Protein 8EJ0 (pdb70)

Structure (mmCIF, N/CA/C/O backbone):
data_8EJ0
#
_entry.id   8EJ0
#
_cell.length_a   69.908
_cell.length_b   178.071
_cell.length_c   92.858
_cell.angle_alpha   90.000
_cell.angle_beta   101.720
_cell.angle_gamma   90.000
#
_symmetry.space_group_name_H-M   'P 1 21 1'
#
loop_
_entity.id
_entity.type
_entity.pdbx_description
1 polymer 'Dihydroxyacid dehydratase'
2 non-polymer 'FE2/S2 (INORGANIC) CLUSTER'
3 non-polymer 'MAGNESIUM ION'
4 non-polymer 'BICARBONATE ION'
5 non-polymer 'CARBON DIOXIDE'
6 water water
#
loop_
_atom_site.group_PDB
_atom_site.id
_atom_site.type_symbol
_atom_site.label_atom_id
_atom_site.label_alt_id
_atom_site.label_comp_id
_atom_site.label_asym_id
_atom_site.label_entity_id
_atom_site.label_seq_id
_atom_site.pdbx_PDB_ins_code
_atom_site.Cartn_x
_atom_site.Cartn_y
_atom_site.Cartn_z
_atom_site.occupancy
_atom_site.B_iso_or_equiv
_atom_site.auth_seq_id
_atom_site.auth_comp_id
_atom_site.auth_asym_id
_atom_site.auth_atom_id
_atom_site.pdbx_PDB_model_num
ATOM 1 N N . VAL A 1 8 ? -30.979 -31.218 33.143 1.00 62.99 8 VAL A N 1
ATOM 2 C CA . VAL A 1 8 ? -30.584 -31.016 31.755 1.00 65.25 8 VAL A CA 1
ATOM 3 C C . VAL A 1 8 ? -29.313 -30.180 31.683 1.00 62.70 8 VAL A C 1
ATOM 4 O O . VAL A 1 8 ? -29.254 -29.072 32.219 1.00 57.74 8 VAL A O 1
ATOM 8 N N . ARG A 1 9 ? -28.293 -30.715 31.020 1.00 59.33 9 ARG A N 1
ATOM 9 C CA . ARG A 1 9 ? -27.013 -30.036 30.879 1.00 59.93 9 ARG A CA 1
ATOM 10 C C . ARG A 1 9 ? -26.614 -30.020 29.409 1.00 54.31 9 ARG A C 1
ATOM 11 O O . ARG A 1 9 ? -27.311 -30.567 28.547 1.00 54.26 9 ARG A O 1
ATOM 19 N N . ARG A 1 10 ? -25.468 -29.397 29.123 1.00 52.47 10 ARG A N 1
ATOM 20 C CA . ARG A 1 10 ? -25.111 -29.135 27.730 1.00 53.83 10 ARG A CA 1
ATOM 21 C C . ARG A 1 10 ? -24.663 -30.387 26.985 1.00 48.31 10 ARG A C 1
ATOM 22 O O . ARG A 1 10 ? -24.759 -30.426 25.757 1.00 48.63 10 ARG A O 1
ATOM 30 N N . SER A 1 11 ? -24.157 -31.408 27.675 1.00 47.49 11 SER A N 1
ATOM 31 C CA . SER A 1 11 ? -23.697 -32.594 26.952 1.00 49.55 11 SER A CA 1
ATOM 32 C C . SER A 1 11 ? -24.848 -33.301 26.255 1.00 48.45 11 SER A C 1
ATOM 33 O O . SER A 1 11 ? -24.671 -33.933 25.202 1.00 47.75 11 SER A O 1
ATOM 36 N N . GLN A 1 12 ? -26.026 -33.257 26.870 1.00 50.00 12 GLN A N 1
ATOM 37 C CA . GLN A 1 12 ? -27.186 -33.904 26.289 1.00 49.15 12 GLN A CA 1
ATOM 38 C C . GLN A 1 12 ? -27.584 -33.242 24.984 1.00 51.30 12 GLN A C 1
ATOM 39 O O . GLN A 1 12 ? -28.342 -33.835 24.211 1.00 53.45 12 GLN A O 1
ATOM 45 N N . ALA A 1 13 ? -27.067 -32.040 24.705 1.00 47.31 13 ALA A N 1
ATOM 46 C CA . ALA A 1 13 ? -27.271 -31.432 23.396 1.00 45.43 13 ALA A CA 1
ATOM 47 C C . ALA A 1 13 ? -26.428 -32.101 22.316 1.00 50.33 13 ALA A C 1
ATOM 48 O O . ALA A 1 13 ? -26.717 -31.936 21.126 1.00 49.92 13 ALA A O 1
ATOM 50 N N . TRP A 1 14 ? -25.389 -32.840 22.710 1.00 51.27 14 TRP A N 1
ATOM 51 C CA . TRP A 1 14 ? -24.659 -33.739 21.822 1.00 49.16 14 TRP A CA 1
ATOM 52 C C . TRP A 1 14 ? -25.171 -35.170 21.942 1.00 51.32 14 TRP A C 1
ATOM 53 O O . TRP A 1 14 ? -25.667 -35.750 20.973 1.00 50.52 14 TRP A O 1
ATOM 64 N N . PHE A 1 15 ? -25.059 -35.745 23.138 1.00 48.90 15 PHE A N 1
ATOM 65 C CA . PHE A 1 15 ? -25.196 -37.177 23.361 1.00 50.37 15 PHE A CA 1
ATOM 66 C C . PHE A 1 15 ? -26.622 -37.618 23.670 1.00 52.99 15 PHE A C 1
ATOM 67 O O . PHE A 1 15 ? -26.835 -38.798 23.964 1.00 47.08 15 PHE A O 1
ATOM 75 N N . GLY A 1 16 ? -27.598 -36.715 23.611 1.00 54.56 16 GLY A N 1
ATOM 76 C CA . GLY A 1 16 ? -28.969 -37.084 23.894 1.00 49.12 16 GLY A CA 1
ATOM 77 C C . GLY A 1 16 ? -29.890 -36.873 22.711 1.00 53.61 16 GLY A C 1
ATOM 78 O O . GLY A 1 16 ? -31.107 -37.051 22.823 1.00 57.98 16 GLY A O 1
ATOM 79 N N . ARG A 1 17 ? -29.318 -36.502 21.571 1.00 52.75 17 ARG A N 1
ATOM 80 C CA . ARG A 1 17 ? -30.106 -36.185 20.388 1.00 53.85 17 ARG A CA 1
ATOM 81 C C . ARG A 1 17 ? -30.634 -37.453 19.729 1.00 57.76 17 ARG A C 1
ATOM 82 O O . ARG A 1 17 ? -29.907 -38.438 19.572 1.00 58.13 17 ARG A O 1
ATOM 90 N N . LEU A 1 18 ? -31.904 -37.415 19.333 1.00 64.13 18 LEU A N 1
ATOM 91 C CA . LEU A 1 18 ? -32.558 -38.573 18.736 1.00 67.82 18 LEU A CA 1
ATOM 92 C C . LEU A 1 18 ? -32.831 -38.354 17.253 1.00 67.00 18 LEU A C 1
ATOM 93 O O . LEU A 1 18 ? -33.940 -38.615 16.776 1.00 73.51 18 LEU A O 1
ATOM 98 N N . ASP A 1 19 ? -31.832 -37.878 16.520 1.00 61.23 19 ASP A N 1
ATOM 99 C CA . ASP A 1 19 ? -31.969 -37.637 15.088 1.00 62.43 19 ASP A CA 1
ATOM 100 C C . ASP A 1 19 ? -30.632 -37.968 14.433 1.00 64.00 19 ASP A C 1
ATOM 101 O O . ASP A 1 19 ? -29.810 -38.705 14.987 1.00 64.48 19 ASP A O 1
ATOM 106 N N . ARG A 1 20 ? -30.407 -37.426 13.233 1.00 65.42 20 ARG A N 1
ATOM 107 C CA . ARG A 1 20 ? -29.166 -37.706 12.514 1.00 58.13 20 ARG A CA 1
ATOM 108 C C . ARG A 1 20 ? -27.952 -37.205 13.284 1.00 60.03 20 ARG A C 1
ATOM 109 O O . ARG A 1 20 ? -26.901 -37.855 13.293 1.00 60.06 20 ARG A O 1
ATOM 117 N N . ASP A 1 21 ? -28.078 -36.049 13.940 1.00 59.64 21 ASP A N 1
ATOM 118 C CA . ASP A 1 21 ? -26.944 -35.486 14.665 1.00 59.31 21 ASP A CA 1
ATOM 119 C C . ASP A 1 21 ? -26.559 -36.341 15.866 1.00 57.41 21 ASP A C 1
ATOM 120 O O . ASP A 1 21 ? -25.371 -36.443 16.193 1.00 56.52 21 ASP A O 1
ATOM 125 N N . GLY A 1 22 ? -27.538 -36.959 16.531 1.00 57.91 22 GLY A N 1
ATOM 126 C CA . GLY A 1 22 ? -27.216 -37.860 17.626 1.00 55.23 22 GLY A CA 1
ATOM 127 C C . GLY A 1 22 ? -26.376 -39.040 17.178 1.00 56.91 22 GLY A C 1
ATOM 128 O O . GLY A 1 22 ? -25.518 -39.524 17.921 1.00 54.78 22 GLY A O 1
ATOM 129 N N . PHE A 1 23 ? -26.614 -39.520 15.955 1.00 57.80 23 PHE A N 1
ATOM 130 C CA . PHE A 1 23 ? -25.759 -40.552 15.380 1.00 54.40 23 PHE A CA 1
ATOM 131 C C . PHE A 1 23 ? -24.327 -40.050 15.242 1.00 53.81 23 PHE A C 1
ATOM 132 O O . PHE A 1 23 ? -23.374 -40.745 15.609 1.00 54.24 23 PHE A O 1
ATOM 140 N N . ILE A 1 24 ? -24.162 -38.833 14.721 1.00 57.35 24 ILE A N 1
ATOM 141 C CA . ILE A 1 24 ? -22.827 -38.283 14.497 1.00 56.09 24 ILE A CA 1
ATOM 142 C C . ILE A 1 24 ? -22.090 -38.105 15.818 1.00 55.09 24 ILE A C 1
ATOM 143 O O . ILE A 1 24 ? -20.906 -38.445 15.937 1.00 57.02 24 ILE A O 1
ATOM 148 N N . TYR A 1 25 ? -22.778 -37.580 16.832 1.00 53.17 25 TYR A N 1
ATOM 149 C CA . TYR A 1 25 ? -22.121 -37.233 18.086 1.00 54.13 25 TYR A CA 1
ATOM 150 C C . TYR A 1 25 ? -21.739 -38.455 18.913 1.00 53.01 25 TYR A C 1
ATOM 151 O O . TYR A 1 25 ? -20.854 -38.353 19.768 1.00 51.71 25 TYR A O 1
ATOM 160 N N . ARG A 1 26 ? -22.368 -39.605 18.676 1.00 51.50 26 ARG A N 1
ATOM 161 C CA . ARG A 1 26 ? -22.121 -40.807 19.466 1.00 51.33 26 ARG A CA 1
ATOM 162 C C . ARG A 1 26 ? -21.341 -41.883 18.729 1.00 48.86 26 ARG A C 1
ATOM 163 O O . ARG A 1 26 ? -20.479 -42.527 19.333 1.00 45.64 26 ARG A O 1
ATOM 171 N N . SER A 1 27 ? -21.622 -42.099 17.440 1.00 49.29 27 SER A N 1
ATOM 172 C CA . SER A 1 27 ? -21.045 -43.236 16.726 1.00 50.46 27 SER A CA 1
ATOM 173 C C . SER A 1 27 ? -19.523 -43.173 16.709 1.00 50.89 27 SER A C 1
ATOM 174 O O . SER A 1 27 ? -18.846 -44.169 16.990 1.00 49.97 27 SER A O 1
ATOM 177 N N . TRP A 1 28 ? -18.965 -42.008 16.372 1.00 49.54 28 TRP A N 1
ATOM 178 C CA . TRP A 1 28 ? -17.513 -41.874 16.327 1.00 46.71 28 TRP A CA 1
ATOM 179 C C . TRP A 1 28 ? -16.894 -42.068 17.706 1.00 47.51 28 TRP A C 1
ATOM 180 O O . TRP A 1 28 ? -15.804 -42.640 17.828 1.00 48.99 28 TRP A O 1
ATOM 191 N N . MET A 1 29 ? -17.576 -41.608 18.758 1.00 47.76 29 MET A N 1
ATOM 192 C CA . MET A 1 29 ? -17.062 -41.800 20.110 1.00 49.11 29 MET A CA 1
ATOM 193 C C . MET A 1 29 ? -17.014 -43.274 20.492 1.00 48.86 29 MET A C 1
ATOM 194 O O . MET A 1 29 ? -16.156 -43.683 21.282 1.00 47.89 29 MET A O 1
ATOM 199 N N . LYS A 1 30 ? -17.920 -44.084 19.942 1.00 45.50 30 LYS A N 1
ATOM 200 C CA . LYS A 1 30 ? -17.961 -45.513 20.231 1.00 47.95 30 LYS A CA 1
ATOM 201 C C . LYS A 1 30 ? -16.860 -46.301 19.531 1.00 47.55 30 LYS A C 1
ATOM 202 O O . LYS A 1 30 ? -16.832 -47.529 19.669 1.00 49.57 30 LYS A O 1
ATOM 208 N N . ASN A 1 31 ? -15.958 -45.642 18.798 1.00 47.88 31 ASN A N 1
ATOM 209 C CA . ASN A 1 31 ? -15.008 -46.366 17.961 1.00 46.39 31 ASN A CA 1
ATOM 210 C C . ASN A 1 31 ? -13.951 -47.111 18.765 1.00 47.38 31 ASN A C 1
ATOM 211 O O . ASN A 1 31 ? -13.288 -47.997 18.216 1.00 47.33 31 ASN A O 1
ATOM 216 N N . ARG A 1 32 ? -13.770 -46.777 20.044 1.00 45.47 32 ARG A N 1
ATOM 217 C CA . ARG A 1 32 ? -12.778 -47.439 20.882 1.00 44.28 32 ARG A CA 1
ATOM 218 C C . ARG A 1 32 ? -13.415 -48.258 22.000 1.00 47.39 32 ARG A C 1
ATOM 219 O O . ARG A 1 32 ? -12.731 -48.634 22.957 1.00 48.05 32 ARG A O 1
ATOM 227 N N . GLY A 1 33 ? -14.710 -48.546 21.896 1.00 44.79 33 GLY A N 1
ATOM 228 C CA . GLY A 1 33 ? -15.378 -49.367 22.884 1.00 43.80 33 GLY A CA 1
ATOM 229 C C . GLY A 1 33 ? -15.816 -48.605 24.117 1.00 47.21 33 GLY A C 1
ATOM 230 O O . GLY A 1 33 ? -15.352 -48.884 25.227 1.00 45.57 33 GLY A O 1
ATOM 231 N N . ILE A 1 34 ? -16.704 -47.638 23.934 1.00 47.31 34 ILE A N 1
ATOM 232 C CA . ILE A 1 34 ? -17.315 -46.890 25.027 1.00 47.19 34 ILE A CA 1
ATOM 233 C C . ILE A 1 34 ? -18.763 -47.350 25.147 1.00 42.81 34 ILE A C 1
ATOM 234 O O . ILE A 1 34 ? -19.533 -47.201 24.188 1.00 46.70 34 ILE A O 1
ATOM 239 N N . PRO A 1 35 ? -19.174 -47.917 26.283 1.00 43.97 35 PRO A N 1
ATOM 240 C CA . PRO A 1 35 ? -20.546 -48.427 26.395 1.00 45.23 35 PRO A CA 1
ATOM 241 C C . PRO A 1 35 ? -21.572 -47.321 26.205 1.00 49.39 35 PRO A C 1
ATOM 242 O O . PRO A 1 35 ? -21.322 -46.150 26.501 1.00 49.76 35 PRO A O 1
ATOM 246 N N . HIS A 1 36 ? -22.743 -47.713 25.694 1.00 49.05 36 HIS A N 1
ATOM 247 C CA . HIS A 1 36 ? -23.753 -46.734 25.307 1.00 47.72 36 HIS A CA 1
ATOM 248 C C . HIS A 1 36 ? -24.248 -45.925 26.498 1.00 44.85 36 HIS A C 1
ATOM 249 O O . HIS A 1 36 ? -24.580 -44.743 26.352 1.00 47.37 36 HIS A O 1
ATOM 256 N N . ASP A 1 37 ? -24.298 -46.536 27.682 1.00 48.58 37 ASP A N 1
ATOM 257 C CA . ASP A 1 37 ? -24.820 -45.848 28.856 1.00 48.41 37 ASP A CA 1
ATOM 258 C C . ASP A 1 37 ? -23.952 -44.677 29.296 1.00 48.04 37 ASP A C 1
ATOM 259 O O . ASP A 1 37 ? -24.371 -43.920 30.174 1.00 49.70 37 ASP A O 1
ATOM 264 N N . GLN A 1 38 ? -22.761 -44.503 28.719 1.00 48.29 38 GLN A N 1
ATOM 265 C CA . GLN A 1 38 ? -21.957 -43.334 29.050 1.00 48.57 38 GLN A CA 1
ATOM 266 C C . GLN A 1 38 ? -22.527 -42.057 28.446 1.00 44.54 38 GLN A C 1
ATOM 267 O O . GLN A 1 38 ? -22.187 -40.962 28.907 1.00 43.16 38 GLN A O 1
ATOM 273 N N . PHE A 1 39 ? -23.389 -42.172 27.436 1.00 45.22 39 PHE A N 1
ATOM 274 C CA . PHE A 1 39 ? -24.039 -41.029 26.810 1.00 46.16 39 PHE A CA 1
ATOM 275 C C . PHE A 1 39 ? -25.439 -40.779 27.365 1.00 47.10 39 PHE A C 1
ATOM 276 O O . PHE A 1 39 ? -26.223 -40.052 26.745 1.00 42.63 39 PHE A O 1
ATOM 284 N N . ASP A 1 40 ? -25.768 -41.361 28.519 1.00 47.54 40 ASP A N 1
ATOM 285 C CA . ASP A 1 40 ? -27.127 -41.330 29.050 1.00 48.19 40 ASP A CA 1
ATOM 286 C C . ASP A 1 40 ? -27.466 -40.037 29.781 1.00 49.30 40 ASP A C 1
ATOM 287 O O . ASP A 1 40 ? -28.500 -39.984 30.456 1.00 50.30 40 ASP A O 1
ATOM 292 N N . GLY A 1 41 ? -26.635 -39.004 29.677 1.00 49.42 41 GLY A N 1
ATOM 293 C CA . GLY A 1 41 ? -26.843 -37.784 30.422 1.00 45.60 41 GLY A CA 1
ATOM 294 C C . GLY A 1 41 ? -26.036 -37.674 31.695 1.00 45.94 41 GLY A C 1
ATOM 295 O O . GLY A 1 41 ? -26.101 -36.631 32.359 1.00 42.76 41 GLY A O 1
ATOM 296 N N . ARG A 1 42 ? -25.289 -38.715 32.064 1.00 48.84 42 ARG A N 1
ATOM 297 C CA . ARG A 1 42 ? -24.384 -38.617 33.196 1.00 46.26 42 ARG A CA 1
ATOM 298 C C . ARG A 1 42 ? -23.360 -37.512 32.931 1.00 44.52 42 ARG A C 1
ATOM 299 O O . ARG A 1 42 ? -23.070 -37.192 31.774 1.00 41.61 42 ARG A O 1
ATOM 307 N N . PRO A 1 43 ? -22.818 -36.896 33.979 1.00 42.40 43 PRO A N 1
ATOM 308 C CA . PRO A 1 43 ? -21.914 -35.756 33.774 1.00 42.18 43 PRO A CA 1
ATOM 309 C C . PRO A 1 43 ? -20.694 -36.136 32.948 1.00 41.20 43 PRO A C 1
ATOM 310 O O . PRO A 1 43 ? -19.966 -37.078 33.273 1.00 40.91 43 PRO A O 1
ATOM 314 N N . VAL A 1 44 ? -20.485 -35.398 31.861 1.00 39.46 44 VAL A N 1
ATOM 315 C CA . VAL A 1 44 ? -19.318 -35.572 31.006 1.00 39.82 44 VAL A CA 1
ATOM 316 C C . VAL A 1 44 ? -18.234 -34.619 31.490 1.00 40.17 44 VAL A C 1
ATOM 317 O O . VAL A 1 44 ? -18.407 -33.396 31.452 1.00 40.29 44 VAL A O 1
ATOM 321 N N . ILE A 1 45 ? -17.117 -35.178 31.944 1.00 35.88 45 ILE A N 1
ATOM 322 C CA . ILE A 1 45 ? -16.066 -34.421 32.614 1.00 37.47 45 ILE A CA 1
ATOM 323 C C . ILE A 1 45 ? -14.898 -34.257 31.652 1.00 37.85 45 ILE A C 1
ATOM 324 O O . ILE A 1 45 ? -14.336 -35.247 31.168 1.00 39.35 45 ILE A O 1
ATOM 329 N N . GLY A 1 46 ? -14.529 -33.005 31.382 1.00 37.45 46 GLY A N 1
ATOM 330 C CA . GLY A 1 46 ? -13.382 -32.713 30.544 1.00 33.76 46 GLY A CA 1
ATOM 331 C C . GLY A 1 46 ? -12.144 -32.492 31.388 1.00 35.76 46 GLY A C 1
ATOM 332 O O . GLY A 1 46 ? -12.141 -31.659 32.298 1.00 36.94 46 GLY A O 1
ATOM 333 N N . ILE A 1 47 ? -11.093 -33.245 31.084 1.00 35.45 47 ILE A N 1
ATOM 334 C CA . ILE A 1 47 ? -9.831 -33.183 31.813 1.00 37.90 47 ILE A CA 1
ATOM 335 C C . ILE A 1 47 ? -8.824 -32.465 30.925 1.00 33.30 47 ILE A C 1
ATOM 336 O O . ILE A 1 47 ? -8.325 -33.036 29.948 1.00 37.82 47 ILE A O 1
ATOM 341 N N . CYS A 1 48 ? -8.526 -31.212 31.256 1.00 31.67 48 CYS A N 1
ATOM 342 C CA . CYS A 1 48 ? -7.592 -30.407 30.471 1.00 35.55 48 CYS A CA 1
ATOM 343 C C . CYS A 1 48 ? -6.174 -30.821 30.839 1.00 34.09 48 CYS A C 1
ATOM 344 O O . CYS A 1 48 ? -5.634 -30.397 31.864 1.00 32.12 48 CYS A O 1
ATOM 347 N N . ASN A 1 49 ? -5.564 -31.649 29.997 1.00 31.56 49 ASN A N 1
ATOM 348 C CA . ASN A 1 49 ? -4.251 -32.220 30.265 1.00 36.21 49 ASN A CA 1
ATOM 349 C C . ASN A 1 49 ? -3.188 -31.361 29.591 1.00 37.28 49 ASN A C 1
ATOM 350 O O . ASN A 1 49 ? -3.109 -31.311 28.359 1.00 39.60 49 ASN A O 1
ATOM 355 N N . THR A 1 50 ? -2.368 -30.692 30.400 1.00 34.20 50 THR A N 1
ATOM 356 C CA . THR A 1 50 ? -1.225 -29.942 29.903 1.00 39.19 50 THR A CA 1
ATOM 357 C C . THR A 1 50 ? 0.055 -30.766 29.896 1.00 38.64 50 THR A C 1
ATOM 358 O O . THR A 1 50 ? 1.149 -30.191 29.966 1.00 37.46 50 THR A O 1
ATOM 362 N N . PHE A 1 51 ? -0.055 -32.093 29.828 1.00 39.25 51 PHE A N 1
ATOM 363 C CA . PHE A 1 51 ? 1.135 -32.931 29.770 1.00 38.31 51 PHE A CA 1
ATOM 364 C C . PHE A 1 51 ? 1.982 -32.565 28.562 1.00 38.06 51 PHE A C 1
ATOM 365 O O . PHE A 1 51 ? 1.465 -32.332 27.466 1.00 37.13 51 PHE A O 1
ATOM 373 N N . SER A 1 52 ? 3.294 -32.530 28.767 1.00 37.25 52 SER A N 1
ATOM 374 C CA . SER A 1 52 ? 4.226 -32.251 27.688 1.00 35.78 52 SER A CA 1
ATOM 375 C C . SER A 1 52 ? 5.613 -32.695 28.118 1.00 39.88 52 SER A C 1
ATOM 376 O O . SER A 1 52 ? 5.987 -32.535 29.282 1.00 37.94 52 SER A O 1
ATOM 379 N N . GLU A 1 53 ? 6.362 -33.261 27.176 1.00 36.36 53 GLU A N 1
ATOM 380 C CA . GLU A 1 53 ? 7.771 -33.522 27.416 1.00 37.66 53 GLU A CA 1
ATOM 381 C C . GLU A 1 53 ? 8.629 -32.285 27.190 1.00 40.69 53 GLU A C 1
ATOM 382 O O . GLU A 1 53 ? 9.811 -32.293 27.551 1.00 43.86 53 GLU A O 1
ATOM 388 N N . LEU A 1 54 ? 8.060 -31.230 26.610 1.00 37.01 54 LEU A N 1
ATOM 389 C CA . LEU A 1 54 ? 8.671 -29.909 26.590 1.00 41.58 54 LEU A CA 1
ATOM 390 C C . LEU A 1 54 ? 8.264 -29.066 27.791 1.00 44.91 54 LEU A C 1
ATOM 391 O O . LEU A 1 54 ? 8.704 -27.919 27.908 1.00 45.09 54 LEU A O 1
ATOM 396 N N . THR A 1 55 ? 7.421 -29.607 28.674 1.00 42.12 55 THR A N 1
ATOM 397 C CA . THR A 1 55 ? 7.042 -28.974 29.935 1.00 40.41 55 THR A CA 1
ATOM 398 C C . THR A 1 55 ? 7.420 -29.953 31.041 1.00 38.17 55 THR A C 1
ATOM 399 O O . THR A 1 55 ? 6.560 -30.673 31.571 1.00 37.33 55 THR A O 1
ATOM 403 N N . PRO A 1 56 ? 8.702 -30.010 31.412 1.00 40.83 56 PRO A N 1
ATOM 404 C CA . PRO A 1 56 ? 9.160 -31.069 32.328 1.00 43.75 56 PRO A CA 1
ATOM 405 C C . PRO A 1 56 ? 8.499 -31.036 33.694 1.00 42.16 56 PRO A C 1
ATOM 406 O O . PRO A 1 56 ? 8.512 -32.055 34.394 1.00 41.37 56 PRO A O 1
ATOM 410 N N . CYS A 1 57 ? 7.923 -29.905 34.100 1.00 40.82 57 CYS A N 1
ATOM 411 C CA . CYS A 1 57 ? 7.212 -29.845 35.369 1.00 42.56 57 CYS A CA 1
ATOM 412 C C . CYS A 1 57 ? 5.825 -30.464 35.289 1.00 41.33 57 CYS A C 1
ATOM 413 O O . CYS A 1 57 ? 5.230 -30.761 36.331 1.00 37.93 57 CYS A O 1
ATOM 416 N N . ASN A 1 58 ? 5.301 -30.662 34.081 1.00 38.25 58 ASN A N 1
ATOM 417 C CA . ASN A 1 58 ? 4.022 -31.325 33.869 1.00 37.85 58 ASN A CA 1
ATOM 418 C C . ASN A 1 58 ? 4.180 -32.680 33.190 1.00 39.32 58 ASN A C 1
ATOM 419 O O . ASN A 1 58 ? 3.185 -33.254 32.737 1.00 39.36 58 ASN A O 1
ATOM 424 N N . SER A 1 59 ? 5.405 -33.206 33.110 1.00 36.88 59 SER A N 1
ATOM 425 C CA . SER A 1 59 ? 5.655 -34.436 32.368 1.00 40.29 59 SER A CA 1
ATOM 426 C C . SER A 1 59 ? 5.062 -35.669 33.035 1.00 39.01 59 SER A C 1
ATOM 427 O O . SER A 1 59 ? 5.026 -36.731 32.405 1.00 37.39 59 SER A O 1
ATOM 430 N N . HIS A 1 60 ? 4.604 -35.562 34.281 1.00 39.98 60 HIS A N 1
ATOM 431 C CA . HIS A 1 60 ? 3.948 -36.661 34.975 1.00 37.50 60 HIS A CA 1
ATOM 432 C C . HIS A 1 60 ? 2.427 -36.560 34.918 1.00 42.10 60 HIS A C 1
ATOM 433 O O . HIS A 1 60 ? 1.740 -37.195 35.725 1.00 41.09 60 HIS A O 1
ATOM 440 N N . PHE A 1 61 ? 1.885 -35.793 33.966 1.00 39.11 61 PHE A N 1
ATOM 441 C CA . PHE A 1 61 ? 0.459 -35.483 33.978 1.00 41.21 61 PHE A CA 1
ATOM 442 C C . PHE A 1 61 ? -0.413 -36.561 33.348 1.00 43.25 61 PHE A C 1
ATOM 443 O O . PHE A 1 61 ? -1.635 -36.515 33.532 1.00 42.68 61 PHE A O 1
ATOM 451 N N . ARG A 1 62 ? 0.158 -37.522 32.615 1.00 41.70 62 ARG A N 1
ATOM 452 C CA . ARG A 1 62 ? -0.630 -38.696 32.243 1.00 39.54 62 ARG A CA 1
ATOM 453 C C . ARG A 1 62 ? -1.047 -39.470 33.482 1.00 40.55 62 ARG A C 1
ATOM 454 O O . ARG A 1 62 ? -2.197 -39.910 33.594 1.00 41.94 62 ARG A O 1
ATOM 462 N N . THR A 1 63 ? -0.117 -39.645 34.425 1.00 42.80 63 THR A N 1
ATOM 463 C CA . THR A 1 63 ? -0.430 -40.336 35.670 1.00 42.18 63 THR A CA 1
ATOM 464 C C . THR A 1 63 ? -1.486 -39.582 36.466 1.00 42.82 63 THR A C 1
ATOM 465 O O . THR A 1 63 ? -2.404 -40.191 37.026 1.00 43.81 63 THR A O 1
ATOM 469 N N . LEU A 1 64 ? -1.371 -38.253 36.526 1.00 41.02 64 LEU A N 1
ATOM 470 C CA . LEU A 1 64 ? -2.395 -37.456 37.194 1.00 38.24 64 LEU A CA 1
ATOM 471 C C . LEU A 1 64 ? -3.725 -37.514 36.456 1.00 38.91 64 LEU A C 1
ATOM 472 O O . LEU A 1 64 ? -4.786 -37.481 37.091 1.00 40.27 64 LEU A O 1
ATOM 477 N N . ALA A 1 65 ? -3.693 -37.609 35.123 1.00 38.79 65 ALA A N 1
ATOM 478 C CA . ALA A 1 65 ? -4.931 -37.604 34.349 1.00 40.30 65 ALA A CA 1
ATOM 479 C C . ALA A 1 65 ? -5.726 -38.886 34.558 1.00 40.46 65 ALA A C 1
ATOM 480 O O . ALA A 1 65 ? -6.949 -38.840 34.737 1.00 40.97 65 ALA A O 1
ATOM 482 N N . GLU A 1 66 ? -5.055 -40.042 34.525 1.00 40.90 66 GLU A N 1
ATOM 483 C CA . GLU A 1 66 ? -5.767 -41.297 34.747 1.00 41.77 66 GLU A CA 1
ATOM 484 C C . GLU A 1 66 ? -6.254 -41.420 36.184 1.00 37.86 66 GLU A C 1
ATOM 485 O O . GLU A 1 66 ? -7.285 -42.054 36.434 1.00 37.09 66 GLU A O 1
ATOM 491 N N . GLN A 1 67 ? -5.539 -40.818 37.138 1.00 38.64 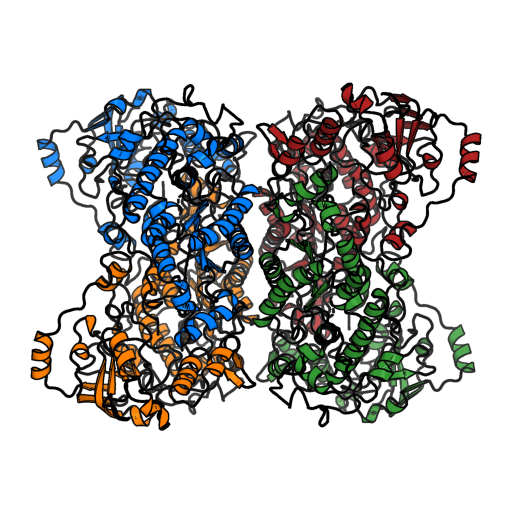67 GLN A N 1
ATOM 492 C CA . GLN A 1 67 ? -6.027 -40.799 38.513 1.00 39.43 67 GLN A CA 1
ATOM 493 C C . GLN A 1 67 ? -7.303 -39.976 38.628 1.00 39.30 67 GLN A C 1
ATOM 494 O O . GLN A 1 67 ? -8.216 -40.333 39.381 1.00 39.26 67 GLN A O 1
ATOM 500 N N . VAL A 1 68 ? -7.386 -38.873 37.882 1.00 38.87 68 VAL A N 1
ATOM 501 C CA . VAL A 1 68 ? -8.629 -38.109 37.828 1.00 39.64 68 VAL A CA 1
ATOM 502 C C . VAL A 1 68 ? -9.733 -38.944 37.195 1.00 37.18 68 VAL A C 1
ATOM 503 O O . VAL A 1 68 ? -10.891 -38.904 37.632 1.00 35.96 68 VAL A O 1
ATOM 507 N N . LYS A 1 69 ? -9.393 -39.721 36.161 1.00 36.98 69 LYS A N 1
ATOM 508 C CA . LYS A 1 69 ? -10.396 -40.547 35.490 1.00 36.41 69 LYS A CA 1
ATOM 509 C C . LYS A 1 69 ? -10.980 -41.589 36.435 1.00 36.96 69 LYS A C 1
ATOM 510 O O . LYS A 1 69 ? -12.176 -41.894 36.368 1.00 36.12 69 LYS A O 1
ATOM 516 N N . ILE A 1 70 ? -10.511 -41.953 37.170 1.00 37.41 70 ILE A N 1
ATOM 517 C CA . ILE A 1 70 ? -10.929 -42.962 38.140 1.00 37.26 70 ILE A CA 1
ATOM 518 C C . ILE A 1 70 ? -11.921 -42.364 39.131 1.00 40.14 70 ILE A C 1
ATOM 519 O O . ILE A 1 70 ? -12.951 -42.970 39.449 1.00 35.64 70 ILE A O 1
ATOM 524 N N . GLY A 1 71 ? -11.469 -41.346 39.665 1.00 36.17 71 GLY A N 1
ATOM 525 C CA . GLY A 1 71 ? -12.449 -40.707 40.529 1.00 36.85 71 GLY A CA 1
ATOM 526 C C . GLY A 1 71 ? -13.747 -40.397 39.809 1.00 35.87 71 GLY A C 1
ATOM 527 O O . GLY A 1 71 ? -14.831 -40.500 40.389 1.00 35.76 71 GLY A O 1
ATOM 528 N N . VAL A 1 72 ? -13.655 -40.019 38.533 1.00 35.40 72 VAL A N 1
ATOM 529 C CA . VAL A 1 72 ? -14.854 -39.750 37.748 1.00 35.52 72 VAL A CA 1
ATOM 530 C C . VAL A 1 72 ? -15.612 -41.044 37.477 1.00 34.98 72 VAL A C 1
ATOM 531 O O . VAL A 1 72 ? -16.841 -41.100 37.602 1.00 36.16 72 VAL A O 1
ATOM 535 N N . TRP A 1 73 ? -14.889 -42.104 37.101 1.00 36.62 73 TRP A N 1
ATOM 536 C CA . TRP A 1 73 ? -15.525 -43.401 36.886 1.00 38.09 73 TRP A CA 1
ATOM 537 C C . TRP A 1 73 ? -16.163 -43.923 38.167 1.00 37.63 73 TRP A C 1
ATOM 538 O O . TRP A 1 73 ? -17.263 -44.487 38.136 1.00 40.29 73 TRP A O 1
ATOM 549 N N . GLU A 1 74 ? -15.480 -43.748 39.303 1.00 37.73 74 GLU A N 1
ATOM 550 C CA . GLU A 1 74 ? -16.017 -44.196 40.586 1.00 36.59 74 GLU A CA 1
ATOM 551 C C . GLU A 1 74 ? -17.397 -43.612 40.852 1.00 38.82 74 GLU A C 1
ATOM 552 O O . GLU A 1 74 ? -18.290 -44.306 41.351 1.00 44.57 74 GLU A O 1
ATOM 558 N N . SER A 1 75 ? -17.591 -42.335 40.526 1.00 34.80 75 SER A N 1
ATOM 559 C CA . SER A 1 75 ? -18.802 -41.614 40.886 1.00 41.71 75 SER A CA 1
ATOM 560 C C . SER A 1 75 ? -19.764 -41.448 39.713 1.00 40.86 75 SER A C 1
ATOM 561 O O . SER A 1 75 ? -20.590 -40.529 39.722 1.00 39.70 75 SER A O 1
ATOM 564 N N . GLY A 1 76 ? -19.671 -42.312 38.706 1.00 34.36 76 GLY A N 1
ATOM 565 C CA . GLY A 1 76 ? -20.670 -42.343 37.655 1.00 35.56 76 GLY A CA 1
ATOM 566 C C . GLY A 1 76 ? -20.567 -41.254 36.613 1.00 41.98 76 GLY A C 1
ATOM 567 O O . GLY A 1 76 ? -21.579 -40.903 35.996 1.00 43.47 76 GLY A O 1
ATOM 568 N N . GLY A 1 77 ? -19.373 -40.709 36.389 1.00 41.79 77 GLY A N 1
ATOM 569 C CA . GLY A 1 77 ? -19.174 -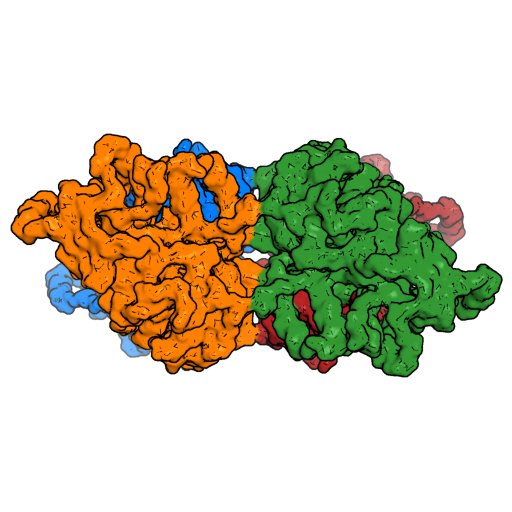39.687 35.386 1.00 38.27 77 GLY A CA 1
ATOM 570 C C . GLY A 1 77 ? -18.540 -40.233 34.112 1.00 38.51 77 GLY A C 1
ATOM 571 O O . GLY A 1 77 ? -18.071 -41.366 34.050 1.00 43.46 77 GLY A O 1
ATOM 572 N N . PHE A 1 78 ? -18.536 -39.386 33.084 1.00 38.42 78 PHE A N 1
ATOM 573 C CA . PHE A 1 78 ? -17.959 -39.711 31.783 1.00 37.26 78 PHE A CA 1
ATOM 574 C C . PHE A 1 78 ? -16.701 -38.876 31.581 1.00 39.98 78 PHE A C 1
ATOM 575 O O . PHE A 1 78 ? -16.789 -37.715 31.150 1.00 39.86 78 PHE A O 1
ATOM 583 N N . PRO A 1 79 ? -15.513 -39.408 31.870 1.00 40.79 79 PRO A N 1
ATOM 584 C CA . PRO A 1 79 ? -14.286 -38.615 31.730 1.00 40.19 79 PRO A CA 1
ATOM 585 C C . PRO A 1 79 ? -13.724 -38.638 30.318 1.00 39.34 79 PRO A C 1
ATOM 586 O O . PRO A 1 79 ? -13.645 -39.678 29.661 1.00 40.31 79 PRO A O 1
ATOM 590 N N . LEU A 1 80 ? -13.323 -37.457 29.848 1.00 42.51 80 LEU A N 1
ATOM 591 C CA . LEU A 1 80 ? -12.721 -37.293 28.527 1.00 42.39 80 LEU A CA 1
ATOM 592 C C . LEU A 1 80 ? -11.633 -36.236 28.639 1.00 38.29 80 LEU A C 1
ATOM 593 O O . LEU A 1 80 ? -11.934 -35.060 28.866 1.00 35.31 80 LEU A O 1
ATOM 598 N N . GLU A 1 81 ? -10.376 -36.642 28.485 1.00 39.07 81 GLU A N 1
ATOM 599 C CA . GLU A 1 81 ? -9.272 -35.697 28.549 1.00 39.09 81 GLU A CA 1
ATOM 600 C C . GLU A 1 81 ? -8.997 -35.108 27.171 1.00 39.17 81 GLU A C 1
ATOM 601 O O . GLU A 1 81 ? -9.244 -35.741 26.140 1.00 40.91 81 GLU A O 1
ATOM 607 N N . PHE A 1 82 ? -8.488 -33.880 27.165 1.00 32.10 82 PHE A N 1
ATOM 608 C CA . PHE A 1 82 ? -8.186 -33.163 25.937 1.00 35.19 82 PHE A CA 1
ATOM 609 C C . PHE A 1 82 ? -6.929 -32.331 26.135 1.00 31.78 82 PHE A C 1
ATOM 610 O O . PHE A 1 82 ? -6.631 -31.906 27.258 1.00 35.16 82 PHE A O 1
ATOM 618 N N . PRO A 1 83 ? -6.172 -32.089 25.068 1.00 31.58 83 PRO A N 1
ATOM 619 C CA . PRO A 1 83 ? -4.931 -31.321 25.206 1.00 36.34 83 PRO A CA 1
ATOM 620 C C . PRO A 1 83 ? -5.094 -29.854 24.849 1.00 36.69 83 PRO A C 1
ATOM 621 O O . PRO A 1 83 ? -6.012 -29.474 24.115 1.00 35.65 83 PRO A O 1
ATOM 625 N N . VAL A 1 84 ? -4.200 -29.021 25.375 1.00 37.59 84 VAL A N 1
ATOM 626 C CA . VAL A 1 84 ? -4.036 -27.641 24.959 1.00 33.65 84 VAL A CA 1
ATOM 627 C C . VAL A 1 84 ? -2.546 -27.391 24.753 1.00 40.07 84 VAL A C 1
ATOM 628 O O . VAL A 1 84 ? -1.725 -28.297 24.884 1.00 38.73 84 VAL A O 1
ATOM 632 N N . MET A 1 85 ? -2.201 -26.152 24.423 1.00 42.58 85 MET A N 1
ATOM 633 C CA . MET A 1 85 ? -0.796 -25.781 24.354 1.00 35.17 85 MET A CA 1
ATOM 634 C C . MET A 1 85 ? -0.211 -25.742 25.760 1.00 34.08 85 MET A C 1
ATOM 635 O O . MET A 1 85 ? -0.754 -25.081 26.650 1.00 36.10 85 MET A O 1
ATOM 640 N N . SER A 1 86 ? 0.883 -26.466 25.964 1.00 31.70 86 SER A N 1
ATOM 641 C CA . SER A 1 86 ? 1.576 -26.476 27.242 1.00 31.90 86 SER A CA 1
ATOM 642 C C . SER A 1 86 ? 2.693 -25.439 27.229 1.00 35.71 86 SER A C 1
ATOM 643 O O . SER A 1 86 ? 3.235 -25.094 26.177 1.00 37.50 86 SER A O 1
ATOM 646 N N . LEU A 1 87 ? 3.027 -24.935 28.415 1.00 37.66 87 LEU A N 1
ATOM 647 C CA . LEU A 1 87 ? 3.941 -23.803 28.555 1.00 38.34 87 LEU A CA 1
ATOM 648 C C . LEU A 1 87 ? 5.028 -24.156 29.565 1.00 41.71 87 LEU A C 1
ATOM 649 O O . LEU A 1 87 ? 4.814 -24.048 30.776 1.00 43.52 87 LEU A O 1
ATOM 654 N N . GLY A 1 88 ? 6.191 -24.570 29.068 1.00 45.35 88 GLY A N 1
ATOM 655 C CA . GLY A 1 88 ? 7.338 -24.792 29.924 1.00 43.48 88 GLY A CA 1
ATOM 656 C C . GLY A 1 88 ? 8.173 -23.537 30.073 1.00 44.41 88 GLY A C 1
ATOM 657 O O . GLY A 1 88 ? 8.621 -22.969 29.073 1.00 45.20 88 GLY A O 1
ATOM 658 N N . GLU A 1 89 ? 8.375 -23.092 31.317 1.00 40.44 89 GLU A N 1
ATOM 659 C CA . GLU A 1 89 ? 9.138 -21.874 31.580 1.00 41.53 89 GLU A CA 1
ATOM 660 C C . GLU A 1 89 ? 10.503 -21.913 30.909 1.00 44.36 89 GLU A C 1
ATOM 661 O O . GLU A 1 89 ? 10.832 -21.061 30.076 1.00 45.95 89 GLU A O 1
ATOM 667 N N . THR A 1 90 ? 11.315 -22.903 31.276 1.00 40.54 90 THR A N 1
ATOM 668 C CA . THR A 1 90 ? 12.699 -22.951 30.828 1.00 42.68 90 THR A CA 1
ATOM 669 C C . THR A 1 90 ? 12.826 -23.192 29.330 1.00 45.65 90 THR A C 1
ATOM 670 O O . THR A 1 90 ? 13.884 -22.912 28.761 1.00 49.41 90 THR A O 1
ATOM 674 N N . MET A 1 91 ? 11.779 -23.687 28.674 1.00 41.16 91 MET A N 1
ATOM 675 C CA . MET A 1 91 ? 11.863 -24.054 27.265 1.00 40.46 91 MET A CA 1
ATOM 676 C C . MET A 1 91 ? 11.356 -22.960 26.334 1.00 41.25 91 MET A C 1
ATOM 677 O O . MET A 1 91 ? 12.031 -22.614 25.360 1.00 40.68 91 MET A O 1
ATOM 682 N N . LEU A 1 92 ? 10.179 -22.407 26.612 1.00 40.35 92 LEU A N 1
ATOM 683 C CA . LEU A 1 92 ? 9.560 -21.456 25.698 1.00 44.24 92 LEU A CA 1
ATOM 684 C C . LEU A 1 92 ? 10.292 -20.120 25.732 1.00 43.87 92 LEU A C 1
ATOM 685 O O . LEU A 1 92 ? 10.446 -19.509 26.795 1.00 43.27 92 LEU A O 1
ATOM 690 N N . ARG A 1 93 ? 10.740 -19.670 24.562 1.00 41.26 93 ARG A N 1
ATOM 691 C CA . ARG A 1 93 ? 11.402 -18.394 24.365 1.00 45.89 93 ARG A CA 1
ATOM 692 C C . ARG A 1 93 ? 10.675 -17.594 23.288 1.00 44.99 93 ARG A C 1
ATOM 693 O O . ARG A 1 93 ? 10.085 -18.181 22.376 1.00 40.68 93 ARG A O 1
ATOM 701 N N . PRO A 1 94 ? 10.693 -16.249 23.357 1.00 44.43 94 PRO A N 1
ATOM 702 C CA . PRO A 1 94 ? 11.393 -15.340 24.277 1.00 46.62 94 PRO A CA 1
ATOM 703 C C . PRO A 1 94 ? 10.990 -15.479 25.742 1.00 46.35 94 PRO A C 1
ATOM 704 O O . PRO A 1 94 ? 11.795 -15.157 26.610 1.00 47.61 94 PRO A O 1
ATOM 708 N N . THR A 1 95 ? 9.768 -15.935 26.001 1.00 45.01 95 THR A N 1
ATOM 709 C CA . THR A 1 95 ? 9.285 -16.185 27.353 1.00 44.15 95 THR A CA 1
ATOM 710 C C . THR A 1 95 ? 7.925 -16.861 27.254 1.00 39.98 95 THR A C 1
ATOM 711 O O . THR A 1 95 ? 7.198 -16.674 26.275 1.00 39.84 95 THR A O 1
ATOM 715 N N . ALA A 1 96 ? 7.591 -17.649 28.276 1.00 41.53 96 ALA A N 1
ATOM 716 C CA . ALA A 1 96 ? 6.331 -18.384 28.255 1.00 42.59 96 ALA A CA 1
ATOM 717 C C . ALA A 1 96 ? 5.126 -17.469 28.418 1.00 41.33 96 ALA A C 1
ATOM 718 O O . ALA A 1 96 ? 4.019 -17.842 28.015 1.00 42.70 96 ALA A O 1
ATOM 720 N N . MET A 1 97 ? 5.315 -16.279 28.998 1.00 40.56 97 MET A N 1
ATOM 721 C CA . MET A 1 97 ? 4.213 -15.328 29.107 1.00 37.75 97 MET A CA 1
ATOM 722 C C . MET A 1 97 ? 3.715 -14.890 27.735 1.00 37.34 97 MET A C 1
ATOM 723 O O . MET A 1 97 ? 2.545 -14.522 27.588 1.00 37.41 97 MET A O 1
ATOM 728 N N . LEU A 1 98 ? 4.580 -14.940 26.718 1.00 37.52 98 LEU A N 1
ATOM 729 C CA . LEU A 1 98 ? 4.170 -14.585 25.364 1.00 39.55 98 LEU A CA 1
ATOM 730 C C . LEU A 1 98 ? 3.044 -15.474 24.848 1.00 37.50 98 LEU A C 1
ATOM 731 O O . LEU A 1 98 ? 2.297 -15.056 23.956 1.00 37.49 98 LEU A O 1
ATOM 736 N N . PHE A 1 99 ? 2.893 -16.678 25.398 1.00 35.43 99 PHE A N 1
ATOM 737 C CA . PHE A 1 99 ? 1.904 -17.634 24.917 1.00 36.65 99 PHE A CA 1
ATOM 738 C C . PHE A 1 99 ? 0.892 -18.021 25.988 1.00 38.76 99 PHE A C 1
ATOM 739 O O . PHE A 1 99 ? 0.112 -18.958 25.779 1.00 39.07 99 PHE A O 1
ATOM 747 N N . ARG A 1 100 ? 0.884 -17.325 27.127 1.00 38.95 100 ARG A N 1
ATOM 748 C CA . ARG A 1 100 ? -0.124 -17.589 28.148 1.00 38.09 100 ARG A CA 1
ATOM 749 C C . ARG A 1 100 ? -1.524 -17.288 27.626 1.00 37.20 100 ARG A C 1
ATOM 750 O O . ARG A 1 100 ? -2.472 -18.032 27.902 1.00 38.41 100 ARG A O 1
ATOM 758 N N . ASN A 1 101 ? -1.670 -16.203 26.861 1.00 38.18 101 ASN A N 1
ATOM 759 C CA . ASN A 1 101 ? -2.978 -15.848 26.321 1.00 35.43 101 ASN A CA 1
ATOM 760 C C . ASN A 1 101 ? -3.381 -16.759 25.169 1.00 35.93 101 ASN A C 1
ATOM 761 O O . ASN A 1 101 ? -4.578 -16.957 24.930 1.00 37.35 101 ASN A O 1
ATOM 766 N N . LEU A 1 102 ? -2.409 -17.316 24.443 1.00 38.84 102 LEU A N 1
ATOM 767 C CA . LEU A 1 102 ? -2.734 -18.214 23.340 1.00 36.47 102 LEU A CA 1
ATOM 768 C C . LEU A 1 102 ? -3.341 -19.512 23.853 1.00 39.06 102 LEU A C 1
ATOM 769 O O . LEU A 1 102 ? -4.399 -19.945 23.380 1.00 38.78 102 LEU A O 1
ATOM 774 N N . ALA A 1 103 ? -2.686 -20.148 24.827 1.00 38.84 103 ALA A N 1
ATOM 775 C CA . ALA A 1 103 ? -3.222 -21.384 25.383 1.00 36.77 103 ALA A CA 1
ATOM 776 C C . ALA A 1 103 ? -4.521 -21.140 26.142 1.00 39.70 103 ALA A C 1
ATOM 777 O O . ALA A 1 103 ? -5.337 -22.058 26.278 1.00 39.94 103 ALA A O 1
ATOM 779 N N . SER A 1 104 ? -4.735 -19.916 26.637 1.00 35.46 104 SER A N 1
ATOM 780 C CA . SER A 1 104 ? -6.013 -19.595 27.265 1.00 36.63 104 SER A CA 1
ATOM 781 C C . SER A 1 104 ? -7.155 -19.677 26.262 1.00 36.58 104 SER A C 1
ATOM 782 O O . SER A 1 104 ? -8.274 -20.055 26.626 1.00 39.07 104 SER A O 1
ATOM 785 N N . MET A 1 105 ? -6.895 -19.324 25.001 1.00 34.25 105 MET A N 1
ATOM 786 C CA . MET A 1 105 ? -7.904 -19.509 23.965 1.00 34.56 105 MET A CA 1
ATOM 787 C C . MET A 1 105 ? -8.125 -20.987 23.671 1.00 40.38 105 MET A C 1
ATOM 788 O O . MET A 1 105 ? -9.260 -21.410 23.419 1.00 42.03 105 MET A O 1
ATOM 793 N N . ASP A 1 106 ? -7.054 -21.786 23.692 1.00 37.39 106 ASP A N 1
ATOM 794 C CA . ASP A 1 106 ? -7.202 -23.231 23.547 1.00 40.85 106 ASP A CA 1
ATOM 795 C C . ASP A 1 106 ? -8.137 -23.787 24.611 1.00 41.08 106 ASP A C 1
ATOM 796 O O . ASP A 1 106 ? -9.054 -24.560 24.310 1.00 38.78 106 ASP A O 1
ATOM 801 N N . VAL A 1 107 ? -7.920 -23.393 25.867 1.00 39.27 107 VAL A N 1
ATOM 802 C CA . VAL A 1 107 ? -8.754 -23.873 26.965 1.00 35.66 107 VAL A CA 1
ATOM 803 C C . VAL A 1 107 ? -10.203 -23.452 26.754 1.00 40.86 107 VAL A C 1
ATOM 804 O O . VAL A 1 107 ? -11.121 -24.280 26.795 1.00 41.67 107 VAL A O 1
ATOM 808 N N . GLU A 1 108 ? -10.424 -22.157 26.516 1.00 38.96 108 GLU A N 1
ATOM 809 C CA . GLU A 1 108 ? -11.783 -21.632 26.413 1.00 40.35 108 GLU A CA 1
ATOM 810 C C . GLU A 1 108 ? -12.556 -22.308 25.287 1.00 39.00 108 GLU A C 1
ATOM 811 O O . GLU A 1 108 ? -13.690 -22.762 25.482 1.00 38.85 108 GLU A O 1
ATOM 817 N N . GLU A 1 109 ? -11.956 -22.390 24.098 1.00 38.97 109 GLU A N 1
ATOM 818 C CA . GLU A 1 109 ? -12.673 -22.937 22.952 1.00 38.28 109 GLU A CA 1
ATOM 819 C C . GLU A 1 109 ? -12.837 -24.448 23.050 1.00 38.31 109 GLU A C 1
ATOM 820 O O . GLU A 1 109 ? -13.833 -24.991 22.559 1.00 39.00 109 GLU A O 1
ATOM 826 N N . SER A 1 110 ? -11.881 -25.145 23.673 1.00 42.64 110 SER A N 1
ATOM 827 C CA . SER A 1 110 ? -12.035 -26.585 23.860 1.00 38.94 110 SER A CA 1
ATOM 828 C C . SER A 1 110 ? -13.154 -26.904 24.840 1.00 36.93 110 SER A C 1
ATOM 829 O O . SER A 1 110 ? -13.818 -27.937 24.706 1.00 36.38 110 SER A O 1
ATOM 832 N N . ILE A 1 111 ? -13.380 -26.034 25.825 1.00 37.45 111 ILE A N 1
ATOM 833 C CA . ILE A 1 111 ? -14.432 -26.275 26.810 1.00 40.11 111 ILE A CA 1
ATOM 834 C C . ILE A 1 111 ? -15.804 -25.990 26.213 1.00 37.92 111 ILE A C 1
ATOM 835 O O . ILE A 1 111 ? -16.725 -26.807 26.322 1.00 37.48 111 ILE A O 1
ATOM 840 N N . ARG A 1 112 ? -15.963 -24.831 25.568 1.00 38.97 112 ARG A N 1
ATOM 841 C CA . ARG A 1 112 ? -17.265 -24.475 25.010 1.00 36.26 112 ARG A CA 1
ATOM 842 C C . ARG A 1 112 ? -17.610 -25.315 23.787 1.00 32.24 112 ARG A C 1
ATOM 843 O O . ARG A 1 112 ? -18.779 -25.663 23.585 1.00 35.16 112 ARG A O 1
ATOM 851 N N . GLY A 1 113 ? -16.612 -25.654 22.965 1.00 33.21 113 GLY A N 1
ATOM 852 C CA . GLY A 1 113 ? -16.870 -26.371 21.729 1.00 34.09 113 GLY A CA 1
ATOM 853 C C . GLY A 1 113 ? -17.175 -27.844 21.886 1.00 37.81 113 GLY A C 1
ATOM 854 O O . GLY A 1 113 ? -17.722 -28.448 20.957 1.00 39.66 113 GLY A O 1
ATOM 855 N N . ASN A 1 114 ? -16.842 -28.436 23.027 1.00 31.62 114 ASN A N 1
ATOM 856 C CA . ASN A 1 114 ? -17.034 -29.857 23.270 1.00 38.81 114 ASN A CA 1
ATOM 857 C C . ASN A 1 114 ? -18.158 -30.101 24.274 1.00 42.91 114 ASN A C 1
ATOM 858 O O . ASN A 1 114 ? -18.511 -29.210 25.056 1.00 39.05 114 ASN A O 1
ATOM 863 N N . PRO A 1 115 ? -18.756 -31.309 24.274 1.00 42.36 115 PRO A N 1
ATOM 864 C CA . PRO A 1 115 ? -19.904 -31.591 25.173 1.00 41.12 115 PRO A CA 1
ATOM 865 C C . PRO A 1 115 ? -19.486 -31.805 26.621 1.00 40.39 115 PRO A C 1
ATOM 866 O O . PRO A 1 115 ? -19.599 -32.896 27.182 1.00 44.46 115 PRO A O 1
ATOM 870 N N . LEU A 1 116 ? -19.011 -30.744 27.257 1.00 39.50 116 LEU A N 1
ATOM 871 C CA . LEU A 1 116 ? -18.491 -30.826 28.614 1.00 39.27 116 LEU A CA 1
ATOM 872 C C . LEU A 1 116 ? -19.500 -30.270 29.611 1.00 40.35 116 LEU A C 1
ATOM 873 O O . LEU A 1 116 ? -20.073 -29.199 29.398 1.00 44.06 116 LEU A O 1
ATOM 878 N N . ASP A 1 117 ? -19.719 -31.009 30.697 1.00 40.35 117 ASP A N 1
ATOM 879 C CA . ASP A 1 117 ? -20.468 -30.501 31.838 1.00 40.39 117 ASP A CA 1
ATOM 880 C C . ASP A 1 117 ? -19.584 -29.836 32.875 1.00 40.00 117 ASP A C 1
ATOM 881 O O . ASP A 1 117 ? -19.919 -28.760 33.377 1.00 45.42 117 ASP A O 1
ATOM 886 N N . GLY A 1 118 ? -18.484 -30.491 33.231 1.00 38.47 118 GLY A N 1
ATOM 887 C CA . GLY A 1 118 ? -17.531 -29.928 34.159 1.00 39.83 118 GLY A CA 1
ATOM 888 C C . GLY A 1 118 ? -16.131 -30.058 33.599 1.00 40.37 118 GLY A C 1
ATOM 889 O O . GLY A 1 118 ? -15.890 -30.786 32.634 1.00 40.71 118 GLY A O 1
ATOM 890 N N . VAL A 1 119 ? -15.208 -29.327 34.217 1.00 36.40 119 VAL A N 1
ATOM 891 C CA . VAL A 1 119 ? -13.822 -29.281 33.775 1.00 35.61 119 VAL A CA 1
ATOM 892 C C . VAL A 1 119 ? -12.913 -29.592 34.955 1.00 36.52 119 VAL A C 1
ATOM 893 O O . VAL A 1 119 ? -13.167 -29.155 36.083 1.00 37.50 119 VAL A O 1
ATOM 897 N N . VAL A 1 120 ? -11.856 -30.354 34.691 1.00 38.07 120 VAL A N 1
ATOM 898 C CA . VAL A 1 120 ? -10.754 -30.541 35.627 1.00 36.49 120 VAL A CA 1
ATOM 899 C C . VAL A 1 120 ? -9.501 -29.977 34.974 1.00 34.46 120 VAL A C 1
ATOM 900 O O . VAL A 1 120 ? -9.154 -30.360 33.851 1.00 36.90 120 VAL A O 1
ATOM 904 N N . LEU A 1 121 ? -8.832 -29.062 35.668 1.00 34.22 121 LEU A N 1
ATOM 905 C CA . LEU A 1 121 ? -7.659 -28.382 35.136 1.00 37.68 121 LEU A CA 1
ATOM 906 C C . LEU A 1 121 ? -6.401 -29.009 35.726 1.00 38.04 121 LEU A C 1
ATOM 907 O O . LEU A 1 121 ? -6.217 -29.011 36.948 1.00 37.13 121 LEU A O 1
ATOM 912 N N . LEU A 1 122 ? -5.545 -29.544 34.859 1.00 35.80 122 LEU A N 1
ATOM 913 C CA . LEU A 1 122 ? -4.251 -30.087 35.261 1.00 36.58 122 LEU A CA 1
ATOM 914 C C . LEU A 1 122 ? -3.213 -28.991 35.056 1.00 39.29 122 LEU A C 1
ATOM 915 O O . LEU A 1 122 ? -2.812 -28.702 33.926 1.00 41.83 122 LEU A O 1
ATOM 920 N N . MET A 1 123 ? -2.783 -28.378 36.155 1.00 42.42 123 MET A N 1
ATOM 921 C CA . MET A 1 123 ? -1.889 -27.233 36.124 1.00 41.73 123 MET A CA 1
ATOM 922 C C . MET A 1 123 ? -0.631 -27.531 36.927 1.00 39.25 123 MET A C 1
ATOM 923 O O . MET A 1 123 ? -0.658 -28.301 37.892 1.00 38.79 123 MET A O 1
ATOM 928 N N . GLY A 1 124 ? 0.474 -26.915 36.519 1.00 36.58 124 GLY A N 1
ATOM 929 C CA . GLY A 1 124 ? 1.735 -27.113 37.205 1.00 39.60 124 GLY A CA 1
ATOM 930 C C . GLY A 1 124 ? 2.770 -26.053 36.896 1.00 43.23 124 GLY A C 1
ATOM 931 O O . GLY A 1 124 ? 3.032 -25.170 37.718 1.00 46.35 124 GLY A O 1
ATOM 932 N N . CYS A 1 125 ? 3.364 -26.133 35.708 1.00 41.20 125 CYS A N 1
ATOM 933 C CA . CYS A 1 125 ? 4.429 -25.214 35.328 1.00 41.65 125 CYS A CA 1
ATOM 934 C C . CYS A 1 125 ? 3.894 -23.794 35.200 1.00 46.53 125 CYS A C 1
ATOM 935 O O . CYS A 1 125 ? 3.050 -23.519 34.342 1.00 44.03 125 CYS A O 1
ATOM 938 N N . ASP A 1 126 ? 4.396 -22.907 36.064 1.00 43.27 126 ASP A N 1
ATOM 939 C CA . ASP A 1 126 ? 4.065 -21.473 36.117 1.00 46.23 126 ASP A CA 1
ATOM 940 C C . ASP A 1 126 ? 2.839 -21.021 35.333 1.00 43.88 126 ASP A C 1
ATOM 941 O O . ASP A 1 126 ? 1.742 -20.928 35.877 1.00 43.98 126 ASP A O 1
ATOM 958 N N . THR A 1 128 ? 1.029 -22.368 33.099 1.00 40.46 128 THR A N 1
ATOM 959 C CA . THR A 1 128 ? -0.044 -23.310 32.800 1.00 41.57 128 THR A CA 1
ATOM 960 C C . THR A 1 128 ? -1.190 -23.175 33.801 1.00 39.91 128 THR A C 1
ATOM 961 O O . THR A 1 128 ? -2.324 -23.558 33.510 1.00 40.47 128 THR A O 1
ATOM 965 N N . THR A 1 129 ? -0.892 -22.623 34.989 1.00 39.54 129 THR A N 1
ATOM 966 C CA . THR A 1 129 ? -1.958 -22.393 35.966 1.00 40.53 129 THR A CA 1
ATOM 967 C C . THR A 1 129 ? -2.861 -21.238 35.551 1.00 37.68 129 THR A C 1
ATOM 968 O O . THR A 1 129 ? -4.079 -21.449 35.413 1.00 39.23 129 THR A O 1
ATOM 972 N N . PRO A 1 130 ? -2.361 -20.014 35.327 1.00 39.44 130 PRO A N 1
ATOM 973 C CA . PRO A 1 130 ? -3.277 -18.955 34.879 1.00 39.50 130 PRO A CA 1
ATOM 974 C C . PRO A 1 130 ? -3.846 -19.214 33.498 1.00 38.98 130 PRO A C 1
ATOM 975 O O . PRO A 1 130 ? -4.975 -18.795 33.218 1.00 38.44 130 PRO A O 1
ATOM 979 N N . SER A 1 131 ? -3.102 -19.908 32.634 1.00 39.82 131 SER A N 1
ATOM 980 C CA . SER A 1 131 ? -3.589 -20.186 31.285 1.00 40.79 131 SER A CA 1
ATOM 981 C C . SER A 1 131 ? -4.899 -20.960 31.316 1.00 41.07 131 SER A C 1
ATOM 982 O O . SER A 1 131 ? -5.829 -20.649 30.562 1.00 38.37 131 SER A O 1
ATOM 985 N N . LEU A 1 132 ? -4.998 -21.962 32.189 1.00 38.24 132 LEU A N 1
ATOM 986 C CA . LEU A 1 132 ? -6.211 -22.770 32.255 1.00 37.58 132 LEU A CA 1
ATOM 987 C C . LEU A 1 132 ? -7.302 -22.078 33.061 1.00 37.16 132 LEU A C 1
ATOM 988 O O . LEU A 1 132 ? -8.486 -22.184 32.722 1.00 36.69 132 LEU A O 1
ATOM 993 N N . MET A 1 133 ? -6.925 -21.370 34.129 1.00 35.76 133 MET A N 1
ATOM 994 C CA . MET A 1 133 ? -7.913 -20.646 34.924 1.00 37.54 133 MET A CA 1
ATOM 995 C C . MET A 1 133 ? -8.578 -19.545 34.107 1.00 37.70 133 MET A C 1
ATOM 996 O O . MET A 1 133 ? -9.786 -19.310 34.235 1.00 36.22 133 MET A O 1
ATOM 1001 N N . MET A 1 134 ? -7.807 -18.860 33.259 1.00 38.37 134 MET A N 1
ATOM 1002 C CA . MET A 1 134 ? -8.378 -17.813 32.418 1.00 38.32 134 MET A CA 1
ATOM 1003 C C . MET A 1 134 ? -9.376 -18.391 31.423 1.00 37.80 134 MET A C 1
ATOM 1004 O O . MET A 1 134 ? -10.499 -17.891 31.289 1.00 41.83 134 MET A O 1
ATOM 1009 N N . GLY A 1 135 ? -8.982 -19.451 30.714 1.00 36.43 135 GLY A N 1
ATOM 1010 C CA . GLY A 1 135 ? -9.882 -20.053 29.743 1.00 32.93 135 GLY A CA 1
ATOM 1011 C C . GLY A 1 135 ? -11.106 -20.679 30.384 1.00 36.45 135 GLY A C 1
ATOM 1012 O O . GLY A 1 135 ? -12.207 -20.616 29.831 1.00 37.73 135 GLY A O 1
ATOM 1013 N N . ALA A 1 136 ? -10.934 -21.289 31.559 1.00 34.40 136 ALA A N 1
ATOM 1014 C CA . ALA A 1 136 ? -12.067 -21.905 32.240 1.00 38.00 136 ALA A CA 1
ATOM 1015 C C . ALA A 1 136 ? -13.032 -20.854 32.773 1.00 38.61 136 ALA A C 1
ATOM 1016 O O . ALA A 1 136 ? -14.254 -21.025 32.686 1.00 38.60 136 ALA A O 1
ATOM 1018 N N . ALA A 1 137 ? -12.504 -19.759 33.329 1.00 40.82 137 ALA A N 1
ATOM 1019 C CA . ALA A 1 137 ? -13.368 -18.711 33.860 1.00 40.28 137 ALA A CA 1
ATOM 1020 C C . ALA A 1 137 ? -14.214 -18.071 32.769 1.00 39.32 137 ALA A C 1
ATOM 1021 O O . ALA A 1 137 ? -15.343 -17.641 33.032 1.00 39.79 137 ALA A O 1
ATOM 1023 N N . SER A 1 138 ? -13.694 -18.004 31.541 1.00 37.49 138 SER A N 1
ATOM 1024 C CA . SER A 1 138 ? -14.451 -17.433 30.434 1.00 39.48 138 SER A CA 1
ATOM 1025 C C . SER A 1 138 ? -15.619 -18.309 30.000 1.00 40.88 138 SER A C 1
ATOM 1026 O O . SER A 1 138 ? -16.463 -17.845 29.226 1.00 43.44 138 SER A O 1
ATOM 1029 N N . CYS A 1 139 ? -15.689 -19.552 30.469 1.00 36.54 139 CYS A N 1
ATOM 1030 C CA . CYS A 1 139 ? -16.829 -20.428 30.225 1.00 38.90 139 CYS A CA 1
ATOM 1031 C C . CYS A 1 139 ? -17.726 -20.588 31.440 1.00 40.41 139 CYS A C 1
ATOM 1032 O O . CYS A 1 139 ? -18.947 -20.671 31.293 1.00 40.75 139 CYS A O 1
ATOM 1035 N N . ASP A 1 140 ? -17.136 -20.637 32.636 1.00 39.92 140 ASP A N 1
ATOM 1036 C CA . ASP A 1 140 ? -17.873 -20.684 33.901 1.00 42.01 140 ASP A CA 1
ATOM 1037 C C . ASP A 1 140 ? -18.718 -21.952 34.024 1.00 42.56 140 ASP A C 1
ATOM 1038 O O . ASP A 1 140 ? -19.872 -21.913 34.456 1.00 43.72 140 ASP A O 1
ATOM 1043 N N . LEU A 1 141 ? -18.146 -23.083 33.635 1.00 39.50 141 LEU A N 1
ATOM 1044 C CA . LEU A 1 141 ? -18.718 -24.368 33.991 1.00 40.17 141 LEU A CA 1
ATOM 1045 C C . LEU A 1 141 ? -18.212 -24.781 35.368 1.00 36.41 141 LEU A C 1
ATOM 1046 O O . LEU A 1 141 ? -17.245 -24.208 35.878 1.00 38.60 141 LEU A O 1
ATOM 1051 N N . PRO A 1 142 ? -18.868 -25.755 36.015 1.00 41.79 142 PRO A N 1
ATOM 1052 C CA . PRO A 1 142 ? -18.298 -26.312 37.249 1.00 38.04 142 PRO A CA 1
ATOM 1053 C C . PRO A 1 142 ? -16.880 -26.807 37.017 1.00 39.32 142 PRO A C 1
ATOM 1054 O O . PRO A 1 142 ? -16.659 -27.720 36.217 1.00 37.09 142 PRO A O 1
ATOM 1058 N N . THR A 1 143 ? -15.910 -26.197 37.693 1.00 39.75 143 THR A N 1
ATOM 1059 C CA . THR A 1 143 ? -14.502 -26.456 37.435 1.00 35.32 143 THR A CA 1
ATOM 1060 C C . THR A 1 143 ? -13.766 -26.674 38.748 1.00 36.58 143 THR A C 1
ATOM 1061 O O . THR A 1 143 ? -14.079 -26.042 39.761 1.00 37.12 143 THR A O 1
ATOM 1065 N N . ILE A 1 144 ? -12.794 -27.583 38.726 1.00 36.42 144 ILE A N 1
ATOM 1066 C CA . ILE A 1 144 ? -11.924 -27.837 39.864 1.00 36.58 144 ILE A CA 1
ATOM 1067 C C . ILE A 1 144 ? -10.486 -27.859 39.367 1.00 36.03 144 ILE A C 1
ATOM 1068 O O . ILE A 1 144 ? -10.205 -28.272 38.239 1.00 40.95 144 ILE A O 1
ATOM 1073 N N . GLY A 1 145 ? -9.575 -27.387 40.211 1.00 35.40 145 GLY A N 1
ATOM 1074 C CA . GLY A 1 145 ? -8.162 -27.315 39.874 1.00 36.18 145 GLY A CA 1
ATOM 1075 C C . GLY A 1 145 ? -7.370 -28.402 40.579 1.00 38.72 145 GLY A C 1
ATOM 1076 O O . GLY A 1 145 ? -7.592 -28.683 41.757 1.00 42.62 145 GLY A O 1
ATOM 1077 N N . VAL A 1 146 ? -6.452 -29.017 39.838 1.00 38.48 146 VAL A N 1
ATOM 1078 C CA . VAL A 1 146 ? -5.544 -30.025 40.370 1.00 38.00 146 VAL A CA 1
ATOM 1079 C C . VAL A 1 146 ? -4.128 -29.614 40.000 1.00 41.05 146 VAL A C 1
ATOM 1080 O O . VAL A 1 146 ? -3.780 -29.581 38.813 1.00 42.34 146 VAL A O 1
ATOM 1084 N N . SER A 1 147 ? -3.318 -29.297 41.004 1.00 39.68 147 SER A N 1
ATOM 1085 C CA . SER A 1 147 ? -1.936 -28.905 40.775 1.00 37.69 147 SER A CA 1
ATOM 1086 C C . SER A 1 147 ? -1.041 -30.133 40.673 1.00 37.03 147 SER A C 1
ATOM 1087 O O . SER A 1 147 ? -1.320 -31.183 41.259 1.00 37.42 147 SER A O 1
ATOM 1090 N N . GLY A 1 148 ? 0.049 -29.987 39.916 1.00 38.76 148 GLY A N 1
ATOM 1091 C CA . GLY A 1 148 ? 0.962 -31.098 39.719 1.00 36.11 148 GLY A CA 1
ATOM 1092 C C . GLY A 1 148 ? 1.823 -31.414 40.922 1.00 38.70 148 GLY A C 1
ATOM 1093 O O . GLY A 1 148 ? 2.211 -32.571 41.119 1.00 38.65 148 GLY A O 1
ATOM 1094 N N . GLY A 1 149 ? 2.138 -30.412 41.739 1.00 32.06 149 GLY A N 1
ATOM 1095 C CA . GLY A 1 149 ? 2.985 -30.609 42.892 1.00 33.39 149 GLY A CA 1
ATOM 1096 C C . GLY A 1 149 ? 4.424 -30.225 42.617 1.00 33.92 149 GLY A C 1
ATOM 1097 O O . GLY A 1 149 ? 4.894 -30.265 41.475 1.00 34.76 149 GLY A O 1
ATOM 1098 N N . PRO A 1 150 ? 5.150 -29.834 43.660 1.00 36.17 150 PRO A N 1
ATOM 1099 C CA . PRO A 1 150 ? 6.548 -29.440 43.481 1.00 39.99 150 PRO A CA 1
ATOM 1100 C C . PRO A 1 150 ? 7.486 -30.638 43.442 1.00 42.69 150 PRO A C 1
ATOM 1101 O O . PRO A 1 150 ? 7.162 -31.741 43.886 1.00 42.61 150 PRO A O 1
ATOM 1105 N N . MET A 1 151 ? 8.672 -30.393 42.894 1.00 41.43 151 MET A N 1
ATOM 1106 C CA . MET A 1 151 ? 9.732 -31.386 42.923 1.00 41.40 151 MET A CA 1
ATOM 1107 C C . MET A 1 151 ? 10.254 -31.561 44.345 1.00 47.71 151 MET A C 1
ATOM 1108 O O . MET A 1 151 ? 10.023 -30.732 45.229 1.00 51.26 151 MET A O 1
ATOM 1113 N N . LEU A 1 152 ? 10.968 -32.660 44.560 1.00 50.23 152 LEU A N 1
ATOM 1114 C CA . LEU A 1 152 ? 11.643 -32.870 45.829 1.00 51.65 152 LEU A CA 1
ATOM 1115 C C . LEU A 1 152 ? 12.841 -31.936 45.940 1.00 53.04 152 LEU A C 1
ATOM 1116 O O . LEU A 1 152 ? 13.388 -31.458 44.940 1.00 55.08 152 LEU A O 1
ATOM 1121 N N . SER A 1 153 ? 13.238 -31.667 47.183 1.00 51.31 153 SER A N 1
ATOM 1122 C CA . SER A 1 153 ? 14.382 -30.799 47.433 1.00 53.70 153 SER A CA 1
ATOM 1123 C C . SER A 1 153 ? 15.633 -31.395 46.805 1.00 58.55 153 SER A C 1
ATOM 1124 O O . SER A 1 153 ? 15.919 -32.585 46.973 1.00 56.46 153 SER A O 1
ATOM 1127 N N . GLY A 1 154 ? 16.362 -30.568 46.061 1.00 59.97 154 GLY A N 1
ATOM 1128 C CA . GLY A 1 154 ? 17.559 -31.044 45.400 1.00 60.23 154 GLY A CA 1
ATOM 1129 C C . GLY A 1 154 ? 18.670 -31.299 46.405 1.00 59.23 154 GLY A C 1
ATOM 1130 O O . GLY A 1 154 ? 18.867 -30.537 47.356 1.00 58.27 154 GLY A O 1
ATOM 1131 N N . LYS A 1 155 ? 19.401 -32.390 46.191 1.00 57.35 155 LYS A N 1
ATOM 1132 C CA A LYS A 1 155 ? 20.488 -32.788 47.076 0.64 56.39 155 LYS A CA 1
ATOM 1133 C CA B LYS A 1 155 ? 20.483 -32.805 47.073 0.36 56.54 155 LYS A CA 1
ATOM 1134 C C . LYS A 1 155 ? 21.792 -32.734 46.296 1.00 58.98 155 LYS A C 1
ATOM 1135 O O . LYS A 1 155 ? 21.943 -33.407 45.269 1.00 58.12 155 LYS A O 1
ATOM 1146 N N . PHE A 1 156 ? 22.738 -31.938 46.788 1.00 59.16 156 PHE A N 1
ATOM 1147 C CA . PHE A 1 156 ? 24.000 -31.719 46.081 1.00 60.46 156 PHE A CA 1
ATOM 1148 C C . PHE A 1 156 ? 25.112 -31.561 47.110 1.00 61.54 156 PHE A C 1
ATOM 1149 O O . PHE A 1 156 ? 25.134 -30.571 47.850 1.00 63.33 156 PHE A O 1
ATOM 1157 N N . ARG A 1 157 ? 26.025 -32.534 47.149 1.00 60.32 157 ARG A N 1
ATOM 1158 C CA . ARG A 1 157 ? 27.210 -32.494 48.011 1.00 60.42 157 ARG A CA 1
ATOM 1159 C C . ARG A 1 157 ? 26.831 -32.425 49.491 1.00 58.73 157 ARG A C 1
ATOM 1160 O O . ARG A 1 157 ? 27.462 -31.718 50.279 1.00 55.73 157 ARG A O 1
ATOM 1168 N N . GLY A 1 158 ? 25.796 -33.169 49.876 1.00 57.41 158 GLY A N 1
ATOM 1169 C CA . GLY A 1 158 ? 25.341 -33.167 51.250 1.00 55.70 158 GLY A CA 1
ATOM 1170 C C . GLY A 1 158 ? 24.569 -31.938 51.668 1.00 61.20 158 GLY A C 1
ATOM 1171 O O . GLY A 1 158 ? 24.352 -31.737 52.869 1.00 59.66 158 GLY A O 1
ATOM 1172 N N . ARG A 1 159 ? 24.134 -31.116 50.715 1.00 59.16 159 ARG A N 1
ATOM 1173 C CA . ARG A 1 159 ? 23.438 -29.867 50.990 1.00 61.62 159 ARG A CA 1
ATOM 1174 C C . ARG A 1 159 ? 22.307 -29.688 49.986 1.00 61.37 159 ARG A C 1
ATOM 1175 O O . ARG A 1 159 ? 22.360 -30.209 48.870 1.00 60.79 159 ARG A O 1
ATOM 1183 N N . GLU A 1 160 ? 21.278 -28.952 50.397 1.00 61.81 160 GLU A N 1
ATOM 1184 C CA . GLU A 1 160 ? 20.095 -28.772 49.570 1.00 58.87 160 GLU A CA 1
ATOM 1185 C C . GLU A 1 160 ? 20.267 -27.609 48.602 1.00 59.58 160 GLU A C 1
ATOM 1186 O O . GLU A 1 160 ? 20.954 -26.622 48.886 1.00 59.02 160 GLU A O 1
ATOM 1192 N N . LEU A 1 161 ? 19.634 -27.741 47.442 1.00 58.02 161 LEU A N 1
ATOM 1193 C CA . LEU A 1 161 ? 19.536 -26.686 46.445 1.00 56.62 161 LEU A CA 1
ATOM 1194 C C . LEU A 1 161 ? 18.073 -26.309 46.267 1.00 57.89 161 LEU A C 1
ATOM 1195 O O . LEU A 1 161 ? 17.171 -27.063 46.647 1.00 55.51 161 LEU A O 1
ATOM 1200 N N . GLY A 1 162 ? 17.855 -25.134 45.692 1.00 57.08 162 GLY A N 1
ATOM 1201 C CA . GLY A 1 162 ? 16.509 -24.625 45.482 1.00 52.58 162 GLY A CA 1
ATOM 1202 C C . GLY A 1 162 ? 16.287 -24.213 44.042 1.00 51.97 162 GLY A C 1
ATOM 1203 O O . GLY A 1 162 ? 17.169 -23.637 43.408 1.00 53.28 162 GLY A O 1
ATOM 1204 N N . SER A 1 163 ? 15.095 -24.535 43.528 1.00 47.84 163 SER A N 1
ATOM 1205 C CA . SER A 1 163 ? 14.768 -24.230 42.140 1.00 48.85 163 SER A CA 1
ATOM 1206 C C . SER A 1 163 ? 14.812 -22.728 41.882 1.00 55.13 163 SER A C 1
ATOM 1207 O O . SER A 1 163 ? 14.152 -21.946 42.573 1.00 50.63 163 SER A O 1
ATOM 1210 N N . GLY A 1 164 ? 15.589 -22.326 40.880 1.00 54.83 164 GLY A N 1
ATOM 1211 C CA . GLY A 1 164 ? 15.646 -20.935 40.484 1.00 51.30 164 GLY A CA 1
ATOM 1212 C C . GLY A 1 164 ? 16.434 -20.046 41.425 1.00 50.04 164 GLY A C 1
ATOM 1213 O O . GLY A 1 164 ? 17.382 -19.381 41.000 1.00 54.84 164 GLY A O 1
ATOM 1214 N N . THR A 1 165 ? 16.049 -20.026 42.706 1.00 50.31 165 THR A N 1
ATOM 1215 C CA . THR A 1 165 ? 16.712 -19.158 43.676 1.00 50.81 165 THR A CA 1
ATOM 1216 C C . THR A 1 165 ? 18.209 -19.435 43.733 1.00 54.57 165 THR A C 1
ATOM 1217 O O . THR A 1 165 ? 19.027 -18.508 43.704 1.00 52.97 165 THR A O 1
ATOM 1221 N N . ASP A 1 166 ? 18.587 -20.710 43.810 1.00 54.44 166 ASP A N 1
ATOM 1222 C CA . ASP A 1 166 ? 19.997 -21.069 43.801 1.00 56.16 166 ASP A CA 1
ATOM 1223 C C . ASP A 1 166 ? 20.626 -20.960 42.419 1.00 57.58 166 ASP A C 1
ATOM 1224 O O . ASP A 1 166 ? 21.856 -21.012 42.314 1.00 57.20 166 ASP A O 1
ATOM 1229 N N . VAL A 1 167 ? 19.825 -20.808 41.363 1.00 54.27 167 VAL A N 1
ATOM 1230 C CA . VAL A 1 167 ? 20.392 -20.540 40.045 1.00 54.66 167 VAL A CA 1
ATOM 1231 C C . VAL A 1 167 ? 20.893 -19.103 39.972 1.00 59.48 167 VAL A C 1
ATOM 1232 O O . VAL A 1 167 ? 21.999 -18.839 39.487 1.00 59.47 167 VAL A O 1
ATOM 1236 N N . TRP A 1 168 ? 20.088 -18.153 40.458 1.00 58.36 168 TRP A N 1
ATOM 1237 C CA . TRP A 1 168 ? 20.545 -16.769 40.518 1.00 56.10 168 TRP A CA 1
ATOM 1238 C C . TRP A 1 168 ? 21.707 -16.621 41.492 1.00 58.91 168 TRP A C 1
ATOM 1239 O O . TRP A 1 168 ? 22.649 -15.862 41.237 1.00 62.96 168 TRP A O 1
ATOM 1250 N N . LYS A 1 169 ? 21.659 -17.343 42.613 1.00 59.65 169 LYS A N 1
ATOM 1251 C CA . LYS A 1 169 ? 22.702 -17.215 43.626 1.00 62.24 169 LYS A CA 1
ATOM 1252 C C . LYS A 1 169 ? 24.020 -17.804 43.139 1.00 64.38 169 LYS A C 1
ATOM 1253 O O . LYS A 1 169 ? 25.070 -17.157 43.226 1.00 64.49 169 LYS A O 1
ATOM 1259 N N . MET A 1 170 ? 23.986 -19.035 42.623 1.00 63.18 170 MET A N 1
ATOM 1260 C CA . MET A 1 170 ? 25.214 -19.666 42.150 1.00 63.31 170 MET A CA 1
ATOM 1261 C C . MET A 1 170 ? 25.782 -18.956 40.927 1.00 64.82 170 MET A C 1
ATOM 1262 O O . MET A 1 170 ? 27.005 -18.918 40.750 1.00 63.64 170 MET A O 1
ATOM 1267 N N . SER A 1 171 ? 24.922 -18.388 40.079 1.00 62.80 171 SER A N 1
ATOM 1268 C CA . SER A 1 171 ? 25.411 -17.669 38.906 1.00 62.23 171 SER A CA 1
ATOM 1269 C C . SER A 1 171 ? 26.147 -16.399 39.311 1.00 63.81 171 SER A C 1
ATOM 1270 O O . SER A 1 171 ? 27.231 -16.105 38.792 1.00 63.52 171 SER A O 1
ATOM 1273 N N . GLU A 1 172 ? 25.574 -15.631 40.242 1.00 62.79 172 GLU A N 1
ATOM 1274 C CA . GLU A 1 172 ? 26.237 -14.417 40.709 1.00 65.85 172 GLU A CA 1
ATOM 1275 C C . GLU A 1 172 ? 27.541 -14.733 41.428 1.00 64.99 172 GLU A C 1
ATOM 1276 O O . GLU A 1 172 ? 28.451 -13.896 41.459 1.00 63.66 172 GLU A O 1
ATOM 1282 N N . GLU A 1 173 ? 27.655 -15.930 42.008 1.00 64.20 173 GLU A N 1
ATOM 1283 C CA . GLU A 1 173 ? 28.897 -16.322 42.663 1.00 65.52 173 GLU A CA 1
ATOM 1284 C C . GLU A 1 173 ? 29.966 -16.734 41.659 1.00 65.51 173 GLU A C 1
ATOM 1285 O O . GLU A 1 173 ? 31.160 -16.563 41.928 1.00 64.16 173 GLU A O 1
ATOM 1291 N N . VAL A 1 174 ? 29.565 -17.278 40.508 1.00 66.99 174 VAL A N 1
ATOM 1292 C CA . VAL A 1 174 ? 30.524 -17.513 39.433 1.00 64.61 174 VAL A CA 1
ATOM 1293 C C . VAL A 1 174 ? 30.981 -16.190 38.837 1.00 65.63 174 VAL A C 1
ATOM 1294 O O . VAL A 1 174 ? 32.165 -16.002 38.534 1.00 68.35 174 VAL A O 1
ATOM 1298 N N . ARG A 1 175 ? 30.049 -15.247 38.668 1.00 67.58 175 ARG A N 1
ATOM 1299 C CA . ARG A 1 175 ? 30.399 -13.938 38.127 1.00 67.40 175 ARG A CA 1
ATOM 1300 C C . ARG A 1 175 ? 31.280 -13.147 39.085 1.00 69.71 175 ARG A C 1
ATOM 1301 O O . ARG A 1 175 ? 32.041 -12.276 38.650 1.00 65.26 175 ARG A O 1
ATOM 1309 N N . ALA A 1 176 ? 31.193 -13.431 40.382 1.00 69.13 176 ALA A N 1
ATOM 1310 C CA . ALA A 1 176 ? 32.001 -12.758 41.388 1.00 68.49 176 ALA A CA 1
ATOM 1311 C C . ALA A 1 176 ? 33.330 -13.457 41.642 1.00 69.02 176 ALA A C 1
ATOM 1312 O O . ALA A 1 176 ? 34.053 -13.068 42.565 1.00 68.84 176 ALA A O 1
ATOM 1314 N N . GLY A 1 177 ? 33.665 -14.473 40.851 1.00 67.73 177 GLY A N 1
ATOM 1315 C CA . GLY A 1 177 ? 34.888 -15.224 41.080 1.00 70.73 177 GLY A CA 1
ATOM 1316 C C . GLY A 1 177 ? 34.917 -15.949 42.405 1.00 69.20 177 GLY A C 1
ATOM 1317 O O . GLY A 1 177 ? 35.998 -16.178 42.958 1.00 67.01 177 GLY A O 1
ATOM 1318 N N . GLN A 1 178 ? 33.751 -16.315 42.933 1.00 69.20 178 GLN A N 1
ATOM 1319 C CA . GLN A 1 178 ? 33.635 -16.977 44.227 1.00 71.20 178 GLN A CA 1
ATOM 1320 C C . GLN A 1 178 ? 33.371 -18.470 44.110 1.00 70.83 178 GLN A C 1
ATOM 1321 O O . GLN A 1 178 ? 33.945 -19.254 44.871 1.00 70.95 178 GLN A O 1
ATOM 1327 N N . MET A 1 179 ? 32.513 -18.882 43.181 1.00 71.93 179 MET A N 1
ATOM 1328 C CA . MET A 1 179 ? 32.254 -20.291 42.921 1.00 66.87 179 MET A CA 1
ATOM 1329 C C . MET A 1 179 ? 32.760 -20.645 41.531 1.00 68.36 179 MET A C 1
ATOM 1330 O O . MET A 1 179 ? 32.554 -19.890 40.573 1.00 66.50 179 MET A O 1
ATOM 1335 N N . SER A 1 180 ? 33.427 -21.791 41.429 1.00 71.03 180 SER A N 1
ATOM 1336 C CA . SER A 1 180 ? 33.988 -22.222 40.158 1.00 72.29 180 SER A CA 1
ATOM 1337 C C . SER A 1 180 ? 32.884 -22.478 39.139 1.00 72.49 180 SER A C 1
ATOM 1338 O O . SER A 1 180 ? 31.750 -22.819 39.487 1.00 74.15 180 SER A O 1
ATOM 1341 N N . GLN A 1 181 ? 33.225 -22.295 37.861 1.00 69.93 181 GLN A N 1
ATOM 1342 C CA . GLN A 1 181 ? 32.303 -22.675 36.798 1.00 71.49 181 GLN A CA 1
ATOM 1343 C C . GLN A 1 181 ? 32.074 -24.181 36.787 1.00 73.51 181 GLN A C 1
ATOM 1344 O O . GLN A 1 181 ? 31.001 -24.647 36.386 1.00 70.46 181 GLN A O 1
ATOM 1350 N N . GLU A 1 182 ? 33.066 -24.950 37.239 1.00 77.12 182 GLU A N 1
ATOM 1351 C CA . GLU A 1 182 ? 32.930 -26.399 37.333 1.00 72.96 182 GLU A CA 1
ATOM 1352 C C . GLU A 1 182 ? 31.765 -26.788 38.237 1.00 73.67 182 GLU A C 1
ATOM 1353 O O . GLU A 1 182 ? 30.871 -27.543 37.836 1.00 71.43 182 GLU A O 1
ATOM 1359 N N . GLU A 1 183 ? 31.759 -26.271 39.469 1.00 72.54 183 GLU A N 1
ATOM 1360 C CA . GLU A 1 183 ? 30.719 -26.633 40.427 1.00 74.12 183 GLU A CA 1
ATOM 1361 C C . GLU A 1 183 ? 29.338 -26.192 39.959 1.00 72.34 183 GLU A C 1
ATOM 1362 O O . GLU A 1 183 ? 28.331 -26.812 40.322 1.00 68.37 183 GLU A O 1
ATOM 1368 N N . PHE A 1 184 ? 29.269 -25.140 39.143 1.00 70.64 184 PHE A N 1
ATOM 1369 C CA . PHE A 1 184 ? 27.977 -24.602 38.729 1.00 69.96 184 PHE A CA 1
ATOM 1370 C C . PHE A 1 184 ? 27.210 -25.597 37.864 1.00 68.36 184 PHE A C 1
ATOM 1371 O O . PHE A 1 184 ? 26.027 -25.861 38.108 1.00 69.56 184 PHE A O 1
ATOM 1379 N N . PHE A 1 185 ? 27.867 -26.164 36.850 1.00 66.58 185 PHE A N 1
ATOM 1380 C CA . PHE A 1 185 ? 27.180 -27.052 35.920 1.00 66.73 185 PHE A CA 1
ATOM 1381 C C . PHE A 1 185 ? 27.086 -28.485 36.423 1.00 68.81 185 PHE A C 1
ATOM 1382 O O . PHE A 1 185 ? 26.249 -29.246 35.923 1.00 71.08 185 PHE A O 1
ATOM 1390 N N . GLU A 1 186 ? 27.908 -28.872 37.401 1.00 69.02 186 GLU A N 1
ATOM 1391 C CA . GLU A 1 186 ? 27.788 -30.206 37.975 1.00 66.61 186 GLU A CA 1
ATOM 1392 C C . GLU A 1 186 ? 26.562 -30.346 38.870 1.00 68.97 186 GLU A C 1
ATOM 1393 O O . GLU A 1 186 ? 26.153 -31.476 39.164 1.00 70.51 186 GLU A O 1
ATOM 1399 N N . ALA A 1 187 ? 25.961 -29.233 39.291 1.00 62.95 187 ALA A N 1
ATOM 1400 C CA . ALA A 1 187 ? 24.794 -29.253 40.160 1.00 63.43 187 ALA A CA 1
ATOM 1401 C C . ALA A 1 187 ? 23.471 -29.166 39.406 1.00 63.79 187 ALA A C 1
ATOM 1402 O O . ALA A 1 187 ? 22.418 -29.092 40.050 1.00 62.69 187 ALA A O 1
ATOM 1404 N N . GLU A 1 188 ? 23.486 -29.178 38.068 1.00 63.23 188 GLU A N 1
ATOM 1405 C CA . GLU A 1 188 ? 22.237 -29.037 37.324 1.00 62.62 188 GLU A CA 1
ATOM 1406 C C . GLU A 1 188 ? 21.453 -30.338 37.243 1.00 64.72 188 GLU A C 1
ATOM 1407 O O . GLU A 1 188 ? 20.234 -30.300 37.046 1.00 63.07 188 GLU A O 1
ATOM 1413 N N . SER A 1 189 ? 22.120 -31.479 37.403 1.00 65.25 189 SER A N 1
ATOM 1414 C CA . SER A 1 189 ? 21.437 -32.756 37.520 1.00 62.37 189 SER A CA 1
ATOM 1415 C C . SER A 1 189 ? 21.113 -33.114 38.961 1.00 64.03 189 SER A C 1
ATOM 1416 O O . SER A 1 189 ? 20.356 -34.065 39.190 1.00 60.73 189 SER A O 1
ATOM 1419 N N . CYS A 1 190 ? 21.652 -32.373 39.930 1.00 62.49 190 CYS A N 1
ATOM 1420 C CA . CYS A 1 190 ? 21.375 -32.611 41.341 1.00 63.16 190 CYS A CA 1
ATOM 1421 C C . CYS A 1 190 ? 20.362 -31.640 41.926 1.00 61.50 190 CYS A C 1
ATOM 1422 O O . CYS A 1 190 ? 19.888 -31.865 43.044 1.00 61.43 190 CYS A O 1
ATOM 1425 N N . MET A 1 191 ? 20.016 -30.574 41.203 1.00 62.09 191 MET A N 1
ATOM 1426 C CA . MET A 1 191 ? 19.008 -29.642 41.695 1.00 58.88 191 MET A CA 1
ATOM 1427 C C . MET A 1 191 ? 17.599 -30.164 41.455 1.00 58.25 191 MET A C 1
ATOM 1428 O O . MET A 1 191 ? 16.714 -29.986 42.300 1.00 59.51 191 MET A O 1
ATOM 1433 N N . HIS A 1 192 ? 17.373 -30.815 40.316 1.00 60.61 192 HIS A N 1
ATOM 1434 C CA . HIS A 1 192 ? 16.050 -31.300 39.932 1.00 59.56 192 HIS A CA 1
ATOM 1435 C C . HIS A 1 192 ? 16.109 -32.813 39.768 1.00 56.32 192 HIS A C 1
ATOM 1436 O O . HIS A 1 192 ? 16.687 -33.322 38.800 1.00 59.84 192 HIS A O 1
ATOM 1443 N N . ARG A 1 193 ? 15.490 -33.521 40.708 1.00 54.81 193 ARG A N 1
ATOM 1444 C CA . ARG A 1 193 ? 15.687 -34.948 40.885 1.00 53.81 193 ARG A CA 1
ATOM 1445 C C . ARG A 1 193 ? 14.405 -35.762 40.785 1.00 52.18 193 ARG A C 1
ATOM 1446 O O . ARG A 1 193 ? 14.463 -36.992 40.907 1.00 48.40 193 ARG A O 1
ATOM 1454 N N . SER A 1 194 ? 13.253 -35.127 40.583 1.00 52.28 194 SER A N 1
ATOM 1455 C CA . SER A 1 194 ? 11.994 -35.854 40.510 1.00 52.08 194 SER A CA 1
ATOM 1456 C C . SER A 1 194 ? 11.007 -35.065 39.664 1.00 45.68 194 SER A C 1
ATOM 1457 O O . SER A 1 194 ? 11.282 -33.944 39.232 1.00 47.08 194 SER A O 1
ATOM 1460 N N . HIS A 1 195 ? 9.848 -35.675 39.425 1.00 45.87 195 HIS A N 1
ATOM 1461 C CA . HIS A 1 195 ? 8.764 -34.975 38.749 1.00 45.38 195 HIS A CA 1
ATOM 1462 C C . HIS A 1 195 ? 8.249 -33.835 39.620 1.00 44.08 195 HIS A C 1
ATOM 1463 O O . HIS A 1 195 ? 8.347 -33.867 40.849 1.00 40.65 195 HIS A O 1
ATOM 1470 N N . GLY A 1 196 ? 7.697 -32.816 38.969 1.00 42.88 196 GLY A N 1
ATOM 1471 C CA . GLY A 1 196 ? 7.067 -31.706 39.652 1.00 40.98 196 GLY A CA 1
ATOM 1472 C C . GLY A 1 196 ? 7.587 -30.374 39.165 1.00 43.10 196 GLY A C 1
ATOM 1473 O O . GLY A 1 196 ? 8.439 -30.286 38.283 1.00 43.79 196 GLY A O 1
ATOM 1474 N N . HIS A 1 197 ? 7.053 -29.314 39.767 1.00 44.89 197 HIS A N 1
ATOM 1475 C CA . HIS A 1 197 ? 7.459 -27.956 39.449 1.00 43.65 197 HIS A CA 1
ATOM 1476 C C . HIS A 1 197 ? 8.476 -27.461 40.477 1.00 43.78 197 HIS A C 1
ATOM 1477 O O . HIS A 1 197 ? 8.892 -28.191 41.380 1.00 39.91 197 HIS A O 1
ATOM 1484 N N . CYS A 1 198 ? 8.880 -26.200 40.322 1.00 40.57 198 CYS A N 1
ATOM 1485 C CA . CYS A 1 198 ? 9.922 -25.611 41.156 1.00 39.91 198 CYS A CA 1
ATOM 1486 C C . CYS A 1 198 ? 9.611 -25.771 42.639 1.00 42.33 198 CYS A C 1
ATOM 1487 O O . CYS A 1 198 ? 8.505 -25.461 43.091 1.00 43.34 198 CYS A O 1
ATOM 1490 N N . MET A 1 199 ? 10.596 -26.260 43.396 1.00 45.54 199 MET A N 1
ATOM 1491 C CA . MET A 1 199 ? 10.396 -26.568 44.806 1.00 47.98 199 MET A CA 1
ATOM 1492 C C . MET A 1 199 ? 10.753 -25.409 45.730 1.00 46.63 199 MET A C 1
ATOM 1493 O O . MET A 1 199 ? 10.869 -25.615 46.943 1.00 45.95 199 MET A O 1
ATOM 1498 N N . THR A 1 200 ? 10.929 -24.205 45.193 1.00 44.85 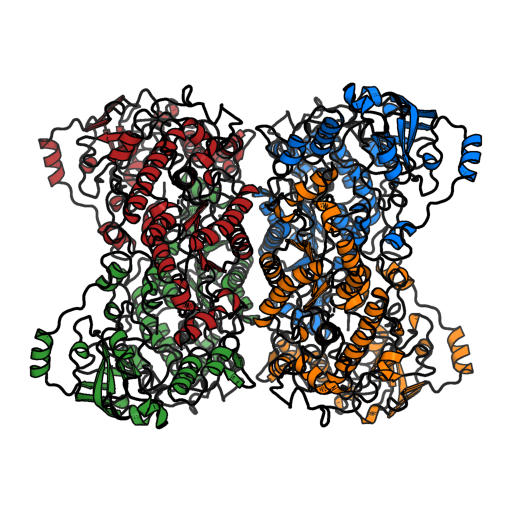200 THR A N 1
ATOM 1499 C CA . THR A 1 200 ? 10.929 -22.995 45.999 1.00 46.25 200 THR A CA 1
ATOM 1500 C C . THR A 1 200 ? 9.554 -22.342 45.900 1.00 48.39 200 THR A C 1
ATOM 1501 O O . THR A 1 200 ? 8.644 -22.853 45.243 1.00 45.43 200 THR A O 1
ATOM 1505 N N . MET A 1 201 ? 9.397 -21.194 46.562 1.00 47.82 201 MET A N 1
ATOM 1506 C CA . MET A 1 201 ? 8.154 -20.430 46.471 1.00 46.82 201 MET A CA 1
ATOM 1507 C C . MET A 1 201 ? 8.183 -19.536 45.227 1.00 46.24 201 MET A C 1
ATOM 1508 O O . MET A 1 201 ? 8.042 -18.314 45.281 1.00 44.74 201 MET A O 1
ATOM 1513 N N . GLY A 1 202 ? 8.392 -20.183 44.084 1.00 43.54 202 GLY A N 1
ATOM 1514 C CA . GLY A 1 202 ? 8.306 -19.522 42.800 1.00 43.21 202 GLY A CA 1
ATOM 1515 C C . GLY A 1 202 ? 6.861 -19.344 42.385 1.00 43.18 202 GLY A C 1
ATOM 1516 O O . GLY A 1 202 ? 5.935 -19.450 43.193 1.00 44.13 202 GLY A O 1
ATOM 1517 N N . THR A 1 203 ? 6.666 -19.079 41.093 1.00 41.44 203 THR A N 1
ATOM 1518 C CA . THR A 1 203 ? 5.315 -18.840 40.598 1.00 44.89 203 THR A CA 1
ATOM 1519 C C . THR A 1 203 ? 4.455 -20.095 40.691 1.00 41.65 203 THR A C 1
ATOM 1520 O O . THR A 1 203 ? 3.289 -20.023 41.095 1.00 42.64 203 THR A O 1
ATOM 1524 N N . ALA A 1 204 ? 5.013 -21.254 40.331 1.00 45.13 204 ALA A N 1
ATOM 1525 C CA . ALA A 1 204 ? 4.235 -22.491 40.347 1.00 41.14 204 ALA A CA 1
ATOM 1526 C C . ALA A 1 204 ? 3.731 -22.810 41.749 1.00 39.83 204 ALA A C 1
ATOM 1527 O O . ALA A 1 204 ? 2.542 -23.087 41.944 1.00 43.40 204 ALA A O 1
ATOM 1529 N N . SER A 1 205 ? 4.628 -22.786 42.737 1.00 39.15 205 SER A N 1
ATOM 1530 C CA . SER A 1 205 ? 4.204 -22.984 44.119 1.00 39.49 205 SER A CA 1
ATOM 1531 C C . SER A 1 205 ? 3.225 -21.902 44.549 1.00 39.93 205 SER A C 1
ATOM 1532 O O . SER A 1 205 ? 2.235 -22.183 45.236 1.00 37.40 205 SER A O 1
ATOM 1535 N N . THR A 1 206 ? 3.482 -20.655 44.148 1.00 38.71 206 THR A N 1
ATOM 1536 C CA . THR A 1 206 ? 2.576 -19.564 44.486 1.00 37.97 206 THR A CA 1
ATOM 1537 C C . THR A 1 206 ? 1.216 -19.755 43.827 1.00 40.45 206 THR A C 1
ATOM 1538 O O . THR A 1 206 ? 0.175 -19.641 44.483 1.00 43.23 206 THR A O 1
ATOM 1542 N N . MET A 1 207 ? 1.205 -20.054 42.524 1.00 38.48 207 MET A N 1
ATOM 1543 C CA . MET A 1 207 ? -0.063 -20.193 41.813 1.00 37.51 207 MET A CA 1
ATOM 1544 C C . MET A 1 207 ? -0.850 -21.400 42.305 1.00 39.38 207 MET A C 1
ATOM 1545 O O . MET A 1 207 ? -2.084 -21.352 42.379 1.00 40.21 207 MET A O 1
ATOM 1550 N N . ALA A 1 208 ? -0.160 -22.494 42.638 1.00 39.51 208 ALA A N 1
ATOM 1551 C CA . ALA A 1 208 ? -0.847 -23.635 43.233 1.00 40.69 208 ALA A CA 1
ATOM 1552 C C . ALA A 1 208 ? -1.444 -23.273 44.586 1.00 40.06 208 ALA A C 1
ATOM 1553 O O . ALA A 1 208 ? -2.513 -23.777 44.948 1.00 43.70 208 ALA A O 1
ATOM 1555 N N . SER A 1 209 ? -0.774 -22.398 45.340 1.00 36.25 209 SER A N 1
ATOM 1556 C CA . SER A 1 209 ? -1.348 -21.906 46.586 1.00 37.47 209 SER A CA 1
ATOM 1557 C C . SER A 1 209 ? -2.515 -20.963 46.329 1.00 39.97 209 SER A C 1
ATOM 1558 O O . SER A 1 209 ? -3.471 -20.934 47.113 1.00 39.42 209 SER A O 1
ATOM 1561 N N . MET A 1 210 ? -2.458 -20.189 45.243 1.00 39.40 210 MET A N 1
ATOM 1562 C CA . MET A 1 210 ? -3.572 -19.307 44.908 1.00 37.07 210 MET A CA 1
ATOM 1563 C C . MET A 1 210 ? -4.821 -20.109 44.571 1.00 41.15 210 MET A C 1
ATOM 1564 O O . MET A 1 210 ? -5.926 -19.754 44.995 1.00 42.66 210 MET A O 1
ATOM 1569 N N . VAL A 1 211 ? -4.664 -21.193 43.807 1.00 35.96 211 VAL A N 1
ATOM 1570 C CA . VAL A 1 211 ? -5.805 -22.040 43.466 1.00 39.20 211 VAL A CA 1
ATOM 1571 C C . VAL A 1 211 ? -6.465 -22.579 44.729 1.00 43.51 211 VAL A C 1
ATOM 1572 O O . VAL A 1 211 ? -7.698 -22.624 44.834 1.00 42.27 211 VAL A O 1
ATOM 1576 N N . GLU A 1 212 ? -5.659 -22.988 45.711 1.00 43.08 212 GLU A N 1
ATOM 1577 C CA . GLU A 1 212 ? -6.223 -23.446 46.975 1.00 42.22 212 GLU A CA 1
ATOM 1578 C C . GLU A 1 212 ? -6.799 -22.284 47.775 1.00 42.36 212 GLU A C 1
ATOM 1579 O O . GLU A 1 212 ? -7.828 -22.432 48.444 1.00 41.64 212 GLU A O 1
ATOM 1585 N N . ALA A 1 213 ? -6.155 -21.115 47.709 1.00 43.08 213 ALA A N 1
ATOM 1586 C CA . ALA A 1 213 ? -6.663 -19.951 48.428 1.00 40.35 213 ALA A CA 1
ATOM 1587 C C . ALA A 1 213 ? -7.947 -19.427 47.801 1.00 42.87 213 ALA A C 1
ATOM 1588 O O . ALA A 1 213 ? -8.884 -19.052 48.515 1.00 46.07 213 ALA A O 1
ATOM 1590 N N . LEU A 1 214 ? -8.007 -19.385 46.467 1.00 42.41 214 LEU A N 1
ATOM 1591 C CA . LEU A 1 214 ? -9.230 -18.975 45.788 1.00 41.00 214 LEU A CA 1
ATOM 1592 C C . LEU A 1 214 ? -10.381 -19.935 46.051 1.00 41.29 214 LEU A C 1
ATOM 1593 O O . LEU A 1 214 ? -11.539 -19.582 45.803 1.00 43.27 214 LEU A O 1
ATOM 1598 N N . GLY A 1 215 ? -10.090 -21.133 46.550 1.00 42.39 215 GLY A N 1
ATOM 1599 C CA . GLY A 1 215 ? -11.101 -22.144 46.760 1.00 43.14 215 GLY A CA 1
ATOM 1600 C C . GLY A 1 215 ? -11.381 -23.023 45.564 1.00 42.78 215 GLY A C 1
ATOM 1601 O O . GLY A 1 215 ? -12.365 -23.772 45.586 1.00 45.87 215 GLY A O 1
ATOM 1602 N N . MET A 1 216 ? -10.548 -22.963 44.527 1.00 40.10 216 MET A N 1
ATOM 1603 C CA . MET A 1 216 ? -10.764 -23.700 43.290 1.00 40.28 216 MET A CA 1
ATOM 1604 C C . MET A 1 216 ? -10.166 -25.100 43.319 1.00 42.10 216 MET A C 1
ATOM 1605 O O . MET A 1 216 ? -10.125 -25.763 42.277 1.00 44.18 216 MET A O 1
ATOM 1610 N N . SER A 1 217 ? -9.704 -25.563 44.477 1.00 39.84 217 SER A N 1
ATOM 1611 C CA . SER A 1 217 ? -9.149 -26.899 44.610 1.00 39.66 217 SER A CA 1
ATOM 1612 C C . SER A 1 217 ? -9.570 -27.479 45.951 1.00 40.53 217 SER A C 1
ATOM 1613 O O . SER A 1 217 ? -10.146 -26.794 46.801 1.00 44.90 217 SER A O 1
ATOM 1616 N N . LEU A 1 218 ? -9.283 -28.760 46.131 1.00 37.11 218 LEU A N 1
ATOM 1617 C CA . LEU A 1 218 ? -9.478 -29.403 47.414 1.00 37.34 218 LEU A CA 1
ATOM 1618 C C . LEU A 1 218 ? -8.377 -28.974 48.376 1.00 40.21 218 LEU A C 1
ATOM 1619 O O . LEU A 1 218 ? -7.286 -28.587 47.954 1.00 44.44 218 LEU A O 1
ATOM 1624 N N . PRO A 1 219 ? -8.644 -29.012 49.682 1.00 41.24 219 PRO A N 1
ATOM 1625 C CA . PRO A 1 219 ? -7.613 -28.615 50.651 1.00 42.34 219 PRO A CA 1
ATOM 1626 C C . PRO A 1 219 ? -6.375 -29.496 50.547 1.00 43.06 219 PRO A C 1
ATOM 1627 O O . PRO A 1 219 ? -6.467 -30.718 50.406 1.00 40.57 219 PRO A O 1
ATOM 1631 N N . GLY A 1 220 ? -5.208 -28.856 50.607 1.00 41.37 220 GLY A N 1
ATOM 1632 C CA . GLY A 1 220 ? -3.941 -29.543 50.495 1.00 39.19 220 GLY A CA 1
ATOM 1633 C C . GLY A 1 220 ? -3.364 -29.611 49.097 1.00 41.80 220 GLY A C 1
ATOM 1634 O O . GLY A 1 220 ? -2.280 -30.179 48.921 1.00 39.65 220 GLY A O 1
ATOM 1635 N N . ASN A 1 221 ? -4.039 -29.031 48.102 1.00 41.83 221 ASN A N 1
ATOM 1636 C CA . ASN A 1 221 ? -3.621 -29.193 46.712 1.00 40.33 221 ASN A CA 1
ATOM 1637 C C . ASN A 1 221 ? -2.275 -28.534 46.431 1.00 41.18 221 ASN A C 1
ATOM 1638 O O . ASN A 1 221 ? -1.548 -28.969 45.529 1.00 41.18 221 ASN A O 1
ATOM 1643 N N . ALA A 1 222 ? -1.917 -27.504 47.196 1.00 43.79 222 ALA A N 1
ATOM 1644 C CA . ALA A 1 222 ? -0.766 -26.680 46.841 1.00 45.34 222 ALA A CA 1
ATOM 1645 C C . ALA A 1 222 ? 0.563 -27.378 47.114 1.00 42.20 222 ALA A C 1
ATOM 1646 O O . ALA A 1 222 ? 1.419 -27.457 46.228 1.00 43.11 222 ALA A O 1
ATOM 1648 N N . ALA A 1 223 ? 0.748 -27.905 48.324 1.00 41.98 223 ALA A N 1
ATOM 1649 C CA . ALA A 1 223 ? 2.085 -28.254 48.792 1.00 40.08 223 ALA A CA 1
ATOM 1650 C C . ALA A 1 223 ? 2.511 -29.681 48.473 1.00 43.69 223 ALA A C 1
ATOM 1651 O O . ALA A 1 223 ? 3.718 -29.946 48.419 1.00 41.75 223 ALA A O 1
ATOM 1653 N N . ILE A 1 224 ? 1.568 -30.601 48.277 1.00 42.30 224 ILE A N 1
ATOM 1654 C CA . ILE A 1 224 ? 1.874 -32.023 48.098 1.00 41.74 224 ILE A CA 1
ATOM 1655 C C . ILE A 1 224 ? 2.915 -32.209 47.001 1.00 42.93 224 ILE A C 1
ATOM 1656 O O . ILE A 1 224 ? 2.648 -31.876 45.837 1.00 44.04 224 ILE A O 1
ATOM 1661 N N . PRO A 1 225 ? 4.103 -32.729 47.317 1.00 41.72 225 PRO A N 1
ATOM 1662 C CA . PRO A 1 225 ? 5.100 -32.972 46.268 1.00 41.59 225 PRO A CA 1
ATOM 1663 C C . PRO A 1 225 ? 4.568 -33.932 45.216 1.00 38.64 225 PRO A C 1
ATOM 1664 O O . PRO A 1 225 ? 3.775 -34.831 45.507 1.00 38.94 225 PRO A O 1
ATOM 1668 N N . ALA A 1 226 ? 5.016 -33.721 43.975 1.00 38.35 226 ALA A N 1
ATOM 1669 C CA . ALA A 1 226 ? 4.425 -34.414 42.834 1.00 40.92 226 ALA A CA 1
ATOM 1670 C C . ALA A 1 226 ? 4.544 -35.927 42.947 1.00 37.74 226 ALA A C 1
ATOM 1671 O O . ALA A 1 226 ? 3.676 -36.654 42.453 1.00 36.08 226 ALA A O 1
ATOM 1673 N N . VAL A 1 227 ? 5.609 -36.423 43.585 1.00 36.81 227 VAL A N 1
ATOM 1674 C CA . VAL A 1 227 ? 5.826 -37.861 43.694 1.00 37.26 227 VAL A CA 1
ATOM 1675 C C . VAL A 1 227 ? 5.259 -38.447 44.978 1.00 38.55 227 VAL A C 1
ATOM 1676 O O . VAL A 1 227 ? 5.423 -39.650 45.223 1.00 41.85 227 VAL A O 1
ATOM 1680 N N . ASP A 1 228 ? 4.598 -37.642 45.805 1.00 41.84 228 ASP A N 1
ATOM 1681 C CA . ASP A 1 228 ? 3.996 -38.148 47.030 1.00 40.00 228 ASP A CA 1
ATOM 1682 C C . ASP A 1 228 ? 2.638 -38.761 46.721 1.00 39.76 228 ASP A C 1
ATOM 1683 O O . ASP A 1 228 ? 1.864 -38.217 45.928 1.00 39.82 228 ASP A O 1
ATOM 1688 N N . ALA A 1 229 ? 2.354 -39.904 47.357 1.00 46.03 229 ALA A N 1
ATOM 1689 C CA . ALA A 1 229 ? 1.134 -40.650 47.056 1.00 43.12 229 ALA A CA 1
ATOM 1690 C C . ALA A 1 229 ? -0.118 -39.810 47.268 1.00 44.23 229 ALA A C 1
ATOM 1691 O O . ALA A 1 229 ? -1.135 -40.034 46.600 1.00 40.75 229 ALA A O 1
ATOM 1693 N N . ARG A 1 230 ? -0.065 -38.835 48.178 1.00 43.19 230 ARG A N 1
ATOM 1694 C CA . ARG A 1 230 ? -1.212 -37.963 48.405 1.00 41.64 230 ARG A CA 1
ATOM 1695 C C . ARG A 1 230 ? -1.524 -37.089 47.195 1.00 39.63 230 ARG A C 1
ATOM 1696 O O . ARG A 1 230 ? -2.623 -36.529 47.122 1.00 40.43 230 ARG A O 1
ATOM 1704 N N . ARG A 1 231 ? -0.592 -36.966 46.247 1.00 39.27 231 ARG A N 1
ATOM 1705 C CA . ARG A 1 231 ? -0.854 -36.181 45.043 1.00 41.55 231 ARG A CA 1
ATOM 1706 C C . ARG A 1 231 ? -1.828 -36.901 44.119 1.00 39.79 231 ARG A C 1
ATOM 1707 O O . ARG A 1 231 ? -2.773 -36.295 43.602 1.00 41.13 231 ARG A O 1
ATOM 1715 N N . ASN A 1 232 ? -1.607 -38.199 43.890 1.00 41.84 232 ASN A N 1
ATOM 1716 C CA . ASN A 1 232 ? -2.571 -38.983 43.123 1.00 41.07 232 ASN A CA 1
ATOM 1717 C C . ASN A 1 232 ? -3.908 -39.062 43.845 1.00 42.36 232 ASN A C 1
ATOM 1718 O O . ASN A 1 232 ? -4.969 -39.065 43.209 1.00 39.74 232 ASN A O 1
ATOM 1723 N N . LEU A 1 233 ? -3.874 -39.127 45.177 1.00 40.96 233 LEU A N 1
ATOM 1724 C CA . LEU A 1 233 ? -5.105 -39.234 45.951 1.00 39.75 233 LEU A CA 1
ATOM 1725 C C . LEU A 1 233 ? -5.969 -37.992 45.780 1.00 41.28 233 LEU A C 1
ATOM 1726 O O . LEU A 1 233 ? -7.187 -38.091 45.588 1.00 40.86 233 LEU A O 1
ATOM 1731 N N . LEU A 1 234 ? -5.353 -36.809 45.843 1.00 45.63 234 LEU A N 1
ATOM 1732 C CA . LEU A 1 234 ? -6.106 -35.575 45.651 1.00 41.28 234 LEU A CA 1
ATOM 1733 C C . LEU A 1 234 ? -6.653 -35.480 44.234 1.00 39.13 234 LEU A C 1
ATOM 1734 O O . LEU A 1 234 ? -7.803 -35.071 44.029 1.00 38.75 234 LEU A O 1
ATOM 1739 N N . ALA A 1 235 ? -5.841 -35.846 43.239 1.00 34.93 235 ALA A N 1
ATOM 1740 C CA . ALA A 1 235 ? -6.313 -35.834 41.858 1.00 35.79 235 ALA A CA 1
ATOM 1741 C C . ALA A 1 235 ? -7.490 -36.783 41.675 1.00 40.09 235 ALA A C 1
ATOM 1742 O O . ALA A 1 235 ? -8.428 -36.486 40.925 1.00 38.58 235 ALA A O 1
ATOM 1744 N N . ARG A 1 236 ? -7.459 -37.927 42.360 1.00 35.53 236 ARG A N 1
ATOM 1745 C CA . ARG A 1 236 ? -8.573 -38.866 42.320 1.00 35.72 236 ARG A CA 1
ATOM 1746 C C . ARG A 1 236 ? -9.761 -38.360 43.128 1.00 38.76 236 ARG A C 1
ATOM 1747 O O . ARG A 1 236 ? -10.912 -38.498 42.696 1.00 36.46 236 ARG A O 1
ATOM 1755 N N . ALA A 1 237 ? -9.504 -37.773 44.301 1.00 38.07 237 ALA A N 1
ATOM 1756 C CA . ALA A 1 237 ? -10.581 -37.158 45.069 1.00 36.91 237 ALA A CA 1
ATOM 1757 C C . ALA A 1 237 ? -11.223 -36.011 44.302 1.00 39.30 237 ALA A C 1
ATOM 1758 O O . ALA A 1 237 ? -12.429 -35.776 44.430 1.00 40.39 237 ALA A O 1
ATOM 1760 N N . SER A 1 238 ? -10.437 -35.295 43.497 1.00 38.92 238 SER A N 1
ATOM 1761 C CA . SER A 1 238 ? -11.001 -34.241 42.663 1.00 38.52 238 SER A CA 1
ATOM 1762 C C . SER A 1 238 ? -11.852 -34.817 41.542 1.00 37.01 238 SER A C 1
ATOM 1763 O O . SER A 1 238 ? -12.824 -34.184 41.117 1.00 36.39 238 SER A O 1
ATOM 1766 N N . GLY A 1 239 ? -11.502 -36.006 41.047 1.00 38.39 239 GLY A N 1
ATOM 1767 C CA . GLY A 1 239 ? -12.341 -36.657 40.054 1.00 34.38 239 GLY A CA 1
ATOM 1768 C C . GLY A 1 239 ? -13.687 -37.069 40.618 1.00 36.75 239 GLY A C 1
ATOM 1769 O O . GLY A 1 239 ? -14.703 -37.026 39.920 1.00 34.76 239 GLY A O 1
ATOM 1770 N N . ARG A 1 240 ? -13.713 -37.474 41.891 1.00 39.65 240 ARG A N 1
ATOM 1771 C CA . ARG A 1 240 ? -14.980 -37.774 42.549 1.00 39.54 240 ARG A CA 1
ATOM 1772 C C . ARG A 1 240 ? -15.788 -36.508 42.796 1.00 38.46 240 ARG A C 1
ATOM 1773 O O . ARG A 1 240 ? -17.022 -36.529 42.737 1.00 41.68 240 ARG A O 1
ATOM 1781 N N . ARG A 1 241 ? -15.110 -35.398 43.089 1.00 40.73 241 ARG A N 1
ATOM 1782 C CA . ARG A 1 241 ? -15.811 -34.187 43.500 1.00 38.26 241 ARG A CA 1
ATOM 1783 C C . ARG A 1 241 ? -16.444 -33.462 42.317 1.00 38.91 241 ARG A C 1
ATOM 1784 O O . ARG A 1 241 ? -17.556 -32.937 42.437 1.00 40.09 241 ARG A O 1
ATOM 1792 N N . ILE A 1 242 ? -15.765 -33.439 41.169 1.00 38.21 242 ILE A N 1
ATOM 1793 C CA . ILE A 1 242 ? -16.221 -32.613 40.051 1.00 39.18 242 ILE A CA 1
ATOM 1794 C C . ILE A 1 242 ? -17.579 -33.085 39.543 1.00 40.69 242 ILE A C 1
ATOM 1795 O O . ILE A 1 242 ? -18.421 -32.272 39.141 1.00 41.53 242 ILE A O 1
ATOM 1800 N N . VAL A 1 243 ? -17.821 -34.397 39.561 1.00 40.11 243 VAL A N 1
ATOM 1801 C CA . VAL A 1 243 ? -19.105 -34.906 39.087 1.00 43.94 243 VAL A CA 1
ATOM 1802 C C . VAL A 1 243 ? -20.227 -34.497 40.035 1.00 44.13 243 VAL A C 1
ATOM 1803 O O . VAL A 1 243 ? -21.356 -34.237 39.599 1.00 42.73 243 VAL A O 1
ATOM 1807 N N . GLN A 1 244 ? -19.944 -34.420 41.337 1.00 41.69 244 GLN A N 1
ATOM 1808 C CA . GLN A 1 244 ? -20.938 -33.900 42.268 1.00 39.95 244 GLN A CA 1
ATOM 1809 C C . GLN A 1 244 ? -21.124 -32.398 42.094 1.00 41.91 244 GLN A C 1
ATOM 1810 O O . GLN A 1 244 ? -22.237 -31.888 42.270 1.00 41.50 244 GLN A O 1
ATOM 1816 N N . MET A 1 245 ? -20.053 -31.680 41.746 1.00 44.07 245 MET A N 1
ATOM 1817 C CA . MET A 1 245 ? -20.171 -30.252 41.474 1.00 41.51 245 MET A CA 1
ATOM 1818 C C . MET A 1 245 ? -21.020 -29.986 40.238 1.00 42.52 245 MET A C 1
ATOM 1819 O O . MET A 1 245 ? -21.723 -28.971 40.175 1.00 43.16 245 MET A O 1
ATOM 1824 N N . VAL A 1 246 ? -20.960 -30.876 39.245 1.00 41.21 246 VAL A N 1
ATOM 1825 C CA . VAL A 1 246 ? -21.834 -30.751 38.082 1.00 40.92 246 VAL A CA 1
ATOM 1826 C C . VAL A 1 246 ? -23.288 -30.932 38.495 1.00 45.67 246 VAL A C 1
ATOM 1827 O O . VAL A 1 246 ? -24.174 -30.191 38.050 1.00 46.13 246 VAL A O 1
ATOM 1831 N N . LYS A 1 247 ? -23.555 -31.917 39.356 1.00 44.72 247 LYS A N 1
ATOM 1832 C CA . LYS A 1 247 ? -24.916 -32.136 39.833 1.00 46.35 247 LYS A CA 1
ATOM 1833 C C . LYS A 1 247 ? -25.424 -30.953 40.646 1.00 45.19 247 LYS A C 1
ATOM 1834 O O . LYS A 1 247 ? -26.624 -30.658 40.626 1.00 44.66 247 LYS A O 1
ATOM 1840 N N . ASP A 1 248 ? -24.535 -30.267 41.363 1.00 45.65 248 ASP A N 1
ATOM 1841 C CA . ASP A 1 248 ? -24.915 -29.115 42.169 1.00 40.27 248 ASP A CA 1
ATOM 1842 C C . ASP A 1 248 ? -24.775 -27.794 41.426 1.00 43.07 248 ASP A C 1
ATOM 1843 O O . ASP A 1 248 ? -25.143 -26.752 41.981 1.00 46.18 248 ASP A O 1
ATOM 1848 N N . ASP A 1 249 ? -24.251 -27.814 40.198 1.00 46.44 249 ASP A N 1
ATOM 1849 C CA . ASP A 1 249 ? -24.096 -26.612 39.376 1.00 44.12 249 ASP A CA 1
ATOM 1850 C C . ASP A 1 249 ? -23.210 -25.576 40.067 1.00 45.36 249 ASP A C 1
ATOM 1851 O O . ASP A 1 249 ? -23.518 -24.382 40.089 1.00 49.57 249 ASP A O 1
ATOM 1856 N N . LEU A 1 250 ? -22.093 -26.037 40.633 1.00 39.85 250 LEU A N 1
ATOM 1857 C CA . LEU A 1 250 ? -21.176 -25.169 41.372 1.00 39.25 250 LEU A CA 1
ATOM 1858 C C . LEU A 1 250 ? -20.138 -24.615 40.399 1.00 36.69 250 LEU A C 1
ATOM 1859 O O . LEU A 1 250 ? -19.009 -25.100 40.287 1.00 39.41 250 LEU A O 1
ATOM 1864 N N . VAL A 1 251 ? -20.541 -23.567 39.682 1.00 39.75 251 VAL A N 1
ATOM 1865 C CA . VAL A 1 251 ? -19.695 -22.956 38.665 1.00 39.82 251 VAL A CA 1
ATOM 1866 C C . VAL A 1 251 ? -18.647 -22.068 39.323 1.00 41.62 251 VAL A C 1
ATOM 1867 O O . VAL A 1 251 ? -18.732 -21.759 40.517 1.00 40.75 251 VAL A O 1
ATOM 1871 N N . MET A 1 252 ? -17.655 -21.644 38.536 1.00 40.91 252 MET A N 1
ATOM 1872 C CA . MET A 1 252 ? -16.568 -20.826 39.069 1.00 40.15 252 MET A CA 1
ATOM 1873 C C . MET A 1 252 ? -17.067 -19.480 39.579 1.00 42.70 252 MET A C 1
ATOM 1874 O O . MET A 1 252 ? -16.434 -18.882 40.458 1.00 42.96 252 MET A O 1
ATOM 1879 N N . SER A 1 253 ? -18.183 -18.982 39.036 1.00 40.55 253 SER A N 1
ATOM 1880 C CA . SER A 1 253 ? -18.733 -17.711 39.499 1.00 39.88 253 SER A CA 1
ATOM 1881 C C . SER A 1 253 ? -19.022 -17.744 40.994 1.00 43.27 253 SER A C 1
ATOM 1882 O O . SER A 1 253 ? -18.750 -16.771 41.708 1.00 45.32 253 SER A O 1
ATOM 1885 N N . LYS A 1 254 ? -19.566 -18.857 41.486 1.00 39.69 254 LYS A N 1
ATOM 1886 C CA . LYS A 1 254 ? -19.867 -18.994 42.905 1.00 39.81 254 LYS A CA 1
ATOM 1887 C C . LYS A 1 254 ? -18.621 -19.186 43.757 1.00 39.34 254 LYS A C 1
ATOM 1888 O O . LYS A 1 254 ? -18.717 -19.115 44.987 1.00 44.97 254 LYS A O 1
ATOM 1894 N N . ILE A 1 255 ? -17.463 -19.424 43.143 1.00 42.22 255 ILE A N 1
ATOM 1895 C CA . ILE A 1 255 ? -16.221 -19.622 43.882 1.00 40.54 255 ILE A CA 1
ATOM 1896 C C . ILE A 1 255 ? -15.370 -18.364 43.789 1.00 40.44 255 ILE A C 1
ATOM 1897 O O . ILE A 1 255 ? -14.997 -17.775 44.810 1.00 43.00 255 ILE A O 1
ATOM 1902 N N . LEU A 1 256 ? -15.062 -17.940 42.562 1.00 42.61 256 LEU A N 1
ATOM 1903 C CA . LEU A 1 256 ? -14.185 -16.793 42.328 1.00 43.71 256 LEU A CA 1
ATOM 1904 C C . LEU A 1 256 ? -14.933 -15.475 42.549 1.00 43.03 256 LEU A C 1
ATOM 1905 O O . LEU A 1 256 ? -15.118 -14.665 41.643 1.00 40.56 256 LEU A O 1
ATOM 1910 N N . THR A 1 257 ? -15.367 -15.275 43.791 1.00 46.00 257 THR A N 1
ATOM 1911 C CA . THR A 1 257 ? -15.959 -14.012 44.197 1.00 45.63 257 THR A CA 1
ATOM 1912 C C . THR A 1 257 ? -14.850 -13.046 44.606 1.00 45.82 257 THR A C 1
ATOM 1913 O O . THR A 1 257 ? -13.662 -13.380 44.585 1.00 47.39 257 THR A O 1
ATOM 1917 N N . ARG A 1 258 ? -15.237 -11.827 44.986 1.00 44.99 258 ARG A N 1
ATOM 1918 C CA . ARG A 1 258 ? -14.237 -10.857 45.422 1.00 47.67 258 ARG A CA 1
ATOM 1919 C C . ARG A 1 258 ? -13.561 -11.306 46.712 1.00 46.51 258 ARG A C 1
ATOM 1920 O O . ARG A 1 258 ? -12.345 -11.142 46.868 1.00 47.74 258 ARG A O 1
ATOM 1928 N N . GLN A 1 259 ? -14.328 -11.886 47.640 1.00 45.70 259 GLN A N 1
ATOM 1929 C CA . GLN A 1 259 ? -13.740 -12.404 48.873 1.00 49.31 259 GLN A CA 1
ATOM 1930 C C . GLN A 1 259 ? -12.646 -13.423 48.580 1.00 49.93 259 GLN A C 1
ATOM 1931 O O . GLN A 1 259 ? -11.631 -13.475 49.285 1.00 49.22 259 GLN A O 1
ATOM 1937 N N . ALA A 1 260 ? -12.836 -14.242 47.544 1.00 45.53 260 ALA A N 1
ATOM 1938 C CA . ALA A 1 260 ? -11.847 -15.261 47.207 1.00 45.29 260 ALA A CA 1
ATOM 1939 C C . ALA A 1 260 ? -10.536 -14.630 46.754 1.00 45.23 260 ALA A C 1
ATOM 1940 O O . ALA A 1 260 ? -9.454 -15.038 47.193 1.00 42.05 260 ALA A O 1
ATOM 1942 N N . PHE A 1 261 ? -10.612 -13.628 45.873 1.00 45.30 261 PHE A N 1
ATOM 1943 C CA . PHE A 1 261 ? -9.397 -12.967 45.405 1.00 44.07 261 PHE A CA 1
ATOM 1944 C C . PHE A 1 261 ? -8.682 -12.253 46.544 1.00 45.31 261 PHE A C 1
ATOM 1945 O O . PHE A 1 261 ? -7.447 -12.228 46.592 1.00 48.07 261 PHE A O 1
ATOM 1953 N N . GLU A 1 262 ? -9.441 -11.668 47.473 1.00 44.52 262 GLU A N 1
ATOM 1954 C CA . GLU A 1 262 ? -8.825 -11.038 48.635 1.00 50.93 262 GLU A CA 1
ATOM 1955 C C . GLU A 1 262 ? -8.143 -12.072 49.522 1.00 49.41 262 GLU A C 1
ATOM 1956 O O . GLU A 1 262 ? -7.053 -11.822 50.051 1.00 52.37 262 GLU A O 1
ATOM 1962 N N . ASN A 1 263 ? -8.770 -13.238 49.698 1.00 46.14 263 ASN A N 1
ATOM 1963 C CA . ASN A 1 263 ? -8.137 -14.309 50.460 1.00 48.62 263 ASN A CA 1
ATOM 1964 C C . ASN A 1 263 ? -6.838 -14.757 49.804 1.00 47.00 263 ASN A C 1
ATOM 1965 O O . ASN A 1 263 ? -5.849 -15.033 50.494 1.00 47.50 263 ASN A O 1
ATOM 1970 N N . ALA A 1 264 ? -6.819 -14.831 48.471 1.00 43.88 264 ALA A N 1
ATOM 1971 C CA . ALA A 1 264 ? -5.604 -15.226 47.767 1.00 45.27 264 ALA A CA 1
ATOM 1972 C C . ALA A 1 264 ? -4.501 -14.195 47.960 1.00 44.49 264 ALA A C 1
ATOM 1973 O O . ALA A 1 264 ? -3.345 -14.547 48.227 1.00 42.01 264 ALA A O 1
ATOM 1975 N N . ILE A 1 265 ? -4.842 -12.911 47.821 1.00 49.08 265 ILE A N 1
ATOM 1976 C CA . ILE A 1 265 ? -3.870 -11.844 48.052 1.00 43.77 265 ILE A CA 1
ATOM 1977 C C . ILE A 1 265 ? -3.297 -11.941 49.459 1.00 42.82 265 ILE A C 1
ATOM 1978 O O . ILE A 1 265 ? -2.096 -11.734 49.675 1.00 41.42 265 ILE A O 1
ATOM 1983 N N . ARG A 1 266 ? -4.141 -12.281 50.434 1.00 46.44 266 ARG A N 1
ATOM 1984 C CA . ARG A 1 266 ? -3.696 -12.311 51.823 1.00 48.25 266 ARG A CA 1
ATOM 1985 C C . ARG A 1 266 ? -2.715 -13.452 52.073 1.00 47.74 266 ARG A C 1
ATOM 1986 O O . ARG A 1 266 ? -1.665 -13.253 52.697 1.00 47.19 266 ARG A O 1
ATOM 1994 N N . VAL A 1 267 ? -3.031 -14.659 51.595 1.00 46.65 267 VAL A N 1
ATOM 1995 C CA . VAL A 1 267 ? -2.112 -15.772 51.815 1.00 47.27 267 VAL A CA 1
ATOM 1996 C C . VAL A 1 267 ? -0.871 -15.627 50.943 1.00 42.61 267 VAL A C 1
ATOM 1997 O O . VAL A 1 267 ? 0.192 -16.164 51.276 1.00 41.89 267 VAL A O 1
ATOM 2001 N N . ASN A 1 268 ? -0.976 -14.907 49.822 1.00 44.24 268 ASN A N 1
ATOM 2002 C CA . ASN A 1 268 ? 0.197 -14.678 48.984 1.00 43.97 268 ASN A CA 1
ATOM 2003 C C . ASN A 1 268 ? 1.276 -13.920 49.742 1.00 44.01 268 ASN A C 1
ATOM 2004 O O . ASN A 1 268 ? 2.470 -14.155 49.525 1.00 46.43 268 ASN A O 1
ATOM 2009 N N . ALA A 1 269 ? 0.877 -13.012 50.633 1.00 42.15 269 ALA A N 1
ATOM 2010 C CA . ALA A 1 269 ? 1.848 -12.342 51.489 1.00 41.46 269 ALA A CA 1
ATOM 2011 C C . ALA A 1 269 ? 2.362 -13.280 52.573 1.00 43.61 269 ALA A C 1
ATOM 2012 O O . ALA A 1 269 ? 3.549 -13.251 52.916 1.00 45.25 269 ALA A O 1
ATOM 2014 N N . ALA A 1 270 ? 1.483 -14.127 53.115 1.00 43.14 270 ALA A N 1
ATOM 2015 C CA . ALA A 1 270 ? 1.879 -15.017 54.201 1.00 44.49 270 ALA A CA 1
ATOM 2016 C C . ALA A 1 270 ? 2.845 -16.097 53.731 1.00 46.19 270 ALA A C 1
ATOM 2017 O O . ALA A 1 270 ? 3.686 -16.555 54.515 1.00 45.06 270 ALA A O 1
ATOM 2019 N N . ILE A 1 271 ? 2.746 -16.518 52.465 1.00 42.17 271 ILE A N 1
ATOM 2020 C CA . ILE A 1 271 ? 3.620 -17.563 51.945 1.00 42.87 271 ILE A CA 1
ATOM 2021 C C . ILE A 1 271 ? 4.860 -17.006 51.264 1.00 45.20 271 ILE A C 1
ATOM 2022 O O . ILE A 1 271 ? 5.689 -17.787 50.777 1.00 40.76 271 ILE A O 1
ATOM 2027 N N . GLY A 1 272 ? 5.021 -15.688 51.221 1.00 43.77 272 GLY A N 1
ATOM 2028 C CA . GLY A 1 272 ? 6.101 -15.101 50.447 1.00 38.35 272 GLY A CA 1
ATOM 2029 C C . GLY A 1 272 ? 5.926 -15.325 48.961 1.00 37.60 272 GLY A C 1
ATOM 2030 O O . GLY A 1 272 ? 6.894 -15.667 48.270 1.00 38.17 272 GLY A O 1
ATOM 2031 N N . GLY A 1 273 ? 4.712 -15.133 48.454 1.00 41.52 273 GLY A N 1
ATOM 2032 C CA . GLY A 1 273 ? 4.384 -15.516 47.097 1.00 42.87 273 GLY A CA 1
ATOM 2033 C C . GLY A 1 273 ? 5.100 -14.694 46.042 1.00 43.72 273 GLY A C 1
ATOM 2034 O O . GLY A 1 273 ? 5.710 -13.655 46.300 1.00 47.52 273 GLY A O 1
ATOM 2035 N N . SER A 1 274 ? 5.003 -15.188 44.811 1.00 42.19 274 SER A N 1
ATOM 2036 C CA . SER A 1 274 ? 5.676 -14.587 43.671 1.00 41.09 274 SER A CA 1
ATOM 2037 C C . SER A 1 274 ? 4.973 -13.313 43.222 1.00 47.41 274 SER A C 1
ATOM 2038 O O . SER A 1 274 ? 3.764 -13.143 43.406 1.00 50.08 274 SER A O 1
ATOM 2041 N N . THR A 1 275 ? 5.752 -12.412 42.616 1.00 43.98 275 THR A N 1
ATOM 2042 C CA . THR A 1 275 ? 5.180 -11.188 42.067 1.00 45.35 275 THR A CA 1
ATOM 2043 C C . THR A 1 275 ? 4.317 -11.472 40.845 1.00 45.85 275 THR A C 1
ATOM 2044 O O . THR A 1 275 ? 3.418 -10.683 40.527 1.00 45.58 275 THR A O 1
ATOM 2048 N N . ASN A 1 276 ? 4.573 -12.582 40.149 1.00 46.17 276 ASN A N 1
ATOM 2049 C CA . ASN A 1 276 ? 3.787 -12.913 38.965 1.00 44.39 276 ASN A CA 1
ATOM 2050 C C . ASN A 1 276 ? 2.334 -13.203 39.314 1.00 41.81 276 ASN A C 1
ATOM 2051 O O . ASN A 1 276 ? 1.453 -13.042 38.462 1.00 40.05 276 ASN A O 1
ATOM 2056 N N . ALA A 1 277 ? 2.064 -13.625 40.552 1.00 41.95 277 ALA A N 1
ATOM 2057 C CA . ALA A 1 277 ? 0.685 -13.846 40.976 1.00 41.88 277 ALA A CA 1
ATOM 2058 C C . ALA A 1 277 ? -0.141 -12.574 40.865 1.00 42.63 277 ALA A C 1
ATOM 2059 O O . ALA A 1 277 ? -1.354 -12.638 40.633 1.00 43.87 277 ALA A O 1
ATOM 2061 N N . VAL A 1 278 ? 0.497 -11.413 41.030 1.00 41.35 278 VAL A N 1
ATOM 2062 C CA . VAL A 1 278 ? -0.209 -10.142 40.886 1.00 41.04 278 VAL A CA 1
ATOM 2063 C C . VAL A 1 278 ? -0.799 -10.020 39.487 1.00 37.82 278 VAL A C 1
ATOM 2064 O O . VAL A 1 278 ? -1.978 -9.690 39.317 1.00 42.10 278 VAL A O 1
ATOM 2068 N N . ILE A 1 279 ? 0.012 -10.295 38.464 1.00 35.95 279 ILE A N 1
ATOM 2069 C CA . ILE A 1 279 ? -0.457 -10.166 37.088 1.00 37.18 279 ILE A CA 1
ATOM 2070 C C . ILE A 1 279 ? -1.506 -11.226 36.772 1.00 42.00 279 ILE A C 1
ATOM 2071 O O . ILE A 1 279 ? -2.511 -10.943 36.108 1.00 39.41 279 ILE A O 1
ATOM 2076 N N . HIS A 1 280 ? -1.300 -12.455 37.251 1.00 38.60 280 HIS A N 1
ATOM 2077 C CA . HIS A 1 280 ? -2.167 -13.557 36.843 1.00 38.23 280 HIS A CA 1
ATOM 2078 C C . HIS A 1 280 ? -3.540 -13.469 37.498 1.00 38.52 280 HIS A C 1
ATOM 2079 O O . HIS A 1 280 ? -4.558 -13.739 36.851 1.00 38.03 280 HIS A O 1
ATOM 2086 N N . LEU A 1 281 ? -3.596 -13.094 38.779 1.00 39.08 281 LEU A N 1
ATOM 2087 C CA . LEU A 1 281 ? -4.892 -12.978 39.439 1.00 41.76 281 LEU A CA 1
ATOM 2088 C C . LEU A 1 281 ? -5.690 -11.795 38.905 1.00 41.32 281 LEU A C 1
ATOM 2089 O O . LEU A 1 281 ? -6.926 -11.825 38.929 1.00 41.48 281 LEU A O 1
ATOM 2094 N N . LEU A 1 282 ? -5.011 -10.751 38.425 1.00 38.59 282 LEU A N 1
ATOM 2095 C CA . LEU A 1 282 ? -5.714 -9.679 37.730 1.00 39.64 282 LEU A CA 1
ATOM 2096 C C . LEU A 1 282 ? -6.299 -10.176 36.414 1.00 41.05 282 LEU A C 1
ATOM 2097 O O . LEU A 1 282 ? -7.422 -9.809 36.047 1.00 41.68 282 LEU A O 1
ATOM 2102 N N . ALA A 1 283 ? -5.552 -11.015 35.692 1.00 39.30 283 ALA A N 1
ATOM 2103 C CA . ALA A 1 283 ? -6.059 -11.570 34.442 1.00 39.81 283 ALA A CA 1
ATOM 2104 C C . ALA A 1 283 ? -7.218 -12.527 34.693 1.00 41.70 283 ALA A C 1
ATOM 2105 O O . ALA A 1 283 ? -8.210 -12.515 33.954 1.00 44.78 283 ALA A O 1
ATOM 2107 N N . ILE A 1 284 ? -7.113 -13.360 35.730 1.00 38.04 284 ILE A N 1
ATOM 2108 C CA . ILE A 1 284 ? -8.192 -14.291 36.051 1.00 39.86 284 ILE A CA 1
ATOM 2109 C C . ILE A 1 284 ? -9.445 -13.527 36.463 1.00 40.78 284 ILE A C 1
ATOM 2110 O O . ILE A 1 284 ? -10.558 -13.840 36.024 1.00 37.97 284 ILE A O 1
ATOM 2115 N N . ALA A 1 285 ? -9.279 -12.510 37.313 1.00 41.07 285 ALA A N 1
ATOM 2116 C CA . ALA A 1 285 ? -10.415 -11.678 37.699 1.00 40.12 285 ALA A CA 1
ATOM 2117 C C . ALA A 1 285 ? -11.008 -10.965 36.489 1.00 36.06 285 ALA A C 1
ATOM 2118 O O . ALA A 1 285 ? -12.230 -10.800 36.393 1.00 38.61 285 ALA A O 1
ATOM 2120 N N . GLY A 1 286 ? -10.159 -10.546 35.550 1.00 37.14 286 GLY A N 1
ATOM 2121 C CA . GLY A 1 286 ? -10.623 -9.926 34.324 1.00 36.87 286 GLY A CA 1
ATOM 2122 C C . GLY A 1 286 ? -11.422 -10.840 33.417 1.00 41.80 286 GLY A C 1
ATOM 2123 O O . GLY A 1 286 ? -12.000 -10.356 32.438 1.00 42.84 286 GLY A O 1
ATOM 2124 N N . ARG A 1 287 ? -11.465 -12.138 33.715 1.00 39.33 287 ARG A N 1
ATOM 2125 C CA . ARG A 1 287 ? -12.262 -13.099 32.964 1.00 39.29 287 ARG A CA 1
ATOM 2126 C C . ARG A 1 287 ? -13.557 -13.461 33.679 1.00 39.97 287 ARG A C 1
ATOM 2127 O O . ARG A 1 287 ? -14.626 -13.458 33.065 1.00 42.18 287 ARG A O 1
ATOM 2135 N N . ILE A 1 288 ? -13.481 -13.771 34.976 1.00 36.50 288 ILE A N 1
ATOM 2136 C CA . ILE A 1 288 ? -14.669 -14.173 35.718 1.00 39.31 288 ILE A CA 1
ATOM 2137 C C . ILE A 1 288 ? -15.588 -12.990 36.002 1.00 42.95 288 ILE A C 1
ATOM 2138 O O . ILE A 1 288 ? -16.783 -13.187 36.252 1.00 39.53 288 ILE A O 1
ATOM 2143 N N . GLY A 1 289 ? -15.072 -11.768 35.965 1.00 44.00 289 GLY A N 1
ATOM 2144 C CA . GLY A 1 289 ? -15.881 -10.587 36.157 1.00 44.02 289 GLY A CA 1
ATOM 2145 C C . GLY A 1 289 ? -15.846 -9.974 37.539 1.00 46.08 289 GLY A C 1
ATOM 2146 O O . GLY A 1 289 ? -16.868 -9.438 37.983 1.00 48.95 289 GLY A O 1
ATOM 2147 N N . VAL A 1 290 ? -14.714 -10.034 38.234 1.00 43.63 290 VAL A N 1
ATOM 2148 C CA . VAL A 1 290 ? -14.553 -9.428 39.550 1.00 46.41 290 VAL A CA 1
ATOM 2149 C C . VAL A 1 290 ? -13.633 -8.224 39.413 1.00 50.84 290 VAL A C 1
ATOM 2150 O O . VAL A 1 290 ? -12.558 -8.322 38.807 1.00 50.57 290 VAL A O 1
ATOM 2154 N N . ASP A 1 291 ? -14.053 -7.091 39.971 1.00 54.71 291 ASP A N 1
ATOM 2155 C CA . ASP A 1 291 ? -13.231 -5.886 39.952 1.00 54.41 291 ASP A CA 1
ATOM 2156 C C . ASP A 1 291 ? -12.056 -6.062 40.904 1.00 59.19 291 ASP A C 1
ATOM 2157 O O . ASP A 1 291 ? -12.232 -6.085 42.126 1.00 63.65 291 ASP A O 1
ATOM 2162 N N . LEU A 1 292 ? -10.855 -6.195 40.344 1.00 53.33 292 LEU A N 1
ATOM 2163 C CA . LEU A 1 292 ? -9.631 -6.293 41.125 1.00 48.71 292 LEU A CA 1
ATOM 2164 C C . LEU A 1 292 ? -8.579 -5.411 40.474 1.00 48.91 292 LEU A C 1
ATOM 2165 O O . LEU A 1 292 ? -8.384 -5.472 39.256 1.00 46.42 292 LEU A O 1
ATOM 2170 N N . THR A 1 293 ? -7.911 -4.592 41.279 1.00 44.81 293 THR A N 1
ATOM 2171 C CA . THR A 1 293 ? -6.931 -3.635 40.790 1.00 45.91 293 THR A CA 1
ATOM 2172 C C . THR A 1 293 ? -5.592 -3.859 41.482 1.00 43.18 293 THR A C 1
ATOM 2173 O O . THR A 1 293 ? -5.473 -4.653 42.419 1.00 42.65 293 THR A O 1
ATOM 2177 N N . LEU A 1 294 ? -4.573 -3.142 40.998 1.00 40.48 294 LEU A N 1
ATOM 2178 C CA . LEU A 1 294 ? -3.294 -3.117 41.699 1.00 40.20 294 LEU A CA 1
ATOM 2179 C C . LEU A 1 294 ? -3.453 -2.551 43.103 1.00 45.89 294 LEU A C 1
ATOM 2180 O O . LEU A 1 294 ? -2.818 -3.029 44.050 1.00 44.44 294 LEU A O 1
ATOM 2185 N N . ALA A 1 295 ? -4.301 -1.528 43.254 1.00 43.62 295 ALA A N 1
ATOM 2186 C CA . ALA A 1 295 ? -4.520 -0.926 44.564 1.00 43.87 295 ALA A CA 1
ATOM 2187 C C . ALA A 1 295 ? -5.112 -1.921 45.550 1.00 44.65 295 ALA A C 1
ATOM 2188 O O . ALA A 1 295 ? -4.889 -1.802 46.761 1.00 44.44 295 ALA A O 1
ATOM 2190 N N . ASP A 1 296 ? -5.871 -2.904 45.057 1.00 45.79 296 ASP A N 1
ATOM 2191 C CA . ASP A 1 296 ? -6.371 -3.956 45.934 1.00 43.78 296 ASP A CA 1
ATOM 2192 C C . ASP A 1 296 ? -5.227 -4.779 46.509 1.00 42.35 296 ASP A C 1
ATOM 2193 O O . ASP A 1 296 ? -5.250 -5.149 47.689 1.00 45.85 296 ASP A O 1
ATOM 2198 N N . TRP A 1 297 ? -4.214 -5.075 45.690 1.00 44.95 297 TRP A N 1
ATOM 2199 C CA . TRP A 1 297 ? -3.058 -5.821 46.177 1.00 47.02 297 TRP A CA 1
ATOM 2200 C C . TRP A 1 297 ? -2.314 -5.045 47.256 1.00 47.43 297 TRP A C 1
ATOM 2201 O O . TRP A 1 297 ? -1.838 -5.630 48.236 1.00 50.39 297 TRP A O 1
ATOM 2212 N N . ASP A 1 298 ? -2.208 -3.725 47.096 1.00 46.15 298 ASP A N 1
ATOM 2213 C CA . ASP A 1 298 ? -1.473 -2.916 48.061 1.00 47.81 298 ASP A CA 1
ATOM 2214 C C . ASP A 1 298 ? -2.207 -2.844 49.395 1.00 48.25 298 ASP A C 1
ATOM 2215 O O . ASP A 1 298 ? -1.606 -3.037 50.458 1.00 52.51 298 ASP A O 1
ATOM 2220 N N . ALA A 1 299 ? -3.514 -2.571 49.358 1.00 45.92 299 ALA A N 1
ATOM 2221 C CA . ALA A 1 299 ? -4.262 -2.353 50.594 1.00 48.63 299 ALA A CA 1
ATOM 2222 C C . ALA A 1 299 ? -4.462 -3.649 51.368 1.00 50.09 299 ALA A C 1
ATOM 2223 O O . ALA A 1 299 ? -4.413 -3.655 52.603 1.00 52.27 299 ALA A O 1
ATOM 2225 N N . LEU A 1 300 ? -4.685 -4.757 50.665 1.00 48.38 300 LEU A N 1
ATOM 2226 C CA . LEU A 1 300 ? -4.990 -6.027 51.308 1.00 49.02 300 LEU A CA 1
ATOM 2227 C C . LEU A 1 300 ? -3.756 -6.843 51.665 1.00 51.23 300 LEU A C 1
ATOM 2228 O O . LEU A 1 300 ? -3.878 -7.815 52.419 1.00 49.82 300 LEU A O 1
ATOM 2233 N N . GLY A 1 301 ? -2.579 -6.477 51.164 1.00 52.69 301 GLY A N 1
ATOM 2234 C CA . GLY A 1 301 ? -1.445 -7.374 51.260 1.00 55.06 301 GLY A CA 1
ATOM 2235 C C . GLY A 1 301 ? -0.291 -6.970 52.156 1.00 57.87 301 GLY A C 1
ATOM 2236 O O . GLY A 1 301 ? 0.156 -7.774 52.979 1.00 59.26 301 GLY A O 1
ATOM 2237 N N . HIS A 1 302 ? 0.201 -5.736 52.017 1.00 56.28 302 HIS A N 1
ATOM 2238 C CA . HIS A 1 302 ? 1.528 -5.416 52.537 1.00 58.69 302 HIS A CA 1
ATOM 2239 C C . HIS A 1 302 ? 1.581 -5.456 54.060 1.00 60.64 302 HIS A C 1
ATOM 2240 O O . HIS A 1 302 ? 2.557 -5.956 54.632 1.00 61.23 302 HIS A O 1
ATOM 2247 N N . LYS A 1 303 ? 0.559 -4.923 54.735 1.00 58.48 303 LYS A N 1
ATOM 2248 C CA . LYS A 1 303 ? 0.566 -4.914 56.195 1.00 58.15 303 LYS A CA 1
ATOM 2249 C C . LYS A 1 303 ? 0.679 -6.316 56.779 1.00 54.22 303 LYS A C 1
ATOM 2250 O O . LYS A 1 303 ? 1.127 -6.468 57.921 1.00 49.55 303 LYS A O 1
ATOM 2252 N N . LEU A 1 304 ? 0.295 -7.337 56.019 1.00 49.39 304 LEU A N 1
ATOM 2253 C CA . LEU A 1 304 ? 0.392 -8.703 56.492 1.00 54.00 304 LEU A CA 1
ATOM 2254 C C . LEU A 1 304 ? 1.851 -9.157 56.527 1.00 52.52 304 LEU A C 1
ATOM 2255 O O . LEU A 1 304 ? 2.669 -8.717 55.713 1.00 52.78 304 LEU A O 1
ATOM 2260 N N . PRO A 1 305 ? 2.201 -10.030 57.461 1.00 48.56 305 PRO A N 1
ATOM 2261 C CA . PRO A 1 305 ? 3.572 -10.531 57.552 1.00 50.92 305 PRO A CA 1
ATOM 2262 C C . PRO A 1 305 ? 3.778 -11.772 56.689 1.00 52.47 305 PRO A C 1
ATOM 2263 O O . PRO A 1 305 ? 2.832 -12.396 56.205 1.00 48.75 305 PRO A O 1
ATOM 2267 N N . CYS A 1 306 ? 5.050 -12.115 56.499 1.00 50.78 306 CYS A N 1
ATOM 2268 C CA . CYS A 1 306 ? 5.422 -13.379 55.876 1.00 48.75 306 CYS A CA 1
ATOM 2269 C C . CYS A 1 306 ? 5.534 -14.444 56.956 1.00 52.01 306 CYS A C 1
ATOM 2270 O O . CYS A 1 306 ? 6.168 -14.221 57.992 1.00 53.47 306 CYS A O 1
ATOM 2273 N N . LEU A 1 307 ? 4.918 -15.597 56.713 1.00 51.87 307 LEU A N 1
ATOM 2274 C CA . LEU A 1 307 ? 4.894 -16.676 57.687 1.00 51.16 307 LEU A CA 1
ATOM 2275 C C . LEU A 1 307 ? 5.651 -17.916 57.239 1.00 51.47 307 LEU A C 1
ATOM 2276 O O . LEU A 1 307 ? 5.804 -18.846 58.038 1.00 54.18 307 LEU A O 1
ATOM 2281 N N . VAL A 1 308 ? 6.131 -17.957 56.000 1.00 50.85 308 VAL A N 1
ATOM 2282 C CA . VAL A 1 308 ? 6.720 -19.160 55.423 1.00 50.98 308 VAL A CA 1
ATOM 2283 C C . VAL A 1 308 ? 8.192 -18.875 55.155 1.00 48.63 308 VAL A C 1
ATOM 2284 O O . VAL A 1 308 ? 8.540 -18.165 54.203 1.00 45.99 308 VAL A O 1
ATOM 2288 N N . ASP A 1 309 ? 9.060 -19.441 55.993 1.00 48.13 309 ASP A N 1
ATOM 2289 C CA . ASP A 1 309 ? 10.506 -19.321 55.858 1.00 49.90 309 ASP A CA 1
ATOM 2290 C C . ASP A 1 309 ? 11.001 -20.152 54.679 1.00 54.57 309 ASP A C 1
ATOM 2291 O O . ASP A 1 309 ? 11.757 -21.111 54.862 1.00 54.39 309 ASP A O 1
ATOM 2296 N N . LEU A 1 310 ? 10.580 -19.795 53.467 1.00 54.54 310 LEU A N 1
ATOM 2297 C CA . LEU A 1 310 ? 10.943 -20.522 52.259 1.00 50.75 310 LEU A CA 1
ATOM 2298 C C . LEU A 1 310 ? 11.691 -19.607 51.300 1.00 53.52 310 LEU A C 1
ATOM 2299 O O . LEU A 1 310 ? 11.493 -18.388 51.295 1.00 54.16 310 LEU A O 1
ATOM 2304 N N . GLN A 1 311 ? 12.554 -20.210 50.485 1.00 50.98 311 GLN A N 1
ATOM 2305 C CA . GLN A 1 311 ? 13.263 -19.456 49.465 1.00 51.34 311 GLN A CA 1
ATOM 2306 C C . GLN A 1 311 ? 12.267 -18.904 48.445 1.00 51.49 311 GLN A C 1
ATOM 2307 O O . GLN A 1 311 ? 11.257 -19.548 48.144 1.00 50.22 311 GLN A O 1
ATOM 2313 N N . PRO A 1 312 ? 12.528 -17.711 47.884 1.00 52.66 312 PRO A N 1
ATOM 2314 C CA . PRO A 1 312 ? 13.732 -16.895 48.070 1.00 53.82 312 PRO A CA 1
ATOM 2315 C C . PRO A 1 312 ? 13.650 -15.915 49.237 1.00 54.19 312 PRO A C 1
ATOM 2316 O O . PRO A 1 312 ? 14.617 -15.197 49.493 1.00 57.71 312 PRO A O 1
ATOM 2320 N N . SER A 1 313 ? 12.509 -15.877 49.928 1.00 56.59 313 SER A N 1
ATOM 2321 C CA . SER A 1 313 ? 12.395 -15.029 51.109 1.00 55.42 313 SER A CA 1
ATOM 2322 C C . SER A 1 313 ? 13.103 -15.652 52.305 1.00 55.06 313 SER A C 1
ATOM 2323 O O . SER A 1 313 ? 13.687 -14.937 53.128 1.00 54.94 313 SER A O 1
ATOM 2326 N N . GLY A 1 314 ? 13.066 -16.977 52.411 1.00 55.62 314 GLY A N 1
ATOM 2327 C CA . GLY A 1 314 ? 13.714 -17.670 53.506 1.00 53.79 314 GLY A CA 1
ATOM 2328 C C . GLY A 1 314 ? 14.744 -18.684 53.054 1.00 52.21 314 GLY A C 1
ATOM 2329 O O . GLY A 1 314 ? 15.443 -18.465 52.060 1.00 49.97 314 GLY A O 1
ATOM 2330 N N . THR A 1 315 ? 14.847 -19.804 53.774 1.00 53.49 315 THR A N 1
ATOM 2331 C CA . THR A 1 315 ? 15.872 -20.801 53.501 1.00 57.31 315 THR A CA 1
ATOM 2332 C C . THR A 1 315 ? 15.337 -22.195 53.203 1.00 55.21 315 THR A C 1
ATOM 2333 O O . THR A 1 315 ? 16.064 -22.993 52.603 1.00 51.91 315 THR A O 1
ATOM 2337 N N . HIS A 1 316 ? 14.107 -22.517 53.601 1.00 55.13 316 HIS A N 1
ATOM 2338 C CA . HIS A 1 316 ? 13.579 -23.861 53.427 1.00 52.47 316 HIS A CA 1
ATOM 2339 C C . HIS A 1 316 ? 12.936 -24.012 52.047 1.00 52.08 316 HIS A C 1
ATOM 2340 O O . HIS A 1 316 ? 12.969 -23.106 51.212 1.00 53.53 316 HIS A O 1
ATOM 2347 N N . LEU A 1 317 ? 12.344 -25.181 51.805 1.00 53.76 317 LEU A N 1
ATOM 2348 C CA . LEU A 1 317 ? 11.836 -25.548 50.491 1.00 49.81 317 LEU A CA 1
ATOM 2349 C C . LEU A 1 317 ? 10.430 -26.126 50.615 1.00 45.91 317 LEU A C 1
ATOM 2350 O O . LEU A 1 317 ? 9.899 -26.306 51.714 1.00 47.49 317 LEU A O 1
ATOM 2355 N N . MET A 1 318 ? 9.831 -26.422 49.456 1.00 42.30 318 MET A N 1
ATOM 2356 C CA . MET A 1 318 ? 8.435 -26.853 49.418 1.00 44.89 318 MET A CA 1
ATOM 2357 C C . MET A 1 318 ? 8.219 -28.168 50.155 1.00 44.30 318 MET A C 1
ATOM 2358 O O . MET A 1 318 ? 7.135 -28.397 50.704 1.00 45.25 318 MET A O 1
ATOM 2363 N N . GLU A 1 319 ? 9.223 -29.047 50.167 1.00 44.24 319 GLU A N 1
ATOM 2364 C CA . GLU A 1 319 ? 9.105 -30.287 50.927 1.00 47.09 319 GLU A CA 1
ATOM 2365 C C . GLU A 1 319 ? 8.873 -29.997 52.403 1.00 44.95 319 GLU A C 1
ATOM 2366 O O . GLU A 1 319 ? 7.954 -30.546 53.021 1.00 41.89 319 GLU A O 1
ATOM 2372 N N . ASP A 1 320 ? 9.696 -29.118 52.983 1.00 46.03 320 ASP A N 1
ATOM 2373 C CA . ASP A 1 320 ? 9.505 -28.724 54.374 1.00 46.48 320 ASP A CA 1
ATOM 2374 C C . ASP A 1 320 ? 8.167 -28.024 54.578 1.00 46.95 320 ASP A C 1
ATOM 2375 O O . ASP A 1 320 ? 7.552 -28.158 55.642 1.00 44.83 320 ASP A O 1
ATOM 2380 N N . PHE A 1 321 ? 7.702 -27.280 53.571 1.00 43.55 321 PHE A N 1
ATOM 2381 C CA . PHE A 1 321 ? 6.433 -26.572 53.698 1.00 42.09 321 PHE A CA 1
ATOM 2382 C C . PHE A 1 321 ? 5.257 -27.538 53.730 1.00 45.86 321 PHE A C 1
ATOM 2383 O O . PHE A 1 321 ? 4.277 -27.307 54.450 1.00 44.13 321 PHE A O 1
ATOM 2391 N N . TYR A 1 322 ? 5.330 -28.626 52.961 1.00 46.20 322 TYR A N 1
ATOM 2392 C CA . TYR A 1 322 ? 4.247 -29.605 52.976 1.00 45.92 322 TYR A CA 1
ATOM 2393 C C . TYR A 1 322 ? 4.216 -30.375 54.289 1.00 44.35 322 TYR A C 1
ATOM 2394 O O . TYR A 1 322 ? 3.143 -30.580 54.868 1.00 43.52 322 TYR A O 1
ATOM 2403 N N . TYR A 1 323 ? 5.381 -30.810 54.773 1.00 44.53 323 TYR A N 1
ATOM 2404 C CA . TYR A 1 323 ? 5.433 -31.561 56.021 1.00 43.78 323 TYR A CA 1
ATOM 2405 C C . TYR A 1 323 ? 5.071 -30.701 57.224 1.00 52.44 323 TYR A C 1
ATOM 2406 O O . TYR A 1 323 ? 4.702 -31.245 58.270 1.00 54.40 323 TYR A O 1
ATOM 2415 N N . ALA A 1 324 ? 5.169 -29.375 57.101 1.00 47.84 324 ALA A N 1
ATOM 2416 C CA . ALA A 1 324 ? 4.827 -28.484 58.200 1.00 46.27 324 ALA A CA 1
ATOM 2417 C C . ALA A 1 324 ? 3.334 -28.197 58.285 1.00 49.55 324 ALA A C 1
ATOM 2418 O O . ALA A 1 324 ? 2.865 -27.740 59.333 1.00 49.15 324 ALA A O 1
ATOM 2420 N N . GLY A 1 325 ? 2.583 -28.449 57.217 1.00 45.43 325 GLY A N 1
ATOM 2421 C CA . GLY A 1 325 ? 1.153 -28.214 57.233 1.00 47.19 325 GLY A CA 1
ATOM 2422 C C . GLY A 1 325 ? 0.613 -27.672 55.926 1.00 44.38 325 GLY A C 1
ATOM 2423 O O . GLY A 1 325 ? -0.592 -27.745 55.667 1.00 45.94 325 GLY A O 1
ATOM 2424 N N . GLY A 1 326 ? 1.497 -27.125 55.095 1.00 41.12 326 GLY A N 1
ATOM 2425 C CA . GLY A 1 326 ? 1.077 -26.603 53.813 1.00 42.93 326 GLY A CA 1
ATOM 2426 C C . GLY A 1 326 ? 0.216 -25.353 53.938 1.00 47.02 326 GLY A C 1
ATOM 2427 O O . GLY A 1 326 ? 0.199 -24.660 54.959 1.00 44.78 326 GLY A O 1
ATOM 2428 N N . VAL A 1 327 ? -0.511 -25.074 52.851 1.00 45.39 327 VAL A N 1
ATOM 2429 C CA . VAL A 1 327 ? -1.386 -23.898 52.826 1.00 44.30 327 VAL A CA 1
ATOM 2430 C C . VAL A 1 327 ? -2.459 -23.947 53.905 1.00 46.82 327 VAL A C 1
ATOM 2431 O O . VAL A 1 327 ? -2.697 -22.915 54.551 1.00 48.80 327 VAL A O 1
ATOM 2435 N N . PRO A 1 328 ? -3.152 -25.072 54.156 1.00 48.98 328 PRO A N 1
ATOM 2436 C CA . PRO A 1 328 ? -4.173 -25.062 55.221 1.00 48.91 328 PRO A CA 1
ATOM 2437 C C . PRO A 1 328 ? -3.654 -24.604 56.575 1.00 49.27 328 PRO A C 1
ATOM 2438 O O . PRO A 1 328 ? -4.375 -23.908 57.301 1.00 52.98 328 PRO A O 1
ATOM 2442 N N . ALA A 1 329 ? -2.422 -24.970 56.935 1.00 47.96 329 ALA A N 1
ATOM 2443 C CA . ALA A 1 329 ? -1.855 -24.494 58.193 1.00 49.86 329 ALA A CA 1
ATOM 2444 C C . ALA A 1 329 ? -1.593 -22.994 58.159 1.00 52.07 329 ALA A C 1
ATOM 2445 O O . ALA A 1 329 ? -1.735 -22.317 59.184 1.00 54.12 329 ALA A O 1
ATOM 2447 N N . VAL A 1 330 ? -1.211 -22.459 56.998 1.00 46.95 330 VAL A N 1
ATOM 2448 C CA . VAL A 1 330 ? -0.978 -21.024 56.879 1.00 49.13 330 VAL A CA 1
ATOM 2449 C C . VAL A 1 330 ? -2.290 -20.259 56.997 1.00 53.15 330 VAL A C 1
ATOM 2450 O O . VAL A 1 330 ? -2.358 -19.211 57.649 1.00 51.44 330 VAL A O 1
ATOM 2454 N N . ILE A 1 331 ? -3.351 -20.776 56.375 1.00 51.90 331 ILE A N 1
ATOM 2455 C CA . ILE A 1 331 ? -4.638 -20.089 56.394 1.00 50.54 331 ILE A CA 1
ATOM 2456 C C . ILE A 1 331 ? -5.197 -20.028 57.809 1.00 51.89 331 ILE A C 1
ATOM 2457 O O . ILE A 1 331 ? -5.725 -18.993 58.237 1.00 53.36 331 ILE A O 1
ATOM 2462 N N . ARG A 1 332 ? -5.092 -21.130 58.558 1.00 53.96 332 ARG A N 1
ATOM 2463 C CA . ARG A 1 332 ? -5.530 -21.129 59.950 1.00 53.64 332 ARG A CA 1
ATOM 2464 C C . ARG A 1 332 ? -4.856 -20.021 60.745 1.00 57.55 332 ARG A C 1
ATOM 2465 O O . ARG A 1 332 ? -5.460 -19.457 61.666 1.00 62.59 332 ARG A O 1
ATOM 2473 N N . GLU A 1 333 ? -3.614 -19.683 60.395 1.00 52.48 333 GLU A N 1
ATOM 2474 C CA . GLU A 1 333 ? -2.924 -18.587 61.058 1.00 55.55 333 GLU A CA 1
ATOM 2475 C C . GLU A 1 333 ? -3.477 -17.225 60.652 1.00 56.87 333 GLU A C 1
ATOM 2476 O O . GLU A 1 333 ? -3.201 -16.231 61.332 1.00 57.48 333 GLU A O 1
ATOM 2482 N N . LEU A 1 334 ? -4.246 -17.157 59.565 1.00 55.94 334 LEU A N 1
ATOM 2483 C CA . LEU A 1 334 ? -4.839 -15.913 59.092 1.00 54.56 334 LEU A CA 1
ATOM 2484 C C . LEU A 1 334 ? -6.330 -15.825 59.402 1.00 56.02 334 LEU A C 1
ATOM 2485 O O . LEU A 1 334 ? -7.057 -15.104 58.709 1.00 54.97 334 LEU A O 1
ATOM 2490 N N . GLY A 1 335 ? -6.796 -16.537 60.429 1.00 56.26 335 GLY A N 1
ATOM 2491 C CA . GLY A 1 335 ? -8.219 -16.598 60.719 1.00 57.36 335 GLY A CA 1
ATOM 2492 C C . GLY A 1 335 ? -8.847 -15.267 61.073 1.00 61.16 335 GLY A C 1
ATOM 2493 O O . GLY A 1 335 ? -10.064 -15.110 60.932 1.00 62.12 335 GLY A O 1
ATOM 2494 N N . ASP A 1 336 ? -8.050 -14.303 61.529 1.00 58.68 336 ASP A N 1
ATOM 2495 C CA . ASP A 1 336 ? -8.576 -13.005 61.924 1.00 59.10 336 ASP A CA 1
ATOM 2496 C C . ASP A 1 336 ? -8.627 -12.002 60.778 1.00 57.91 336 ASP A C 1
ATOM 2497 O O . ASP A 1 336 ? -9.178 -10.911 60.959 1.00 60.57 336 ASP A O 1
ATOM 2502 N N . VAL A 1 337 ? -8.079 -12.337 59.612 1.00 56.34 337 VAL A N 1
ATOM 2503 C CA . VAL A 1 337 ? -8.035 -11.413 58.485 1.00 52.92 337 VAL A CA 1
ATOM 2504 C C . VAL A 1 337 ? -8.718 -11.953 57.239 1.00 53.14 337 VAL A C 1
ATOM 2505 O O . VAL A 1 337 ? -8.994 -11.168 56.318 1.00 54.97 337 VAL A O 1
ATOM 2509 N N . ILE A 1 338 ? -9.005 -13.249 57.166 1.00 52.25 338 ILE A N 1
ATOM 2510 C CA . ILE A 1 338 ? -9.572 -13.838 55.962 1.00 53.53 338 ILE A CA 1
ATOM 2511 C C . ILE A 1 338 ? -11.092 -13.758 56.015 1.00 53.36 338 ILE A C 1
ATOM 2512 O O . ILE A 1 338 ? -11.699 -13.573 57.073 1.00 51.38 338 ILE A O 1
ATOM 2517 N N . ALA A 1 339 ? -11.712 -13.902 54.846 1.00 50.08 339 ALA A N 1
ATOM 2518 C CA . ALA A 1 339 ? -13.158 -14.077 54.746 1.00 45.98 339 ALA A CA 1
ATOM 2519 C C . ALA A 1 339 ? -13.453 -15.551 54.985 1.00 51.70 339 ALA A C 1
ATOM 2520 O O . ALA A 1 339 ? -13.357 -16.374 54.070 1.00 53.53 339 ALA A O 1
ATOM 2522 N N . ARG A 1 340 ? -13.807 -15.889 56.227 1.00 50.38 340 ARG A N 1
ATOM 2523 C CA . ARG A 1 340 ? -13.929 -17.291 56.617 1.00 49.99 340 ARG A CA 1
ATOM 2524 C C . ARG A 1 340 ? -15.012 -18.017 55.831 1.00 48.71 340 ARG A C 1
ATOM 2525 O O . ARG A 1 340 ? -14.872 -19.211 55.543 1.00 52.65 340 ARG A O 1
ATOM 2533 N N . ASP A 1 341 ? -16.088 -17.324 55.473 1.00 44.94 341 ASP A N 1
ATOM 2534 C CA . ASP A 1 341 ? -17.246 -17.956 54.852 1.00 47.78 341 ASP A CA 1
ATOM 2535 C C . ASP A 1 341 ? -17.110 -18.125 53.342 1.00 46.56 341 ASP A C 1
ATOM 2536 O O . ASP A 1 341 ? -18.103 -18.452 52.684 1.00 47.87 341 ASP A O 1
ATOM 2541 N N . ALA A 1 342 ? -15.920 -17.919 52.781 1.00 45.63 342 ALA A N 1
ATOM 2542 C CA . ALA A 1 342 ? -15.734 -18.063 51.343 1.00 45.68 342 ALA A CA 1
ATOM 2543 C C . ALA A 1 342 ? -15.908 -19.519 50.925 1.00 48.74 342 ALA A C 1
ATOM 2544 O O . ALA A 1 342 ? -15.269 -20.418 51.482 1.00 47.78 342 ALA A O 1
ATOM 2546 N N . LEU A 1 343 ? -16.769 -19.749 49.937 1.00 47.04 343 LEU A N 1
ATOM 2547 C CA . LEU A 1 343 ? -17.080 -21.101 49.492 1.00 46.19 343 LEU A CA 1
ATOM 2548 C C . LEU A 1 343 ? -15.958 -21.661 48.625 1.00 48.45 343 LEU A C 1
ATOM 2549 O O . LEU A 1 343 ? -15.363 -20.945 47.814 1.00 51.18 343 LEU A O 1
ATOM 2554 N N . THR A 1 344 ? -15.672 -22.946 48.802 1.00 48.11 344 THR A N 1
ATOM 2555 C CA . THR A 1 344 ? -14.678 -23.660 48.014 1.00 47.79 344 THR A CA 1
ATOM 2556 C C . THR A 1 344 ? -15.349 -24.801 47.255 1.00 45.69 344 THR A C 1
ATOM 2557 O O . THR A 1 344 ? -16.513 -25.134 47.490 1.00 46.99 344 THR A O 1
ATOM 2561 N N . VAL A 1 345 ? -14.591 -25.409 46.339 1.00 44.62 345 VAL A N 1
ATOM 2562 C CA . VAL A 1 345 ? -15.174 -26.388 45.424 1.00 46.96 345 VAL A CA 1
ATOM 2563 C C . VAL A 1 345 ? -15.638 -27.641 46.159 1.00 43.07 345 VAL A C 1
ATOM 2564 O O . VAL A 1 345 ? -16.540 -28.343 45.685 1.00 40.61 345 VAL A O 1
ATOM 2568 N N . ASN A 1 346 ? -15.047 -27.949 47.316 1.00 42.01 346 ASN A N 1
ATOM 2569 C CA . ASN A 1 346 ? -15.428 -29.165 48.027 1.00 39.94 346 ASN A CA 1
ATOM 2570 C C . ASN A 1 346 ? -16.780 -29.048 48.717 1.00 45.84 346 ASN A C 1
ATOM 2571 O O . ASN A 1 346 ? -17.260 -30.044 49.267 1.00 46.81 346 ASN A O 1
ATOM 2576 N N . GLY A 1 347 ? -17.404 -27.871 48.698 1.00 48.98 347 GLY A N 1
ATOM 2577 C CA . GLY A 1 347 ? -18.682 -27.653 49.337 1.00 48.82 347 GLY A CA 1
ATOM 2578 C C . GLY A 1 347 ? -18.602 -26.991 50.696 1.00 49.11 347 GLY A C 1
ATOM 2579 O O . GLY A 1 347 ? -19.619 -26.488 51.185 1.00 47.15 347 GLY A O 1
ATOM 2580 N N . GLN A 1 348 ? -17.428 -26.985 51.318 1.00 48.25 348 GLN A N 1
ATOM 2581 C CA . GLN A 1 348 ? -17.224 -26.348 52.609 1.00 49.06 348 GLN A CA 1
ATOM 2582 C C . GLN A 1 348 ? -16.542 -24.998 52.426 1.00 48.91 348 GLN A C 1
ATOM 2583 O O . GLN A 1 348 ? -15.926 -24.720 51.394 1.00 47.88 348 GLN A O 1
ATOM 2589 N N . THR A 1 349 ? -16.661 -24.155 53.448 1.00 49.34 349 THR A N 1
ATOM 2590 C CA . THR A 1 349 ? -16.034 -22.847 53.388 1.00 52.78 349 THR A CA 1
ATOM 2591 C C . THR A 1 349 ? -14.515 -22.982 53.473 1.00 51.17 349 THR A C 1
ATOM 2592 O O . THR A 1 349 ? -13.968 -24.031 53.828 1.00 49.50 349 THR A O 1
ATOM 2596 N N . LEU A 1 350 ? -13.831 -21.889 53.129 1.00 50.36 350 LEU A N 1
ATOM 2597 C CA . LEU A 1 350 ? -12.374 -21.867 53.193 1.00 47.47 350 LEU A CA 1
ATOM 2598 C C . LEU A 1 350 ? -11.885 -22.102 54.617 1.00 50.68 350 LEU A C 1
ATOM 2599 O O . LEU A 1 350 ? -10.879 -22.789 54.832 1.00 52.31 350 LEU A O 1
ATOM 2604 N N . TRP A 1 351 ? -12.596 -21.554 55.605 1.00 52.75 351 TRP A N 1
ATOM 2605 C CA . TRP A 1 351 ? -12.188 -21.702 56.997 1.00 54.41 351 TRP A CA 1
ATOM 2606 C C . TRP A 1 351 ? -12.576 -23.059 57.572 1.00 53.92 351 TRP A C 1
ATOM 2607 O O . TRP A 1 351 ? -11.917 -23.542 58.499 1.00 56.15 351 TRP A O 1
ATOM 2618 N N . ASP A 1 352 ? -13.634 -23.684 57.048 1.00 52.62 352 ASP A N 1
ATOM 2619 C CA . ASP A 1 352 ? -13.986 -25.026 57.502 1.00 55.05 352 ASP A CA 1
ATOM 2620 C C . ASP A 1 352 ? -12.911 -26.036 57.124 1.00 55.99 352 ASP A C 1
ATOM 2621 O O . ASP A 1 352 ? -12.644 -26.980 57.876 1.00 60.54 352 ASP A O 1
ATOM 2626 N N . ASN A 1 353 ? -12.279 -25.852 55.963 1.00 54.14 353 ASN A N 1
ATOM 2627 C CA . ASN A 1 353 ? -11.230 -26.762 55.521 1.00 50.45 353 ASN A CA 1
ATOM 2628 C C . ASN A 1 353 ? -9.914 -26.555 56.258 1.00 53.20 353 ASN A C 1
ATOM 2629 O O . ASN A 1 353 ? -9.033 -27.417 56.162 1.00 56.37 353 ASN A O 1
ATOM 2634 N N . CYS A 1 354 ? -9.755 -25.449 56.988 1.00 54.93 354 CYS A N 1
ATOM 2635 C CA . CYS A 1 354 ? -8.475 -25.113 57.595 1.00 54.20 354 CYS A CA 1
ATOM 2636 C C . CYS A 1 354 ? -8.530 -24.842 59.093 1.00 53.83 354 CYS A C 1
ATOM 2637 O O . CYS A 1 354 ? -7.467 -24.658 59.696 1.00 51.05 354 CYS A O 1
ATOM 2640 N N . LYS A 1 355 ? -9.715 -24.815 59.711 1.00 58.44 355 LYS A N 1
ATOM 2641 C CA . LYS A 1 355 ? -9.812 -24.420 61.114 1.00 55.33 355 LYS A CA 1
ATOM 2642 C C . LYS A 1 355 ? -8.999 -25.333 62.024 1.00 55.23 355 LYS A C 1
ATOM 2643 O O . LYS A 1 355 ? -8.481 -24.882 63.051 1.00 59.53 355 LYS A O 1
ATOM 2649 N N . ASP A 1 356 ? -8.866 -26.611 61.663 1.00 57.39 356 ASP A N 1
ATOM 2650 C CA . ASP A 1 356 ? -8.150 -27.584 62.479 1.00 58.82 356 ASP A CA 1
ATOM 2651 C C . ASP A 1 356 ? -6.906 -28.114 61.777 1.00 54.53 356 ASP A C 1
ATOM 2652 O O . ASP A 1 356 ? -6.408 -29.188 62.132 1.00 59.42 356 ASP A O 1
ATOM 2657 N N . ALA A 1 357 ? -6.401 -27.390 60.786 1.00 54.99 357 ALA A N 1
ATOM 2658 C CA . ALA A 1 357 ? -5.192 -27.794 60.086 1.00 55.85 357 ALA A CA 1
ATOM 2659 C C . ALA A 1 357 ? -4.015 -27.799 61.052 1.00 54.24 357 ALA A C 1
ATOM 2660 O O . ALA A 1 357 ? -3.724 -26.762 61.667 1.00 52.27 357 ALA A O 1
ATOM 2662 N N . PRO A 1 358 ? -3.323 -28.920 61.222 1.00 53.74 358 PRO A N 1
ATOM 2663 C CA . PRO A 1 358 ? -2.224 -28.973 62.190 1.00 52.25 358 PRO A CA 1
ATOM 2664 C C . PRO A 1 358 ? -0.996 -28.237 61.679 1.00 54.29 358 PRO A C 1
ATOM 2665 O O . PRO A 1 358 ? -0.867 -27.904 60.499 1.00 53.07 358 PRO A O 1
ATOM 2669 N N . ASN A 1 359 ? -0.077 -27.981 62.608 1.00 56.27 359 ASN A N 1
ATOM 2670 C CA . ASN A 1 359 ? 1.193 -27.327 62.312 1.00 52.97 359 ASN A CA 1
ATOM 2671 C C . ASN A 1 359 ? 2.297 -28.163 62.945 1.00 55.22 359 ASN A C 1
ATOM 2672 O O . ASN A 1 359 ? 2.477 -28.135 64.167 1.00 57.64 359 ASN A O 1
ATOM 2677 N N . TRP A 1 360 ? 3.030 -28.906 62.118 1.00 54.87 360 TRP A N 1
ATOM 2678 C CA . TRP A 1 360 ? 4.038 -29.833 62.615 1.00 59.56 360 TRP A CA 1
ATOM 2679 C C . TRP A 1 360 ? 5.437 -29.234 62.669 1.00 54.81 360 TRP A C 1
ATOM 2680 O O . TRP A 1 360 ? 6.353 -29.893 63.173 1.00 57.47 360 TRP A O 1
ATOM 2691 N N . ASN A 1 361 ? 5.631 -28.015 62.169 1.00 51.91 361 ASN A N 1
ATOM 2692 C CA . ASN A 1 361 ? 6.952 -27.393 62.180 1.00 54.32 361 ASN A CA 1
ATOM 2693 C C . ASN A 1 361 ? 6.768 -25.883 62.180 1.00 55.53 361 ASN A C 1
ATOM 2694 O O . ASN A 1 361 ? 6.375 -25.303 61.163 1.00 54.24 361 ASN A O 1
ATOM 2699 N N . ARG A 1 362 ? 7.050 -25.250 63.322 1.00 58.15 362 ARG A N 1
ATOM 2700 C CA . ARG A 1 362 ? 6.907 -23.803 63.438 1.00 59.49 362 ARG A CA 1
ATOM 2701 C C . ARG A 1 362 ? 8.028 -23.052 62.733 1.00 57.44 362 ARG A C 1
ATOM 2702 O O . ARG A 1 362 ? 7.812 -21.932 62.256 1.00 58.92 362 ARG A O 1
ATOM 2710 N N . GLU A 1 363 ? 9.221 -23.645 62.653 1.00 57.51 363 GLU A N 1
ATOM 2711 C CA . GLU A 1 363 ? 10.352 -22.986 62.012 1.00 56.85 363 GLU A CA 1
ATOM 2712 C C . GLU A 1 363 ? 10.163 -22.815 60.511 1.00 56.87 363 GLU A C 1
ATOM 2713 O O . GLU A 1 363 ? 10.981 -22.141 59.875 1.00 59.46 363 GLU A O 1
ATOM 2719 N N . VAL A 1 364 ? 9.115 -23.400 59.935 1.00 57.87 364 VAL A N 1
ATOM 2720 C CA . VAL A 1 364 ? 8.769 -23.196 58.538 1.00 58.42 364 VAL A CA 1
ATOM 2721 C C . VAL A 1 364 ? 7.492 -22.378 58.392 1.00 54.94 364 VAL A C 1
ATOM 2722 O O . VAL A 1 364 ? 7.419 -21.484 57.547 1.00 53.45 364 VAL A O 1
ATOM 2726 N N . ILE A 1 365 ? 6.481 -22.662 59.208 1.00 52.50 365 ILE A N 1
ATOM 2727 C CA . ILE A 1 365 ? 5.223 -21.923 59.209 1.00 55.90 365 ILE A CA 1
ATOM 2728 C C . ILE A 1 365 ? 5.119 -21.229 60.560 1.00 57.08 365 ILE A C 1
ATOM 2729 O O . ILE A 1 365 ? 4.741 -21.848 61.562 1.00 54.36 365 ILE A O 1
ATOM 2734 N N . HIS A 1 366 ? 5.455 -19.943 60.595 1.00 51.59 366 HIS A N 1
ATOM 2735 C CA . HIS A 1 366 ? 5.428 -19.185 61.836 1.00 53.21 366 HIS A CA 1
ATOM 2736 C C . HIS A 1 366 ? 3.994 -18.870 62.253 1.00 55.42 366 HIS A C 1
ATOM 2737 O O . HIS A 1 366 ? 3.065 -18.865 61.441 1.00 55.13 366 HIS A O 1
ATOM 2744 N N . ALA A 1 367 ? 3.824 -18.606 63.546 1.00 57.86 367 ALA A N 1
ATOM 2745 C CA . ALA A 1 367 ? 2.560 -18.080 64.030 1.00 59.58 367 ALA A CA 1
ATOM 2746 C C . ALA A 1 367 ? 2.412 -16.620 63.609 1.00 58.70 367 ALA A C 1
ATOM 2747 O O . ALA A 1 367 ? 3.387 -15.941 63.275 1.00 55.66 367 ALA A O 1
ATOM 2749 N N . PHE A 1 368 ? 1.167 -16.139 63.623 1.00 61.06 368 PHE A N 1
ATOM 2750 C CA . PHE A 1 368 ? 0.897 -14.786 63.144 1.00 61.47 368 PHE A CA 1
ATOM 2751 C C . PHE A 1 368 ? 1.585 -13.745 64.020 1.00 59.53 368 PHE A C 1
ATOM 2752 O O . PHE A 1 368 ? 2.234 -12.822 63.514 1.00 56.80 368 PHE A O 1
ATOM 2760 N N . ASN A 1 369 ? 1.456 -13.881 65.341 1.00 62.50 369 ASN A N 1
ATOM 2761 C CA . ASN A 1 369 ? 2.045 -12.916 66.261 1.00 60.63 369 ASN A CA 1
ATOM 2762 C C . ASN A 1 369 ? 3.558 -13.049 66.369 1.00 63.17 369 ASN A C 1
ATOM 2763 O O . ASN A 1 369 ? 4.206 -12.136 66.891 1.00 69.40 369 ASN A O 1
ATOM 2768 N N . GLU A 1 370 ? 4.132 -14.154 65.896 1.00 62.24 370 GLU A N 1
ATOM 2769 C CA . GLU A 1 370 ? 5.582 -14.348 65.868 1.00 60.97 370 GLU A CA 1
ATOM 2770 C C . GLU A 1 370 ? 6.014 -14.688 64.446 1.00 57.84 370 GLU A C 1
ATOM 2771 O O . GLU A 1 370 ? 6.552 -15.768 64.185 1.00 61.17 370 GLU A O 1
ATOM 2777 N N . PRO A 1 371 ? 5.801 -13.774 63.493 1.00 58.32 371 PRO A N 1
ATOM 2778 C CA . PRO A 1 371 ? 5.964 -14.138 62.078 1.00 55.75 371 PRO A CA 1
ATOM 2779 C C . PRO A 1 371 ? 7.415 -14.293 61.655 1.00 57.92 371 PRO A C 1
ATOM 2780 O O . PRO A 1 371 ? 8.336 -14.054 62.443 1.00 60.94 371 PRO A O 1
ATOM 2784 N N . PHE A 1 372 ? 7.622 -14.699 60.402 1.00 56.69 372 PHE A N 1
ATOM 2785 C CA . PHE A 1 372 ? 8.969 -14.835 59.858 1.00 53.81 372 PHE A CA 1
ATOM 2786 C C . PHE A 1 372 ? 9.528 -13.485 59.426 1.00 54.42 372 PHE A C 1
ATOM 2787 O O . PHE A 1 372 ? 10.670 -13.146 59.752 1.00 52.41 372 PHE A O 1
ATOM 2795 N N . LYS A 1 373 ? 8.738 -12.707 58.690 1.00 54.69 373 LYS A N 1
ATOM 2796 C CA . LYS A 1 373 ? 9.104 -11.345 58.326 1.00 51.10 373 LYS A CA 1
ATOM 2797 C C . LYS A 1 373 ? 7.886 -10.445 58.468 1.00 53.55 373 LYS A C 1
ATOM 2798 O O . LYS A 1 373 ? 6.762 -10.860 58.178 1.00 53.40 373 LYS A O 1
ATOM 2804 N N . THR A 1 374 ? 8.121 -9.217 58.917 1.00 54.72 374 THR A N 1
ATOM 2805 C CA . THR A 1 374 ? 7.058 -8.250 59.163 1.00 50.50 374 THR A CA 1
ATOM 2806 C C . THR A 1 374 ? 6.835 -7.385 57.928 1.00 51.42 374 THR A C 1
ATOM 2807 O O . THR A 1 374 ? 7.782 -7.063 57.202 1.00 57.06 374 THR A O 1
ATOM 2811 N N . GLU A 1 375 ? 5.568 -7.037 57.683 1.00 53.78 375 GLU A N 1
ATOM 2812 C CA . GLU A 1 375 ? 5.192 -6.124 56.600 1.00 56.55 375 GLU A CA 1
ATOM 2813 C C . GLU A 1 375 ? 5.711 -6.616 55.252 1.00 56.08 375 GLU A C 1
ATOM 2814 O O . GLU A 1 375 ? 6.245 -5.845 54.453 1.00 57.30 375 GLU A O 1
ATOM 2820 N N . ALA A 1 376 ? 5.557 -7.910 54.992 1.00 52.56 376 ALA A N 1
ATOM 2821 C CA . ALA A 1 376 ? 6.238 -8.555 53.877 1.00 51.49 376 ALA A CA 1
ATOM 2822 C C . ALA A 1 376 ? 5.361 -8.732 52.642 1.00 50.44 376 ALA A C 1
ATOM 2823 O O . ALA A 1 376 ? 5.776 -9.412 51.700 1.00 48.21 376 ALA A O 1
ATOM 2825 N N . GLY A 1 377 ? 4.166 -8.145 52.621 1.00 51.73 377 GLY A N 1
ATOM 2826 C CA . GLY A 1 377 ? 3.337 -8.222 51.439 1.00 48.44 377 GLY A CA 1
ATOM 2827 C C . GLY A 1 377 ? 3.890 -7.398 50.292 1.00 51.99 377 GLY A C 1
ATOM 2828 O O . GLY A 1 377 ? 4.677 -6.468 50.474 1.00 52.70 377 GLY A O 1
ATOM 2829 N N . ILE A 1 378 ? 3.471 -7.766 49.079 1.00 52.64 378 ILE A N 1
ATOM 2830 C CA . ILE A 1 378 ? 3.895 -7.039 47.890 1.00 50.66 378 ILE A CA 1
ATOM 2831 C C . ILE A 1 378 ? 3.346 -5.620 47.941 1.00 52.01 378 ILE A C 1
ATOM 2832 O O . ILE A 1 378 ? 2.167 -5.398 48.248 1.00 54.98 378 ILE A O 1
ATOM 2837 N N . ALA A 1 379 ? 4.206 -4.650 47.649 1.00 51.70 379 ALA A N 1
ATOM 2838 C CA . ALA A 1 379 ? 3.855 -3.239 47.696 1.00 50.47 379 ALA A CA 1
ATOM 2839 C C . ALA A 1 379 ? 3.729 -2.681 46.285 1.00 47.54 379 ALA A C 1
ATOM 2840 O O . ALA A 1 379 ? 4.543 -2.990 45.410 1.00 48.78 379 ALA A O 1
ATOM 2842 N N . VAL A 1 380 ? 2.706 -1.858 46.074 1.00 48.55 380 VAL A N 1
ATOM 2843 C CA . VAL A 1 380 ? 2.474 -1.190 44.799 1.00 48.26 380 VAL A CA 1
ATOM 2844 C C . VAL A 1 380 ? 2.984 0.240 44.907 1.00 45.84 380 VAL A C 1
ATOM 2845 O O . VAL A 1 380 ? 2.482 1.029 45.716 1.00 45.28 380 VAL A O 1
ATOM 2849 N N . LEU A 1 381 ? 3.967 0.580 44.081 1.00 43.50 381 LEU A N 1
ATOM 2850 C CA . LEU A 1 381 ? 4.571 1.905 44.095 1.00 44.89 381 LEU A CA 1
ATOM 2851 C C . LEU A 1 381 ? 3.884 2.814 43.085 1.00 46.03 381 LEU A C 1
ATOM 2852 O O . LEU A 1 381 ? 3.686 2.432 41.926 1.00 47.45 381 LEU A O 1
ATOM 2857 N N . ARG A 1 382 ? 3.528 4.014 43.526 1.00 44.82 382 ARG A N 1
ATOM 2858 C CA . ARG A 1 382 ? 2.993 5.056 42.665 1.00 43.42 382 ARG A CA 1
ATOM 2859 C C . ARG A 1 382 ? 4.041 6.146 42.479 1.00 43.32 382 ARG A C 1
ATOM 2860 O O . ARG A 1 382 ? 4.973 6.287 43.276 1.00 43.82 382 ARG A O 1
ATOM 2868 N N . GLY A 1 383 ? 3.876 6.918 41.419 1.00 42.09 383 GLY A N 1
ATOM 2869 C CA . GLY A 1 383 ? 4.791 8.006 41.142 1.00 40.34 383 GLY A CA 1
ATOM 2870 C C . GLY A 1 383 ? 4.780 8.361 39.678 1.00 45.43 383 GLY A C 1
ATOM 2871 O O . GLY A 1 383 ? 4.127 7.717 38.855 1.00 46.32 383 GLY A O 1
ATOM 2872 N N . ASN A 1 384 ? 5.534 9.417 39.361 1.00 43.90 384 ASN A N 1
ATOM 2873 C CA . ASN A 1 384 ? 5.612 9.887 37.984 1.00 42.15 384 ASN A CA 1
ATOM 2874 C C . ASN A 1 384 ? 6.304 8.875 37.080 1.00 40.67 384 ASN A C 1
ATOM 2875 O O . ASN A 1 384 ? 6.048 8.853 35.872 1.00 42.21 384 ASN A O 1
ATOM 2880 N N . LEU A 1 385 ? 7.177 8.035 37.638 1.00 41.85 385 LEU A N 1
ATOM 2881 C CA . LEU A 1 385 ? 7.884 7.039 36.844 1.00 44.38 385 LEU A CA 1
ATOM 2882 C C . LEU A 1 385 ? 7.006 5.849 36.477 1.00 45.30 385 LEU A C 1
ATOM 2883 O O . LEU A 1 385 ? 7.290 5.166 35.487 1.00 41.18 385 LEU A O 1
ATOM 2888 N N . CYS A 1 386 ? 5.946 5.592 37.241 1.00 44.32 386 CYS A N 1
ATOM 2889 C CA . CYS A 1 386 ? 5.009 4.503 36.958 1.00 46.36 386 CYS A CA 1
ATOM 2890 C C . CYS A 1 386 ? 3.594 5.004 37.204 1.00 46.44 386 CYS A C 1
ATOM 2891 O O . CYS A 1 386 ? 2.974 4.697 38.231 1.00 43.99 386 CYS A O 1
ATOM 2894 N N . PRO A 1 387 ? 3.044 5.786 36.271 1.00 46.28 387 PRO A N 1
ATOM 2895 C CA . PRO A 1 387 ? 1.703 6.354 36.494 1.00 47.93 387 PRO A CA 1
ATOM 2896 C C . PRO A 1 387 ? 0.616 5.308 36.662 1.00 47.24 387 PRO A C 1
ATOM 2897 O O . PRO A 1 387 ? -0.357 5.553 37.387 1.00 45.86 387 PRO A O 1
ATOM 2901 N N . ASP A 1 388 ? 0.749 4.145 36.026 1.00 46.33 388 ASP A N 1
ATOM 2902 C CA . ASP A 1 388 ? -0.220 3.069 36.171 1.00 44.52 388 ASP A CA 1
ATOM 2903 C C . ASP A 1 388 ? 0.227 1.998 37.156 1.00 42.90 388 ASP A C 1
ATOM 2904 O O . ASP A 1 388 ? -0.472 0.993 37.317 1.00 45.03 388 ASP A O 1
ATOM 2909 N N . GLY A 1 389 ? 1.367 2.184 37.816 1.00 43.26 389 GLY A N 1
ATOM 2910 C CA . GLY A 1 389 ? 1.747 1.299 38.901 1.00 40.35 389 GLY A CA 1
ATOM 2911 C C . GLY A 1 389 ? 3.021 0.503 38.702 1.00 40.68 389 GLY A C 1
ATOM 2912 O O . GLY A 1 389 ? 3.497 0.326 37.576 1.00 38.62 389 GLY A O 1
ATOM 2913 N N . ALA A 1 390 ? 3.579 0.024 39.811 1.00 40.45 390 ALA A N 1
ATOM 2914 C CA . ALA A 1 390 ? 4.724 -0.876 39.811 1.00 42.37 390 ALA A CA 1
ATOM 2915 C C . ALA A 1 390 ? 4.703 -1.639 41.126 1.00 42.51 390 ALA A C 1
ATOM 2916 O O . ALA A 1 390 ? 4.119 -1.183 42.112 1.00 42.38 390 ALA A O 1
ATOM 2918 N N . VAL A 1 391 ? 5.340 -2.808 41.135 1.00 43.34 391 VAL A N 1
ATOM 2919 C CA . VAL A 1 391 ? 5.303 -3.677 42.302 1.00 45.78 391 VAL A CA 1
ATOM 2920 C C . VAL A 1 391 ? 6.724 -3.975 42.761 1.00 43.92 391 VAL A C 1
ATOM 2921 O O . VAL A 1 391 ? 7.698 -3.819 42.019 1.00 41.49 391 VAL A O 1
ATOM 2925 N N . ILE A 1 392 ? 6.828 -4.412 44.016 1.00 43.57 392 ILE A N 1
ATOM 2926 C CA . ILE A 1 392 ? 8.092 -4.836 44.604 1.00 47.41 392 ILE A CA 1
ATOM 2927 C C . ILE A 1 392 ? 7.781 -5.892 45.654 1.00 49.64 392 ILE A C 1
ATOM 2928 O O . ILE A 1 392 ? 6.720 -5.872 46.285 1.00 48.76 392 ILE A O 1
ATOM 2933 N N . LYS A 1 393 ? 8.705 -6.837 45.822 1.00 48.20 393 LYS A N 1
ATOM 2934 C CA . LYS A 1 393 ? 8.532 -7.929 46.770 1.00 50.75 393 LYS A CA 1
ATOM 2935 C C . LYS A 1 393 ? 9.501 -7.762 47.934 1.00 53.49 393 LYS A C 1
ATOM 2936 O O . LYS A 1 393 ? 10.597 -8.338 47.917 1.00 56.36 393 LYS A O 1
ATOM 2942 N N . PRO A 1 394 ? 9.139 -6.987 48.963 1.00 50.96 394 PRO A N 1
ATOM 2943 C CA . PRO A 1 394 ? 10.078 -6.746 50.070 1.00 52.69 394 PRO A CA 1
ATOM 2944 C C . PRO A 1 394 ? 10.340 -7.968 50.933 1.00 54.38 394 PRO A C 1
ATOM 2945 O O . PRO A 1 394 ? 11.236 -7.914 51.786 1.00 55.00 394 PRO A O 1
ATOM 2949 N N . SER A 1 395 ? 9.593 -9.059 50.749 1.00 54.12 395 SER A N 1
ATOM 2950 C CA . SER A 1 395 ? 9.861 -10.274 51.509 1.00 53.90 395 SER A CA 1
ATOM 2951 C C . SER A 1 395 ? 11.208 -10.884 51.148 1.00 54.66 395 SER A C 1
ATOM 2952 O O . SER A 1 395 ? 11.787 -11.610 51.964 1.00 52.68 395 SER A O 1
ATOM 2955 N N . ALA A 1 396 ? 11.717 -10.606 49.947 1.00 52.57 396 ALA A N 1
ATOM 2956 C CA . ALA A 1 396 ? 13.012 -11.109 49.510 1.00 51.99 396 ALA A CA 1
ATOM 2957 C C . ALA A 1 396 ? 14.005 -9.990 49.222 1.00 54.95 396 ALA A C 1
ATOM 2958 O O . ALA A 1 396 ? 15.065 -10.251 48.640 1.00 49.96 396 ALA A O 1
ATOM 2960 N N . ALA A 1 397 ? 13.698 -8.758 49.616 1.00 54.66 397 ALA A N 1
ATOM 2961 C CA . ALA A 1 397 ? 14.538 -7.606 49.325 1.00 54.64 397 ALA A CA 1
ATOM 2962 C C . ALA A 1 397 ? 15.412 -7.254 50.526 1.00 53.52 397 ALA A C 1
ATOM 2963 O O . ALA A 1 397 ? 15.270 -7.806 51.618 1.00 54.94 397 ALA A O 1
ATOM 2965 N N . THR A 1 398 ? 16.327 -6.316 50.306 1.00 55.91 398 THR A N 1
ATOM 2966 C CA . THR A 1 398 ? 17.183 -5.833 51.383 1.00 56.84 398 THR A CA 1
ATOM 2967 C C . THR A 1 398 ? 16.466 -4.728 52.150 1.00 60.11 398 THR A C 1
ATOM 2968 O O . THR A 1 398 ? 15.999 -3.764 51.536 1.00 63.39 398 THR A O 1
ATOM 2972 N N . PRO A 1 399 ? 16.344 -4.836 53.478 1.00 59.06 399 PRO A N 1
ATOM 2973 C CA . PRO A 1 399 ? 15.659 -3.771 54.231 1.00 61.47 399 PRO A CA 1
ATOM 2974 C C . PRO A 1 399 ? 16.324 -2.412 54.098 1.00 62.41 399 PRO A C 1
ATOM 2975 O O . PRO A 1 399 ? 15.628 -1.391 54.036 1.00 61.63 399 PRO A O 1
ATOM 2979 N N . ALA A 1 400 ? 17.658 -2.371 54.042 1.00 59.54 400 ALA A N 1
ATOM 2980 C CA . ALA A 1 400 ? 18.366 -1.098 53.963 1.00 56.15 400 ALA A CA 1
ATOM 2981 C C . ALA A 1 400 ? 18.129 -0.368 52.645 1.00 60.35 400 ALA A C 1
ATOM 2982 O O . ALA A 1 400 ? 18.362 0.843 52.574 1.00 61.83 400 ALA A O 1
ATOM 2984 N N . LEU A 1 401 ? 17.667 -1.068 51.607 1.00 58.54 401 LEU A N 1
ATOM 2985 C CA . LEU A 1 401 ? 17.495 -0.474 50.288 1.00 58.60 401 LEU A CA 1
ATOM 2986 C C . LEU A 1 401 ? 16.055 -0.101 49.964 1.00 59.54 401 LEU A C 1
ATOM 2987 O O . LEU A 1 401 ? 15.821 0.540 48.933 1.00 60.06 401 LEU A O 1
ATOM 2992 N N . LEU A 1 402 ? 15.089 -0.476 50.808 1.00 59.77 402 LEU A N 1
ATOM 2993 C CA . LEU A 1 402 ? 13.695 -0.127 50.549 1.00 56.97 402 LEU A CA 1
ATOM 2994 C C . LEU A 1 402 ? 13.472 1.380 50.504 1.00 53.58 402 LEU A C 1
ATOM 2995 O O . LEU A 1 402 ? 12.443 1.827 49.987 1.00 55.09 402 LEU A O 1
ATOM 3000 N N . LYS A 1 403 ? 14.409 2.168 51.026 1.00 50.53 403 LYS A N 1
ATOM 3001 C CA . LYS A 1 403 ? 14.353 3.627 50.975 1.00 51.17 403 LYS A CA 1
ATOM 3002 C C . LYS A 1 403 ? 15.696 4.092 50.421 1.00 53.10 403 LYS A C 1
ATOM 3003 O O . LYS A 1 403 ? 16.685 4.160 51.156 1.00 54.25 403 LYS A O 1
ATOM 3009 N N . HIS A 1 404 ? 15.736 4.404 49.126 1.00 51.94 404 HIS A N 1
ATOM 3010 C CA . HIS A 1 404 ? 17.008 4.635 48.455 1.00 50.99 404 HIS A CA 1
ATOM 3011 C C . HIS A 1 404 ? 16.856 5.678 47.358 1.00 51.26 404 HIS A C 1
ATOM 3012 O O . HIS A 1 404 ? 15.874 5.673 46.609 1.00 49.70 404 HIS A O 1
ATOM 3019 N N . LYS A 1 405 ? 17.841 6.567 47.278 1.00 52.09 405 LYS A N 1
ATOM 3020 C CA . LYS A 1 405 ? 17.977 7.538 46.202 1.00 49.39 405 LYS A CA 1
ATOM 3021 C C . LYS A 1 405 ? 19.315 7.298 45.516 1.00 51.22 405 LYS A C 1
ATOM 3022 O O . LYS A 1 405 ? 20.317 7.024 46.185 1.00 53.13 405 LYS A O 1
ATOM 3028 N N . GLY A 1 406 ? 19.340 7.377 44.189 1.00 50.88 406 GLY A N 1
ATOM 3029 C CA . GLY A 1 406 ? 20.561 7.021 43.488 1.00 49.39 406 GLY A CA 1
ATOM 3030 C C . GLY A 1 406 ? 20.590 7.506 42.057 1.00 47.91 406 GLY A C 1
ATOM 3031 O O . GLY A 1 406 ? 19.561 7.858 41.469 1.00 50.65 406 GLY A O 1
ATOM 3032 N N . ARG A 1 407 ? 21.802 7.508 41.505 1.00 47.17 407 ARG A N 1
ATOM 3033 C CA . ARG A 1 407 ? 22.036 7.862 40.111 1.00 46.44 407 ARG A CA 1
ATOM 3034 C C . ARG A 1 407 ? 21.660 6.697 39.202 1.00 48.36 407 ARG A C 1
ATOM 3035 O O . ARG A 1 407 ? 21.845 5.529 39.556 1.00 48.40 407 ARG A O 1
ATOM 3043 N N . ALA A 1 408 ? 21.128 7.021 38.026 1.00 46.96 408 ALA A N 1
ATOM 3044 C CA . ALA A 1 408 ? 20.561 6.020 37.129 1.00 46.86 408 ALA A CA 1
ATOM 3045 C C . ALA A 1 408 ? 21.596 5.538 36.122 1.00 51.60 408 ALA A C 1
ATOM 3046 O O . ALA A 1 408 ? 22.208 6.345 35.416 1.00 50.74 408 ALA A O 1
ATOM 3048 N N . VAL A 1 409 ? 21.789 4.224 36.068 1.00 54.07 409 VAL A N 1
ATOM 3049 C CA . VAL A 1 409 ? 22.538 3.564 35.006 1.00 53.59 409 VAL A CA 1
ATOM 3050 C C . VAL A 1 409 ? 21.514 2.894 34.100 1.00 50.13 409 VAL A C 1
ATOM 3051 O O . VAL A 1 409 ? 20.895 1.894 34.479 1.00 51.52 409 VAL A O 1
ATOM 3055 N N . VAL A 1 410 ? 21.331 3.443 32.904 1.00 52.34 410 VAL A N 1
ATOM 3056 C CA . VAL A 1 410 ? 20.214 3.094 32.033 1.00 52.19 410 VAL A CA 1
ATOM 3057 C C . VAL A 1 410 ? 20.659 2.073 30.996 1.00 50.98 410 VAL A C 1
ATOM 3058 O O . VAL A 1 410 ? 21.733 2.202 30.394 1.00 53.36 410 VAL A O 1
ATOM 3062 N N . PHE A 1 411 ? 19.825 1.055 30.786 1.00 49.74 411 PHE A N 1
ATOM 3063 C CA . PHE A 1 411 ? 20.001 0.076 29.719 1.00 51.36 411 PHE A CA 1
ATOM 3064 C C . PHE A 1 411 ? 18.779 0.141 28.815 1.00 48.41 411 PHE A C 1
ATOM 3065 O O . PHE A 1 411 ? 17.647 -0.020 29.286 1.00 46.65 411 PHE A O 1
ATOM 3073 N N . GLU A 1 412 ? 19.005 0.382 27.521 1.00 48.26 412 GLU A N 1
ATOM 3074 C CA . GLU A 1 412 ? 17.887 0.592 26.607 1.00 48.69 412 GLU A CA 1
ATOM 3075 C C . GLU A 1 412 ? 17.130 -0.699 26.320 1.00 48.31 412 GLU A C 1
ATOM 3076 O O . GLU A 1 412 ? 15.937 -0.654 26.000 1.00 46.59 412 GLU A O 1
ATOM 3082 N N . ASN A 1 413 ? 17.793 -1.847 26.422 1.00 51.99 413 ASN A N 1
ATOM 3083 C CA . ASN A 1 413 ? 17.141 -3.134 26.222 1.00 50.46 413 ASN A CA 1
ATOM 3084 C C . ASN A 1 413 ? 17.978 -4.212 26.900 1.00 51.60 413 ASN A C 1
ATOM 3085 O O . ASN A 1 413 ? 18.998 -3.930 27.532 1.00 55.70 413 ASN A O 1
ATOM 3090 N N . SER A 1 414 ? 17.529 -5.462 26.761 1.00 53.24 414 SER A N 1
ATOM 3091 C CA . SER A 1 414 ? 18.219 -6.574 27.408 1.00 55.93 414 SER A CA 1
ATOM 3092 C C . SER A 1 414 ? 19.583 -6.828 26.778 1.00 54.35 414 SER A C 1
ATOM 3093 O O . SER A 1 414 ? 20.564 -7.073 27.491 1.00 52.33 414 SER A O 1
ATOM 3096 N N . GLU A 1 415 ? 19.666 -6.781 25.446 1.00 53.70 415 GLU A N 1
ATOM 3097 C CA . GLU A 1 415 ? 20.952 -6.954 24.777 1.00 55.13 415 GLU A CA 1
ATOM 3098 C C . GLU A 1 415 ? 21.941 -5.886 25.223 1.00 57.45 415 GLU A C 1
ATOM 3099 O O . GLU A 1 415 ? 23.101 -6.183 25.529 1.00 59.82 415 GLU A O 1
ATOM 3105 N N . HIS A 1 416 ? 21.490 -4.630 25.272 1.00 58.90 416 HIS A N 1
ATOM 3106 C CA . HIS A 1 416 ? 22.353 -3.542 25.715 1.00 59.50 416 HIS A CA 1
ATOM 3107 C C . HIS A 1 416 ? 22.764 -3.710 27.172 1.00 59.28 416 HIS A C 1
ATOM 3108 O O . HIS A 1 416 ? 23.828 -3.228 27.575 1.00 59.86 416 HIS A O 1
ATOM 3115 N N . MET A 1 417 ? 21.941 -4.391 27.973 1.00 59.03 417 MET A N 1
ATOM 3116 C CA . MET A 1 417 ? 22.299 -4.623 29.368 1.00 60.49 417 MET A CA 1
ATOM 3117 C C . MET A 1 417 ? 23.453 -5.611 29.479 1.00 61.08 417 MET A C 1
ATOM 3118 O O . MET A 1 417 ? 24.458 -5.334 30.142 1.00 63.80 417 MET A O 1
ATOM 3123 N N . HIS A 1 418 ? 23.328 -6.772 28.827 1.00 61.43 418 HIS A N 1
ATOM 3124 C CA . HIS A 1 418 ? 24.388 -7.775 28.879 1.00 63.67 418 HIS A CA 1
ATOM 3125 C C . HIS A 1 418 ? 25.704 -7.234 28.335 1.00 64.57 418 HIS A C 1
ATOM 3126 O O . HIS A 1 418 ? 26.778 -7.688 28.744 1.00 67.25 418 HIS A O 1
ATOM 3133 N N . GLU A 1 419 ? 25.642 -6.264 27.421 1.00 62.85 419 GLU A N 1
ATOM 3134 C CA . GLU A 1 419 ? 26.862 -5.690 26.863 1.00 63.53 419 GLU A CA 1
ATOM 3135 C C . GLU A 1 419 ? 27.555 -4.778 27.870 1.00 63.55 419 GLU A C 1
ATOM 3136 O O . GLU A 1 419 ? 28.764 -4.897 28.099 1.00 66.53 419 GLU A O 1
ATOM 3142 N N . ARG A 1 420 ? 26.804 -3.865 28.488 1.00 62.07 420 ARG A N 1
ATOM 3143 C CA . ARG A 1 420 ? 27.394 -2.862 29.365 1.00 61.41 420 ARG A CA 1
ATOM 3144 C C . ARG A 1 420 ? 27.519 -3.309 30.815 1.00 63.08 420 ARG A C 1
ATOM 3145 O O . ARG A 1 420 ? 28.321 -2.726 31.554 1.00 64.70 420 ARG A O 1
ATOM 3153 N N . MET A 1 421 ? 26.754 -4.317 31.245 1.00 61.93 421 MET A N 1
ATOM 3154 C CA . MET A 1 421 ? 26.763 -4.693 32.657 1.00 63.01 421 MET A CA 1
ATOM 3155 C C . MET A 1 421 ? 28.134 -5.194 33.094 1.00 64.51 421 MET A C 1
ATOM 3156 O O . MET A 1 421 ? 28.626 -4.820 34.165 1.00 67.18 421 MET A O 1
ATOM 3161 N N . ASP A 1 422 ? 28.765 -6.039 32.283 1.00 62.98 422 ASP A N 1
ATOM 3162 C CA . ASP A 1 422 ? 30.080 -6.575 32.605 1.00 67.13 422 ASP A CA 1
ATOM 3163 C C . ASP A 1 422 ? 31.215 -5.746 32.016 1.00 68.20 422 ASP A C 1
ATOM 3164 O O . ASP A 1 422 ? 32.376 -6.162 32.093 1.00 66.82 422 ASP A O 1
ATOM 3169 N N . ASP A 1 423 ? 30.908 -4.590 31.432 1.00 68.35 423 ASP A N 1
ATOM 3170 C CA . ASP A 1 423 ? 31.942 -3.668 30.979 1.00 65.71 423 ASP A CA 1
ATOM 3171 C C . ASP A 1 423 ? 32.603 -3.020 32.191 1.00 66.42 423 ASP A C 1
ATOM 3172 O O . ASP A 1 423 ? 31.927 -2.395 33.016 1.00 65.20 423 ASP A O 1
ATOM 3177 N N . GLU A 1 424 ? 33.925 -3.170 32.300 1.00 69.12 424 GLU A N 1
ATOM 3178 C CA . GLU A 1 424 ? 34.642 -2.607 33.440 1.00 67.54 424 GLU A CA 1
ATOM 3179 C C . GLU A 1 424 ? 34.620 -1.083 33.429 1.00 64.49 424 GLU A C 1
ATOM 3180 O O . GLU A 1 424 ? 34.702 -0.458 34.493 1.00 64.56 424 GLU A O 1
ATOM 3186 N N . ASN A 1 425 ? 34.503 -0.469 32.251 1.00 64.40 425 ASN A N 1
ATOM 3187 C CA . ASN A 1 425 ? 34.459 0.986 32.150 1.00 60.13 425 ASN A CA 1
ATOM 3188 C C . ASN A 1 425 ? 33.129 1.577 32.600 1.00 59.23 425 ASN A C 1
ATOM 3189 O O . ASN A 1 425 ? 32.970 2.801 32.536 1.00 59.91 425 ASN A O 1
ATOM 3194 N N . LEU A 1 426 ? 32.183 0.756 33.049 1.00 60.32 426 LEU A N 1
ATOM 3195 C CA . LEU A 1 426 ? 30.864 1.252 33.421 1.00 56.87 426 LEU A CA 1
ATOM 3196 C C . LEU A 1 426 ? 30.948 2.076 34.700 1.00 57.93 426 LEU A C 1
ATOM 3197 O O . LEU A 1 426 ? 31.406 1.586 35.737 1.00 56.56 426 LEU A O 1
ATOM 3202 N N . ASP A 1 427 ? 30.504 3.330 34.618 1.00 54.41 427 ASP A N 1
ATOM 3203 C CA . ASP A 1 427 ? 30.457 4.229 35.765 1.00 55.35 427 ASP A CA 1
ATOM 3204 C C . ASP A 1 427 ? 29.298 3.847 36.679 1.00 59.10 427 ASP A C 1
ATOM 3205 O O . ASP A 1 427 ? 28.167 4.299 36.468 1.00 58.66 427 ASP A O 1
ATOM 3210 N N . VAL A 1 428 ? 29.560 3.024 37.691 1.00 55.76 428 VAL A N 1
ATOM 3211 C CA . VAL A 1 428 ? 28.500 2.556 38.575 1.00 53.58 428 VAL A CA 1
ATOM 3212 C C . VAL A 1 428 ? 29.117 2.114 39.899 1.00 55.19 428 VAL A C 1
ATOM 3213 O O . VAL A 1 428 ? 30.163 1.464 39.932 1.00 60.99 428 VAL A O 1
ATOM 3217 N N . ASP A 1 429 ? 28.459 2.489 40.991 1.00 55.44 429 ASP A N 1
ATOM 3218 C CA . ASP A 1 429 ? 28.739 1.969 42.321 1.00 59.46 429 ASP A CA 1
ATOM 3219 C C . ASP A 1 429 ? 27.484 1.275 42.841 1.00 59.99 429 ASP A C 1
ATOM 3220 O O . ASP A 1 429 ? 26.459 1.216 42.161 1.00 57.80 429 ASP A O 1
ATOM 3225 N N . GLU A 1 430 ? 27.566 0.753 44.067 1.00 63.36 430 GLU A N 1
ATOM 3226 C CA . GLU A 1 430 ? 26.457 -0.015 44.619 1.00 63.51 430 GLU A CA 1
ATOM 3227 C C . GLU A 1 430 ? 25.275 0.852 45.031 1.00 61.87 430 GLU A C 1
ATOM 3228 O O . GLU A 1 430 ? 24.241 0.305 45.430 1.00 57.94 430 GLU A O 1
ATOM 3234 N N . ASN A 1 431 ? 25.395 2.175 44.946 1.00 61.58 431 ASN A N 1
ATOM 3235 C CA . ASN A 1 431 ? 24.313 3.081 45.303 1.00 55.53 431 ASN A CA 1
ATOM 3236 C C . ASN A 1 431 ? 23.585 3.637 44.086 1.00 54.76 431 ASN A C 1
ATOM 3237 O O . ASN A 1 431 ? 22.703 4.488 44.239 1.00 55.59 431 ASN A O 1
ATOM 3242 N N . CYS A 1 432 ? 23.931 3.178 42.887 1.00 56.13 432 CYS A N 1
ATOM 3243 C CA . CYS A 1 432 ? 23.225 3.597 41.688 1.00 50.16 432 CYS A CA 1
ATOM 3244 C C . CYS A 1 432 ? 21.934 2.796 41.523 1.00 54.78 432 CYS A C 1
ATOM 3245 O O . CYS A 1 432 ? 21.722 1.762 42.161 1.00 51.91 432 CYS A O 1
ATOM 3248 N N . VAL A 1 433 ? 21.063 3.291 40.648 1.00 50.79 433 VAL A N 1
ATOM 3249 C CA . VAL A 1 433 ? 19.786 2.651 40.351 1.00 46.11 433 VAL A CA 1
ATOM 3250 C C . VAL A 1 433 ? 19.846 2.116 38.928 1.00 46.67 433 VAL A C 1
ATOM 3251 O O . VAL A 1 433 ? 19.975 2.889 37.970 1.00 48.02 433 VAL A O 1
ATOM 3255 N N . LEU A 1 434 ? 19.752 0.796 38.789 1.00 48.17 434 LEU A N 1
ATOM 3256 C CA . LEU A 1 434 ? 19.816 0.160 37.480 1.00 47.19 434 LEU A CA 1
ATOM 3257 C C . LEU A 1 434 ? 18.444 0.192 36.817 1.00 47.63 434 LEU A C 1
ATOM 3258 O O . LEU A 1 434 ? 17.445 -0.220 37.414 1.00 48.20 434 LEU A O 1
ATOM 3263 N N . VAL A 1 435 ? 18.399 0.684 35.580 1.00 45.31 435 VAL A N 1
ATOM 3264 C CA . VAL A 1 435 ? 17.154 0.877 34.847 1.00 45.78 435 VAL A CA 1
ATOM 3265 C C . VAL A 1 435 ? 17.219 0.078 33.553 1.00 46.43 435 VAL A C 1
ATOM 3266 O O . VAL A 1 435 ? 18.160 0.235 32.766 1.00 44.45 435 VAL A O 1
ATOM 3270 N N . LEU A 1 436 ? 16.214 -0.768 33.332 1.00 45.33 436 LEU A N 1
ATOM 3271 C CA . LEU A 1 436 ? 16.111 -1.598 32.140 1.00 41.72 436 LEU A CA 1
ATOM 3272 C C . LEU A 1 436 ? 14.829 -1.251 31.397 1.00 41.48 436 LEU A C 1
ATOM 3273 O O . LEU A 1 436 ? 13.742 -1.278 31.983 1.00 43.90 436 LEU A O 1
ATOM 3278 N N . LYS A 1 437 ? 14.957 -0.934 30.112 1.00 41.32 437 LYS A N 1
ATOM 3279 C CA . LYS A 1 437 ? 13.842 -0.491 29.291 1.00 41.14 437 LYS A CA 1
ATOM 3280 C C . LYS A 1 437 ? 13.438 -1.563 28.286 1.00 41.88 437 LYS A C 1
ATOM 3281 O O . LYS A 1 437 ? 14.219 -2.452 27.937 1.00 40.45 437 LYS A O 1
ATOM 3287 N N . ASN A 1 438 ? 12.190 -1.452 27.824 1.00 43.24 438 ASN A N 1
ATOM 3288 C CA . ASN A 1 438 ? 11.690 -2.198 26.667 1.00 44.12 438 ASN A CA 1
ATOM 3289 C C . ASN A 1 438 ? 11.705 -3.706 26.904 1.00 43.10 438 ASN A C 1
ATOM 3290 O O . ASN A 1 438 ? 12.105 -4.486 26.036 1.00 47.75 438 ASN A O 1
ATOM 3295 N N . CYS A 1 439 ? 11.253 -4.128 28.086 1.00 43.06 439 CYS A N 1
ATOM 3296 C CA . CYS A 1 439 ? 11.122 -5.547 28.391 1.00 44.04 439 CYS A CA 1
ATOM 3297 C C . CYS A 1 439 ? 9.730 -5.886 28.912 1.00 43.87 439 CYS A C 1
ATOM 3298 O O . CYS A 1 439 ? 9.562 -6.893 29.609 1.00 40.06 439 CYS A O 1
ATOM 3301 N N . GLY A 1 440 ? 8.732 -5.066 28.594 1.00 45.33 440 GLY A N 1
ATOM 3302 C CA . GLY A 1 440 ? 7.371 -5.334 28.988 1.00 46.42 440 GLY A CA 1
ATOM 3303 C C . GLY A 1 440 ? 6.646 -6.172 27.955 1.00 45.19 440 GLY A C 1
ATOM 3304 O O . GLY A 1 440 ? 7.265 -6.810 27.097 1.00 44.11 440 GLY A O 1
ATOM 3305 N N . PRO A 1 441 ? 5.311 -6.185 28.021 1.00 41.82 441 PRO A N 1
ATOM 3306 C CA . PRO A 1 441 ? 4.534 -7.004 27.073 1.00 42.13 441 PRO A CA 1
ATOM 3307 C C . PRO A 1 441 ? 4.812 -6.697 25.608 1.00 43.18 441 PRO A C 1
ATOM 3308 O O . PRO A 1 441 ? 4.932 -7.625 24.799 1.00 45.54 441 PRO A O 1
ATOM 3312 N N . ARG A 1 442 ? 4.921 -5.418 25.242 1.00 43.45 442 ARG A N 1
ATOM 3313 C CA . ARG A 1 442 ? 5.182 -5.063 23.849 1.00 40.42 442 ARG A CA 1
ATOM 3314 C C . ARG A 1 442 ? 6.671 -5.118 23.514 1.00 42.37 442 ARG A C 1
ATOM 3315 O O . ARG A 1 442 ? 7.047 -5.545 22.413 1.00 42.73 442 ARG A O 1
ATOM 3323 N N . GLY A 1 443 ? 7.527 -4.692 24.450 1.00 41.83 443 GLY A N 1
ATOM 3324 C CA . GLY A 1 443 ? 8.925 -4.449 24.119 1.00 44.82 443 GLY A CA 1
ATOM 3325 C C . GLY A 1 443 ? 9.735 -5.706 23.856 1.00 43.37 443 GLY A C 1
ATOM 3326 O O . GLY A 1 443 ? 10.486 -5.772 22.877 1.00 47.72 443 GLY A O 1
ATOM 3327 N N . TYR A 1 444 ? 9.597 -6.716 24.720 1.00 45.57 444 TYR A N 1
ATOM 3328 C CA . TYR A 1 444 ? 10.498 -7.867 24.649 1.00 48.19 444 TYR A CA 1
ATOM 3329 C C . TYR A 1 444 ? 10.324 -8.676 23.367 1.00 50.16 444 TYR A C 1
ATOM 3330 O O . TYR A 1 444 ? 11.334 -8.939 22.692 1.00 52.68 444 TYR A O 1
ATOM 3339 N N . PRO A 1 445 ? 9.111 -9.105 22.965 1.00 47.43 445 PRO A N 1
ATOM 3340 C CA . PRO A 1 445 ? 7.785 -8.999 23.590 1.00 43.68 445 PRO A CA 1
ATOM 3341 C C . PRO A 1 445 ? 7.466 -10.191 24.491 1.00 45.49 445 PRO A C 1
ATOM 3342 O O . PRO A 1 445 ? 8.153 -11.213 24.430 1.00 45.50 445 PRO A O 1
ATOM 3346 N N . GLY A 1 446 ? 6.433 -10.056 25.320 1.00 46.88 446 GLY A N 1
ATOM 3347 C CA . GLY A 1 446 ? 6.029 -11.105 26.236 1.00 41.10 446 GLY A CA 1
ATOM 3348 C C . GLY A 1 446 ? 6.390 -10.855 27.683 1.00 44.54 446 GLY A C 1
ATOM 3349 O O . GLY A 1 446 ? 6.047 -11.681 28.535 1.00 42.33 446 GLY A O 1
ATOM 3350 N N . MET A 1 447 ? 7.069 -9.745 27.987 1.00 44.81 447 MET A N 1
ATOM 3351 C CA . MET A 1 447 ? 7.427 -9.358 29.349 1.00 45.35 447 MET A CA 1
ATOM 3352 C C . MET A 1 447 ? 8.173 -10.486 30.046 1.00 42.76 447 MET A C 1
ATOM 3353 O O . MET A 1 447 ? 7.610 -11.208 30.880 1.00 42.26 447 MET A O 1
ATOM 3358 N N . ALA A 1 448 ? 9.444 -10.641 29.697 1.00 42.45 448 ALA A N 1
ATOM 3359 C CA . ALA A 1 448 ? 10.244 -11.731 30.215 1.00 45.55 448 ALA A CA 1
ATOM 3360 C C . ALA A 1 448 ? 10.695 -11.439 31.642 1.00 44.00 448 ALA A C 1
ATOM 3361 O O . ALA A 1 448 ? 10.565 -10.325 32.156 1.00 45.72 448 ALA A O 1
ATOM 3363 N N . GLU A 1 449 ? 11.227 -12.477 32.285 1.00 48.22 449 GLU A N 1
ATOM 3364 C CA . GLU A 1 449 ? 11.692 -12.393 33.668 1.00 49.77 449 GLU A CA 1
ATOM 3365 C C . GLU A 1 449 ? 13.145 -11.917 33.681 1.00 48.44 449 GLU A C 1
ATOM 3366 O O . GLU A 1 449 ? 14.085 -12.670 33.938 1.00 46.96 449 GLU A O 1
ATOM 3372 N N . ALA A 1 450 ? 13.313 -10.629 33.382 1.00 48.83 450 ALA A N 1
ATOM 3373 C CA . ALA A 1 450 ? 14.629 -10.007 33.341 1.00 48.64 450 ALA A CA 1
ATOM 3374 C C . ALA A 1 450 ? 14.830 -8.940 34.406 1.00 45.20 450 ALA A C 1
ATOM 3375 O O . ALA A 1 450 ? 15.869 -8.274 34.399 1.00 46.06 450 ALA A O 1
ATOM 3377 N N . GLY A 1 451 ? 13.872 -8.755 35.315 1.00 49.00 451 GLY A N 1
ATOM 3378 C CA . GLY A 1 451 ? 13.984 -7.681 36.287 1.00 46.80 451 GLY A CA 1
ATOM 3379 C C . GLY A 1 451 ? 15.137 -7.873 37.254 1.00 48.06 451 GLY A C 1
ATOM 3380 O O . GLY A 1 451 ? 15.775 -6.904 37.673 1.00 52.12 451 GLY A O 1
ATOM 3381 N N . ASN A 1 452 ? 15.417 -9.123 37.625 1.00 52.15 452 ASN A N 1
ATOM 3382 C CA . ASN A 1 452 ? 16.505 -9.433 38.555 1.00 51.80 452 ASN A CA 1
ATOM 3383 C C . ASN A 1 452 ? 17.835 -9.418 37.798 1.00 50.96 452 ASN A C 1
ATOM 3384 O O . ASN A 1 452 ? 18.483 -10.441 37.570 1.00 53.69 452 ASN A O 1
ATOM 3389 N N . MET A 1 453 ? 18.236 -8.214 37.404 1.00 54.92 453 MET A N 1
ATOM 3390 C CA . MET A 1 453 ? 19.433 -8.060 36.592 1.00 56.88 453 MET A CA 1
ATOM 3391 C C . MET A 1 453 ? 20.660 -8.516 37.377 1.00 56.59 453 MET A C 1
ATOM 3392 O O . MET A 1 453 ? 20.799 -8.184 38.561 1.00 57.85 453 MET A O 1
ATOM 3397 N N . PRO A 1 454 ? 21.556 -9.286 36.762 1.00 60.77 454 PRO A N 1
ATOM 3398 C CA . PRO A 1 454 ? 22.846 -9.565 37.402 1.00 62.59 454 PRO A CA 1
ATOM 3399 C C . PRO A 1 454 ? 23.634 -8.279 37.611 1.00 58.61 454 PRO A C 1
ATOM 3400 O O . PRO A 1 454 ? 23.688 -7.413 36.736 1.00 58.01 454 PRO A O 1
ATOM 3404 N N . LEU A 1 455 ? 24.232 -8.161 38.791 1.00 60.96 455 LEU A N 1
ATOM 3405 C CA . LEU A 1 455 ? 24.943 -6.954 39.171 1.00 58.23 455 LEU A CA 1
ATOM 3406 C C . LEU A 1 455 ? 26.261 -6.839 38.408 1.00 60.98 455 LEU A C 1
ATOM 3407 O O . LEU A 1 455 ? 26.784 -7.832 37.896 1.00 61.87 455 LEU A O 1
ATOM 3412 N N . PRO A 1 456 ? 26.808 -5.629 38.303 1.00 60.65 456 PRO A N 1
ATOM 3413 C CA . PRO A 1 456 ? 28.125 -5.459 37.679 1.00 61.90 456 PRO A CA 1
ATOM 3414 C C . PRO A 1 456 ? 29.179 -6.267 38.413 1.00 65.31 456 PRO A C 1
ATOM 3415 O O . PRO A 1 456 ? 29.192 -6.304 39.653 1.00 64.69 456 PRO A O 1
ATOM 3419 N N . PRO A 1 457 ? 30.075 -6.935 37.681 1.00 65.54 457 PRO A N 1
ATOM 3420 C CA . PRO A 1 457 ? 31.071 -7.793 38.347 1.00 65.32 457 PRO A CA 1
ATOM 3421 C C . PRO A 1 457 ? 31.966 -7.043 39.318 1.00 66.29 457 PRO A C 1
ATOM 3422 O O . PRO A 1 457 ? 32.357 -7.611 40.347 1.00 68.13 457 PRO A O 1
ATOM 3426 N N . LYS A 1 458 ? 32.301 -5.784 39.025 1.00 63.38 458 LYS A N 1
ATOM 3427 C CA . LYS A 1 458 ? 33.121 -5.001 39.944 1.00 64.30 458 LYS A CA 1
ATOM 3428 C C . LYS A 1 458 ? 32.449 -4.844 41.302 1.00 65.35 458 LYS A C 1
ATOM 3429 O O . LYS A 1 458 ? 33.133 -4.728 42.325 1.00 65.42 458 LYS A O 1
ATOM 3435 N N . ILE A 1 459 ? 31.119 -4.852 41.330 1.00 66.73 459 ILE A N 1
ATOM 3436 C CA . ILE A 1 459 ? 30.383 -4.735 42.583 1.00 65.70 459 ILE A CA 1
ATOM 3437 C C . ILE A 1 459 ? 30.208 -6.088 43.271 1.00 65.98 459 ILE A C 1
ATOM 3438 O O . ILE A 1 459 ? 30.223 -6.161 44.504 1.00 65.69 459 ILE A O 1
ATOM 3443 N N . LEU A 1 460 ? 30.063 -7.168 42.499 1.00 67.35 460 LEU A N 1
ATOM 3444 C CA . LEU A 1 460 ? 29.940 -8.493 43.100 1.00 67.24 460 LEU A CA 1
ATOM 3445 C C . LEU A 1 460 ? 31.208 -8.896 43.844 1.00 67.97 460 LEU A C 1
ATOM 3446 O O . LEU A 1 460 ? 31.135 -9.632 44.834 1.00 65.08 460 LEU A O 1
ATOM 3451 N N . ARG A 1 461 ? 32.374 -8.434 43.382 1.00 69.54 461 ARG A N 1
ATOM 3452 C CA . ARG A 1 461 ? 33.622 -8.735 44.075 1.00 68.57 461 ARG A CA 1
ATOM 3453 C C . ARG A 1 461 ? 33.701 -8.065 45.441 1.00 70.68 461 ARG A C 1
ATOM 3454 O O . ARG A 1 461 ? 34.430 -8.548 46.313 1.00 74.33 461 ARG A O 1
ATOM 3462 N N . LYS A 1 462 ? 32.975 -6.964 45.644 1.00 64.67 462 LYS A N 1
ATOM 3463 C CA . LYS A 1 462 ? 32.942 -6.292 46.935 1.00 63.04 462 LYS A CA 1
ATOM 3464 C C . LYS A 1 462 ? 32.079 -7.016 47.959 1.00 64.15 462 LYS A C 1
ATOM 3465 O O . LYS A 1 462 ? 32.044 -6.596 49.121 1.00 60.58 462 LYS A O 1
ATOM 3471 N N . GLY A 1 463 ? 31.388 -8.084 47.565 1.00 66.16 463 GLY A N 1
ATOM 3472 C CA . GLY A 1 463 ? 30.465 -8.770 48.442 1.00 64.04 463 GLY A CA 1
ATOM 3473 C C . GLY A 1 463 ? 29.045 -8.251 48.397 1.00 66.53 463 GLY A C 1
ATOM 3474 O O . GLY A 1 463 ? 28.195 -8.757 49.140 1.00 62.48 463 GLY A O 1
ATOM 3475 N N . ILE A 1 464 ? 28.763 -7.263 47.555 1.00 69.35 464 ILE A N 1
ATOM 3476 C CA . ILE A 1 464 ? 27.429 -6.688 47.436 1.00 64.90 464 ILE A CA 1
ATOM 3477 C C . ILE A 1 464 ? 26.631 -7.525 46.445 1.00 65.08 464 ILE A C 1
ATOM 3478 O O . ILE A 1 464 ? 27.031 -7.680 45.286 1.00 65.73 464 ILE A O 1
ATOM 3483 N N . THR A 1 465 ? 25.500 -8.063 46.898 1.00 63.68 465 THR A N 1
ATOM 3484 C CA . THR A 1 465 ? 24.680 -8.948 46.084 1.00 62.50 465 THR A CA 1
ATOM 3485 C C . THR A 1 465 ? 23.329 -8.352 45.715 1.00 59.69 465 THR A C 1
ATOM 3486 O O . THR A 1 465 ? 22.523 -9.038 45.079 1.00 63.23 465 THR A O 1
ATOM 3490 N N . ASP A 1 466 ? 23.055 -7.103 46.085 1.00 60.13 466 ASP A N 1
ATOM 3491 C CA . ASP A 1 466 ? 21.752 -6.517 45.801 1.00 59.63 466 ASP A CA 1
ATOM 3492 C C . ASP A 1 466 ? 21.879 -5.018 45.578 1.00 57.84 466 ASP A C 1
ATOM 3493 O O . ASP A 1 466 ? 22.546 -4.323 46.350 1.00 58.07 466 ASP A O 1
ATOM 3498 N N . MET A 1 467 ? 21.238 -4.535 44.515 1.00 57.06 467 MET A N 1
ATOM 3499 C CA . MET A 1 467 ? 21.130 -3.114 44.221 1.00 54.96 467 MET A CA 1
ATOM 3500 C C . MET A 1 467 ? 19.698 -2.812 43.808 1.00 54.03 467 MET A C 1
ATOM 3501 O O . MET A 1 467 ? 18.942 -3.707 43.419 1.00 54.44 467 MET A O 1
ATOM 3506 N N . VAL A 1 468 ? 19.329 -1.532 43.893 1.00 49.96 468 VAL A N 1
ATOM 3507 C CA . VAL A 1 468 ? 18.027 -1.113 43.393 1.00 49.57 468 VAL A CA 1
ATOM 3508 C C . VAL A 1 468 ? 17.986 -1.307 41.884 1.00 49.82 468 VAL A C 1
ATOM 3509 O O . VAL A 1 468 ? 18.936 -0.969 41.166 1.00 49.35 468 VAL A O 1
ATOM 3513 N N . ARG A 1 469 ? 16.883 -1.870 41.396 1.00 50.32 469 ARG A N 1
ATOM 3514 C CA . ARG A 1 469 ? 16.738 -2.186 39.982 1.00 49.44 469 ARG A CA 1
ATOM 3515 C C . ARG A 1 469 ? 15.326 -1.848 39.532 1.00 47.39 469 ARG A C 1
ATOM 3516 O O . ARG A 1 469 ? 14.351 -2.314 40.130 1.00 47.09 469 ARG A O 1
ATOM 3524 N N . VAL A 1 470 ? 15.224 -1.038 38.481 1.00 48.05 470 VAL A N 1
ATOM 3525 C CA . VAL A 1 470 ? 13.950 -0.605 37.922 1.00 46.12 470 VAL A CA 1
ATOM 3526 C C . VAL A 1 470 ? 13.824 -1.171 36.516 1.00 43.25 470 VAL A C 1
ATOM 3527 O O . VAL A 1 470 ? 14.777 -1.122 35.731 1.00 46.11 470 VAL A O 1
ATOM 3531 N N . SER A 1 471 ? 12.647 -1.707 36.199 1.00 41.68 471 SER A N 1
ATOM 3532 C CA . SER A 1 471 ? 12.408 -2.273 34.880 1.00 44.91 471 SER A CA 1
ATOM 3533 C C . SER A 1 471 ? 10.912 -2.434 34.659 1.00 43.81 471 SER A C 1
ATOM 3534 O O . SER A 1 471 ? 10.140 -2.550 35.614 1.00 43.00 471 SER A O 1
ATOM 3537 N N . ASP A 1 472 ? 10.517 -2.435 33.389 1.00 42.18 472 ASP A N 1
ATOM 3538 C CA . ASP A 1 472 ? 9.160 -2.777 32.992 1.00 44.20 472 ASP A CA 1
ATOM 3539 C C . ASP A 1 472 ? 8.986 -4.273 32.754 1.00 42.96 472 ASP A C 1
ATOM 3540 O O . ASP A 1 472 ? 7.987 -4.684 32.156 1.00 41.64 472 ASP A O 1
ATOM 3545 N N . ALA A 1 473 ? 9.934 -5.086 33.207 1.00 41.01 473 ALA A N 1
ATOM 3546 C CA . ALA A 1 473 ? 9.919 -6.524 32.998 1.00 47.64 473 ALA A CA 1
ATOM 3547 C C . ALA A 1 473 ? 9.393 -7.242 34.235 1.00 44.60 473 ALA A C 1
ATOM 3548 O O . ALA A 1 473 ? 9.270 -6.669 35.319 1.00 45.35 473 ALA A O 1
ATOM 3550 N N . ARG A 1 474 ? 9.074 -8.519 34.051 1.00 45.67 474 ARG A N 1
ATOM 3551 C CA . ARG A 1 474 ? 8.695 -9.379 35.161 1.00 46.12 474 ARG A CA 1
ATOM 3552 C C . ARG A 1 474 ? 9.949 -9.931 35.829 1.00 47.79 474 ARG A C 1
ATOM 3553 O O . ARG A 1 474 ? 11.081 -9.556 35.513 1.00 48.11 474 ARG A O 1
ATOM 3561 N N . MET A 1 475 ? 9.744 -10.851 36.766 1.00 52.65 475 MET A N 1
ATOM 3562 C CA . MET A 1 475 ? 10.830 -11.502 37.476 1.00 50.51 475 MET A CA 1
ATOM 3563 C C . MET A 1 475 ? 10.371 -12.892 37.885 1.00 50.63 475 MET A C 1
ATOM 3564 O O . MET A 1 475 ? 9.200 -13.090 38.222 1.00 48.08 475 MET A O 1
ATOM 3569 N N . SER A 1 476 ? 11.288 -13.854 37.823 1.00 54.30 476 SER A N 1
ATOM 3570 C CA . SER A 1 476 ? 10.988 -15.195 38.303 1.00 49.31 476 SER A CA 1
ATOM 3571 C C . SER A 1 476 ? 10.566 -15.153 39.766 1.00 51.94 476 SER A C 1
ATOM 3572 O O . SER A 1 476 ? 11.163 -14.446 40.583 1.00 52.64 476 SER A O 1
ATOM 3575 N N . GLY A 1 477 ? 9.528 -15.922 40.097 1.00 49.51 477 GLY A N 1
ATOM 3576 C CA . GLY A 1 477 ? 9.088 -16.011 41.479 1.00 45.62 477 GLY A CA 1
ATOM 3577 C C . GLY A 1 477 ? 10.147 -16.541 42.421 1.00 47.16 477 GLY A C 1
ATOM 3578 O O . GLY A 1 477 ? 10.025 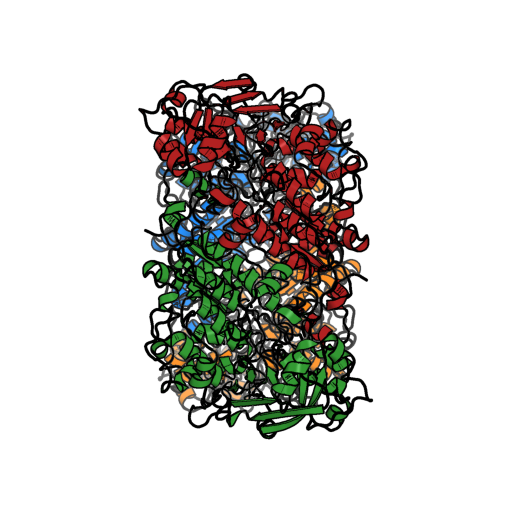-16.374 43.640 1.00 46.28 477 GLY A O 1
ATOM 3579 N N . THR A 1 478 ? 11.184 -17.173 41.883 1.00 51.58 478 THR A N 1
ATOM 3580 C CA . THR A 1 478 ? 12.298 -17.684 42.664 1.00 51.10 478 THR A CA 1
ATOM 3581 C C . THR A 1 478 ? 13.387 -16.645 42.892 1.00 52.61 478 THR A C 1
ATOM 3582 O O . THR A 1 478 ? 14.363 -16.935 43.589 1.00 53.84 478 THR A O 1
ATOM 3586 N N . ALA A 1 479 ? 13.246 -15.449 42.328 1.00 51.05 479 ALA A N 1
ATOM 3587 C CA . ALA A 1 479 ? 14.281 -14.434 42.422 1.00 51.14 479 ALA A CA 1
ATOM 3588 C C . ALA A 1 479 ? 14.057 -13.536 43.637 1.00 52.95 479 ALA A C 1
ATOM 3589 O O . ALA A 1 479 ? 13.043 -13.618 44.332 1.00 51.91 479 ALA A O 1
ATOM 3591 N N . TYR A 1 480 ? 15.023 -12.653 43.875 1.00 54.16 480 TYR A N 1
ATOM 3592 C CA . TYR A 1 480 ? 15.101 -11.899 45.119 1.00 51.02 480 TYR A CA 1
ATOM 3593 C C . TYR A 1 480 ? 15.733 -10.542 44.826 1.00 48.51 480 TYR A C 1
ATOM 3594 O O . TYR A 1 480 ? 15.966 -10.183 43.668 1.00 51.03 480 TYR A O 1
ATOM 3603 N N . GLY A 1 481 ? 16.020 -9.790 45.886 1.00 53.80 481 GLY A N 1
ATOM 3604 C CA . GLY A 1 481 ? 16.625 -8.482 45.762 1.00 54.40 481 GLY A CA 1
ATOM 3605 C C . GLY A 1 481 ? 15.601 -7.360 45.741 1.00 53.28 481 GLY A C 1
ATOM 3606 O O . GLY A 1 481 ? 14.398 -7.562 45.564 1.00 53.09 481 GLY A O 1
ATOM 3607 N N . THR A 1 482 ? 16.106 -6.142 45.932 1.00 52.90 482 THR A N 1
ATOM 3608 C CA . THR A 1 482 ? 15.271 -4.941 45.930 1.00 53.62 482 THR A CA 1
ATOM 3609 C C . THR A 1 482 ? 15.070 -4.506 44.485 1.00 51.31 482 THR A C 1
ATOM 3610 O O . THR A 1 482 ? 15.847 -3.729 43.928 1.00 48.93 482 THR A O 1
ATOM 3614 N N . VAL A 1 483 ? 14.013 -5.024 43.863 1.00 45.37 483 VAL A N 1
ATOM 3615 C CA . VAL A 1 483 ? 13.748 -4.805 42.447 1.00 46.97 483 VAL A CA 1
ATOM 3616 C C . VAL A 1 483 ? 12.294 -4.387 42.285 1.00 48.38 483 VAL A C 1
ATOM 3617 O O . VAL A 1 483 ? 11.387 -5.118 42.699 1.00 48.41 483 VAL A O 1
ATOM 3621 N N . VAL A 1 484 ? 12.071 -3.225 41.677 1.00 46.56 484 VAL A N 1
ATOM 3622 C CA . VAL A 1 484 ? 10.723 -2.790 41.336 1.00 49.50 484 VAL A CA 1
ATOM 3623 C C . VAL A 1 484 ? 10.395 -3.322 39.949 1.00 46.69 484 VAL A C 1
ATOM 3624 O O . VAL A 1 484 ? 11.243 -3.325 39.048 1.00 44.09 484 VAL A O 1
ATOM 3628 N N . LEU A 1 485 ? 9.172 -3.823 39.784 1.00 44.16 485 LEU A N 1
ATOM 3629 C CA . LEU A 1 485 ? 8.797 -4.583 38.604 1.00 42.27 485 LEU A CA 1
ATOM 3630 C C . LEU A 1 485 ? 7.478 -4.071 38.047 1.00 45.37 485 LEU A C 1
ATOM 3631 O O . LEU A 1 485 ? 6.778 -3.267 38.671 1.00 45.16 485 LEU A O 1
ATOM 3636 N N . HIS A 1 486 ? 7.152 -4.558 36.848 1.00 43.04 486 HIS A N 1
ATOM 3637 C CA . HIS A 1 486 ? 5.865 -4.307 36.200 1.00 45.93 486 HIS A CA 1
ATOM 3638 C C . HIS A 1 486 ? 5.597 -2.817 36.023 1.00 44.36 486 HIS A C 1
ATOM 3639 O O . HIS A 1 486 ? 4.449 -2.372 36.106 1.00 42.46 486 HIS A O 1
ATOM 3646 N N . VAL A 1 487 ? 6.654 -2.037 35.786 1.00 45.29 487 VAL A N 1
ATOM 3647 C CA . VAL A 1 487 ? 6.496 -0.596 35.609 1.00 43.31 487 VAL A CA 1
ATOM 3648 C C . VAL A 1 487 ? 5.587 -0.340 34.416 1.00 45.00 487 VAL A C 1
ATOM 3649 O O . VAL A 1 487 ? 5.924 -0.679 33.274 1.00 45.15 487 VAL A O 1
ATOM 3653 N N . ALA A 1 488 ? 4.422 0.252 34.678 1.00 44.82 488 ALA A N 1
ATOM 3654 C CA . ALA A 1 488 ? 3.413 0.478 33.666 1.00 47.59 488 ALA A CA 1
ATOM 3655 C C . ALA A 1 488 ? 3.063 1.959 33.570 1.00 43.19 488 ALA A C 1
ATOM 3656 O O . ALA A 1 488 ? 2.967 2.639 34.597 1.00 42.71 488 ALA A O 1
ATOM 3658 N N . PRO A 1 489 ? 2.872 2.494 32.351 1.00 44.44 489 PRO A N 1
ATOM 3659 C CA . PRO A 1 489 ? 3.033 1.785 31.077 1.00 44.48 489 PRO A CA 1
ATOM 3660 C C . PRO A 1 489 ? 4.494 1.500 30.745 1.00 47.05 489 PRO A C 1
ATOM 3661 O O . PRO A 1 489 ? 5.373 2.272 31.129 1.00 43.49 489 PRO A O 1
ATOM 3665 N N . GLU A 1 490 ? 4.739 0.395 30.044 1.00 47.51 490 GLU A N 1
ATOM 3666 C CA . GLU A 1 490 ? 6.095 0.015 29.689 1.00 42.86 490 GLU A CA 1
ATOM 3667 C C . GLU A 1 490 ? 6.732 1.066 28.785 1.00 47.33 490 GLU A C 1
ATOM 3668 O O . GLU A 1 490 ? 6.058 1.921 28.202 1.00 48.92 490 GLU A O 1
ATOM 3674 N N . ALA A 1 491 ? 8.060 0.991 28.676 1.00 44.27 491 ALA A N 1
ATOM 3675 C CA . ALA A 1 491 ? 8.795 1.948 27.855 1.00 44.34 491 ALA A CA 1
ATOM 3676 C C . ALA A 1 491 ? 8.362 1.875 26.397 1.00 48.36 491 ALA A C 1
ATOM 3677 O O . ALA A 1 491 ? 8.234 2.907 25.727 1.00 49.61 491 ALA A O 1
ATOM 3679 N N . ALA A 1 492 ? 8.119 0.663 25.890 1.00 44.99 492 ALA A N 1
ATOM 3680 C CA . ALA A 1 492 ? 7.739 0.497 24.492 1.00 43.67 492 ALA A CA 1
ATOM 3681 C C . ALA A 1 492 ? 6.387 1.124 24.177 1.00 43.87 492 ALA A C 1
ATOM 3682 O O . ALA A 1 492 ? 6.098 1.384 23.005 1.00 45.76 492 ALA A O 1
ATOM 3684 N N . ALA A 1 493 ? 5.557 1.371 25.189 1.00 41.17 493 ALA A N 1
ATOM 3685 C CA . ALA A 1 493 ? 4.249 1.982 25.000 1.00 44.10 493 ALA A CA 1
ATOM 3686 C C . ALA A 1 493 ? 4.255 3.481 25.273 1.00 49.82 493 ALA A C 1
ATOM 3687 O O . ALA A 1 493 ? 3.187 4.100 25.299 1.00 48.32 493 ALA A O 1
ATOM 3689 N N . GLY A 1 494 ? 5.428 4.076 25.479 1.00 44.99 494 GLY A N 1
ATOM 3690 C CA . GLY A 1 494 ? 5.528 5.498 25.723 1.00 49.62 494 GLY A CA 1
ATOM 3691 C C . GLY A 1 494 ? 5.551 5.906 27.178 1.00 45.75 494 GLY A C 1
ATOM 3692 O O . GLY A 1 494 ? 5.562 7.111 27.462 1.00 43.52 494 GLY A O 1
ATOM 3693 N N . GLY A 1 495 ? 5.554 4.951 28.105 1.00 41.15 495 GLY A N 1
ATOM 3694 C CA . GLY A 1 495 ? 5.629 5.257 29.513 1.00 38.20 495 GLY A CA 1
ATOM 3695 C C . GLY A 1 495 ? 6.876 6.051 29.845 1.00 44.00 495 GLY A C 1
ATOM 3696 O O . GLY A 1 495 ? 7.904 5.943 29.169 1.00 44.64 495 GLY A O 1
ATOM 3697 N N . PRO A 1 496 ? 6.807 6.871 30.898 1.00 45.86 496 PRO A N 1
ATOM 3698 C CA . PRO A 1 496 ? 7.956 7.723 31.249 1.00 43.99 496 PRO A CA 1
ATOM 3699 C C . PRO A 1 496 ? 9.231 6.952 31.553 1.00 44.27 496 PRO A C 1
ATOM 3700 O O . PRO A 1 496 ? 10.300 7.573 31.623 1.00 45.66 496 PRO A O 1
ATOM 3704 N N . LEU A 1 497 ? 9.156 5.631 31.739 1.00 44.72 497 LEU A N 1
ATOM 3705 C CA . LEU A 1 497 ? 10.371 4.838 31.896 1.00 43.12 497 LEU A CA 1
ATOM 3706 C C . LEU A 1 497 ? 11.258 4.929 30.661 1.00 42.28 497 LEU A C 1
ATOM 3707 O O . LEU A 1 497 ? 12.487 4.863 30.774 1.00 45.66 497 LEU A O 1
ATOM 3712 N N . ALA A 1 498 ? 10.657 5.096 29.480 1.00 40.08 498 ALA A N 1
ATOM 3713 C CA . ALA A 1 498 ? 11.426 5.199 28.246 1.00 42.81 498 ALA A CA 1
ATOM 3714 C C . ALA A 1 498 ? 12.291 6.451 28.194 1.00 45.35 498 ALA A C 1
ATOM 3715 O O . ALA A 1 498 ? 13.216 6.515 27.378 1.00 43.90 498 ALA A O 1
ATOM 3717 N N . LEU A 1 499 ? 12.016 7.441 29.041 1.00 46.39 499 LEU A N 1
ATOM 3718 C CA . LEU A 1 499 ? 12.700 8.725 28.988 1.00 48.93 499 LEU A CA 1
ATOM 3719 C C . LEU A 1 499 ? 13.797 8.865 30.036 1.00 50.09 499 LEU A C 1
ATOM 3720 O O . LEU A 1 499 ? 14.416 9.929 30.123 1.00 50.68 499 LEU A O 1
ATOM 3725 N N . VAL A 1 500 ? 14.053 7.824 30.831 1.00 47.76 500 VAL A N 1
ATOM 3726 C CA . VAL A 1 500 ? 15.101 7.896 31.840 1.00 49.22 500 VAL A CA 1
ATOM 3727 C C . VAL A 1 500 ? 16.466 7.876 31.163 1.00 47.75 500 VAL A C 1
ATOM 3728 O O . VAL A 1 500 ? 16.703 7.108 30.219 1.00 48.07 500 VAL A O 1
ATOM 3732 N N . GLN A 1 501 ? 17.370 8.728 31.639 1.00 49.81 501 GLN A N 1
ATOM 3733 C CA . GLN A 1 501 ? 18.712 8.833 31.090 1.00 50.87 501 GLN A CA 1
ATOM 3734 C C . GLN A 1 501 ? 19.735 8.689 32.209 1.00 50.16 501 GLN A C 1
ATOM 3735 O O . GLN A 1 501 ? 19.412 8.813 33.395 1.00 48.87 501 GLN A O 1
ATOM 3741 N N . ASP A 1 502 ? 20.980 8.421 31.816 1.00 48.23 502 ASP A N 1
ATOM 3742 C CA . ASP A 1 502 ? 22.055 8.269 32.785 1.00 49.15 502 ASP A CA 1
ATOM 3743 C C . ASP A 1 502 ? 22.278 9.574 33.536 1.00 50.31 502 ASP A C 1
ATOM 3744 O O . ASP A 1 502 ? 22.322 10.652 32.936 1.00 47.48 502 ASP A O 1
ATOM 3749 N N . GLY A 1 503 ? 22.416 9.475 34.856 1.00 49.81 503 GLY A N 1
ATOM 3750 C CA . GLY A 1 503 ? 22.592 10.625 35.710 1.00 46.30 503 GLY A CA 1
ATOM 3751 C C . GLY A 1 503 ? 21.342 11.050 36.453 1.00 47.93 503 GLY A C 1
ATOM 3752 O O . GLY A 1 503 ? 21.454 11.674 37.513 1.00 52.56 503 GLY A O 1
ATOM 3753 N N . ASP A 1 504 ? 20.161 10.722 35.934 1.00 47.40 504 ASP A N 1
ATOM 3754 C CA . ASP A 1 504 ? 18.921 11.105 36.597 1.00 45.70 504 ASP A CA 1
ATOM 3755 C C . ASP A 1 504 ? 18.821 10.457 37.971 1.00 46.26 504 ASP A C 1
ATOM 3756 O O . ASP A 1 504 ? 19.189 9.295 38.159 1.00 48.90 504 ASP A O 1
ATOM 3761 N N . ILE A 1 505 ? 18.318 11.218 38.934 1.00 51.22 505 ILE A N 1
ATOM 3762 C CA . ILE A 1 505 ? 18.139 10.736 40.298 1.00 49.03 505 ILE A CA 1
ATOM 3763 C C . ILE A 1 505 ? 16.782 10.056 40.395 1.00 48.79 505 ILE A C 1
ATOM 3764 O O . ILE A 1 505 ? 15.753 10.648 40.051 1.00 46.11 505 ILE A O 1
ATOM 3769 N N . ILE A 1 506 ? 16.777 8.807 40.854 1.00 53.05 506 ILE A N 1
ATOM 3770 C CA . ILE A 1 506 ? 15.557 8.026 41.023 1.00 46.30 506 ILE A CA 1
ATOM 3771 C C . ILE A 1 506 ? 15.374 7.743 42.506 1.00 49.47 506 ILE A C 1
ATOM 3772 O O . ILE A 1 506 ? 16.309 7.294 43.181 1.00 48.87 506 ILE A O 1
ATOM 3777 N N . GLU A 1 507 ? 14.174 8.013 43.012 1.00 49.72 507 GLU A N 1
ATOM 3778 C CA . GLU A 1 507 ? 13.864 7.890 44.430 1.00 49.52 507 GLU A CA 1
ATOM 3779 C C . GLU A 1 507 ? 12.931 6.708 44.652 1.00 52.33 507 GLU A C 1
ATOM 3780 O O . GLU A 1 507 ? 11.906 6.585 43.974 1.00 50.53 507 GLU A O 1
ATOM 3786 N N . LEU A 1 508 ? 13.291 5.847 45.598 1.00 53.04 508 LEU A N 1
ATOM 3787 C CA . LEU A 1 508 ? 12.486 4.694 45.972 1.00 46.94 508 LEU A CA 1
ATOM 3788 C C . LEU A 1 508 ? 12.202 4.755 47.465 1.00 49.48 508 LEU A C 1
ATOM 3789 O O . LEU A 1 508 ? 13.130 4.875 48.271 1.00 50.04 508 LEU A O 1
ATOM 3794 N N . ASP A 1 509 ? 10.921 4.678 47.828 1.00 50.26 509 ASP A N 1
ATOM 3795 C CA . ASP A 1 509 ? 10.485 4.725 49.226 1.00 48.40 509 ASP A CA 1
ATOM 3796 C C . ASP A 1 509 ? 9.315 3.752 49.356 1.00 49.23 509 ASP A C 1
ATOM 3797 O O . ASP A 1 509 ? 8.150 4.140 49.229 1.00 48.87 509 ASP A O 1
ATOM 3802 N N . VAL A 1 510 ? 9.638 2.482 49.608 1.00 48.31 510 VAL A N 1
ATOM 3803 C CA . VAL A 1 510 ? 8.621 1.432 49.610 1.00 47.78 510 VAL A CA 1
ATOM 3804 C C . VAL A 1 510 ? 7.573 1.696 50.684 1.00 51.03 510 VAL A C 1
ATOM 3805 O O . VAL A 1 510 ? 6.374 1.483 50.466 1.00 50.76 510 VAL A O 1
ATOM 3809 N N . ALA A 1 511 ? 8.004 2.159 51.860 1.00 51.42 511 ALA A N 1
ATOM 3810 C CA . ALA A 1 511 ? 7.055 2.445 52.932 1.00 52.15 511 ALA A CA 1
ATOM 3811 C C . ALA A 1 511 ? 6.086 3.551 52.531 1.00 50.47 511 ALA A C 1
ATOM 3812 O O . ALA A 1 511 ? 4.894 3.490 52.854 1.00 48.39 511 ALA A O 1
ATOM 3814 N N . ALA A 1 512 ? 6.577 4.564 51.821 1.00 52.18 512 ALA A N 1
ATOM 3815 C CA . ALA A 1 512 ? 5.750 5.675 51.370 1.00 51.02 512 ALA A CA 1
ATOM 3816 C C . ALA A 1 512 ? 5.103 5.427 50.013 1.00 52.35 512 ALA A C 1
ATOM 3817 O O . ALA A 1 512 ? 4.416 6.318 49.503 1.00 48.56 512 ALA A O 1
ATOM 3819 N N . ARG A 1 513 ? 5.313 4.248 49.420 1.00 46.47 513 ARG A N 1
ATOM 3820 C CA . ARG A 1 513 ? 4.702 3.879 48.139 1.00 43.72 513 ARG A CA 1
ATOM 3821 C C . ARG A 1 513 ? 5.115 4.829 47.019 1.00 46.60 513 ARG A C 1
ATOM 3822 O O . ARG A 1 513 ? 4.311 5.176 46.152 1.00 50.97 513 ARG A O 1
ATOM 3830 N N . LYS A 1 514 ? 6.377 5.247 47.023 1.00 46.42 514 LYS A N 1
ATOM 3831 C CA . LYS A 1 514 ? 6.861 6.242 46.077 1.00 47.00 514 LYS A CA 1
ATOM 3832 C C . LYS A 1 514 ? 7.933 5.648 45.174 1.00 46.58 514 LYS A C 1
ATOM 3833 O O . LYS A 1 514 ? 8.842 4.957 45.646 1.00 44.77 514 LYS A O 1
ATOM 3839 N N . LEU A 1 515 ? 7.810 5.916 43.876 1.00 42.94 515 LEU A N 1
ATOM 3840 C CA . LEU A 1 515 ? 8.869 5.702 42.895 1.00 44.46 515 LEU A CA 1
ATOM 3841 C C . LEU A 1 515 ? 8.894 6.964 42.040 1.00 48.35 515 LEU A C 1
ATOM 3842 O O . LEU A 1 515 ? 8.023 7.156 41.187 1.00 46.60 515 LEU A O 1
ATOM 3847 N N . HIS A 1 516 ? 9.884 7.826 42.268 1.00 48.21 516 HIS A N 1
ATOM 3848 C CA . HIS A 1 516 ? 9.904 9.162 41.687 1.00 48.37 516 HIS A CA 1
ATOM 3849 C C . HIS A 1 516 ? 11.133 9.337 40.808 1.00 47.58 516 HIS A C 1
ATOM 3850 O O . HIS A 1 516 ? 12.249 8.995 41.215 1.00 46.25 516 HIS A O 1
ATOM 3857 N N . LEU A 1 517 ? 10.919 9.870 39.609 1.00 45.71 517 LEU A N 1
ATOM 3858 C CA . LEU A 1 517 ? 11.994 10.251 38.704 1.00 46.67 517 LEU A CA 1
ATOM 3859 C C . LEU A 1 517 ? 12.217 11.753 38.833 1.00 46.78 517 LEU A C 1
ATOM 3860 O O . LEU A 1 517 ? 11.318 12.545 38.530 1.00 46.59 517 LEU A O 1
ATOM 3865 N N . HIS A 1 518 ? 13.411 12.144 39.282 1.00 47.61 518 HIS A N 1
ATOM 3866 C CA . HIS A 1 518 ? 13.717 13.550 39.547 1.00 48.61 518 HIS A CA 1
ATOM 3867 C C . HIS A 1 518 ? 14.046 14.286 38.246 1.00 46.19 518 HIS A C 1
ATOM 3868 O O . HIS A 1 518 ? 15.151 14.786 38.025 1.00 47.25 518 HIS A O 1
ATOM 3875 N N . VAL A 1 519 ? 13.047 14.335 37.367 1.00 46.02 519 VAL A N 1
ATOM 3876 C CA . VAL A 1 519 ? 13.101 15.118 36.136 1.00 43.26 519 VAL A CA 1
ATOM 3877 C C . VAL A 1 519 ? 11.774 15.850 36.003 1.00 49.22 519 VAL A C 1
ATOM 3878 O O . VAL A 1 519 ? 10.708 15.240 36.146 1.00 55.25 519 VAL A O 1
ATOM 3882 N N . SER A 1 520 ? 11.836 17.152 35.735 1.00 51.95 520 SER A N 1
ATOM 3883 C CA . SER A 1 520 ? 10.635 17.974 35.679 1.00 51.81 520 SER A CA 1
ATOM 3884 C C . SER A 1 520 ? 9.720 17.525 34.542 1.00 54.76 520 SER A C 1
ATOM 3885 O O . SER A 1 520 ? 10.137 16.843 33.602 1.00 53.83 520 SER A O 1
ATOM 3888 N N . ASP A 1 521 ? 8.447 17.921 34.639 1.00 52.29 521 ASP A N 1
ATOM 3889 C CA . ASP A 1 521 ? 7.501 17.613 33.571 1.00 51.27 521 ASP A CA 1
ATOM 3890 C C . ASP A 1 521 ? 7.881 18.322 32.278 1.00 52.06 521 ASP A C 1
ATOM 3891 O O . ASP A 1 521 ? 7.785 17.738 31.192 1.00 53.84 521 ASP A O 1
ATOM 3896 N N . GLU A 1 522 ? 8.315 19.581 32.374 1.00 55.28 522 GLU A N 1
ATOM 3897 C CA . GLU A 1 522 ? 8.689 20.326 31.177 1.00 58.53 522 GLU A CA 1
ATOM 3898 C C . GLU A 1 522 ? 9.884 19.695 30.477 1.00 54.04 522 GLU A C 1
ATOM 3899 O O . GLU A 1 522 ? 9.976 19.739 29.245 1.00 55.27 522 GLU A O 1
ATOM 3905 N N . GLU A 1 523 ? 10.805 19.099 31.239 1.00 50.11 523 GLU A N 1
ATOM 3906 C CA . GLU A 1 523 ? 11.929 18.407 30.619 1.00 54.09 523 GLU A CA 1
ATOM 3907 C C . GLU A 1 523 ? 11.509 17.050 30.066 1.00 53.14 523 GLU A C 1
ATOM 3908 O O . GLU A 1 523 ? 11.966 16.650 28.990 1.00 51.70 523 GLU A O 1
ATOM 3914 N N . LEU A 1 524 ? 10.641 16.332 30.785 1.00 50.44 524 LEU A N 1
ATOM 3915 C CA . LEU A 1 524 ? 10.120 15.070 30.268 1.00 53.77 524 LEU A CA 1
ATOM 3916 C C . LEU A 1 524 ? 9.362 15.283 28.965 1.00 53.51 524 LEU A C 1
ATOM 3917 O O . LEU A 1 524 ? 9.419 14.442 28.060 1.00 52.98 524 LEU A O 1
ATOM 3922 N N . ALA A 1 525 ? 8.646 16.405 28.852 1.00 52.49 525 ALA A N 1
ATOM 3923 C CA . ALA A 1 525 ? 7.939 16.711 27.614 1.00 51.00 525 ALA A CA 1
ATOM 3924 C C . ALA A 1 525 ? 8.910 16.871 26.452 1.00 52.75 525 ALA A C 1
ATOM 3925 O O . ALA A 1 525 ? 8.598 16.499 25.315 1.00 53.15 525 ALA A O 1
ATOM 3927 N N . ARG A 1 526 ? 10.097 17.424 26.717 1.00 52.11 526 ARG A N 1
ATOM 3928 C CA . ARG A 1 526 ? 11.108 17.525 25.671 1.00 53.58 526 ARG A CA 1
ATOM 3929 C C . ARG A 1 526 ? 11.712 16.162 25.354 1.00 53.23 526 ARG A C 1
ATOM 3930 O O . ARG A 1 526 ? 12.000 15.862 24.189 1.00 56.94 526 ARG A O 1
ATOM 3938 N N . ARG A 1 527 ? 11.911 15.325 26.375 1.00 53.99 527 ARG A N 1
ATOM 3939 C CA . ARG A 1 527 ? 12.373 13.964 26.128 1.00 51.23 527 ARG A CA 1
ATOM 3940 C C . ARG A 1 527 ? 11.322 13.160 25.373 1.00 48.65 527 ARG A C 1
ATOM 3941 O O . ARG A 1 527 ? 11.654 12.342 24.508 1.00 51.37 527 ARG A O 1
ATOM 3949 N N . ARG A 1 528 ? 10.044 13.391 25.684 1.00 51.35 528 ARG A N 1
ATOM 3950 C CA . ARG A 1 528 ? 8.966 12.631 25.064 1.00 52.42 528 ARG A CA 1
ATOM 3951 C C . ARG A 1 528 ? 8.870 12.902 23.567 1.00 54.35 528 ARG A C 1
ATOM 3952 O O . ARG A 1 528 ? 8.418 12.037 22.809 1.00 55.29 528 ARG A O 1
ATOM 3960 N N . GLU A 1 529 ? 9.295 14.088 23.124 1.00 57.05 529 GLU A N 1
ATOM 3961 C CA . GLU A 1 529 ? 9.217 14.419 21.705 1.00 59.78 529 GLU A CA 1
ATOM 3962 C C . GLU A 1 529 ? 10.176 13.580 20.870 1.00 60.02 529 GLU A C 1
ATOM 3963 O O . GLU A 1 529 ? 9.880 13.277 19.708 1.00 65.56 529 GLU A O 1
ATOM 3969 N N . ALA A 1 530 ? 11.320 13.197 21.434 1.00 56.50 530 ALA A N 1
ATOM 3970 C CA . ALA A 1 530 ? 12.305 12.408 20.709 1.00 55.73 530 ALA A CA 1
ATOM 3971 C C . ALA A 1 530 ? 12.040 10.910 20.775 1.00 59.85 530 ALA A C 1
ATOM 3972 O O . ALA A 1 530 ? 12.749 10.143 20.113 1.00 58.04 530 ALA A O 1
ATOM 3974 N N . TRP A 1 531 ? 11.045 10.476 21.545 1.00 59.42 531 TRP A N 1
ATOM 3975 C CA . TRP A 1 531 ? 10.770 9.054 21.694 1.00 62.19 531 TRP A CA 1
ATOM 3976 C C . TRP A 1 531 ? 9.900 8.553 20.549 1.00 63.13 531 TRP A C 1
ATOM 3977 O O . TRP A 1 531 ? 8.860 9.142 20.240 1.00 65.23 531 TRP A O 1
ATOM 3988 N N . GLN A 1 532 ? 10.329 7.459 19.928 1.00 66.01 532 GLN A N 1
ATOM 3989 C CA . GLN A 1 532 ? 9.556 6.769 18.909 1.00 65.45 532 GLN A CA 1
ATOM 3990 C C . GLN A 1 532 ? 9.241 5.362 19.397 1.00 63.67 532 GLN A C 1
ATOM 3991 O O . GLN A 1 532 ? 10.031 4.749 20.123 1.00 60.41 532 GLN A O 1
ATOM 3997 N N . ALA A 1 533 ? 8.076 4.858 19.006 1.00 67.90 533 ALA A N 1
ATOM 3998 C CA . ALA A 1 533 ? 7.718 3.493 19.354 1.00 62.85 533 ALA A CA 1
ATOM 3999 C C . ALA A 1 533 ? 8.658 2.518 18.651 1.00 63.22 533 ALA A C 1
ATOM 4000 O O . ALA A 1 533 ? 9.021 2.733 17.490 1.00 65.28 533 ALA A O 1
ATOM 4002 N N . PRO A 1 534 ? 9.083 1.448 19.327 1.00 64.52 534 PRO A N 1
ATOM 4003 C CA . PRO A 1 534 ? 9.993 0.502 18.690 1.00 65.53 534 PRO A CA 1
ATOM 4004 C C . PRO A 1 534 ? 9.310 -0.204 17.531 1.00 60.72 534 PRO A C 1
ATOM 4005 O O . PRO A 1 534 ? 8.076 -0.349 17.517 1.00 63.39 534 PRO A O 1
ATOM 4009 N N . PRO A 1 535 ? 10.071 -0.651 16.535 1.00 62.87 535 PRO A N 1
ATOM 4010 C CA . PRO A 1 535 ? 9.454 -1.314 15.381 1.00 64.36 535 PRO A CA 1
ATOM 4011 C C . PRO A 1 535 ? 8.769 -2.612 15.781 1.00 61.75 535 PRO A C 1
ATOM 4012 O O . PRO A 1 535 ? 9.037 -3.193 16.836 1.00 61.90 535 PRO A O 1
ATOM 4016 N N . ALA A 1 536 ? 7.866 -3.059 14.917 1.00 63.19 536 ALA A N 1
ATOM 4017 C CA . ALA A 1 536 ? 7.084 -4.251 15.203 1.00 65.11 536 ALA A CA 1
ATOM 4018 C C . ALA A 1 536 ? 8.001 -5.465 15.318 1.00 61.52 536 ALA A C 1
ATOM 4019 O O . ALA A 1 536 ? 8.832 -5.695 14.427 1.00 59.04 536 ALA A O 1
ATOM 4021 N N . PRO A 1 537 ? 7.901 -6.248 16.397 1.00 60.84 537 PRO A N 1
ATOM 4022 C CA . PRO A 1 537 ? 8.716 -7.472 16.483 1.00 58.69 537 PRO A CA 1
ATOM 4023 C C . PRO A 1 537 ? 8.477 -8.423 15.324 1.00 57.95 537 PRO A C 1
ATOM 4024 O O . PRO A 1 537 ? 9.431 -9.013 14.802 1.00 62.59 537 PRO A O 1
ATOM 4028 N N . MET A 1 538 ? 7.224 -8.579 14.903 1.00 59.52 538 MET A N 1
ATOM 4029 C CA . MET A 1 538 ? 6.881 -9.394 13.748 1.00 54.98 538 MET A CA 1
ATOM 4030 C C . MET A 1 538 ? 5.695 -8.758 13.039 1.00 55.06 538 MET A C 1
ATOM 4031 O O . MET A 1 538 ? 4.812 -8.176 13.674 1.00 50.54 538 MET A O 1
ATOM 4036 N N . ALA A 1 539 ? 5.690 -8.863 11.710 1.00 50.94 539 ALA A N 1
ATOM 4037 C CA . ALA A 1 539 ? 4.610 -8.344 10.883 1.00 46.94 539 ALA A CA 1
ATOM 4038 C C . ALA A 1 539 ? 3.580 -9.413 10.544 1.00 48.12 539 ALA A C 1
ATOM 4039 O O . ALA A 1 539 ? 2.830 -9.261 9.573 1.00 49.46 539 ALA A O 1
ATOM 4041 N N . ARG A 1 540 ? 3.519 -10.479 11.337 1.00 47.85 540 ARG A N 1
ATOM 4042 C CA . ARG A 1 540 ? 2.735 -11.658 11.000 1.00 42.93 540 ARG A CA 1
ATOM 4043 C C . ARG A 1 540 ? 2.728 -12.588 12.204 1.00 44.94 540 ARG A C 1
ATOM 4044 O O . ARG A 1 540 ? 3.628 -12.542 13.048 1.00 46.15 540 ARG A O 1
ATOM 4052 N N . GLY A 1 541 ? 1.697 -13.424 12.279 1.00 42.48 541 GLY A N 1
ATOM 4053 C CA . GLY A 1 541 ? 1.662 -14.480 13.266 1.00 39.95 541 GLY A CA 1
ATOM 4054 C C . GLY A 1 541 ? 1.122 -14.042 14.614 1.00 40.68 541 GLY A C 1
ATOM 4055 O O . GLY A 1 541 ? 0.591 -12.942 14.798 1.00 43.88 541 GLY A O 1
ATOM 4056 N N . TRP A 1 542 ? 1.277 -14.949 15.582 1.00 37.60 542 TRP A N 1
ATOM 4057 C CA . TRP A 1 542 ? 0.751 -14.716 16.923 1.00 38.01 542 TRP A CA 1
ATOM 4058 C C . TRP A 1 542 ? 1.404 -13.504 17.579 1.00 42.50 542 TRP A C 1
ATOM 4059 O O . TRP A 1 542 ? 0.736 -12.736 18.282 1.00 39.28 542 TRP A O 1
ATOM 4070 N N . VAL A 1 543 ? 2.708 -13.316 17.359 1.00 44.03 543 VAL A N 1
ATOM 4071 C CA . VAL A 1 543 ? 3.425 -12.226 18.017 1.00 44.78 543 VAL A CA 1
ATOM 4072 C C . VAL A 1 543 ? 2.893 -10.874 17.556 1.00 40.74 543 VAL A C 1
ATOM 4073 O O . VAL A 1 543 ? 2.776 -9.935 18.352 1.00 41.96 543 VAL A O 1
ATOM 4077 N N . LYS A 1 544 ? 2.552 -10.754 16.271 1.00 40.33 544 LYS A N 1
ATOM 4078 C CA . LYS A 1 544 ? 1.960 -9.511 15.784 1.00 43.40 544 LYS A CA 1
ATOM 4079 C C . LYS A 1 544 ? 0.618 -9.251 16.457 1.00 43.40 544 LYS A C 1
ATOM 4080 O O . LYS A 1 544 ? 0.329 -8.126 16.881 1.00 42.55 544 LYS A O 1
ATOM 4086 N N . LEU A 1 545 ? -0.219 -10.286 16.558 1.00 44.91 545 LEU A N 1
ATOM 4087 C CA . LEU A 1 545 ? -1.495 -10.147 17.251 1.00 41.60 545 LEU A CA 1
ATOM 4088 C C . LEU A 1 545 ? -1.291 -9.783 18.715 1.00 42.74 545 LEU A C 1
ATOM 4089 O O . LEU A 1 545 ? -2.013 -8.940 19.262 1.00 46.34 545 LEU A O 1
ATOM 4094 N N . TYR A 1 546 ? -0.310 -10.411 19.366 1.00 41.61 546 TYR A N 1
ATOM 4095 C CA . TYR A 1 546 ? -0.051 -10.140 20.776 1.00 41.67 546 TYR A CA 1
ATOM 4096 C C . TYR A 1 546 ? 0.364 -8.690 20.991 1.00 42.99 546 TYR A C 1
ATOM 4097 O O . TYR A 1 546 ? -0.210 -7.986 21.829 1.00 42.80 546 TYR A O 1
ATOM 4106 N N . VAL A 1 547 ? 1.362 -8.226 20.233 1.00 42.91 547 VAL A N 1
ATOM 4107 C CA . VAL A 1 547 ? 1.892 -6.877 20.424 1.00 44.29 547 VAL A CA 1
ATOM 4108 C C . VAL A 1 547 ? 0.804 -5.831 20.208 1.00 43.08 547 VAL A C 1
ATOM 4109 O O . VAL A 1 547 ? 0.738 -4.825 20.925 1.00 41.34 547 VAL A O 1
ATOM 4113 N N . GLU A 1 548 ? -0.074 -6.057 19.234 1.00 43.20 548 GLU A N 1
ATOM 4114 C CA . GLU A 1 548 ? -1.096 -5.078 18.884 1.00 45.06 548 GLU A CA 1
ATOM 4115 C C . GLU A 1 548 ? -2.333 -5.145 19.772 1.00 45.53 548 GLU A C 1
ATOM 4116 O O . GLU A 1 548 ? -3.222 -4.301 19.620 1.00 46.17 548 GLU A O 1
ATOM 4122 N N . HIS A 1 549 ? -2.419 -6.108 20.690 1.00 45.11 549 HIS A N 1
ATOM 4123 C CA . HIS A 1 549 ? -3.621 -6.282 21.500 1.00 42.84 549 HIS A CA 1
ATOM 4124 C C . HIS A 1 549 ? -3.371 -6.490 22.987 1.00 41.52 549 HIS A C 1
ATOM 4125 O O . HIS A 1 549 ? -4.325 -6.363 23.765 1.00 41.87 549 HIS A O 1
ATOM 4132 N N . VAL A 1 550 ? -2.148 -6.806 23.414 1.00 39.50 550 VAL A N 1
ATOM 4133 C CA . VAL A 1 550 ? -1.910 -7.097 24.822 1.00 42.65 550 VAL A CA 1
ATOM 4134 C C . VAL A 1 550 ? -2.057 -5.824 25.644 1.00 40.05 550 VAL A C 1
ATOM 4135 O O . VAL A 1 550 ? -1.686 -4.726 25.205 1.00 40.32 550 VAL A O 1
ATOM 4139 N N . GLN A 1 551 ? -2.626 -5.963 26.836 1.00 41.48 551 GLN A N 1
ATOM 4140 C CA . GLN A 1 551 ? -2.764 -4.850 27.760 1.00 40.35 551 GLN A CA 1
ATOM 4141 C C . GLN A 1 551 ? -1.542 -4.772 28.672 1.00 40.31 551 GLN A C 1
ATOM 4142 O O . GLN A 1 551 ? -0.694 -5.666 28.701 1.00 41.70 551 GLN A O 1
ATOM 4148 N N . GLN A 1 552 ? -1.460 -3.682 29.426 1.00 36.88 552 GLN A N 1
ATOM 4149 C CA . GLN A 1 552 ? -0.321 -3.468 30.303 1.00 41.48 552 GLN A CA 1
ATOM 4150 C C . GLN A 1 552 ? -0.413 -4.359 31.538 1.00 40.22 552 GLN A C 1
ATOM 4151 O O . GLN A 1 552 ? -1.477 -4.876 31.890 1.00 39.07 552 GLN A O 1
ATOM 4157 N N . ALA A 1 553 ? 0.734 -4.528 32.203 1.00 40.01 553 ALA A N 1
ATOM 4158 C CA . ALA A 1 553 ? 0.835 -5.462 33.321 1.00 38.49 553 ALA A CA 1
ATOM 4159 C C . ALA A 1 553 ? -0.062 -5.085 34.491 1.00 37.62 553 ALA A C 1
ATOM 4160 O O . ALA A 1 553 ? -0.387 -5.952 35.310 1.00 44.27 553 ALA A O 1
ATOM 4162 N N . ASN A 1 554 ? -0.470 -3.818 34.596 1.00 35.28 554 ASN A N 1
ATOM 4163 C CA . ASN A 1 554 ? -1.342 -3.407 35.689 1.00 39.82 554 ASN A CA 1
ATOM 4164 C C . ASN A 1 554 ? -2.770 -3.910 35.527 1.00 38.44 554 ASN A C 1
ATOM 4165 O O . ASN A 1 554 ? -3.550 -3.823 36.481 1.00 37.34 554 ASN A O 1
ATOM 4170 N N . LEU A 1 555 ? -3.131 -4.430 34.353 1.00 33.92 555 LEU A N 1
ATOM 4171 C CA . LEU A 1 555 ? -4.453 -4.994 34.126 1.00 37.91 555 LEU A CA 1
ATOM 4172 C C . LEU A 1 555 ? -4.453 -6.512 34.029 1.00 43.11 555 LEU A C 1
ATOM 4173 O O . LEU A 1 555 ? -5.533 -7.113 34.009 1.00 42.32 555 LEU A O 1
ATOM 4178 N N . GLY A 1 556 ? -3.284 -7.144 33.967 1.00 39.18 556 GLY A N 1
ATOM 4179 C CA . GLY A 1 556 ? -3.184 -8.590 33.854 1.00 41.74 556 GLY A CA 1
ATOM 4180 C C . GLY A 1 556 ? -2.453 -9.084 32.622 1.00 41.99 556 GLY A C 1
ATOM 4181 O O . GLY A 1 556 ? -2.323 -10.305 32.456 1.00 40.45 556 GLY A O 1
ATOM 4182 N N . ALA A 1 557 ? -1.970 -8.193 31.751 1.00 41.27 557 ALA A N 1
ATOM 4183 C CA . ALA A 1 557 ? -1.259 -8.574 30.527 1.00 44.00 557 ALA A CA 1
ATOM 4184 C C . ALA A 1 557 ? -2.098 -9.511 29.662 1.00 43.33 557 ALA A C 1
ATOM 4185 O O . ALA A 1 557 ? -1.585 -10.442 29.037 1.00 39.74 557 ALA A O 1
ATOM 4187 N N . ASP A 1 558 ? -3.401 -9.261 29.626 1.00 39.71 558 ASP A N 1
ATOM 4188 C CA . ASP A 1 558 ? -4.322 -10.036 28.812 1.00 38.73 558 ASP A CA 1
ATOM 4189 C C . ASP A 1 558 ? -4.500 -9.368 27.449 1.00 39.47 558 ASP A C 1
ATOM 4190 O O . ASP A 1 558 ? -4.092 -8.225 27.229 1.00 40.67 558 ASP A O 1
ATOM 4195 N N . LEU A 1 559 ? -5.100 -10.103 26.517 1.00 39.58 559 LEU A N 1
ATOM 4196 C CA . LEU A 1 559 ? -5.511 -9.513 25.253 1.00 40.58 559 LEU A CA 1
ATOM 4197 C C . LEU A 1 559 ? -6.851 -8.813 25.438 1.00 43.91 559 LEU A C 1
ATOM 4198 O O . LEU A 1 559 ? -7.733 -9.312 26.143 1.00 41.83 559 LEU A O 1
ATOM 4203 N N . ASP A 1 560 ? -6.996 -7.643 24.808 1.00 39.84 560 ASP A N 1
ATOM 4204 C CA . ASP A 1 560 ? -8.176 -6.814 25.047 1.00 38.88 560 ASP A CA 1
ATOM 4205 C C . ASP A 1 560 ? -9.462 -7.530 24.644 1.00 40.26 560 ASP A C 1
ATOM 4206 O O . ASP A 1 560 ? -10.453 -7.498 25.384 1.00 40.01 560 ASP A O 1
ATOM 4211 N N . PHE A 1 561 ? -9.466 -8.191 23.485 1.00 38.84 561 PHE A N 1
ATOM 4212 C CA . PHE A 1 561 ? -10.666 -8.868 23.010 1.00 37.55 561 PHE A CA 1
ATOM 4213 C C . PHE A 1 561 ? -10.918 -10.200 23.708 1.00 39.54 561 PHE A C 1
ATOM 4214 O O . PHE A 1 561 ? -11.976 -10.801 23.486 1.00 44.86 561 PHE A O 1
ATOM 4222 N N . LEU A 1 562 ? -9.980 -10.680 24.527 1.00 39.00 562 LEU A N 1
ATOM 4223 C CA . LEU A 1 562 ? -10.227 -11.842 25.371 1.00 42.79 562 LEU A CA 1
ATOM 4224 C C . LEU A 1 562 ? -10.773 -11.472 26.743 1.00 42.30 562 LEU A C 1
ATOM 4225 O O . LEU A 1 562 ? -11.276 -12.351 27.451 1.00 45.12 562 LEU A O 1
ATOM 4230 N N . ARG A 1 563 ? -10.685 -10.200 27.126 1.00 42.99 563 ARG A N 1
ATOM 4231 C CA . ARG A 1 563 ? -11.161 -9.756 28.430 1.00 42.24 563 ARG A CA 1
ATOM 4232 C C . ARG A 1 563 ? -12.655 -10.020 28.581 1.00 41.82 563 ARG A C 1
ATOM 4233 O O . ARG A 1 563 ? -13.456 -9.603 27.744 1.00 46.63 563 ARG A O 1
ATOM 4241 N N . GLY A 1 564 ? -13.029 -10.704 29.658 1.00 38.99 564 GLY A N 1
ATOM 4242 C CA . GLY A 1 564 ? -14.430 -10.975 29.932 1.00 40.52 564 GLY A CA 1
ATOM 4243 C C . GLY A 1 564 ? -14.767 -12.451 29.912 1.00 43.83 564 GLY A C 1
ATOM 4244 O O . GLY A 1 564 ? -13.883 -13.295 30.059 1.00 42.22 564 GLY A O 1
ATOM 4245 N N . LYS A 1 565 ? -16.050 -12.764 29.719 1.00 41.68 565 LYS A N 1
ATOM 4246 C CA . LYS A 1 565 ? -16.520 -14.141 29.690 1.00 42.28 565 LYS A CA 1
ATOM 4247 C C . LYS A 1 565 ? -17.724 -14.235 28.765 1.00 43.85 565 LYS A C 1
ATOM 4248 O O . LYS A 1 565 ? -18.452 -13.255 28.569 1.00 41.54 565 LYS A O 1
ATOM 4254 N N . SER A 1 566 ? -17.940 -15.429 28.208 1.00 41.41 566 SER A N 1
ATOM 4255 C CA . SER A 1 566 ? -19.060 -15.650 27.298 1.00 38.62 566 SER A CA 1
ATOM 4256 C C . SER A 1 566 ? -19.923 -16.838 27.706 1.00 39.48 566 SER A C 1
ATOM 4257 O O . SER A 1 566 ? -20.804 -17.242 26.939 1.00 42.70 566 SER A O 1
ATOM 4260 N N . GLY A 1 567 ? -19.696 -17.403 28.887 1.00 39.24 567 GLY A N 1
ATOM 4261 C CA . GLY A 1 567 ? -20.456 -18.543 29.346 1.00 37.55 567 GLY A CA 1
ATOM 4262 C C . GLY A 1 567 ? -20.141 -19.811 28.575 1.00 44.42 567 GLY A C 1
ATOM 4263 O O . GLY A 1 567 ? -19.128 -19.931 27.877 1.00 43.48 567 GLY A O 1
ATOM 4264 N N . ALA A 1 568 ? -21.047 -20.780 28.707 1.00 45.17 568 ALA A N 1
ATOM 4265 C CA . ALA A 1 568 ? -20.897 -22.081 28.065 1.00 44.37 568 ALA A CA 1
ATOM 4266 C C . ALA A 1 568 ? -22.236 -22.516 27.465 1.00 48.51 568 ALA A C 1
ATOM 4267 O O . ALA A 1 568 ? -22.822 -23.531 27.830 1.00 48.94 568 ALA A O 1
ATOM 4269 N N . GLY A 1 569 ? -22.728 -21.730 26.513 1.00 45.91 569 GLY A N 1
ATOM 4270 C CA . GLY A 1 569 ? -23.959 -22.052 25.830 1.00 48.47 569 GLY A CA 1
ATOM 4271 C C . GLY A 1 569 ? -23.805 -23.253 24.914 1.00 49.18 569 GLY A C 1
ATOM 4272 O O . GLY A 1 569 ? -22.750 -23.880 24.807 1.00 53.50 569 GLY A O 1
ATOM 4273 N N . ILE A 1 570 ? -24.902 -23.574 24.236 1.00 47.96 570 ILE A N 1
ATOM 4274 C CA . ILE A 1 570 ? -24.955 -24.690 23.296 1.00 52.25 570 ILE A CA 1
ATOM 4275 C C . ILE A 1 570 ? -24.813 -24.117 21.889 1.00 48.99 570 ILE A C 1
ATOM 4276 O O . ILE A 1 570 ? -25.768 -23.505 21.383 1.00 54.07 570 ILE A O 1
ATOM 4281 N N . PRO A 1 571 ? -23.671 -24.281 21.231 1.00 48.75 571 PRO A N 1
ATOM 4282 C CA . PRO A 1 571 ? -23.521 -23.769 19.864 1.00 46.11 571 PRO A CA 1
ATOM 4283 C C . PRO A 1 571 ? -24.304 -24.615 18.869 1.00 46.93 571 PRO A C 1
ATOM 4284 O O . PRO A 1 571 ? -24.815 -25.692 19.181 1.00 51.76 571 PRO A O 1
ATOM 4288 N N . LYS A 1 572 ? -24.393 -24.096 17.647 1.00 46.65 572 LYS A N 1
ATOM 4289 C CA . LYS A 1 572 ? -25.155 -24.744 16.592 1.00 48.07 572 LYS A CA 1
ATOM 4290 C C . LYS A 1 572 ? -24.537 -26.089 16.218 1.00 54.69 572 LYS A C 1
ATOM 4291 O O . LYS A 1 572 ? -23.364 -26.363 16.483 1.00 49.79 572 LYS A O 1
ATOM 4297 N N . ASP A 1 573 ? -25.352 -26.934 15.587 1.00 54.20 573 ASP A N 1
ATOM 4298 C CA . ASP A 1 573 ? -24.861 -28.203 15.069 1.00 50.96 573 ASP A CA 1
ATOM 4299 C C . ASP A 1 573 ? -23.782 -27.963 14.016 1.00 55.01 573 ASP A C 1
ATOM 4300 O O . ASP A 1 573 ? -23.683 -26.887 13.419 1.00 54.65 573 ASP A O 1
ATOM 4305 N N . ASN A 1 574 ? -22.963 -28.987 13.790 1.00 52.73 574 ASN A N 1
ATOM 4306 C CA . ASN A 1 574 ? -21.821 -28.880 12.894 1.00 52.24 574 ASN A CA 1
ATOM 4307 C C . ASN A 1 574 ? -22.074 -29.497 11.524 1.00 56.63 574 ASN A C 1
ATOM 4308 O O . ASN A 1 574 ? -21.142 -29.590 10.720 1.00 57.59 574 ASN A O 1
ATOM 4313 N N . HIS A 1 575 ? -23.303 -29.914 11.240 1.00 54.81 575 HIS A N 1
ATOM 4314 C CA . HIS A 1 575 ? -23.629 -30.488 9.938 1.00 52.93 575 HIS A CA 1
ATOM 4315 C C . HIS A 1 575 ? -25.043 -30.113 9.506 1.00 46.45 575 HIS A C 1
ATOM 4316 O O . HIS A 1 575 ? -25.835 -29.615 10.305 1.00 47.19 575 HIS A O 1
ATOM 4323 N N . VAL B 1 8 ? 26.014 -26.446 13.347 1.00 68.11 8 VAL C N 1
ATOM 4324 C CA . VAL B 1 8 ? 25.164 -26.185 14.500 1.00 67.76 8 VAL C CA 1
ATOM 4325 C C . VAL B 1 8 ? 23.719 -26.002 14.044 1.00 63.77 8 VAL C C 1
ATOM 4326 O O . VAL B 1 8 ? 23.462 -25.638 12.896 1.00 67.19 8 VAL C O 1
ATOM 4330 N N . ARG B 1 9 ? 22.777 -26.277 14.945 1.00 61.63 9 ARG C N 1
ATOM 4331 C CA . ARG B 1 9 ? 21.358 -26.086 14.684 1.00 59.13 9 ARG C CA 1
ATOM 4332 C C . ARG B 1 9 ? 20.736 -25.408 15.899 1.00 54.60 9 ARG C C 1
ATOM 4333 O O . ARG B 1 9 ? 21.403 -25.171 16.911 1.00 56.27 9 ARG C O 1
ATOM 4341 N N . ARG B 1 10 ? 19.437 -25.106 15.804 1.00 49.72 10 ARG C N 1
ATOM 4342 C CA . ARG B 1 10 ? 18.830 -24.170 16.747 1.00 50.57 10 ARG C CA 1
ATOM 4343 C C . ARG B 1 10 ? 18.697 -24.748 18.152 1.00 50.17 10 ARG C C 1
ATOM 4344 O O . ARG B 1 10 ? 18.750 -23.993 19.129 1.00 49.40 10 ARG C O 1
ATOM 4352 N N . SER B 1 11 ? 18.528 -26.067 18.287 1.00 49.46 11 SER C N 1
ATOM 4353 C CA . SER B 1 11 ? 18.374 -26.643 19.621 1.00 45.50 11 SER C CA 1
ATOM 4354 C C . SER B 1 11 ? 19.631 -26.457 20.461 1.00 48.69 11 SER C C 1
ATOM 4355 O O . SER B 1 11 ? 19.551 -26.407 21.694 1.00 48.29 11 SER C O 1
ATOM 4358 N N . GLN B 1 12 ? 20.797 -26.352 19.817 1.00 50.06 12 GLN C N 1
ATOM 4359 C CA . GLN B 1 12 ? 22.031 -26.090 20.549 1.00 52.07 12 GLN C CA 1
ATOM 4360 C C . GLN B 1 12 ? 22.068 -24.687 21.140 1.00 55.07 12 GLN C C 1
ATOM 4361 O O . GLN B 1 12 ? 22.838 -24.444 22.076 1.00 55.30 12 GLN C O 1
ATOM 4367 N N . ALA B 1 13 ? 21.262 -23.760 20.617 1.00 47.81 13 ALA C N 1
ATOM 4368 C CA . ALA B 1 13 ? 21.134 -22.452 21.246 1.00 50.63 13 ALA C CA 1
ATOM 4369 C C . ALA B 1 13 ? 20.390 -22.516 22.569 1.00 51.52 13 ALA C C 1
ATOM 4370 O O . ALA B 1 13 ? 20.392 -21.529 23.313 1.00 50.61 13 ALA C O 1
ATOM 4372 N N . TRP B 1 14 ? 19.743 -23.642 22.870 1.00 52.20 14 TRP C N 1
ATOM 4373 C CA . TRP B 1 14 ? 19.197 -23.914 24.198 1.00 51.00 14 TRP C CA 1
ATOM 4374 C C . TRP B 1 14 ? 20.172 -24.779 24.988 1.00 51.51 14 TRP C C 1
ATOM 4375 O O . TRP B 1 14 ? 20.777 -24.329 25.964 1.00 50.45 14 TRP C O 1
ATOM 4386 N N . PHE B 1 15 ? 20.334 -26.028 24.545 1.00 52.00 15 PHE C N 1
ATOM 4387 C CA . PHE B 1 15 ? 21.018 -27.041 25.342 1.00 53.77 15 PHE C CA 1
ATOM 4388 C C . PHE B 1 15 ? 22.534 -26.888 25.323 1.00 55.30 15 PHE C C 1
ATOM 4389 O O . PHE B 1 15 ? 23.193 -27.221 26.313 1.00 55.98 15 PHE C O 1
ATOM 4397 N N . GLY B 1 16 ? 23.105 -26.400 24.225 1.00 55.22 16 GLY C N 1
ATOM 4398 C CA . GLY B 1 16 ? 24.545 -26.272 24.138 1.00 54.14 16 GLY C CA 1
ATOM 4399 C C . GLY B 1 16 ? 25.142 -25.075 24.842 1.00 57.34 16 GLY C C 1
ATOM 4400 O O . GLY B 1 16 ? 26.356 -24.864 24.768 1.00 58.91 16 GLY C O 1
ATOM 4401 N N . ARG B 1 17 ? 24.324 -24.287 25.534 1.00 55.93 17 ARG C N 1
ATOM 4402 C CA . ARG B 1 17 ? 24.790 -23.065 26.170 1.00 57.34 17 ARG C CA 1
ATOM 4403 C C . ARG B 1 17 ? 25.596 -23.367 27.426 1.00 60.78 17 ARG C C 1
ATOM 4404 O O . ARG B 1 17 ? 25.220 -24.221 28.235 1.00 58.41 17 ARG C O 1
ATOM 4412 N N . LEU B 1 18 ? 26.708 -22.651 27.585 1.00 63.82 18 LEU C N 1
ATOM 4413 C CA . LEU B 1 18 ? 27.516 -22.694 28.796 1.00 67.33 18 LEU C CA 1
ATOM 4414 C C . LEU B 1 18 ? 27.293 -21.468 29.673 1.00 67.24 18 LEU C C 1
ATOM 4415 O O . LEU B 1 18 ? 28.166 -21.116 30.474 1.00 71.71 18 LEU C O 1
ATOM 4420 N N . ASP B 1 19 ? 26.151 -20.805 29.527 1.00 62.57 19 ASP C N 1
ATOM 4421 C CA . ASP B 1 19 ? 25.829 -19.628 30.314 1.00 69.13 19 ASP C CA 1
ATOM 4422 C C . ASP B 1 19 ? 25.035 -20.029 31.554 1.00 67.84 19 ASP C C 1
ATOM 4423 O O . ASP B 1 19 ? 24.820 -21.209 31.837 1.00 61.42 19 ASP C O 1
ATOM 4428 N N . ARG B 1 20 ? 24.599 -19.019 32.311 1.00 69.00 20 ARG C N 1
ATOM 4429 C CA . ARG B 1 20 ? 23.560 -19.242 33.309 1.00 59.76 20 ARG C CA 1
ATOM 4430 C C . ARG B 1 20 ? 22.308 -19.826 32.670 1.00 58.61 20 ARG C C 1
ATOM 4431 O O . ARG B 1 20 ? 21.618 -20.647 33.285 1.00 53.49 20 ARG C O 1
ATOM 4439 N N . ASP B 1 21 ? 22.017 -19.432 31.429 1.00 57.74 21 ASP C N 1
ATOM 4440 C CA . ASP B 1 21 ? 20.849 -19.948 30.727 1.00 55.80 21 ASP C CA 1
ATOM 4441 C C . ASP B 1 21 ? 21.011 -21.418 30.364 1.00 57.72 21 ASP C C 1
ATOM 4442 O O . ASP B 1 21 ? 20.017 -22.149 30.299 1.00 57.22 21 ASP C O 1
ATOM 4447 N N . GLY B 1 22 ? 22.245 -21.867 30.116 1.00 59.59 22 GLY C N 1
ATOM 4448 C CA . GLY B 1 22 ? 22.466 -23.279 29.840 1.00 53.36 22 GLY C CA 1
ATOM 4449 C C . GLY B 1 22 ? 22.052 -24.166 30.998 1.00 54.90 22 GLY C C 1
ATOM 4450 O O . GLY B 1 22 ? 21.488 -25.246 30.797 1.00 53.49 22 GLY C O 1
ATOM 4451 N N . PHE B 1 23 ? 22.334 -23.726 32.226 1.00 54.57 23 PHE C N 1
ATOM 4452 C CA . PHE B 1 23 ? 21.798 -24.395 33.407 1.00 53.75 23 PHE C CA 1
ATOM 4453 C C . PHE B 1 23 ? 20.276 -24.434 33.355 1.00 54.63 23 PHE C C 1
ATOM 4454 O O . PHE B 1 23 ? 19.656 -25.469 33.626 1.00 56.77 23 PHE C O 1
ATOM 4462 N N . ILE B 1 24 ? 19.657 -23.308 32.995 1.00 54.20 24 ILE C N 1
ATOM 4463 C CA . ILE B 1 24 ? 18.202 -23.212 33.005 1.00 56.04 24 ILE C CA 1
ATOM 4464 C C . ILE B 1 24 ? 17.592 -24.117 31.942 1.00 51.44 24 ILE C C 1
ATOM 4465 O O . ILE B 1 24 ? 16.564 -24.765 32.174 1.00 49.36 24 ILE C O 1
ATOM 4470 N N . TYR B 1 25 ? 18.217 -24.189 30.768 1.00 49.92 25 TYR C N 1
ATOM 4471 C CA . TYR B 1 25 ? 17.671 -24.946 29.649 1.00 51.25 25 TYR C CA 1
ATOM 4472 C C . TYR B 1 25 ? 17.820 -26.455 29.806 1.00 51.98 25 TYR C C 1
ATOM 4473 O O . TYR B 1 25 ? 17.152 -27.199 29.080 1.00 52.48 25 TYR C O 1
ATOM 4482 N N . ARG B 1 26 ? 18.659 -26.929 30.725 1.00 52.77 26 ARG C N 1
ATOM 4483 C CA . ARG B 1 26 ? 18.903 -28.360 30.871 1.00 53.17 26 ARG C CA 1
ATOM 4484 C C . ARG B 1 26 ? 18.484 -28.923 32.219 1.00 51.85 26 ARG C C 1
ATOM 4485 O O . ARG B 1 26 ? 17.992 -30.052 32.277 1.00 50.14 26 ARG C O 1
ATOM 4493 N N . SER B 1 27 ? 18.671 -28.171 33.308 1.00 51.97 27 SER C N 1
ATOM 4494 C CA . SER B 1 27 ? 18.442 -28.721 34.642 1.00 52.14 27 SER C CA 1
ATOM 4495 C C . SER B 1 27 ? 16.993 -29.151 34.834 1.00 52.40 27 SER C C 1
ATOM 4496 O O . SER B 1 27 ? 16.725 -30.218 35.398 1.00 55.20 27 SER C O 1
ATOM 4499 N N . TRP B 1 28 ? 16.043 -28.333 34.376 1.00 51.87 28 TRP C N 1
ATOM 4500 C CA . TRP B 1 28 ? 14.636 -28.695 34.513 1.00 48.80 28 TRP C CA 1
ATOM 4501 C C . TRP B 1 28 ? 14.270 -29.886 33.635 1.00 51.24 28 TRP C C 1
ATOM 4502 O O . TRP B 1 28 ? 13.438 -30.710 34.031 1.00 50.97 28 TRP C O 1
ATOM 4513 N N . MET B 1 29 ? 14.878 -29.997 32.451 1.00 50.14 29 MET C N 1
ATOM 4514 C CA . MET B 1 29 ? 14.603 -31.136 31.580 1.00 51.33 29 MET C CA 1
ATOM 4515 C C . MET B 1 29 ? 15.084 -32.446 32.190 1.00 52.97 29 MET C C 1
ATOM 4516 O O . MET B 1 29 ? 14.521 -33.508 31.900 1.00 51.14 29 MET C O 1
ATOM 4521 N N . LYS B 1 30 ? 16.114 -32.394 33.031 1.00 51.15 30 LYS C N 1
ATOM 4522 C CA . LYS B 1 30 ? 16.691 -33.586 33.637 1.00 52.94 30 LYS C CA 1
ATOM 4523 C C . LYS B 1 30 ? 15.942 -34.051 34.879 1.00 55.51 30 LYS C C 1
ATOM 4524 O O . LYS B 1 30 ? 16.437 -34.937 35.582 1.00 60.16 30 LYS C O 1
ATOM 4530 N N . ASN B 1 31 ? 14.767 -33.485 35.166 1.00 51.85 31 ASN C N 1
ATOM 4531 C CA . ASN B 1 31 ? 14.069 -33.823 36.401 1.00 54.53 31 ASN C CA 1
ATOM 4532 C C . ASN B 1 31 ? 13.428 -35.204 36.353 1.00 47.64 31 ASN C C 1
ATOM 4533 O O . ASN B 1 31 ? 13.112 -35.760 37.410 1.00 47.66 31 ASN C O 1
ATOM 4538 N N . ARG B 1 32 ? 13.228 -35.770 35.163 1.00 49.91 32 ARG C N 1
ATOM 4539 C CA . ARG B 1 32 ? 12.605 -37.079 35.019 1.00 47.26 32 ARG C CA 1
ATOM 4540 C C . ARG B 1 32 ? 13.584 -38.148 34.545 1.00 51.88 32 ARG C C 1
ATOM 4541 O O . ARG B 1 32 ? 13.155 -39.240 34.158 1.00 51.48 32 ARG C O 1
ATOM 4549 N N . GLY B 1 33 ? 14.882 -37.862 34.566 1.00 52.47 33 GLY C N 1
ATOM 4550 C CA . GLY B 1 33 ? 15.870 -38.843 34.167 1.00 55.17 33 GLY C CA 1
ATOM 4551 C C . GLY B 1 33 ? 16.168 -38.852 32.681 1.00 53.86 33 GLY C C 1
ATOM 4552 O O . GLY B 1 33 ? 15.829 -39.807 31.977 1.00 50.45 33 GLY C O 1
ATOM 4553 N N . ILE B 1 34 ? 16.801 -37.792 32.198 1.00 55.39 34 ILE C N 1
ATOM 4554 C CA . ILE B 1 34 ? 17.260 -37.680 30.817 1.00 52.76 34 ILE C CA 1
ATOM 4555 C C . ILE B 1 34 ? 18.784 -37.641 30.845 1.00 56.68 34 ILE C C 1
ATOM 4556 O O . ILE B 1 34 ? 19.358 -36.743 31.476 1.00 56.75 34 ILE C O 1
ATOM 4561 N N . PRO B 1 35 ? 19.476 -38.579 30.200 1.00 55.45 35 PRO C N 1
ATOM 4562 C CA . PRO B 1 35 ? 20.944 -38.556 30.230 1.00 54.03 35 PRO C CA 1
ATOM 4563 C C . PRO B 1 35 ? 21.485 -37.313 29.542 1.00 53.89 35 PRO C C 1
ATOM 4564 O O . PRO B 1 35 ? 20.934 -36.839 28.546 1.00 52.68 35 PRO C O 1
ATOM 4568 N N . HIS B 1 36 ? 22.589 -36.790 30.086 1.00 53.59 36 HIS C N 1
ATOM 4569 C CA . HIS B 1 36 ? 23.123 -35.510 29.624 1.00 51.43 36 HIS C CA 1
ATOM 4570 C C . HIS B 1 36 ? 23.506 -35.546 28.151 1.00 54.12 36 HIS C C 1
ATOM 4571 O O . HIS B 1 36 ? 23.432 -34.518 27.468 1.00 56.15 36 HIS C O 1
ATOM 4578 N N . ASP B 1 37 ? 23.915 -36.710 27.639 1.00 58.50 37 ASP C N 1
ATOM 4579 C CA . ASP B 1 37 ? 24.319 -36.791 26.240 1.00 54.27 37 ASP C CA 1
ATOM 4580 C C . ASP B 1 37 ? 23.160 -36.576 25.276 1.00 53.98 37 ASP C C 1
ATOM 4581 O O . ASP B 1 37 ? 23.398 -36.446 24.073 1.00 52.95 37 ASP C O 1
ATOM 4586 N N . GLN B 1 38 ? 21.918 -36.545 25.766 1.00 53.74 38 GLN C N 1
ATOM 4587 C CA . GLN B 1 38 ? 20.800 -36.166 24.911 1.00 53.13 38 GLN C CA 1
ATOM 4588 C C . GLN B 1 38 ? 20.825 -34.682 24.572 1.00 49.47 38 GLN C C 1
ATOM 4589 O O . GLN B 1 38 ? 20.177 -34.267 23.604 1.00 47.36 38 GLN C O 1
ATOM 4595 N N . PHE B 1 39 ? 21.557 -33.880 25.343 1.00 49.33 39 PHE C N 1
ATOM 4596 C CA . PHE B 1 39 ? 21.722 -32.459 25.081 1.00 53.48 39 PHE C CA 1
ATOM 4597 C C . PHE B 1 39 ? 23.011 -32.154 24.328 1.00 54.58 39 PHE C C 1
ATOM 4598 O O . PHE B 1 39 ? 23.371 -30.981 24.183 1.00 57.18 39 PHE C O 1
ATOM 4606 N N . ASP B 1 40 ? 23.712 -33.183 23.842 1.00 51.68 40 ASP C N 1
ATOM 4607 C CA . ASP B 1 40 ? 25.028 -32.999 23.240 1.00 50.13 40 ASP C CA 1
ATOM 4608 C C . ASP B 1 40 ? 24.977 -32.363 21.858 1.00 50.93 40 ASP C C 1
ATOM 4609 O O . ASP B 1 40 ? 26.037 -32.076 21.292 1.00 54.81 40 ASP C O 1
ATOM 4614 N N . GLY B 1 41 ? 23.790 -32.144 21.300 1.00 50.49 41 GLY C N 1
ATOM 4615 C CA . GLY B 1 41 ? 23.658 -31.598 19.965 1.00 51.81 41 GLY C CA 1
ATOM 4616 C C . GLY B 1 41 ? 23.039 -32.543 18.958 1.00 53.05 41 GLY C C 1
ATOM 4617 O O . GLY B 1 41 ? 22.886 -32.158 17.794 1.00 47.39 41 GLY C O 1
ATOM 4618 N N . ARG B 1 42 ? 22.690 -33.763 19.361 1.00 51.19 42 ARG C N 1
ATOM 4619 C CA . ARG B 1 42 ? 21.982 -34.660 18.469 1.00 45.93 42 ARG C CA 1
ATOM 4620 C C . ARG B 1 42 ? 20.609 -34.071 18.143 1.00 44.36 42 ARG C C 1
ATOM 4621 O O . ARG B 1 42 ? 20.079 -33.255 18.906 1.00 46.02 42 ARG C O 1
ATOM 4629 N N . PRO B 1 43 ? 20.018 -34.446 17.010 1.00 42.47 43 PRO C N 1
ATOM 4630 C CA . PRO B 1 43 ? 18.742 -33.836 16.602 1.00 45.18 43 PRO C CA 1
ATOM 4631 C C . PRO B 1 43 ? 17.663 -34.024 17.659 1.00 41.42 43 PRO C C 1
ATOM 4632 O O . PRO B 1 43 ? 17.338 -35.144 18.056 1.00 41.09 43 PRO C O 1
ATOM 4636 N N . VAL B 1 44 ? 17.119 -32.905 18.122 1.00 40.82 44 VAL C N 1
ATOM 4637 C CA . VAL B 1 44 ? 15.953 -32.902 18.998 1.00 39.52 44 VAL C CA 1
ATOM 4638 C C . VAL B 1 44 ? 14.715 -32.914 18.113 1.00 38.56 44 VAL C C 1
ATOM 4639 O O . VAL B 1 44 ? 14.554 -32.048 17.246 1.00 37.86 44 VAL C O 1
ATOM 4643 N N . ILE B 1 45 ? 13.847 -33.896 18.324 1.00 36.19 45 ILE C N 1
ATOM 4644 C CA . ILE B 1 45 ? 12.683 -34.112 17.475 1.00 35.00 45 ILE C CA 1
ATOM 4645 C C . ILE B 1 45 ? 11.441 -33.802 18.295 1.00 35.85 45 ILE C C 1
ATOM 4646 O O . ILE B 1 45 ? 11.123 -34.517 19.253 1.00 40.41 45 ILE C O 1
ATOM 4651 N N . GLY B 1 46 ? 10.737 -32.734 17.922 1.00 32.13 46 GLY C N 1
ATOM 4652 C CA . GLY B 1 46 ? 9.455 -32.434 18.537 1.00 32.78 46 GLY C CA 1
ATOM 4653 C C . GLY B 1 46 ? 8.355 -33.236 17.871 1.00 35.60 46 GLY C C 1
ATOM 4654 O O . GLY B 1 46 ? 8.243 -33.260 16.641 1.00 38.11 46 GLY C O 1
ATOM 4655 N N . ILE B 1 47 ? 7.542 -33.901 18.683 1.00 34.82 47 ILE C N 1
ATOM 4656 C CA . ILE B 1 47 ? 6.480 -34.773 18.197 1.00 35.03 47 ILE C CA 1
ATOM 4657 C C . ILE B 1 47 ? 5.156 -34.113 18.557 1.00 33.48 47 ILE C C 1
ATOM 4658 O O . ILE B 1 47 ? 4.690 -34.206 19.698 1.00 37.71 47 ILE C O 1
ATOM 4663 N N . CYS B 1 48 ? 4.547 -33.437 17.586 1.00 35.09 48 CYS C N 1
ATOM 4664 C CA . CYS B 1 48 ? 3.260 -32.784 17.805 1.00 34.91 48 CYS C CA 1
ATOM 4665 C C . CYS B 1 48 ? 2.176 -33.847 17.920 1.00 34.22 48 CYS C C 1
ATOM 4666 O O . CYS B 1 48 ? 1.794 -34.466 16.923 1.00 36.31 48 CYS C O 1
ATOM 4669 N N . ASN B 1 49 ? 1.676 -34.058 19.135 1.00 32.96 49 ASN C N 1
ATOM 4670 C CA . ASN B 1 49 ? 0.716 -35.118 19.425 1.00 36.70 49 ASN C CA 1
ATOM 4671 C C . ASN B 1 49 ? -0.671 -34.503 19.577 1.00 37.45 49 ASN C C 1
ATOM 4672 O O . ASN B 1 49 ? -0.923 -33.743 20.518 1.00 39.19 49 ASN C O 1
ATOM 4677 N N . THR B 1 50 ? -1.570 -34.837 18.649 1.00 37.20 50 THR C N 1
ATOM 4678 C CA . THR B 1 50 ? -2.958 -34.391 18.704 1.00 38.56 50 THR C CA 1
ATOM 4679 C C . THR B 1 50 ? -3.875 -35.415 19.358 1.00 39.83 50 THR C C 1
ATOM 4680 O O . THR B 1 50 ? -5.076 -35.443 19.055 1.00 41.93 50 THR C O 1
ATOM 4684 N N . PHE B 1 51 ? -3.343 -36.264 20.235 1.00 37.14 51 PHE C N 1
ATOM 4685 C CA . PHE B 1 51 ? -4.179 -37.228 20.935 1.00 37.82 51 PHE C CA 1
ATOM 4686 C C . PHE B 1 51 ? -5.237 -36.511 21.763 1.00 38.28 51 PHE C C 1
ATOM 4687 O O . PHE B 1 51 ? -4.967 -35.484 22.391 1.00 39.39 51 PHE C O 1
ATOM 4695 N N . SER B 1 52 ? -6.447 -37.065 21.763 1.00 34.60 52 SER C N 1
ATOM 4696 C CA . SER B 1 52 ? -7.533 -36.523 22.563 1.00 39.57 52 SER C CA 1
ATOM 4697 C C . SER B 1 52 ? -8.657 -37.543 22.621 1.00 37.50 52 SER C C 1
ATOM 4698 O O . SER B 1 52 ? -8.991 -38.161 21.608 1.00 34.23 52 SER C O 1
ATOM 4701 N N . GLU B 1 53 ? -9.232 -37.713 23.810 1.00 35.07 53 GLU C N 1
ATOM 4702 C CA . GLU B 1 53 ? -10.447 -38.502 23.942 1.00 38.69 53 GLU C CA 1
ATOM 4703 C C . GLU B 1 53 ? -11.683 -37.735 23.492 1.00 39.53 53 GLU C C 1
ATOM 4704 O O . GLU B 1 53 ? -12.765 -38.325 23.409 1.00 41.25 53 GLU C O 1
ATOM 4710 N N . LEU B 1 54 ? -11.544 -36.440 23.209 1.00 41.72 54 LEU C N 1
ATOM 4711 C CA . LEU B 1 54 ? -12.557 -35.679 22.492 1.00 43.77 54 LEU C CA 1
ATOM 4712 C C . LEU B 1 54 ? -12.348 -35.716 20.985 1.00 40.87 54 LEU C C 1
ATOM 4713 O O . LEU B 1 54 ? -13.232 -35.283 20.239 1.00 44.58 54 LEU C O 1
ATOM 4718 N N . THR B 1 55 ? -11.199 -36.206 20.527 1.00 38.56 55 THR C N 1
ATOM 4719 C CA . THR B 1 55 ? -10.954 -36.475 19.117 1.00 42.52 55 THR C CA 1
ATOM 4720 C C . THR B 1 55 ? -10.883 -37.987 18.942 1.00 40.64 55 THR C C 1
ATOM 4721 O O . THR B 1 55 ? -9.784 -38.555 18.886 1.00 39.37 55 THR C O 1
ATOM 4725 N N . PRO B 1 56 ? -12.029 -38.670 18.861 1.00 44.38 56 PRO C N 1
ATOM 4726 C CA . PRO B 1 56 ? -12.013 -40.143 18.878 1.00 43.14 56 PRO C CA 1
ATOM 4727 C C . PRO B 1 56 ? -11.239 -40.763 17.730 1.00 40.92 56 PRO C C 1
ATOM 4728 O O . PRO B 1 56 ? -10.863 -41.939 17.819 1.00 42.40 56 PRO C O 1
ATOM 4732 N N . CYS B 1 57 ? -10.981 -40.013 16.662 1.00 43.21 57 CYS C N 1
ATOM 4733 C CA . CYS B 1 57 ? -10.213 -40.530 15.540 1.00 44.46 57 CYS C CA 1
ATOM 4734 C C . CYS B 1 57 ? -8.710 -40.422 15.751 1.00 43.22 57 CYS C C 1
ATOM 4735 O O . CYS B 1 57 ? -7.950 -41.066 15.019 1.00 38.64 57 CYS C O 1
ATOM 4738 N N . ASN B 1 58 ? -8.268 -39.631 16.729 1.00 40.45 58 ASN C N 1
ATOM 4739 C CA . ASN B 1 58 ? -6.868 -39.571 17.128 1.00 37.39 58 ASN C CA 1
ATOM 4740 C C . ASN B 1 58 ? -6.655 -40.125 18.533 1.00 38.25 58 ASN C C 1
ATOM 4741 O O . ASN B 1 58 ? -5.615 -39.868 19.146 1.00 36.62 58 ASN C O 1
ATOM 4746 N N . SER B 1 59 ? -7.622 -40.885 19.053 1.00 37.86 59 SER C N 1
ATOM 4747 C CA . SER B 1 59 ? -7.548 -41.400 20.415 1.00 38.88 59 SER C CA 1
ATOM 4748 C C . SER B 1 59 ? -6.498 -42.490 20.584 1.00 38.80 59 SER C C 1
ATOM 4749 O O . SER B 1 59 ? -6.236 -42.899 21.720 1.00 41.14 59 SER C O 1
ATOM 4752 N N . HIS B 1 60 ? -5.900 -42.971 19.495 1.00 34.57 60 HIS C N 1
ATOM 4753 C CA . HIS B 1 60 ? -4.827 -43.953 19.552 1.00 36.72 60 HIS C CA 1
ATOM 4754 C C . HIS B 1 60 ? -3.455 -43.326 19.333 1.00 38.61 60 HIS C C 1
ATOM 4755 O O . HIS B 1 60 ? -2.487 -44.050 19.068 1.00 36.26 60 HIS C O 1
ATOM 4762 N N . PHE B 1 61 ? -3.350 -42.000 19.440 1.00 39.26 61 PHE C N 1
ATOM 4763 C CA . PHE B 1 61 ? -2.110 -41.319 19.087 1.00 37.05 61 PHE C CA 1
ATOM 4764 C C . PHE B 1 61 ? -1.050 -41.400 20.172 1.00 37.61 61 PHE C C 1
ATOM 4765 O O . PHE B 1 61 ? 0.118 -41.109 19.889 1.00 39.96 61 PHE C O 1
ATOM 4773 N N A ARG B 1 62 ? -1.416 -41.788 21.395 0.62 37.00 62 ARG C N 1
ATOM 4774 N N B ARG B 1 62 ? -1.410 -41.792 21.394 0.38 36.34 62 ARG C N 1
ATOM 4775 C CA A ARG B 1 62 ? -0.396 -42.069 22.401 0.62 37.22 62 ARG C CA 1
ATOM 4776 C CA B ARG B 1 62 ? -0.377 -42.064 22.390 0.38 37.19 62 ARG C CA 1
ATOM 4777 C C A ARG B 1 62 ? 0.428 -43.291 22.015 0.62 38.15 62 ARG C C 1
ATOM 4778 C C B ARG B 1 62 ? 0.436 -43.295 22.012 0.38 38.15 62 ARG C C 1
ATOM 4779 O O A ARG B 1 62 ? 1.652 -43.295 22.176 0.62 38.52 62 ARG C O 1
ATOM 4780 O O B ARG B 1 62 ? 1.657 -43.313 22.190 0.38 38.68 62 ARG C O 1
ATOM 4795 N N . THR B 1 63 ? -0.231 -44.332 21.496 1.00 38.89 63 THR C N 1
ATOM 4796 C CA . THR B 1 63 ? 0.475 -45.496 20.970 1.00 37.73 63 THR C CA 1
ATOM 4797 C C . THR B 1 63 ? 1.276 -45.138 19.722 1.00 39.14 63 THR C C 1
ATOM 4798 O O . THR B 1 63 ? 2.386 -45.646 19.519 1.00 39.71 63 THR C O 1
ATOM 4802 N N . LEU B 1 64 ? 0.734 -44.253 18.881 1.00 39.25 64 LEU C N 1
ATOM 4803 C CA . LEU B 1 64 ? 1.490 -43.777 17.728 1.00 38.70 64 LEU C CA 1
ATOM 4804 C C . LEU B 1 64 ? 2.696 -42.941 18.149 1.00 38.69 64 LEU C C 1
ATOM 4805 O O . LEU B 1 64 ? 3.722 -42.958 17.464 1.00 36.73 64 LEU C O 1
ATOM 4810 N N . ALA B 1 65 ? 2.588 -42.210 19.260 1.00 38.97 65 ALA C N 1
ATOM 4811 C CA . ALA B 1 65 ? 3.671 -41.336 19.682 1.00 37.37 65 ALA C CA 1
ATOM 4812 C C . ALA B 1 65 ? 4.875 -42.132 20.171 1.00 37.04 65 ALA C C 1
ATOM 4813 O O . ALA B 1 65 ? 6.019 -41.838 19.801 1.00 36.79 65 ALA C O 1
ATOM 4815 N N A GLU B 1 66 ? 4.636 -43.135 21.011 0.60 38.60 66 GLU C N 1
ATOM 4816 N N B GLU B 1 66 ? 4.644 -43.143 21.009 0.40 38.59 66 GLU C N 1
ATOM 4817 C CA A GLU B 1 66 ? 5.717 -44.000 21.468 0.60 38.76 66 GLU C CA 1
ATOM 4818 C CA B GLU B 1 66 ? 5.758 -43.969 21.458 0.40 38.76 66 GLU C CA 1
ATOM 4819 C C A GLU B 1 66 ? 6.385 -44.729 20.310 0.60 37.74 66 GLU C C 1
ATOM 4820 C C B GLU B 1 66 ? 6.366 -44.789 20.328 0.40 38.02 66 GLU C C 1
ATOM 4821 O O A GLU B 1 66 ? 7.555 -45.119 20.408 0.60 38.52 66 GLU C O 1
ATOM 4822 O O B GLU B 1 66 ? 7.485 -45.292 20.471 0.40 38.51 66 GLU C O 1
ATOM 4833 N N . GLN B 1 67 ? 5.651 -44.944 19.218 1.00 36.06 67 GLN C N 1
ATOM 4834 C CA . GLN B 1 67 ? 6.231 -45.599 18.059 1.00 36.37 67 GLN C CA 1
ATOM 4835 C C . GLN B 1 67 ? 7.203 -44.674 17.333 1.00 38.56 67 GLN C C 1
ATOM 4836 O O . GLN B 1 67 ? 8.269 -45.116 16.889 1.00 39.12 67 GLN C O 1
ATOM 4842 N N . VAL B 1 68 ? 6.852 -43.391 17.201 1.00 37.65 68 VAL C N 1
ATOM 4843 C CA . VAL B 1 68 ? 7.773 -42.420 16.611 1.00 36.47 68 VAL C CA 1
ATOM 4844 C C . VAL B 1 68 ? 9.014 -42.267 17.482 1.00 39.41 68 VAL C C 1
ATOM 4845 O O . VAL B 1 68 ? 10.138 -42.155 16.977 1.00 41.18 68 VAL C O 1
ATOM 4849 N N . LYS B 1 69 ? 8.828 -42.271 18.806 1.00 38.12 69 LYS C N 1
ATOM 4850 C CA . LYS B 1 69 ? 9.951 -42.080 19.720 1.00 36.93 69 LYS C CA 1
ATOM 4851 C C . LYS B 1 69 ? 10.976 -43.198 19.585 1.00 40.07 69 LYS C C 1
ATOM 4852 O O . LYS B 1 69 ? 12.185 -42.951 19.662 1.00 37.42 69 LYS C O 1
ATOM 4858 N N . ILE B 1 70 ? 10.643 -44.204 19.331 1.00 38.43 70 ILE C N 1
ATOM 4859 C CA . ILE B 1 70 ? 11.518 -45.352 19.098 1.00 36.07 70 ILE C CA 1
ATOM 4860 C C . ILE B 1 70 ? 12.364 -45.132 17.852 1.00 36.67 70 ILE C C 1
ATOM 4861 O O . ILE B 1 70 ? 13.585 -45.327 17.864 1.00 32.84 70 ILE C O 1
ATOM 4866 N N . GLY B 1 71 ? 11.774 -44.921 16.899 1.00 38.12 71 GLY C N 1
ATOM 4867 C CA . GLY B 1 71 ? 12.586 -44.672 15.720 1.00 36.77 71 GLY C CA 1
ATOM 4868 C C . GLY B 1 71 ? 13.609 -43.573 15.935 1.00 39.96 71 GLY C C 1
ATOM 4869 O O . GLY B 1 71 ? 14.741 -43.663 15.454 1.00 40.47 71 GLY C O 1
ATOM 4870 N N . VAL B 1 72 ? 13.225 -42.523 16.663 1.00 37.72 72 VAL C N 1
ATOM 4871 C CA . VAL B 1 72 ? 14.161 -41.441 16.963 1.00 35.91 72 VAL C CA 1
ATOM 4872 C C . VAL B 1 72 ? 15.290 -41.951 17.852 1.00 37.87 72 VAL C C 1
ATOM 4873 O O . VAL B 1 72 ? 16.471 -41.671 17.611 1.00 40.25 72 VAL C O 1
ATOM 4877 N N . TRP B 1 73 ? 14.941 -42.713 18.894 1.00 35.18 73 TRP C N 1
ATOM 4878 C CA . TRP B 1 73 ? 15.959 -43.306 19.759 1.00 34.88 73 TRP C CA 1
ATOM 4879 C C . TRP B 1 73 ? 16.885 -44.236 18.984 1.00 40.81 73 TRP C C 1
ATOM 4880 O O . TRP B 1 73 ? 18.079 -44.321 19.294 1.00 42.81 73 TRP C O 1
ATOM 4891 N N . GLU B 1 74 ? 16.357 -44.937 17.979 1.00 37.40 74 GLU C N 1
ATOM 4892 C CA . GLU B 1 74 ? 17.192 -45.823 17.173 1.00 39.28 74 GLU C CA 1
ATOM 4893 C C . GLU B 1 74 ? 18.247 -45.038 16.404 1.00 41.52 74 GLU C C 1
ATOM 4894 O O . GLU B 1 74 ? 19.421 -45.424 16.370 1.00 42.85 74 GLU C O 1
ATOM 4900 N N . SER B 1 75 ? 17.845 -43.933 15.777 1.00 41.05 75 SER C N 1
ATOM 4901 C CA . SER B 1 75 ? 18.733 -43.148 14.932 1.00 39.68 75 SER C CA 1
ATOM 4902 C C . SER B 1 75 ? 19.553 -42.128 15.715 1.00 36.21 75 SER C C 1
ATOM 4903 O O . SER B 1 75 ? 20.122 -41.214 15.109 1.00 45.92 75 SER C O 1
ATOM 4906 N N . GLY B 1 76 ? 19.624 -42.259 17.034 1.00 36.58 76 GLY C N 1
ATOM 4907 C CA . GLY B 1 76 ? 20.435 -41.359 17.829 1.00 37.78 76 GLY C CA 1
ATOM 4908 C C . GLY B 1 76 ? 19.866 -39.969 18.009 1.00 40.55 76 GLY C C 1
ATOM 4909 O O . GLY B 1 76 ? 20.624 -38.992 18.043 1.00 45.49 76 GLY C O 1
ATOM 4910 N N . GLY B 1 77 ? 18.545 -39.849 18.133 1.00 41.04 77 GLY C N 1
ATOM 4911 C CA . GLY B 1 77 ? 17.893 -38.576 18.327 1.00 40.72 77 GLY C CA 1
ATOM 4912 C C . GLY B 1 77 ? 17.343 -38.405 19.735 1.00 39.80 77 GLY C C 1
ATOM 4913 O O . GLY B 1 77 ? 17.413 -39.290 20.585 1.00 38.97 77 GLY C O 1
ATOM 4914 N N . PHE B 1 78 ? 16.778 -37.218 19.961 1.00 38.43 78 PHE C N 1
ATOM 4915 C CA . PHE B 1 78 ? 16.208 -36.819 21.247 1.00 37.26 78 PHE C CA 1
ATOM 4916 C C . PHE B 1 78 ? 14.730 -36.514 21.030 1.00 37.49 78 PHE C C 1
ATOM 4917 O O . PHE B 1 78 ? 14.366 -35.386 20.658 1.00 42.16 78 PHE C O 1
ATOM 4925 N N . PRO B 1 79 ? 13.842 -37.484 21.246 1.00 38.86 79 PRO C N 1
ATOM 4926 C CA . PRO B 1 79 ? 12.411 -37.254 21.011 1.00 36.04 79 PRO C CA 1
ATOM 4927 C C . PRO B 1 79 ? 11.720 -36.614 22.204 1.00 35.82 79 PRO C C 1
ATOM 4928 O O . PRO B 1 79 ? 11.970 -36.953 23.362 1.00 36.37 79 PRO C O 1
ATOM 4932 N N . LEU B 1 80 ? 10.826 -35.675 21.897 1.00 35.63 80 LEU C N 1
ATOM 4933 C CA . LEU B 1 80 ? 10.037 -34.977 22.908 1.00 37.96 80 LEU C CA 1
ATOM 4934 C C . LEU B 1 80 ? 8.682 -34.654 22.302 1.00 35.81 80 LEU C C 1
ATOM 4935 O O . LEU B 1 80 ? 8.613 -33.936 21.301 1.00 36.14 80 LEU C O 1
ATOM 4940 N N . GLU B 1 81 ? 7.613 -35.178 22.894 1.00 36.14 81 GLU C N 1
ATOM 4941 C CA . GLU B 1 81 ? 6.274 -34.894 22.400 1.00 35.02 81 GLU C CA 1
ATOM 4942 C C . GLU B 1 81 ? 5.676 -33.705 23.143 1.00 34.05 81 GLU C C 1
ATOM 4943 O O . GLU B 1 81 ? 5.972 -33.464 24.317 1.00 34.21 81 GLU C O 1
ATOM 4949 N N . PHE B 1 82 ? 4.840 -32.954 22.435 1.00 35.21 82 PHE C N 1
ATOM 4950 C CA . PHE B 1 82 ? 4.163 -31.790 22.982 1.00 35.13 82 PHE C CA 1
ATOM 4951 C C . PHE B 1 82 ? 2.738 -31.758 22.453 1.00 34.65 82 PHE C C 1
ATOM 4952 O O . PHE B 1 82 ? 2.468 -32.261 21.356 1.00 33.97 82 PHE C O 1
ATOM 4960 N N . PRO B 1 83 ? 1.805 -31.189 23.214 1.00 33.36 83 PRO C N 1
ATOM 4961 C CA . PRO B 1 83 ? 0.411 -31.156 22.762 1.00 35.29 83 PRO C CA 1
ATOM 4962 C C . PRO B 1 83 ? 0.025 -29.838 22.115 1.00 37.90 83 PRO C C 1
ATOM 4963 O O . PRO B 1 83 ? 0.651 -28.803 22.353 1.00 37.00 83 PRO C O 1
ATOM 4967 N N . VAL B 1 84 ? -1.012 -29.879 21.283 1.00 37.85 84 VAL C N 1
ATOM 4968 C CA . VAL B 1 84 ? -1.687 -28.700 20.772 1.00 36.66 84 VAL C CA 1
ATOM 4969 C C . VAL B 1 84 ? -3.186 -28.922 20.930 1.00 40.49 84 VAL C C 1
ATOM 4970 O O . VAL B 1 84 ? -3.627 -29.985 21.363 1.00 41.25 84 VAL C O 1
ATOM 4974 N N . MET B 1 85 ? -3.967 -27.906 20.583 1.00 39.26 85 MET C N 1
ATOM 4975 C CA . MET B 1 85 ? -5.413 -28.070 20.580 1.00 39.79 85 MET C CA 1
ATOM 4976 C C . MET B 1 85 ? -5.808 -29.100 19.531 1.00 38.39 85 MET C C 1
ATOM 4977 O O . MET B 1 85 ? -5.450 -28.976 18.357 1.00 39.74 85 MET C O 1
ATOM 4982 N N . SER B 1 86 ? -6.533 -30.129 19.960 1.00 40.95 86 SER C N 1
ATOM 4983 C CA . SER B 1 86 ? -6.989 -31.166 19.049 1.00 38.59 86 SER C CA 1
ATOM 4984 C C . SER B 1 86 ? -8.383 -30.825 18.541 1.00 40.57 86 SER C C 1
ATOM 4985 O O . SER B 1 86 ? -9.158 -30.135 19.208 1.00 43.87 86 SER C O 1
ATOM 4988 N N . LEU B 1 87 ? -8.695 -31.309 17.339 1.00 38.52 87 LEU C N 1
ATOM 4989 C CA . LEU B 1 87 ? -9.915 -30.928 16.630 1.00 39.07 87 LEU C CA 1
ATOM 4990 C C . LEU B 1 87 ? -10.698 -32.183 16.247 1.00 42.84 87 LEU C C 1
ATOM 4991 O O . LEU B 1 87 ? -10.511 -32.738 15.161 1.00 37.89 87 LEU C O 1
ATOM 4996 N N . GLY B 1 88 ? -11.573 -32.628 17.147 1.00 45.13 88 GLY C N 1
ATOM 4997 C CA . GLY B 1 88 ? -12.514 -33.682 16.826 1.00 40.72 88 GLY C CA 1
ATOM 4998 C C . GLY B 1 88 ? -13.685 -33.128 16.043 1.00 39.86 88 GLY C C 1
ATOM 4999 O O . GLY B 1 88 ? -14.434 -32.287 16.550 1.00 46.81 88 GLY C O 1
ATOM 5000 N N . GLU B 1 89 ? -13.853 -33.589 14.802 1.00 39.46 89 GLU C N 1
ATOM 5001 C CA . GLU B 1 89 ? -14.834 -32.976 13.912 1.00 43.98 89 GLU C CA 1
ATOM 5002 C C . GLU B 1 89 ? -16.261 -33.220 14.389 1.00 45.02 89 GLU C C 1
ATOM 5003 O O . GLU B 1 89 ? -17.098 -32.311 14.345 1.00 47.17 89 GLU C O 1
ATOM 5009 N N . THR B 1 90 ? -16.562 -34.437 14.843 1.00 42.10 90 THR C N 1
ATOM 5010 C CA . THR B 1 90 ? -17.918 -34.742 15.283 1.00 44.78 90 THR C CA 1
ATOM 5011 C C . THR B 1 90 ? -18.279 -34.044 16.587 1.00 43.76 90 THR C C 1
ATOM 5012 O O . THR B 1 90 ? -19.466 -33.931 16.905 1.00 50.20 90 THR C O 1
ATOM 5016 N N . MET B 1 91 ? -17.292 -33.565 17.341 1.00 40.14 91 MET C N 1
ATOM 5017 C CA . MET B 1 91 ? -17.529 -32.994 18.660 1.00 42.14 91 MET C CA 1
ATOM 5018 C C . MET B 1 91 ? -17.554 -31.472 18.664 1.00 45.97 91 MET C C 1
ATOM 5019 O O . MET B 1 91 ? -18.343 -30.874 19.403 1.00 45.11 91 MET C O 1
ATOM 5024 N N . LEU B 1 92 ? -16.716 -30.830 17.857 1.00 43.48 92 LEU C N 1
ATOM 5025 C CA . LEU B 1 92 ? -16.562 -29.382 17.919 1.00 45.07 92 LEU C CA 1
ATOM 5026 C C . LEU B 1 92 ? -17.721 -28.691 17.210 1.00 45.41 92 LEU C C 1
ATOM 5027 O O . LEU B 1 92 ? -17.918 -28.870 16.003 1.00 46.62 92 LEU C O 1
ATOM 5032 N N . ARG B 1 93 ? -18.480 -27.900 17.965 1.00 42.39 93 ARG C N 1
ATOM 5033 C CA . ARG B 1 93 ? -19.539 -27.058 17.448 1.00 45.36 93 ARG C CA 1
ATOM 5034 C C . ARG B 1 93 ? -19.240 -25.597 17.767 1.00 44.48 93 ARG C C 1
ATOM 5035 O O . ARG B 1 93 ? -18.665 -25.308 18.821 1.00 44.51 93 ARG C O 1
ATOM 5043 N N . PRO B 1 94 ? -19.605 -24.647 16.885 1.00 43.74 94 PRO C N 1
ATOM 5044 C CA . PRO B 1 94 ? -20.383 -24.722 15.640 1.00 46.05 94 PRO C CA 1
ATOM 5045 C C . PRO B 1 94 ? -19.776 -25.620 14.564 1.00 47.03 94 PRO C C 1
ATOM 5046 O O . PRO B 1 94 ? -20.533 -26.212 13.798 1.00 46.29 94 PRO C O 1
ATOM 5050 N N . THR B 1 95 ? -18.448 -25.713 14.511 1.00 45.79 95 THR C N 1
ATOM 5051 C CA . THR B 1 95 ? -17.754 -26.551 13.539 1.00 42.48 95 THR C CA 1
ATOM 5052 C C . THR B 1 95 ? -16.271 -26.585 13.882 1.00 41.72 95 THR C C 1
ATOM 5053 O O . THR B 1 95 ? -15.735 -25.630 14.447 1.00 40.28 95 THR C O 1
ATOM 5057 N N . ALA B 1 96 ? -15.610 -27.694 13.533 1.00 41.99 96 ALA C N 1
ATOM 5058 C CA . ALA B 1 96 ? -14.181 -27.810 13.811 1.00 43.50 96 ALA C CA 1
ATOM 5059 C C . ALA B 1 96 ? -13.359 -26.830 12.981 1.00 42.77 96 ALA C C 1
ATOM 5060 O O . ALA B 1 96 ? -12.276 -26.413 13.408 1.00 40.30 96 ALA C O 1
ATOM 5062 N N . MET B 1 97 ? -13.854 -26.456 11.798 1.00 42.43 97 MET C N 1
ATOM 5063 C CA . MET B 1 97 ? -13.141 -25.494 10.962 1.00 43.53 97 MET C CA 1
ATOM 5064 C C . MET B 1 97 ? -12.979 -24.151 11.663 1.00 40.60 97 MET C C 1
ATOM 5065 O O . MET B 1 97 ? -11.996 -23.441 11.423 1.00 39.82 97 MET C O 1
ATOM 5070 N N . LEU B 1 98 ? -13.920 -23.794 12.543 1.00 41.68 98 LEU C N 1
ATOM 5071 C CA . LEU B 1 98 ? -13.829 -22.529 13.267 1.00 40.03 98 LEU C CA 1
ATOM 5072 C C . LEU B 1 98 ? -12.544 -22.431 14.081 1.00 40.28 98 LEU C C 1
ATOM 5073 O O . LEU B 1 98 ? -12.048 -21.325 14.329 1.00 41.30 98 LEU C O 1
ATOM 5078 N N . PHE B 1 99 ? -11.982 -23.567 14.491 1.00 38.99 99 PHE C N 1
ATOM 5079 C CA . PHE B 1 99 ? -10.818 -23.588 15.364 1.00 38.39 99 PHE C CA 1
ATOM 5080 C C . PHE B 1 99 ? -9.566 -24.116 14.672 1.00 38.45 99 PHE C C 1
ATOM 5081 O O . PHE B 1 99 ? -8.543 -24.316 15.337 1.00 38.52 99 PHE C O 1
ATOM 5089 N N . ARG B 1 100 ? -9.618 -24.348 13.356 1.00 41.70 100 ARG C N 1
ATOM 5090 C CA . ARG B 1 100 ? -8.441 -24.838 12.642 1.00 39.88 100 ARG C CA 1
ATOM 5091 C C . ARG B 1 100 ? -7.298 -23.832 12.710 1.00 39.80 100 ARG C C 1
ATOM 5092 O O . ARG B 1 100 ? -6.139 -24.210 12.915 1.00 40.46 100 ARG C O 1
ATOM 5100 N N . ASN B 1 101 ? -7.607 -22.544 12.541 1.00 39.84 101 ASN C N 1
ATOM 5101 C CA . ASN B 1 101 ? -6.563 -21.525 12.575 1.00 36.53 101 ASN C CA 1
ATOM 5102 C C . ASN B 1 101 ? -6.026 -21.311 13.984 1.00 38.28 101 ASN C C 1
ATOM 5103 O O . ASN B 1 101 ? -4.846 -20.983 14.150 1.00 38.69 101 ASN C O 1
ATOM 5108 N N . LEU B 1 102 ? -6.869 -21.486 15.005 1.00 37.87 102 LEU C N 1
ATOM 5109 C CA . LEU B 1 102 ? -6.390 -21.378 16.380 1.00 37.11 102 LEU C CA 1
ATOM 5110 C C . LEU B 1 102 ? -5.396 -22.486 16.701 1.00 38.27 102 LEU C C 1
ATOM 5111 O O . LEU B 1 102 ? -4.397 -22.256 17.394 1.00 37.36 102 LEU C O 1
ATOM 5116 N N . ALA B 1 103 ? -5.650 -23.698 16.201 1.00 36.89 103 ALA C N 1
ATOM 5117 C CA . ALA B 1 103 ? -4.722 -24.799 16.429 1.00 40.14 103 ALA C CA 1
ATOM 5118 C C . ALA B 1 103 ? -3.415 -24.597 15.675 1.00 39.20 103 ALA C C 1
ATOM 5119 O O . ALA B 1 103 ? -2.360 -25.049 16.137 1.00 40.21 103 ALA C O 1
ATOM 5121 N N . SER B 1 104 ? -3.460 -23.923 14.522 1.00 36.24 104 SER C N 1
ATOM 5122 C CA . SER B 1 104 ? -2.235 -23.658 13.776 1.00 37.78 104 SER C CA 1
ATOM 5123 C C . SER B 1 104 ? -1.286 -22.762 14.561 1.00 36.90 104 SER C C 1
ATOM 5124 O O . SER B 1 104 ? -0.063 -22.921 14.465 1.00 39.76 104 SER C O 1
ATOM 5127 N N . MET B 1 105 ? -1.824 -21.823 15.343 1.00 35.70 105 MET C N 1
ATOM 5128 C CA . MET B 1 105 ? -0.969 -20.982 16.174 1.00 35.62 105 MET C CA 1
ATOM 5129 C C . MET B 1 105 ? -0.369 -21.764 17.333 1.00 37.63 105 MET C C 1
ATOM 5130 O O . MET B 1 105 ? 0.760 -21.479 17.750 1.00 42.69 105 MET C O 1
ATOM 5135 N N . ASP B 1 106 ? -1.102 -22.743 17.869 1.00 38.92 106 ASP C N 1
ATOM 5136 C CA . ASP B 1 106 ? -0.508 -23.660 18.836 1.00 38.54 106 ASP C CA 1
ATOM 5137 C C . ASP B 1 106 ? 0.717 -24.338 18.243 1.00 39.17 106 ASP C C 1
ATOM 5138 O O . ASP B 1 106 ? 1.778 -24.399 18.872 1.00 40.22 106 ASP C O 1
ATOM 5143 N N . VAL B 1 107 ? 0.583 -24.845 17.017 1.00 37.00 107 VAL C N 1
ATOM 5144 C CA . VAL B 1 107 ? 1.664 -25.599 16.391 1.00 35.42 107 VAL C CA 1
ATOM 5145 C C . VAL B 1 107 ? 2.850 -24.691 16.090 1.00 38.65 107 VAL C C 1
ATOM 5146 O O . VAL B 1 107 ? 3.992 -24.997 16.454 1.00 40.37 107 VAL C O 1
ATOM 5150 N N . GLU B 1 108 ? 2.599 -23.562 15.422 1.00 40.06 108 GLU C N 1
ATOM 5151 C CA . GLU B 1 108 ? 3.692 -22.689 15.003 1.00 39.96 108 GLU C CA 1
ATOM 5152 C C . GLU B 1 108 ? 4.488 -22.182 16.200 1.00 40.08 108 GLU C C 1
ATOM 5153 O O . GLU B 1 108 ? 5.723 -22.234 16.206 1.00 38.02 108 GLU C O 1
ATOM 5159 N N . GLU B 1 109 ? 3.793 -21.692 17.229 1.00 39.67 109 GLU C N 1
ATOM 5160 C CA . GLU B 1 109 ? 4.488 -21.110 18.372 1.00 38.50 109 GLU C CA 1
ATOM 5161 C C . GLU B 1 109 ? 5.185 -22.178 19.207 1.00 36.90 109 GLU C C 1
ATOM 5162 O O . GLU B 1 109 ? 6.287 -21.947 19.719 1.00 40.37 109 GLU C O 1
ATOM 5168 N N . SER B 1 110 ? 4.565 -23.352 19.360 1.00 36.61 110 SER C N 1
ATOM 5169 C CA . SER B 1 110 ? 5.213 -24.426 20.108 1.00 38.56 110 SER C CA 1
ATOM 5170 C C . SER B 1 110 ? 6.466 -24.923 19.401 1.00 33.88 110 SER C C 1
ATOM 5171 O O . SER B 1 110 ? 7.388 -25.425 20.053 1.00 34.99 110 SER C O 1
ATOM 5174 N N . ILE B 1 111 ? 6.523 -24.791 18.077 1.00 35.98 111 ILE C N 1
ATOM 5175 C CA . ILE B 1 111 ? 7.698 -25.236 17.336 1.00 37.89 111 ILE C CA 1
ATOM 5176 C C . ILE B 1 111 ? 8.809 -24.195 17.409 1.00 36.99 111 ILE C C 1
ATOM 5177 O O . ILE B 1 111 ? 9.971 -24.525 17.674 1.00 36.89 111 ILE C O 1
ATOM 5182 N N . ARG B 1 112 ? 8.470 -22.923 17.184 1.00 36.52 112 ARG C N 1
ATOM 5183 C CA . ARG B 1 112 ? 9.490 -21.879 17.194 1.00 34.95 112 ARG C CA 1
ATOM 5184 C C . ARG B 1 112 ? 9.995 -21.602 18.604 1.00 34.67 112 ARG C C 1
ATOM 5185 O O . ARG B 1 112 ? 11.188 -21.341 18.802 1.00 35.60 112 ARG C O 1
ATOM 5193 N N . GLY B 1 113 ? 9.106 -21.649 19.594 1.00 33.59 113 GLY C N 1
ATOM 5194 C CA . GLY B 1 113 ? 9.473 -21.317 20.956 1.00 36.41 113 GLY C CA 1
ATOM 5195 C C . GLY B 1 113 ? 10.256 -22.374 21.703 1.00 39.27 113 GLY C C 1
ATOM 5196 O O . GLY B 1 113 ? 10.801 -22.075 22.770 1.00 40.81 113 GLY C O 1
ATOM 5197 N N . ASN B 1 114 ? 10.335 -23.592 21.176 1.00 32.13 114 ASN C N 1
ATOM 5198 C CA . ASN B 1 114 ? 11.008 -24.699 21.841 1.00 36.95 114 ASN C CA 1
ATOM 5199 C C . ASN B 1 114 ? 12.258 -25.124 21.075 1.00 39.86 114 ASN C C 1
ATOM 5200 O O . ASN B 1 114 ? 12.374 -24.880 19.868 1.00 37.93 114 ASN C O 1
ATOM 5205 N N . PRO B 1 115 ? 13.229 -25.760 21.755 1.00 38.59 115 PRO C N 1
ATOM 5206 C CA . PRO B 1 115 ? 14.482 -26.189 21.087 1.00 41.35 115 PRO C CA 1
ATOM 5207 C C . PRO B 1 115 ? 14.304 -27.426 20.216 1.00 40.36 115 PRO C C 1
ATOM 5208 O O . PRO B 1 115 ? 14.816 -28.513 20.494 1.00 39.90 115 PRO C O 1
ATOM 5212 N N . LEU B 1 116 ? 13.578 -27.264 19.117 1.00 38.60 116 LEU C N 1
ATOM 5213 C CA . LEU B 1 116 ? 13.301 -28.355 18.196 1.00 40.43 116 LEU C CA 1
ATOM 5214 C C . LEU B 1 116 ? 14.103 -28.170 16.917 1.00 41.02 116 LEU C C 1
ATOM 5215 O O . LEU B 1 116 ? 14.110 -27.081 16.333 1.00 41.58 116 LEU C O 1
ATOM 5220 N N . ASP B 1 117 ? 14.775 -29.235 16.487 1.00 39.53 117 ASP C N 1
ATOM 5221 C CA . ASP B 1 117 ? 15.475 -29.260 15.206 1.00 38.45 117 ASP C CA 1
ATOM 5222 C C . ASP B 1 117 ? 14.626 -29.857 14.095 1.00 41.54 117 ASP C C 1
ATOM 5223 O O . ASP B 1 117 ? 14.693 -29.394 12.954 1.00 40.75 117 ASP C O 1
ATOM 5228 N N . GLY B 1 118 ? 13.825 -30.881 14.411 1.00 42.08 118 GLY C N 1
ATOM 5229 C CA . GLY B 1 118 ? 12.877 -31.428 13.470 1.00 39.97 118 GLY C CA 1
ATOM 5230 C C . GLY B 1 118 ? 11.514 -31.577 14.124 1.00 38.46 118 GLY C C 1
ATOM 5231 O O . GLY B 1 118 ? 11.372 -31.442 15.342 1.00 40.38 118 GLY C O 1
ATOM 5232 N N . VAL B 1 119 ? 10.510 -31.851 13.294 1.00 41.49 119 VAL C N 1
ATOM 5233 C CA . VAL B 1 119 ? 9.127 -31.957 13.746 1.00 38.14 119 VAL C CA 1
ATOM 5234 C C . VAL B 1 119 ? 8.504 -33.213 13.154 1.00 36.12 119 VAL C C 1
ATOM 5235 O O . VAL B 1 119 ? 8.720 -33.532 11.980 1.00 37.01 119 VAL C O 1
ATOM 5239 N N . VAL B 1 120 ? 7.738 -33.929 13.974 1.00 39.48 120 VAL C N 1
ATOM 5240 C CA . VAL B 1 120 ? 6.899 -35.036 13.527 1.00 35.03 120 VAL C CA 1
ATOM 5241 C C . VAL B 1 120 ? 5.454 -34.654 13.815 1.00 36.55 120 VAL C C 1
ATOM 5242 O O . VAL B 1 120 ? 5.103 -34.358 14.965 1.00 36.57 120 VAL C O 1
ATOM 5246 N N . LEU B 1 121 ? 4.621 -34.655 12.778 1.00 37.68 121 LEU C N 1
ATOM 5247 C CA . LEU B 1 121 ? 3.225 -34.251 12.889 1.00 35.82 121 LEU C CA 1
ATOM 5248 C C . LEU B 1 121 ? 2.342 -35.491 12.957 1.00 37.93 121 LEU C C 1
ATOM 5249 O O . LEU B 1 121 ? 2.362 -36.323 12.043 1.00 38.92 121 LEU C O 1
ATOM 5254 N N . LEU B 1 122 ? 1.568 -35.609 14.034 1.00 35.72 122 LEU C N 1
ATOM 5255 C CA . LEU B 1 122 ? 0.614 -36.702 14.208 1.00 38.51 122 LEU C CA 1
ATOM 5256 C C . LEU B 1 122 ? -0.761 -36.181 13.805 1.00 37.25 122 LEU C C 1
ATOM 5257 O O . LEU B 1 122 ? -1.409 -35.454 14.562 1.00 35.54 122 LEU C O 1
ATOM 5262 N N . MET B 1 123 ? -1.205 -36.556 12.610 1.00 37.68 123 MET C N 1
ATOM 5263 C CA . MET B 1 123 ? -2.429 -36.034 12.023 1.00 40.19 123 MET C CA 1
ATOM 5264 C C . MET B 1 123 ? -3.411 -37.168 11.768 1.00 39.91 123 MET C C 1
ATOM 5265 O O . MET B 1 123 ? -3.018 -38.259 11.350 1.00 37.92 123 MET C O 1
ATOM 5270 N N . GLY B 1 124 ? -4.689 -36.904 12.023 1.00 43.64 124 GLY C N 1
ATOM 5271 C CA . GLY B 1 124 ? -5.717 -37.901 11.804 1.00 37.77 124 GLY C CA 1
ATOM 5272 C C . GLY B 1 124 ? -7.043 -37.297 11.396 1.00 40.03 124 GLY C C 1
ATOM 5273 O O . GLY B 1 124 ? -7.321 -37.144 10.202 1.00 44.47 124 GLY C O 1
ATOM 5274 N N . CYS B 1 125 ? -7.879 -36.749 12.690 1.00 44.32 125 CYS C N 1
ATOM 5275 C CA . CYS B 1 125 ? -9.144 -36.305 12.122 1.00 43.70 125 CYS C CA 1
ATOM 5276 C C . CYS B 1 125 ? -8.929 -35.058 11.275 1.00 44.69 125 CYS C C 1
ATOM 5277 O O . CYS B 1 125 ? -7.935 -34.345 11.441 1.00 43.05 125 CYS C O 1
ATOM 5280 N N . ASP B 1 126 ? -9.873 -34.808 10.366 1.00 45.33 126 ASP C N 1
ATOM 5281 C CA . ASP B 1 126 ? -9.751 -33.808 9.298 1.00 46.20 126 ASP C CA 1
ATOM 5282 C C . ASP B 1 126 ? -8.938 -32.576 9.663 1.00 41.15 126 ASP C C 1
ATOM 5283 O O . ASP B 1 126 ? -7.804 -32.425 9.221 1.00 44.43 126 ASP C O 1
ATOM 5300 N N . THR B 1 128 ? -7.208 -31.603 12.033 1.00 39.10 128 THR C N 1
ATOM 5301 C CA . THR B 1 128 ? -5.905 -31.726 12.679 1.00 38.98 128 THR C CA 1
ATOM 5302 C C . THR B 1 128 ? -4.772 -31.797 11.656 1.00 42.31 128 THR C C 1
ATOM 5303 O O . THR B 1 128 ? -3.624 -31.487 11.975 1.00 42.69 128 THR C O 1
ATOM 5307 N N . THR B 1 129 ? -5.095 -32.207 10.420 1.00 40.68 129 THR C N 1
ATOM 5308 C CA . THR B 1 129 ? -4.063 -32.254 9.383 1.00 42.33 129 THR C CA 1
ATOM 5309 C C . THR B 1 129 ? -3.687 -30.858 8.897 1.00 40.49 129 THR C C 1
ATOM 5310 O O . THR B 1 129 ? -2.498 -30.501 8.965 1.00 41.45 129 THR C O 1
ATOM 5314 N N . PRO B 1 130 ? -4.617 -30.018 8.414 1.00 36.01 130 PRO C N 1
ATOM 5315 C CA . PRO B 1 130 ? -4.189 -28.683 7.965 1.00 38.68 130 PRO C CA 1
ATOM 5316 C C . PRO B 1 130 ? -3.630 -27.825 9.085 1.00 39.35 130 PRO C C 1
ATOM 5317 O O . PRO B 1 130 ? -2.638 -27.119 8.874 1.00 39.79 130 PRO C O 1
ATOM 5321 N N . SER B 1 131 ? -4.229 -27.878 10.279 1.00 38.04 131 SER C N 1
ATOM 5322 C CA . SER B 1 131 ? -3.753 -27.052 11.385 1.00 36.66 131 SER C CA 1
ATOM 5323 C C . SER B 1 131 ? -2.288 -27.332 11.698 1.00 39.34 131 SER C C 1
ATOM 5324 O O . SER B 1 131 ? -1.503 -26.401 11.914 1.00 40.80 131 SER C O 1
ATOM 5327 N N . LEU B 1 132 ? -1.897 -28.608 11.721 1.00 37.60 132 LEU C N 1
ATOM 5328 C CA . LEU B 1 132 ? -0.497 -28.942 11.963 1.00 37.37 132 LEU C CA 1
ATOM 5329 C C . LEU B 1 132 ? 0.368 -28.596 10.759 1.00 40.43 132 LEU C C 1
ATOM 5330 O O . LEU B 1 132 ? 1.475 -28.065 10.914 1.00 38.84 132 LEU C O 1
ATOM 5335 N N . MET B 1 133 ? -0.119 -28.890 9.550 1.00 38.91 133 MET C N 1
ATOM 5336 C CA . MET B 1 133 ? 0.634 -28.550 8.348 1.00 39.64 133 MET C CA 1
ATOM 5337 C C . MET B 1 133 ? 0.801 -27.040 8.208 1.00 41.78 133 MET C C 1
ATOM 5338 O O . MET B 1 133 ? 1.873 -26.562 7.821 1.00 41.29 133 MET C O 1
ATOM 5343 N N . MET B 1 134 ? -0.248 -26.274 8.523 1.00 40.33 134 MET C N 1
ATOM 5344 C CA . MET B 1 134 ? -0.157 -24.819 8.436 1.00 37.29 134 MET C CA 1
ATOM 5345 C C . MET B 1 134 ? 0.840 -24.268 9.448 1.00 41.90 134 MET C C 1
ATOM 5346 O O . MET B 1 134 ? 1.678 -23.423 9.111 1.00 41.39 134 MET C O 1
ATOM 5351 N N . GLY B 1 135 ? 0.762 -24.734 10.696 1.00 38.95 135 GLY C N 1
ATOM 5352 C CA . GLY B 1 135 ? 1.648 -24.210 11.725 1.00 38.73 135 GLY C CA 1
ATOM 5353 C C . GLY B 1 135 ? 3.104 -24.539 11.462 1.00 42.81 135 GLY C C 1
ATOM 5354 O O . GLY B 1 135 ? 3.984 -23.684 11.602 1.00 44.24 135 GLY C O 1
ATOM 5355 N N . ALA B 1 136 ? 3.380 -25.787 11.077 1.00 39.72 136 ALA C N 1
ATOM 5356 C CA . ALA B 1 136 ? 4.755 -26.193 10.807 1.00 40.29 136 ALA C CA 1
ATOM 5357 C C . ALA B 1 136 ? 5.318 -25.472 9.587 1.00 41.22 136 ALA C C 1
ATOM 5358 O O . ALA B 1 136 ? 6.502 -25.113 9.566 1.00 41.63 136 ALA C O 1
ATOM 5360 N N . ALA B 1 137 ? 4.486 -25.246 8.566 1.00 39.28 137 ALA C N 1
ATOM 5361 C CA . ALA B 1 137 ? 4.952 -24.552 7.368 1.00 41.07 137 ALA C CA 1
ATOM 5362 C C . ALA B 1 137 ? 5.441 -23.146 7.686 1.00 43.93 137 ALA C C 1
ATOM 5363 O O . ALA B 1 137 ? 6.382 -22.659 7.049 1.00 42.96 137 ALA C O 1
ATOM 5365 N N . SER B 1 138 ? 4.831 -22.484 8.671 1.00 42.20 138 SER C N 1
ATOM 5366 C CA . SER B 1 138 ? 5.263 -21.151 9.070 1.00 43.51 138 SER C CA 1
ATOM 5367 C C . SER B 1 138 ? 6.593 -21.155 9.811 1.00 43.14 138 SER C C 1
ATOM 5368 O O . SER B 1 138 ? 7.105 -20.077 10.129 1.00 44.02 138 SER C O 1
ATOM 5371 N N . CYS B 1 139 ? 7.157 -22.327 10.094 1.00 39.72 139 CYS C N 1
ATOM 5372 C CA . CYS B 1 139 ? 8.477 -22.442 10.698 1.00 37.93 139 CYS C CA 1
ATOM 5373 C C . CYS B 1 139 ? 9.521 -23.013 9.752 1.00 41.76 139 CYS C C 1
ATOM 5374 O O . CYS B 1 139 ? 10.693 -22.643 9.848 1.00 40.42 139 CYS C O 1
ATOM 5377 N N . ASP B 1 140 ? 9.116 -23.911 8.852 1.00 41.12 140 ASP C N 1
ATOM 5378 C CA . ASP B 1 140 ? 9.981 -24.460 7.807 1.00 38.66 140 ASP C CA 1
ATOM 5379 C C . ASP B 1 140 ? 11.159 -25.242 8.384 1.00 38.66 140 ASP C C 1
ATOM 5380 O O . ASP B 1 140 ? 12.262 -25.222 7.832 1.00 41.65 140 ASP C O 1
ATOM 5385 N N . LEU B 1 141 ? 10.945 -25.931 9.496 1.00 38.28 141 LEU C N 1
ATOM 5386 C CA . LEU B 1 141 ? 11.924 -26.887 9.979 1.00 41.64 141 LEU C CA 1
ATOM 5387 C C . LEU B 1 141 ? 11.755 -28.211 9.242 1.00 39.53 141 LEU C C 1
ATOM 5388 O O . LEU B 1 141 ? 10.716 -28.456 8.622 1.00 38.86 141 LEU C O 1
ATOM 5393 N N . PRO B 1 142 ? 12.777 -29.079 9.266 1.00 39.87 142 PRO C N 1
ATOM 5394 C CA . PRO B 1 142 ? 12.595 -30.431 8.719 1.00 38.23 142 PRO C CA 1
ATOM 5395 C C . PRO B 1 142 ? 11.420 -31.135 9.376 1.00 41.82 142 PRO C C 1
ATOM 5396 O O . PRO B 1 142 ? 11.453 -31.428 10.575 1.00 42.11 142 PRO C O 1
ATOM 5400 N N . THR B 1 143 ? 10.370 -31.397 8.602 1.00 42.55 143 THR C N 1
ATOM 5401 C CA . THR B 1 143 ? 9.112 -31.897 9.136 1.00 39.93 143 THR C CA 1
ATOM 5402 C C . THR B 1 143 ? 8.656 -33.115 8.347 1.00 41.75 143 THR C C 1
ATOM 5403 O O . THR B 1 143 ? 8.781 -33.156 7.119 1.00 43.87 143 THR C O 1
ATOM 5407 N N . ILE B 1 144 ? 8.133 -34.107 9.063 1.00 38.40 144 ILE C N 1
ATOM 5408 C CA . ILE B 1 144 ? 7.544 -35.296 8.464 1.00 37.95 144 ILE C CA 1
ATOM 5409 C C . ILE B 1 144 ? 6.167 -35.506 9.080 1.00 36.64 144 ILE C C 1
ATOM 5410 O O . ILE B 1 144 ? 5.966 -35.258 10.274 1.00 35.06 144 ILE C O 1
ATOM 5415 N N . GLY B 1 145 ? 5.214 -35.939 8.260 1.00 35.76 145 GLY C N 1
ATOM 5416 C CA . GLY B 1 145 ? 3.843 -36.146 8.693 1.00 34.06 145 GLY C CA 1
ATOM 5417 C C . GLY B 1 145 ? 3.530 -37.629 8.814 1.00 36.28 145 GLY C C 1
ATOM 5418 O O . GLY B 1 145 ? 3.855 -38.417 7.925 1.00 37.15 145 GLY C O 1
ATOM 5419 N N . VAL B 1 146 ? 2.900 -37.990 9.929 1.00 38.52 146 VAL C N 1
ATOM 5420 C CA . VAL B 1 146 ? 2.434 -39.348 10.176 1.00 37.56 146 VAL C CA 1
ATOM 5421 C C . VAL B 1 146 ? 0.923 -39.293 10.343 1.00 35.81 146 VAL C C 1
ATOM 5422 O O . VAL B 1 146 ? 0.417 -38.602 11.237 1.00 35.67 146 VAL C O 1
ATOM 5426 N N . SER B 1 147 ? 0.207 -40.012 9.486 1.00 37.23 147 SER C N 1
ATOM 5427 C CA . SER B 1 147 ? -1.244 -40.049 9.553 1.00 35.17 147 SER C CA 1
ATOM 5428 C C . SER B 1 147 ? -1.704 -41.159 10.490 1.00 39.93 147 SER C C 1
ATOM 5429 O O . SER B 1 147 ? -1.015 -42.163 10.682 1.00 40.31 147 SER C O 1
ATOM 5432 N N . GLY B 1 148 ? -2.883 -40.957 11.085 1.00 37.56 148 GLY C N 1
ATOM 5433 C CA . GLY B 1 148 ? -3.395 -41.913 12.049 1.00 36.69 148 GLY C CA 1
ATOM 5434 C C . GLY B 1 148 ? -3.942 -43.180 11.437 1.00 43.07 148 GLY C C 1
ATOM 5435 O O . GLY B 1 148 ? -3.931 -44.233 12.082 1.00 39.74 148 GLY C O 1
ATOM 5436 N N . GLY B 1 149 ? -4.423 -43.106 10.198 1.00 44.19 149 GLY C N 1
ATOM 5437 C CA . GLY B 1 149 ? -4.969 -44.255 9.520 1.00 39.66 149 GLY C CA 1
ATOM 5438 C C . GLY B 1 149 ? -6.481 -44.301 9.599 1.00 40.18 149 GLY C C 1
ATOM 5439 O O . GLY B 1 149 ? -7.090 -43.808 10.551 1.00 38.33 149 GLY C O 1
ATOM 5440 N N . PRO B 1 150 ? -7.116 -44.884 8.589 1.00 41.72 150 PRO C N 1
ATOM 5441 C CA . PRO B 1 150 ? -8.573 -45.025 8.611 1.00 42.41 150 PRO C CA 1
ATOM 5442 C C . PRO B 1 150 ? -9.018 -46.177 9.500 1.00 43.08 150 PRO C C 1
ATOM 5443 O O . PRO B 1 150 ? -8.264 -47.103 9.805 1.00 41.04 150 PRO C O 1
ATOM 5447 N N . MET B 1 151 ? -10.279 -46.102 9.910 1.00 42.49 151 MET C N 1
ATOM 5448 C CA . MET B 1 151 ? -10.880 -47.153 10.710 1.00 43.69 151 MET C CA 1
ATOM 5449 C C . MET B 1 151 ? -11.198 -48.368 9.848 1.00 46.92 151 MET C C 1
ATOM 5450 O O . MET B 1 151 ? -11.238 -48.300 8.617 1.00 46.74 151 MET C O 1
ATOM 5455 N N . LEU B 1 152 ? -11.426 -49.495 10.516 1.00 48.15 152 LEU C N 1
ATOM 5456 C CA . LEU B 1 152 ? -11.902 -50.674 9.816 1.00 45.76 152 LEU C CA 1
ATOM 5457 C C . LEU B 1 152 ? -13.298 -50.418 9.263 1.00 48.22 152 LEU C C 1
ATOM 5458 O O . LEU B 1 152 ? -14.045 -49.567 9.756 1.00 45.00 152 LEU C O 1
ATOM 5463 N N . SER B 1 153 ? -13.642 -51.163 8.215 1.00 50.40 153 SER C N 1
ATOM 5464 C CA . SER B 1 153 ? -14.966 -51.042 7.621 1.00 48.18 153 SER C CA 1
ATOM 5465 C C . SER B 1 153 ? -16.035 -51.448 8.628 1.00 50.18 153 SER C C 1
ATOM 5466 O O . SER B 1 153 ? -15.901 -52.455 9.329 1.00 50.57 153 SER C O 1
ATOM 5469 N N . GLY B 1 154 ? -17.092 -50.645 8.712 1.00 49.99 154 GLY C N 1
ATOM 5470 C CA . GLY B 1 154 ? -18.197 -50.981 9.592 1.00 53.36 154 GLY C CA 1
ATOM 5471 C C . GLY B 1 154 ? -18.894 -52.249 9.129 1.00 53.04 154 GLY C C 1
ATOM 5472 O O . GLY B 1 154 ? -19.079 -52.482 7.935 1.00 55.65 154 GLY C O 1
ATOM 5473 N N . LYS B 1 155 ? -19.273 -53.083 10.094 1.00 56.66 155 LYS C N 1
ATOM 5474 C CA . LYS B 1 155 ? -19.916 -54.366 9.828 1.00 56.69 155 LYS C CA 1
ATOM 5475 C C . LYS B 1 155 ? -21.282 -54.360 10.500 1.00 53.15 155 LYS C C 1
ATOM 5476 O O . LYS B 1 155 ? -21.372 -54.365 11.733 1.00 55.01 155 LYS C O 1
ATOM 5482 N N . PHE B 1 156 ? -22.341 -54.359 9.693 1.00 53.84 156 PHE C N 1
ATOM 5483 C CA . PHE B 1 156 ? -23.702 -54.207 10.198 1.00 58.64 156 PHE C CA 1
ATOM 5484 C C . PHE B 1 156 ? -24.624 -55.146 9.436 1.00 58.48 156 PHE C C 1
ATOM 5485 O O . PHE B 1 156 ? -24.813 -54.982 8.227 1.00 55.77 156 PHE C O 1
ATOM 5493 N N . ARG B 1 157 ? -25.183 -56.129 10.144 1.00 59.03 157 ARG C N 1
ATOM 5494 C CA . ARG B 1 157 ? -26.210 -57.022 9.601 1.00 58.51 157 ARG C CA 1
ATOM 5495 C C . ARG B 1 157 ? -25.728 -57.751 8.347 1.00 59.12 157 ARG C C 1
ATOM 5496 O O . ARG B 1 157 ? -26.493 -57.979 7.407 1.00 59.30 157 ARG C O 1
ATOM 5504 N N . GLY B 1 158 ? -24.449 -58.120 8.328 1.00 60.45 158 GLY C N 1
ATOM 5505 C CA . GLY B 1 158 ? -23.889 -58.856 7.217 1.00 59.36 158 GLY C CA 1
ATOM 5506 C C . GLY B 1 158 ? -23.444 -58.019 6.038 1.00 62.95 158 GLY C C 1
ATOM 5507 O O . GLY B 1 158 ? -22.954 -58.584 5.051 1.00 66.16 158 GLY C O 1
ATOM 5508 N N . ARG B 1 159 ? -23.602 -56.702 6.095 1.00 64.52 159 ARG C N 1
ATOM 5509 C CA . ARG B 1 159 ? -23.124 -55.806 5.049 1.00 64.25 159 ARG C CA 1
ATOM 5510 C C . ARG B 1 159 ? -22.108 -54.836 5.652 1.00 64.79 159 ARG C C 1
ATOM 5511 O O . ARG B 1 159 ? -21.644 -55.015 6.782 1.00 62.88 159 ARG C O 1
ATOM 5519 N N . GLU B 1 160 ? -21.757 -53.804 4.892 1.00 63.46 160 GLU C N 1
ATOM 5520 C CA . GLU B 1 160 ? -20.744 -52.850 5.317 1.00 61.38 160 GLU C CA 1
ATOM 5521 C C . GLU B 1 160 ? -21.329 -51.446 5.401 1.00 58.93 160 GLU C C 1
ATOM 5522 O O . GLU B 1 160 ? -22.244 -51.088 4.652 1.00 58.16 160 GLU C O 1
ATOM 5528 N N . LEU B 1 161 ? -20.782 -50.656 6.322 1.00 53.16 161 LEU C N 1
ATOM 5529 C CA . LEU B 1 161 ? -21.169 -49.269 6.510 1.00 56.15 161 LEU C CA 1
ATOM 5530 C C . LEU B 1 161 ? -19.982 -48.361 6.221 1.00 54.88 161 LEU C C 1
ATOM 5531 O O . LEU B 1 161 ? -18.827 -48.723 6.468 1.00 51.45 161 LEU C O 1
ATOM 5536 N N . GLY B 1 162 ? -20.283 -47.182 5.691 1.00 53.08 162 GLY C N 1
ATOM 5537 C CA . GLY B 1 162 ? -19.278 -46.193 5.328 1.00 50.37 162 GLY C CA 1
ATOM 5538 C C . GLY B 1 162 ? -19.358 -44.989 6.249 1.00 51.41 162 GLY C C 1
ATOM 5539 O O . GLY B 1 162 ? -20.450 -44.512 6.564 1.00 51.40 162 GLY C O 1
ATOM 5540 N N . SER B 1 163 ? -18.192 -44.521 6.680 1.00 53.99 163 SER C N 1
ATOM 5541 C CA . SER B 1 163 ? -18.130 -43.364 7.565 1.00 51.45 163 SER C CA 1
ATOM 5542 C C . SER B 1 163 ? -18.705 -42.133 6.880 1.00 53.77 163 SER C C 1
ATOM 5543 O O . SER B 1 163 ? -18.198 -41.692 5.844 1.00 50.76 163 SER C O 1
ATOM 5546 N N . GLY B 1 164 ? -19.759 -41.581 7.466 1.00 54.83 164 GLY C N 1
ATOM 5547 C CA . GLY B 1 164 ? -20.341 -40.361 6.969 1.00 52.49 164 GLY C CA 1
ATOM 5548 C C . GLY B 1 164 ? -21.259 -40.578 5.791 1.00 52.21 164 GLY C C 1
ATOM 5549 O O . GLY B 1 164 ? -22.421 -40.156 5.815 1.00 52.82 164 GLY C O 1
ATOM 5550 N N . THR B 1 165 ? -20.749 -41.244 4.750 1.00 51.65 165 THR C N 1
ATOM 5551 C CA . THR B 1 165 ? -21.546 -41.479 3.545 1.00 54.69 165 THR C CA 1
ATOM 5552 C C . THR B 1 165 ? -22.844 -42.205 3.871 1.00 56.30 165 THR C C 1
ATOM 5553 O O . THR B 1 165 ? -23.898 -41.885 3.311 1.00 56.56 165 THR C O 1
ATOM 5557 N N . ASP B 1 166 ? -22.794 -43.171 4.787 1.00 56.96 166 ASP C N 1
ATOM 5558 C CA . ASP B 1 166 ? -23.999 -43.880 5.193 1.00 57.58 166 ASP C CA 1
ATOM 5559 C C . ASP B 1 166 ? -24.784 -43.151 6.275 1.00 57.33 166 ASP C C 1
ATOM 5560 O O . ASP B 1 166 ? -25.928 -43.533 6.545 1.00 51.87 166 ASP C O 1
ATOM 5565 N N . VAL B 1 167 ? -24.210 -42.120 6.900 1.00 56.05 167 VAL C N 1
ATOM 5566 C CA . VAL B 1 167 ? -25.000 -41.276 7.790 1.00 56.89 167 VAL C CA 1
ATOM 5567 C C . VAL B 1 167 ? -26.004 -40.464 6.983 1.00 57.62 167 VAL C C 1
ATOM 5568 O O . VAL B 1 167 ? -27.193 -40.411 7.315 1.00 58.04 167 VAL C O 1
ATOM 5572 N N . TRP B 1 168 ? -25.542 -39.824 5.905 1.00 59.36 168 TRP C N 1
ATOM 5573 C CA . TRP B 1 168 ? -26.459 -39.085 5.043 1.00 59.59 168 TRP C CA 1
ATOM 5574 C C . TRP B 1 168 ? -27.441 -40.023 4.354 1.00 62.46 168 TRP C C 1
ATOM 5575 O O . TRP B 1 168 ? -28.626 -39.698 4.216 1.00 63.21 168 TRP C O 1
ATOM 5586 N N . LYS B 1 169 ? -26.969 -41.193 3.920 1.00 59.77 169 LYS C N 1
ATOM 5587 C CA . LYS B 1 169 ? -27.818 -42.098 3.150 1.00 61.18 169 LYS C CA 1
ATOM 5588 C C . LYS B 1 169 ? -28.914 -42.702 4.018 1.00 65.91 169 LYS C C 1
ATOM 5589 O O . LYS B 1 169 ? -30.092 -42.691 3.643 1.00 67.62 169 LYS C O 1
ATOM 5595 N N . MET B 1 170 ? -28.546 -43.240 5.184 1.00 65.60 170 MET C N 1
ATOM 5596 C CA . MET B 1 170 ? -29.547 -43.847 6.054 1.00 65.98 170 MET C CA 1
ATOM 5597 C C . MET B 1 170 ? -30.471 -42.801 6.667 1.00 64.57 170 MET C C 1
ATOM 5598 O O . MET B 1 170 ? -31.647 -43.091 6.914 1.00 63.53 170 MET C O 1
ATOM 5603 N N . SER B 1 171 ? -29.967 -41.590 6.917 1.00 63.83 171 SER C N 1
ATOM 5604 C CA . SER B 1 171 ? -30.822 -40.532 7.450 1.00 65.90 171 SER C CA 1
ATOM 5605 C C . SER B 1 171 ? -31.919 -40.166 6.459 1.00 68.13 171 SER C C 1
ATOM 5606 O O . SER B 1 171 ? -33.100 -40.105 6.818 1.00 69.62 171 SER C O 1
ATOM 5609 N N . GLU B 1 172 ? -31.544 -39.925 5.199 1.00 66.55 172 GLU C N 1
ATOM 5610 C CA . GLU B 1 172 ? -32.532 -39.576 4.183 1.00 66.56 172 GLU C CA 1
ATOM 5611 C C . GLU B 1 172 ? -33.555 -40.685 3.986 1.00 69.90 172 GLU C C 1
ATOM 5612 O O . GLU B 1 172 ? -34.713 -40.408 3.653 1.00 70.35 172 GLU C O 1
ATOM 5618 N N . GLU B 1 173 ? -33.156 -41.942 4.189 1.00 70.69 173 GLU C N 1
ATOM 5619 C CA . GLU B 1 173 ? -34.100 -43.045 4.044 1.00 73.33 173 GLU C CA 1
ATOM 5620 C C . GLU B 1 173 ? -35.078 -43.106 5.210 1.00 71.62 173 GLU C C 1
ATOM 5621 O O . GLU B 1 173 ? -36.219 -43.551 5.035 1.00 71.70 173 GLU C O 1
ATOM 5627 N N . VAL B 1 174 ? -34.658 -42.671 6.400 1.00 72.10 174 VAL C N 1
ATOM 5628 C CA . VAL B 1 174 ? -35.582 -42.603 7.528 1.00 72.05 174 VAL C CA 1
ATOM 5629 C C . VAL B 1 174 ? -36.641 -41.537 7.281 1.00 72.45 174 VAL C C 1
ATOM 5630 O O . VAL B 1 174 ? -37.830 -41.749 7.546 1.00 78.16 174 VAL C O 1
ATOM 5634 N N . ARG B 1 175 ? -36.230 -40.379 6.760 1.00 71.57 175 ARG C N 1
ATOM 5635 C CA . ARG B 1 175 ? -37.172 -39.305 6.474 1.00 74.65 175 ARG C CA 1
ATOM 5636 C C . ARG B 1 175 ? -38.036 -39.605 5.256 1.00 75.57 175 ARG C C 1
ATOM 5637 O O . ARG B 1 175 ? -39.129 -39.040 5.134 1.00 76.48 175 ARG C O 1
ATOM 5645 N N . ALA B 1 176 ? -37.577 -40.476 4.360 1.00 73.19 176 ALA C N 1
ATOM 5646 C CA . ALA B 1 176 ? -38.374 -40.916 3.222 1.00 73.18 176 ALA C CA 1
ATOM 5647 C C . ALA B 1 176 ? -39.300 -42.076 3.563 1.00 76.69 176 ALA C C 1
ATOM 5648 O O . ALA B 1 176 ? -40.058 -42.520 2.693 1.00 76.90 176 ALA C O 1
ATOM 5650 N N . GLY B 1 177 ? -39.255 -42.577 4.796 1.00 77.75 177 GLY C N 1
ATOM 5651 C CA . GLY B 1 177 ? -40.047 -43.725 5.182 1.00 75.34 177 GLY C CA 1
ATOM 5652 C C . GLY B 1 177 ? -39.531 -45.053 4.682 1.00 77.46 177 GLY C C 1
ATOM 5653 O O . GLY B 1 177 ? -40.237 -46.061 4.807 1.00 82.60 177 GLY C O 1
ATOM 5654 N N . GLN B 1 178 ? -38.321 -45.091 4.125 1.00 75.49 178 GLN C N 1
ATOM 5655 C CA . GLN B 1 178 ? -37.757 -46.304 3.550 1.00 74.29 178 GLN C CA 1
ATOM 5656 C C . GLN B 1 178 ? -36.866 -47.073 4.518 1.00 76.17 178 GLN C C 1
ATOM 5657 O O . GLN B 1 178 ? -36.496 -48.213 4.218 1.00 74.88 178 GLN C O 1
ATOM 5663 N N . MET B 1 179 ? -36.513 -46.486 5.659 1.00 74.76 179 MET C N 1
ATOM 5664 C CA . MET B 1 179 ? -35.754 -47.177 6.690 1.00 72.80 179 MET C CA 1
ATOM 5665 C C . MET B 1 179 ? -36.329 -46.826 8.053 1.00 72.37 179 MET C C 1
ATOM 5666 O O . MET B 1 179 ? -36.705 -45.677 8.298 1.00 72.27 179 MET C O 1
ATOM 5671 N N . SER B 1 180 ? -36.400 -47.824 8.932 1.00 78.47 180 SER C N 1
ATOM 5672 C CA . SER B 1 180 ? -36.867 -47.594 10.291 1.00 77.53 180 SER C CA 1
ATOM 5673 C C . SER B 1 180 ? -35.921 -46.656 11.032 1.00 73.98 180 SER C C 1
ATOM 5674 O O . SER B 1 180 ? -34.717 -46.609 10.765 1.00 69.49 180 SER C O 1
ATOM 5677 N N . GLN B 1 181 ? -36.484 -45.894 11.972 1.00 71.66 181 GLN C N 1
ATOM 5678 C CA . GLN B 1 181 ? -35.666 -45.024 12.807 1.00 74.24 181 GLN C CA 1
ATOM 5679 C C . GLN B 1 181 ? -34.928 -45.812 13.882 1.00 74.84 181 GLN C C 1
ATOM 5680 O O . GLN B 1 181 ? -33.868 -45.379 14.348 1.00 74.70 181 GLN C O 1
ATOM 5686 N N . GLU B 1 182 ? -35.468 -46.968 14.277 1.00 77.23 182 GLU C N 1
ATOM 5687 C CA . GLU B 1 182 ? -34.783 -47.826 15.238 1.00 78.67 182 GLU C CA 1
ATOM 5688 C C . GLU B 1 182 ? -33.536 -48.454 14.628 1.00 74.71 182 GLU C C 1
ATOM 5689 O O . GLU B 1 182 ? -32.479 -48.499 15.268 1.00 76.37 182 GLU C O 1
ATOM 5695 N N . GLU B 1 183 ? -33.643 -48.944 13.391 1.00 72.51 183 GLU C N 1
ATOM 5696 C CA . GLU B 1 183 ? -32.498 -49.558 12.725 1.00 72.12 183 GLU C CA 1
ATOM 5697 C C . GLU B 1 183 ? -31.367 -48.556 12.529 1.00 71.73 183 GLU C C 1
ATOM 5698 O O . GLU B 1 183 ? -30.188 -48.907 12.656 1.00 68.67 183 GLU C O 1
ATOM 5704 N N . PHE B 1 184 ? -31.710 -47.303 12.217 1.00 73.56 184 PHE C N 1
ATOM 5705 C CA . PHE B 1 184 ? -30.689 -46.287 11.981 1.00 66.02 184 PHE C CA 1
ATOM 5706 C C . PHE B 1 184 ? -29.820 -46.072 13.214 1.00 67.76 184 PHE C C 1
ATOM 5707 O O . PHE B 1 184 ? -28.611 -45.841 13.097 1.00 69.20 184 PHE C O 1
ATOM 5715 N N . PHE B 1 185 ? -30.413 -46.152 14.404 1.00 67.65 185 PHE C N 1
ATOM 5716 C CA . PHE B 1 185 ? -29.678 -45.907 15.636 1.00 67.64 185 PHE C CA 1
ATOM 5717 C C . PHE B 1 185 ? -28.964 -47.141 16.170 1.00 68.14 185 PHE C C 1
ATOM 5718 O O . PHE B 1 185 ? -28.047 -47.002 16.987 1.00 68.05 185 PHE C O 1
ATOM 5726 N N . GLU B 1 186 ? -29.356 -48.338 15.732 1.00 69.42 186 GLU C N 1
ATOM 5727 C CA . GLU B 1 186 ? -28.618 -49.541 16.095 1.00 71.34 186 GLU C CA 1
ATOM 5728 C C . GLU B 1 186 ? -27.310 -49.677 15.329 1.00 66.91 186 GLU C C 1
ATOM 5729 O O . GLU B 1 186 ? -26.476 -50.508 15.703 1.00 68.03 186 GLU C O 1
ATOM 5735 N N . ALA B 1 187 ? -27.110 -48.882 14.282 1.00 65.16 187 ALA C N 1
ATOM 5736 C CA . ALA B 1 187 ? -25.952 -49.007 13.408 1.00 64.24 187 ALA C CA 1
ATOM 5737 C C . ALA B 1 187 ? -24.753 -48.189 13.868 1.00 61.93 187 ALA C C 1
ATOM 5738 O O . ALA B 1 187 ? -23.695 -48.265 13.236 1.00 57.84 187 ALA C O 1
ATOM 5740 N N . GLU B 1 188 ? -24.880 -47.416 14.949 1.00 62.39 188 GLU C N 1
ATOM 5741 C CA . GLU B 1 188 ? -23.785 -46.536 15.344 1.00 62.21 188 GLU C CA 1
ATOM 5742 C C . GLU B 1 188 ? -22.704 -47.270 16.129 1.00 62.13 188 GLU C C 1
ATOM 5743 O O . GLU B 1 188 ? -21.535 -46.866 16.085 1.00 58.35 188 GLU C O 1
ATOM 5749 N N . SER B 1 189 ? -23.058 -48.340 16.844 1.00 64.53 189 SER C N 1
ATOM 5750 C CA . SER B 1 189 ? -22.042 -49.187 17.457 1.00 57.84 189 SER C CA 1
ATOM 5751 C C . SER B 1 189 ? -21.359 -50.096 16.446 1.00 58.49 189 SER C C 1
ATOM 5752 O O . SER B 1 189 ? -20.276 -50.617 16.733 1.00 57.12 189 SER C O 1
ATOM 5755 N N . CYS B 1 190 ? -21.961 -50.288 15.274 1.00 59.01 190 CYS C N 1
ATOM 5756 C CA . CYS B 1 190 ? -21.429 -51.188 14.259 1.00 60.40 190 CYS C CA 1
ATOM 5757 C C . CYS B 1 190 ? -20.692 -50.470 13.140 1.00 56.45 190 CYS C C 1
ATOM 5758 O O . CYS B 1 190 ? -19.765 -51.045 12.559 1.00 55.44 190 CYS C O 1
ATOM 5761 N N . MET B 1 191 ? -21.077 -49.233 12.817 1.00 56.34 191 MET C N 1
ATOM 5762 C CA . MET B 1 191 ? -20.347 -48.492 11.794 1.00 55.24 191 MET C CA 1
ATOM 5763 C C . MET B 1 191 ? -18.935 -48.157 12.251 1.00 53.15 191 MET C C 1
ATOM 5764 O O . MET B 1 191 ? -18.028 -48.028 11.420 1.00 48.44 191 MET C O 1
ATOM 5769 N N . HIS B 1 192 ? -18.724 -48.027 13.559 1.00 53.66 192 HIS C N 1
ATOM 5770 C CA . HIS B 1 192 ? -17.445 -47.591 14.104 1.00 50.06 192 HIS C CA 1
ATOM 5771 C C . HIS B 1 192 ? -17.000 -48.575 15.176 1.00 51.06 192 HIS C C 1
ATOM 5772 O O . HIS B 1 192 ? -17.545 -48.589 16.284 1.00 53.78 192 HIS C O 1
ATOM 5779 N N . ARG B 1 193 ? -15.994 -49.384 14.840 1.00 48.58 193 ARG C N 1
ATOM 5780 C CA . ARG B 1 193 ? -15.574 -50.511 15.660 1.00 51.92 193 ARG C CA 1
ATOM 5781 C C . ARG B 1 193 ? -14.060 -50.564 15.821 1.00 45.70 193 ARG C C 1
ATOM 5782 O O . ARG B 1 193 ? -13.526 -51.589 16.257 1.00 38.62 193 ARG C O 1
ATOM 5790 N N . SER B 1 194 ? -13.354 -49.490 15.476 1.00 46.55 194 SER C N 1
ATOM 5791 C CA . SER B 1 194 ? -11.898 -49.530 15.438 1.00 46.49 194 SER C CA 1
ATOM 5792 C C . SER B 1 194 ? -11.344 -48.124 15.609 1.00 46.19 194 SER C C 1
ATOM 5793 O O . SER B 1 194 ? -12.060 -47.131 15.463 1.00 50.48 194 SER C O 1
ATOM 5796 N N . HIS B 1 195 ? -10.055 -48.057 15.932 1.00 45.27 195 HIS C N 1
ATOM 5797 C CA . HIS B 1 195 ? -9.358 -46.783 15.963 1.00 41.93 195 HIS C CA 1
ATOM 5798 C C . HIS B 1 195 ? -9.145 -46.271 14.540 1.00 44.90 195 HIS C C 1
ATOM 5799 O O . HIS B 1 195 ? -9.175 -47.030 13.567 1.00 44.84 195 HIS C O 1
ATOM 5806 N N . GLY B 1 196 ? -8.931 -44.968 14.427 1.00 42.00 196 GLY C N 1
ATOM 5807 C CA . GLY B 1 196 ? -8.688 -44.326 13.151 1.00 41.58 196 GLY C CA 1
ATOM 5808 C C . GLY B 1 196 ? -9.713 -43.251 12.855 1.00 42.02 196 GLY C C 1
ATOM 5809 O O . GLY B 1 196 ? -10.608 -42.969 13.649 1.00 45.92 196 GLY C O 1
ATOM 5810 N N . HIS B 1 197 ? -9.578 -42.674 11.662 1.00 42.97 197 HIS C N 1
ATOM 5811 C CA . HIS B 1 197 ? -10.430 -41.590 11.203 1.00 47.44 197 HIS C CA 1
ATOM 5812 C C . HIS B 1 197 ? -11.536 -42.123 10.290 1.00 45.48 197 HIS C C 1
ATOM 5813 O O . HIS B 1 197 ? -11.679 -43.330 10.072 1.00 42.64 197 HIS C O 1
ATOM 5820 N N . CYS B 1 198 ? -12.363 -41.208 9.794 1.00 45.99 198 CYS C N 1
ATOM 5821 C CA . CYS B 1 198 ? -13.441 -41.597 8.895 1.00 49.57 198 CYS C CA 1
ATOM 5822 C C . CYS B 1 198 ? -12.920 -42.409 7.725 1.00 44.54 198 CYS C C 1
ATOM 5823 O O . CYS B 1 198 ? -12.096 -41.938 6.932 1.00 48.38 198 CYS C O 1
ATOM 5826 N N . MET B 1 199 ? -13.481 -43.594 7.570 1.00 45.42 199 MET C N 1
ATOM 5827 C CA . MET B 1 199 ? -12.931 -44.577 6.663 1.00 48.02 199 MET C CA 1
ATOM 5828 C C . MET B 1 199 ? -13.600 -44.575 5.297 1.00 48.73 199 MET C C 1
ATOM 5829 O O . MET B 1 199 ? -13.523 -45.584 4.592 1.00 45.24 199 MET C O 1
ATOM 5834 N N . THR B 1 200 ? -14.250 -43.480 4.910 1.00 49.17 200 THR C N 1
ATOM 5835 C CA . THR B 1 200 ? -14.582 -43.238 3.514 1.00 50.16 200 THR C CA 1
ATOM 5836 C C . THR B 1 200 ? -13.517 -42.322 2.915 1.00 50.52 200 THR C C 1
ATOM 5837 O O . THR B 1 200 ? -12.528 -41.983 3.565 1.00 51.66 200 THR C O 1
ATOM 5841 N N . MET B 1 201 ? -13.714 -41.917 1.659 1.00 49.17 201 MET C N 1
ATOM 5842 C CA . MET B 1 201 ? -12.828 -40.928 1.044 1.00 47.80 201 MET C CA 1
ATOM 5843 C C . MET B 1 201 ? -13.268 -39.520 1.458 1.00 45.47 201 MET C C 1
ATOM 5844 O O . MET B 1 201 ? -13.565 -38.646 0.642 1.00 46.31 201 MET C O 1
ATOM 5849 N N . GLY B 1 202 ? -13.328 -39.327 2.774 1.00 45.25 202 GLY C N 1
ATOM 5850 C CA . GLY B 1 202 ? -13.649 -38.044 3.358 1.00 43.96 202 GLY C CA 1
ATOM 5851 C C . GLY B 1 202 ? -12.420 -37.169 3.496 1.00 42.90 202 GLY C C 1
ATOM 5852 O O . GLY B 1 202 ? -11.353 -37.448 2.946 1.00 45.38 202 GLY C O 1
ATOM 5853 N N . THR B 1 203 ? -12.578 -36.089 4.265 1.00 44.56 203 THR C N 1
ATOM 5854 C CA . THR B 1 203 ? -11.497 -35.116 4.393 1.00 45.20 203 THR C CA 1
ATOM 5855 C C . THR B 1 203 ? -10.236 -35.753 4.969 1.00 42.15 203 THR C C 1
ATOM 5856 O O . THR B 1 203 ? -9.132 -35.520 4.465 1.00 41.56 203 THR C O 1
ATOM 5860 N N . ALA B 1 204 ? -10.381 -36.571 6.014 1.00 41.67 204 ALA C N 1
ATOM 5861 C CA . ALA B 1 204 ? -9.209 -37.167 6.651 1.00 43.65 204 ALA C CA 1
ATOM 5862 C C . ALA B 1 204 ? -8.472 -38.105 5.702 1.00 44.37 204 ALA C C 1
ATOM 5863 O O . ALA B 1 204 ? -7.236 -38.118 5.668 1.00 43.62 204 ALA C O 1
ATOM 5865 N N . SER B 1 205 ? -9.212 -38.900 4.925 1.00 40.40 205 SER C N 1
ATOM 5866 C CA . SER B 1 205 ? -8.567 -39.819 3.991 1.00 41.90 205 SER C CA 1
ATOM 5867 C C . SER B 1 205 ? -7.862 -39.066 2.870 1.00 41.78 205 SER C C 1
ATOM 5868 O O . SER B 1 205 ? -6.756 -39.440 2.464 1.00 40.56 205 SER C O 1
ATOM 5871 N N . THR B 1 206 ? -8.485 -38.003 2.358 1.00 40.46 206 THR C N 1
ATOM 5872 C CA . THR B 1 206 ? -7.867 -37.239 1.278 1.00 45.70 206 THR C CA 1
ATOM 5873 C C . THR B 1 206 ? -6.686 -36.426 1.788 1.00 42.80 206 THR C C 1
ATOM 5874 O O . THR B 1 206 ? -5.623 -36.401 1.158 1.00 44.15 206 THR C O 1
ATOM 5878 N N . MET B 1 207 ? -6.854 -35.749 2.928 1.00 39.77 207 MET C N 1
ATOM 5879 C CA . MET B 1 207 ? -5.743 -34.995 3.501 1.00 41.15 207 MET C CA 1
ATOM 5880 C C . MET B 1 207 ? -4.564 -35.908 3.807 1.00 45.79 207 MET C C 1
ATOM 5881 O O . MET B 1 207 ? -3.407 -35.533 3.587 1.00 45.45 207 MET C O 1
ATOM 5886 N N . ALA B 1 208 ? -4.836 -37.117 4.305 1.00 43.63 208 ALA C N 1
ATOM 5887 C CA . ALA B 1 208 ? -3.771 -38.103 4.454 1.00 38.85 208 ALA C CA 1
ATOM 5888 C C . ALA B 1 208 ? -3.175 -38.466 3.100 1.00 40.16 208 ALA C C 1
ATOM 5889 O O . ALA B 1 208 ? -1.958 -38.649 2.977 1.00 42.48 208 ALA C O 1
ATOM 5891 N N . SER B 1 209 ? -4.018 -38.572 2.070 1.00 38.97 209 SER C N 1
ATOM 5892 C CA . SER B 1 209 ? -3.506 -38.777 0.720 1.00 41.30 209 SER C CA 1
ATOM 5893 C C . SER B 1 209 ? -2.768 -37.542 0.223 1.00 44.23 209 SER C C 1
ATOM 5894 O O . SER B 1 209 ? -1.747 -37.657 -0.466 1.00 43.44 209 SER C O 1
ATOM 5897 N N . MET B 1 210 ? -3.269 -36.350 0.562 1.00 42.84 210 MET C N 1
ATOM 5898 C CA . MET B 1 210 ? -2.577 -35.124 0.177 1.00 44.60 210 MET C CA 1
ATOM 5899 C C . MET B 1 210 ? -1.201 -35.047 0.822 1.00 45.22 210 MET C C 1
ATOM 5900 O O . MET B 1 210 ? -0.221 -34.682 0.164 1.00 47.14 210 MET C O 1
ATOM 5905 N N . VAL B 1 211 ? -1.107 -35.393 2.109 1.00 41.62 211 VAL C N 1
ATOM 5906 C CA . VAL B 1 211 ? 0.187 -35.408 2.787 1.00 41.64 211 VAL C CA 1
ATOM 5907 C C . VAL B 1 211 ? 1.165 -36.312 2.048 1.00 45.90 211 VAL C C 1
ATOM 5908 O O . VAL B 1 211 ? 2.335 -35.959 1.848 1.00 45.83 211 VAL C O 1
ATOM 5912 N N . GLU B 1 212 ? 0.699 -37.483 1.610 1.00 40.35 212 GLU C N 1
ATOM 5913 C CA . GLU B 1 212 ? 1.573 -38.408 0.897 1.00 43.95 212 GLU C CA 1
ATOM 5914 C C . GLU B 1 212 ? 1.902 -37.892 -0.499 1.00 40.89 212 GLU C C 1
ATOM 5915 O O . GLU B 1 212 ? 3.064 -37.916 -0.922 1.00 42.20 212 GLU C O 1
ATOM 5921 N N . ALA B 1 213 ? 0.889 -37.420 -1.232 1.00 43.45 213 ALA C N 1
ATOM 5922 C CA . ALA B 1 213 ? 1.121 -36.937 -2.591 1.00 46.63 213 ALA C CA 1
ATOM 5923 C C . ALA B 1 213 ? 1.977 -35.676 -2.606 1.00 45.71 213 ALA C C 1
ATOM 5924 O O . ALA B 1 213 ? 2.701 -35.434 -3.579 1.00 44.15 213 ALA C O 1
ATOM 5926 N N . LEU B 1 214 ? 1.905 -34.861 -1.552 1.00 43.82 214 LEU C N 1
ATOM 5927 C CA . LEU B 1 214 ? 2.783 -33.704 -1.438 1.00 43.49 214 LEU C CA 1
ATOM 5928 C C . LEU B 1 214 ? 4.225 -34.092 -1.145 1.00 45.85 214 LEU C C 1
ATOM 5929 O O . LEU B 1 214 ? 5.109 -33.234 -1.235 1.00 48.17 214 LEU C O 1
ATOM 5934 N N . GLY B 1 215 ? 4.480 -35.352 -0.801 1.00 41.99 215 GLY C N 1
ATOM 5935 C CA . GLY B 1 215 ? 5.807 -35.797 -0.436 1.00 41.75 215 GLY C CA 1
ATOM 5936 C C . GLY B 1 215 ? 6.168 -35.608 1.017 1.00 41.16 215 GLY C C 1
ATOM 5937 O O . GLY B 1 215 ? 7.331 -35.820 1.381 1.00 42.08 215 GLY C O 1
ATOM 5938 N N . MET B 1 216 ? 5.212 -35.225 1.862 1.00 38.42 216 MET C N 1
ATOM 5939 C CA . MET B 1 216 ? 5.468 -34.916 3.261 1.00 40.42 216 MET C CA 1
ATOM 5940 C C . MET B 1 216 ? 5.411 -36.139 4.169 1.00 41.03 216 MET C C 1
ATOM 5941 O O . MET B 1 216 ? 5.422 -35.985 5.395 1.00 38.53 216 MET C O 1
ATOM 5946 N N . SER B 1 217 ? 5.349 -37.342 3.604 1.00 40.82 217 SER C N 1
ATOM 5947 C CA . SER B 1 217 ? 5.312 -38.554 4.406 1.00 40.19 217 SER C CA 1
ATOM 5948 C C . SER B 1 217 ? 6.007 -39.672 3.645 1.00 42.55 217 SER C C 1
ATOM 5949 O O . SER B 1 217 ? 6.294 -39.557 2.450 1.00 43.08 217 SER C O 1
ATOM 5952 N N . LEU B 1 218 ? 6.281 -40.760 4.358 1.00 39.87 218 LEU C N 1
ATOM 5953 C CA . LEU B 1 218 ? 6.792 -41.954 3.715 1.00 41.98 218 LEU C CA 1
ATOM 5954 C C . LEU B 1 218 ? 5.699 -42.579 2.847 1.00 42.73 218 LEU C C 1
ATOM 5955 O O . LEU B 1 218 ? 4.508 -42.399 3.115 1.00 43.10 218 LEU C O 1
ATOM 5960 N N . PRO B 1 219 ? 6.076 -43.301 1.792 1.00 43.18 219 PRO C N 1
ATOM 5961 C CA . PRO B 1 219 ? 5.061 -43.908 0.922 1.00 44.62 219 PRO C CA 1
ATOM 5962 C C . PRO B 1 219 ? 4.186 -44.897 1.681 1.00 44.96 219 PRO C C 1
ATOM 5963 O O . PRO B 1 219 ? 4.665 -45.673 2.511 1.00 41.71 219 PRO C O 1
ATOM 5967 N N . GLY B 1 220 ? 2.886 -44.852 1.390 1.00 43.45 220 GLY C N 1
ATOM 5968 C CA . GLY B 1 220 ? 1.911 -45.704 2.037 1.00 36.00 220 GLY C CA 1
ATOM 5969 C C . GLY B 1 220 ? 1.250 -45.116 3.265 1.00 41.48 220 GLY C C 1
ATOM 5970 O O . GLY B 1 220 ? 0.413 -45.789 3.877 1.00 44.55 220 GLY C O 1
ATOM 5971 N N . ASN B 1 221 ? 1.578 -43.875 3.629 1.00 42.82 221 ASN C N 1
ATOM 5972 C CA . ASN B 1 221 ? 1.123 -43.309 4.897 1.00 40.99 221 ASN C CA 1
ATOM 5973 C C . ASN B 1 221 ? -0.389 -43.115 4.941 1.00 44.16 221 ASN C C 1
ATOM 5974 O O . ASN B 1 221 ? -0.983 -43.139 6.026 1.00 42.98 221 ASN C O 1
ATOM 5979 N N . ALA B 1 222 ? -1.032 -42.942 3.787 1.00 40.96 222 ALA C N 1
ATOM 5980 C CA . ALA B 1 222 ? -2.424 -42.506 3.778 1.00 38.44 222 ALA C CA 1
ATOM 5981 C C . ALA B 1 222 ? -3.391 -43.636 4.117 1.00 45.97 222 ALA C C 1
ATOM 5982 O O . ALA B 1 222 ? -4.283 -43.465 4.956 1.00 45.13 222 ALA C O 1
ATOM 5984 N N . ALA B 1 223 ? -3.233 -44.800 3.482 1.00 43.33 223 ALA C N 1
ATOM 5985 C CA . ALA B 1 223 ? -4.290 -45.803 3.473 1.00 40.94 223 ALA C CA 1
ATOM 5986 C C . ALA B 1 223 ? -4.187 -46.839 4.587 1.00 44.88 223 ALA C C 1
ATOM 5987 O O . ALA B 1 223 ? -5.184 -47.518 4.862 1.00 47.46 223 ALA C O 1
ATOM 5989 N N . ILE B 1 224 ? -3.028 -46.987 5.222 1.00 43.38 224 ILE C N 1
ATOM 5990 C CA . ILE B 1 224 ? -2.828 -48.033 6.228 1.00 42.67 224 ILE C CA 1
ATOM 5991 C C . ILE B 1 224 ? -3.827 -47.859 7.366 1.00 42.23 224 ILE C C 1
ATOM 5992 O O . ILE B 1 224 ? -3.853 -46.798 8.005 1.00 45.30 224 ILE C O 1
ATOM 5997 N N . PRO B 1 225 ? -4.657 -48.863 7.655 1.00 42.01 225 PRO C N 1
ATOM 5998 C CA . PRO B 1 225 ? -5.613 -48.735 8.761 1.00 39.09 225 PRO C CA 1
ATOM 5999 C C . PRO B 1 225 ? -4.903 -48.498 10.084 1.00 39.48 225 PRO C C 1
ATOM 6000 O O . PRO B 1 225 ? -3.776 -48.949 10.301 1.00 42.87 225 PRO C O 1
ATOM 6004 N N . ALA B 1 226 ? -5.584 -47.772 10.975 1.00 37.42 226 ALA C N 1
ATOM 6005 C CA . ALA B 1 226 ? -4.981 -47.399 12.250 1.00 36.42 226 ALA C CA 1
ATOM 6006 C C . ALA B 1 226 ? -4.623 -48.623 13.081 1.00 40.21 226 ALA C C 1
ATOM 6007 O O . ALA B 1 226 ? -3.581 -48.647 13.747 1.00 43.24 226 ALA C O 1
ATOM 6009 N N . VAL B 1 227 ? -5.476 -49.653 13.061 1.00 39.60 227 VAL C N 1
ATOM 6010 C CA . VAL B 1 227 ? -5.226 -50.856 13.846 1.00 44.30 227 VAL C CA 1
ATOM 6011 C C . VAL B 1 227 ? -4.342 -51.857 13.118 1.00 40.11 227 VAL C C 1
ATOM 6012 O O . VAL B 1 227 ? -4.102 -52.953 13.641 1.00 40.59 227 VAL C O 1
ATOM 6016 N N . ASP B 1 228 ? -3.852 -51.520 11.928 1.00 40.46 228 ASP C N 1
ATOM 6017 C CA . ASP B 1 228 ? -2.945 -52.389 11.194 1.00 40.44 228 ASP C CA 1
ATOM 6018 C C . ASP B 1 228 ? -1.515 -52.149 11.662 1.00 42.20 228 ASP C C 1
ATOM 6019 O O . ASP B 1 228 ? -1.114 -51.009 11.914 1.00 43.95 228 ASP C O 1
ATOM 6024 N N . ALA B 1 229 ? -0.750 -53.238 11.775 1.00 40.97 229 ALA C N 1
ATOM 6025 C CA . ALA B 1 229 ? 0.607 -53.145 12.306 1.00 42.26 229 ALA C CA 1
ATOM 6026 C C . ALA B 1 229 ? 1.499 -52.264 11.441 1.00 40.33 229 ALA C C 1
ATOM 6027 O O . ALA B 1 229 ? 2.434 -51.638 11.955 1.00 40.59 229 ALA C O 1
ATOM 6029 N N . ARG B 1 230 ? 1.232 -52.201 10.134 1.00 41.24 230 ARG C N 1
ATOM 6030 C CA . ARG B 1 230 ? 2.027 -51.355 9.252 1.00 39.57 230 ARG C CA 1
ATOM 6031 C C . ARG B 1 230 ? 1.924 -49.881 9.625 1.00 40.30 230 ARG C C 1
ATOM 6032 O O . ARG B 1 230 ? 2.831 -49.107 9.302 1.00 39.49 230 ARG C O 1
ATOM 6040 N N . ARG B 1 231 ? 0.843 -49.479 10.300 1.00 38.39 231 ARG C N 1
ATOM 6041 C CA . ARG B 1 231 ? 0.731 -48.101 10.767 1.00 38.48 231 ARG C CA 1
ATOM 6042 C C . ARG B 1 231 ? 1.786 -47.794 11.823 1.00 39.77 231 ARG C C 1
ATOM 6043 O O . ARG B 1 231 ? 2.364 -46.700 11.831 1.00 39.17 231 ARG C O 1
ATOM 6051 N N . ASN B 1 232 ? 2.051 -48.745 12.723 1.00 38.52 232 ASN C N 1
ATOM 6052 C CA . ASN B 1 232 ? 3.129 -48.557 13.689 1.00 36.64 232 ASN C CA 1
ATOM 6053 C C . ASN B 1 232 ? 4.487 -48.523 13.002 1.00 39.53 232 ASN C C 1
ATOM 6054 O O . ASN B 1 232 ? 5.326 -47.674 13.323 1.00 38.96 232 ASN C O 1
ATOM 6059 N N . LEU B 1 233 ? 4.719 -49.431 12.053 1.00 41.94 233 LEU C N 1
ATOM 6060 C CA . LEU B 1 233 ? 5.985 -49.442 11.327 1.00 39.36 233 LEU C CA 1
ATOM 6061 C C . LEU B 1 233 ? 6.255 -48.095 10.672 1.00 39.00 233 LEU C C 1
ATOM 6062 O O . LEU B 1 233 ? 7.362 -47.552 10.768 1.00 39.53 233 LEU C O 1
ATOM 6067 N N . LEU B 1 234 ? 5.244 -47.534 10.006 1.00 37.15 234 LEU C N 1
ATOM 6068 C CA . LEU B 1 234 ? 5.433 -46.264 9.314 1.00 35.00 234 LEU C CA 1
ATOM 6069 C C . LEU B 1 234 ? 5.646 -45.123 10.301 1.00 41.65 234 LEU C C 1
ATOM 6070 O O . LEU B 1 234 ? 6.485 -44.245 10.068 1.00 40.00 234 LEU C O 1
ATOM 6075 N N . ALA B 1 235 ? 4.893 -45.114 11.404 1.00 41.77 235 ALA C N 1
ATOM 6076 C CA . ALA B 1 235 ? 5.128 -44.119 12.445 1.00 38.05 235 ALA C CA 1
ATOM 6077 C C . ALA B 1 235 ? 6.538 -44.242 13.006 1.00 37.83 235 ALA C C 1
ATOM 6078 O O . ALA B 1 235 ? 7.207 -43.233 13.260 1.00 41.26 235 ALA C O 1
ATOM 6080 N N . ARG B 1 236 ? 7.009 -45.476 13.189 1.00 38.62 236 ARG C N 1
ATOM 6081 C CA . ARG B 1 236 ? 8.357 -45.703 13.695 1.00 38.03 236 ARG C CA 1
ATOM 6082 C C . ARG B 1 236 ? 9.409 -45.382 12.640 1.00 40.33 236 ARG C C 1
ATOM 6083 O O . ARG B 1 236 ? 10.418 -44.732 12.942 1.00 38.90 236 ARG C O 1
ATOM 6091 N N . ALA B 1 237 ? 9.193 -45.827 11.399 1.00 35.59 237 ALA C N 1
ATOM 6092 C CA . ALA B 1 237 ? 10.109 -45.474 10.319 1.00 36.40 237 ALA C CA 1
ATOM 6093 C C . ALA B 1 237 ? 10.170 -43.968 10.113 1.00 41.27 237 ALA C C 1
ATOM 6094 O O . ALA B 1 237 ? 11.221 -43.433 9.741 1.00 38.78 237 ALA C O 1
ATOM 6096 N N . SER B 1 238 ? 9.061 -43.268 10.358 1.00 38.81 238 SER C N 1
ATOM 6097 C CA . SER B 1 238 ? 9.086 -41.811 10.314 1.00 38.84 238 SER C CA 1
ATOM 6098 C C . SER B 1 238 ? 9.938 -41.237 11.436 1.00 40.22 238 SER C C 1
ATOM 6099 O O . SER B 1 238 ? 10.558 -40.183 11.262 1.00 37.24 238 SER C O 1
ATOM 6102 N N . GLY B 1 239 ? 9.978 -41.908 12.589 1.00 39.30 239 GLY C N 1
ATOM 6103 C CA . GLY B 1 239 ? 10.851 -41.461 13.661 1.00 36.62 239 GLY C CA 1
ATOM 6104 C C . GLY B 1 239 ? 12.318 -41.604 13.305 1.00 38.70 239 GLY C C 1
ATOM 6105 O O . GLY B 1 239 ? 13.136 -40.745 13.647 1.00 42.57 239 GLY C O 1
ATOM 6106 N N . ARG B 1 240 ? 12.673 -42.691 12.616 1.00 40.63 240 ARG C N 1
ATOM 6107 C CA . ARG B 1 240 ? 14.042 -42.854 12.138 1.00 39.18 240 ARG C CA 1
ATOM 6108 C C . ARG B 1 240 ? 14.388 -41.793 11.101 1.00 39.08 240 ARG C C 1
ATOM 6109 O O . ARG B 1 240 ? 15.462 -41.181 11.151 1.00 41.46 240 ARG C O 1
ATOM 6117 N N . ARG B 1 241 ? 13.479 -41.563 10.150 1.00 36.60 241 ARG C N 1
ATOM 6118 C CA . ARG B 1 241 ? 13.795 -40.727 8.997 1.00 36.74 241 ARG C CA 1
ATOM 6119 C C . ARG B 1 241 ? 14.004 -39.271 9.396 1.00 39.33 241 ARG C C 1
ATOM 6120 O O . ARG B 1 241 ? 14.897 -38.602 8.862 1.00 42.05 241 ARG C O 1
ATOM 6128 N N . ILE B 1 242 ? 13.198 -38.765 10.333 1.00 39.63 242 ILE C N 1
ATOM 6129 C CA . ILE B 1 242 ? 13.264 -37.346 10.675 1.00 38.98 242 ILE C CA 1
ATOM 6130 C C . ILE B 1 242 ? 14.620 -36.986 11.269 1.00 38.30 242 ILE C C 1
ATOM 6131 O O . ILE B 1 242 ? 15.091 -35.853 11.113 1.00 41.72 242 ILE C O 1
ATOM 6136 N N . VAL B 1 243 ? 15.276 -37.935 11.942 1.00 40.17 243 VAL C N 1
ATOM 6137 C CA . VAL B 1 243 ? 16.608 -37.670 12.481 1.00 39.34 243 VAL C CA 1
ATOM 6138 C C . VAL B 1 243 ? 17.596 -37.421 11.349 1.00 43.86 243 VAL C C 1
ATOM 6139 O O . VAL B 1 243 ? 18.434 -36.513 11.424 1.00 43.24 243 VAL C O 1
ATOM 6143 N N . GLN B 1 244 ? 17.511 -38.215 10.280 1.00 41.86 244 GLN C N 1
ATOM 6144 C CA . GLN B 1 244 ? 18.374 -37.990 9.126 1.00 42.29 244 GLN C CA 1
ATOM 6145 C C . GLN B 1 244 ? 17.970 -36.735 8.364 1.00 44.21 244 GLN C C 1
ATOM 6146 O O . GLN B 1 244 ? 18.830 -36.061 7.783 1.00 47.30 244 GLN C O 1
ATOM 6152 N N . MET B 1 245 ? 16.676 -36.404 8.354 1.00 42.80 245 MET C N 1
ATOM 6153 C CA . MET B 1 245 ? 16.230 -35.179 7.698 1.00 42.47 245 MET C CA 1
ATOM 6154 C C . MET B 1 245 ? 16.822 -33.948 8.370 1.00 43.51 245 MET C C 1
ATOM 6155 O O . MET B 1 245 ? 17.141 -32.958 7.702 1.00 44.17 245 MET C O 1
ATOM 6160 N N . VAL B 1 246 ? 16.972 -33.989 9.696 1.00 44.28 246 VAL C N 1
ATOM 6161 C CA . VAL B 1 246 ? 17.587 -32.875 10.412 1.00 42.83 246 VAL C CA 1
ATOM 6162 C C . VAL B 1 246 ? 19.049 -32.732 10.008 1.00 43.69 246 VAL C C 1
ATOM 6163 O O . VAL B 1 246 ? 19.530 -31.626 9.731 1.00 47.67 246 VAL C O 1
ATOM 6167 N N . LYS B 1 247 ? 19.776 -33.851 9.967 1.00 44.63 247 LYS C N 1
ATOM 6168 C CA . LYS B 1 247 ? 21.177 -33.812 9.560 1.00 46.60 247 LYS C CA 1
ATOM 6169 C C . LYS B 1 247 ? 21.321 -33.311 8.129 1.00 45.98 247 LYS C C 1
ATOM 6170 O O . LYS B 1 247 ? 22.254 -32.562 7.816 1.00 48.77 247 LYS C O 1
ATOM 6176 N N . ASP B 1 248 ? 20.405 -33.710 7.246 1.00 43.80 248 ASP C N 1
ATOM 6177 C CA . ASP B 1 248 ? 20.413 -33.235 5.869 1.00 45.45 248 ASP C CA 1
ATOM 6178 C C . ASP B 1 248 ? 19.710 -31.895 5.700 1.00 46.52 248 ASP C C 1
ATOM 6179 O O . ASP B 1 248 ? 19.760 -31.326 4.604 1.00 43.93 248 ASP C O 1
ATOM 6184 N N . ASP B 1 249 ? 19.067 -31.386 6.751 1.00 43.89 249 ASP C N 1
ATOM 6185 C CA . ASP B 1 249 ? 18.326 -30.126 6.707 1.00 43.92 249 ASP C CA 1
ATOM 6186 C C . ASP B 1 249 ? 17.322 -30.121 5.555 1.00 43.49 249 ASP C C 1
ATOM 6187 O O . ASP B 1 249 ? 17.281 -29.208 4.727 1.00 45.24 249 ASP C O 1
ATOM 6192 N N . LEU B 1 250 ? 16.502 -31.172 5.504 1.00 39.53 250 LEU C N 1
ATOM 6193 C CA . LEU B 1 250 ? 15.464 -31.299 4.482 1.00 40.62 250 LEU C CA 1
ATOM 6194 C C . LEU B 1 250 ? 14.203 -30.611 4.999 1.00 41.98 250 LEU C C 1
ATOM 6195 O O . LEU B 1 250 ? 13.274 -31.233 5.516 1.00 42.26 250 LEU C O 1
ATOM 6200 N N . VAL B 1 251 ? 14.185 -29.287 4.853 1.00 38.87 251 VAL C N 1
ATOM 6201 C CA . VAL B 1 251 ? 13.106 -28.456 5.371 1.00 39.00 251 VAL C CA 1
ATOM 6202 C C . VAL B 1 251 ? 11.863 -28.596 4.504 1.00 38.64 251 VAL C C 1
ATOM 6203 O O . VAL B 1 251 ? 11.928 -29.123 3.386 1.00 37.65 251 VAL C O 1
ATOM 6207 N N . MET B 1 252 ? 10.723 -28.122 5.012 1.00 39.51 252 MET C N 1
ATOM 6208 C CA . MET B 1 252 ? 9.455 -28.314 4.310 1.00 39.12 252 MET C CA 1
ATOM 6209 C C . MET B 1 252 ? 9.463 -27.656 2.936 1.00 44.62 252 MET C C 1
ATOM 6210 O O . MET B 1 252 ? 8.964 -28.235 1.962 1.00 47.32 252 MET C O 1
ATOM 6215 N N . SER B 1 253 ? 10.006 -26.437 2.840 1.00 41.42 253 SER C N 1
ATOM 6216 C CA . SER B 1 253 ? 10.005 -25.711 1.575 1.00 41.81 253 SER C CA 1
ATOM 6217 C C . SER B 1 253 ? 10.737 -26.458 0.465 1.00 41.72 253 SER C C 1
ATOM 6218 O O . SER B 1 253 ? 10.431 -26.243 -0.712 1.00 45.20 253 SER C O 1
ATOM 6221 N N . LYS B 1 254 ? 11.682 -27.336 0.808 1.00 40.37 254 LYS C N 1
ATOM 6222 C CA . LYS B 1 254 ? 12.304 -28.180 -0.205 1.00 43.13 254 LYS C CA 1
ATOM 6223 C C . LYS B 1 254 ? 11.367 -29.278 -0.686 1.00 42.63 254 LYS C C 1
ATOM 6224 O O . LYS B 1 254 ? 11.594 -29.843 -1.758 1.00 41.39 254 LYS C O 1
ATOM 6230 N N . ILE B 1 255 ? 10.331 -29.593 0.084 1.00 44.19 255 ILE C N 1
ATOM 6231 C CA . ILE B 1 255 ? 9.323 -30.574 -0.303 1.00 40.75 255 ILE C CA 1
ATOM 6232 C C . ILE B 1 255 ? 8.070 -29.903 -0.842 1.00 45.25 255 ILE C C 1
ATOM 6233 O O . ILE B 1 255 ? 7.641 -30.178 -1.964 1.00 44.06 255 ILE C O 1
ATOM 6238 N N . LEU B 1 256 ? 7.465 -29.018 -0.052 1.00 44.90 256 LEU C N 1
ATOM 6239 C CA . LEU B 1 256 ? 6.272 -28.300 -0.500 1.00 46.61 256 LEU C CA 1
ATOM 6240 C C . LEU B 1 256 ? 6.631 -27.251 -1.543 1.00 44.70 256 LEU C C 1
ATOM 6241 O O . LEU B 1 256 ? 6.830 -26.076 -1.218 1.00 46.65 256 LEU C O 1
ATOM 6246 N N . THR B 1 257 ? 6.713 -27.671 -2.799 1.00 46.73 257 THR C N 1
ATOM 6247 C CA . THR B 1 257 ? 6.993 -26.793 -3.924 1.00 43.19 257 THR C CA 1
ATOM 6248 C C . THR B 1 257 ? 5.753 -26.678 -4.811 1.00 47.05 257 THR C C 1
ATOM 6249 O O . THR B 1 257 ? 4.724 -27.318 -4.572 1.00 48.19 257 THR C O 1
ATOM 6253 N N . ARG B 1 258 ? 5.861 -25.846 -5.853 1.00 49.69 258 ARG C N 1
ATOM 6254 C CA . ARG B 1 258 ? 4.756 -25.697 -6.798 1.00 49.15 258 ARG C CA 1
ATOM 6255 C C . ARG B 1 258 ? 4.390 -27.032 -7.436 1.00 48.69 258 ARG C C 1
ATOM 6256 O O . ARG B 1 258 ? 3.206 -27.348 -7.594 1.00 46.11 258 ARG C O 1
ATOM 6264 N N . GLN B 1 259 ? 5.394 -27.835 -7.797 1.00 48.72 259 GLN C N 1
ATOM 6265 C CA . GLN B 1 259 ? 5.121 -29.128 -8.417 1.00 51.22 259 GLN C CA 1
ATOM 6266 C C . GLN B 1 259 ? 4.459 -30.090 -7.438 1.00 50.79 259 GLN C C 1
ATOM 6267 O O . GLN B 1 259 ? 3.598 -30.886 -7.832 1.00 48.35 259 GLN C O 1
ATOM 6273 N N . ALA B 1 260 ? 4.850 -30.038 -6.163 1.00 49.28 260 ALA C N 1
ATOM 6274 C CA . ALA B 1 260 ? 4.247 -30.917 -5.166 1.00 48.71 260 ALA C CA 1
ATOM 6275 C C . ALA B 1 260 ? 2.754 -30.646 -5.030 1.00 50.57 260 ALA C C 1
ATOM 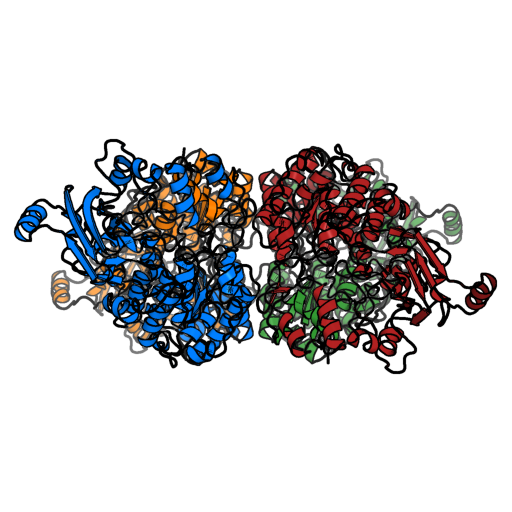6276 O O . ALA B 1 260 ? 1.941 -31.576 -5.003 1.00 49.13 260 ALA C O 1
ATOM 6278 N N . PHE B 1 261 ? 2.373 -29.367 -4.946 1.00 44.99 261 PHE C N 1
ATOM 6279 C CA . PHE B 1 261 ? 0.956 -29.023 -4.896 1.00 44.89 261 PHE C CA 1
ATOM 6280 C C . PHE B 1 261 ? 0.242 -29.406 -6.185 1.00 49.85 261 PHE C C 1
ATOM 6281 O O . PHE B 1 261 ? -0.937 -29.777 -6.153 1.00 49.64 261 PHE C O 1
ATOM 6289 N N . GLU B 1 262 ? 0.933 -29.324 -7.325 1.00 51.25 262 GLU C N 1
ATOM 6290 C CA . GLU B 1 262 ? 0.331 -29.763 -8.580 1.00 52.05 262 GLU C CA 1
ATOM 6291 C C . GLU B 1 262 ? 0.060 -31.262 -8.560 1.00 51.08 262 GLU C C 1
ATOM 6292 O O . GLU B 1 262 ? -0.979 -31.718 -9.050 1.00 52.92 262 GLU C O 1
ATOM 6298 N N . ASN B 1 263 ? 0.980 -32.044 -7.988 1.00 48.25 263 ASN C N 1
ATOM 6299 C CA . ASN B 1 263 ? 0.759 -33.482 -7.872 1.00 51.12 263 ASN C CA 1
ATOM 6300 C C . ASN B 1 263 ? -0.410 -33.789 -6.944 1.00 51.71 263 ASN C C 1
ATOM 6301 O O . ASN B 1 263 ? -1.214 -34.684 -7.227 1.00 49.34 263 ASN C O 1
ATOM 6306 N N . ALA B 1 264 ? -0.521 -33.056 -5.834 1.00 49.25 264 ALA C N 1
ATOM 6307 C CA . ALA B 1 264 ? -1.586 -33.323 -4.872 1.00 48.56 264 ALA C CA 1
ATOM 6308 C C . ALA B 1 264 ? -2.960 -33.073 -5.480 1.00 48.41 264 ALA C C 1
ATOM 6309 O O . ALA B 1 264 ? -3.906 -33.829 -5.229 1.00 47.91 264 ALA C O 1
ATOM 6311 N N . ILE B 1 265 ? -3.091 -32.015 -6.284 1.00 51.04 265 ILE C N 1
ATOM 6312 C CA . ILE B 1 265 ? -4.365 -31.737 -6.939 1.00 49.35 265 ILE C CA 1
ATOM 6313 C C . ILE B 1 265 ? -4.685 -32.817 -7.964 1.00 48.92 265 ILE C C 1
ATOM 6314 O O . ILE B 1 265 ? -5.839 -33.239 -8.103 1.00 48.59 265 ILE C O 1
ATOM 6319 N N . ARG B 1 266 ? -3.668 -33.289 -8.690 1.00 49.95 266 ARG C N 1
ATOM 6320 C CA . ARG B 1 266 ? -3.881 -34.374 -9.644 1.00 49.99 266 ARG C CA 1
ATOM 6321 C C . ARG B 1 266 ? -4.299 -35.656 -8.936 1.00 51.42 266 ARG C C 1
ATOM 6322 O O . ARG B 1 266 ? -5.189 -36.374 -9.408 1.00 53.01 266 ARG C O 1
ATOM 6330 N N . VAL B 1 267 ? -3.668 -35.959 -7.800 1.00 50.72 267 VAL C N 1
ATOM 6331 C CA . VAL B 1 267 ? -4.033 -37.152 -7.042 1.00 50.63 267 VAL C CA 1
ATOM 6332 C C . VAL B 1 267 ? -5.435 -37.010 -6.463 1.00 49.56 267 VAL C C 1
ATOM 6333 O O . VAL B 1 267 ? -6.212 -37.973 -6.439 1.00 51.85 267 VAL C O 1
ATOM 6337 N N . ASN B 1 268 ? -5.787 -35.807 -5.999 1.00 46.80 268 ASN C N 1
ATOM 6338 C CA . ASN B 1 268 ? -7.106 -35.591 -5.412 1.00 47.52 268 ASN C CA 1
ATOM 6339 C C . ASN B 1 268 ? -8.214 -35.900 -6.411 1.00 48.93 268 ASN C C 1
ATOM 6340 O O . ASN B 1 268 ? -9.264 -36.437 -6.039 1.00 51.67 268 ASN C O 1
ATOM 6345 N N . ALA B 1 269 ? -7.996 -35.573 -7.686 1.00 47.48 269 ALA C N 1
ATOM 6346 C CA . ALA B 1 269 ? -8.981 -35.907 -8.709 1.00 48.77 269 ALA C CA 1
ATOM 6347 C C . ALA B 1 269 ? -9.040 -37.411 -8.946 1.00 50.19 269 ALA C C 1
ATOM 6348 O O . ALA B 1 269 ? -10.124 -37.974 -9.138 1.00 52.37 269 ALA C O 1
ATOM 6350 N N . ALA B 1 270 ? -7.884 -38.079 -8.929 1.00 50.03 270 ALA C N 1
ATOM 6351 C CA . ALA B 1 270 ? -7.843 -39.512 -9.193 1.00 52.36 270 ALA C CA 1
ATOM 6352 C C . ALA B 1 270 ? -8.418 -40.337 -8.051 1.00 52.22 270 ALA C C 1
ATOM 6353 O O . ALA B 1 270 ? -8.850 -41.471 -8.281 1.00 48.82 270 ALA C O 1
ATOM 6355 N N . ILE B 1 271 ? -8.433 -39.801 -6.828 1.00 51.84 271 ILE C N 1
ATOM 6356 C CA . ILE B 1 271 ? -8.932 -40.532 -5.670 1.00 50.05 271 ILE C CA 1
ATOM 6357 C C . ILE B 1 271 ? -10.350 -40.136 -5.295 1.00 49.32 271 ILE C C 1
ATOM 6358 O O . ILE B 1 271 ? -10.881 -40.643 -4.296 1.00 50.99 271 ILE C O 1
ATOM 6363 N N . GLY B 1 272 ? -10.985 -39.252 -6.062 1.00 49.64 272 GLY C N 1
ATOM 6364 C CA . GLY B 1 272 ? -12.302 -38.768 -5.709 1.00 45.85 272 GLY C CA 1
ATOM 6365 C C . GLY B 1 272 ? -12.254 -37.968 -4.427 1.00 47.40 272 GLY C C 1
ATOM 6366 O O . GLY B 1 272 ? -13.082 -38.163 -3.529 1.00 47.63 272 GLY C O 1
ATOM 6367 N N . GLY B 1 273 ? -11.287 -37.062 -4.335 1.00 49.59 273 GLY C N 1
ATOM 6368 C CA . GLY B 1 273 ? -10.987 -36.389 -3.088 1.00 42.96 273 GLY C CA 1
ATOM 6369 C C . GLY B 1 273 ? -12.065 -35.420 -2.649 1.00 48.46 273 GLY C C 1
ATOM 6370 O O . GLY B 1 273 ? -12.945 -35.012 -3.408 1.00 50.35 273 GLY C O 1
ATOM 6371 N N . SER B 1 274 ? -11.971 -35.040 -1.379 1.00 48.04 274 SER C N 1
ATOM 6372 C CA . SER B 1 274 ? -12.946 -34.157 -0.757 1.00 45.47 274 SER C CA 1
ATOM 6373 C C . SER B 1 274 ? -12.775 -32.722 -1.238 1.00 50.33 274 SER C C 1
ATOM 6374 O O . SER B 1 274 ? -11.670 -32.275 -1.562 1.00 50.83 274 SER C O 1
ATOM 6377 N N . THR B 1 275 ? -13.893 -31.991 -1.271 1.00 46.48 275 THR C N 1
ATOM 6378 C CA . THR B 1 275 ? -13.851 -30.576 -1.622 1.00 46.91 275 THR C CA 1
ATOM 6379 C C . THR B 1 275 ? -13.120 -29.743 -0.580 1.00 50.02 275 THR C C 1
ATOM 6380 O O . THR B 1 275 ? -12.604 -28.671 -0.914 1.00 47.91 275 THR C O 1
ATOM 6384 N N . ASN B 1 276 ? -13.063 -30.210 0.667 1.00 48.95 276 ASN C N 1
ATOM 6385 C CA . ASN B 1 276 ? -12.390 -29.459 1.718 1.00 47.09 276 ASN C CA 1
ATOM 6386 C C . ASN B 1 276 ? -10.881 -29.413 1.527 1.00 47.37 276 ASN C C 1
ATOM 6387 O O . ASN B 1 276 ? -10.227 -28.533 2.095 1.00 48.83 276 ASN C O 1
ATOM 6392 N N . ALA B 1 277 ? -10.314 -30.343 0.756 1.00 44.36 277 ALA C N 1
ATOM 6393 C CA . ALA B 1 277 ? -8.890 -30.273 0.448 1.00 43.28 277 ALA C CA 1
ATOM 6394 C C . ALA B 1 277 ? -8.554 -29.017 -0.345 1.00 47.95 277 ALA C C 1
ATOM 6395 O O . ALA B 1 277 ? -7.416 -28.537 -0.296 1.00 45.92 277 ALA C O 1
ATOM 6397 N N . VAL B 1 278 ? -9.529 -28.473 -1.077 1.00 45.36 278 VAL C N 1
ATOM 6398 C CA . VAL B 1 278 ? -9.303 -27.239 -1.823 1.00 43.71 278 VAL C CA 1
ATOM 6399 C C . VAL B 1 278 ? -9.003 -26.091 -0.868 1.00 45.04 278 VAL C C 1
ATOM 6400 O O . VAL B 1 278 ? -8.020 -25.361 -1.035 1.00 46.97 278 VAL C O 1
ATOM 6404 N N . ILE B 1 279 ? -9.843 -25.921 0.156 1.00 43.94 279 ILE C N 1
ATOM 6405 C CA . ILE B 1 279 ? -9.633 -24.846 1.120 1.00 39.74 279 ILE C CA 1
ATOM 6406 C C . ILE B 1 279 ? -8.356 -25.079 1.918 1.00 44.69 279 ILE C C 1
ATOM 6407 O O . ILE B 1 279 ? -7.599 -24.139 2.195 1.00 46.22 279 ILE C O 1
ATOM 6412 N N . HIS B 1 280 ? -8.088 -26.333 2.288 1.00 42.84 280 HIS C N 1
ATOM 6413 C CA . HIS B 1 280 ? -6.974 -26.617 3.187 1.00 42.62 280 HIS C CA 1
ATOM 6414 C C . HIS B 1 280 ? -5.628 -26.454 2.490 1.00 42.23 280 HIS C C 1
ATOM 6415 O O . HIS B 1 280 ? -4.688 -25.900 3.073 1.00 40.76 280 HIS C O 1
ATOM 6422 N N . LEU B 1 281 ? -5.507 -26.932 1.248 1.00 43.25 281 LEU C N 1
ATOM 6423 C CA . LEU B 1 281 ? -4.229 -26.812 0.552 1.00 42.29 281 LEU C CA 1
ATOM 6424 C C . LEU B 1 281 ? -3.930 -25.369 0.167 1.00 45.73 281 LEU C C 1
ATOM 6425 O O . LEU B 1 281 ? -2.759 -24.975 0.118 1.00 43.95 281 LEU C O 1
ATOM 6430 N N . LEU B 1 282 ? -4.961 -24.570 -0.111 1.00 42.75 282 LEU C N 1
ATOM 6431 C CA . LEU B 1 282 ? -4.744 -23.141 -0.308 1.00 42.22 282 LEU C CA 1
ATOM 6432 C C . LEU B 1 282 ? -4.237 -22.489 0.972 1.00 44.62 282 LEU C C 1
ATOM 6433 O O . LEU B 1 282 ? -3.389 -21.590 0.928 1.00 46.39 282 LEU C O 1
ATOM 6438 N N . ALA B 1 283 ? -4.744 -22.935 2.124 1.00 40.40 283 ALA C N 1
ATOM 6439 C CA . ALA B 1 283 ? -4.256 -22.417 3.397 1.00 42.83 283 ALA C CA 1
ATOM 6440 C C . ALA B 1 283 ? -2.810 -22.832 3.642 1.00 44.77 283 ALA C C 1
ATOM 6441 O O . ALA B 1 283 ? -2.000 -22.027 4.117 1.00 42.87 283 ALA C O 1
ATOM 6443 N N . ILE B 1 284 ? -2.468 -24.081 3.319 1.00 42.14 284 ILE C N 1
ATOM 6444 C CA . ILE B 1 284 ? -1.104 -24.556 3.528 1.00 42.24 284 ILE C CA 1
ATOM 6445 C C . ILE B 1 284 ? -0.138 -23.842 2.591 1.00 42.65 284 ILE C C 1
ATOM 6446 O O . ILE B 1 284 ? 0.953 -23.427 3.000 1.00 44.06 284 ILE C O 1
ATOM 6451 N N . ALA B 1 285 ? -0.523 -23.685 1.321 1.00 42.60 285 ALA C N 1
ATOM 6452 C CA . ALA B 1 285 ? 0.332 -22.980 0.372 1.00 42.65 285 ALA C CA 1
ATOM 6453 C C . ALA B 1 285 ? 0.535 -21.526 0.774 1.00 44.57 285 ALA C C 1
ATOM 6454 O O . ALA B 1 285 ? 1.586 -20.943 0.484 1.00 45.92 285 ALA C O 1
ATOM 6456 N N . GLY B 1 286 ? -0.450 -20.926 1.445 1.00 44.99 286 GLY C N 1
ATOM 6457 C CA . GLY B 1 286 ? -0.308 -19.557 1.909 1.00 45.70 286 GLY C CA 1
ATOM 6458 C C . GLY B 1 286 ? 0.656 -19.390 3.065 1.00 46.39 286 GLY C C 1
ATOM 6459 O O . GLY B 1 286 ? 1.063 -18.261 3.358 1.00 46.74 286 GLY C O 1
ATOM 6460 N N . ARG B 1 287 ? 1.025 -20.485 3.730 1.00 43.18 287 ARG C N 1
ATOM 6461 C CA . ARG B 1 287 ? 1.976 -20.441 4.834 1.00 41.98 287 ARG C CA 1
ATOM 6462 C C . ARG B 1 287 ? 3.400 -20.713 4.361 1.00 46.27 287 ARG C C 1
ATOM 6463 O O . ARG B 1 287 ? 4.322 -19.959 4.689 1.00 43.44 287 ARG C O 1
ATOM 6471 N N . ILE B 1 288 ? 3.591 -21.783 3.587 1.00 42.77 288 ILE C N 1
ATOM 6472 C CA . ILE B 1 288 ? 4.925 -22.138 3.115 1.00 39.93 288 ILE C CA 1
ATOM 6473 C C . ILE B 1 288 ? 5.431 -21.194 2.031 1.00 40.96 288 ILE C C 1
ATOM 6474 O O . ILE B 1 288 ? 6.648 -21.048 1.871 1.00 41.38 288 ILE C O 1
ATOM 6479 N N . GLY B 1 289 ? 4.548 -20.537 1.289 1.00 39.17 289 GLY C N 1
ATOM 6480 C CA . GLY B 1 289 ? 4.968 -19.581 0.279 1.00 37.38 289 GLY C CA 1
ATOM 6481 C C . GLY B 1 289 ? 4.839 -20.027 -1.160 1.00 40.98 289 GLY C C 1
ATOM 6482 O O . GLY B 1 289 ? 5.445 -19.400 -2.033 1.00 47.72 289 GLY C O 1
ATOM 6483 N N . VAL B 1 290 ? 4.072 -21.073 -1.434 1.00 39.56 290 VAL C N 1
ATOM 6484 C CA . VAL B 1 290 ? 3.867 -21.555 -2.790 1.00 42.62 290 VAL C CA 1
ATOM 6485 C C . VAL B 1 290 ? 2.689 -20.809 -3.398 1.00 43.70 290 VAL C C 1
ATOM 6486 O O . VAL B 1 290 ? 1.638 -20.661 -2.762 1.00 46.39 290 VAL C O 1
ATOM 6490 N N . ASP B 1 291 ? 2.864 -20.332 -4.628 1.00 45.60 291 ASP C N 1
ATOM 6491 C CA . ASP B 1 291 ? 1.775 -19.682 -5.343 1.00 43.88 291 ASP C CA 1
ATOM 6492 C C . ASP B 1 291 ? 0.721 -20.717 -5.709 1.00 48.15 291 ASP C C 1
ATOM 6493 O O . ASP B 1 291 ? 0.999 -21.661 -6.457 1.00 51.24 291 ASP C O 1
ATOM 6498 N N . LEU B 1 292 ? -0.488 -20.544 -5.180 1.00 46.69 292 LEU C N 1
ATOM 6499 C CA . LEU B 1 292 ? -1.572 -21.488 -5.435 1.00 41.10 292 LEU C CA 1
ATOM 6500 C C . LEU B 1 292 ? -2.893 -20.760 -5.259 1.00 43.79 292 LEU C C 1
ATOM 6501 O O . LEU B 1 292 ? -3.192 -20.279 -4.161 1.00 47.85 292 LEU C O 1
ATOM 6506 N N . THR B 1 293 ? -3.676 -20.679 -6.328 1.00 46.38 293 THR C N 1
ATOM 6507 C CA . THR B 1 293 ? -4.970 -20.015 -6.324 1.00 48.69 293 THR C CA 1
ATOM 6508 C C . THR B 1 293 ? -6.080 -21.054 -6.448 1.00 48.21 293 THR C C 1
ATOM 6509 O O . THR B 1 293 ? -5.833 -22.256 -6.571 1.00 45.84 293 THR C O 1
ATOM 6513 N N . LEU B 1 294 ? -7.325 -20.573 -6.408 1.00 49.26 294 LEU C N 1
ATOM 6514 C CA . LEU B 1 294 ? -8.464 -21.454 -6.633 1.00 46.75 294 LEU C CA 1
ATOM 6515 C C . LEU B 1 294 ? -8.606 -21.822 -8.104 1.00 50.74 294 LEU C C 1
ATOM 6516 O O . LEU B 1 294 ? -9.049 -22.933 -8.421 1.00 48.17 294 LEU C O 1
ATOM 6521 N N . ALA B 1 295 ? -8.229 -20.915 -9.009 1.00 49.22 295 ALA C N 1
ATOM 6522 C CA . ALA B 1 295 ? -8.247 -21.238 -10.430 1.00 51.13 295 ALA C CA 1
ATOM 6523 C C . ALA B 1 295 ? -7.284 -22.372 -10.758 1.00 51.35 295 ALA C C 1
ATOM 6524 O O . ALA B 1 295 ? -7.485 -23.091 -11.743 1.00 51.09 295 ALA C O 1
ATOM 6526 N N . ASP B 1 296 ? -6.236 -22.547 -9.945 1.00 51.03 296 ASP C N 1
ATOM 6527 C CA . ASP B 1 296 ? -5.312 -23.660 -10.147 1.00 51.56 296 ASP C CA 1
ATOM 6528 C C . ASP B 1 296 ? -6.028 -25.000 -10.050 1.00 51.47 296 ASP C C 1
ATOM 6529 O O . ASP B 1 296 ? -5.781 -25.903 -10.858 1.00 50.67 296 ASP C O 1
ATOM 6534 N N . TRP B 1 297 ? -6.921 -25.144 -9.067 1.00 52.20 297 TRP C N 1
ATOM 6535 C CA . TRP B 1 297 ? -7.596 -26.420 -8.849 1.00 49.07 297 TRP C CA 1
ATOM 6536 C C . TRP B 1 297 ? -8.383 -26.854 -10.078 1.00 52.24 297 TRP C C 1
ATOM 6537 O O . TRP B 1 297 ? -8.446 -28.048 -10.394 1.00 54.88 297 TRP C O 1
ATOM 6548 N N . ASP B 1 298 ? -8.991 -25.900 -10.785 1.00 48.95 298 ASP C N 1
ATOM 6549 C CA . ASP B 1 298 ? -9.733 -26.242 -11.991 1.00 51.74 298 ASP C CA 1
ATOM 6550 C C . ASP B 1 298 ? -8.809 -26.525 -13.169 1.00 52.94 298 ASP C C 1
ATOM 6551 O O . ASP B 1 298 ? -9.127 -27.373 -14.011 1.00 58.54 298 ASP C O 1
ATOM 6556 N N . ALA B 1 299 ? -7.666 -25.839 -13.241 1.00 52.15 299 ALA C N 1
ATOM 6557 C CA . ALA B 1 299 ? -6.758 -26.019 -14.369 1.00 54.25 299 ALA C CA 1
ATOM 6558 C C . ALA B 1 299 ? -5.895 -27.267 -14.216 1.00 54.35 299 ALA C C 1
ATOM 6559 O O . ALA B 1 299 ? -5.594 -27.939 -15.209 1.00 56.13 299 ALA C O 1
ATOM 6561 N N . LEU B 1 300 ? -5.491 -27.595 -12.985 1.00 54.66 300 LEU C N 1
ATOM 6562 C CA . LEU B 1 300 ? -4.613 -28.741 -12.762 1.00 56.44 300 LEU C CA 1
ATOM 6563 C C . LEU B 1 300 ? -5.379 -30.061 -12.818 1.00 59.38 300 LEU C C 1
ATOM 6564 O O . LEU B 1 300 ? -4.956 -30.996 -13.506 1.00 62.61 300 LEU C O 1
ATOM 6569 N N . GLY B 1 301 ? -6.505 -30.157 -12.109 1.00 57.54 301 GLY C N 1
ATOM 6570 C CA . GLY B 1 301 ? -7.387 -31.295 -12.222 1.00 61.97 301 GLY C CA 1
ATOM 6571 C C . GLY B 1 301 ? -8.201 -31.352 -13.497 1.00 64.29 301 GLY C C 1
ATOM 6572 O O . GLY B 1 301 ? -9.084 -32.205 -13.614 1.00 65.83 301 GLY C O 1
ATOM 6573 N N . HIS B 1 302 ? -7.921 -30.475 -14.462 1.00 64.58 302 HIS C N 1
ATOM 6574 C CA . HIS B 1 302 ? -8.699 -30.414 -15.696 1.00 63.48 302 HIS C CA 1
ATOM 6575 C C . HIS B 1 302 ? -8.629 -31.733 -16.468 1.00 63.45 302 HIS C C 1
ATOM 6576 O O . HIS B 1 302 ? -7.542 -32.246 -16.749 1.00 61.38 302 HIS C O 1
ATOM 6583 N N . LYS B 1 303 ? -9.797 -32.272 -16.827 1.00 64.46 303 LYS C N 1
ATOM 6584 C CA . LYS B 1 303 ? -9.948 -33.490 -17.626 1.00 63.56 303 LYS C CA 1
ATOM 6585 C C . LYS B 1 303 ? -9.357 -34.732 -16.960 1.00 59.05 303 LYS C C 1
ATOM 6586 O O . LYS B 1 303 ? -9.280 -35.794 -17.596 1.00 61.43 303 LYS C O 1
ATOM 6592 N N . LEU B 1 304 ? -8.944 -34.639 -15.697 1.00 57.90 304 LEU C N 1
ATOM 6593 C CA . LEU B 1 304 ? -8.363 -35.807 -15.049 1.00 59.19 304 LEU C CA 1
ATOM 6594 C C . LEU B 1 304 ? -9.464 -36.748 -14.562 1.00 57.23 304 LEU C C 1
ATOM 6595 O O . LEU B 1 304 ? -10.507 -36.294 -14.085 1.00 57.44 304 LEU C O 1
ATOM 6600 N N . PRO B 1 305 ? -9.257 -38.057 -14.672 1.00 54.64 305 PRO C N 1
ATOM 6601 C CA . PRO B 1 305 ? -10.277 -39.017 -14.251 1.00 56.63 305 PRO C CA 1
ATOM 6602 C C . PRO B 1 305 ? -10.129 -39.423 -12.791 1.00 56.08 305 PRO C C 1
ATOM 6603 O O . PRO B 1 305 ? -9.077 -39.264 -12.170 1.00 51.79 305 PRO C O 1
ATOM 6607 N N . CYS B 1 306 ? -11.221 -39.959 -12.254 1.00 55.76 306 CYS C N 1
ATOM 6608 C CA . CYS B 1 306 ? -11.224 -40.565 -10.929 1.00 54.18 306 CYS C CA 1
ATOM 6609 C C . CYS B 1 306 ? -10.960 -42.058 -11.079 1.00 55.15 306 CYS C C 1
ATOM 6610 O O . CYS B 1 306 ? -11.707 -42.759 -11.770 1.00 58.27 306 CYS C O 1
ATOM 6613 N N . LEU B 1 307 ? -9.897 -42.539 -10.438 1.00 55.24 307 LEU C N 1
ATOM 6614 C CA . LEU B 1 307 ? -9.465 -43.922 -10.579 1.00 55.81 307 LEU C CA 1
ATOM 6615 C C . LEU B 1 307 ? -9.877 -44.810 -9.415 1.00 53.46 307 LEU C C 1
ATOM 6616 O O . LEU B 1 307 ? -9.727 -46.033 -9.510 1.00 56.48 307 LEU C O 1
ATOM 6621 N N . VAL B 1 308 ? -10.378 -44.238 -8.326 1.00 52.51 308 VAL C N 1
ATOM 6622 C CA . VAL B 1 308 ? -10.640 -44.981 -7.096 1.00 51.72 308 VAL C CA 1
ATOM 6623 C C . VAL B 1 308 ? -12.146 -45.123 -6.926 1.00 55.49 308 VAL C C 1
ATOM 6624 O O . VAL B 1 308 ? -12.864 -44.123 -6.791 1.00 55.21 308 VAL C O 1
ATOM 6628 N N . ASP B 1 309 ? -12.619 -46.370 -6.921 1.00 52.17 309 ASP C N 1
ATOM 6629 C CA . ASP B 1 309 ? -14.039 -46.683 -6.752 1.00 55.06 309 ASP C CA 1
ATOM 6630 C C . ASP B 1 309 ? -14.324 -46.832 -5.260 1.00 55.97 309 ASP C C 1
ATOM 6631 O O . ASP B 1 309 ? -14.488 -47.931 -4.730 1.00 54.96 309 ASP C O 1
ATOM 6636 N N . LEU B 1 310 ? -14.379 -45.693 -4.574 1.00 53.23 310 LEU C N 1
ATOM 6637 C CA . LEU B 1 310 ? -14.627 -45.658 -3.141 1.00 53.75 310 LEU C CA 1
ATOM 6638 C C . LEU B 1 310 ? -15.762 -44.693 -2.835 1.00 52.53 310 LEU C C 1
ATOM 6639 O O . LEU B 1 310 ? -16.005 -43.740 -3.579 1.00 53.30 310 LEU C O 1
ATOM 6644 N N . GLN B 1 311 ? -16.459 -44.956 -1.734 1.00 52.78 311 GLN C N 1
ATOM 6645 C CA . GLN B 1 311 ? -17.460 -44.015 -1.261 1.00 53.91 311 GLN C CA 1
ATOM 6646 C C . GLN B 1 311 ? -16.779 -42.692 -0.914 1.00 53.52 311 GLN C C 1
ATOM 6647 O O . GLN B 1 311 ? -15.649 -42.690 -0.408 1.00 53.82 311 GLN C O 1
ATOM 6653 N N . PRO B 1 312 ? -17.431 -41.547 -1.157 1.00 52.84 312 PRO C N 1
ATOM 6654 C CA . PRO B 1 312 ? -18.812 -41.355 -1.620 1.00 55.20 312 PRO C CA 1
ATOM 6655 C C . PRO B 1 312 ? -19.019 -41.535 -3.128 1.00 54.47 312 PRO C C 1
ATOM 6656 O O . PRO B 1 312 ? -20.141 -41.815 -3.554 1.00 59.30 312 PRO C O 1
ATOM 6660 N N . SER B 1 313 ? -17.958 -41.363 -3.918 1.00 52.61 313 SER C N 1
ATOM 6661 C CA . SER B 1 313 ? -18.091 -41.446 -5.368 1.00 57.23 313 SER C CA 1
ATOM 6662 C C . SER B 1 313 ? -18.357 -42.867 -5.849 1.00 55.96 313 SER C C 1
ATOM 6663 O O . SER B 1 313 ? -18.946 -43.042 -6.922 1.00 56.07 313 SER C O 1
ATOM 6666 N N . GLY B 1 314 ? -17.945 -43.874 -5.085 1.00 57.74 314 GLY C N 1
ATOM 6667 C CA . GLY B 1 314 ? -18.121 -45.267 -5.455 1.00 53.70 314 GLY C CA 1
ATOM 6668 C C . GLY B 1 314 ? -18.758 -46.055 -4.328 1.00 54.26 314 GLY C C 1
ATOM 6669 O O . GLY B 1 314 ? -19.625 -45.565 -3.604 1.00 54.39 314 GLY C O 1
ATOM 6670 N N . THR B 1 315 ? -18.310 -47.302 -4.179 1.00 54.38 315 THR C N 1
ATOM 6671 C CA . THR B 1 315 ? -18.918 -48.234 -3.237 1.00 54.76 315 THR C CA 1
ATOM 6672 C C . THR B 1 315 ? -17.949 -48.871 -2.252 1.00 53.36 315 THR C C 1
ATOM 6673 O O . THR B 1 315 ? -18.402 -49.334 -1.196 1.00 53.61 315 THR C O 1
ATOM 6677 N N . HIS B 1 316 ? -16.653 -48.905 -2.537 1.00 51.62 316 HIS C N 1
ATOM 6678 C CA . HIS B 1 316 ? -15.713 -49.554 -1.637 1.00 50.68 316 HIS C CA 1
ATOM 6679 C C . HIS B 1 316 ? -15.242 -48.583 -0.559 1.00 52.91 316 HIS C C 1
ATOM 6680 O O . HIS B 1 316 ? -15.592 -47.402 -0.548 1.00 50.74 316 HIS C O 1
ATOM 6687 N N . LEU B 1 317 ? -14.442 -49.104 0.366 1.00 53.67 317 LEU C N 1
ATOM 6688 C CA . LEU B 1 317 ? -14.031 -48.366 1.550 1.00 48.59 317 LEU C CA 1
ATOM 6689 C C . LEU B 1 317 ? -12.510 -48.348 1.653 1.00 50.61 317 LEU C C 1
ATOM 6690 O O . LEU B 1 317 ? -11.799 -49.011 0.891 1.00 45.13 317 LEU C O 1
ATOM 6695 N N . MET B 1 318 ? -12.019 -47.568 2.624 1.00 48.96 318 MET C N 1
ATOM 6696 C CA . MET B 1 318 ? -10.581 -47.363 2.780 1.00 46.41 318 MET C CA 1
ATOM 6697 C C . MET B 1 318 ? -9.842 -48.678 2.998 1.00 46.69 318 MET C C 1
ATOM 6698 O O . MET B 1 318 ? -8.720 -48.854 2.509 1.00 48.64 318 MET C O 1
ATOM 6703 N N . GLU B 1 319 ? -10.450 -49.606 3.741 1.00 48.32 319 GLU C N 1
ATOM 6704 C CA . GLU B 1 319 ? -9.831 -50.913 3.942 1.00 46.07 319 GLU C CA 1
ATOM 6705 C C . GLU B 1 319 ? -9.551 -51.590 2.607 1.00 46.83 319 GLU C C 1
ATOM 6706 O O . GLU B 1 319 ? -8.465 -52.146 2.398 1.00 46.15 319 GLU C O 1
ATOM 6712 N N . ASP B 1 320 ? -10.510 -51.533 1.680 1.00 49.01 320 ASP C N 1
ATOM 6713 C CA . ASP B 1 320 ? -10.283 -52.083 0.349 1.00 49.55 320 ASP C CA 1
ATOM 6714 C C . ASP B 1 320 ? -9.228 -51.284 -0.403 1.00 50.25 320 ASP C C 1
ATOM 6715 O O . ASP B 1 320 ? -8.385 -51.862 -1.100 1.00 50.90 320 ASP C O 1
ATOM 6720 N N . PHE B 1 321 ? -9.263 -49.955 -0.273 1.00 47.52 321 PHE C N 1
ATOM 6721 C CA . PHE B 1 321 ? -8.303 -49.110 -0.975 1.00 46.64 321 PHE C CA 1
ATOM 6722 C C . PHE B 1 321 ? -6.872 -49.405 -0.544 1.00 46.96 321 PHE C C 1
ATOM 6723 O O . PHE B 1 321 ? -5.943 -49.280 -1.350 1.00 48.79 321 PHE C O 1
ATOM 6731 N N . TYR B 1 322 ? -6.675 -49.803 0.713 1.00 44.07 322 TYR C N 1
ATOM 6732 C CA . TYR B 1 322 ? -5.333 -50.129 1.183 1.00 44.52 322 TYR C CA 1
ATOM 6733 C C . TYR B 1 322 ? -4.837 -51.436 0.575 1.00 47.92 322 TYR C C 1
ATOM 6734 O O . TYR B 1 322 ? -3.722 -51.500 0.045 1.00 47.70 322 TYR C O 1
ATOM 6743 N N . TYR B 1 323 ? -5.655 -52.491 0.639 1.00 47.38 323 TYR C N 1
ATOM 6744 C CA . TYR B 1 323 ? -5.244 -53.787 0.111 1.00 50.16 323 TYR C CA 1
ATOM 6745 C C . TYR B 1 323 ? -5.051 -53.760 -1.399 1.00 53.90 323 TYR C C 1
ATOM 6746 O O . TYR B 1 323 ? -4.372 -54.637 -1.942 1.00 51.96 323 TYR C O 1
ATOM 6755 N N . ALA B 1 324 ? -5.634 -52.776 -2.087 1.00 48.19 324 ALA C N 1
ATOM 6756 C CA . ALA B 1 324 ? -5.458 -52.659 -3.528 1.00 48.58 324 ALA C CA 1
ATOM 6757 C C . ALA B 1 324 ? -4.143 -51.994 -3.912 1.00 50.60 324 ALA C C 1
ATOM 6758 O O . ALA B 1 324 ? -3.724 -52.104 -5.069 1.00 48.60 324 ALA C O 1
ATOM 6760 N N . GLY B 1 325 ? -3.483 -51.315 -2.977 1.00 50.19 325 GLY C N 1
ATOM 6761 C CA . GLY B 1 325 ? -2.234 -50.646 -3.278 1.00 51.96 325 GLY C CA 1
ATOM 6762 C C . GLY B 1 325 ? -2.159 -49.263 -2.667 1.00 49.08 325 GLY C C 1
ATOM 6763 O O . GLY B 1 325 ? -1.068 -48.708 -2.511 1.00 49.38 325 GLY C O 1
ATOM 6764 N N . GLY B 1 326 ? -3.310 -48.698 -2.313 1.00 46.75 326 GLY C N 1
ATOM 6765 C CA . GLY B 1 326 ? -3.312 -47.397 -1.675 1.00 46.99 326 GLY C CA 1
ATOM 6766 C C . GLY B 1 326 ? -2.914 -46.279 -2.623 1.00 52.32 326 GLY C C 1
ATOM 6767 O O . GLY B 1 326 ? -3.064 -46.370 -3.855 1.00 52.46 326 GLY C O 1
ATOM 6768 N N . VAL B 1 327 ? -2.392 -45.196 -2.035 1.00 48.61 327 VAL C N 1
ATOM 6769 C CA . VAL B 1 327 ? -1.995 -44.023 -2.818 1.00 50.36 327 VAL C CA 1
ATOM 6770 C C . VAL B 1 327 ? -0.840 -44.335 -3.776 1.00 50.48 327 VAL C C 1
ATOM 6771 O O . VAL B 1 327 ? -0.876 -43.864 -4.920 1.00 50.01 327 VAL C O 1
ATOM 6775 N N . PRO B 1 328 ? 0.202 -45.079 -3.382 1.00 54.22 328 PRO C N 1
ATOM 6776 C CA . PRO B 1 328 ? 1.277 -45.365 -4.352 1.00 52.25 328 PRO C CA 1
ATOM 6777 C C . PRO B 1 328 ? 0.788 -46.035 -5.624 1.00 54.07 328 PRO C C 1
ATOM 6778 O O . PRO B 1 328 ? 1.339 -45.774 -6.700 1.00 57.04 328 PRO C O 1
ATOM 6782 N N . ALA B 1 329 ? -0.231 -46.888 -5.537 1.00 52.28 329 ALA C N 1
ATOM 6783 C CA . ALA B 1 329 ? -0.783 -47.495 -6.741 1.00 54.22 329 ALA C CA 1
ATOM 6784 C C . ALA B 1 329 ? -1.578 -46.498 -7.575 1.00 51.17 329 ALA C C 1
ATOM 6785 O O . ALA B 1 329 ? -1.733 -46.704 -8.783 1.00 52.57 329 ALA C O 1
ATOM 6787 N N . VAL B 1 330 ? -2.084 -45.428 -6.958 1.00 52.06 330 VAL C N 1
ATOM 6788 C CA . VAL B 1 330 ? -2.786 -44.390 -7.707 1.00 52.31 330 VAL C CA 1
ATOM 6789 C C . VAL B 1 330 ? -1.793 -43.467 -8.407 1.00 55.03 330 VAL C C 1
ATOM 6790 O O . VAL B 1 330 ? -2.000 -43.075 -9.562 1.00 54.99 330 VAL C O 1
ATOM 6794 N N . ILE B 1 331 ? -0.702 -43.110 -7.723 1.00 55.74 331 ILE C N 1
ATOM 6795 C CA . ILE B 1 331 ? 0.334 -42.282 -8.331 1.00 54.96 331 ILE C CA 1
ATOM 6796 C C . ILE B 1 331 ? 1.013 -43.014 -9.482 1.00 56.64 331 ILE C C 1
ATOM 6797 O O . ILE B 1 331 ? 1.466 -42.383 -10.448 1.00 61.28 331 ILE C O 1
ATOM 6802 N N . ARG B 1 332 ? 1.070 -44.348 -9.420 1.00 56.54 332 ARG C N 1
ATOM 6803 C CA . ARG B 1 332 ? 1.620 -45.123 -10.529 1.00 56.98 332 ARG C CA 1
ATOM 6804 C C . ARG B 1 332 ? 0.786 -44.971 -11.795 1.00 57.02 332 ARG C C 1
ATOM 6805 O O . ARG B 1 332 ? 1.339 -44.945 -12.901 1.00 59.12 332 ARG C O 1
ATOM 6813 N N . GLU B 1 333 ? -0.537 -44.857 -11.658 1.00 54.82 333 GLU C N 1
ATOM 6814 C CA . GLU B 1 333 ? -1.382 -44.656 -12.829 1.00 56.21 333 GLU C CA 1
ATOM 6815 C C . GLU B 1 333 ? -1.221 -43.259 -13.414 1.00 56.60 333 GLU C C 1
ATOM 6816 O O . GLU B 1 333 ? -1.462 -43.058 -14.610 1.00 56.76 333 GLU C O 1
ATOM 6822 N N . LEU B 1 334 ? -0.815 -42.288 -12.595 1.00 58.54 334 LEU C N 1
ATOM 6823 C CA . LEU B 1 334 ? -0.695 -40.893 -13.012 1.00 57.82 334 LEU C CA 1
ATOM 6824 C C . LEU B 1 334 ? 0.705 -40.549 -13.510 1.00 60.76 334 LEU C C 1
ATOM 6825 O O . LEU B 1 334 ? 1.129 -39.393 -13.410 1.00 61.35 334 LEU C O 1
ATOM 6830 N N . GLY B 1 335 ? 1.427 -41.534 -14.050 1.00 59.92 335 GLY C N 1
ATOM 6831 C CA . GLY B 1 335 ? 2.828 -41.346 -14.382 1.00 58.75 335 GLY C CA 1
ATOM 6832 C C . GLY B 1 335 ? 3.093 -40.338 -15.478 1.00 60.89 335 GLY C C 1
ATOM 6833 O O . GLY B 1 335 ? 4.196 -39.787 -15.540 1.00 64.16 335 GLY C O 1
ATOM 6834 N N . ASP B 1 336 ? 2.117 -40.086 -16.350 1.00 59.98 336 ASP C N 1
ATOM 6835 C CA . ASP B 1 336 ? 2.326 -39.158 -17.455 1.00 61.90 336 ASP C CA 1
ATOM 6836 C C . ASP B 1 336 ? 1.841 -37.744 -17.169 1.00 61.13 336 ASP C C 1
ATOM 6837 O O . ASP B 1 336 ? 2.193 -36.827 -17.916 1.00 62.55 336 ASP C O 1
ATOM 6842 N N . VAL B 1 337 ? 1.050 -37.547 -16.117 1.00 58.84 337 VAL C N 1
ATOM 6843 C CA . VAL B 1 337 ? 0.600 -36.215 -15.719 1.00 61.44 337 VAL C CA 1
ATOM 6844 C C . VAL B 1 337 ? 1.307 -35.704 -14.478 1.00 60.83 337 VAL C C 1
ATOM 6845 O O . VAL B 1 337 ? 1.203 -34.504 -14.172 1.00 58.33 337 VAL C O 1
ATOM 6849 N N . ILE B 1 338 ? 2.028 -36.562 -13.764 1.00 60.54 338 ILE C N 1
ATOM 6850 C CA . ILE B 1 338 ? 2.658 -36.174 -12.514 1.00 58.57 338 ILE C CA 1
ATOM 6851 C C . ILE B 1 338 ? 4.013 -35.532 -12.789 1.00 59.94 338 ILE C C 1
ATOM 6852 O O . ILE B 1 338 ? 4.627 -35.729 -13.841 1.00 63.10 338 ILE C O 1
ATOM 6857 N N . ALA B 1 339 ? 4.472 -34.733 -11.828 1.00 56.25 339 ALA C N 1
ATOM 6858 C CA . ALA B 1 339 ? 5.846 -34.229 -11.816 1.00 54.47 339 ALA C CA 1
ATOM 6859 C C . ALA B 1 339 ? 6.704 -35.290 -11.138 1.00 54.70 339 ALA C C 1
ATOM 6860 O O . ALA B 1 339 ? 6.766 -35.363 -9.908 1.00 55.39 339 ALA C O 1
ATOM 6862 N N . ARG B 1 340 ? 7.362 -36.121 -11.950 1.00 53.77 340 ARG C N 1
ATOM 6863 C CA . ARG B 1 340 ? 8.040 -37.304 -11.422 1.00 56.25 340 ARG C CA 1
ATOM 6864 C C . ARG B 1 340 ? 9.166 -36.931 -10.466 1.00 55.72 340 ARG C C 1
ATOM 6865 O O . ARG B 1 340 ? 9.365 -37.594 -9.442 1.00 56.26 340 ARG C O 1
ATOM 6873 N N . ASP B 1 341 ? 9.902 -35.864 -10.774 1.00 60.32 341 ASP C N 1
ATOM 6874 C CA . ASP B 1 341 ? 11.107 -35.525 -10.027 1.00 60.67 341 ASP C CA 1
ATOM 6875 C C . ASP B 1 341 ? 10.831 -34.839 -8.694 1.00 58.63 341 ASP C C 1
ATOM 6876 O O . ASP B 1 341 ? 11.791 -34.490 -7.997 1.00 58.00 341 ASP C O 1
ATOM 6881 N N . ALA B 1 342 ? 9.568 -34.639 -8.319 1.00 57.90 342 ALA C N 1
ATOM 6882 C CA . ALA B 1 342 ? 9.261 -33.968 -7.060 1.00 51.46 342 ALA C CA 1
ATOM 6883 C C . ALA B 1 342 ? 9.826 -34.751 -5.880 1.00 50.11 342 ALA C C 1
ATOM 6884 O O . ALA B 1 342 ? 9.612 -35.961 -5.762 1.00 50.94 342 ALA C O 1
ATOM 6886 N N . LEU B 1 343 ? 10.548 -34.053 -5.009 1.00 48.43 343 LEU C N 1
ATOM 6887 C CA . LEU B 1 343 ? 11.245 -34.696 -3.905 1.00 45.13 343 LEU C CA 1
ATOM 6888 C C . LEU B 1 343 ? 10.304 -34.956 -2.735 1.00 44.84 343 LEU C C 1
ATOM 6889 O O . LEU B 1 343 ? 9.443 -34.131 -2.414 1.00 46.14 343 LEU C O 1
ATOM 6894 N N . THR B 1 344 ? 10.477 -36.110 -2.096 1.00 47.39 344 THR C N 1
ATOM 6895 C CA . THR B 1 344 ? 9.722 -36.488 -0.911 1.00 45.60 344 THR C CA 1
ATOM 6896 C C . THR B 1 344 ? 10.665 -36.602 0.281 1.00 44.99 344 THR C C 1
ATOM 6897 O O . THR B 1 344 ? 11.891 -36.572 0.142 1.00 44.44 344 THR C O 1
ATOM 6901 N N . VAL B 1 345 ? 10.074 -36.748 1.470 1.00 43.78 345 VAL C N 1
ATOM 6902 C CA . VAL B 1 345 ? 10.841 -36.670 2.709 1.00 43.19 345 VAL C CA 1
ATOM 6903 C C . VAL B 1 345 ? 11.723 -37.882 2.964 1.00 43.53 345 VAL C C 1
ATOM 6904 O O . VAL B 1 345 ? 12.598 -37.818 3.834 1.00 46.93 345 VAL C O 1
ATOM 6908 N N . ASN B 1 346 ? 11.527 -38.983 2.242 1.00 41.93 346 ASN C N 1
ATOM 6909 C CA . ASN B 1 346 ? 12.359 -40.167 2.422 1.00 46.03 346 ASN C CA 1
ATOM 6910 C C . ASN B 1 346 ? 13.634 -40.122 1.587 1.00 47.29 346 ASN C C 1
ATOM 6911 O O . ASN B 1 346 ? 14.368 -41.114 1.548 1.00 47.47 346 ASN C O 1
ATOM 6916 N N . GLY B 1 347 ? 13.911 -39.000 0.923 1.00 49.95 347 GLY C N 1
ATOM 6917 C CA . GLY B 1 347 ? 15.083 -38.856 0.093 1.00 45.91 347 GLY C CA 1
ATOM 6918 C C . GLY B 1 347 ? 14.871 -39.165 -1.372 1.00 46.63 347 GLY C C 1
ATOM 6919 O O . GLY B 1 347 ? 15.650 -38.693 -2.210 1.00 47.80 347 GLY C O 1
ATOM 6920 N N . GLN B 1 348 ? 13.841 -39.933 -1.708 1.00 46.24 348 GLN C N 1
ATOM 6921 C CA . GLN B 1 348 ? 13.548 -40.294 -3.085 1.00 49.91 348 GLN C CA 1
ATOM 6922 C C . GLN B 1 348 ? 12.518 -39.342 -3.683 1.00 49.88 348 GLN C C 1
ATOM 6923 O O . GLN B 1 348 ? 11.906 -38.527 -2.991 1.00 46.29 348 GLN C O 1
ATOM 6929 N N . THR B 1 349 ? 12.331 -39.459 -4.995 1.00 51.61 349 THR C N 1
ATOM 6930 C CA . THR B 1 349 ? 11.295 -38.700 -5.673 1.00 51.92 349 THR C CA 1
ATOM 6931 C C . THR B 1 349 ? 9.941 -39.383 -5.492 1.00 50.51 349 THR C C 1
ATOM 6932 O O . THR B 1 349 ? 9.846 -40.533 -5.056 1.00 48.31 349 THR C O 1
ATOM 6936 N N . LEU B 1 350 ? 8.877 -38.649 -5.826 1.00 52.40 350 LEU C N 1
ATOM 6937 C CA . LEU B 1 350 ? 7.540 -39.230 -5.756 1.00 47.40 350 LEU C CA 1
ATOM 6938 C C . LEU B 1 350 ? 7.387 -40.384 -6.737 1.00 53.46 350 LEU C C 1
ATOM 6939 O O . LEU B 1 350 ? 6.647 -41.337 -6.466 1.00 55.50 350 LEU C O 1
ATOM 6944 N N . TRP B 1 351 ? 8.088 -40.326 -7.870 1.00 56.53 351 TRP C N 1
ATOM 6945 C CA . TRP B 1 351 ? 8.014 -41.405 -8.847 1.00 55.58 351 TRP C CA 1
ATOM 6946 C C . TRP B 1 351 ? 8.894 -42.587 -8.464 1.00 56.24 351 TRP C C 1
ATOM 6947 O O . TRP B 1 351 ? 8.521 -43.735 -8.725 1.00 58.25 351 TRP C O 1
ATOM 6958 N N . ASP B 1 352 ? 10.051 -42.335 -7.845 1.00 55.22 352 ASP C N 1
ATOM 6959 C CA . ASP B 1 352 ? 10.894 -43.437 -7.390 1.00 55.86 352 ASP C CA 1
ATOM 6960 C C . ASP B 1 352 ? 10.197 -44.271 -6.324 1.00 54.97 352 ASP C C 1
ATOM 6961 O O . ASP B 1 352 ? 10.497 -45.460 -6.174 1.00 57.35 352 ASP C O 1
ATOM 6966 N N . ASN B 1 353 ? 9.273 -43.671 -5.577 1.00 53.13 353 ASN C N 1
ATOM 6967 C CA . ASN B 1 353 ? 8.551 -44.377 -4.528 1.00 51.80 353 ASN C CA 1
ATOM 6968 C C . ASN B 1 353 ? 7.249 -45.002 -5.011 1.00 54.06 353 ASN C C 1
ATOM 6969 O O . ASN B 1 353 ? 6.601 -45.717 -4.239 1.00 56.15 353 ASN C O 1
ATOM 6974 N N . CYS B 1 354 ? 6.849 -44.756 -6.261 1.00 52.15 354 CYS C N 1
ATOM 6975 C CA . CYS B 1 354 ? 5.576 -45.248 -6.765 1.00 53.92 354 CYS C CA 1
ATOM 6976 C C . CYS B 1 354 ? 5.668 -45.923 -8.128 1.00 56.67 354 CYS C C 1
ATOM 6977 O O . CYS B 1 354 ? 4.657 -46.452 -8.603 1.00 56.72 354 CYS C O 1
ATOM 6980 N N . LYS B 1 355 ? 6.842 -45.924 -8.768 1.00 57.35 355 LYS C N 1
ATOM 6981 C CA . LYS B 1 355 ? 6.963 -46.507 -10.102 1.00 58.16 355 LYS C CA 1
ATOM 6982 C C . LYS B 1 355 ? 6.709 -48.009 -10.090 1.00 58.73 355 LYS C C 1
ATOM 6983 O O . LYS B 1 355 ? 6.223 -48.563 -11.083 1.00 56.72 355 LYS C O 1
ATOM 6989 N N . ASP B 1 356 ? 7.025 -48.683 -8.985 1.00 56.36 356 ASP C N 1
ATOM 6990 C CA . ASP B 1 356 ? 6.863 -50.126 -8.872 1.00 56.80 356 ASP C CA 1
ATOM 6991 C C . ASP B 1 356 ? 5.741 -50.509 -7.914 1.00 58.35 356 ASP C C 1
ATOM 6992 O O . ASP B 1 356 ? 5.712 -51.639 -7.418 1.00 60.97 356 ASP C O 1
ATOM 6997 N N . ALA B 1 357 ? 4.821 -49.593 -7.652 1.00 55.35 357 ALA C N 1
ATOM 6998 C CA . ALA B 1 357 ? 3.726 -49.858 -6.722 1.00 55.91 357 ALA C CA 1
ATOM 6999 C C . ALA B 1 357 ? 2.806 -50.931 -7.285 1.00 53.51 357 ALA C C 1
ATOM 7000 O O . ALA B 1 357 ? 2.305 -50.777 -8.406 1.00 51.10 357 ALA C O 1
ATOM 7002 N N . PRO B 1 358 ? 2.562 -52.020 -6.564 1.00 55.38 358 PRO C N 1
ATOM 7003 C CA . PRO B 1 358 ? 1.659 -53.054 -7.072 1.00 52.71 358 PRO C CA 1
ATOM 7004 C C . PRO B 1 358 ? 0.199 -52.670 -6.902 1.00 50.26 358 PRO C C 1
ATOM 7005 O O . PRO B 1 358 ? -0.187 -51.976 -5.959 1.00 50.80 358 PRO C O 1
ATOM 7009 N N . ASN B 1 359 ? -0.616 -53.137 -7.845 1.00 54.18 359 ASN C N 1
ATOM 7010 C CA . ASN B 1 359 ? -2.064 -52.969 -7.801 1.00 54.43 359 ASN C CA 1
ATOM 7011 C C . ASN B 1 359 ? -2.688 -54.352 -7.678 1.00 54.16 359 ASN C C 1
ATOM 7012 O O . ASN B 1 359 ? -2.559 -55.177 -8.589 1.00 55.47 359 ASN C O 1
ATOM 7017 N N . TRP B 1 360 ? -3.361 -54.603 -6.556 1.00 53.72 360 TRP C N 1
ATOM 7018 C CA . TRP B 1 360 ? -3.915 -55.917 -6.253 1.00 54.12 360 TRP C CA 1
ATOM 7019 C C . TRP B 1 360 ? -5.403 -56.035 -6.551 1.00 52.09 360 TRP C C 1
ATOM 7020 O O . TRP B 1 360 ? -5.963 -57.125 -6.402 1.00 53.65 360 TRP C O 1
ATOM 7031 N N . ASN B 1 361 ? -6.059 -54.948 -6.966 1.00 52.60 361 ASN C N 1
ATOM 7032 C CA . ASN B 1 361 ? -7.503 -54.979 -7.203 1.00 52.83 361 ASN C CA 1
ATOM 7033 C C . ASN B 1 361 ? -7.839 -53.824 -8.147 1.00 54.27 361 ASN C C 1
ATOM 7034 O O . ASN B 1 361 ? -7.918 -52.672 -7.712 1.00 59.45 361 ASN C O 1
ATOM 7039 N N . ARG B 1 362 ? -8.038 -54.146 -9.425 1.00 54.78 362 ARG C N 1
ATOM 7040 C CA . ARG B 1 362 ? -8.390 -53.136 -10.414 1.00 55.87 362 ARG C CA 1
ATOM 7041 C C . ARG B 1 362 ? -9.845 -52.694 -10.315 1.00 55.98 362 ARG C C 1
ATOM 7042 O O . ARG B 1 362 ? -10.228 -51.733 -10.989 1.00 57.21 362 ARG C O 1
ATOM 7050 N N . GLU B 1 363 ? -10.661 -53.371 -9.503 1.00 54.37 363 GLU C N 1
ATOM 7051 C CA . GLU B 1 363 ? -12.017 -52.906 -9.237 1.00 58.63 363 GLU C CA 1
ATOM 7052 C C . GLU B 1 363 ? -12.056 -51.803 -8.190 1.00 59.74 363 GLU C C 1
ATOM 7053 O O . GLU B 1 363 ? -13.100 -51.167 -8.018 1.00 59.20 363 GLU C O 1
ATOM 7059 N N . VAL B 1 364 ? -10.944 -51.568 -7.494 1.00 58.71 364 VAL C N 1
ATOM 7060 C CA . VAL B 1 364 ? -10.831 -50.489 -6.528 1.00 60.47 364 VAL C CA 1
ATOM 7061 C C . VAL B 1 364 ? -9.946 -49.365 -7.051 1.00 57.78 364 VAL C C 1
ATOM 7062 O O . VAL B 1 364 ? -10.295 -48.188 -6.932 1.00 54.16 364 VAL C O 1
ATOM 7066 N N . ILE B 1 365 ? -8.812 -49.708 -7.651 1.00 57.66 365 ILE C N 1
ATOM 7067 C CA . ILE B 1 365 ? -7.880 -48.741 -8.220 1.00 56.96 365 ILE C CA 1
ATOM 7068 C C . ILE B 1 365 ? -7.766 -49.069 -9.704 1.00 56.09 365 ILE C C 1
ATOM 7069 O O . ILE B 1 365 ? -7.091 -50.031 -10.090 1.00 53.20 365 ILE C O 1
ATOM 7074 N N . HIS B 1 366 ? -8.421 -48.268 -10.541 1.00 56.06 366 HIS C N 1
ATOM 7075 C CA . HIS B 1 366 ? -8.525 -48.548 -11.964 1.00 57.43 366 HIS C CA 1
ATOM 7076 C C . HIS B 1 366 ? -7.234 -48.185 -12.695 1.00 60.47 366 HIS C C 1
ATOM 7077 O O . HIS B 1 366 ? -6.364 -47.478 -12.178 1.00 58.60 366 HIS C O 1
ATOM 7084 N N . ALA B 1 367 ? -7.120 -48.689 -13.923 1.00 60.85 367 ALA C N 1
ATOM 7085 C CA . ALA B 1 367 ? -6.089 -48.235 -14.843 1.00 59.93 367 ALA C CA 1
ATOM 7086 C C . ALA B 1 367 ? -6.501 -46.895 -15.438 1.00 62.86 367 ALA C C 1
ATOM 7087 O O . ALA B 1 367 ? -7.689 -46.641 -15.659 1.00 63.30 367 ALA C O 1
ATOM 7089 N N . PHE B 1 368 ? -5.508 -46.040 -15.700 1.00 59.73 368 PHE C N 1
ATOM 7090 C CA . PHE B 1 368 ? -5.786 -44.661 -16.092 1.00 61.89 368 PHE C CA 1
ATOM 7091 C C . PHE B 1 368 ? -6.692 -44.594 -17.317 1.00 63.75 368 PHE C C 1
ATOM 7092 O O . PHE B 1 368 ? -7.659 -43.825 -17.346 1.00 60.01 368 PHE C O 1
ATOM 7100 N N . ASN B 1 369 ? -6.397 -45.395 -18.338 1.00 65.17 369 ASN C N 1
ATOM 7101 C CA . ASN B 1 369 ? -7.104 -45.324 -19.609 1.00 66.92 369 ASN C CA 1
ATOM 7102 C C . ASN B 1 369 ? -8.381 -46.159 -19.636 1.00 68.82 369 ASN C C 1
ATOM 7103 O O . ASN B 1 369 ? -8.951 -46.360 -20.712 1.00 71.67 369 ASN C O 1
ATOM 7108 N N . GLU B 1 370 ? -8.831 -46.656 -18.483 1.00 66.63 370 GLU C N 1
ATOM 7109 C CA . GLU B 1 370 ? -10.176 -47.218 -18.340 1.00 69.30 370 GLU C CA 1
ATOM 7110 C C . GLU B 1 370 ? -10.622 -46.999 -16.901 1.00 68.02 370 GLU C C 1
ATOM 7111 O O . GLU B 1 370 ? -10.786 -47.949 -16.128 1.00 66.48 370 GLU C O 1
ATOM 7117 N N . PRO B 1 371 ? -10.835 -45.746 -16.508 1.00 64.76 371 PRO C N 1
ATOM 7118 C CA . PRO B 1 371 ? -10.950 -45.412 -15.086 1.00 61.32 371 PRO C CA 1
ATOM 7119 C C . PRO B 1 371 ? -12.347 -45.672 -14.534 1.00 60.69 371 PRO C C 1
ATOM 7120 O O . PRO B 1 371 ? -13.238 -46.174 -15.216 1.00 62.40 371 PRO C O 1
ATOM 7124 N N . PHE B 1 372 ? -12.518 -45.311 -13.260 1.00 57.35 372 PHE C N 1
ATOM 7125 C CA . PHE B 1 372 ? -13.825 -45.407 -12.619 1.00 57.42 372 PHE C CA 1
ATOM 7126 C C . PHE B 1 372 ? -14.783 -44.368 -13.186 1.00 58.15 372 PHE C C 1
ATOM 7127 O O . PHE B 1 372 ? -15.854 -44.706 -13.704 1.00 54.25 372 PHE C O 1
ATOM 7135 N N . LYS B 1 373 ? -14.405 -43.093 -13.109 1.00 58.31 373 LYS C N 1
ATOM 7136 C CA . LYS B 1 373 ? -15.179 -42.006 -13.691 1.00 57.22 373 LYS C CA 1
ATOM 7137 C C . LYS B 1 373 ? -14.237 -41.052 -14.412 1.00 58.34 373 LYS C C 1
ATOM 7138 O O . LYS B 1 373 ? -13.130 -40.783 -13.936 1.00 61.15 373 LYS C O 1
ATOM 7144 N N . THR B 1 374 ? -14.683 -40.545 -15.558 1.00 58.90 374 THR C N 1
ATOM 7145 C CA . THR B 1 374 ? -13.880 -39.669 -16.399 1.00 58.11 374 THR C CA 1
ATOM 7146 C C . THR B 1 374 ? -14.182 -38.205 -16.103 1.00 58.88 374 THR C C 1
ATOM 7147 O O . THR B 1 374 ? -15.322 -37.835 -15.808 1.00 56.19 374 THR C O 1
ATOM 7151 N N . GLU B 1 375 ? -13.140 -37.375 -16.197 1.00 62.40 375 GLU C N 1
ATOM 7152 C CA . GLU B 1 375 ? -13.250 -35.930 -15.986 1.00 61.39 375 GLU C CA 1
ATOM 7153 C C . GLU B 1 375 ? -13.969 -35.615 -14.677 1.00 60.54 375 GLU C C 1
ATOM 7154 O O . GLU B 1 375 ? -14.791 -34.699 -14.594 1.00 56.54 375 GLU C O 1
ATOM 7160 N N . ALA B 1 376 ? -13.651 -36.390 -13.640 1.00 58.27 376 ALA C N 1
ATOM 7161 C CA . ALA B 1 376 ? -14.335 -36.314 -12.357 1.00 57.86 376 ALA C CA 1
ATOM 7162 C C . ALA B 1 376 ? -13.553 -35.518 -11.319 1.00 56.17 376 ALA C C 1
ATOM 7163 O O . ALA B 1 376 ? -13.764 -35.706 -10.116 1.00 56.23 376 ALA C O 1
ATOM 7165 N N . GLY B 1 377 ? -12.654 -34.640 -11.754 1.00 54.50 377 GLY C N 1
ATOM 7166 C CA . GLY B 1 377 ? -11.974 -33.771 -10.820 1.00 46.29 377 GLY C CA 1
ATOM 7167 C C . GLY B 1 377 ? -12.872 -32.654 -10.328 1.00 53.19 377 GLY C C 1
ATOM 7168 O O . GLY B 1 377 ? -13.881 -32.306 -10.942 1.00 55.39 377 GLY C O 1
ATOM 7169 N N . ILE B 1 378 ? -12.494 -32.089 -9.178 1.00 52.79 378 ILE C N 1
ATOM 7170 C CA . ILE B 1 378 ? -13.234 -30.958 -8.630 1.00 52.02 378 ILE C CA 1
ATOM 7171 C C . ILE B 1 378 ? -13.211 -29.813 -9.630 1.00 54.47 378 ILE C C 1
ATOM 7172 O O . ILE B 1 378 ? -12.155 -29.455 -10.168 1.00 58.60 378 ILE C O 1
ATOM 7177 N N . ALA B 1 379 ? -14.383 -29.243 -9.895 1.00 54.62 379 ALA C N 1
ATOM 7178 C CA . ALA B 1 379 ? -14.536 -28.168 -10.865 1.00 51.80 379 ALA C CA 1
ATOM 7179 C C . ALA B 1 379 ? -14.861 -26.863 -10.153 1.00 55.11 379 ALA C C 1
ATOM 7180 O O . ALA B 1 379 ? -15.640 -26.845 -9.193 1.00 57.36 379 ALA C O 1
ATOM 7182 N N . VAL B 1 380 ? -14.262 -25.776 -10.630 1.00 50.53 380 VAL C N 1
ATOM 7183 C CA . VAL B 1 380 ? -14.507 -24.438 -10.103 1.00 50.59 380 VAL C CA 1
ATOM 7184 C C . VAL B 1 380 ? -15.418 -23.699 -11.071 1.00 56.54 380 VAL C C 1
ATOM 7185 O O . VAL B 1 380 ? -15.170 -23.688 -12.284 1.00 57.20 380 VAL C O 1
ATOM 7189 N N . LEU B 1 381 ? -16.466 -23.078 -10.540 1.00 56.87 381 LEU C N 1
ATOM 7190 C CA . LEU B 1 381 ? -17.457 -22.382 -11.344 1.00 54.05 381 LEU C CA 1
ATOM 7191 C C . LEU B 1 381 ? -17.261 -20.876 -11.230 1.00 57.29 381 LEU C C 1
ATOM 7192 O O . LEU B 1 381 ? -16.834 -20.359 -10.196 1.00 57.74 381 LEU C O 1
ATOM 7197 N N . ARG B 1 382 ? -17.563 -20.178 -12.319 1.00 61.52 382 ARG C N 1
ATOM 7198 C CA A ARG B 1 382 ? -17.508 -18.726 -12.357 0.48 57.04 382 ARG C CA 1
ATOM 7199 C CA B ARG B 1 382 ? -17.502 -18.725 -12.385 0.52 57.05 382 ARG C CA 1
ATOM 7200 C C . ARG B 1 382 ? -18.854 -18.167 -12.806 1.00 59.74 382 ARG C C 1
ATOM 7201 O O . ARG B 1 382 ? -19.558 -18.771 -13.621 1.00 61.03 382 ARG C O 1
ATOM 7216 N N . GLY B 1 383 ? -19.206 -17.008 -12.262 1.00 55.68 383 GLY C N 1
ATOM 7217 C CA . GLY B 1 383 ? -20.466 -16.388 -12.619 1.00 54.38 383 GLY C CA 1
ATOM 7218 C C . GLY B 1 383 ? -20.761 -15.208 -11.721 1.00 58.38 383 GLY C C 1
ATOM 7219 O O . GLY B 1 383 ? -20.006 -14.893 -10.796 1.00 58.05 383 GLY C O 1
ATOM 7220 N N . ASN B 1 384 ? -21.886 -14.553 -12.015 1.00 59.75 384 ASN C N 1
ATOM 7221 C CA . ASN B 1 384 ? -22.312 -13.418 -11.205 1.00 59.36 384 ASN C CA 1
ATOM 7222 C C . ASN B 1 384 ? -22.737 -13.838 -9.804 1.00 61.05 384 ASN C C 1
ATOM 7223 O O . ASN B 1 384 ? -22.741 -13.005 -8.893 1.00 58.87 384 ASN C O 1
ATOM 7228 N N . LEU B 1 385 ? -23.093 -15.111 -9.615 1.00 60.21 385 LEU C N 1
ATOM 7229 C CA . LEU B 1 385 ? -23.501 -15.599 -8.304 1.00 58.09 385 LEU C CA 1
ATOM 7230 C C . LEU B 1 385 ? -22.304 -15.873 -7.402 1.00 57.29 385 LEU C C 1
ATOM 7231 O O . LEU B 1 385 ? -22.398 -15.691 -6.182 1.00 59.21 385 LEU C O 1
ATOM 7236 N N . CYS B 1 386 ? -21.180 -16.304 -7.977 1.00 56.45 386 CYS C N 1
ATOM 7237 C CA . CYS B 1 386 ? -19.946 -16.561 -7.236 1.00 59.19 386 CYS C CA 1
ATOM 7238 C C . CYS B 1 386 ? -18.807 -15.814 -7.920 1.00 59.13 386 CYS C C 1
ATOM 7239 O O . CYS B 1 386 ? -18.092 -16.376 -8.763 1.00 60.74 386 CYS C O 1
ATOM 7242 N N . PRO B 1 387 ? -18.613 -14.535 -7.587 1.00 59.73 387 PRO C N 1
ATOM 7243 C CA . PRO B 1 387 ? -17.514 -13.778 -8.220 1.00 59.99 387 PRO C CA 1
ATOM 7244 C C . PRO B 1 387 ? -16.146 -14.382 -7.955 1.00 61.24 387 PRO C C 1
ATOM 7245 O O . PRO B 1 387 ? -15.383 -14.630 -8.899 1.00 62.03 387 PRO C O 1
ATOM 7249 N N . ASP B 1 388 ? -15.817 -14.641 -6.690 1.00 61.89 388 ASP C N 1
ATOM 7250 C CA . ASP B 1 388 ? -14.519 -15.204 -6.345 1.00 60.51 388 ASP C CA 1
ATOM 7251 C C . ASP B 1 388 ? -14.441 -16.709 -6.565 1.00 61.01 388 ASP C C 1
ATOM 7252 O O . ASP B 1 388 ? -13.358 -17.284 -6.405 1.00 65.21 388 ASP C O 1
ATOM 7257 N N . GLY B 1 389 ? -15.541 -17.358 -6.918 1.00 61.68 389 GLY C N 1
ATOM 7258 C CA . GLY B 1 389 ? -15.524 -18.752 -7.311 1.00 56.48 389 GLY C CA 1
ATOM 7259 C C . GLY B 1 389 ? -16.433 -19.613 -6.450 1.00 53.90 389 GLY C C 1
ATOM 7260 O O . GLY B 1 389 ? -16.963 -19.192 -5.423 1.00 53.93 389 GLY C O 1
ATOM 7261 N N . ALA B 1 390 ? -16.600 -20.849 -6.914 1.00 52.46 390 ALA C N 1
ATOM 7262 C CA . ALA B 1 390 ? -17.362 -21.873 -6.214 1.00 51.53 390 ALA C CA 1
ATOM 7263 C C . ALA B 1 390 ? -16.900 -23.226 -6.730 1.00 52.51 390 ALA C C 1
ATOM 7264 O O . ALA B 1 390 ? -16.351 -23.331 -7.828 1.00 53.25 390 ALA C O 1
ATOM 7266 N N . VAL B 1 391 ? -17.125 -24.265 -5.926 1.00 48.93 391 VAL C N 1
ATOM 7267 C CA . VAL B 1 391 ? -16.639 -25.598 -6.254 1.00 52.05 391 VAL C CA 1
ATOM 7268 C C . VAL B 1 391 ? -17.801 -26.580 -6.294 1.00 54.33 391 VAL C C 1
ATOM 7269 O O . VAL B 1 391 ? -18.861 -26.364 -5.698 1.00 55.37 391 VAL C O 1
ATOM 7273 N N . ILE B 1 392 ? -17.580 -27.680 -7.016 1.00 53.05 392 ILE C N 1
ATOM 7274 C CA . ILE B 1 392 ? -18.529 -28.783 -7.084 1.00 52.72 392 ILE C CA 1
ATOM 7275 C C . ILE B 1 392 ? -17.729 -30.055 -7.339 1.00 57.15 392 ILE C C 1
ATOM 7276 O O . ILE B 1 392 ? -16.696 -30.037 -8.016 1.00 58.50 392 ILE C O 1
ATOM 7281 N N . LYS B 1 393 ? -18.198 -31.166 -6.766 1.00 58.02 393 LYS C N 1
ATOM 7282 C CA . LYS B 1 393 ? -17.516 -32.455 -6.851 1.00 56.11 393 LYS C CA 1
ATOM 7283 C C . LYS B 1 393 ? -18.314 -33.385 -7.756 1.00 57.80 393 LYS C C 1
ATOM 7284 O O . LYS B 1 393 ? -19.216 -34.093 -7.286 1.00 61.27 393 LYS C O 1
ATOM 7290 N N . PRO B 1 394 ? -18.024 -33.423 -9.061 1.00 60.94 394 PRO C N 1
ATOM 7291 C CA . PRO B 1 394 ? -18.845 -34.232 -9.976 1.00 61.48 394 PRO C CA 1
ATOM 7292 C C . PRO B 1 394 ? -18.643 -35.736 -9.845 1.00 60.00 394 PRO C C 1
ATOM 7293 O O . PRO B 1 394 ? -19.450 -36.492 -10.404 1.00 57.98 394 PRO C O 1
ATOM 7297 N N . SER B 1 395 ? -17.608 -36.198 -9.138 1.00 58.87 395 SER C N 1
ATOM 7298 C CA . SER B 1 395 ? -17.405 -37.638 -9.003 1.00 58.92 395 SER C CA 1
ATOM 7299 C C . SER B 1 395 ? -18.504 -38.278 -8.165 1.00 58.55 395 SER C C 1
ATOM 7300 O O . SER B 1 395 ? -18.911 -39.415 -8.430 1.00 58.13 395 SER C O 1
ATOM 7303 N N . ALA B 1 396 ? -18.997 -37.566 -7.150 1.00 57.10 396 ALA C N 1
ATOM 7304 C CA . ALA B 1 396 ? -20.106 -38.029 -6.328 1.00 57.91 396 ALA C CA 1
ATOM 7305 C C . ALA B 1 396 ? -21.427 -37.373 -6.717 1.00 59.69 396 ALA C C 1
ATOM 7306 O O . ALA B 1 396 ? -22.375 -37.384 -5.925 1.00 58.54 396 ALA C O 1
ATOM 7308 N N . ALA B 1 397 ? -21.504 -36.803 -7.917 1.00 62.12 397 ALA C N 1
ATOM 7309 C CA . ALA B 1 397 ? -22.697 -36.133 -8.402 1.00 59.67 397 ALA C CA 1
ATOM 7310 C C . ALA B 1 397 ? -23.483 -37.054 -9.333 1.00 64.98 397 ALA C C 1
ATOM 7311 O O . ALA B 1 397 ? -23.057 -38.163 -9.664 1.00 61.89 397 ALA C O 1
ATOM 7313 N N . THR B 1 398 ? -24.653 -36.581 -9.757 1.00 65.93 398 THR C N 1
ATOM 7314 C CA . THR B 1 398 ? -25.451 -37.294 -10.748 1.00 67.81 398 THR C CA 1
ATOM 7315 C C . THR B 1 398 ? -25.324 -36.605 -12.097 1.00 65.23 398 THR C C 1
ATOM 7316 O O . THR B 1 398 ? -25.410 -35.367 -12.162 1.00 64.38 398 THR C O 1
ATOM 7320 N N . PRO B 1 399 ? -25.124 -37.361 -13.180 1.00 67.19 399 PRO C N 1
ATOM 7321 C CA . PRO B 1 399 ? -24.767 -36.721 -14.462 1.00 64.55 399 PRO C CA 1
ATOM 7322 C C . PRO B 1 399 ? -25.791 -35.721 -14.977 1.00 65.16 399 PRO C C 1
ATOM 7323 O O . PRO B 1 399 ? -25.422 -34.595 -15.338 1.00 67.94 399 PRO C O 1
ATOM 7327 N N . ALA B 1 400 ? -27.071 -36.094 -15.018 1.00 66.83 400 ALA C N 1
ATOM 7328 C CA . ALA B 1 400 ? -28.084 -35.258 -15.654 1.00 64.42 400 ALA C CA 1
ATOM 7329 C C . ALA B 1 400 ? -28.313 -33.931 -14.939 1.00 62.24 400 ALA C C 1
ATOM 7330 O O . ALA B 1 400 ? -29.038 -33.084 -15.472 1.00 65.18 400 ALA C O 1
ATOM 7332 N N . LEU B 1 401 ? -27.723 -33.724 -13.761 1.00 60.98 401 LEU C N 1
ATOM 7333 C CA . LEU B 1 401 ? -27.885 -32.471 -13.037 1.00 65.70 401 LEU C CA 1
ATOM 7334 C C . LEU B 1 401 ? -26.701 -31.525 -13.184 1.00 71.09 401 LEU C C 1
ATOM 7335 O O . LEU B 1 401 ? -26.840 -30.335 -12.877 1.00 67.25 401 LEU C O 1
ATOM 7340 N N . LEU B 1 402 ? -25.546 -32.020 -13.642 1.00 71.25 402 LEU C N 1
ATOM 7341 C CA . LEU B 1 402 ? -24.396 -31.153 -13.878 1.00 66.75 402 LEU C CA 1
ATOM 7342 C C . LEU B 1 402 ? -24.701 -30.061 -14.895 1.00 69.21 402 LEU C C 1
ATOM 7343 O O . LEU B 1 402 ? -24.002 -29.042 -14.927 1.00 68.40 402 LEU C O 1
ATOM 7348 N N . LYS B 1 403 ? -25.719 -30.257 -15.728 1.00 71.19 403 LYS C N 1
ATOM 7349 C CA . LYS B 1 403 ? -26.237 -29.236 -16.635 1.00 72.45 403 LYS C CA 1
ATOM 7350 C C . LYS B 1 403 ? -27.723 -29.098 -16.322 1.00 70.55 403 LYS C C 1
ATOM 7351 O O . LYS B 1 403 ? -28.535 -29.921 -16.759 1.00 68.05 403 LYS C O 1
ATOM 7357 N N . HIS B 1 404 ? -28.080 -28.069 -15.557 1.00 67.18 404 HIS C N 1
ATOM 7358 C CA . HIS B 1 404 ? -29.443 -27.944 -15.060 1.00 67.61 404 HIS C CA 1
ATOM 7359 C C . HIS B 1 404 ? -29.751 -26.484 -14.763 1.00 64.21 404 HIS C C 1
ATOM 7360 O O . HIS B 1 404 ? -28.860 -25.702 -14.421 1.00 64.58 404 HIS C O 1
ATOM 7367 N N . LYS B 1 405 ? -31.027 -26.132 -14.904 1.00 64.01 405 LYS C N 1
ATOM 7368 C CA . LYS B 1 405 ? -31.532 -24.809 -14.571 1.00 70.09 405 LYS C CA 1
ATOM 7369 C C . LYS B 1 405 ? -32.937 -24.953 -14.006 1.00 72.14 405 LYS C C 1
ATOM 7370 O O . LYS B 1 405 ? -33.754 -25.704 -14.547 1.00 72.60 405 LYS C O 1
ATOM 7376 N N . GLY B 1 406 ? -33.212 -24.243 -12.915 1.00 69.91 406 GLY C N 1
ATOM 7377 C CA . GLY B 1 406 ? -34.505 -24.376 -12.275 1.00 70.25 406 GLY C CA 1
ATOM 7378 C C . GLY B 1 406 ? -34.806 -23.230 -11.331 1.00 71.65 406 GLY C C 1
ATOM 7379 O O . GLY B 1 406 ? -34.023 -22.291 -11.179 1.00 70.68 406 GLY C O 1
ATOM 7380 N N . ARG B 1 407 ? -35.972 -23.332 -10.695 1.00 72.10 407 ARG C N 1
ATOM 7381 C CA . ARG B 1 407 ? -36.441 -22.333 -9.744 1.00 71.18 407 ARG C CA 1
ATOM 7382 C C . ARG B 1 407 ? -35.678 -22.431 -8.429 1.00 68.57 407 ARG C C 1
ATOM 7383 O O . ARG B 1 407 ? -35.342 -23.524 -7.968 1.00 65.81 407 ARG C O 1
ATOM 7391 N N . ALA B 1 408 ? -35.408 -21.277 -7.821 1.00 67.03 408 ALA C N 1
ATOM 7392 C CA . ALA B 1 408 ? -34.637 -21.215 -6.583 1.00 66.94 408 ALA C CA 1
ATOM 7393 C C . ALA B 1 408 ? -35.557 -21.203 -5.369 1.00 66.52 408 ALA C C 1
ATOM 7394 O O . ALA B 1 408 ? -36.450 -20.357 -5.264 1.00 66.46 408 ALA C O 1
ATOM 7396 N N . VAL B 1 409 ? -35.331 -22.147 -4.461 1.00 64.67 409 VAL C N 1
ATOM 7397 C CA . VAL B 1 409 ? -35.924 -22.129 -3.130 1.00 68.77 409 VAL C CA 1
ATOM 7398 C C . VAL B 1 409 ? -34.835 -21.696 -2.158 1.00 68.06 409 VAL C C 1
ATOM 7399 O O . VAL B 1 409 ? -33.768 -22.320 -2.091 1.00 64.83 409 VAL C O 1
ATOM 7403 N N . VAL B 1 410 ? -35.096 -20.631 -1.407 1.00 65.95 410 VAL C N 1
ATOM 7404 C CA . VAL B 1 410 ? -34.061 -19.907 -0.679 1.00 64.29 410 VAL C CA 1
ATOM 7405 C C . VAL B 1 410 ? -34.254 -20.091 0.820 1.00 64.74 410 VAL C C 1
ATOM 7406 O O . VAL B 1 410 ? -35.376 -20.001 1.331 1.00 66.46 410 VAL C O 1
ATOM 7410 N N . PHE B 1 411 ? -33.150 -20.347 1.520 1.00 63.60 411 PHE C N 1
ATOM 7411 C CA . PHE B 1 411 ? -33.115 -20.410 2.975 1.00 61.95 411 PHE C CA 1
ATOM 7412 C C . PHE B 1 411 ? -32.093 -19.401 3.479 1.00 57.01 411 PHE C C 1
ATOM 7413 O O . PHE B 1 411 ? -30.954 -19.376 3.001 1.00 57.03 411 PHE C O 1
ATOM 7421 N N . GLU B 1 412 ? -32.497 -18.573 4.446 1.00 60.39 412 GLU C N 1
ATOM 7422 C CA . GLU B 1 412 ? -31.614 -17.510 4.918 1.00 60.41 412 GLU C CA 1
ATOM 7423 C C . GLU B 1 412 ? -30.474 -18.048 5.774 1.00 61.97 412 GLU C C 1
ATOM 7424 O O . GLU B 1 412 ? -29.401 -17.435 5.826 1.00 61.17 412 GLU C O 1
ATOM 7430 N N . ASN B 1 413 ? -30.679 -19.170 6.448 1.00 64.47 413 ASN C N 1
ATOM 7431 C CA . ASN B 1 413 ? -29.669 -19.764 7.324 1.00 63.18 413 ASN C CA 1
ATOM 7432 C C . ASN B 1 413 ? -30.080 -21.207 7.602 1.00 64.42 413 ASN C C 1
ATOM 7433 O O . ASN B 1 413 ? -31.012 -21.733 6.981 1.00 66.87 413 ASN C O 1
ATOM 7438 N N . SER B 1 414 ? -29.381 -21.850 8.540 1.00 61.98 414 SER C N 1
ATOM 7439 C CA . SER B 1 414 ? -29.661 -23.247 8.858 1.00 69.17 414 SER C CA 1
ATOM 7440 C C . SER B 1 414 ? -30.950 -23.404 9.658 1.00 69.20 414 SER C C 1
ATOM 7441 O O . SER B 1 414 ? -31.708 -24.353 9.432 1.00 66.51 414 SER C O 1
ATOM 7444 N N . GLU B 1 415 ? -31.214 -22.490 10.595 1.00 69.26 415 GLU C N 1
ATOM 7445 C CA . GLU B 1 415 ? -32.469 -22.550 11.339 1.00 70.18 415 GLU C CA 1
ATOM 7446 C C . GLU B 1 415 ? -33.658 -22.286 10.426 1.00 70.71 415 GLU C C 1
ATOM 7447 O O . GLU B 1 415 ? -34.715 -22.910 10.576 1.00 75.70 415 GLU C O 1
ATOM 7453 N N . HIS B 1 416 ? -33.503 -21.364 9.472 1.00 66.55 416 HIS C N 1
ATOM 7454 C CA . HIS B 1 416 ? -34.561 -21.119 8.500 1.00 67.26 416 HIS C CA 1
ATOM 7455 C C . HIS B 1 416 ? -34.744 -22.305 7.563 1.00 68.46 416 HIS C C 1
ATOM 7456 O O . HIS B 1 416 ? -35.839 -22.510 7.028 1.00 69.98 416 HIS C O 1
ATOM 7463 N N . MET B 1 417 ? -33.693 -23.102 7.364 1.00 64.79 417 MET C N 1
ATOM 7464 C CA . MET B 1 417 ? -33.758 -24.208 6.414 1.00 66.34 417 MET C CA 1
ATOM 7465 C C . MET B 1 417 ? -34.409 -25.441 7.030 1.00 69.71 417 MET C C 1
ATOM 7466 O O . MET B 1 417 ? -35.350 -26.003 6.457 1.00 70.70 417 MET C O 1
ATOM 7471 N N . HIS B 1 418 ? -33.914 -25.881 8.192 1.00 71.42 418 HIS C N 1
ATOM 7472 C CA . HIS B 1 418 ? -34.483 -27.053 8.853 1.00 71.89 418 HIS C CA 1
ATOM 7473 C C . HIS B 1 418 ? -35.969 -26.874 9.130 1.00 71.29 418 HIS C C 1
ATOM 7474 O O . HIS B 1 418 ? -36.709 -27.860 9.214 1.00 72.00 418 HIS C O 1
ATOM 7481 N N . GLU B 1 419 ? -36.420 -25.627 9.273 1.00 72.03 419 GLU C N 1
ATOM 7482 C CA . GLU B 1 419 ? -37.840 -25.363 9.472 1.00 71.66 419 GLU C CA 1
ATOM 7483 C C . GLU B 1 419 ? -38.631 -25.604 8.191 1.00 73.03 419 GLU C C 1
ATOM 7484 O O . GLU B 1 419 ? -39.682 -26.255 8.211 1.00 77.73 419 GLU C O 1
ATOM 7490 N N . ARG B 1 420 ? -38.136 -25.095 7.062 1.00 71.02 420 ARG C N 1
ATOM 7491 C CA . ARG B 1 420 ? -38.912 -25.088 5.827 1.00 72.09 420 ARG C CA 1
ATOM 7492 C C . ARG B 1 420 ? -38.739 -26.350 4.994 1.00 73.71 420 ARG C C 1
ATOM 7493 O O . ARG B 1 420 ? -39.637 -26.690 4.213 1.00 75.56 420 ARG C O 1
ATOM 7501 N N . MET B 1 421 ? -37.611 -27.050 5.132 1.00 73.21 421 MET C N 1
ATOM 7502 C CA . MET B 1 421 ? -37.383 -28.239 4.318 1.00 72.59 421 MET C CA 1
ATOM 7503 C C . MET B 1 421 ? -38.427 -29.313 4.605 1.00 74.15 421 MET C C 1
ATOM 7504 O O . MET B 1 421 ? -38.882 -30.006 3.689 1.00 76.21 421 MET C O 1
ATOM 7509 N N . ASP B 1 422 ? -38.829 -29.453 5.867 1.00 74.04 422 ASP C N 1
ATOM 7510 C CA . ASP B 1 422 ? -39.823 -30.439 6.268 1.00 74.29 422 ASP C CA 1
ATOM 7511 C C . ASP B 1 422 ? -41.255 -29.929 6.145 1.00 73.54 422 ASP C C 1
ATOM 7512 O O . ASP B 1 422 ? -42.175 -30.584 6.646 1.00 69.97 422 ASP C O 1
ATOM 7517 N N . ASP B 1 423 ? -41.466 -28.787 5.498 1.00 78.61 423 ASP C N 1
ATOM 7518 C CA . ASP B 1 423 ? -42.800 -28.218 5.346 1.00 75.77 423 ASP C CA 1
ATOM 7519 C C . ASP B 1 423 ? -43.467 -28.822 4.115 1.00 78.03 423 ASP C C 1
ATOM 7520 O O . ASP B 1 423 ? -42.911 -28.769 3.012 1.00 79.33 423 ASP C O 1
ATOM 7525 N N . GLU B 1 424 ? -44.657 -29.397 4.307 1.00 78.57 424 GLU C N 1
ATOM 7526 C CA . GLU B 1 424 ? -45.416 -29.918 3.176 1.00 73.55 424 GLU C CA 1
ATOM 7527 C C . GLU B 1 424 ? -45.969 -28.794 2.309 1.00 74.02 424 GLU C C 1
ATOM 7528 O O . GLU B 1 424 ? -46.156 -28.979 1.101 1.00 72.86 424 GLU C O 1
ATOM 7534 N N . ASN B 1 425 ? -46.234 -27.630 2.902 1.00 68.86 425 ASN C N 1
ATOM 7535 C CA . ASN B 1 425 ? -46.707 -26.467 2.162 1.00 73.07 425 ASN C CA 1
ATOM 7536 C C . ASN B 1 425 ? -45.605 -25.791 1.356 1.00 77.62 425 ASN C C 1
ATOM 7537 O O . ASN B 1 425 ? -45.887 -24.822 0.643 1.00 75.28 425 ASN C O 1
ATOM 7542 N N . LEU B 1 426 ? -44.367 -26.271 1.456 1.00 77.81 426 LEU C N 1
ATOM 7543 C CA . LEU B 1 426 ? -43.261 -25.689 0.707 1.00 75.04 426 LEU C CA 1
ATOM 7544 C C . LEU B 1 426 ? -43.460 -25.928 -0.783 1.00 74.86 426 LEU C C 1
ATOM 7545 O O . LEU B 1 426 ? -43.622 -27.073 -1.221 1.00 72.38 426 LEU C O 1
ATOM 7550 N N . ASP B 1 427 ? -43.455 -24.849 -1.562 1.00 72.67 427 ASP C N 1
ATOM 7551 C CA . ASP B 1 427 ? -43.560 -24.943 -3.017 1.00 73.70 427 ASP C CA 1
ATOM 7552 C C . ASP B 1 427 ? -42.185 -25.322 -3.551 1.00 75.46 427 ASP C C 1
ATOM 7553 O O . ASP B 1 427 ? -41.352 -24.469 -3.858 1.00 74.59 427 ASP C O 1
ATOM 7558 N N . VAL B 1 428 ? -41.944 -26.627 -3.655 1.00 71.20 428 VAL C N 1
ATOM 7559 C CA . VAL B 1 428 ? -40.670 -27.151 -4.128 1.00 71.73 428 VAL C CA 1
ATOM 7560 C C . VAL B 1 428 ? -40.944 -28.315 -5.069 1.00 73.12 428 VAL C C 1
ATOM 7561 O O . VAL B 1 428 ? -41.943 -29.029 -4.937 1.00 71.83 428 VAL C O 1
ATOM 7565 N N . ASP B 1 429 ? -40.050 -28.492 -6.040 1.00 76.57 429 ASP C N 1
ATOM 7566 C CA . ASP B 1 429 ? -40.172 -29.560 -7.023 1.00 72.72 429 ASP C CA 1
ATOM 7567 C C . ASP B 1 429 ? -38.915 -30.421 -6.981 1.00 73.26 429 ASP C C 1
ATOM 7568 O O . ASP B 1 429 ? -38.163 -30.372 -6.002 1.00 73.53 429 ASP C O 1
ATOM 7573 N N . GLU B 1 430 ? -38.685 -31.224 -8.019 1.00 74.51 430 GLU C N 1
ATOM 7574 C CA . GLU B 1 430 ? -37.422 -31.936 -8.169 1.00 72.87 430 GLU C CA 1
ATOM 7575 C C . GLU B 1 430 ? -36.416 -31.182 -9.024 1.00 72.60 430 GLU C C 1
ATOM 7576 O O . GLU B 1 430 ? -35.212 -31.434 -8.906 1.00 69.86 430 GLU C O 1
ATOM 7582 N N . ASN B 1 431 ? -36.881 -30.267 -9.875 1.00 69.62 431 ASN C N 1
ATOM 7583 C CA . ASN B 1 431 ? -36.017 -29.436 -10.700 1.00 66.29 431 ASN C CA 1
ATOM 7584 C C . ASN B 1 431 ? -35.808 -28.050 -10.101 1.00 71.17 431 ASN C C 1
ATOM 7585 O O . ASN B 1 431 ? -35.488 -27.107 -10.832 1.00 74.62 431 ASN C O 1
ATOM 7590 N N . CYS B 1 432 ? -35.990 -27.908 -8.793 1.00 70.33 432 CYS C N 1
ATOM 7591 C CA . CYS B 1 432 ? -35.786 -26.638 -8.115 1.00 65.47 432 CYS C CA 1
ATOM 7592 C C . CYS B 1 432 ? -34.373 -26.554 -7.548 1.00 63.96 432 CYS C C 1
ATOM 7593 O O . CYS B 1 432 ? -33.711 -27.566 -7.304 1.00 62.26 432 CYS C O 1
ATOM 7596 N N . VAL B 1 433 ? -33.919 -25.323 -7.337 1.00 64.64 433 VAL C N 1
ATOM 7597 C CA . VAL B 1 433 ? -32.578 -25.048 -6.835 1.00 63.19 433 VAL C CA 1
ATOM 7598 C C . VAL B 1 433 ? -32.701 -24.629 -5.376 1.00 63.28 433 VAL C C 1
ATOM 7599 O O . VAL B 1 433 ? -33.278 -23.582 -5.065 1.00 63.32 433 VAL C O 1
ATOM 7603 N N . LEU B 1 434 ? -32.157 -25.441 -4.474 1.00 61.12 434 LEU C N 1
ATOM 7604 C CA . LEU B 1 434 ? -32.145 -25.098 -3.059 1.00 62.80 434 LEU C CA 1
ATOM 7605 C C . LEU B 1 434 ? -30.937 -24.220 -2.758 1.00 61.35 434 LEU C C 1
ATOM 7606 O O . LEU B 1 434 ? -29.801 -24.583 -3.077 1.00 59.66 434 LEU C O 1
ATOM 7611 N N . VAL B 1 435 ? -31.183 -23.062 -2.149 1.00 60.01 435 VAL C N 1
ATOM 7612 C CA . VAL B 1 435 ? -30.146 -22.074 -1.876 1.00 58.44 435 VAL C CA 1
ATOM 7613 C C . VAL B 1 435 ? -30.058 -21.864 -0.371 1.00 57.91 435 VAL C C 1
ATOM 7614 O O . VAL B 1 435 ? -31.081 -21.665 0.294 1.00 61.18 435 VAL C O 1
ATOM 7618 N N . LEU B 1 436 ? -28.836 -21.900 0.158 1.00 53.84 436 LEU C N 1
ATOM 7619 C CA . LEU B 1 436 ? -28.574 -21.714 1.580 1.00 56.15 436 LEU C CA 1
ATOM 7620 C C . LEU B 1 436 ? -27.552 -20.600 1.749 1.00 56.14 436 LEU C C 1
ATOM 7621 O O . LEU B 1 436 ? -26.527 -20.588 1.060 1.00 57.40 436 LEU C O 1
ATOM 7626 N N . LYS B 1 437 ? -27.826 -19.672 2.661 1.00 53.28 437 LYS C N 1
ATOM 7627 C CA . LYS B 1 437 ? -26.980 -18.505 2.859 1.00 54.61 437 LYS C CA 1
ATOM 7628 C C . LYS B 1 437 ? -26.453 -18.452 4.288 1.00 55.22 437 LYS C C 1
ATOM 7629 O O . LYS B 1 437 ? -26.898 -19.188 5.173 1.00 56.42 437 LYS C O 1
ATOM 7635 N N . ASN B 1 438 ? -25.488 -17.552 4.491 1.00 51.63 438 ASN C N 1
ATOM 7636 C CA . ASN B 1 438 ? -25.000 -17.182 5.821 1.00 52.47 438 ASN C CA 1
ATOM 7637 C C . ASN B 1 438 ? -24.447 -18.385 6.582 1.00 50.88 438 ASN C C 1
ATOM 7638 O O . ASN B 1 438 ? -24.652 -18.527 7.790 1.00 50.50 438 ASN C O 1
ATOM 7643 N N . CYS B 1 439 ? -23.730 -19.254 5.871 1.00 49.49 439 CYS C N 1
ATOM 7644 C CA . CYS B 1 439 ? -23.071 -20.403 6.480 1.00 49.93 439 CYS C CA 1
ATOM 7645 C C . CYS B 1 439 ? -21.595 -20.449 6.104 1.00 52.95 439 CYS C C 1
ATOM 7646 O O . CYS B 1 439 ? -20.982 -21.520 6.098 1.00 51.18 439 CYS C O 1
ATOM 7649 N N . GLY B 1 440 ? -21.012 -19.295 5.788 1.00 48.33 440 GLY C N 1
ATOM 7650 C CA . GLY B 1 440 ? -19.616 -19.215 5.435 1.00 49.37 440 GLY C CA 1
ATOM 7651 C C . GLY B 1 440 ? -18.740 -18.928 6.637 1.00 47.78 440 GLY C C 1
ATOM 7652 O O . GLY B 1 440 ? -19.161 -19.080 7.788 1.00 45.99 440 GLY C O 1
ATOM 7653 N N . PRO B 1 441 ? -17.495 -18.506 6.388 1.00 45.44 441 PRO C N 1
ATOM 7654 C CA . PRO B 1 441 ? -16.572 -18.236 7.508 1.00 45.53 441 PRO C CA 1
ATOM 7655 C C . PRO B 1 441 ? -17.117 -17.265 8.545 1.00 45.71 441 PRO C C 1
ATOM 7656 O O . PRO B 1 441 ? -17.040 -17.543 9.749 1.00 42.71 441 PRO C O 1
ATOM 7660 N N . ARG B 1 442 ? -17.664 -16.128 8.114 1.00 44.08 442 ARG C N 1
ATOM 7661 C CA . ARG B 1 442 ? -18.274 -15.195 9.057 1.00 48.46 442 ARG C CA 1
ATOM 7662 C C . ARG B 1 442 ? -19.708 -15.574 9.397 1.00 44.72 442 ARG C C 1
ATOM 7663 O O . ARG B 1 442 ? -20.154 -15.337 10.524 1.00 44.60 442 ARG C O 1
ATOM 7671 N N . GLY B 1 443 ? -20.438 -16.147 8.445 1.00 43.32 443 GLY C N 1
ATOM 7672 C CA . GLY B 1 443 ? -21.856 -16.387 8.609 1.00 45.92 443 GLY C CA 1
ATOM 7673 C C . GLY B 1 443 ? -22.234 -17.356 9.712 1.00 49.39 443 GLY C C 1
ATOM 7674 O O . GLY B 1 443 ? -23.048 -17.022 10.575 1.00 51.83 443 GLY C O 1
ATOM 7675 N N . TYR B 1 444 ? -21.648 -18.561 9.695 1.00 48.71 444 TYR C N 1
ATOM 7676 C CA . TYR B 1 444 ? -22.109 -19.605 10.610 1.00 51.32 444 TYR C CA 1
ATOM 7677 C C . TYR B 1 444 ? -21.827 -19.269 12.071 1.00 49.97 444 TYR C C 1
ATOM 7678 O O . TYR B 1 444 ? -22.753 -19.369 12.892 1.00 50.96 444 TYR C O 1
ATOM 7687 N N . PRO B 1 445 ? -20.603 -18.880 12.478 1.00 43.22 445 PRO C N 1
ATOM 7688 C CA . PRO B 1 445 ? -19.335 -18.727 11.758 1.00 43.45 445 PRO C CA 1
ATOM 7689 C C . PRO B 1 445 ? -18.510 -20.011 11.748 1.00 45.21 445 PRO C C 1
ATOM 7690 O O . PRO B 1 445 ? -18.806 -20.938 12.506 1.00 47.36 445 PRO C O 1
ATOM 7694 N N . GLY B 1 446 ? -17.488 -20.057 10.903 1.00 46.06 446 GLY C N 1
ATOM 7695 C CA . GLY B 1 446 ? -16.631 -21.214 10.790 1.00 42.75 446 GLY C CA 1
ATOM 7696 C C . GLY B 1 446 ? -16.884 -22.085 9.579 1.00 45.46 446 GLY C C 1
ATOM 7697 O O . GLY B 1 446 ? -16.249 -23.138 9.459 1.00 47.05 446 GLY C O 1
ATOM 7698 N N . MET B 1 447 ? -17.791 -21.686 8.687 1.00 45.59 447 MET C N 1
ATOM 7699 C CA . MET B 1 447 ? -18.094 -22.408 7.451 1.00 45.49 447 MET C CA 1
ATOM 7700 C C . MET B 1 447 ? -18.334 -23.895 7.724 1.00 46.58 447 MET C C 1
ATOM 7701 O O . MET B 1 447 ? -17.512 -24.762 7.422 1.00 46.76 447 MET C O 1
ATOM 7706 N N . ALA B 1 448 ? -19.495 -24.162 8.311 1.00 48.15 448 ALA C N 1
ATOM 7707 C CA . ALA B 1 448 ? -19.840 -25.519 8.700 1.00 50.34 448 ALA C CA 1
ATOM 7708 C C . ALA B 1 448 ? -20.142 -26.379 7.477 1.00 49.15 448 ALA C C 1
ATOM 7709 O O . ALA B 1 448 ? -20.407 -25.883 6.377 1.00 47.13 448 ALA C O 1
ATOM 7711 N N . GLU B 1 449 ? -20.098 -27.695 7.687 1.00 49.72 449 GLU C N 1
ATOM 7712 C CA . GLU B 1 449 ? -20.374 -28.670 6.631 1.00 52.21 449 GLU C CA 1
ATOM 7713 C C . GLU B 1 449 ? -21.883 -28.892 6.528 1.00 53.04 449 GLU C C 1
ATOM 7714 O O . GLU B 1 449 ? -22.432 -29.925 6.919 1.00 49.14 449 GLU C O 1
ATOM 7720 N N . ALA B 1 450 ? -22.561 -27.878 5.990 1.00 50.50 450 ALA C N 1
ATOM 7721 C CA . ALA B 1 450 ? -24.007 -27.924 5.794 1.00 48.90 450 ALA C CA 1
ATOM 7722 C C . ALA B 1 450 ? -24.400 -27.829 4.325 1.00 50.25 450 ALA C C 1
ATOM 7723 O O . ALA B 1 450 ? -25.577 -27.601 4.025 1.00 53.25 450 ALA C O 1
ATOM 7725 N N . GLY B 1 451 ? -23.449 -27.999 3.404 1.00 53.98 451 GLY C N 1
ATOM 7726 C CA . GLY B 1 451 ? -23.769 -27.867 1.992 1.00 53.68 451 GLY C CA 1
ATOM 7727 C C . GLY B 1 451 ? -24.665 -28.979 1.479 1.00 55.51 451 GLY C C 1
ATOM 7728 O O . GLY B 1 451 ? -25.573 -28.736 0.679 1.00 58.50 451 GLY C O 1
ATOM 7729 N N . ASN B 1 452 ? -24.427 -30.212 1.930 1.00 55.28 452 ASN C N 1
ATOM 7730 C CA . ASN B 1 452 ? -25.226 -31.363 1.509 1.00 59.99 452 ASN C CA 1
ATOM 7731 C C . ASN B 1 452 ? -26.540 -31.418 2.295 1.00 58.91 452 ASN C C 1
ATOM 7732 O O . ASN B 1 452 ? -26.850 -32.380 2.997 1.00 57.27 452 ASN C O 1
ATOM 7737 N N . MET B 1 453 ? -27.324 -30.354 2.152 1.00 57.90 453 MET C N 1
ATOM 7738 C CA . MET B 1 453 ? -28.554 -30.231 2.918 1.00 63.68 453 MET C CA 1
ATOM 7739 C C . MET B 1 453 ? -29.552 -31.312 2.506 1.00 64.14 453 MET C C 1
ATOM 7740 O O . MET B 1 453 ? -29.611 -31.694 1.334 1.00 64.37 453 MET C O 1
ATOM 7745 N N . PRO B 1 454 ? -30.340 -31.829 3.447 1.00 65.08 454 PRO C N 1
ATOM 7746 C CA . PRO B 1 454 ? -31.318 -32.866 3.104 1.00 64.76 454 PRO C CA 1
ATOM 7747 C C . PRO B 1 454 ? -32.411 -32.335 2.192 1.00 63.48 454 PRO C C 1
ATOM 7748 O O . PRO B 1 454 ? -32.711 -31.140 2.167 1.00 59.24 454 PRO C O 1
ATOM 7752 N N . LEU B 1 455 ? -33.008 -33.248 1.433 1.00 62.28 455 LEU C N 1
ATOM 7753 C CA . LEU B 1 455 ? -34.050 -32.905 0.479 1.00 65.33 455 LEU C CA 1
ATOM 7754 C C . LEU B 1 455 ? -35.408 -32.850 1.163 1.00 67.11 455 LEU C C 1
ATOM 7755 O O . LEU B 1 455 ? -35.599 -33.427 2.237 1.00 67.17 455 LEU C O 1
ATOM 7760 N N . PRO B 1 456 ? -36.372 -32.144 0.575 1.00 67.93 456 PRO C N 1
ATOM 7761 C CA . PRO B 1 456 ? -37.733 -32.139 1.126 1.00 71.08 456 PRO C CA 1
ATOM 7762 C C . PRO B 1 456 ? -38.289 -33.548 1.210 1.00 67.79 456 PRO C C 1
ATOM 7763 O O . PRO B 1 456 ? -38.111 -34.350 0.280 1.00 66.09 456 PRO C O 1
ATOM 7767 N N . PRO B 1 457 ? -38.949 -33.894 2.321 1.00 69.60 457 PRO C N 1
ATOM 7768 C CA . PRO B 1 457 ? -39.469 -35.264 2.474 1.00 69.27 457 PRO C CA 1
ATOM 7769 C C . PRO B 1 457 ? -40.353 -35.739 1.329 1.00 68.77 457 PRO C C 1
ATOM 7770 O O . PRO B 1 457 ? -40.275 -36.915 0.955 1.00 68.20 457 PRO C O 1
ATOM 7774 N N . LYS B 1 458 ? -41.188 -34.867 0.756 1.00 69.00 458 LYS C N 1
ATOM 7775 C CA . LYS B 1 458 ? -42.053 -35.303 -0.336 1.00 67.87 458 LYS C CA 1
ATOM 7776 C C . LYS B 1 458 ? -41.274 -35.595 -1.612 1.00 68.55 458 LYS C C 1
ATOM 7777 O O . LYS B 1 458 ? -41.778 -36.317 -2.479 1.00 66.88 458 LYS C O 1
ATOM 7783 N N . ILE B 1 459 ? -40.060 -35.060 -1.746 1.00 69.94 459 ILE C N 1
ATOM 7784 C CA . ILE B 1 459 ? -39.226 -35.403 -2.893 1.00 70.44 459 ILE C CA 1
ATOM 7785 C C . ILE B 1 459 ? -38.556 -36.755 -2.683 1.00 71.33 459 ILE C C 1
ATOM 7786 O O . ILE B 1 459 ? -38.453 -37.560 -3.616 1.00 70.97 459 ILE C O 1
ATOM 7791 N N . LEU B 1 460 ? -38.099 -37.027 -1.458 1.00 71.83 460 LEU C N 1
ATOM 7792 C CA . LEU B 1 460 ? -37.433 -38.295 -1.172 1.00 70.71 460 LEU C CA 1
ATOM 7793 C C . LEU B 1 460 ? -38.380 -39.478 -1.330 1.00 71.75 460 LEU C C 1
ATOM 7794 O O . LEU B 1 460 ? -37.938 -40.584 -1.661 1.00 71.75 460 LEU C O 1
ATOM 7799 N N . ARG B 1 461 ? -39.676 -39.269 -1.099 1.00 72.33 461 ARG C N 1
ATOM 7800 C CA . ARG B 1 461 ? -40.645 -40.354 -1.191 1.00 70.05 461 ARG C CA 1
ATOM 7801 C C . ARG B 1 461 ? -40.931 -40.778 -2.626 1.00 71.53 461 ARG C C 1
ATOM 7802 O O . ARG B 1 461 ? -41.650 -41.763 -2.828 1.00 68.85 461 ARG C O 1
ATOM 7810 N N . LYS B 1 462 ? -40.390 -40.076 -3.619 1.00 72.33 462 LYS C N 1
ATOM 7811 C CA . LYS B 1 462 ? -40.593 -40.419 -5.019 1.00 69.77 462 LYS C CA 1
ATOM 7812 C C . LYS B 1 462 ? -39.405 -41.148 -5.630 1.00 72.56 462 LYS C C 1
ATOM 7813 O O . LYS B 1 462 ? -39.416 -41.420 -6.835 1.00 77.06 462 LYS C O 1
ATOM 7819 N N . GLY B 1 463 ? -38.386 -41.471 -4.837 1.00 72.33 463 GLY C N 1
ATOM 7820 C CA . GLY B 1 463 ? -37.177 -42.072 -5.353 1.00 70.80 463 GLY C CA 1
ATOM 7821 C C . GLY B 1 463 ? -36.092 -41.090 -5.735 1.00 71.26 463 GLY C C 1
ATOM 7822 O O . GLY B 1 463 ? -34.996 -41.520 -6.116 1.00 72.01 463 GLY C O 1
ATOM 7823 N N . ILE B 1 464 ? -36.360 -39.790 -5.650 1.00 74.11 464 ILE C N 1
ATOM 7824 C CA . ILE B 1 464 ? -35.359 -38.774 -5.953 1.00 75.04 464 ILE C CA 1
ATOM 7825 C C . ILE B 1 464 ? -34.453 -38.611 -4.740 1.00 72.06 464 ILE C C 1
ATOM 7826 O O . ILE B 1 464 ? -34.925 -38.345 -3.630 1.00 72.51 464 ILE C O 1
ATOM 7831 N N . THR B 1 465 ? -33.147 -38.770 -4.948 1.00 68.63 465 THR C N 1
ATOM 7832 C CA . THR B 1 465 ? -32.170 -38.650 -3.873 1.00 70.43 465 THR C CA 1
ATOM 7833 C C . THR B 1 465 ? -31.178 -37.516 -4.100 1.00 70.48 465 THR C C 1
ATOM 7834 O O . THR B 1 465 ? -30.215 -37.391 -3.334 1.00 66.75 465 THR C O 1
ATOM 7838 N N . ASP B 1 466 ? -31.386 -36.683 -5.118 1.00 68.80 466 ASP C N 1
ATOM 7839 C CA . ASP B 1 466 ? -30.412 -35.646 -5.426 1.00 66.80 466 ASP C CA 1
ATOM 7840 C C . ASP B 1 466 ? -31.060 -34.552 -6.263 1.00 68.12 466 ASP C C 1
ATOM 7841 O O . ASP B 1 466 ? -31.821 -34.835 -7.192 1.00 66.43 466 ASP C O 1
ATOM 7846 N N . MET B 1 467 ? -30.753 -33.303 -5.914 1.00 65.15 467 MET C N 1
ATOM 7847 C CA . MET B 1 467 ? -31.150 -32.140 -6.693 1.00 67.47 467 MET C CA 1
ATOM 7848 C C . MET B 1 467 ? -30.135 -31.034 -6.440 1.00 66.55 467 MET C C 1
ATOM 7849 O O . MET B 1 467 ? -29.375 -31.076 -5.469 1.00 63.94 467 MET C O 1
ATOM 7854 N N . VAL B 1 468 ? -30.127 -30.041 -7.331 1.00 67.56 468 VAL C N 1
ATOM 7855 C CA . VAL B 1 468 ? -29.085 -29.022 -7.306 1.00 65.01 468 VAL C CA 1
ATOM 7856 C C . VAL B 1 468 ? -29.201 -28.181 -6.040 1.00 61.48 468 VAL C C 1
ATOM 7857 O O . VAL B 1 468 ? -30.305 -27.888 -5.559 1.00 61.13 468 VAL C O 1
ATOM 7861 N N . ARG B 1 469 ? -28.051 -27.797 -5.486 1.00 62.86 469 ARG C N 1
ATOM 7862 C CA . ARG B 1 469 ? -27.999 -27.055 -4.233 1.00 63.33 469 ARG C CA 1
ATOM 7863 C C . ARG B 1 469 ? -26.788 -26.135 -4.241 1.00 61.77 469 ARG C C 1
ATOM 7864 O O . ARG B 1 469 ? -25.673 -26.579 -4.535 1.00 62.55 469 ARG C O 1
ATOM 7872 N N . VAL B 1 470 ? -27.012 -24.864 -3.915 1.00 54.39 470 VAL C N 1
ATOM 7873 C CA . VAL B 1 470 ? -25.966 -23.850 -3.881 1.00 55.49 470 VAL C CA 1
ATOM 7874 C C . VAL B 1 470 ? -25.923 -23.249 -2.484 1.00 56.04 470 VAL C C 1
ATOM 7875 O O . VAL B 1 470 ? -26.969 -23.026 -1.865 1.00 59.20 470 VAL C O 1
ATOM 7879 N N . SER B 1 471 ? -24.715 -22.984 -1.991 1.00 53.21 471 SER C N 1
ATOM 7880 C CA . SER B 1 471 ? -24.543 -22.416 -0.660 1.00 51.73 471 SER C CA 1
ATOM 7881 C C . SER B 1 471 ? -23.118 -21.907 -0.516 1.00 54.66 471 SER C C 1
ATOM 7882 O O . SER B 1 471 ? -22.224 -22.284 -1.280 1.00 55.11 471 SER C O 1
ATOM 7885 N N . ASP B 1 472 ? -22.920 -21.039 0.478 1.00 53.76 472 ASP C N 1
ATOM 7886 C CA . ASP B 1 472 ? -21.598 -20.554 0.850 1.00 54.05 472 ASP C CA 1
ATOM 7887 C C . ASP B 1 472 ? -20.966 -21.387 1.959 1.00 53.94 472 ASP C C 1
ATOM 7888 O O . ASP B 1 472 ? -20.043 -20.913 2.631 1.00 54.02 472 ASP C O 1
ATOM 7893 N N . ALA B 1 473 ? -21.447 -22.607 2.165 1.00 52.80 473 ALA C N 1
ATOM 7894 C CA . ALA B 1 473 ? -20.959 -23.491 3.209 1.00 52.09 473 ALA C CA 1
ATOM 7895 C C . ALA B 1 473 ? -20.137 -24.618 2.602 1.00 50.35 473 ALA C C 1
ATOM 7896 O O . ALA B 1 473 ? -20.131 -24.842 1.388 1.00 53.96 473 ALA C O 1
ATOM 7898 N N . ARG B 1 474 ? -19.428 -25.328 3.473 1.00 49.49 474 ARG C N 1
ATOM 7899 C CA . ARG B 1 474 ? -18.743 -26.547 3.083 1.00 50.32 474 ARG C CA 1
ATOM 7900 C C . ARG B 1 474 ? -19.706 -27.724 3.181 1.00 51.02 474 ARG C C 1
ATOM 7901 O O . ARG B 1 474 ? -20.855 -27.596 3.615 1.00 48.64 474 ARG C O 1
ATOM 7909 N N . MET B 1 475 ? -19.233 -28.894 2.764 1.00 50.96 475 MET C N 1
ATOM 7910 C CA . MET B 1 475 ? -19.921 -30.142 3.038 1.00 54.78 475 MET C CA 1
ATOM 7911 C C . MET B 1 475 ? -18.874 -31.181 3.400 1.00 54.21 475 MET C C 1
ATOM 7912 O O . MET B 1 475 ? -17.693 -31.039 3.074 1.00 52.34 475 MET C O 1
ATOM 7917 N N . SER B 1 476 ? -19.317 -32.221 4.097 1.00 55.81 476 SER C N 1
ATOM 7918 C CA . SER B 1 476 ? -18.411 -33.298 4.465 1.00 53.49 476 SER C CA 1
ATOM 7919 C C . SER B 1 476 ? -17.786 -33.913 3.220 1.00 52.21 476 SER C C 1
ATOM 7920 O O . SER B 1 476 ? -18.436 -34.050 2.181 1.00 53.61 476 SER C O 1
ATOM 7923 N N . GLY B 1 477 ? -16.504 -34.267 3.324 1.00 47.48 477 GLY C N 1
ATOM 7924 C CA . GLY B 1 477 ? -15.873 -35.019 2.256 1.00 48.37 477 GLY C CA 1
ATOM 7925 C C . GLY B 1 477 ? -16.538 -36.351 1.995 1.00 53.22 477 GLY C C 1
ATOM 7926 O O . GLY B 1 477 ? -16.375 -36.918 0.908 1.00 54.47 477 GLY C O 1
ATOM 7927 N N . THR B 1 478 ? -17.290 -36.861 2.969 1.00 51.17 478 THR C N 1
ATOM 7928 C CA . THR B 1 478 ? -18.056 -38.090 2.833 1.00 51.54 478 THR C CA 1
ATOM 7929 C C . THR B 1 478 ? -19.407 -37.873 2.163 1.00 55.15 478 THR C C 1
ATOM 7930 O O . THR B 1 478 ? -20.128 -38.851 1.933 1.00 57.39 478 THR C O 1
ATOM 7934 N N . ALA B 1 479 ? -19.764 -36.633 1.842 1.00 55.29 479 ALA C N 1
ATOM 7935 C CA . ALA B 1 479 ? -21.065 -36.322 1.273 1.00 57.36 479 ALA C CA 1
ATOM 7936 C C . ALA B 1 479 ? -21.054 -36.494 -0.244 1.00 58.82 479 ALA C C 1
ATOM 7937 O O . ALA B 1 479 ? -20.013 -36.703 -0.870 1.00 57.84 479 ALA C O 1
ATOM 7939 N N . TYR B 1 480 ? -22.242 -36.392 -0.837 1.00 61.91 480 TYR C N 1
ATOM 7940 C CA . TYR B 1 480 ? -22.429 -36.618 -2.264 1.00 62.39 480 TYR C CA 1
ATOM 7941 C C . TYR B 1 480 ? -23.486 -35.643 -2.775 1.00 61.67 480 TYR C C 1
ATOM 7942 O O . TYR B 1 480 ? -23.920 -34.734 -2.060 1.00 60.47 480 TYR C O 1
ATOM 7951 N N . GLY B 1 481 ? -23.900 -35.835 -4.023 1.00 60.21 481 GLY C N 1
ATOM 7952 C CA . GLY B 1 481 ? -24.886 -34.982 -4.651 1.00 60.75 481 GLY C CA 1
ATOM 7953 C C . GLY B 1 481 ? -24.262 -33.811 -5.392 1.00 64.24 481 GLY C C 1
ATOM 7954 O O . GLY B 1 481 ? -23.140 -33.385 -5.120 1.00 63.26 481 GLY C O 1
ATOM 7955 N N . THR B 1 482 ? -25.017 -33.286 -6.356 1.00 61.71 482 THR C N 1
ATOM 7956 C CA . THR B 1 482 ? -24.584 -32.130 -7.141 1.00 61.84 482 THR C CA 1
ATOM 7957 C C . THR B 1 482 ? -24.755 -30.887 -6.279 1.00 63.16 482 THR C C 1
ATOM 7958 O O . THR B 1 482 ? -25.767 -30.187 -6.347 1.00 63.03 482 THR C O 1
ATOM 7962 N N . VAL B 1 483 ? -23.750 -30.605 -5.455 1.00 60.65 483 VAL C N 1
ATOM 7963 C CA . VAL B 1 483 ? -23.794 -29.500 -4.506 1.00 61.38 483 VAL C CA 1
ATOM 7964 C C . VAL B 1 483 ? -22.700 -28.505 -4.864 1.00 63.38 483 VAL C C 1
ATOM 7965 O O . VAL B 1 483 ? -21.527 -28.878 -4.979 1.00 60.47 483 VAL C O 1
ATOM 7969 N N . VAL B 1 484 ? -23.087 -27.246 -5.041 1.00 61.19 484 VAL C N 1
ATOM 7970 C CA . VAL B 1 484 ? -22.140 -26.157 -5.245 1.00 57.27 484 VAL C CA 1
ATOM 7971 C C . VAL B 1 484 ? -21.715 -25.634 -3.882 1.00 57.58 484 VAL C C 1
ATOM 7972 O O . VAL B 1 484 ? -22.560 -25.287 -3.047 1.00 58.70 484 VAL C O 1
ATOM 7976 N N . LEU B 1 485 ? -20.407 -25.577 -3.651 1.00 55.18 485 LEU C N 1
ATOM 7977 C CA . LEU B 1 485 ? -19.865 -25.282 -2.336 1.00 54.36 485 LEU C CA 1
ATOM 7978 C C . LEU B 1 485 ? -18.915 -24.096 -2.407 1.00 52.31 485 LEU C C 1
ATOM 7979 O O . LEU B 1 485 ? -18.417 -23.731 -3.475 1.00 56.16 485 LEU C O 1
ATOM 7984 N N . HIS B 1 486 ? -18.678 -23.496 -1.238 1.00 50.03 486 HIS C N 1
ATOM 7985 C CA . HIS B 1 486 ? -17.686 -22.435 -1.064 1.00 51.69 486 HIS C CA 1
ATOM 7986 C C . HIS B 1 486 ? -17.988 -21.221 -1.937 1.00 50.38 486 HIS C C 1
ATOM 7987 O O . HIS B 1 486 ? -17.071 -20.561 -2.432 1.00 51.66 486 HIS C O 1
ATOM 7994 N N . VAL B 1 487 ? -19.273 -20.922 -2.141 1.00 51.41 487 VAL C N 1
ATOM 7995 C CA . VAL B 1 487 ? -19.655 -19.756 -2.932 1.00 53.95 487 VAL C CA 1
ATOM 7996 C C . VAL B 1 487 ? -19.080 -18.509 -2.278 1.00 52.20 487 VAL C C 1
ATOM 7997 O O . VAL B 1 487 ? -19.407 -18.183 -1.129 1.00 54.25 487 VAL C O 1
ATOM 8001 N N . ALA B 1 488 ? -18.207 -17.812 -3.003 1.00 51.34 488 ALA C N 1
ATOM 8002 C CA . ALA B 1 488 ? -17.474 -16.682 -2.464 1.00 55.29 488 ALA C CA 1
ATOM 8003 C C . ALA B 1 488 ? -17.672 -15.452 -3.340 1.00 56.54 488 ALA C C 1
ATOM 8004 O O . ALA B 1 488 ? -17.696 -15.564 -4.572 1.00 58.44 488 ALA C O 1
ATOM 8006 N N . PRO B 1 489 ? -17.817 -14.259 -2.737 1.00 53.03 489 PRO C N 1
ATOM 8007 C CA . PRO B 1 489 ? -17.861 -14.036 -1.286 1.00 53.51 489 PRO C CA 1
ATOM 8008 C C . PRO B 1 489 ? -19.144 -14.557 -0.646 1.00 51.51 489 PRO C C 1
ATOM 8009 O O . PRO B 1 489 ? -20.183 -14.606 -1.304 1.00 50.71 489 PRO C O 1
ATOM 8013 N N . GLU B 1 490 ? -19.061 -14.949 0.623 1.00 51.11 490 GLU C N 1
ATOM 8014 C CA . GLU B 1 490 ? -20.222 -15.480 1.317 1.00 50.19 490 GLU C CA 1
ATOM 8015 C C . GLU B 1 490 ? -21.294 -14.403 1.472 1.00 53.51 490 GLU C C 1
ATOM 8016 O O . GLU B 1 490 ? -21.043 -13.205 1.312 1.00 53.57 490 GLU C O 1
ATOM 8022 N N . ALA B 1 491 ? -22.511 -14.853 1.787 1.00 53.99 491 ALA C N 1
ATOM 8023 C CA . ALA B 1 491 ? -23.628 -13.928 1.937 1.00 52.27 491 ALA C CA 1
ATOM 8024 C C . ALA B 1 491 ? -23.413 -12.970 3.101 1.00 56.20 491 ALA C C 1
ATOM 8025 O O . ALA B 1 491 ? -23.827 -11.807 3.032 1.00 62.28 491 ALA C O 1
ATOM 8027 N N . ALA B 1 492 ? -22.763 -13.432 4.172 1.00 52.53 492 ALA C N 1
ATOM 8028 C CA . ALA B 1 492 ? -22.522 -12.574 5.325 1.00 55.86 492 ALA C CA 1
ATOM 8029 C C . ALA B 1 492 ? -21.495 -11.485 5.039 1.00 54.42 492 ALA C C 1
ATOM 8030 O O . ALA B 1 492 ? -21.416 -10.512 5.800 1.00 51.10 492 ALA C O 1
ATOM 8032 N N . ALA B 1 493 ? -20.713 -11.621 3.968 1.00 54.36 493 ALA C N 1
ATOM 8033 C CA . ALA B 1 493 ? -19.714 -10.627 3.601 1.00 57.78 493 ALA C CA 1
ATOM 8034 C C . ALA B 1 493 ? -20.190 -9.688 2.498 1.00 61.52 493 ALA C C 1
ATOM 8035 O O . ALA B 1 493 ? -19.402 -8.863 2.026 1.00 64.79 493 ALA C O 1
ATOM 8037 N N . GLY B 1 494 ? -21.448 -9.786 2.083 1.00 61.96 494 GLY C N 1
ATOM 8038 C CA . GLY B 1 494 ? -21.971 -8.953 1.030 1.00 63.78 494 GLY C CA 1
ATOM 8039 C C . GLY B 1 494 ? -21.922 -9.548 -0.361 1.00 61.11 494 GLY C C 1
ATOM 8040 O O . GLY B 1 494 ? -21.933 -8.788 -1.336 1.00 65.48 494 GLY C O 1
ATOM 8041 N N . GLY B 1 495 ? -21.868 -10.869 -0.489 1.00 56.67 495 GLY C N 1
ATOM 8042 C CA . GLY B 1 495 ? -21.817 -11.500 -1.783 1.00 54.02 495 GLY C CA 1
ATOM 8043 C C . GLY B 1 495 ? -23.175 -11.529 -2.457 1.00 57.09 495 GLY C C 1
ATOM 8044 O O . GLY B 1 495 ? -24.217 -11.540 -1.796 1.00 60.57 495 GLY C O 1
ATOM 8045 N N . PRO B 1 496 ? -23.184 -11.545 -3.795 1.00 58.23 496 PRO C N 1
ATOM 8046 C CA . PRO B 1 496 ? -24.466 -11.609 -4.526 1.00 57.64 496 PRO C CA 1
ATOM 8047 C C . PRO B 1 496 ? -25.332 -12.807 -4.148 1.00 59.66 496 PRO C C 1
ATOM 8048 O O . PRO B 1 496 ? -26.543 -12.789 -4.417 1.00 60.93 496 PRO C O 1
ATOM 8052 N N . LEU B 1 497 ? -24.756 -13.835 -3.519 1.00 61.85 497 LEU C N 1
ATOM 8053 C CA . LEU B 1 497 ? -25.567 -14.929 -2.998 1.00 60.13 497 LEU C CA 1
ATOM 8054 C C . LEU B 1 497 ? -26.586 -14.434 -1.983 1.00 60.76 497 LEU C C 1
ATOM 8055 O O . LEU B 1 497 ? -27.693 -14.977 -1.905 1.00 59.21 497 LEU C O 1
ATOM 8060 N N . ALA B 1 498 ? -26.239 -13.400 -1.210 1.00 57.17 498 ALA C N 1
ATOM 8061 C CA . ALA B 1 498 ? -27.146 -12.848 -0.208 1.00 61.83 498 ALA C CA 1
ATOM 8062 C C . ALA B 1 498 ? -28.420 -12.270 -0.809 1.00 61.02 498 ALA C C 1
ATOM 8063 O O . ALA B 1 498 ? -29.374 -12.016 -0.066 1.00 59.26 498 ALA C O 1
ATOM 8065 N N . LEU B 1 499 ? -28.463 -12.059 -2.121 1.00 62.98 499 LEU C N 1
ATOM 8066 C CA . LEU B 1 499 ? -29.589 -11.408 -2.776 1.00 62.33 499 LEU C CA 1
ATOM 8067 C C . LEU B 1 499 ? -30.515 -12.384 -3.481 1.00 62.52 499 LEU C C 1
ATOM 8068 O O . LEU B 1 499 ? -31.548 -11.960 -4.010 1.00 61.39 499 LEU C O 1
ATOM 8073 N N . VAL B 1 500 ? -30.171 -13.674 -3.512 1.00 60.59 500 VAL C N 1
ATOM 8074 C CA . VAL B 1 500 ? -31.031 -14.657 -4.159 1.00 61.40 500 VAL C CA 1
ATOM 8075 C C . VAL B 1 500 ? -32.364 -14.724 -3.431 1.00 60.25 500 VAL C C 1
ATOM 8076 O O . VAL B 1 500 ? -32.423 -14.744 -2.195 1.00 61.46 500 VAL C O 1
ATOM 8080 N N . GLN B 1 501 ? -33.447 -14.748 -4.201 1.00 62.72 501 GLN C N 1
ATOM 8081 C CA . GLN B 1 501 ? -34.793 -14.776 -3.651 1.00 64.72 501 GLN C CA 1
ATOM 8082 C C . GLN B 1 501 ? -35.583 -15.896 -4.311 1.00 65.72 501 GLN C C 1
ATOM 8083 O O . GLN B 1 501 ? -35.212 -16.401 -5.374 1.00 63.72 501 GLN C O 1
ATOM 8089 N N . ASP B 1 502 ? -36.677 -16.283 -3.659 1.00 63.83 502 ASP C N 1
ATOM 8090 C CA . ASP B 1 502 ? -37.496 -17.379 -4.165 1.00 67.25 502 ASP C CA 1
ATOM 8091 C C . ASP B 1 502 ? -38.018 -17.055 -5.558 1.00 67.73 502 ASP C C 1
ATOM 8092 O O . ASP B 1 502 ? -38.449 -15.931 -5.834 1.00 65.37 502 ASP C O 1
ATOM 8097 N N . GLY B 1 503 ? -37.972 -18.053 -6.438 1.00 68.21 503 GLY C N 1
ATOM 8098 C CA . GLY B 1 503 ? -38.414 -17.908 -7.804 1.00 67.94 503 GLY C CA 1
ATOM 8099 C C . GLY B 1 503 ? -37.329 -17.519 -8.779 1.00 68.42 503 GLY C C 1
ATOM 8100 O O . GLY B 1 503 ? -37.523 -17.666 -9.993 1.00 69.17 503 GLY C O 1
ATOM 8101 N N . ASP B 1 504 ? -36.191 -17.032 -8.288 1.00 66.95 504 ASP C N 1
ATOM 8102 C CA . ASP B 1 504 ? -35.092 -16.691 -9.179 1.00 63.94 504 ASP C CA 1
ATOM 8103 C C . ASP B 1 504 ? -34.572 -17.940 -9.879 1.00 66.47 504 ASP C C 1
ATOM 8104 O O . ASP B 1 504 ? -34.690 -19.062 -9.378 1.00 65.25 504 ASP C O 1
ATOM 8109 N N . ILE B 1 505 ? -34.010 -17.735 -11.062 1.00 66.57 505 ILE C N 1
ATOM 8110 C CA . ILE B 1 505 ? -33.557 -18.826 -11.915 1.00 67.86 505 ILE C CA 1
ATOM 8111 C C . ILE B 1 505 ? -32.051 -18.973 -11.763 1.00 67.78 505 ILE C C 1
ATOM 8112 O O . ILE B 1 505 ? -31.301 -18.006 -11.953 1.00 65.35 505 ILE C O 1
ATOM 8117 N N . ILE B 1 506 ? -31.610 -20.181 -11.422 1.00 70.64 506 ILE C N 1
ATOM 8118 C CA . ILE B 1 506 ? -30.200 -20.518 -11.262 1.00 67.55 506 ILE C CA 1
ATOM 8119 C C . ILE B 1 506 ? -29.799 -21.402 -12.431 1.00 69.16 506 ILE C C 1
ATOM 8120 O O . ILE B 1 506 ? -30.509 -22.360 -12.754 1.00 68.67 506 ILE C O 1
ATOM 8125 N N . GLU B 1 507 ? -28.666 -21.093 -13.057 1.00 68.55 507 GLU C N 1
ATOM 8126 C CA . GLU B 1 507 ? -28.159 -21.876 -14.177 1.00 68.21 507 GLU C CA 1
ATOM 8127 C C . GLU B 1 507 ? -26.856 -22.548 -13.766 1.00 67.70 507 GLU C C 1
ATOM 8128 O O . GLU B 1 507 ? -25.887 -21.869 -13.414 1.00 66.77 507 GLU C O 1
ATOM 8134 N N . LEU B 1 508 ? -26.841 -23.877 -13.817 1.00 63.67 508 LEU C N 1
ATOM 8135 C CA . LEU B 1 508 ? -25.695 -24.688 -13.428 1.00 58.72 508 LEU C CA 1
ATOM 8136 C C . LEU B 1 508 ? -25.156 -25.389 -14.668 1.00 67.08 508 LEU C C 1
ATOM 8137 O O . LEU B 1 508 ? -25.914 -26.040 -15.395 1.00 70.49 508 LEU C O 1
ATOM 8142 N N . ASP B 1 509 ? -23.849 -25.238 -14.923 1.00 68.43 509 ASP C N 1
ATOM 8143 C CA . ASP B 1 509 ? -23.237 -25.828 -16.117 1.00 68.47 509 ASP C CA 1
ATOM 8144 C C . ASP B 1 509 ? -21.779 -26.156 -15.780 1.00 62.61 509 ASP C C 1
ATOM 8145 O O . ASP B 1 509 ? -20.852 -25.400 -16.081 1.00 64.80 509 ASP C O 1
ATOM 8150 N N . VAL B 1 510 ? -21.586 -27.317 -15.148 1.00 63.50 510 VAL C N 1
ATOM 8151 C CA . VAL B 1 510 ? -20.247 -27.749 -14.755 1.00 67.06 510 VAL C CA 1
ATOM 8152 C C . VAL B 1 510 ? -19.349 -27.913 -15.973 1.00 68.11 510 VAL C C 1
ATOM 8153 O O . VAL B 1 510 ? -18.139 -27.670 -15.900 1.00 66.83 510 VAL C O 1
ATOM 8157 N N . ALA B 1 511 ? -19.919 -28.322 -17.109 1.00 68.38 511 ALA C N 1
ATOM 8158 C CA . ALA B 1 511 ? -19.129 -28.428 -18.331 1.00 68.13 511 ALA C CA 1
ATOM 8159 C C . ALA B 1 511 ? -18.641 -27.060 -18.790 1.00 68.23 511 ALA C C 1
ATOM 8160 O O . ALA B 1 511 ? -17.485 -26.913 -19.207 1.00 69.23 511 ALA C O 1
ATOM 8162 N N . ALA B 1 512 ? -19.502 -26.048 -18.721 1.00 67.05 512 ALA C N 1
ATOM 8163 C CA . ALA B 1 512 ? -19.137 -24.689 -19.093 1.00 64.99 512 ALA C CA 1
ATOM 8164 C C . ALA B 1 512 ? -18.547 -23.896 -17.935 1.00 69.07 512 ALA C C 1
ATOM 8165 O O . ALA B 1 512 ? -18.269 -22.703 -18.105 1.00 67.38 512 ALA C O 1
ATOM 8167 N N . ARG B 1 513 ? -18.355 -24.525 -16.771 1.00 67.40 513 ARG C N 1
ATOM 8168 C CA . ARG B 1 513 ? -17.820 -23.850 -15.586 1.00 65.35 513 ARG C CA 1
ATOM 8169 C C . ARG B 1 513 ? -18.672 -22.637 -15.216 1.00 62.18 513 ARG C C 1
ATOM 8170 O O . ARG B 1 513 ? -18.157 -21.591 -14.815 1.00 60.73 513 ARG C O 1
ATOM 8178 N N . LYS B 1 514 ? -19.988 -22.783 -15.346 1.00 63.80 514 LYS C N 1
ATOM 8179 C CA . LYS B 1 514 ? -20.924 -21.670 -15.262 1.00 64.74 514 LYS C CA 1
ATOM 8180 C C . LYS B 1 514 ? -21.870 -21.848 -14.083 1.00 64.76 514 LYS C C 1
ATOM 8181 O O . LYS B 1 514 ? -22.375 -22.949 -13.837 1.00 62.03 514 LYS C O 1
ATOM 8187 N N . LEU B 1 515 ? -22.105 -20.755 -13.356 1.00 62.21 515 LEU C N 1
ATOM 8188 C CA . LEU B 1 515 ? -23.108 -20.696 -12.286 1.00 64.14 515 LEU C CA 1
ATOM 8189 C C . LEU B 1 515 ? -23.695 -19.287 -12.335 1.00 65.60 515 LEU C C 1
ATOM 8190 O O . LEU B 1 515 ? -23.162 -18.359 -11.720 1.00 61.16 515 LEU C O 1
ATOM 8195 N N . HIS B 1 516 ? -24.789 -19.131 -13.078 1.00 67.50 516 HIS C N 1
ATOM 8196 C CA . HIS B 1 516 ? -25.356 -17.820 -13.370 1.00 65.70 516 HIS C CA 1
ATOM 8197 C C . HIS B 1 516 ? -26.687 -17.629 -12.656 1.00 64.45 516 HIS C C 1
ATOM 8198 O O . HIS B 1 516 ? -27.480 -18.569 -12.530 1.00 64.66 516 HIS C O 1
ATOM 8205 N N . LEU B 1 517 ? -26.924 -16.402 -12.203 1.00 63.39 517 LEU C N 1
ATOM 8206 C CA . LEU B 1 517 ? -28.147 -16.012 -11.504 1.00 65.01 517 LEU C CA 1
ATOM 8207 C C . LEU B 1 517 ? -28.924 -15.087 -12.438 1.00 69.19 517 LEU C C 1
ATOM 8208 O O . LEU B 1 517 ? -28.569 -13.917 -12.605 1.00 69.83 517 LEU C O 1
ATOM 8213 N N . HIS B 1 518 ? -29.984 -15.617 -13.051 1.00 69.58 518 HIS C N 1
ATOM 8214 C CA . HIS B 1 518 ? -30.738 -14.895 -14.074 1.00 66.74 518 HIS C CA 1
ATOM 8215 C C . HIS B 1 518 ? -31.567 -13.747 -13.511 1.00 67.12 518 HIS C C 1
ATOM 8216 O O . HIS B 1 518 ? -32.798 -13.785 -13.577 1.00 67.99 518 HIS C O 1
ATOM 8223 N N . VAL B 1 519 ? -30.922 -12.727 -12.942 1.00 65.13 519 VAL C N 1
ATOM 8224 C CA . VAL B 1 519 ? -31.609 -11.489 -12.587 1.00 66.24 519 VAL C CA 1
ATOM 8225 C C . VAL B 1 519 ? -30.709 -10.320 -12.964 1.00 69.85 519 VAL C C 1
ATOM 8226 O O . VAL B 1 519 ? -29.478 -10.418 -12.915 1.00 72.69 519 VAL C O 1
ATOM 8230 N N . SER B 1 520 ? -31.338 -9.212 -13.359 1.00 74.24 520 SER C N 1
ATOM 8231 C CA . SER B 1 520 ? -30.602 -8.063 -13.878 1.00 74.21 520 SER C CA 1
ATOM 8232 C C . SER B 1 520 ? -29.674 -7.482 -12.819 1.00 76.01 520 SER C C 1
ATOM 8233 O O . SER B 1 520 ? -29.927 -7.584 -11.614 1.00 72.93 520 SER C O 1
ATOM 8236 N N . ASP B 1 521 ? -28.582 -6.868 -13.284 1.00 78.74 521 ASP C N 1
ATOM 8237 C CA . ASP B 1 521 ? -27.701 -6.151 -12.369 1.00 76.38 521 ASP C CA 1
ATOM 8238 C C . ASP B 1 521 ? -28.418 -4.988 -11.702 1.00 76.28 521 ASP C C 1
ATOM 8239 O O . ASP B 1 521 ? -28.110 -4.645 -10.554 1.00 73.37 521 ASP C O 1
ATOM 8244 N N . GLU B 1 522 ? -29.377 -4.376 -12.398 1.00 76.23 522 GLU C N 1
ATOM 8245 C CA . GLU B 1 522 ? -30.171 -3.315 -11.785 1.00 83.12 522 GLU C CA 1
ATOM 8246 C C . GLU B 1 522 ? -31.041 -3.859 -10.660 1.00 79.65 522 GLU C C 1
ATOM 8247 O O . GLU B 1 522 ? -31.135 -3.246 -9.590 1.00 75.82 522 GLU C O 1
ATOM 8253 N N . GLU B 1 523 ? -31.681 -5.012 -10.879 1.00 78.29 523 GLU C N 1
ATOM 8254 C CA . GLU B 1 523 ? -32.495 -5.626 -9.830 1.00 79.40 523 GLU C CA 1
ATOM 8255 C C . GLU B 1 523 ? -31.642 -6.002 -8.626 1.00 80.21 523 GLU C C 1
ATOM 8256 O O . GLU B 1 523 ? -32.012 -5.731 -7.478 1.00 79.45 523 GLU C O 1
ATOM 8262 N N . LEU B 1 524 ? -30.494 -6.642 -8.871 1.00 77.85 524 LEU C N 1
ATOM 8263 C CA . LEU B 1 524 ? -29.566 -6.947 -7.785 1.00 75.58 524 LEU C CA 1
ATOM 8264 C C . LEU B 1 524 ? -29.153 -5.679 -7.051 1.00 78.75 524 LEU C C 1
ATOM 8265 O O . LEU B 1 524 ? -29.149 -5.637 -5.815 1.00 75.43 524 LEU C O 1
ATOM 8270 N N . ALA B 1 525 ? -28.818 -4.626 -7.804 1.00 79.19 525 ALA C N 1
ATOM 8271 C CA . ALA B 1 525 ? -28.303 -3.402 -7.197 1.00 77.08 525 ALA C CA 1
ATOM 8272 C C . ALA B 1 525 ? -29.281 -2.824 -6.181 1.00 77.54 525 ALA C C 1
ATOM 8273 O O . ALA B 1 525 ? -28.869 -2.347 -5.117 1.00 76.51 525 ALA C O 1
ATOM 8275 N N . ARG B 1 526 ? -30.580 -2.862 -6.483 1.00 80.40 526 ARG C N 1
ATOM 8276 C CA . ARG B 1 526 ? -31.552 -2.337 -5.531 1.00 84.72 526 ARG C CA 1
ATOM 8277 C C . ARG B 1 526 ? -31.864 -3.336 -4.425 1.00 81.37 526 ARG C C 1
ATOM 8278 O O . ARG B 1 526 ? -32.247 -2.928 -3.321 1.00 82.02 526 ARG C O 1
ATOM 8286 N N . ARG B 1 527 ? -31.714 -4.638 -4.694 1.00 76.13 527 ARG C N 1
ATOM 8287 C CA . ARG B 1 527 ? -31.767 -5.618 -3.612 1.00 75.20 527 ARG C CA 1
ATOM 8288 C C . ARG B 1 527 ? -30.666 -5.367 -2.590 1.00 77.95 527 ARG C C 1
ATOM 8289 O O . ARG B 1 527 ? -30.860 -5.615 -1.395 1.00 78.45 527 ARG C O 1
ATOM 8297 N N . ARG B 1 528 ? -29.519 -4.854 -3.041 1.00 78.78 528 ARG C N 1
ATOM 8298 C CA . ARG B 1 528 ? -28.403 -4.551 -2.153 1.00 75.95 528 ARG C CA 1
ATOM 8299 C C . ARG B 1 528 ? -28.696 -3.394 -1.209 1.00 77.89 528 ARG C C 1
ATOM 8300 O O . ARG B 1 528 ? -28.012 -3.263 -0.188 1.00 76.42 528 ARG C O 1
ATOM 8308 N N . GLU B 1 529 ? -29.681 -2.547 -1.526 1.00 79.79 529 GLU C N 1
ATOM 8309 C CA . GLU B 1 529 ? -29.996 -1.429 -0.643 1.00 83.09 529 GLU C CA 1
ATOM 8310 C C . GLU B 1 529 ? -30.534 -1.900 0.701 1.00 83.40 529 GLU C C 1
ATOM 8311 O O . GLU B 1 529 ? -30.392 -1.191 1.704 1.00 79.40 529 GLU C O 1
ATOM 8317 N N . ALA B 1 530 ? -31.143 -3.085 0.746 1.00 85.25 530 ALA C N 1
ATOM 8318 C CA . ALA B 1 530 ? -31.693 -3.613 1.989 1.00 84.46 530 ALA C CA 1
ATOM 8319 C C . ALA B 1 530 ? -30.676 -4.391 2.812 1.00 83.94 530 ALA C C 1
ATOM 8320 O O . ALA B 1 530 ? -30.744 -4.362 4.045 1.00 84.67 530 ALA C O 1
ATOM 8322 N N . TRP B 1 531 ? -29.734 -5.076 2.159 1.00 84.43 531 TRP C N 1
ATOM 8323 C CA . TRP B 1 531 ? -28.809 -5.963 2.857 1.00 83.34 531 TRP C CA 1
ATOM 8324 C C . TRP B 1 531 ? -28.029 -5.242 3.949 1.00 86.28 531 TRP C C 1
ATOM 8325 O O . TRP B 1 531 ? -27.171 -4.400 3.663 1.00 85.10 531 TRP C O 1
ATOM 8336 N N . GLN B 1 532 ? -28.333 -5.565 5.202 1.00 87.65 532 GLN C N 1
ATOM 8337 C CA . GLN B 1 532 ? -27.551 -5.131 6.348 1.00 82.34 532 GLN C CA 1
ATOM 8338 C C . GLN B 1 532 ? -26.725 -6.304 6.849 1.00 81.81 532 GLN C C 1
ATOM 8339 O O . GLN B 1 532 ? -27.219 -7.435 6.923 1.00 81.08 532 GLN C O 1
ATOM 8341 N N . ALA B 1 533 ? -25.466 -6.030 7.177 1.00 83.74 533 ALA C N 1
ATOM 8342 C CA . ALA B 1 533 ? -24.557 -7.108 7.544 1.00 79.07 533 ALA C CA 1
ATOM 8343 C C . ALA B 1 533 ? -25.033 -7.778 8.832 1.00 80.76 533 ALA C C 1
ATOM 8344 O O . ALA B 1 533 ? -25.606 -7.110 9.704 1.00 80.32 533 ALA C O 1
ATOM 8346 N N . PRO B 1 534 ? -24.850 -9.091 8.969 1.00 79.56 534 PRO C N 1
ATOM 8347 C CA . PRO B 1 534 ? -25.287 -9.752 10.191 1.00 79.19 534 PRO C CA 1
ATOM 8348 C C . PRO B 1 534 ? -24.522 -9.239 11.372 1.00 80.72 534 PRO C C 1
ATOM 8349 O O . PRO B 1 534 ? -23.361 -8.785 11.250 1.00 81.29 534 PRO C O 1
ATOM 8353 N N . PRO B 1 535 ? -25.116 -9.255 12.565 1.00 82.35 535 PRO C N 1
ATOM 8354 C CA . PRO B 1 535 ? -24.439 -8.740 13.753 1.00 79.75 535 PRO C CA 1
ATOM 8355 C C . PRO B 1 535 ? -23.291 -9.646 14.167 1.00 80.25 535 PRO C C 1
ATOM 8356 O O . PRO B 1 535 ? -23.125 -10.764 13.680 1.00 75.58 535 PRO C O 1
ATOM 8360 N N . ALA B 1 536 ? -22.485 -9.133 15.090 1.00 77.50 536 ALA C N 1
ATOM 8361 C CA . ALA B 1 536 ? -21.354 -9.893 15.595 1.00 72.83 536 ALA C CA 1
ATOM 8362 C C . ALA B 1 536 ? -21.853 -11.138 16.319 1.00 70.96 536 ALA C C 1
ATOM 8363 O O . ALA B 1 536 ? -22.709 -11.026 17.210 1.00 72.67 536 ALA C O 1
ATOM 8365 N N . PRO B 1 537 ? -21.375 -12.332 15.958 1.00 70.73 537 PRO C N 1
ATOM 8366 C CA . PRO B 1 537 ? -21.767 -13.530 16.722 1.00 69.49 537 PRO C CA 1
ATOM 8367 C C . PRO B 1 537 ? -21.380 -13.435 18.184 1.00 72.92 537 PRO C C 1
ATOM 8368 O O . PRO B 1 537 ? -22.176 -13.793 19.061 1.00 73.89 537 PRO C O 1
ATOM 8372 N N . MET B 1 538 ? -20.176 -12.942 18.468 1.00 68.24 538 MET C N 1
ATOM 8373 C CA . MET B 1 538 ? -19.713 -12.714 19.828 1.00 63.99 538 MET C CA 1
ATOM 8374 C C . MET B 1 538 ? -18.941 -11.406 19.866 1.00 62.74 538 MET C C 1
ATOM 8375 O O . MET B 1 538 ? -18.220 -11.072 18.921 1.00 61.87 538 MET C O 1
ATOM 8380 N N . ALA B 1 539 ? -19.112 -10.660 20.955 1.00 62.09 539 ALA C N 1
ATOM 8381 C CA . ALA B 1 539 ? -18.407 -9.404 21.159 1.00 56.35 539 ALA C CA 1
ATOM 8382 C C . ALA B 1 539 ? -17.075 -9.597 21.869 1.00 54.61 539 ALA C C 1
ATOM 8383 O O . ALA B 1 539 ? -16.518 -8.630 22.402 1.00 56.10 539 ALA C O 1
ATOM 8385 N N . ARG B 1 540 ? -16.545 -10.817 21.869 1.00 51.62 540 ARG C N 1
ATOM 8386 C CA . ARG B 1 540 ? -15.405 -11.156 22.706 1.00 48.17 540 ARG C CA 1
ATOM 8387 C C . ARG B 1 540 ? -14.885 -12.526 22.293 1.00 51.80 540 ARG C C 1
ATOM 8388 O O . ARG B 1 540 ? -15.606 -13.327 21.689 1.00 49.25 540 ARG C O 1
ATOM 8396 N N . GLY B 1 541 ? -13.618 -12.780 22.617 1.00 47.05 541 GLY C N 1
ATOM 8397 C CA . GLY B 1 541 ? -13.051 -14.105 22.487 1.00 42.67 541 GLY C CA 1
ATOM 8398 C C . GLY B 1 541 ? -12.507 -14.411 21.107 1.00 42.47 541 GLY C C 1
ATOM 8399 O O . GLY B 1 541 ? -12.451 -13.569 20.206 1.00 45.21 541 GLY C O 1
ATOM 8400 N N . TRP B 1 542 ? -12.098 -15.674 20.955 1.00 39.51 542 TRP C N 1
ATOM 8401 C CA . TRP B 1 542 ? -11.497 -16.130 19.706 1.00 39.74 542 TRP C CA 1
ATOM 8402 C C . TRP B 1 542 ? -12.433 -15.922 18.522 1.00 41.79 542 TRP C C 1
ATOM 8403 O O . TRP B 1 542 ? -11.985 -15.576 17.421 1.00 44.37 542 TRP C O 1
ATOM 8414 N N . VAL B 1 543 ? -13.735 -16.128 18.726 1.00 44.10 543 VAL C N 1
ATOM 8415 C CA . VAL B 1 543 ? -14.687 -16.016 17.624 1.00 43.65 543 VAL C CA 1
ATOM 8416 C C . VAL B 1 543 ? -14.745 -14.583 17.110 1.00 41.22 543 VAL C C 1
ATOM 8417 O O . VAL B 1 543 ? -14.832 -14.346 15.899 1.00 38.92 543 VAL C O 1
ATOM 8421 N N . LYS B 1 544 ? -14.694 -13.604 18.017 1.00 40.51 544 LYS C N 1
ATOM 8422 C CA . LYS B 1 544 ? -14.653 -12.208 17.593 1.00 44.13 544 LYS C CA 1
ATOM 8423 C C . LYS B 1 544 ? -13.421 -11.931 16.740 1.00 44.73 544 LYS C C 1
ATOM 8424 O O . LYS B 1 544 ? -13.507 -11.252 15.709 1.00 44.31 544 LYS C O 1
ATOM 8430 N N . LEU B 1 545 ? -12.266 -12.456 17.152 1.00 43.54 545 LEU C N 1
ATOM 8431 C CA . LEU B 1 545 ? -11.053 -12.306 16.354 1.00 42.48 545 LEU C CA 1
ATOM 8432 C C . LEU B 1 545 ? -11.181 -13.029 15.021 1.00 42.42 545 LEU C C 1
ATOM 8433 O O . LEU B 1 545 ? -10.784 -12.497 13.977 1.00 43.33 545 LEU C O 1
ATOM 8438 N N . TYR B 1 546 ? -11.736 -14.242 15.039 1.00 38.13 546 TYR C N 1
ATOM 8439 C CA . TYR B 1 546 ? -11.867 -15.035 13.823 1.00 39.67 546 TYR C CA 1
ATOM 8440 C C . TYR B 1 546 ? -12.705 -14.307 12.778 1.00 43.78 546 TYR C C 1
ATOM 8441 O O . TYR B 1 546 ? -12.261 -14.093 11.644 1.00 43.64 546 TYR C O 1
ATOM 8450 N N . VAL B 1 547 ? -13.925 -13.913 13.152 1.00 42.52 547 VAL C N 1
ATOM 8451 C CA . VAL B 1 547 ? -14.849 -13.301 12.197 1.00 42.61 547 VAL C CA 1
ATOM 8452 C C . VAL B 1 547 ? -14.240 -12.048 11.579 1.00 43.25 547 VAL C C 1
ATOM 8453 O O . VAL B 1 547 ? -14.336 -11.827 10.365 1.00 44.57 547 VAL C O 1
ATOM 8457 N N . GLU B 1 548 ? -13.595 -11.217 12.397 1.00 41.32 548 GLU C N 1
ATOM 8458 C CA . GLU B 1 548 ? -13.032 -9.962 11.916 1.00 45.88 548 GLU C CA 1
ATOM 8459 C C . GLU B 1 548 ? -11.752 -10.144 11.108 1.00 43.78 548 GLU C C 1
ATOM 8460 O O . GLU B 1 548 ? -11.327 -9.195 10.441 1.00 43.63 548 GLU C O 1
ATOM 8466 N N . HIS B 1 549 ? -11.131 -11.326 11.143 1.00 44.87 549 HIS C N 1
ATOM 8467 C CA . HIS B 1 549 ? -9.862 -11.537 10.463 1.00 42.62 549 HIS C CA 1
ATOM 8468 C C . HIS B 1 549 ? -9.849 -12.718 9.501 1.00 42.44 549 HIS C C 1
ATOM 8469 O O . HIS B 1 549 ? -8.844 -12.911 8.807 1.00 42.28 549 HIS C O 1
ATOM 8476 N N . VAL B 1 550 ? -10.920 -13.513 9.429 1.00 41.59 550 VAL C N 1
ATOM 8477 C CA . VAL B 1 550 ? -10.902 -14.684 8.562 1.00 46.42 550 VAL C CA 1
ATOM 8478 C C . VAL B 1 550 ? -11.044 -14.246 7.112 1.00 41.38 550 VAL C C 1
ATOM 8479 O O . VAL B 1 550 ? -11.794 -13.312 6.789 1.00 46.82 550 VAL C O 1
ATOM 8483 N N . GLN B 1 551 ? -10.297 -14.900 6.232 1.00 42.87 551 GLN C N 1
ATOM 8484 C CA . GLN B 1 551 ? -10.413 -14.664 4.804 1.00 43.49 551 GLN C CA 1
ATOM 8485 C C . GLN B 1 551 ? -11.473 -15.580 4.204 1.00 45.17 551 GLN C C 1
ATOM 8486 O O . GLN B 1 551 ? -11.918 -16.551 4.819 1.00 44.26 551 GLN C O 1
ATOM 8492 N N . GLN B 1 552 ? -11.874 -15.258 2.979 1.00 47.27 552 GLN C N 1
ATOM 8493 C CA . GLN B 1 552 ? -12.918 -16.015 2.314 1.00 45.92 552 GLN C CA 1
ATOM 8494 C C . GLN B 1 552 ? -12.400 -17.392 1.898 1.00 42.87 552 GLN C C 1
ATOM 8495 O O . GLN B 1 552 ? -11.195 -17.660 1.881 1.00 41.25 552 GLN C O 1
ATOM 8501 N N . ALA B 1 553 ? -13.345 -18.274 1.556 1.00 45.76 553 ALA C N 1
ATOM 8502 C CA . ALA B 1 553 ? -13.003 -19.663 1.266 1.00 42.49 553 ALA C CA 1
ATOM 8503 C C . ALA B 1 553 ? -12.112 -19.789 0.038 1.00 42.71 553 ALA C C 1
ATOM 8504 O O . ALA B 1 553 ? -11.340 -20.749 -0.069 1.00 42.05 553 ALA C O 1
ATOM 8506 N N . ASN B 1 554 ? -12.198 -18.839 -0.895 1.00 44.17 554 ASN C N 1
ATOM 8507 C CA . ASN B 1 554 ? -11.389 -18.913 -2.106 1.00 48.14 554 ASN C CA 1
ATOM 8508 C C . ASN B 1 554 ? -9.912 -18.640 -1.850 1.00 46.68 554 ASN C C 1
ATOM 8509 O O . ASN B 1 554 ? -9.100 -18.835 -2.761 1.00 48.66 554 ASN C O 1
ATOM 8514 N N . LEU B 1 555 ? -9.545 -18.201 -0.645 1.00 42.34 555 LEU C N 1
ATOM 8515 C CA . LEU B 1 555 ? -8.149 -18.004 -0.282 1.00 42.95 555 LEU C CA 1
ATOM 8516 C C . LEU B 1 555 ? -7.633 -19.030 0.715 1.00 47.77 555 LEU C C 1
ATOM 8517 O O . LEU B 1 555 ? -6.426 -19.055 0.980 1.00 50.81 555 LEU C O 1
ATOM 8522 N N . GLY B 1 556 ? -8.502 -19.868 1.274 1.00 45.77 556 GLY C N 1
ATOM 8523 C CA . GLY B 1 556 ? -8.096 -20.883 2.234 1.00 44.78 556 GLY C CA 1
ATOM 8524 C C . GLY B 1 556 ? -8.704 -20.739 3.615 1.00 41.87 556 GLY C C 1
ATOM 8525 O O . GLY B 1 556 ? -8.414 -21.575 4.483 1.00 42.60 556 GLY C O 1
ATOM 8526 N N . ALA B 1 557 ? -9.527 -19.718 3.863 1.00 40.34 557 ALA C N 1
ATOM 8527 C CA . ALA B 1 557 ? -10.183 -19.484 5.149 1.00 40.67 557 ALA C CA 1
ATOM 8528 C C . ALA B 1 557 ? -9.189 -19.294 6.291 1.00 40.71 557 ALA C C 1
ATOM 8529 O O . ALA B 1 557 ? -9.533 -19.502 7.459 1.00 38.31 557 ALA C O 1
ATOM 8531 N N . ASP B 1 558 ? -7.959 -18.902 5.978 1.00 40.64 558 ASP C N 1
ATOM 8532 C CA . ASP B 1 558 ? -6.986 -18.576 7.005 1.00 37.51 558 ASP C CA 1
ATOM 8533 C C . ASP B 1 558 ? -7.219 -17.154 7.509 1.00 39.48 558 ASP C C 1
ATOM 8534 O O . ASP B 1 558 ? -7.859 -16.331 6.849 1.00 43.69 558 ASP C O 1
ATOM 8539 N N . LEU B 1 559 ? -6.708 -16.877 8.705 1.00 37.48 559 LEU C N 1
ATOM 8540 C CA . LEU B 1 559 ? -6.699 -15.508 9.191 1.00 41.76 559 LEU C CA 1
ATOM 8541 C C . LEU B 1 559 ? -5.648 -14.706 8.433 1.00 40.07 559 LEU C C 1
ATOM 8542 O O . LEU B 1 559 ? -4.589 -15.222 8.065 1.00 41.00 559 LEU C O 1
ATOM 8547 N N . ASP B 1 560 ? -5.955 -13.429 8.190 1.00 39.45 560 ASP C N 1
ATOM 8548 C CA . ASP B 1 560 ? -5.097 -12.623 7.325 1.00 42.39 560 ASP C CA 1
ATOM 8549 C C . ASP B 1 560 ? -3.727 -12.380 7.950 1.00 40.11 560 ASP C C 1
ATOM 8550 O O . ASP B 1 560 ? -2.713 -12.388 7.241 1.00 43.00 560 ASP C O 1
ATOM 8555 N N . PHE B 1 561 ? -3.666 -12.175 9.267 1.00 38.61 561 PHE C N 1
ATOM 8556 C CA . PHE B 1 561 ? -2.389 -11.898 9.916 1.00 41.55 561 PHE C CA 1
ATOM 8557 C C . PHE B 1 561 ? -1.559 -13.152 10.171 1.00 43.34 561 PHE C C 1
ATOM 8558 O O . PHE B 1 561 ? -0.435 -13.035 10.671 1.00 44.14 561 PHE C O 1
ATOM 8566 N N . LEU B 1 562 ? -2.076 -14.337 9.841 1.00 40.97 562 LEU C N 1
ATOM 8567 C CA . LEU B 1 562 ? -1.324 -15.578 9.974 1.00 43.48 562 LEU C CA 1
ATOM 8568 C C . LEU B 1 562 ? -0.721 -16.055 8.660 1.00 41.85 562 LEU C C 1
ATOM 8569 O O . LEU B 1 562 ? 0.132 -16.949 8.680 1.00 43.99 562 LEU C O 1
ATOM 8574 N N . ARG B 1 563 ? -1.136 -15.480 7.532 1.00 42.15 563 ARG C N 1
ATOM 8575 C CA . ARG B 1 563 ? -0.613 -15.883 6.233 1.00 41.50 563 ARG C CA 1
ATOM 8576 C C . ARG B 1 563 ? 0.889 -15.655 6.149 1.00 44.19 563 ARG C C 1
ATOM 8577 O O . ARG B 1 563 ? 1.394 -14.595 6.530 1.00 43.96 563 ARG C O 1
ATOM 8585 N N . GLY B 1 564 ? 1.597 -16.641 5.619 1.00 45.55 564 GLY C N 1
ATOM 8586 C CA . GLY B 1 564 ? 3.027 -16.546 5.415 1.00 45.06 564 GLY C CA 1
ATOM 8587 C C . GLY B 1 564 ? 3.801 -17.390 6.412 1.00 46.37 564 GLY C C 1
ATOM 8588 O O . GLY B 1 564 ? 3.264 -18.275 7.086 1.00 47.60 564 GLY C O 1
ATOM 8589 N N . LYS B 1 565 ? 5.096 -17.097 6.498 1.00 44.92 565 LYS C N 1
ATOM 8590 C CA . LYS B 1 565 ? 5.992 -17.835 7.375 1.00 45.14 565 LYS C CA 1
ATOM 8591 C C . LYS B 1 565 ? 7.021 -16.888 7.974 1.00 45.70 565 LYS C C 1
ATOM 8592 O O . LYS B 1 565 ? 7.358 -15.857 7.385 1.00 44.31 565 LYS C O 1
ATOM 8598 N N . SER B 1 566 ? 7.521 -17.254 9.153 1.00 43.60 566 SER C N 1
ATOM 8599 C CA . SER B 1 566 ? 8.535 -16.470 9.848 1.00 40.09 566 SER C CA 1
ATOM 8600 C C . SER B 1 566 ? 9.785 -17.283 10.161 1.00 40.63 566 SER C C 1
ATOM 8601 O O . SER B 1 566 ? 10.628 -16.829 10.944 1.00 39.79 566 SER C O 1
ATOM 8604 N N . GLY B 1 567 ? 9.924 -18.470 9.575 1.00 41.41 567 GLY C N 1
ATOM 8605 C CA . GLY B 1 567 ? 11.105 -19.275 9.793 1.00 38.35 567 GLY C CA 1
ATOM 8606 C C . GLY B 1 567 ? 11.182 -19.829 11.208 1.00 41.03 567 GLY C C 1
ATOM 8607 O O . GLY B 1 567 ? 10.202 -19.866 11.959 1.00 43.49 567 GLY C O 1
ATOM 8608 N N . ALA B 1 568 ? 12.385 -20.266 11.565 1.00 42.42 568 ALA C N 1
ATOM 8609 C CA . ALA B 1 568 ? 12.651 -20.842 12.879 1.00 44.03 568 ALA C CA 1
ATOM 8610 C C . ALA B 1 568 ? 13.951 -20.278 13.440 1.00 51.18 568 ALA C C 1
ATOM 8611 O O . ALA B 1 568 ? 14.823 -21.008 13.913 1.00 49.07 568 ALA C O 1
ATOM 8613 N N . GLY B 1 569 ? 14.089 -18.959 13.387 1.00 51.91 569 GLY C N 1
ATOM 8614 C CA . GLY B 1 569 ? 15.225 -18.303 14.002 1.00 51.91 569 GLY C CA 1
ATOM 8615 C C . GLY B 1 569 ? 15.230 -18.483 15.508 1.00 56.94 569 GLY C C 1
ATOM 8616 O O . GLY B 1 569 ? 14.249 -18.886 16.133 1.00 55.45 569 GLY C O 1
ATOM 8617 N N . ILE B 1 570 ? 16.378 -18.174 16.103 1.00 56.29 570 ILE C N 1
ATOM 8618 C CA . ILE B 1 570 ? 16.589 -18.340 17.537 1.00 57.17 570 ILE C CA 1
ATOM 8619 C C . ILE B 1 570 ? 16.129 -17.058 18.228 1.00 56.92 570 ILE C C 1
ATOM 8620 O O . ILE B 1 570 ? 16.758 -16.005 18.029 1.00 59.06 570 ILE C O 1
ATOM 8625 N N . PRO B 1 571 ? 15.065 -17.096 19.032 1.00 56.58 571 PRO C N 1
ATOM 8626 C CA . PRO B 1 571 ? 14.597 -15.870 19.690 1.00 55.31 571 PRO C CA 1
ATOM 8627 C C . PRO B 1 571 ? 15.451 -15.486 20.888 1.00 54.31 571 PRO C C 1
ATOM 8628 O O . PRO B 1 571 ? 16.488 -16.106 21.148 1.00 55.42 571 PRO C O 1
ATOM 8632 N N . LYS B 1 572 ? 15.020 -14.462 21.620 1.00 54.24 572 LYS C N 1
ATOM 8633 C CA . LYS B 1 572 ? 15.721 -14.038 22.822 1.00 55.15 572 LYS C CA 1
ATOM 8634 C C . LYS B 1 572 ? 15.679 -15.133 23.885 1.00 56.02 572 LYS C C 1
ATOM 8635 O O . LYS B 1 572 ? 14.870 -16.063 23.832 1.00 54.09 572 LYS C O 1
ATOM 8641 N N . ASP B 1 573 ? 16.567 -15.007 24.866 1.00 55.44 573 ASP C N 1
ATOM 8642 C CA . ASP B 1 573 ? 16.506 -15.862 26.038 1.00 55.00 573 ASP C CA 1
ATOM 8643 C C . ASP B 1 573 ? 15.353 -15.427 26.940 1.00 54.81 573 ASP C C 1
ATOM 8644 O O . ASP B 1 573 ? 14.828 -14.316 26.830 1.00 51.08 573 ASP C O 1
ATOM 8649 N N . ASN B 1 574 ? 14.955 -16.322 27.840 1.00 55.88 574 ASN C N 1
ATOM 8650 C CA . ASN B 1 574 ? 13.798 -16.079 28.692 1.00 51.48 574 ASN C CA 1
ATOM 8651 C C . ASN B 1 574 ? 14.153 -15.454 30.033 1.00 51.32 574 ASN C C 1
ATOM 8652 O O . ASN B 1 574 ? 13.254 -15.234 30.852 1.00 52.91 574 ASN C O 1
ATOM 8657 N N . HIS B 1 575 ? 15.425 -15.155 30.278 1.00 54.13 575 HIS C N 1
ATOM 8658 C CA . HIS B 1 575 ? 15.831 -14.489 31.512 1.00 54.08 575 HIS C CA 1
ATOM 8659 C C . HIS B 1 575 ? 17.010 -13.555 31.262 1.00 49.71 575 HIS C C 1
ATOM 8660 O O . HIS B 1 575 ? 17.625 -13.590 30.197 1.00 49.43 575 HIS C O 1
ATOM 8667 N N . VAL C 1 8 ? -18.963 -61.306 54.724 1.00 55.85 8 VAL E N 1
ATOM 8668 C CA . VAL C 1 8 ? -17.536 -61.422 54.999 1.00 62.28 8 VAL E CA 1
ATOM 8669 C C . VAL C 1 8 ? -16.836 -62.159 53.861 1.00 61.11 8 VAL E C 1
ATOM 8670 O O . VAL C 1 8 ? -17.264 -63.236 53.443 1.00 63.50 8 VAL E O 1
ATOM 8674 N N . ARG C 1 9 ? -15.757 -61.568 53.355 1.00 58.06 9 ARG E N 1
ATOM 8675 C CA . ARG C 1 9 ? -15.000 -62.112 52.237 1.00 57.10 9 ARG E CA 1
ATOM 8676 C C . ARG C 1 9 ? -13.553 -62.352 52.656 1.00 53.01 9 ARG E C 1
ATOM 8677 O O . ARG C 1 9 ? -13.140 -62.025 53.772 1.00 54.60 9 ARG E O 1
ATOM 8685 N N . ARG C 1 10 ? -12.780 -62.933 51.734 1.00 54.97 10 ARG E N 1
ATOM 8686 C CA . ARG C 1 10 ? -11.363 -63.165 51.995 1.00 54.81 10 ARG E CA 1
ATOM 8687 C C . ARG C 1 10 ? -10.618 -61.854 52.210 1.00 52.29 10 ARG E C 1
ATOM 8688 O O . ARG C 1 10 ? -9.697 -61.784 53.032 1.00 54.06 10 ARG E O 1
ATOM 8696 N N . SER C 1 11 ? -11.007 -60.805 51.480 1.00 51.83 11 SER E N 1
ATOM 8697 C CA . SER C 1 11 ? -10.263 -59.548 51.509 1.00 51.47 11 SER E CA 1
ATOM 8698 C C . SER C 1 11 ? -10.175 -58.982 52.921 1.00 53.56 11 SER E C 1
ATOM 8699 O O . SER C 1 11 ? -9.106 -58.537 53.358 1.00 56.46 11 SER E O 1
ATOM 8702 N N . GLN C 1 12 ? -11.289 -58.997 53.655 1.00 53.54 12 GLN E N 1
ATOM 8703 C CA . GLN C 1 12 ? -11.303 -58.404 54.987 1.00 57.38 12 GLN E CA 1
ATOM 8704 C C . GLN C 1 12 ? -10.417 -59.158 55.972 1.00 58.13 12 GLN E C 1
ATOM 8705 O O . GLN C 1 12 ? -10.073 -58.604 57.022 1.00 58.17 12 GLN E O 1
ATOM 8711 N N . ALA C 1 13 ? -10.036 -60.401 55.663 1.00 58.84 13 ALA E N 1
ATOM 8712 C CA . ALA C 1 13 ? -9.007 -61.075 56.445 1.00 54.49 13 ALA E CA 1
ATOM 8713 C C . ALA C 1 13 ? -7.635 -60.448 56.247 1.00 53.88 13 ALA E C 1
ATOM 8714 O O . ALA C 1 13 ? -6.718 -60.740 57.024 1.00 56.15 13 ALA E O 1
ATOM 8716 N N . TRP C 1 14 ? -7.475 -59.611 55.221 1.00 54.83 14 TRP E N 1
ATOM 8717 C CA . TRP C 1 14 ? -6.296 -58.772 55.047 1.00 54.69 14 TRP E CA 1
ATOM 8718 C C . TRP C 1 14 ? -6.602 -57.334 55.446 1.00 56.93 14 TRP E C 1
ATOM 8719 O O . TRP C 1 14 ? -6.043 -56.814 56.416 1.00 56.56 14 TRP E O 1
ATOM 8730 N N . PHE C 1 15 ? -7.502 -56.693 54.694 1.00 55.11 15 PHE E N 1
ATOM 8731 C CA . PHE C 1 15 ? -7.726 -55.255 54.808 1.00 59.95 15 PHE E CA 1
ATOM 8732 C C . PHE C 1 15 ? -8.587 -54.887 56.010 1.00 63.13 15 PHE E C 1
ATOM 8733 O O . PHE C 1 15 ? -8.460 -53.776 56.537 1.00 57.60 15 PHE E O 1
ATOM 8741 N N . GLY C 1 16 ? -9.467 -55.786 56.450 1.00 63.36 16 GLY E N 1
ATOM 8742 C CA . GLY C 1 16 ? -10.306 -55.502 57.600 1.00 59.63 16 GLY E CA 1
ATOM 8743 C C . GLY C 1 16 ? -9.652 -55.715 58.944 1.00 63.71 16 GLY E C 1
ATOM 8744 O O . GLY C 1 16 ? -10.240 -55.348 59.968 1.00 65.77 16 GLY E O 1
ATOM 8745 N N . ARG C 1 17 ? -8.455 -56.299 58.972 1.00 63.72 17 ARG E N 1
ATOM 8746 C CA . ARG C 1 17 ? -7.761 -56.527 60.232 1.00 65.90 17 ARG E CA 1
ATOM 8747 C C . ARG C 1 17 ? -7.453 -55.203 60.916 1.00 72.14 17 ARG E C 1
ATOM 8748 O O . ARG C 1 17 ? -6.929 -54.274 60.295 1.00 73.78 17 ARG E O 1
ATOM 8756 N N . LEU C 1 18 ? -7.788 -55.119 62.204 1.00 75.34 18 LEU E N 1
ATOM 8757 C CA . LEU C 1 18 ? -7.642 -53.896 62.983 1.00 76.97 18 LEU E CA 1
ATOM 8758 C C . LEU C 1 18 ? -6.471 -53.976 63.957 1.00 76.21 18 LEU E C 1
ATOM 8759 O O . LEU C 1 18 ? -6.523 -53.397 65.044 1.00 81.23 18 LEU E O 1
ATOM 8764 N N . ASP C 1 19 ? -5.409 -54.685 63.586 1.00 71.52 19 ASP E N 1
ATOM 8765 C CA . ASP C 1 19 ? -4.265 -54.861 64.472 1.00 76.17 19 ASP E CA 1
ATOM 8766 C C . ASP C 1 19 ? -2.970 -54.632 63.697 1.00 77.52 19 ASP E C 1
ATOM 8767 O O . ASP C 1 19 ? -2.944 -53.968 62.655 1.00 76.98 19 ASP E O 1
ATOM 8772 N N . ARG C 1 20 ? -1.873 -55.187 64.218 1.00 76.36 20 ARG E N 1
ATOM 8773 C CA . ARG C 1 20 ? -0.567 -54.984 63.598 1.00 72.69 20 ARG E CA 1
ATOM 8774 C C . ARG C 1 20 ? -0.553 -55.492 62.163 1.00 70.54 20 ARG E C 1
ATOM 8775 O O . ARG C 1 20 ? 0.070 -54.883 61.285 1.00 69.60 20 ARG E O 1
ATOM 8783 N N . ASP C 1 21 ? -1.257 -56.594 61.898 1.00 70.07 21 ASP E N 1
ATOM 8784 C CA . ASP C 1 21 ? -1.267 -57.150 60.549 1.00 67.48 21 ASP E CA 1
ATOM 8785 C C . ASP C 1 21 ? -2.078 -56.280 59.595 1.00 66.91 21 ASP E C 1
ATOM 8786 O O . ASP C 1 21 ? -1.730 -56.159 58.416 1.00 65.03 21 ASP E O 1
ATOM 8791 N N . GLY C 1 22 ? -3.157 -55.663 60.086 1.00 68.88 22 GLY E N 1
ATOM 8792 C CA . GLY C 1 22 ? -3.923 -54.756 59.246 1.00 65.30 22 GLY E CA 1
ATOM 8793 C C . GLY C 1 22 ? -3.136 -53.530 58.832 1.00 68.28 22 GLY E C 1
ATOM 8794 O O . GLY C 1 22 ? -3.324 -53.009 57.728 1.00 63.26 22 GLY E O 1
ATOM 8795 N N . PHE C 1 23 ? -2.256 -53.045 59.712 1.00 67.08 23 PHE E N 1
ATOM 8796 C CA . PHE C 1 23 ? -1.317 -51.998 59.323 1.00 66.29 23 PHE E CA 1
ATOM 8797 C C . PHE C 1 23 ? -0.380 -52.495 58.232 1.00 64.11 23 PHE E C 1
ATOM 8798 O O . PHE C 1 23 ? -0.069 -51.760 57.289 1.00 62.77 23 PHE E O 1
ATOM 8806 N N . ILE C 1 24 ? 0.073 -53.746 58.342 1.00 64.27 24 ILE E N 1
ATOM 8807 C CA . ILE C 1 24 ? 1.019 -54.297 57.376 1.00 64.26 24 ILE E CA 1
ATOM 8808 C C . ILE C 1 24 ? 0.360 -54.483 56.014 1.00 63.13 24 ILE E C 1
ATOM 8809 O O . ILE C 1 24 ? 1.018 -54.349 54.974 1.00 63.16 24 ILE E O 1
ATOM 8814 N N . TYR C 1 25 ? -0.943 -54.757 55.988 1.00 62.12 25 TYR E N 1
ATOM 8815 C CA . TYR C 1 25 ? -1.622 -55.090 54.743 1.00 60.66 25 TYR E CA 1
ATOM 8816 C C . TYR C 1 25 ? -2.187 -53.876 54.016 1.00 60.01 25 TYR E C 1
ATOM 8817 O O . TYR C 1 25 ? -2.417 -53.954 52.804 1.00 57.58 25 TYR E O 1
ATOM 8826 N N . ARG C 1 26 ? -2.409 -52.763 54.714 1.00 60.31 26 ARG E N 1
ATOM 8827 C CA . ARG C 1 26 ? -2.926 -51.549 54.094 1.00 60.32 26 ARG E CA 1
ATOM 8828 C C . ARG C 1 26 ? -1.850 -50.508 53.815 1.00 55.08 26 ARG E C 1
ATOM 8829 O O . ARG C 1 26 ? -1.888 -49.857 52.767 1.00 52.97 26 ARG E O 1
ATOM 8837 N N . SER C 1 27 ? -0.890 -50.340 54.730 1.00 56.53 27 SER E N 1
ATOM 8838 C CA . SER C 1 27 ? 0.047 -49.222 54.641 1.00 56.15 27 SER E CA 1
ATOM 8839 C C . SER C 1 27 ? 0.885 -49.293 53.370 1.00 54.53 27 SER E C 1
ATOM 8840 O O . SER C 1 27 ? 1.065 -48.286 52.674 1.00 56.92 27 SER E O 1
ATOM 8843 N N . TRP C 1 28 ? 1.413 -50.477 53.050 1.00 56.09 28 TRP E N 1
ATOM 8844 C CA . TRP C 1 28 ? 2.219 -50.615 51.841 1.00 53.73 28 TRP E CA 1
ATOM 8845 C C . TRP C 1 28 ? 1.373 -50.426 50.586 1.00 53.69 28 TRP E C 1
ATOM 8846 O O . TRP C 1 28 ? 1.844 -49.853 49.597 1.00 52.45 28 TRP E O 1
ATOM 8857 N N . MET C 1 29 ? 0.121 -50.893 50.610 1.00 52.72 29 MET E N 1
ATOM 8858 C CA . MET C 1 29 ? -0.749 -50.728 49.449 1.00 52.17 29 MET E CA 1
ATOM 8859 C C . MET C 1 29 ? -1.061 -49.262 49.179 1.00 53.10 29 MET E C 1
ATOM 8860 O O . MET C 1 29 ? -1.338 -48.889 48.034 1.00 49.17 29 MET E O 1
ATOM 8865 N N . LYS C 1 30 ? -1.023 -48.422 50.210 1.00 51.61 30 LYS E N 1
ATOM 8866 C CA . LYS C 1 30 ? -1.302 -47.000 50.066 1.00 54.10 30 LYS E CA 1
ATOM 8867 C C . LYS C 1 30 ? -0.086 -46.195 49.627 1.00 52.29 30 LYS E C 1
ATOM 8868 O O . LYS C 1 30 ? -0.125 -44.962 49.693 1.00 53.19 30 LYS E O 1
ATOM 8874 N N . ASN C 1 31 ? 0.986 -46.853 49.179 1.00 52.14 31 ASN E N 1
ATOM 8875 C CA . ASN C 1 31 ? 2.208 -46.138 48.832 1.00 49.98 31 ASN E CA 1
ATOM 8876 C C . ASN C 1 31 ? 2.110 -45.404 47.501 1.00 45.56 31 ASN E C 1
ATOM 8877 O O . ASN C 1 31 ? 2.921 -44.508 47.246 1.00 48.48 31 ASN E O 1
ATOM 8882 N N . ARG C 1 32 ? 1.147 -45.757 46.651 1.00 46.36 32 ARG E N 1
ATOM 8883 C CA . ARG C 1 32 ? 0.974 -45.104 45.359 1.00 47.45 32 ARG E CA 1
ATOM 8884 C C . ARG C 1 32 ? -0.286 -44.248 45.301 1.00 49.44 32 ARG E C 1
ATOM 8885 O O . ARG C 1 32 ? -0.611 -43.710 44.236 1.00 42.30 32 ARG E O 1
ATOM 8893 N N . GLY C 1 33 ? -1.002 -44.108 46.413 1.00 46.02 33 GLY E N 1
ATOM 8894 C CA . GLY C 1 33 ? -2.188 -43.278 46.440 1.00 43.57 33 GLY E CA 1
ATOM 8895 C C . GLY C 1 33 ? -3.469 -44.038 46.171 1.00 45.79 33 GLY E C 1
ATOM 8896 O O . GLY C 1 33 ? -4.125 -43.823 45.147 1.00 48.96 33 GLY E O 1
ATOM 8897 N N . ILE C 1 34 ? -3.833 -44.930 47.081 1.00 49.25 34 ILE E N 1
ATOM 8898 C CA . ILE C 1 34 ? -5.087 -45.675 47.025 1.00 49.85 34 ILE E CA 1
ATOM 8899 C C . ILE C 1 34 ? -5.939 -45.234 48.209 1.00 49.72 34 ILE E C 1
ATOM 8900 O O . ILE C 1 34 ? -5.515 -45.398 49.361 1.00 52.98 34 ILE E O 1
ATOM 8905 N N . PRO C 1 35 ? -7.128 -44.677 47.985 1.00 49.29 35 PRO E N 1
ATOM 8906 C CA . PRO C 1 35 ? -7.906 -44.122 49.098 1.00 48.11 35 PRO E CA 1
ATOM 8907 C C . PRO C 1 35 ? -8.331 -45.201 50.081 1.00 53.24 35 PRO E C 1
ATOM 8908 O O . PRO C 1 35 ? -8.423 -46.386 49.752 1.00 53.42 35 PRO E O 1
ATOM 8912 N N . HIS C 1 36 ? -8.591 -44.763 51.317 1.00 50.63 36 HIS E N 1
ATOM 8913 C CA . HIS C 1 36 ? -8.869 -45.701 52.400 1.00 51.24 36 HIS E CA 1
ATOM 8914 C C . HIS C 1 36 ? -10.134 -46.509 52.145 1.00 49.97 36 HIS E C 1
ATOM 8915 O O . HIS C 1 36 ? -10.228 -47.664 52.575 1.00 52.93 36 HIS E O 1
ATOM 8922 N N . ASP C 1 37 ? -11.113 -45.930 51.444 1.00 49.16 37 ASP E N 1
ATOM 8923 C CA . ASP C 1 37 ? -12.382 -46.615 51.233 1.00 52.81 37 ASP E CA 1
ATOM 8924 C C . ASP C 1 37 ? -12.274 -47.802 50.284 1.00 52.99 37 ASP E C 1
ATOM 8925 O O . ASP C 1 37 ? -13.256 -48.533 50.129 1.00 51.56 37 ASP E O 1
ATOM 8930 N N . GLN C 1 38 ? -11.122 -48.014 49.646 1.00 51.50 38 GLN E N 1
ATOM 8931 C CA . GLN C 1 38 ? -10.938 -49.199 48.819 1.00 51.53 38 GLN E CA 1
ATOM 8932 C C . GLN C 1 38 ? -10.695 -50.455 49.644 1.00 52.38 38 GLN E C 1
ATOM 8933 O O . GLN C 1 38 ? -10.776 -51.561 49.098 1.00 51.58 38 GLN E O 1
ATOM 8939 N N . PHE C 1 39 ? -10.406 -50.310 50.936 1.00 51.81 39 PHE E N 1
ATOM 8940 C CA . PHE C 1 39 ? -10.211 -51.434 51.839 1.00 54.27 39 PHE E CA 1
ATOM 8941 C C . PHE C 1 39 ? -11.426 -51.684 52.725 1.00 56.62 39 PHE E C 1
ATOM 8942 O O . PHE C 1 39 ? -11.338 -52.471 53.672 1.00 57.92 39 PHE E O 1
ATOM 8950 N N . ASP C 1 40 ? -12.556 -51.034 52.439 1.00 53.63 40 ASP E N 1
ATOM 8951 C CA . ASP C 1 40 ? -13.713 -51.081 53.325 1.00 52.62 40 ASP E CA 1
ATOM 8952 C C . ASP C 1 40 ? -14.473 -52.399 53.264 1.00 56.65 40 ASP E C 1
ATOM 8953 O O . ASP C 1 40 ? -15.352 -52.624 54.103 1.00 59.55 40 ASP E O 1
ATOM 8958 N N . GLY C 1 41 ? -14.170 -53.266 52.302 1.00 55.53 41 GLY E N 1
ATOM 8959 C CA . GLY C 1 41 ? -14.877 -54.527 52.191 1.00 52.47 41 GLY E CA 1
ATOM 8960 C C . GLY C 1 41 ? -15.449 -54.770 50.811 1.00 50.60 41 GLY E C 1
ATOM 8961 O O . GLY C 1 41 ? -15.983 -55.848 50.532 1.00 50.33 41 GLY E O 1
ATOM 8962 N N . ARG C 1 42 ? -15.348 -53.767 49.943 1.00 49.58 42 ARG E N 1
ATOM 8963 C CA . ARG C 1 42 ? -15.784 -53.929 48.568 1.00 46.32 42 ARG E CA 1
ATOM 8964 C C . ARG C 1 42 ? -14.950 -55.015 47.888 1.00 45.59 42 ARG E C 1
ATOM 8965 O O . ARG C 1 42 ? -13.801 -55.258 48.272 1.00 46.73 42 ARG E O 1
ATOM 8973 N N . PRO C 1 43 ? -15.510 -55.699 46.890 1.00 43.09 43 PRO E N 1
ATOM 8974 C CA . PRO C 1 43 ? -14.797 -56.831 46.277 1.00 42.64 43 PRO E CA 1
ATOM 8975 C C . PRO C 1 43 ? -13.458 -56.410 45.692 1.00 41.89 43 PRO E C 1
ATOM 8976 O O . PRO C 1 43 ? -13.381 -55.514 44.850 1.00 40.29 43 PRO E O 1
ATOM 8980 N N . VAL C 1 44 ? -12.398 -57.063 46.157 1.00 43.24 44 VAL E N 1
ATOM 8981 C CA . VAL C 1 44 ? -11.069 -56.901 45.580 1.00 41.79 44 VAL E CA 1
ATOM 8982 C C . VAL C 1 44 ? -10.950 -57.873 44.415 1.00 41.98 44 VAL E C 1
ATOM 8983 O O . VAL C 1 44 ? -11.047 -59.091 44.597 1.00 42.21 44 VAL E O 1
ATOM 8987 N N . ILE C 1 45 ? -10.747 -57.336 43.217 1.00 36.91 45 ILE E N 1
ATOM 8988 C CA . ILE C 1 45 ? -10.801 -58.110 41.985 1.00 36.60 45 ILE E CA 1
ATOM 8989 C C . ILE C 1 45 ? -9.383 -58.256 41.454 1.00 40.29 45 ILE E C 1
ATOM 8990 O O . ILE C 1 45 ? -8.767 -57.276 41.018 1.00 41.15 45 ILE E O 1
ATOM 8995 N N . GLY C 1 46 ? -8.864 -59.482 41.487 1.00 40.08 46 GLY E N 1
ATOM 8996 C CA . GLY C 1 46 ? -7.563 -59.756 40.905 1.00 35.97 46 GLY E CA 1
ATOM 8997 C C . GLY C 1 46 ? -7.683 -59.946 39.406 1.00 38.89 46 GLY E C 1
ATOM 8998 O O . GLY C 1 46 ? -8.537 -60.701 38.930 1.00 39.39 46 GLY E O 1
ATOM 8999 N N . ILE C 1 47 ? -6.832 -59.256 38.658 1.00 37.53 47 ILE E N 1
ATOM 9000 C CA . ILE C 1 47 ? -6.819 -59.330 37.202 1.00 38.99 47 ILE E CA 1
ATOM 9001 C C . ILE C 1 47 ? -5.542 -60.059 36.805 1.00 38.00 47 ILE E C 1
ATOM 9002 O O . ILE C 1 47 ? -4.451 -59.481 36.820 1.00 40.63 47 ILE E O 1
ATOM 9007 N N . CYS C 1 48 ? -5.671 -61.335 36.451 1.00 36.89 48 CYS E N 1
ATOM 9008 C CA . CYS C 1 48 ? -4.527 -62.127 36.007 1.00 35.38 48 CYS E CA 1
ATOM 9009 C C . CYS C 1 48 ? -4.138 -61.689 34.601 1.00 32.54 48 CYS E C 1
ATOM 9010 O O . CYS C 1 48 ? -4.847 -61.981 33.634 1.00 31.10 48 CYS E O 1
ATOM 9013 N N . ASN C 1 49 ? -3.016 -60.983 34.484 1.00 32.86 49 ASN E N 1
ATOM 9014 C CA . ASN C 1 49 ? -2.592 -60.372 33.228 1.00 35.93 49 ASN E CA 1
ATOM 9015 C C . ASN C 1 49 ? -1.449 -61.188 32.635 1.00 40.80 49 ASN E C 1
ATOM 9016 O O . ASN C 1 49 ? -0.342 -61.212 33.185 1.00 43.28 49 ASN E O 1
ATOM 9021 N N . THR C 1 50 ? -1.718 -61.847 31.508 1.00 37.74 50 THR E N 1
ATOM 9022 C CA . THR C 1 50 ? -0.706 -62.587 30.770 1.00 38.96 50 THR E CA 1
ATOM 9023 C C . THR C 1 50 ? -0.050 -61.752 29.678 1.00 39.39 50 THR E C 1
ATOM 9024 O O . THR C 1 50 ? 0.465 -62.318 28.705 1.00 42.52 50 THR E O 1
ATOM 9028 N N . PHE C 1 51 ? -0.068 -60.426 29.810 1.00 40.51 51 PHE E N 1
ATOM 9029 C CA . PHE C 1 51 ? 0.609 -59.571 28.844 1.00 41.61 51 PHE E CA 1
ATOM 9030 C C . PHE C 1 51 ? 2.086 -59.927 28.763 1.00 39.06 51 PHE E C 1
ATOM 9031 O O . PHE C 1 51 ? 2.733 -60.197 29.778 1.00 36.24 51 PHE E O 1
ATOM 9039 N N . SER C 1 52 ? 2.619 -59.918 27.544 1.00 39.75 52 SER E N 1
ATOM 9040 C CA . SER C 1 52 ? 4.031 -60.194 27.328 1.00 40.01 52 SER E CA 1
ATOM 9041 C C . SER C 1 52 ? 4.398 -59.791 25.911 1.00 42.39 52 SER E C 1
ATOM 9042 O O . SER C 1 52 ? 3.627 -60.023 24.977 1.00 42.66 52 SER E O 1
ATOM 9045 N N . GLU C 1 53 ? 5.572 -59.181 25.762 1.00 38.36 53 GLU E N 1
ATOM 9046 C CA . GLU C 1 53 ? 6.133 -58.970 24.438 1.00 40.62 53 GLU E CA 1
ATOM 9047 C C . GLU C 1 53 ? 6.772 -60.232 23.876 1.00 41.41 53 GLU E C 1
ATOM 9048 O O . GLU C 1 53 ? 7.064 -60.280 22.676 1.00 42.50 53 GLU E O 1
ATOM 9054 N N . LEU C 1 54 ? 6.992 -61.248 24.711 1.00 41.05 54 LEU E N 1
ATOM 9055 C CA . LEU C 1 54 ? 7.340 -62.582 24.245 1.00 42.68 54 LEU E CA 1
ATOM 9056 C C . LEU C 1 54 ? 6.113 -63.436 23.958 1.00 43.53 54 LEU E C 1
ATOM 9057 O O . LEU C 1 54 ? 6.258 -64.564 23.477 1.00 45.36 54 LEU E O 1
ATOM 9062 N N . THR C 1 55 ? 4.914 -62.929 24.254 1.00 40.52 55 THR E N 1
ATOM 9063 C CA . THR C 1 55 ? 3.649 -63.569 23.901 1.00 39.81 55 THR E CA 1
ATOM 9064 C C . THR C 1 55 ? 2.927 -62.605 22.965 1.00 41.16 55 THR E C 1
ATOM 9065 O O . THR C 1 55 ? 1.985 -61.910 23.380 1.00 38.90 55 THR E O 1
ATOM 9069 N N . PRO C 1 56 ? 3.340 -62.539 21.696 1.00 45.21 56 PRO E N 1
ATOM 9070 C CA . PRO C 1 56 ? 2.821 -61.487 20.803 1.00 45.09 56 PRO E CA 1
ATOM 9071 C C . PRO C 1 56 ? 1.316 -61.523 20.611 1.00 43.48 56 PRO E C 1
ATOM 9072 O O . PRO C 1 56 ? 0.736 -60.506 20.211 1.00 41.37 56 PRO E O 1
ATOM 9076 N N . CYS C 1 57 ? 0.664 -62.652 20.882 1.00 42.84 57 CYS E N 1
ATOM 9077 C CA . CYS C 1 57 ? -0.789 -62.710 20.817 1.00 41.92 57 CYS E CA 1
ATOM 9078 C C . CYS C 1 57 ? -1.458 -62.103 22.041 1.00 37.53 57 CYS E C 1
ATOM 9079 O O . CYS C 1 57 ? -2.663 -61.834 21.999 1.00 36.44 57 CYS E O 1
ATOM 9082 N N . ASN C 1 58 ? -0.710 -61.880 23.121 1.00 35.87 58 ASN E N 1
ATOM 9083 C CA . ASN C 1 58 ? -1.214 -61.202 24.308 1.00 37.77 58 ASN E CA 1
ATOM 9084 C C . ASN C 1 58 ? -0.576 -59.832 24.509 1.00 40.59 58 ASN E C 1
ATOM 9085 O O . ASN C 1 58 ? -0.728 -59.242 25.583 1.00 40.25 58 ASN E O 1
ATOM 9090 N N . SER C 1 59 ? 0.131 -59.311 23.504 1.00 37.38 59 SER E N 1
ATOM 9091 C CA . SER C 1 59 ? 0.876 -58.066 23.652 1.00 40.83 59 SER E CA 1
ATOM 9092 C C . SER C 1 59 ? -0.016 -56.834 23.739 1.00 41.51 59 SER E C 1
ATOM 9093 O O . SER C 1 59 ? 0.505 -55.737 23.964 1.00 38.94 59 SER E O 1
ATOM 9096 N N . HIS C 1 60 ? -1.330 -56.976 23.563 1.00 41.08 60 HIS E N 1
ATOM 9097 C CA . HIS C 1 60 ? -2.266 -55.872 23.721 1.00 37.58 60 HIS E CA 1
ATOM 9098 C C . HIS C 1 60 ? -3.017 -55.936 25.046 1.00 40.12 60 HIS E C 1
ATOM 9099 O O . HIS C 1 60 ? -4.039 -55.259 25.202 1.00 38.14 60 HIS E O 1
ATOM 9106 N N . PHE C 1 61 ? -2.525 -56.720 26.008 1.00 40.31 61 PHE E N 1
ATOM 9107 C CA . PHE C 1 61 ? -3.299 -56.999 27.213 1.00 41.53 61 PHE E CA 1
ATOM 9108 C C . PHE C 1 61 ? -3.211 -55.897 28.258 1.00 40.63 61 PHE E C 1
ATOM 9109 O O . PHE C 1 61 ? -4.049 -55.867 29.167 1.00 45.55 61 PHE E O 1
ATOM 9117 N N . ARG C 1 62 ? -2.224 -55.001 28.167 1.00 41.09 62 ARG E N 1
ATOM 9118 C CA . ARG C 1 62 ? -2.233 -53.824 29.035 1.00 42.19 62 ARG E CA 1
ATOM 9119 C C . ARG C 1 62 ? -3.469 -52.977 28.769 1.00 37.47 62 ARG E C 1
ATOM 9120 O O . ARG C 1 62 ? -4.067 -52.421 29.697 1.00 36.74 62 ARG E O 1
ATOM 9128 N N . THR C 1 63 ? -3.876 -52.885 27.499 1.00 38.72 63 THR E N 1
ATOM 9129 C CA . THR C 1 63 ? -5.119 -52.203 27.156 1.00 38.03 63 THR E CA 1
ATOM 9130 C C . THR C 1 63 ? -6.328 -52.955 27.703 1.00 39.54 63 THR E C 1
ATOM 9131 O O . THR C 1 63 ? -7.246 -52.344 28.264 1.00 37.59 63 THR E O 1
ATOM 9135 N N . LEU C 1 64 ? -6.336 -54.283 27.563 1.00 38.69 64 LEU E N 1
ATOM 9136 C CA . LEU C 1 64 ? -7.449 -55.082 28.076 1.00 39.02 64 LEU E CA 1
ATOM 9137 C C . LEU C 1 64 ? -7.528 -55.010 29.596 1.00 38.40 64 LEU E C 1
ATOM 9138 O O . LEU C 1 64 ? -8.625 -54.972 30.162 1.00 40.92 64 LEU E O 1
ATOM 9143 N N . ALA C 1 65 ? -6.377 -54.982 30.273 1.00 38.93 65 ALA E N 1
ATOM 9144 C CA . ALA C 1 65 ? -6.382 -54.875 31.728 1.00 37.39 65 ALA E CA 1
ATOM 9145 C C . ALA C 1 65 ? -6.959 -53.543 32.187 1.00 37.98 65 ALA E C 1
ATOM 9146 O O . ALA C 1 65 ? -7.741 -53.503 33.145 1.00 38.66 65 ALA E O 1
ATOM 9148 N N A GLU C 1 66 ? -6.559 -52.446 31.535 0.47 38.93 66 GLU E N 1
ATOM 9149 N N B GLU C 1 66 ? -6.596 -52.444 31.521 0.53 38.82 66 GLU E N 1
ATOM 9150 C CA A GLU C 1 66 ? -7.132 -51.131 31.813 0.47 37.03 66 GLU E CA 1
ATOM 9151 C CA B GLU C 1 66 ? -7.144 -51.144 31.902 0.53 36.60 66 GLU E CA 1
ATOM 9152 C C A GLU C 1 66 ? -8.650 -51.166 31.741 0.47 37.33 66 GLU E C 1
ATOM 9153 C C B GLU C 1 66 ? -8.654 -51.083 31.695 0.53 36.98 66 GLU E C 1
ATOM 9154 O O A GLU C 1 66 ? -9.340 -50.629 32.615 0.47 35.05 66 GLU E O 1
ATOM 9155 O O B GLU C 1 66 ? -9.349 -50.396 32.449 0.53 34.95 66 GLU E O 1
ATOM 9166 N N . GLN C 1 67 ? -9.184 -51.795 30.692 1.00 38.25 67 GLN E N 1
ATOM 9167 C CA . GLN C 1 67 ? -10.627 -51.790 30.467 1.00 38.57 67 GLN E CA 1
ATOM 9168 C C . GLN C 1 67 ? -11.366 -52.542 31.565 1.00 37.54 67 GLN E C 1
ATOM 9169 O O . GLN C 1 67 ? -12.445 -52.118 31.995 1.00 37.56 67 GLN E O 1
ATOM 9175 N N . VAL C 1 68 ? -10.799 -53.654 32.037 1.00 37.65 68 VAL E N 1
ATOM 9176 C CA . VAL C 1 68 ? -11.420 -54.383 33.137 1.00 38.36 68 VAL E CA 1
ATOM 9177 C C . VAL C 1 68 ? -11.424 -53.529 34.398 1.00 36.00 68 VAL E C 1
ATOM 9178 O O . VAL C 1 68 ? -12.403 -53.519 35.157 1.00 37.74 68 VAL E O 1
ATOM 9182 N N . LYS C 1 69 ? -10.339 -52.787 34.633 1.00 35.60 69 LYS E N 1
ATOM 9183 C CA . LYS C 1 69 ? -10.269 -51.918 35.804 1.00 34.06 69 LYS E CA 1
ATOM 9184 C C . LYS C 1 69 ? -11.367 -50.864 35.776 1.00 38.53 69 LYS E C 1
ATOM 9185 O O . LYS C 1 69 ? -11.950 -50.539 36.817 1.00 41.90 69 LYS E O 1
ATOM 9191 N N . ILE C 1 70 ? -11.677 -50.510 34.913 1.00 37.80 70 ILE E N 1
ATOM 9192 C CA . ILE C 1 70 ? -12.787 -49.577 34.746 1.00 37.75 70 ILE E CA 1
ATOM 9193 C C . ILE C 1 70 ? -14.109 -50.268 35.048 1.00 38.73 70 ILE E C 1
ATOM 9194 O O . ILE C 1 70 ? -14.978 -49.710 35.731 1.00 36.98 70 ILE E O 1
ATOM 9199 N N . GLY C 1 71 ? -14.313 -51.213 34.436 1.00 35.91 71 GLY E N 1
ATOM 9200 C CA . GLY C 1 71 ? -15.550 -51.886 34.796 1.00 35.09 71 GLY E CA 1
ATOM 9201 C C . GLY C 1 71 ? -15.661 -52.149 36.285 1.00 37.70 71 GLY E C 1
ATOM 9202 O O . GLY C 1 71 ? -16.749 -52.068 36.860 1.00 39.59 71 GLY E O 1
ATOM 9203 N N . VAL C 1 72 ? -14.536 -52.464 36.931 1.00 35.64 72 VAL E N 1
ATOM 9204 C CA . VAL C 1 72 ? -14.553 -52.710 38.370 1.00 38.48 72 VAL E CA 1
ATOM 9205 C C . VAL C 1 72 ? -14.750 -51.406 39.134 1.00 39.52 72 VAL E C 1
ATOM 9206 O O . VAL C 1 72 ? -15.520 -51.349 40.101 1.00 42.07 72 VAL E O 1
ATOM 9210 N N . TRP C 1 73 ? -14.061 -50.341 38.716 1.00 39.88 73 TRP E N 1
ATOM 9211 C CA . TRP C 1 73 ? -14.232 -49.045 39.368 1.00 39.75 73 TRP E CA 1
ATOM 9212 C C . TRP C 1 73 ? -15.660 -48.537 39.221 1.00 39.42 73 TRP E C 1
ATOM 9213 O O . TRP C 1 73 ? -16.203 -47.914 40.142 1.00 40.72 73 TRP E O 1
ATOM 9224 N N . GLU C 1 74 ? -16.285 -48.792 38.067 1.00 39.96 74 GLU E N 1
ATOM 9225 C CA . GLU C 1 74 ? -17.676 -48.399 37.866 1.00 38.23 74 GLU E CA 1
ATOM 9226 C C . GLU C 1 74 ? -18.592 -49.054 38.890 1.00 39.87 74 GLU E C 1
ATOM 9227 O O . GLU C 1 74 ? -19.544 -48.430 39.373 1.00 39.33 74 GLU E O 1
ATOM 9233 N N . SER C 1 75 ? -18.321 -50.310 39.232 1.00 39.49 75 SER E N 1
ATOM 9234 C CA . SER C 1 75 ? -19.224 -51.115 40.042 1.00 39.35 75 SER E CA 1
ATOM 9235 C C . SER C 1 75 ? -18.901 -51.077 41.527 1.00 37.94 75 SER E C 1
ATOM 9236 O O . SER C 1 75 ? -19.588 -51.737 42.313 1.00 39.99 75 SER E O 1
ATOM 9239 N N . GLY C 1 76 ? -17.883 -50.326 41.935 1.00 36.59 76 GLY E N 1
ATOM 9240 C CA . GLY C 1 76 ? -17.549 -50.223 43.339 1.00 37.65 76 GLY E CA 1
ATOM 9241 C C . GLY C 1 76 ? -16.615 -51.291 43.855 1.00 42.27 76 GLY E C 1
ATOM 9242 O O . GLY C 1 76 ? -16.657 -51.612 45.047 1.00 44.86 76 GLY E O 1
ATOM 9243 N N . GLY C 1 77 ? -15.772 -51.861 42.993 1.00 41.40 77 GLY E N 1
ATOM 9244 C CA . GLY C 1 77 ? -14.789 -52.835 43.405 1.00 39.05 77 GLY E CA 1
ATOM 9245 C C . GLY C 1 77 ? -13.385 -52.249 43.454 1.00 41.84 77 GLY E C 1
ATOM 9246 O O . GLY C 1 77 ? -13.139 -51.095 43.110 1.00 40.52 77 GLY E O 1
ATOM 9247 N N . PHE C 1 78 ? -12.447 -53.087 43.896 1.00 41.01 78 PHE E N 1
ATOM 9248 C CA . PHE C 1 78 ? -11.040 -52.711 44.035 1.00 39.11 78 PHE E CA 1
ATOM 9249 C C . PHE C 1 78 ? -10.213 -53.579 43.094 1.00 42.59 78 PHE E C 1
ATOM 9250 O O . PHE C 1 78 ? -9.829 -54.705 43.452 1.00 44.33 78 PHE E O 1
ATOM 9258 N N . PRO C 1 79 ? -9.904 -53.098 41.889 1.00 44.10 79 PRO E N 1
ATOM 9259 C CA . PRO C 1 79 ? -9.146 -53.920 40.939 1.00 42.28 79 PRO E CA 1
ATOM 9260 C C . PRO C 1 79 ? -7.655 -53.909 41.238 1.00 42.33 79 PRO E C 1
ATOM 9261 O O . PRO C 1 79 ? -7.079 -52.882 41.610 1.00 41.40 79 PRO E O 1
ATOM 9265 N N . LEU C 1 80 ? -7.030 -55.074 41.069 1.00 42.20 80 LEU E N 1
ATOM 9266 C CA . LEU C 1 80 ? -5.592 -55.226 41.284 1.00 42.83 80 LEU E CA 1
ATOM 9267 C C . LEU C 1 80 ? -5.077 -56.259 40.292 1.00 42.10 80 LEU E C 1
ATOM 9268 O O . LEU C 1 80 ? -5.404 -57.445 40.408 1.00 40.63 80 LEU E O 1
ATOM 9273 N N . GLU C 1 81 ? -4.273 -55.820 39.327 1.00 44.61 81 GLU E N 1
ATOM 9274 C CA . GLU C 1 81 ? -3.711 -56.737 38.348 1.00 42.89 81 GLU E CA 1
ATOM 9275 C C . GLU C 1 81 ? -2.410 -57.339 38.864 1.00 39.41 81 GLU E C 1
ATOM 9276 O O . GLU C 1 81 ? -1.688 -56.730 39.657 1.00 41.14 81 GLU E O 1
ATOM 9282 N N . PHE C 1 82 ? -2.127 -58.556 38.408 1.00 39.10 82 PHE E N 1
ATOM 9283 C CA . PHE C 1 82 ? -0.946 -59.295 38.826 1.00 38.93 82 PHE E CA 1
ATOM 9284 C C . PHE C 1 82 ? -0.490 -60.178 37.678 1.00 34.86 82 PHE E C 1
ATOM 9285 O O . PHE C 1 82 ? -1.323 -60.674 36.909 1.00 33.79 82 PHE E O 1
ATOM 9293 N N . PRO C 1 83 ? 0.812 -60.394 37.534 1.00 37.40 83 PRO E N 1
ATOM 9294 C CA . PRO C 1 83 ? 1.318 -61.193 36.415 1.00 38.65 83 PRO E CA 1
ATOM 9295 C C . PRO C 1 83 ? 1.542 -62.655 36.794 1.00 38.78 83 PRO E C 1
ATOM 9296 O O . PRO C 1 83 ? 1.664 -63.020 37.966 1.00 38.69 83 PRO E O 1
ATOM 9300 N N . VAL C 1 84 ? 1.601 -63.486 35.758 1.00 39.07 84 VAL E N 1
ATOM 9301 C CA . VAL C 1 84 ? 2.019 -64.874 35.844 1.00 35.09 84 VAL E CA 1
ATOM 9302 C C . VAL C 1 84 ? 2.951 -65.146 34.670 1.00 35.41 84 VAL E C 1
ATOM 9303 O O . VAL C 1 84 ? 3.176 -64.278 33.826 1.00 34.21 84 VAL E O 1
ATOM 9307 N N . MET C 1 85 ? 3.501 -66.354 34.621 1.00 41.62 85 MET E N 1
ATOM 9308 C CA . MET C 1 85 ? 4.306 -66.744 33.474 1.00 37.86 85 MET E CA 1
ATOM 9309 C C . MET C 1 85 ? 3.437 -66.788 32.227 1.00 35.82 85 MET E C 1
ATOM 9310 O O . MET C 1 85 ? 2.429 -67.499 32.189 1.00 38.97 85 MET E O 1
ATOM 9315 N N . SER C 1 86 ? 3.814 -66.015 31.217 1.00 34.60 86 SER E N 1
ATOM 9316 C CA . SER C 1 86 ? 3.075 -65.988 29.966 1.00 34.24 86 SER E CA 1
ATOM 9317 C C . SER C 1 86 ? 3.660 -67.013 29.005 1.00 36.86 86 SER E C 1
ATOM 9318 O O . SER C 1 86 ? 4.859 -67.308 29.032 1.00 38.31 86 SER E O 1
ATOM 9321 N N . LEU C 1 87 ? 2.798 -67.564 28.158 1.00 38.97 87 LEU E N 1
ATOM 9322 C CA . LEU C 1 87 ? 3.156 -68.684 27.292 1.00 38.48 87 LEU E CA 1
ATOM 9323 C C . LEU C 1 87 ? 2.938 -68.275 25.840 1.00 39.06 87 LEU E C 1
ATOM 9324 O O . LEU C 1 87 ? 1.808 -68.305 25.345 1.00 39.14 87 LEU E O 1
ATOM 9329 N N . GLY C 1 88 ? 4.017 -67.886 25.165 1.00 42.26 88 GLY E N 1
ATOM 9330 C CA . GLY C 1 88 ? 3.962 -67.610 23.745 1.00 41.20 88 GLY E CA 1
ATOM 9331 C C . GLY C 1 88 ? 4.177 -68.870 22.934 1.00 45.65 88 GLY E C 1
ATOM 9332 O O . GLY C 1 88 ? 5.245 -69.486 23.010 1.00 46.90 88 GLY E O 1
ATOM 9333 N N . GLU C 1 89 ? 3.163 -69.264 22.162 1.00 40.47 89 GLU E N 1
ATOM 9334 C CA . GLU C 1 89 ? 3.217 -70.523 21.424 1.00 39.60 89 GLU E CA 1
ATOM 9335 C C . GLU C 1 89 ? 4.422 -70.568 20.492 1.00 43.24 89 GLU E C 1
ATOM 9336 O O . GLU C 1 89 ? 5.240 -71.493 20.553 1.00 48.10 89 GLU E O 1
ATOM 9342 N N . THR C 1 90 ? 4.550 -69.564 19.625 1.00 43.06 90 THR E N 1
ATOM 9343 C CA . THR C 1 90 ? 5.607 -69.572 18.622 1.00 41.72 90 THR E CA 1
ATOM 9344 C C . THR C 1 90 ? 6.986 -69.316 19.215 1.00 45.25 90 THR E C 1
ATOM 9345 O O . THR C 1 90 ? 7.989 -69.600 18.555 1.00 48.61 90 THR E O 1
ATOM 9349 N N . MET C 1 91 ? 7.064 -68.802 20.441 1.00 45.93 91 MET E N 1
ATOM 9350 C CA . MET C 1 91 ? 8.339 -68.421 21.038 1.00 42.73 91 MET E CA 1
ATOM 9351 C C . MET C 1 91 ? 8.916 -69.501 21.945 1.00 46.33 91 MET E C 1
ATOM 9352 O O . MET C 1 91 ? 10.110 -69.806 21.863 1.00 44.99 91 MET E O 1
ATOM 9357 N N . LEU C 1 92 ? 8.091 -70.086 22.809 1.00 44.14 92 LEU E N 1
ATOM 9358 C CA . LEU C 1 92 ? 8.592 -71.029 23.798 1.00 46.38 92 LEU E CA 1
ATOM 9359 C C . LEU C 1 92 ? 9.010 -72.344 23.150 1.00 44.28 92 LEU E C 1
ATOM 9360 O O . LEU C 1 92 ? 8.318 -72.880 22.280 1.00 42.18 92 LEU E O 1
ATOM 9365 N N . ARG C 1 93 ? 10.160 -72.852 23.578 1.00 44.50 93 ARG E N 1
ATOM 9366 C CA . ARG C 1 93 ? 10.722 -74.110 23.120 1.00 44.57 93 ARG E CA 1
ATOM 9367 C C . ARG C 1 93 ? 11.254 -74.872 24.324 1.00 47.77 93 ARG E C 1
ATOM 9368 O O . ARG C 1 93 ? 11.695 -74.254 25.302 1.00 38.68 93 ARG E O 1
ATOM 9376 N N . PRO C 1 94 ? 11.231 -76.217 24.287 1.00 48.33 94 PRO E N 1
ATOM 9377 C CA . PRO C 1 94 ? 10.835 -77.100 23.176 1.00 44.88 94 PRO E CA 1
ATOM 9378 C C . PRO C 1 94 ? 9.366 -77.039 22.751 1.00 46.22 94 PRO E C 1
ATOM 9379 O O . PRO C 1 94 ? 9.047 -77.457 21.640 1.00 48.28 94 PRO E O 1
ATOM 9383 N N . THR C 1 95 ? 8.493 -76.561 23.632 1.00 46.07 95 THR E N 1
ATOM 9384 C CA . THR C 1 95 ? 7.080 -76.396 23.315 1.00 41.78 95 THR E CA 1
ATOM 9385 C C . THR C 1 95 ? 6.412 -75.695 24.489 1.00 40.53 95 THR E C 1
ATOM 9386 O O . THR C 1 95 ? 6.855 -75.809 25.634 1.00 40.53 95 THR E O 1
ATOM 9390 N N . ALA C 1 96 ? 5.341 -74.970 24.177 1.00 41.41 96 ALA E N 1
ATOM 9391 C CA . ALA C 1 96 ? 4.628 -74.206 25.194 1.00 43.62 96 ALA E CA 1
ATOM 9392 C C . ALA C 1 96 ? 3.869 -75.110 26.157 1.00 41.43 96 ALA E C 1
ATOM 9393 O O . ALA C 1 96 ? 3.645 -74.736 27.315 1.00 40.93 96 ALA E O 1
ATOM 9395 N N . MET C 1 97 ? 3.455 -76.292 25.697 1.00 41.08 97 MET E N 1
ATOM 9396 C CA . MET C 1 97 ? 2.768 -77.230 26.578 1.00 40.74 97 MET E CA 1
ATOM 9397 C C . MET C 1 97 ? 3.655 -77.646 27.743 1.00 39.61 97 MET E C 1
ATOM 9398 O O . MET C 1 97 ? 3.148 -77.966 28.825 1.00 38.89 97 MET E O 1
ATOM 9403 N N . LEU C 1 98 ? 4.978 -77.624 27.552 1.00 40.32 98 LEU E N 1
ATOM 9404 C CA . LEU C 1 98 ? 5.894 -77.996 28.627 1.00 42.59 98 LEU E CA 1
ATOM 9405 C C . LEU C 1 98 ? 5.759 -77.072 29.832 1.00 40.86 98 LEU E C 1
ATOM 9406 O O . LEU C 1 98 ? 6.036 -77.485 30.964 1.00 36.76 98 LEU E O 1
ATOM 9411 N N . PHE C 1 99 ? 5.323 -75.832 29.616 1.00 40.15 99 PHE E N 1
ATOM 9412 C CA . PHE C 1 99 ? 5.239 -74.840 30.679 1.00 40.52 99 PHE E CA 1
ATOM 9413 C C . PHE C 1 99 ? 3.803 -74.453 31.013 1.00 39.47 99 PHE E C 1
ATOM 9414 O O . PHE C 1 99 ? 3.586 -73.435 31.680 1.00 41.39 99 PHE E O 1
ATOM 9422 N N . ARG C 1 100 ? 2.818 -75.239 30.574 1.00 36.71 100 ARG E N 1
ATOM 9423 C CA . ARG C 1 100 ? 1.430 -74.920 30.890 1.00 37.33 100 ARG E CA 1
ATOM 9424 C C . ARG C 1 100 ? 1.127 -75.183 32.361 1.00 37.35 100 ARG E C 1
ATOM 9425 O O . ARG C 1 100 ? 0.455 -74.375 33.016 1.00 40.73 100 ARG E O 1
ATOM 9433 N N . ASN C 1 101 ? 1.612 -76.307 32.896 1.00 39.73 101 ASN E N 1
ATOM 9434 C CA . ASN C 1 101 ? 1.392 -76.639 34.298 1.00 38.13 101 ASN E CA 1
ATOM 9435 C C . ASN C 1 101 ? 2.218 -75.788 35.251 1.00 36.26 101 ASN E C 1
ATOM 9436 O O . ASN C 1 101 ? 1.817 -75.617 36.406 1.00 38.61 101 ASN E O 1
ATOM 9441 N N . LEU C 1 102 ? 3.348 -75.249 34.794 1.00 38.53 102 LEU E N 1
ATOM 9442 C CA . LEU C 1 102 ? 4.102 -74.315 35.622 1.00 38.05 102 LEU E CA 1
ATOM 9443 C C . LEU C 1 102 ? 3.348 -73.002 35.779 1.00 38.46 102 LEU E C 1
ATOM 9444 O O . LEU C 1 102 ? 3.225 -72.472 36.890 1.00 38.50 102 LEU E O 1
ATOM 9449 N N . ALA C 1 103 ? 2.839 -72.461 34.671 1.00 37.90 103 ALA E N 1
ATOM 9450 C CA . ALA C 1 103 ? 2.058 -71.232 34.738 1.00 38.82 103 ALA E CA 1
ATOM 9451 C C . ALA C 1 103 ? 0.790 -71.423 35.558 1.00 40.66 103 ALA E C 1
ATOM 9452 O O . ALA C 1 103 ? 0.319 -70.477 36.201 1.00 39.16 103 ALA E O 1
ATOM 9454 N N . SER C 1 104 ? 0.226 -72.635 35.553 1.00 35.44 104 SER E N 1
ATOM 9455 C CA . SER C 1 104 ? -0.962 -72.896 36.358 1.00 36.59 104 SER E CA 1
ATOM 9456 C C . SER C 1 104 ? -0.661 -72.803 37.849 1.00 37.16 104 SER E C 1
ATOM 9457 O O . SER C 1 104 ? -1.547 -72.450 38.635 1.00 41.83 104 SER E O 1
ATOM 9460 N N . MET C 1 105 ? 0.572 -73.113 38.257 1.00 34.80 105 MET E N 1
ATOM 9461 C CA . MET C 1 105 ? 0.935 -72.951 39.661 1.00 36.78 105 MET E CA 1
ATOM 9462 C C . MET C 1 105 ? 1.092 -71.483 40.031 1.00 39.29 105 MET E C 1
ATOM 9463 O O . MET C 1 105 ? 0.778 -71.096 41.162 1.00 38.37 105 MET E O 1
ATOM 9468 N N . ASP C 1 106 ? 1.571 -70.655 39.101 1.00 37.57 106 ASP E N 1
ATOM 9469 C CA . ASP C 1 106 ? 1.599 -69.217 39.343 1.00 39.92 106 ASP E CA 1
ATOM 9470 C C . ASP C 1 106 ? 0.190 -68.683 39.558 1.00 36.25 106 ASP E C 1
ATOM 9471 O O . ASP C 1 106 ? -0.064 -67.926 40.501 1.00 39.59 106 ASP E O 1
ATOM 9476 N N . VAL C 1 107 ? -0.741 -69.079 38.689 1.00 36.18 107 VAL E N 1
ATOM 9477 C CA . VAL C 1 107 ? -2.122 -68.613 38.794 1.00 37.38 107 VAL E CA 1
ATOM 9478 C C . VAL C 1 107 ? -2.736 -69.056 40.116 1.00 40.72 107 VAL E C 1
ATOM 9479 O O . VAL C 1 107 ? -3.298 -68.246 40.863 1.00 41.07 107 VAL E O 1
ATOM 9483 N N . GLU C 1 108 ? -2.631 -70.350 40.427 1.00 38.19 108 GLU E N 1
ATOM 9484 C CA . GLU C 1 108 ? -3.288 -70.887 41.615 1.00 39.49 108 GLU E CA 1
ATOM 9485 C C . GLU C 1 108 ? -2.751 -70.244 42.888 1.00 41.66 108 GLU E C 1
ATOM 9486 O O . GLU C 1 108 ? -3.522 -69.838 43.765 1.00 43.06 108 GLU E O 1
ATOM 9492 N N . GLU C 1 109 ? -1.425 -70.141 43.009 1.00 41.10 109 GLU E N 1
ATOM 9493 C CA . GLU C 1 109 ? -0.843 -69.629 44.245 1.00 41.03 109 GLU E CA 1
ATOM 9494 C C . GLU C 1 109 ? -1.050 -68.124 44.383 1.00 42.05 109 GLU E C 1
ATOM 9495 O O . GLU C 1 109 ? -1.253 -67.622 45.494 1.00 43.46 109 GLU E O 1
ATOM 9501 N N . SER C 1 110 ? -0.998 -67.386 43.270 1.00 42.12 110 SER E N 1
ATOM 9502 C CA . SER C 1 110 ? -1.203 -65.941 43.340 1.00 41.44 110 SER E CA 1
ATOM 9503 C C . SER C 1 110 ? -2.626 -65.604 43.768 1.00 41.37 110 SER E C 1
ATOM 9504 O O . SER C 1 110 ? -2.847 -64.624 44.489 1.00 39.85 110 SER E O 1
ATOM 9507 N N . ILE C 1 111 ? -3.601 -66.405 43.337 1.00 41.87 111 ILE E N 1
ATOM 9508 C CA . ILE C 1 111 ? -4.990 -66.145 43.701 1.00 41.53 111 ILE E CA 1
ATOM 9509 C C . ILE C 1 111 ? -5.214 -66.410 45.186 1.00 44.78 111 ILE E C 1
ATOM 9510 O O . ILE C 1 111 ? -5.876 -65.628 45.876 1.00 45.94 111 ILE E O 1
ATOM 9515 N N . ARG C 1 112 ? -4.655 -67.506 45.704 1.00 40.82 112 ARG E N 1
ATOM 9516 C CA . ARG C 1 112 ? -4.891 -67.868 47.097 1.00 39.80 112 ARG E CA 1
ATOM 9517 C C . ARG C 1 112 ? -4.022 -67.056 48.050 1.00 39.58 112 ARG E C 1
ATOM 9518 O O . ARG C 1 112 ? -4.467 -66.701 49.150 1.00 41.98 112 ARG E O 1
ATOM 9526 N N . GLY C 1 113 ? -2.782 -66.756 47.654 1.00 41.14 113 GLY E N 1
ATOM 9527 C CA . GLY C 1 113 ? -1.869 -66.044 48.532 1.00 38.90 113 GLY E CA 1
ATOM 9528 C C . GLY C 1 113 ? -2.207 -64.583 48.742 1.00 42.67 113 GLY E C 1
ATOM 9529 O O . GLY C 1 113 ? -1.792 -64.000 49.750 1.00 43.26 113 GLY E O 1
ATOM 9530 N N . ASN C 1 114 ? -2.951 -63.981 47.821 1.00 39.28 114 ASN E N 1
ATOM 9531 C CA . ASN C 1 114 ? -3.303 -62.570 47.861 1.00 44.55 114 ASN E CA 1
ATOM 9532 C C . ASN C 1 114 ? -4.771 -62.386 48.233 1.00 46.10 114 ASN E C 1
ATOM 9533 O O . ASN C 1 114 ? -5.571 -63.323 48.133 1.00 43.48 114 ASN E O 1
ATOM 9538 N N . PRO C 1 115 ? -5.163 -61.185 48.690 1.00 44.38 115 PRO E N 1
ATOM 9539 C CA . PRO C 1 115 ? -6.556 -60.982 49.153 1.00 43.22 115 PRO E CA 1
ATOM 9540 C C . PRO C 1 115 ? -7.536 -60.698 48.022 1.00 42.79 115 PRO E C 1
ATOM 9541 O O . PRO C 1 115 ? -8.042 -59.585 47.849 1.00 48.18 115 PRO E O 1
ATOM 9545 N N . LEU C 1 116 ? -7.838 -61.724 47.240 1.00 41.28 116 LEU E N 1
ATOM 9546 C CA . LEU C 1 116 ? -8.770 -61.599 46.132 1.00 43.57 116 LEU E CA 1
ATOM 9547 C C . LEU C 1 116 ? -10.114 -62.208 46.507 1.00 44.04 116 LEU E C 1
ATOM 9548 O O . LEU C 1 116 ? -10.175 -63.268 47.136 1.00 44.91 116 LEU E O 1
ATOM 9553 N N . ASP C 1 117 ? -11.189 -61.518 46.129 1.00 44.82 117 ASP E N 1
ATOM 9554 C CA . ASP C 1 117 ? -12.540 -62.048 46.258 1.00 42.75 117 ASP E CA 1
ATOM 9555 C C . ASP C 1 117 ? -13.083 -62.588 44.945 1.00 43.14 117 ASP E C 1
ATOM 9556 O O . ASP C 1 117 ? -13.841 -63.564 44.950 1.00 44.56 117 ASP E O 1
ATOM 9561 N N . GLY C 1 118 ? -12.714 -61.962 43.823 1.00 40.53 118 GLY E N 1
ATOM 9562 C CA . GLY C 1 118 ? -13.019 -62.493 42.513 1.00 39.14 118 GLY E CA 1
ATOM 9563 C C . GLY C 1 118 ? -11.811 -62.357 41.609 1.00 40.81 118 GLY E C 1
ATOM 9564 O O . GLY C 1 118 ? -10.857 -61.642 41.921 1.00 41.41 118 GLY E O 1
ATOM 9565 N N . VAL C 1 119 ? -11.860 -63.063 40.480 1.00 37.74 119 VAL E N 1
ATOM 9566 C CA . VAL C 1 119 ? -10.739 -63.115 39.548 1.00 37.40 119 VAL E CA 1
ATOM 9567 C C . VAL C 1 119 ? -11.243 -62.865 38.133 1.00 38.07 119 VAL E C 1
ATOM 9568 O O . VAL C 1 119 ? -12.321 -63.335 37.752 1.00 38.72 119 VAL E O 1
ATOM 9572 N N . VAL C 1 120 ? -10.459 -62.118 37.358 1.00 38.72 120 VAL E N 1
ATOM 9573 C CA . VAL C 1 120 ? -10.666 -61.952 35.925 1.00 35.73 120 VAL E CA 1
ATOM 9574 C C . VAL C 1 120 ? -9.456 -62.543 35.215 1.00 36.25 120 VAL E C 1
ATOM 9575 O O . VAL C 1 120 ? -8.312 -62.205 35.545 1.00 36.22 120 VAL E O 1
ATOM 9579 N N . LEU C 1 121 ? -9.704 -63.427 34.253 1.00 37.29 121 LEU E N 1
ATOM 9580 C CA . LEU C 1 121 ? -8.644 -64.142 33.553 1.00 36.47 121 LEU E CA 1
ATOM 9581 C C . LEU C 1 121 ? -8.469 -63.543 32.163 1.00 38.33 121 LEU E C 1
ATOM 9582 O O . LEU C 1 121 ? -9.373 -63.632 31.324 1.00 36.60 121 LEU E O 1
ATOM 9587 N N . LEU C 1 122 ? -7.307 -62.938 31.919 1.00 34.56 122 LEU E N 1
ATOM 9588 C CA . LEU C 1 122 ? -6.960 -62.418 30.601 1.00 35.63 122 LEU E CA 1
ATOM 9589 C C . LEU C 1 122 ? -6.216 -63.509 29.841 1.00 35.97 122 LEU E C 1
ATOM 9590 O O . LEU C 1 122 ? -5.063 -63.821 30.157 1.00 38.49 122 LEU E O 1
ATOM 9595 N N . MET C 1 123 ? -6.876 -64.091 28.844 1.00 39.42 123 MET E N 1
ATOM 9596 C CA . MET C 1 123 ? -6.359 -65.245 28.124 1.00 39.65 123 MET E CA 1
ATOM 9597 C C . MET C 1 123 ? -6.369 -64.970 26.629 1.00 38.27 123 MET E C 1
ATOM 9598 O O . MET C 1 123 ? -7.309 -64.365 26.106 1.00 37.72 123 MET E O 1
ATOM 9603 N N . GLY C 1 124 ? -5.322 -65.421 25.945 1.00 37.31 124 GLY E N 1
ATOM 9604 C CA . GLY C 1 124 ? -5.228 -65.230 24.511 1.00 37.17 124 GLY E CA 1
ATOM 9605 C C . GLY C 1 124 ? -4.476 -66.340 23.809 1.00 40.81 124 GLY E C 1
ATOM 9606 O O . GLY C 1 124 ? -5.087 -67.249 23.239 1.00 39.29 124 GLY E O 1
ATOM 9607 N N . CYS C 1 125 ? -3.145 -66.269 23.846 1.00 44.71 125 CYS E N 1
ATOM 9608 C CA . CYS C 1 125 ? -2.313 -67.264 23.184 1.00 39.55 125 CYS E CA 1
ATOM 9609 C C . CYS C 1 125 ? -2.642 -68.663 23.689 1.00 43.60 125 CYS E C 1
ATOM 9610 O O . CYS C 1 125 ? -2.979 -68.853 24.861 1.00 44.63 125 CYS E O 1
ATOM 9613 N N . ASP C 1 126 ? -2.536 -69.636 22.784 1.00 44.89 126 ASP E N 1
ATOM 9614 C CA . ASP C 1 126 ? -2.930 -71.036 22.987 1.00 44.25 126 ASP E CA 1
ATOM 9615 C C . ASP C 1 126 ? -2.935 -71.541 24.430 1.00 42.16 126 ASP E C 1
ATOM 9616 O O . ASP C 1 126 ? -3.984 -71.897 24.967 1.00 45.38 126 ASP E O 1
ATOM 9633 N N . THR C 1 128 ? -2.198 -70.013 27.311 1.00 39.69 128 THR E N 1
ATOM 9634 C CA . THR C 1 128 ? -2.550 -69.113 28.407 1.00 40.92 128 THR E CA 1
ATOM 9635 C C . THR C 1 128 ? -3.994 -69.320 28.855 1.00 38.68 128 THR E C 1
ATOM 9636 O O . THR C 1 128 ? -4.349 -69.005 29.991 1.00 35.55 128 THR E O 1
ATOM 9640 N N . THR C 1 129 ? -4.832 -69.855 27.953 1.00 37.09 129 THR E N 1
ATOM 9641 C CA . THR C 1 129 ? -6.223 -70.116 28.326 1.00 39.09 129 THR E CA 1
ATOM 9642 C C . THR C 1 129 ? -6.332 -71.258 29.330 1.00 38.56 129 THR E C 1
ATOM 9643 O O . THR C 1 129 ? -6.885 -71.043 30.423 1.00 37.75 129 THR E O 1
ATOM 9647 N N . PRO C 1 130 ? -5.833 -72.473 29.054 1.00 39.63 130 PRO E N 1
ATOM 9648 C CA . PRO C 1 130 ? -6.004 -73.539 30.054 1.00 35.78 130 PRO E CA 1
ATOM 9649 C C . PRO C 1 130 ? -5.172 -73.320 31.303 1.00 37.18 130 PRO E C 1
ATOM 9650 O O . PRO C 1 130 ? -5.632 -73.645 32.403 1.00 34.99 130 PRO E O 1
ATOM 9654 N N . SER C 1 131 ? -3.963 -72.766 31.170 1.00 36.40 131 SER E N 1
ATOM 9655 C CA . SER C 1 131 ? -3.111 -72.558 32.337 1.00 37.80 131 SER E CA 1
ATOM 9656 C C . SER C 1 131 ? -3.755 -71.611 33.345 1.00 38.67 131 SER E C 1
ATOM 9657 O O . SER C 1 131 ? -3.549 -71.760 34.555 1.00 39.18 131 SER E O 1
ATOM 9660 N N . LEU C 1 132 ? -4.537 -70.640 32.871 1.00 34.80 132 LEU E N 1
ATOM 9661 C CA . LEU C 1 132 ? -5.254 -69.762 33.788 1.00 39.14 132 LEU E CA 1
ATOM 9662 C C . LEU C 1 132 ? -6.541 -70.409 34.285 1.00 37.72 132 LEU E C 1
ATOM 9663 O O . LEU C 1 132 ? -6.901 -70.258 35.458 1.00 36.60 132 LEU E O 1
ATOM 9668 N N . MET C 1 133 ? -7.242 -71.135 33.411 1.00 35.20 133 MET E N 1
ATOM 9669 C CA . MET C 1 133 ? -8.438 -71.856 33.837 1.00 38.26 133 MET E CA 1
ATOM 9670 C C . MET C 1 133 ? -8.100 -72.918 34.876 1.00 37.02 133 MET E C 1
ATOM 9671 O O . MET C 1 133 ? -8.815 -73.071 35.873 1.00 35.86 133 MET E O 1
ATOM 9676 N N . MET C 1 134 ? -7.007 -73.655 34.664 1.00 38.21 134 MET E N 1
ATOM 9677 C CA . MET C 1 134 ? -6.613 -74.696 35.610 1.00 37.86 134 MET E CA 1
ATOM 9678 C C . MET C 1 134 ? -6.285 -74.103 36.974 1.00 38.33 134 MET E C 1
ATOM 9679 O O . MET C 1 134 ? -6.814 -74.547 38.000 1.00 41.31 134 MET E O 1
ATOM 9684 N N . GLY C 1 135 ? -5.410 -73.096 37.004 1.00 37.59 135 GLY E N 1
ATOM 9685 C CA . GLY C 1 135 ? -5.015 -72.509 38.275 1.00 34.51 135 GLY E CA 1
ATOM 9686 C C . GLY C 1 135 ? -6.171 -71.858 39.008 1.00 39.27 135 GLY E C 1
ATOM 9687 O O . GLY C 1 135 ? -6.251 -71.916 40.238 1.00 41.91 135 GLY E O 1
ATOM 9688 N N . ALA C 1 136 ? -7.087 -71.231 38.266 1.00 39.09 136 ALA E N 1
ATOM 9689 C CA . ALA C 1 136 ? -8.242 -70.605 38.899 1.00 40.53 136 ALA E CA 1
ATOM 9690 C C . ALA C 1 136 ? -9.225 -71.650 39.413 1.00 42.50 136 ALA E C 1
ATOM 9691 O O . ALA C 1 136 ? -9.828 -71.471 40.478 1.00 42.97 136 ALA E O 1
ATOM 9693 N N . ALA C 1 137 ? -9.397 -72.751 38.674 1.00 40.17 137 ALA E N 1
ATOM 9694 C CA . ALA C 1 137 ? -10.333 -73.788 39.097 1.00 40.09 137 ALA E CA 1
ATOM 9695 C C . ALA C 1 137 ? -9.893 -74.452 40.392 1.00 43.29 137 ALA E C 1
ATOM 9696 O O . ALA C 1 137 ? -10.734 -74.947 41.153 1.00 43.11 137 ALA E O 1
ATOM 9698 N N . SER C 1 138 ? -8.587 -74.475 40.664 1.00 39.62 138 SER E N 1
ATOM 9699 C CA . SER C 1 138 ? -8.083 -75.037 41.910 1.00 42.21 138 SER E CA 1
ATOM 9700 C C . SER C 1 138 ? -8.323 -74.130 43.109 1.00 41.96 138 SER E C 1
ATOM 9701 O O . SER C 1 138 ? -8.125 -74.569 44.246 1.00 45.11 138 SER E O 1
ATOM 9704 N N . CYS C 1 139 ? -8.738 -72.883 42.886 1.00 39.91 139 CYS E N 1
ATOM 9705 C CA . CYS C 1 139 ? -9.125 -71.987 43.968 1.00 39.96 139 CYS E CA 1
ATOM 9706 C C . CYS C 1 139 ? -10.632 -71.824 44.094 1.00 37.14 139 CYS E C 1
ATOM 9707 O O . CYS C 1 139 ? -11.134 -71.649 45.208 1.00 38.02 139 CYS E O 1
ATOM 9710 N N . ASP C 1 140 ? -11.353 -71.872 42.972 1.00 34.71 140 ASP E N 1
ATOM 9711 C CA . ASP C 1 140 ? -12.818 -71.855 42.949 1.00 37.83 140 ASP E CA 1
ATOM 9712 C C . ASP C 1 140 ? -13.381 -70.579 43.576 1.00 44.17 140 ASP E C 1
ATOM 9713 O O . ASP C 1 140 ? -14.278 -70.612 44.421 1.00 43.83 140 ASP E O 1
ATOM 9718 N N . LEU C 1 141 ? -12.843 -69.447 43.154 1.00 39.63 141 LEU E N 1
ATOM 9719 C CA . LEU C 1 141 ? -13.430 -68.157 43.470 1.00 39.36 141 LEU E CA 1
ATOM 9720 C C . LEU C 1 141 ? -14.374 -67.734 42.355 1.00 39.62 141 LEU E C 1
ATOM 9721 O O . LEU C 1 141 ? -14.354 -68.310 41.262 1.00 38.19 141 LEU E O 1
ATOM 9726 N N . PRO C 1 142 ? -15.245 -66.745 42.602 1.00 39.48 142 PRO E N 1
ATOM 9727 C CA . PRO C 1 142 ? -16.005 -66.157 41.491 1.00 38.57 142 PRO E CA 1
ATOM 9728 C C . PRO C 1 142 ? -15.069 -65.649 40.407 1.00 37.64 142 PRO E C 1
ATOM 9729 O O . PRO C 1 142 ? -14.369 -64.650 40.599 1.00 38.33 142 PRO E O 1
ATOM 9733 N N . THR C 1 143 ? -15.032 -66.343 39.274 1.00 37.93 143 THR E N 1
ATOM 9734 C CA . THR C 1 143 ? -14.049 -66.085 38.234 1.00 36.67 143 THR E CA 1
ATOM 9735 C C . THR C 1 143 ? -14.747 -65.851 36.904 1.00 37.49 143 THR E C 1
ATOM 9736 O O . THR C 1 143 ? -15.758 -66.492 36.601 1.00 41.32 143 THR E O 1
ATOM 9740 N N . ILE C 1 144 ? -14.205 -64.926 36.116 1.00 36.15 144 ILE E N 1
ATOM 9741 C CA . ILE C 1 144 ? -14.686 -64.657 34.769 1.00 35.25 144 ILE E CA 1
ATOM 9742 C C . ILE C 1 144 ? -13.486 -64.630 33.832 1.00 37.37 144 ILE E C 1
ATOM 9743 O O . ILE C 1 144 ? -12.383 -64.228 34.215 1.00 39.86 144 ILE E O 1
ATOM 9748 N N . GLY C 1 145 ? -13.702 -65.084 32.604 1.00 37.04 145 GLY E N 1
ATOM 9749 C CA . GLY C 1 145 ? -12.651 -65.171 31.601 1.00 37.22 145 GLY E CA 1
ATOM 9750 C C . GLY C 1 145 ? -12.867 -64.152 30.496 1.00 37.07 145 GLY E C 1
ATOM 9751 O O . GLY C 1 145 ? -13.989 -63.977 30.012 1.00 38.75 145 GLY E O 1
ATOM 9752 N N . VAL C 1 146 ? -11.785 -63.485 30.104 1.00 35.25 146 VAL E N 1
ATOM 9753 C CA . VAL C 1 146 ? -11.801 -62.504 29.024 1.00 39.92 146 VAL E CA 1
ATOM 9754 C C . VAL C 1 146 ? -10.776 -62.938 27.986 1.00 37.82 146 VAL E C 1
ATOM 9755 O O . VAL C 1 146 ? -9.573 -62.977 28.274 1.00 40.99 146 VAL E O 1
ATOM 9759 N N . SER C 1 147 ? -11.249 -63.265 26.787 1.00 35.18 147 SER E N 1
ATOM 9760 C CA . SER C 1 147 ? -10.356 -63.648 25.706 1.00 35.96 147 SER E CA 1
ATOM 9761 C C . SER C 1 147 ? -9.775 -62.413 25.030 1.00 37.39 147 SER E C 1
ATOM 9762 O O . SER C 1 147 ? -10.403 -61.352 24.974 1.00 36.48 147 SER E O 1
ATOM 9765 N N . GLY C 1 148 ? -8.554 -62.563 24.513 1.00 31.91 148 GLY E N 1
ATOM 9766 C CA . GLY C 1 148 ? -7.883 -61.442 23.880 1.00 35.13 148 GLY E CA 1
ATOM 9767 C C . GLY C 1 148 ? -8.414 -61.102 22.505 1.00 35.56 148 GLY E C 1
ATOM 9768 O O . GLY C 1 148 ? -8.332 -59.946 22.079 1.00 34.30 148 GLY E O 1
ATOM 9769 N N . GLY C 1 149 ? -8.961 -62.086 21.796 1.00 33.64 149 GLY E N 1
ATOM 9770 C CA . GLY C 1 149 ? -9.471 -61.872 20.464 1.00 33.68 149 GLY E CA 1
ATOM 9771 C C . GLY C 1 149 ? -8.472 -62.279 19.401 1.00 35.99 149 GLY E C 1
ATOM 9772 O O . GLY C 1 149 ? -7.256 -62.237 19.611 1.00 37.27 149 GLY E O 1
ATOM 9773 N N . PRO C 1 150 ? -8.965 -62.694 18.239 1.00 35.81 150 PRO E N 1
ATOM 9774 C CA . PRO C 1 150 ? -8.069 -63.083 17.150 1.00 38.22 150 PRO E CA 1
ATOM 9775 C C . PRO C 1 150 ? -7.573 -61.878 16.364 1.00 45.41 150 PRO E C 1
ATOM 9776 O O . PRO C 1 150 ? -8.152 -60.790 16.395 1.00 41.75 150 PRO E O 1
ATOM 9780 N N . MET C 1 151 ? -6.471 -62.097 15.652 1.00 43.80 151 MET E N 1
ATOM 9781 C CA . MET C 1 151 ? -5.943 -61.084 14.753 1.00 40.23 151 MET E CA 1
ATOM 9782 C C . MET C 1 151 ? -6.887 -60.874 13.575 1.00 42.99 151 MET E C 1
ATOM 9783 O O . MET C 1 151 ? -7.745 -61.708 13.271 1.00 46.26 151 MET E O 1
ATOM 9788 N N . LEU C 1 152 ? -6.720 -59.736 12.906 1.00 46.48 152 LEU E N 1
ATOM 9789 C CA . LEU C 1 152 ? -7.408 -59.525 11.646 1.00 47.05 152 LEU E CA 1
ATOM 9790 C C . LEU C 1 152 ? -6.894 -60.515 10.605 1.00 49.66 152 LEU E C 1
ATOM 9791 O O . LEU C 1 152 ? -5.813 -61.095 10.739 1.00 50.41 152 LEU E O 1
ATOM 9796 N N . SER C 1 153 ? -7.691 -60.713 9.560 1.00 52.35 153 SER E N 1
ATOM 9797 C CA . SER C 1 153 ? -7.309 -61.640 8.505 1.00 53.77 153 SER E CA 1
ATOM 9798 C C . SER C 1 153 ? -6.092 -61.115 7.753 1.00 55.74 153 SER E C 1
ATOM 9799 O O . SER C 1 153 ? -6.029 -59.933 7.398 1.00 53.92 153 SER E O 1
ATOM 9802 N N . GLY C 1 154 ? -5.121 -61.993 7.522 1.00 55.30 154 GLY E N 1
ATOM 9803 C CA . GLY C 1 154 ? -3.946 -61.599 6.768 1.00 55.26 154 GLY E CA 1
ATOM 9804 C C . GLY C 1 154 ? -4.305 -61.257 5.334 1.00 55.42 154 GLY E C 1
ATOM 9805 O O . GLY C 1 154 ? -5.154 -61.897 4.715 1.00 56.40 154 GLY E O 1
ATOM 9806 N N . LYS C 1 155 ? -3.655 -60.222 4.808 1.00 58.80 155 LYS E N 1
ATOM 9807 C CA . LYS C 1 155 ? -3.881 -59.753 3.446 1.00 57.19 155 LYS E CA 1
ATOM 9808 C C . LYS C 1 155 ? -2.560 -59.811 2.697 1.00 57.20 155 LYS E C 1
ATOM 9809 O O . LYS C 1 155 ? -1.601 -59.125 3.070 1.00 55.65 155 LYS E O 1
ATOM 9815 N N . PHE C 1 156 ? -2.509 -60.628 1.647 1.00 57.29 156 PHE E N 1
ATOM 9816 C CA . PHE C 1 156 ? -1.263 -60.891 0.932 1.00 58.89 156 PHE E CA 1
ATOM 9817 C C . PHE C 1 156 ? -1.562 -61.017 -0.555 1.00 58.56 156 PHE E C 1
ATOM 9818 O O . PHE C 1 156 ? -2.185 -61.994 -0.983 1.00 61.05 156 PHE E O 1
ATOM 9826 N N . ARG C 1 157 ? -1.120 -60.024 -1.331 1.00 61.42 157 ARG E N 1
ATOM 9827 C CA . ARG C 1 157 ? -1.173 -60.061 -2.792 1.00 61.40 157 ARG E CA 1
ATOM 9828 C C . ARG C 1 157 ? -2.601 -60.267 -3.302 1.00 60.55 157 ARG E C 1
ATOM 9829 O O . ARG C 1 157 ? -2.857 -61.078 -4.194 1.00 63.55 157 ARG E O 1
ATOM 9837 N N . GLY C 1 158 ? -3.540 -59.522 -2.719 1.00 60.45 158 GLY E N 1
ATOM 9838 C CA . GLY C 1 158 ? -4.916 -59.535 -3.160 1.00 56.43 158 GLY E CA 1
ATOM 9839 C C . GLY C 1 158 ? -5.797 -60.589 -2.523 1.00 62.31 158 GLY E C 1
ATOM 9840 O O . GLY C 1 158 ? -7.027 -60.490 -2.629 1.00 63.32 158 GLY E O 1
ATOM 9841 N N . ARG C 1 159 ? -5.218 -61.590 -1.871 1.00 61.12 159 ARG E N 1
ATOM 9842 C CA . ARG C 1 159 ? -5.974 -62.650 -1.219 1.00 61.11 159 ARG E CA 1
ATOM 9843 C C . ARG C 1 159 ? -5.662 -62.649 0.275 1.00 60.27 159 ARG E C 1
ATOM 9844 O O . ARG C 1 159 ? -5.004 -61.742 0.795 1.00 62.48 159 ARG E O 1
ATOM 9852 N N . GLU C 1 160 ? -6.131 -63.681 0.968 1.00 59.32 160 GLU E N 1
ATOM 9853 C CA . GLU C 1 160 ? -6.035 -63.741 2.417 1.00 59.65 160 GLU E CA 1
ATOM 9854 C C . GLU C 1 160 ? -5.136 -64.889 2.858 1.00 58.56 160 GLU E C 1
ATOM 9855 O O . GLU C 1 160 ? -4.990 -65.896 2.158 1.00 56.46 160 GLU E O 1
ATOM 9861 N N . LEU C 1 161 ? -4.532 -64.715 4.031 1.00 56.43 161 LEU E N 1
ATOM 9862 C CA . LEU C 1 161 ? -3.710 -65.732 4.670 1.00 53.23 161 LEU E CA 1
ATOM 9863 C C . LEU C 1 161 ? -4.298 -66.090 6.027 1.00 52.92 161 LEU E C 1
ATOM 9864 O O . LEU C 1 161 ? -4.908 -65.253 6.699 1.00 50.36 161 LEU E O 1
ATOM 9869 N N . GLY C 1 162 ? -4.101 -67.342 6.421 1.00 56.99 162 GLY E N 1
ATOM 9870 C CA . GLY C 1 162 ? -4.617 -67.863 7.679 1.00 54.23 162 GLY E CA 1
ATOM 9871 C C . GLY C 1 162 ? -3.479 -68.241 8.609 1.00 54.29 162 GLY E C 1
ATOM 9872 O O . GLY C 1 162 ? -2.451 -68.764 8.167 1.00 53.62 162 GLY E O 1
ATOM 9873 N N . SER C 1 163 ? -3.671 -67.966 9.896 1.00 50.49 163 SER E N 1
ATOM 9874 C CA . SER C 1 163 ? -2.655 -68.273 10.892 1.00 51.51 163 SER E CA 1
ATOM 9875 C C . SER C 1 163 ? -2.400 -69.773 10.956 1.00 53.72 163 SER E C 1
ATOM 9876 O O . SER C 1 163 ? -3.337 -70.574 11.030 1.00 52.32 163 SER E O 1
ATOM 9879 N N . GLY C 1 164 ? -1.126 -70.150 10.927 1.00 53.90 164 GLY E N 1
ATOM 9880 C CA . GLY C 1 164 ? -0.744 -71.540 11.076 1.00 50.96 164 GLY E CA 1
ATOM 9881 C C . GLY C 1 164 ? -1.094 -72.418 9.892 1.00 50.95 164 GLY E C 1
ATOM 9882 O O . GLY C 1 164 ? -0.213 -73.061 9.315 1.00 51.94 164 GLY E O 1
ATOM 9883 N N . THR C 1 165 ? -2.379 -72.452 9.524 1.00 48.93 165 THR E N 1
ATOM 9884 C CA . THR C 1 165 ? -2.829 -73.327 8.444 1.00 51.02 165 THR E CA 1
ATOM 9885 C C . THR C 1 165 ? -2.080 -73.037 7.150 1.00 55.32 165 THR E C 1
ATOM 9886 O O . THR C 1 165 ? -1.601 -73.957 6.476 1.00 51.57 165 THR E O 1
ATOM 9890 N N . ASP C 1 166 ? -1.964 -71.760 6.787 1.00 53.72 166 ASP E N 1
ATOM 9891 C CA . ASP C 1 166 ? -1.210 -71.388 5.599 1.00 56.30 166 ASP E CA 1
ATOM 9892 C C . ASP C 1 166 ? 0.297 -71.484 5.801 1.00 57.98 166 ASP E C 1
ATOM 9893 O O . ASP C 1 166 ? 1.036 -71.458 4.812 1.00 60.48 166 ASP E O 1
ATOM 9898 N N . VAL C 1 167 ? 0.769 -71.595 7.044 1.00 54.59 167 VAL E N 1
ATOM 9899 C CA . VAL C 1 167 ? 2.183 -71.879 7.260 1.00 55.29 167 VAL E CA 1
ATOM 9900 C C . VAL C 1 167 ? 2.494 -73.317 6.869 1.00 58.33 167 VAL E C 1
ATOM 9901 O O . VAL C 1 167 ? 3.526 -73.595 6.248 1.00 60.07 167 VAL E O 1
ATOM 9905 N N . TRP C 1 168 ? 1.605 -74.254 7.215 1.00 55.56 168 TRP E N 1
ATOM 9906 C CA . TRP C 1 168 ? 1.809 -75.639 6.806 1.00 55.95 168 TRP E CA 1
ATOM 9907 C C . TRP C 1 168 ? 1.620 -75.800 5.302 1.00 60.05 168 TRP E C 1
ATOM 9908 O O . TRP C 1 168 ? 2.373 -76.534 4.652 1.00 63.50 168 TRP E O 1
ATOM 9919 N N . LYS C 1 169 ? 0.618 -75.124 4.733 1.00 62.82 169 LYS E N 1
ATOM 9920 C CA . LYS C 1 169 ? 0.335 -75.268 3.308 1.00 63.08 169 LYS E CA 1
ATOM 9921 C C . LYS C 1 169 ? 1.467 -74.702 2.459 1.00 63.25 169 LYS E C 1
ATOM 9922 O O . LYS C 1 169 ? 2.019 -75.396 1.597 1.00 62.86 169 LYS E O 1
ATOM 9928 N N . MET C 1 170 ? 1.830 -73.438 2.693 1.00 64.09 170 MET E N 1
ATOM 9929 C CA . MET C 1 170 ? 2.891 -72.820 1.905 1.00 64.35 170 MET E CA 1
ATOM 9930 C C . MET C 1 170 ? 4.213 -73.561 2.074 1.00 64.46 170 MET E C 1
ATOM 9931 O O . MET C 1 170 ? 5.000 -73.663 1.126 1.00 64.27 170 MET E O 1
ATOM 9936 N N . SER C 1 171 ? 4.471 -74.093 3.271 1.00 65.90 171 SER E N 1
ATOM 9937 C CA . SER C 1 171 ? 5.697 -74.854 3.495 1.00 65.56 171 SER E CA 1
ATOM 9938 C C . SER C 1 171 ? 5.713 -76.126 2.656 1.00 63.91 171 SER E C 1
ATOM 9939 O O . SER C 1 171 ? 6.705 -76.426 1.982 1.00 67.10 171 SER E O 1
ATOM 9942 N N . GLU C 1 172 ? 4.617 -76.889 2.685 1.00 62.34 172 GLU E N 1
ATOM 9943 C CA . GLU C 1 172 ? 4.555 -78.126 1.913 1.00 67.52 172 GLU E CA 1
ATOM 9944 C C . GLU C 1 172 ? 4.638 -77.860 0.416 1.00 68.79 172 GLU E C 1
ATOM 9945 O O . GLU C 1 172 ? 5.123 -78.711 -0.340 1.00 66.26 172 GLU E O 1
ATOM 9951 N N . GLU C 1 173 ? 4.176 -76.692 -0.032 1.00 67.73 173 GLU E N 1
ATOM 9952 C CA . GLU C 1 173 ? 4.281 -76.345 -1.443 1.00 67.88 173 GLU E CA 1
ATOM 9953 C C . GLU C 1 173 ? 5.680 -75.862 -1.804 1.00 70.28 173 GLU E C 1
ATOM 9954 O O . GLU C 1 173 ? 6.104 -76.014 -2.955 1.00 71.42 173 GLU E O 1
ATOM 9960 N N . VAL C 1 174 ? 6.404 -75.282 -0.845 1.00 68.96 174 VAL E N 1
ATOM 9961 C CA . VAL C 1 174 ? 7.807 -74.954 -1.075 1.00 68.97 174 VAL E CA 1
ATOM 9962 C C . VAL C 1 174 ? 8.633 -76.228 -1.199 1.00 70.25 174 VAL E C 1
ATOM 9963 O O . VAL C 1 174 ? 9.505 -76.338 -2.069 1.00 70.35 174 VAL E O 1
ATOM 9967 N N . ARG C 1 175 ? 8.365 -77.216 -0.340 1.00 71.16 175 ARG E N 1
ATOM 9968 C CA . ARG C 1 175 ? 9.091 -78.479 -0.418 1.00 72.38 175 ARG E CA 1
ATOM 9969 C C . ARG C 1 175 ? 8.735 -79.254 -1.680 1.00 71.83 175 ARG E C 1
ATOM 9970 O O . ARG C 1 175 ? 9.578 -79.979 -2.218 1.00 72.77 175 ARG E O 1
ATOM 9978 N N . ALA C 1 176 ? 7.499 -79.118 -2.164 1.00 73.06 176 ALA E N 1
ATOM 9979 C CA . ALA C 1 176 ? 7.084 -79.778 -3.395 1.00 72.11 176 ALA E CA 1
ATOM 9980 C C . ALA C 1 176 ? 7.538 -79.040 -4.646 1.00 74.48 176 ALA E C 1
ATOM 9981 O O . ALA C 1 176 ? 7.334 -79.550 -5.753 1.00 76.78 176 ALA E O 1
ATOM 9983 N N . GLY C 1 177 ? 8.144 -77.862 -4.502 1.00 71.18 177 GLY E N 1
ATOM 9984 C CA . GLY C 1 177 ? 8.602 -77.108 -5.651 1.00 69.52 177 GLY E CA 1
ATOM 9985 C C . GLY C 1 177 ? 7.535 -76.306 -6.354 1.00 69.13 177 GLY E C 1
ATOM 9986 O O . GLY C 1 177 ? 7.726 -75.924 -7.513 1.00 71.29 177 GLY E O 1
ATOM 9987 N N . GLN C 1 178 ? 6.411 -76.035 -5.690 1.00 70.60 178 GLN E N 1
ATOM 9988 C CA . GLN C 1 178 ? 5.317 -75.282 -6.287 1.00 74.03 178 GLN E CA 1
ATOM 9989 C C . GLN C 1 178 ? 5.300 -73.818 -5.873 1.00 72.60 178 GLN E C 1
ATOM 9990 O O . GLN C 1 178 ? 4.700 -72.998 -6.578 1.00 72.13 178 GLN E O 1
ATOM 9996 N N . MET C 1 179 ? 5.934 -73.474 -4.755 1.00 71.27 179 MET E N 1
ATOM 9997 C CA . MET C 1 179 ? 6.040 -72.097 -4.293 1.00 67.33 179 MET E CA 1
ATOM 9998 C C . MET C 1 179 ? 7.502 -71.784 -4.024 1.00 70.18 179 MET E C 1
ATOM 9999 O O . MET C 1 179 ? 8.197 -72.571 -3.373 1.00 66.44 179 MET E O 1
ATOM 10004 N N . SER C 1 180 ? 7.967 -70.645 -4.530 1.00 75.50 180 SER E N 1
ATOM 10005 C CA . SER C 1 180 ? 9.348 -70.244 -4.314 1.00 73.61 180 SER E CA 1
ATOM 10006 C C . SER C 1 180 ? 9.600 -69.984 -2.831 1.00 73.79 180 SER E C 1
ATOM 10007 O O . SER C 1 180 ? 8.684 -69.701 -2.054 1.00 71.64 180 SER E O 1
ATOM 10010 N N . GLN C 1 181 ? 10.871 -70.088 -2.442 1.00 75.96 181 GLN E N 1
ATOM 10011 C CA . GLN C 1 181 ? 11.228 -69.857 -1.047 1.00 77.42 181 GLN E CA 1
ATOM 10012 C C . GLN C 1 181 ? 11.106 -68.384 -0.674 1.00 76.78 181 GLN E C 1
ATOM 10013 O O . GLN C 1 181 ? 10.772 -68.064 0.472 1.00 73.78 181 GLN E O 1
ATOM 10019 N N . GLU C 1 182 ? 11.353 -67.479 -1.624 1.00 74.27 182 GLU E N 1
ATOM 10020 C CA . GLU C 1 182 ? 11.277 -66.052 -1.324 1.00 76.32 182 GLU E CA 1
ATOM 10021 C C . GLU C 1 182 ? 9.839 -65.604 -1.084 1.00 73.58 182 GLU E C 1
ATOM 10022 O O . GLU C 1 182 ? 9.580 -64.798 -0.182 1.00 72.48 182 GLU E O 1
ATOM 10028 N N . GLU C 1 183 ? 8.893 -66.107 -1.881 1.00 72.86 183 GLU E N 1
ATOM 10029 C CA . GLU C 1 183 ? 7.493 -65.740 -1.686 1.00 74.53 183 GLU E CA 1
ATOM 10030 C C . GLU C 1 183 ? 6.998 -66.161 -0.308 1.00 75.00 183 GLU E C 1
ATOM 10031 O O . GLU C 1 183 ? 6.248 -65.423 0.344 1.00 76.43 183 GLU E O 1
ATOM 10037 N N . PHE C 1 184 ? 7.418 -67.340 0.157 1.00 68.75 184 PHE E N 1
ATOM 10038 C CA . PHE C 1 184 ? 6.970 -67.831 1.455 1.00 70.57 184 PHE E CA 1
ATOM 10039 C C . PHE C 1 184 ? 7.429 -66.928 2.593 1.00 72.32 184 PHE E C 1
ATOM 10040 O O . PHE C 1 184 ? 6.720 -66.787 3.596 1.00 72.34 184 PHE E O 1
ATOM 10048 N N . PHE C 1 185 ? 8.600 -66.304 2.459 1.00 70.46 185 PHE E N 1
ATOM 10049 C CA . PHE C 1 185 ? 9.103 -65.421 3.504 1.00 69.45 185 PHE E CA 1
ATOM 10050 C C . PHE C 1 185 ? 8.615 -63.988 3.355 1.00 67.15 185 PHE E C 1
ATOM 10051 O O . PHE C 1 185 ? 8.553 -63.258 4.351 1.00 66.10 185 PHE E O 1
ATOM 10059 N N . GLU C 1 186 ? 8.264 -63.565 2.140 1.00 69.20 186 GLU E N 1
ATOM 10060 C CA . GLU C 1 186 ? 7.648 -62.257 1.961 1.00 71.01 186 GLU E CA 1
ATOM 10061 C C . GLU C 1 186 ? 6.232 -62.198 2.516 1.00 70.21 186 GLU E C 1
ATOM 10062 O O . GLU C 1 186 ? 5.637 -61.114 2.537 1.00 72.11 186 GLU E O 1
ATOM 10068 N N . ALA C 1 187 ? 5.686 -63.324 2.972 1.00 67.33 187 ALA E N 1
ATOM 10069 C CA . ALA C 1 187 ? 4.327 -63.394 3.485 1.00 65.45 187 ALA E CA 1
ATOM 10070 C C . ALA C 1 187 ? 4.260 -63.442 5.005 1.00 66.41 187 ALA E C 1
ATOM 10071 O O . ALA C 1 187 ? 3.158 -63.534 5.556 1.00 67.38 187 ALA E O 1
ATOM 10073 N N . GLU C 1 188 ? 5.399 -63.386 5.699 1.00 65.36 188 GLU E N 1
ATOM 10074 C CA . GLU C 1 188 ? 5.362 -63.402 7.158 1.00 64.76 188 GLU E CA 1
ATOM 10075 C C . GLU C 1 188 ? 5.045 -62.028 7.732 1.00 65.61 188 GLU E C 1
ATOM 10076 O O . GLU C 1 188 ? 4.488 -61.935 8.832 1.00 64.08 188 GLU E O 1
ATOM 10082 N N . SER C 1 189 ? 5.383 -60.959 7.011 1.00 66.51 189 SER E N 1
ATOM 10083 C CA . SER C 1 189 ? 4.949 -59.626 7.406 1.00 66.45 189 SER E CA 1
ATOM 10084 C C . SER C 1 189 ? 3.490 -59.372 7.059 1.00 68.25 189 SER E C 1
ATOM 10085 O O . SER C 1 189 ? 2.863 -58.499 7.670 1.00 69.59 189 SER E O 1
ATOM 10088 N N . CYS C 1 190 ? 2.936 -60.120 6.104 1.00 63.30 190 CYS E N 1
ATOM 10089 C CA . CYS C 1 190 ? 1.581 -59.896 5.622 1.00 66.20 190 CYS E CA 1
ATOM 10090 C C . CYS C 1 190 ? 0.560 -60.869 6.197 1.00 64.19 190 CYS E C 1
ATOM 10091 O O . CYS C 1 190 ? -0.643 -60.655 6.012 1.00 66.31 190 CYS E O 1
ATOM 10094 N N . MET C 1 191 ? 0.997 -61.929 6.879 1.00 62.84 191 MET E N 1
ATOM 10095 C CA . MET C 1 191 ? 0.041 -62.843 7.496 1.00 60.13 191 MET E CA 1
ATOM 10096 C C . MET C 1 191 ? -0.542 -62.245 8.771 1.00 58.76 191 MET E C 1
ATOM 10097 O O . MET C 1 191 ? -1.762 -62.113 8.907 1.00 59.29 191 MET E O 1
ATOM 10102 N N . HIS C 1 192 ? 0.316 -61.867 9.713 1.00 59.14 192 HIS E N 1
ATOM 10103 C CA . HIS C 1 192 ? -0.109 -61.321 10.997 1.00 56.68 192 HIS E CA 1
ATOM 10104 C C . HIS C 1 192 ? 0.165 -59.822 10.999 1.00 55.25 192 HIS E C 1
ATOM 10105 O O . HIS C 1 192 ? 1.322 -59.397 11.077 1.00 56.89 192 HIS E O 1
ATOM 10112 N N . ARG C 1 193 ? -0.904 -59.023 10.917 1.00 48.91 193 ARG E N 1
ATOM 10113 C CA . ARG C 1 193 ? -0.780 -57.578 10.756 1.00 49.74 193 ARG E CA 1
ATOM 10114 C C . ARG C 1 193 ? -1.609 -56.801 11.774 1.00 48.19 193 ARG E C 1
ATOM 10115 O O . ARG C 1 193 ? -1.930 -55.633 11.535 1.00 44.09 193 ARG E O 1
ATOM 10123 N N . SER C 1 194 ? -1.962 -57.417 12.900 1.00 48.04 194 SER E N 1
ATOM 10124 C CA . SER C 1 194 ? -2.676 -56.720 13.963 1.00 49.54 194 SER E CA 1
ATOM 10125 C C . SER C 1 194 ? -2.506 -57.502 15.257 1.00 47.78 194 SER E C 1
ATOM 10126 O O . SER C 1 194 ? -2.039 -58.643 15.258 1.00 45.38 194 SER E O 1
ATOM 10129 N N . HIS C 1 195 ? -2.887 -56.866 16.363 1.00 46.46 195 HIS E N 1
ATOM 10130 C CA . HIS C 1 195 ? -2.911 -57.552 17.647 1.00 46.14 195 HIS E CA 1
ATOM 10131 C C . HIS C 1 195 ? -3.936 -58.682 17.623 1.00 44.93 195 HIS E C 1
ATOM 10132 O O . HIS C 1 195 ? -4.903 -58.656 16.858 1.00 43.04 195 HIS E O 1
ATOM 10139 N N . GLY C 1 196 ? -3.716 -59.680 18.473 1.00 45.50 196 GLY E N 1
ATOM 10140 C CA . GLY C 1 196 ? -4.636 -60.787 18.631 1.00 44.35 196 GLY E CA 1
ATOM 10141 C C . GLY C 1 196 ? -3.937 -62.123 18.518 1.00 42.38 196 GLY E C 1
ATOM 10142 O O . GLY C 1 196 ? -2.728 -62.215 18.315 1.00 43.20 196 GLY E O 1
ATOM 10143 N N . HIS C 1 197 ? -4.734 -63.182 18.650 1.00 40.76 197 HIS E N 1
ATOM 10144 C CA . HIS C 1 197 ? -4.237 -64.543 18.548 1.00 41.85 197 HIS E CA 1
ATOM 10145 C C . HIS C 1 197 ? -4.535 -65.100 17.157 1.00 42.51 197 HIS E C 1
ATOM 10146 O O . HIS C 1 197 ? -4.972 -64.377 16.256 1.00 38.11 197 HIS E O 1
ATOM 10153 N N . CYS C 1 198 ? -4.298 -66.401 16.980 1.00 41.15 198 CYS E N 1
ATOM 10154 C CA . CYS C 1 198 ? -4.385 -67.022 15.662 1.00 41.51 198 CYS E CA 1
ATOM 10155 C C . CYS C 1 198 ? -5.757 -66.809 15.035 1.00 40.94 198 CYS E C 1
ATOM 10156 O O . CYS C 1 198 ? -6.791 -67.023 15.675 1.00 38.52 198 CYS E O 1
ATOM 10159 N N . MET C 1 199 ? -5.753 -66.395 13.770 1.00 43.64 199 MET E N 1
ATOM 10160 C CA . MET C 1 199 ? -6.952 -65.968 13.061 1.00 45.82 199 MET E CA 1
ATOM 10161 C C . MET C 1 199 ? -7.710 -67.115 12.409 1.00 44.57 199 MET E C 1
ATOM 10162 O O . MET C 1 199 ? -8.713 -66.867 11.731 1.00 44.60 199 MET E O 1
ATOM 10167 N N . THR C 1 200 ? -7.254 -68.352 12.570 1.00 42.31 200 THR E N 1
ATOM 10168 C CA . THR C 1 200 ? -8.001 -69.515 12.124 1.00 43.73 200 THR E CA 1
ATOM 10169 C C . THR C 1 200 ? -8.611 -70.210 13.337 1.00 46.10 200 THR E C 1
ATOM 10170 O O . THR C 1 200 ? -8.472 -69.762 14.477 1.00 44.18 200 THR E O 1
ATOM 10174 N N . MET C 1 201 ? -9.293 -71.328 13.089 1.00 43.87 201 MET E N 1
ATOM 10175 C CA . MET C 1 201 ? -9.846 -72.140 14.172 1.00 43.04 201 MET E CA 1
ATOM 10176 C C . MET C 1 201 ? -8.746 -73.019 14.775 1.00 45.59 201 MET E C 1
ATOM 10177 O O . MET C 1 201 ? -8.802 -74.248 14.775 1.00 44.58 201 MET E O 1
ATOM 10182 N N . GLY C 1 202 ? -7.716 -72.347 15.283 1.00 42.04 202 GLY E N 1
ATOM 10183 C CA . GLY C 1 202 ? -6.642 -73.005 15.995 1.00 40.39 202 GLY E CA 1
ATOM 10184 C C . GLY C 1 202 ? -7.023 -73.246 17.439 1.00 40.06 202 GLY E C 1
ATOM 10185 O O . GLY C 1 202 ? -8.199 -73.244 17.810 1.00 39.85 202 GLY E O 1
ATOM 10186 N N . THR C 1 203 ? -6.003 -73.450 18.273 1.00 40.91 203 THR E N 1
ATOM 10187 C CA . THR C 1 203 ? -6.261 -73.707 19.686 1.00 42.76 203 THR E CA 1
ATOM 10188 C C . THR C 1 203 ? -6.801 -72.466 20.386 1.00 39.38 203 THR E C 1
ATOM 10189 O O . THR C 1 203 ? -7.719 -72.562 21.208 1.00 38.42 203 THR E O 1
ATOM 10193 N N . ALA C 1 204 ? -6.252 -71.291 20.068 1.00 40.33 204 ALA E N 1
ATOM 10194 C CA . ALA C 1 204 ? -6.684 -70.065 20.733 1.00 40.19 204 ALA E CA 1
ATOM 10195 C C . ALA C 1 204 ? -8.144 -69.753 20.427 1.00 38.19 204 ALA E C 1
ATOM 10196 O O . ALA C 1 204 ? -8.940 -69.498 21.338 1.00 37.97 204 ALA E O 1
ATOM 10198 N N . SER C 1 205 ? -8.513 -69.761 19.143 1.00 35.60 205 SER E N 1
ATOM 10199 C CA . SER C 1 205 ? -9.910 -69.547 18.776 1.00 35.78 205 SER E CA 1
ATOM 10200 C C . SER C 1 205 ? -10.805 -70.616 19.386 1.00 37.74 205 SER E C 1
ATOM 10201 O O . SER C 1 205 ? -11.899 -70.317 19.881 1.00 34.33 205 SER E O 1
ATOM 10204 N N . THR C 1 206 ? -10.354 -71.871 19.360 1.00 36.62 206 THR E N 1
ATOM 10205 C CA . THR C 1 206 ? -11.124 -72.948 19.971 1.00 35.89 206 THR E CA 1
ATOM 10206 C C . THR C 1 206 ? -11.275 -72.728 21.471 1.00 36.19 206 THR E C 1
ATOM 10207 O O . THR C 1 206 ? -12.374 -72.858 22.021 1.00 39.56 206 THR E O 1
ATOM 10211 N N . MET C 1 207 ? -10.177 -72.385 22.147 1.00 36.46 207 MET E N 1
ATOM 10212 C CA . MET C 1 207 ? -10.225 -72.210 23.596 1.00 37.10 207 MET E CA 1
ATOM 10213 C C . MET C 1 207 ? -11.106 -71.031 23.989 1.00 39.22 207 MET E C 1
ATOM 10214 O O . MET C 1 207 ? -11.811 -71.089 25.003 1.00 38.09 207 MET E O 1
ATOM 10219 N N . ALA C 1 208 ? -11.074 -69.950 23.206 1.00 34.42 208 ALA E N 1
ATOM 10220 C CA . ALA C 1 208 ? -11.991 -68.845 23.455 1.00 39.78 208 ALA E CA 1
ATOM 10221 C C . ALA C 1 208 ? -13.435 -69.284 23.260 1.00 39.75 208 ALA E C 1
ATOM 10222 O O . ALA C 1 208 ? -14.329 -68.857 24.000 1.00 41.10 208 ALA E O 1
ATOM 10224 N N . SER C 1 209 ? -13.682 -70.145 22.268 1.00 34.89 209 SER E N 1
ATOM 10225 C CA . SER C 1 209 ? -15.020 -70.690 22.080 1.00 37.60 209 SER E CA 1
ATOM 10226 C C . SER C 1 209 ? -15.399 -71.638 23.209 1.00 41.18 209 SER E C 1
ATOM 10227 O O . SER C 1 209 ? -16.577 -71.723 23.575 1.00 36.42 209 SER E O 1
ATOM 10230 N N . MET C 1 210 ? -14.424 -72.357 23.770 1.00 38.75 210 MET E N 1
ATOM 10231 C CA . MET C 1 210 ? -14.716 -73.229 24.902 1.00 39.76 210 MET E CA 1
ATOM 10232 C C . MET C 1 210 ? -15.062 -72.420 26.144 1.00 40.39 210 MET E C 1
ATOM 10233 O O . MET C 1 210 ? -15.977 -72.785 26.890 1.00 44.81 210 MET E O 1
ATOM 10238 N N . VAL C 1 211 ? -14.348 -71.316 26.379 1.00 40.34 211 VAL E N 1
ATOM 10239 C CA . VAL C 1 211 ? -14.645 -70.469 27.531 1.00 39.81 211 VAL E CA 1
ATOM 10240 C C . VAL C 1 211 ? -16.072 -69.941 27.451 1.00 39.97 211 VAL E C 1
ATOM 10241 O O . VAL C 1 211 ? -16.786 -69.882 28.460 1.00 42.45 211 VAL E O 1
ATOM 10245 N N . GLU C 1 212 ? -16.518 -69.563 26.251 1.00 38.46 212 GLU E N 1
ATOM 10246 C CA . GLU C 1 212 ? -17.899 -69.119 26.097 1.00 38.38 212 GLU E CA 1
ATOM 10247 C C . GLU C 1 212 ? -18.866 -70.292 26.191 1.00 39.26 212 GLU E C 1
ATOM 10248 O O . GLU C 1 212 ? -19.938 -70.172 26.795 1.00 38.33 212 GLU E O 1
ATOM 10254 N N . ALA C 1 213 ? -18.505 -71.435 25.602 1.00 43.32 213 ALA E N 1
ATOM 10255 C CA . ALA C 1 213 ? -19.374 -72.605 25.673 1.00 38.81 213 ALA E CA 1
ATOM 10256 C C . ALA C 1 213 ? -19.463 -73.141 27.095 1.00 39.08 213 ALA E C 1
ATOM 10257 O O . ALA C 1 213 ? -20.516 -73.637 27.513 1.00 44.02 213 ALA E O 1
ATOM 10259 N N . LEU C 1 214 ? -18.365 -73.061 27.853 1.00 40.16 214 LEU E N 1
ATOM 10260 C CA . LEU C 1 214 ? -18.396 -73.461 29.255 1.00 41.19 214 LEU E CA 1
ATOM 10261 C C . LEU C 1 214 ? -19.214 -72.505 30.113 1.00 40.82 214 LEU E C 1
ATOM 10262 O O . LEU C 1 214 ? -19.600 -72.868 31.230 1.00 40.89 214 LEU E O 1
ATOM 10267 N N . GLY C 1 215 ? -19.487 -71.301 29.620 1.00 40.56 215 GLY E N 1
ATOM 10268 C CA . GLY C 1 215 ? -20.199 -70.302 30.387 1.00 41.63 215 GLY E CA 1
ATOM 10269 C C . GLY C 1 215 ? -19.330 -69.402 31.234 1.00 42.06 215 GLY E C 1
ATOM 10270 O O . GLY C 1 215 ? -19.867 -68.605 32.011 1.00 43.74 215 GLY E O 1
ATOM 10271 N N . MET C 1 216 ? -18.008 -69.498 31.107 1.00 39.78 216 MET E N 1
ATOM 10272 C CA . MET C 1 216 ? -17.084 -68.721 31.923 1.00 37.68 216 MET E CA 1
ATOM 10273 C C . MET C 1 216 ? -16.844 -67.316 31.388 1.00 39.17 216 MET E C 1
ATOM 10274 O O . MET C 1 216 ? -16.023 -66.588 31.959 1.00 40.02 216 MET E O 1
ATOM 10279 N N . SER C 1 217 ? -17.527 -66.916 30.321 1.00 38.04 217 SER E N 1
ATOM 10280 C CA . SER C 1 217 ? -17.364 -65.591 29.747 1.00 38.13 217 SER E CA 1
ATOM 10281 C C . SER C 1 217 ? -18.730 -64.982 29.473 1.00 42.54 217 SER E C 1
ATOM 10282 O O . SER C 1 217 ? -19.760 -65.661 29.505 1.00 44.25 217 SER E O 1
ATOM 10285 N N . LEU C 1 218 ? -18.728 -63.679 29.209 1.00 38.47 218 LEU E N 1
ATOM 10286 C CA . LEU C 1 218 ? -19.919 -63.019 28.712 1.00 40.03 218 LEU E CA 1
ATOM 10287 C C . LEU C 1 218 ? -20.193 -63.480 27.282 1.00 42.32 218 LEU E C 1
ATOM 10288 O O . LEU C 1 218 ? -19.280 -63.920 26.579 1.00 45.54 218 LEU E O 1
ATOM 10293 N N . PRO C 1 219 ? -21.446 -63.409 26.834 1.00 42.22 219 PRO E N 1
ATOM 10294 C CA . PRO C 1 219 ? -21.762 -63.865 25.474 1.00 41.88 219 PRO E CA 1
ATOM 10295 C C . PRO C 1 219 ? -21.010 -63.064 24.419 1.00 43.01 219 PRO E C 1
ATOM 10296 O O . PRO C 1 219 ? -20.844 -61.847 24.534 1.00 40.65 219 PRO E O 1
ATOM 10300 N N . GLY C 1 220 ? -20.545 -63.769 23.388 1.00 38.58 220 GLY E N 1
ATOM 10301 C CA . GLY C 1 220 ? -19.805 -63.164 22.303 1.00 37.74 220 GLY E CA 1
ATOM 10302 C C . GLY C 1 220 ? -18.317 -63.011 22.531 1.00 40.52 220 GLY E C 1
ATOM 10303 O O . GLY C 1 220 ? -17.640 -62.409 21.688 1.00 37.96 220 GLY E O 1
ATOM 10304 N N . ASN C 1 221 ? -17.782 -63.553 23.626 1.00 39.82 221 ASN E N 1
ATOM 10305 C CA . ASN C 1 221 ? -16.388 -63.306 23.986 1.00 38.78 221 ASN E CA 1
ATOM 10306 C C . ASN C 1 221 ? -15.411 -63.951 23.010 1.00 39.66 221 ASN E C 1
ATOM 10307 O O . ASN C 1 221 ? -14.293 -63.451 22.835 1.00 39.63 221 ASN E O 1
ATOM 10312 N N . ALA C 1 222 ? -15.812 -65.039 22.355 1.00 41.95 222 ALA E N 1
ATOM 10313 C CA . ALA C 1 222 ? -14.857 -65.836 21.593 1.00 41.58 222 ALA E CA 1
ATOM 10314 C C . ALA C 1 222 ? -14.401 -65.121 20.326 1.00 36.37 222 ALA E C 1
ATOM 10315 O O . ALA C 1 222 ? -13.197 -64.987 20.079 1.00 37.29 222 ALA E O 1
ATOM 10317 N N . ALA C 1 223 ? -15.345 -64.646 19.513 1.00 39.27 223 ALA E N 1
ATOM 10318 C CA . ALA C 1 223 ? -15.043 -64.289 18.132 1.00 39.06 223 ALA E CA 1
ATOM 10319 C C . ALA C 1 223 ? -14.586 -62.849 17.935 1.00 38.78 223 ALA E C 1
ATOM 10320 O O . ALA C 1 223 ? -13.965 -62.560 16.905 1.00 38.82 223 ALA E O 1
ATOM 10322 N N . ILE C 1 224 ? -14.873 -61.946 18.870 1.00 35.99 224 ILE E N 1
ATOM 10323 C CA . ILE C 1 224 ? -14.577 -60.522 18.691 1.00 39.68 224 ILE E CA 1
ATOM 10324 C C . ILE C 1 224 ? -13.098 -60.325 18.384 1.00 38.92 224 ILE E C 1
ATOM 10325 O O . ILE C 1 224 ? -12.243 -60.710 19.194 1.00 41.45 224 ILE E O 1
ATOM 10330 N N . PRO C 1 225 ? -12.752 -59.741 17.235 1.00 37.39 225 PRO E N 1
ATOM 10331 C CA . PRO C 1 225 ? -11.341 -59.460 16.949 1.00 39.38 225 PRO E CA 1
ATOM 10332 C C . PRO C 1 225 ? -10.733 -58.554 18.008 1.00 37.71 225 PRO E C 1
ATOM 10333 O O . PRO C 1 225 ? -11.412 -57.724 18.615 1.00 39.91 225 PRO E O 1
ATOM 10337 N N . ALA C 1 226 ? -9.426 -58.727 18.223 1.00 39.40 226 ALA E N 1
ATOM 10338 C CA . ALA C 1 226 ? -8.749 -58.020 19.306 1.00 41.99 226 ALA E CA 1
ATOM 10339 C C . ALA C 1 226 ? -8.784 -56.511 19.104 1.00 37.65 226 ALA E C 1
ATOM 10340 O O . ALA C 1 226 ? -8.906 -55.751 20.072 1.00 35.88 226 ALA E O 1
ATOM 10342 N N . VAL C 1 227 ? -8.682 -56.055 17.857 1.00 36.16 227 VAL E N 1
ATOM 10343 C CA . VAL C 1 227 ? -8.581 -54.627 17.574 1.00 38.87 227 VAL E CA 1
ATOM 10344 C C . VAL C 1 227 ? -9.960 -54.043 17.298 1.00 39.02 227 VAL E C 1
ATOM 10345 O O . VAL C 1 227 ? -10.079 -52.899 16.846 1.00 41.44 227 VAL E O 1
ATOM 10349 N N . ASP C 1 228 ? -11.008 -54.817 17.563 1.00 39.94 228 ASP E N 1
ATOM 10350 C CA . ASP C 1 228 ? -12.372 -54.336 17.400 1.00 35.84 228 ASP E CA 1
ATOM 10351 C C . ASP C 1 228 ? -12.858 -53.716 18.702 1.00 38.95 228 ASP E C 1
ATOM 10352 O O . ASP C 1 228 ? -12.559 -54.213 19.791 1.00 39.62 228 ASP E O 1
ATOM 10357 N N . ALA C 1 229 ? -13.616 -52.622 18.577 1.00 44.94 229 ALA E N 1
ATOM 10358 C CA . ALA C 1 229 ? -14.048 -51.868 19.751 1.00 41.41 229 ALA E CA 1
ATOM 10359 C C . ALA C 1 229 ? -14.851 -52.726 20.720 1.00 45.56 229 ALA E C 1
ATOM 10360 O O . ALA C 1 229 ? -14.806 -52.497 21.935 1.00 43.24 229 ALA E O 1
ATOM 10362 N N . ARG C 1 230 ? -15.584 -53.719 20.210 1.00 44.03 230 ARG E N 1
ATOM 10363 C CA . ARG C 1 230 ? -16.384 -54.578 21.077 1.00 41.72 230 ARG E CA 1
ATOM 10364 C C . ARG C 1 230 ? -15.525 -55.428 22.006 1.00 37.92 230 ARG E C 1
ATOM 10365 O O . ARG C 1 230 ? -16.027 -55.891 23.036 1.00 36.94 230 ARG E O 1
ATOM 10373 N N . ARG C 1 231 ? -14.249 -55.640 21.674 1.00 38.90 231 ARG E N 1
ATOM 10374 C CA . ARG C 1 231 ? -13.365 -56.380 22.569 1.00 38.79 231 ARG E CA 1
ATOM 10375 C C . ARG C 1 231 ? -13.126 -55.607 23.861 1.00 42.22 231 ARG E C 1
ATOM 10376 O O . ARG C 1 231 ? -13.184 -56.177 24.957 1.00 42.48 231 ARG E O 1
ATOM 10384 N N . ASN C 1 232 ? -12.851 -54.305 23.750 1.00 40.31 232 ASN E N 1
ATOM 10385 C CA . ASN C 1 232 ? -12.726 -53.476 24.944 1.00 38.57 232 ASN E CA 1
ATOM 10386 C C . ASN C 1 232 ? -14.054 -53.381 25.682 1.00 39.62 232 ASN E C 1
ATOM 10387 O O . ASN C 1 232 ? -14.086 -53.327 26.917 1.00 39.15 232 ASN E O 1
ATOM 10392 N N . LEU C 1 233 ? -15.162 -53.358 24.938 1.00 40.48 233 LEU E N 1
ATOM 10393 C CA . LEU C 1 233 ? -16.479 -53.294 25.561 1.00 38.47 233 LEU E CA 1
ATOM 10394 C C . LEU C 1 233 ? -16.722 -54.511 26.444 1.00 41.40 233 LEU E C 1
ATOM 10395 O O . LEU C 1 233 ? -17.168 -54.385 27.591 1.00 39.49 233 LEU E O 1
ATOM 10400 N N . LEU C 1 234 ? -16.420 -55.703 25.925 1.00 43.58 234 LEU E N 1
ATOM 10401 C CA . LEU C 1 234 ? -16.653 -56.926 26.684 1.00 39.87 234 LEU E CA 1
ATOM 10402 C C . LEU C 1 234 ? -15.723 -57.022 27.887 1.00 41.50 234 LEU E C 1
ATOM 10403 O O . LEU C 1 234 ? -16.135 -57.472 28.962 1.00 42.17 234 LEU E O 1
ATOM 10408 N N . ALA C 1 235 ? -14.462 -56.613 27.724 1.00 39.40 235 ALA E N 1
ATOM 10409 C CA . ALA C 1 235 ? -13.531 -56.635 28.847 1.00 38.50 235 ALA E CA 1
ATOM 10410 C C . ALA C 1 235 ? -13.970 -55.671 29.941 1.00 38.92 235 ALA E C 1
ATOM 10411 O O . ALA C 1 235 ? -13.857 -55.978 31.133 1.00 38.62 235 ALA E O 1
ATOM 10413 N N . ARG C 1 236 ? -14.477 -54.498 29.554 1.00 40.95 236 ARG E N 1
ATOM 10414 C CA . ARG C 1 236 ? -14.992 -53.554 30.538 1.00 39.03 236 ARG E CA 1
ATOM 10415 C C . ARG C 1 236 ? -16.313 -54.039 31.123 1.00 37.48 236 ARG E C 1
ATOM 10416 O O . ARG C 1 236 ? -16.563 -53.876 32.323 1.00 37.55 236 ARG E O 1
ATOM 10424 N N . ALA C 1 237 ? -17.167 -54.641 30.292 1.00 34.71 237 ALA E N 1
ATOM 10425 C CA . ALA C 1 237 ? -18.396 -55.235 30.804 1.00 35.94 237 ALA E CA 1
ATOM 10426 C C . ALA C 1 237 ? -18.099 -56.391 31.750 1.00 37.90 237 ALA E C 1
ATOM 10427 O O . ALA C 1 237 ? -18.864 -56.637 32.690 1.00 33.95 237 ALA E O 1
ATOM 10429 N N . SER C 1 238 ? -16.995 -57.106 31.522 1.00 34.69 238 SER E N 1
ATOM 10430 C CA . SER C 1 238 ? -16.599 -58.168 32.439 1.00 37.43 238 SER E CA 1
ATOM 10431 C C . SER C 1 238 ? -16.107 -57.605 33.765 1.00 35.50 238 SER E C 1
ATOM 10432 O O . SER C 1 238 ? -16.313 -58.224 34.815 1.00 32.37 238 SER E O 1
ATOM 10435 N N . GLY C 1 239 ? -15.452 -56.442 33.739 1.00 39.76 239 GLY E N 1
ATOM 10436 C CA . GLY C 1 239 ? -15.054 -55.803 34.982 1.00 37.35 239 GLY E CA 1
ATOM 10437 C C . GLY C 1 239 ? -16.244 -55.390 35.825 1.00 36.95 239 GLY E C 1
ATOM 10438 O O . GLY C 1 239 ? -16.206 -55.466 37.055 1.00 39.95 239 GLY E O 1
ATOM 10439 N N . ARG C 1 240 ? -17.319 -54.942 35.173 1.00 38.91 240 ARG E N 1
ATOM 10440 C CA . ARG C 1 240 ? -18.558 -54.664 35.893 1.00 37.88 240 ARG E CA 1
ATOM 10441 C C . ARG C 1 240 ? -19.165 -55.941 36.456 1.00 35.88 240 ARG E C 1
ATOM 10442 O O . ARG C 1 240 ? -19.602 -55.974 37.612 1.00 38.04 240 ARG E O 1
ATOM 10450 N N . ARG C 1 241 ? -19.190 -57.003 35.651 1.00 37.56 241 ARG E N 1
ATOM 10451 C CA . ARG C 1 241 ? -19.929 -58.207 36.016 1.00 34.07 241 ARG E CA 1
ATOM 10452 C C . ARG C 1 241 ? -19.263 -58.952 37.167 1.00 36.24 241 ARG E C 1
ATOM 10453 O O . ARG C 1 241 ? -19.953 -59.508 38.030 1.00 41.52 241 ARG E O 1
ATOM 10461 N N . ILE C 1 242 ? -17.927 -58.973 37.202 1.00 34.78 242 ILE E N 1
ATOM 10462 C CA . ILE C 1 242 ? -17.223 -59.774 38.201 1.00 34.43 242 ILE E CA 1
ATOM 10463 C C . ILE C 1 242 ? -17.504 -59.270 39.611 1.00 36.61 242 ILE E C 1
ATOM 10464 O O . ILE C 1 242 ? -17.524 -60.056 40.568 1.00 40.44 242 ILE E O 1
ATOM 10469 N N . VAL C 1 243 ? -17.740 -57.965 39.769 1.00 39.79 243 VAL E N 1
ATOM 10470 C CA . VAL C 1 243 ? -18.049 -57.427 41.091 1.00 39.70 243 VAL E CA 1
ATOM 10471 C C . VAL C 1 243 ? -19.380 -57.974 41.592 1.00 40.75 243 VAL E C 1
ATOM 10472 O O . VAL C 1 243 ? -19.506 -58.367 42.759 1.00 38.91 243 VAL E O 1
ATOM 10476 N N . GLN C 1 244 ? -20.391 -58.015 40.721 1.00 35.72 244 GLN E N 1
ATOM 10477 C CA . GLN C 1 244 ? -21.672 -58.594 41.109 1.00 38.53 244 GLN E CA 1
ATOM 10478 C C . GLN C 1 244 ? -21.555 -60.091 41.363 1.00 40.70 244 GLN E C 1
ATOM 10479 O O . GLN C 1 244 ? -22.278 -60.634 42.207 1.00 37.79 244 GLN E O 1
ATOM 10485 N N . MET C 1 245 ? -20.651 -60.770 40.653 1.00 39.31 245 MET E N 1
ATOM 10486 C CA . MET C 1 245 ? -20.460 -62.201 40.871 1.00 37.37 245 MET E CA 1
ATOM 10487 C C . MET C 1 245 ? -19.893 -62.477 42.257 1.00 37.37 245 MET E C 1
ATOM 10488 O O . MET C 1 245 ? -20.239 -63.485 42.885 1.00 37.76 245 MET E O 1
ATOM 10493 N N . VAL C 1 246 ? -19.020 -61.596 42.750 1.00 37.85 246 VAL E N 1
ATOM 10494 C CA . VAL C 1 246 ? -18.484 -61.758 44.098 1.00 39.49 246 VAL E CA 1
ATOM 10495 C C . VAL C 1 246 ? -19.593 -61.619 45.131 1.00 43.32 246 VAL E C 1
ATOM 10496 O O . VAL C 1 246 ? -19.652 -62.377 46.109 1.00 45.02 246 VAL E O 1
ATOM 10500 N N . LYS C 1 247 ? -20.491 -60.651 44.931 1.00 42.20 247 LYS E N 1
ATOM 10501 C CA . LYS C 1 247 ? -21.591 -60.453 45.868 1.00 43.27 247 LYS E CA 1
ATOM 10502 C C . LYS C 1 247 ? -22.518 -61.662 45.897 1.00 42.46 247 LYS E C 1
ATOM 10503 O O . LYS C 1 247 ? -22.980 -62.073 46.968 1.00 40.32 247 LYS E O 1
ATOM 10509 N N . ASP C 1 248 ? -22.798 -62.248 44.732 1.00 40.94 248 ASP E N 1
ATOM 10510 C CA . ASP C 1 248 ? -23.636 -63.438 44.660 1.00 39.00 248 ASP E CA 1
ATOM 10511 C C . ASP C 1 248 ? -22.868 -64.723 44.941 1.00 41.21 248 ASP E C 1
ATOM 10512 O O . ASP C 1 248 ? -23.492 -65.786 45.032 1.00 37.94 248 ASP E O 1
ATOM 10517 N N . ASP C 1 249 ? -21.541 -64.646 45.076 1.00 43.92 249 ASP E N 1
ATOM 10518 C CA . ASP C 1 249 ? -20.688 -65.810 45.327 1.00 42.93 249 ASP E CA 1
ATOM 10519 C C . ASP C 1 249 ? -20.856 -66.862 44.231 1.00 40.28 249 ASP E C 1
ATOM 10520 O O . ASP C 1 249 ? -21.003 -68.057 44.497 1.00 41.30 249 ASP E O 1
ATOM 10525 N N . LEU C 1 250 ? -20.830 -66.402 42.980 1.00 37.08 250 LEU E N 1
ATOM 10526 C CA . LEU C 1 250 ? -20.977 -67.279 41.818 1.00 39.33 250 LEU E CA 1
ATOM 10527 C C . LEU C 1 250 ? -19.601 -67.839 41.464 1.00 41.04 250 LEU E C 1
ATOM 10528 O O . LEU C 1 250 ? -18.916 -67.381 40.548 1.00 40.88 250 LEU E O 1
ATOM 10533 N N . VAL C 1 251 ? -19.196 -68.860 42.219 1.00 40.33 251 VAL E N 1
ATOM 10534 C CA . VAL C 1 251 ? -17.869 -69.454 42.085 1.00 39.66 251 VAL E CA 1
ATOM 10535 C C . VAL C 1 251 ? -17.798 -70.299 40.819 1.00 39.65 251 VAL E C 1
ATOM 10536 O O . VAL C 1 251 ? -18.818 -70.547 40.167 1.00 39.24 251 VAL E O 1
ATOM 10540 N N . MET C 1 252 ? -16.589 -70.756 40.471 1.00 38.65 252 MET E N 1
ATOM 10541 C CA . MET C 1 252 ? -16.392 -71.478 39.216 1.00 36.52 252 MET E CA 1
ATOM 10542 C C . MET C 1 252 ? -17.171 -72.786 39.190 1.00 40.71 252 MET E C 1
ATOM 10543 O O . MET C 1 252 ? -17.775 -73.135 38.168 1.00 42.01 252 MET E O 1
ATOM 10548 N N . SER C 1 253 ? -17.164 -73.528 40.300 1.00 39.58 253 SER E N 1
ATOM 10549 C CA . SER C 1 253 ? -17.809 -74.836 40.329 1.00 39.84 253 SER E CA 1
ATOM 10550 C C . SER C 1 253 ? -19.303 -74.754 40.045 1.00 38.88 253 SER E C 1
ATOM 10551 O O . SER C 1 253 ? -19.898 -75.753 39.625 1.00 40.32 253 SER E O 1
ATOM 10554 N N . LYS C 1 254 ? -19.924 -73.593 40.259 1.00 42.86 254 LYS E N 1
ATOM 10555 C CA . LYS C 1 254 ? -21.314 -73.408 39.868 1.00 42.69 254 LYS E CA 1
ATOM 10556 C C . LYS C 1 254 ? -21.474 -73.218 38.365 1.00 42.80 254 LYS E C 1
ATOM 10557 O O . LYS C 1 254 ? -22.577 -73.412 37.842 1.00 40.28 254 LYS E O 1
ATOM 10563 N N . ILE C 1 255 ? -20.406 -72.850 37.667 1.00 41.21 255 ILE E N 1
ATOM 10564 C CA . ILE C 1 255 ? -20.418 -72.725 36.214 1.00 37.80 255 ILE E CA 1
ATOM 10565 C C . ILE C 1 255 ? -19.885 -73.984 35.545 1.00 40.58 255 ILE E C 1
ATOM 10566 O O . ILE C 1 255 ? -20.525 -74.542 34.654 1.00 41.97 255 ILE E O 1
ATOM 10571 N N . LEU C 1 256 ? -18.709 -74.451 35.971 1.00 40.23 256 LEU E N 1
ATOM 10572 C CA . LEU C 1 256 ? -18.065 -75.617 35.368 1.00 42.26 256 LEU E CA 1
ATOM 10573 C C . LEU C 1 256 ? -18.661 -76.918 35.912 1.00 43.73 256 LEU E C 1
ATOM 10574 O O . LEU C 1 256 ? -18.003 -77.717 36.578 1.00 40.58 256 LEU E O 1
ATOM 10579 N N . THR C 1 257 ? -19.940 -77.122 35.609 1.00 43.42 257 THR E N 1
ATOM 10580 C CA . THR C 1 257 ? -20.610 -78.367 35.943 1.00 39.27 257 THR E CA 1
ATOM 10581 C C . THR C 1 257 ? -20.379 -79.382 34.826 1.00 46.89 257 THR E C 1
ATOM 10582 O O . THR C 1 257 ? -19.720 -79.099 33.823 1.00 43.97 257 THR E O 1
ATOM 10586 N N . ARG C 1 258 ? -20.929 -80.586 34.999 1.00 43.45 258 ARG E N 1
ATOM 10587 C CA . ARG C 1 258 ? -20.800 -81.607 33.964 1.00 40.78 258 ARG E CA 1
ATOM 10588 C C . ARG C 1 258 ? -21.474 -81.168 32.671 1.00 43.03 258 ARG E C 1
ATOM 10589 O O . ARG C 1 258 ? -20.919 -81.347 31.580 1.00 42.99 258 ARG E O 1
ATOM 10597 N N . GLN C 1 259 ? -22.668 -80.578 32.772 1.00 43.31 259 GLN E N 1
ATOM 10598 C CA . GLN C 1 259 ? -23.376 -80.122 31.580 1.00 46.60 259 GLN E CA 1
ATOM 10599 C C . GLN C 1 259 ? -22.604 -79.032 30.849 1.00 46.30 259 GLN E C 1
ATOM 10600 O O . GLN C 1 259 ? -22.716 -78.908 29.624 1.00 44.95 259 GLN E O 1
ATOM 10606 N N . ALA C 1 260 ? -21.823 -78.232 31.577 1.00 41.97 260 ALA E N 1
ATOM 10607 C CA . ALA C 1 260 ? -21.016 -77.199 30.935 1.00 45.13 260 ALA E CA 1
ATOM 10608 C C . ALA C 1 260 ? -19.943 -77.816 30.047 1.00 45.59 260 ALA E C 1
ATOM 10609 O O . ALA C 1 260 ? -19.792 -77.434 28.880 1.00 45.66 260 ALA E O 1
ATOM 10611 N N . PHE C 1 261 ? -19.185 -78.777 30.584 1.00 41.79 261 PHE E N 1
ATOM 10612 C CA . PHE C 1 261 ? -18.178 -79.458 29.776 1.00 42.60 261 PHE E CA 1
ATOM 10613 C C . PHE C 1 261 ? -18.819 -80.206 28.615 1.00 45.49 261 PHE E C 1
ATOM 10614 O O . PHE C 1 261 ? -18.258 -80.254 27.514 1.00 46.07 261 PHE E O 1
ATOM 10622 N N . GLU C 1 262 ? -19.995 -80.797 28.842 1.00 44.14 262 GLU E N 1
ATOM 10623 C CA . GLU C 1 262 ? -20.704 -81.465 27.757 1.00 47.05 262 GLU E CA 1
ATOM 10624 C C . GLU C 1 262 ? -21.121 -80.471 26.680 1.00 47.76 262 GLU E C 1
ATOM 10625 O O . GLU C 1 262 ? -21.044 -80.772 25.483 1.00 47.13 262 GLU E O 1
ATOM 10631 N N . ASN C 1 263 ? -21.562 -79.277 27.086 1.00 46.97 263 ASN E N 1
ATOM 10632 C CA . ASN C 1 263 ? -21.908 -78.248 26.110 1.00 45.18 263 ASN E CA 1
ATOM 10633 C C . ASN C 1 263 ? -20.681 -77.792 25.333 1.00 45.01 263 ASN E C 1
ATOM 10634 O O . ASN C 1 263 ? -20.759 -77.542 24.125 1.00 44.35 263 ASN E O 1
ATOM 10639 N N . ALA C 1 264 ? -19.535 -77.679 26.010 1.00 40.75 264 ALA E N 1
ATOM 10640 C CA . ALA C 1 264 ? -18.314 -77.260 25.330 1.00 39.98 264 ALA E CA 1
ATOM 10641 C C . ALA C 1 264 ? -17.884 -78.283 24.288 1.00 40.84 264 ALA E C 1
ATOM 10642 O O . ALA C 1 264 ? -17.491 -77.919 23.174 1.00 37.37 264 ALA E O 1
ATOM 10644 N N . ILE C 1 265 ? -17.954 -79.572 24.634 1.00 46.16 265 ILE E N 1
ATOM 10645 C CA . ILE C 1 265 ? -17.577 -80.625 23.696 1.00 40.66 265 ILE E CA 1
ATOM 10646 C C . ILE C 1 265 ? -18.474 -80.603 22.465 1.00 38.26 265 ILE E C 1
ATOM 10647 O O . ILE C 1 265 ? -18.019 -80.881 21.348 1.00 39.36 265 ILE E O 1
ATOM 10652 N N . ARG C 1 266 ? -19.749 -80.248 22.636 1.00 41.96 266 ARG E N 1
ATOM 10653 C CA . ARG C 1 266 ? -20.655 -80.178 21.493 1.00 41.78 266 ARG E CA 1
ATOM 10654 C C . ARG C 1 266 ? -20.333 -78.985 20.601 1.00 43.20 266 ARG E C 1
ATOM 10655 O O . ARG C 1 266 ? -20.315 -79.112 19.370 1.00 43.51 266 ARG E O 1
ATOM 10663 N N . VAL C 1 267 ? -20.073 -77.821 21.200 1.00 41.09 267 VAL E N 1
ATOM 10664 C CA . VAL C 1 267 ? -19.703 -76.647 20.413 1.00 42.44 267 VAL E CA 1
ATOM 10665 C C . VAL C 1 267 ? -18.406 -76.903 19.657 1.00 42.91 267 VAL E C 1
ATOM 10666 O O . VAL C 1 267 ? -18.249 -76.487 18.502 1.00 41.92 267 VAL E O 1
ATOM 10670 N N . ASN C 1 268 ? -17.463 -77.607 20.292 1.00 40.93 268 ASN E N 1
ATOM 10671 C CA . ASN C 1 268 ? -16.182 -77.894 19.654 1.00 41.71 268 ASN E CA 1
ATOM 10672 C C . ASN C 1 268 ? -16.360 -78.646 18.343 1.00 39.44 268 ASN E C 1
ATOM 10673 O O . ASN C 1 268 ? -15.569 -78.462 17.410 1.00 36.67 268 ASN E O 1
ATOM 10678 N N . ALA C 1 269 ? -17.385 -79.493 18.251 1.00 39.12 269 ALA E N 1
ATOM 10679 C CA . ALA C 1 269 ? -17.633 -80.214 17.008 1.00 40.32 269 ALA E CA 1
ATOM 10680 C C . ALA C 1 269 ? -18.216 -79.296 15.942 1.00 38.88 269 ALA E C 1
ATOM 10681 O O . ALA C 1 269 ? -17.817 -79.359 14.774 1.00 40.77 269 ALA E O 1
ATOM 10683 N N . ALA C 1 270 ? -19.158 -78.432 16.326 1.00 40.53 270 ALA E N 1
ATOM 10684 C CA . ALA C 1 270 ? -19.826 -77.574 15.352 1.00 40.24 270 ALA E CA 1
ATOM 10685 C C . ALA C 1 270 ? -18.913 -76.490 14.799 1.00 43.90 270 ALA E C 1
ATOM 10686 O O . ALA C 1 270 ? -19.166 -75.992 13.698 1.00 43.50 270 ALA E O 1
ATOM 10688 N N . ILE C 1 271 ? -17.863 -76.115 15.531 1.00 42.24 271 ILE E N 1
ATOM 10689 C CA . ILE C 1 271 ? -16.926 -75.096 15.073 1.00 40.88 271 ILE E CA 1
ATOM 10690 C C . ILE C 1 271 ? -15.700 -75.686 14.402 1.00 41.82 271 ILE E C 1
ATOM 10691 O O . ILE C 1 271 ? -14.862 -74.927 13.887 1.00 43.02 271 ILE E O 1
ATOM 10696 N N . GLY C 1 272 ? -15.568 -77.009 14.379 1.00 35.46 272 GLY E N 1
ATOM 10697 C CA . GLY C 1 272 ? -14.378 -77.633 13.836 1.00 37.55 272 GLY E CA 1
ATOM 10698 C C . GLY C 1 272 ? -13.169 -77.311 14.685 1.00 35.15 272 GLY E C 1
ATOM 10699 O O . GLY C 1 272 ? -12.109 -76.953 14.161 1.00 36.32 272 GLY E O 1
ATOM 10700 N N . GLY C 1 273 ? -13.318 -77.438 16.000 1.00 38.43 273 GLY E N 1
ATOM 10701 C CA . GLY C 1 273 ? -12.293 -76.998 16.924 1.00 39.67 273 GLY E CA 1
ATOM 10702 C C . GLY C 1 273 ? -11.057 -77.873 16.908 1.00 43.28 273 GLY E C 1
ATOM 10703 O O . GLY C 1 273 ? -10.999 -78.937 16.290 1.00 44.92 273 GLY E O 1
ATOM 10704 N N . SER C 1 274 ? -10.047 -77.397 17.628 1.00 44.97 274 SER E N 1
ATOM 10705 C CA . SER C 1 274 ? -8.736 -78.024 17.658 1.00 41.49 274 SER E CA 1
ATOM 10706 C C . SER C 1 274 ? -8.744 -79.290 18.506 1.00 46.29 274 SER E C 1
ATOM 10707 O O . SER C 1 274 ? -9.540 -79.439 19.436 1.00 46.31 274 SER E O 1
ATOM 10710 N N . THR C 1 275 ? -7.827 -80.206 18.178 1.00 37.89 275 THR E N 1
ATOM 10711 C CA . THR C 1 275 ? -7.643 -81.397 18.998 1.00 42.70 275 THR E CA 1
ATOM 10712 C C . THR C 1 275 ? -6.975 -81.078 20.326 1.00 43.26 275 THR E C 1
ATOM 10713 O O . THR C 1 275 ? -7.123 -81.849 21.281 1.00 45.41 275 THR E O 1
ATOM 10717 N N . ASN C 1 276 ? -6.237 -79.968 20.406 1.00 42.28 276 ASN E N 1
ATOM 10718 C CA . ASN C 1 276 ? -5.679 -79.537 21.681 1.00 42.24 276 ASN E CA 1
ATOM 10719 C C . ASN C 1 276 ? -6.766 -79.193 22.688 1.00 42.10 276 ASN E C 1
ATOM 10720 O O . ASN C 1 276 ? -6.505 -79.208 23.896 1.00 41.21 276 ASN E O 1
ATOM 10725 N N . ALA C 1 277 ? -7.978 -78.886 22.216 1.00 39.79 277 ALA E N 1
ATOM 10726 C CA . ALA C 1 277 ? -9.098 -78.658 23.122 1.00 39.80 277 ALA E CA 1
ATOM 10727 C C . ALA C 1 277 ? -9.390 -79.884 23.972 1.00 40.68 277 ALA E C 1
ATOM 10728 O O . ALA C 1 277 ? -9.817 -79.755 25.126 1.00 44.50 277 ALA E O 1
ATOM 10730 N N . VAL C 1 278 ? -9.160 -81.077 23.423 1.00 38.94 278 VAL E N 1
ATOM 10731 C CA . VAL C 1 278 ? -9.477 -82.305 24.146 1.00 41.53 278 VAL E CA 1
ATOM 10732 C C . VAL C 1 278 ? -8.634 -82.412 25.409 1.00 41.21 278 VAL E C 1
ATOM 10733 O O . VAL C 1 278 ? -9.145 -82.702 26.496 1.00 40.68 278 VAL E O 1
ATOM 10737 N N . ILE C 1 279 ? -7.328 -82.168 25.285 1.00 37.40 279 ILE E N 1
ATOM 10738 C CA . ILE C 1 279 ? -6.433 -82.314 26.430 1.00 37.49 279 ILE E CA 1
ATOM 10739 C C . ILE C 1 279 ? -6.717 -81.245 27.480 1.00 40.89 279 ILE E C 1
ATOM 10740 O O . ILE C 1 279 ? -6.748 -81.531 28.684 1.00 39.35 279 ILE E O 1
ATOM 10745 N N . HIS C 1 280 ? -6.940 -80.002 27.046 1.00 39.81 280 HIS E N 1
ATOM 10746 C CA . HIS C 1 280 ? -7.091 -78.902 27.995 1.00 39.12 280 HIS E CA 1
ATOM 10747 C C . HIS C 1 280 ? -8.386 -79.021 28.790 1.00 38.38 280 HIS E C 1
ATOM 10748 O O . HIS C 1 280 ? -8.386 -78.832 30.012 1.00 37.58 280 HIS E O 1
ATOM 10755 N N . LEU C 1 281 ? -9.499 -79.327 28.118 1.00 38.71 281 LEU E N 1
ATOM 10756 C CA . LEU C 1 281 ? -10.768 -79.466 28.828 1.00 39.32 281 LEU E CA 1
ATOM 10757 C C . LEU C 1 281 ? -10.730 -80.615 29.827 1.00 42.24 281 LEU E C 1
ATOM 10758 O O . LEU C 1 281 ? -11.410 -80.563 30.858 1.00 43.15 281 LEU E O 1
ATOM 10763 N N . LEU C 1 282 ? -9.943 -81.655 29.544 1.00 40.72 282 LEU E N 1
ATOM 10764 C CA . LEU C 1 282 ? -9.769 -82.730 30.514 1.00 40.83 282 LEU E CA 1
ATOM 10765 C C . LEU C 1 282 ? -8.958 -82.260 31.714 1.00 41.25 282 LEU E C 1
ATOM 10766 O O . LEU C 1 282 ? -9.274 -82.607 32.858 1.00 43.71 282 LEU E O 1
ATOM 10771 N N . ALA C 1 283 ? -7.910 -81.468 31.475 1.00 40.29 283 ALA E N 1
ATOM 10772 C CA . ALA C 1 283 ? -7.122 -80.933 32.580 1.00 37.24 283 ALA E CA 1
ATOM 10773 C C . ALA C 1 283 ? -7.936 -79.950 33.411 1.00 37.56 283 ALA E C 1
ATOM 10774 O O . ALA C 1 283 ? -7.829 -79.931 34.642 1.00 43.20 283 ALA E O 1
ATOM 10776 N N . ILE C 1 284 ? -8.757 -79.128 32.753 1.00 38.61 284 ILE E N 1
ATOM 10777 C CA . ILE C 1 284 ? -9.606 -78.185 33.477 1.00 38.91 284 ILE E CA 1
ATOM 10778 C C . ILE C 1 284 ? -10.622 -78.933 34.332 1.00 39.52 284 ILE E C 1
ATOM 10779 O O . ILE C 1 284 ? -10.893 -78.553 35.478 1.00 38.12 284 ILE E O 1
ATOM 10784 N N . ALA C 1 285 ? -11.193 -80.012 33.792 1.00 43.36 285 ALA E N 1
ATOM 10785 C CA . ALA C 1 285 ? -12.125 -80.821 34.570 1.00 41.23 285 ALA E CA 1
ATOM 10786 C C . ALA C 1 285 ? -11.421 -81.504 35.736 1.00 40.41 285 ALA E C 1
ATOM 10787 O O . ALA C 1 285 ? -11.998 -81.646 36.821 1.00 43.87 285 ALA E O 1
ATOM 10789 N N . GLY C 1 286 ? -10.173 -81.928 35.534 1.00 39.03 286 GLY E N 1
ATOM 10790 C CA . GLY C 1 286 ? -9.399 -82.546 36.596 1.00 38.34 286 GLY E CA 1
ATOM 10791 C C . GLY C 1 286 ? -9.094 -81.627 37.762 1.00 43.38 286 GLY E C 1
ATOM 10792 O O . GLY C 1 286 ? -8.684 -82.115 38.822 1.00 43.76 286 GLY E O 1
ATOM 10793 N N . ARG C 1 287 ? -9.278 -80.318 37.593 1.00 44.03 287 ARG E N 1
ATOM 10794 C CA . ARG C 1 287 ? -9.083 -79.345 38.661 1.00 41.49 287 ARG E CA 1
ATOM 10795 C C . ARG C 1 287 ? -10.384 -79.004 39.378 1.00 43.91 287 ARG E C 1
ATOM 10796 O O . ARG C 1 287 ? -10.436 -79.020 40.611 1.00 45.08 287 ARG E O 1
ATOM 10804 N N . ILE C 1 288 ? -11.447 -78.702 38.623 1.00 41.08 288 ILE E N 1
ATOM 10805 C CA . ILE C 1 288 ? -12.720 -78.308 39.221 1.00 43.98 288 ILE E CA 1
ATOM 10806 C C . ILE C 1 288 ? -13.478 -79.479 39.821 1.00 44.11 288 ILE E C 1
ATOM 10807 O O . ILE C 1 288 ? -14.437 -79.265 40.575 1.00 40.27 288 ILE E O 1
ATOM 10812 N N . GLY C 1 289 ? -13.081 -80.710 39.517 1.00 47.50 289 GLY E N 1
ATOM 10813 C CA . GLY C 1 289 ? -13.715 -81.868 40.120 1.00 41.88 289 GLY E CA 1
ATOM 10814 C C . GLY C 1 289 ? -14.915 -82.398 39.363 1.00 42.40 289 GLY E C 1
ATOM 10815 O O . GLY C 1 289 ? -15.929 -82.764 39.966 1.00 46.40 289 GLY E O 1
ATOM 10816 N N . VAL C 1 290 ? -14.813 -82.445 38.039 1.00 43.17 290 VAL E N 1
ATOM 10817 C CA . VAL C 1 290 ? -15.846 -83.011 37.180 1.00 42.59 290 VAL E CA 1
ATOM 10818 C C . VAL C 1 290 ? -15.239 -84.194 36.442 1.00 47.95 290 VAL E C 1
ATOM 10819 O O . VAL C 1 290 ? -14.216 -84.048 35.760 1.00 47.20 290 VAL E O 1
ATOM 10823 N N . ASP C 1 291 ? -15.861 -85.362 36.583 1.00 48.98 291 ASP E N 1
ATOM 10824 C CA . ASP C 1 291 ? -15.397 -86.551 35.880 1.00 47.65 291 ASP E CA 1
ATOM 10825 C C . ASP C 1 291 ? -15.613 -86.383 34.381 1.00 49.95 291 ASP E C 1
ATOM 10826 O O . ASP C 1 291 ? -16.753 -86.267 33.919 1.00 50.47 291 ASP E O 1
ATOM 10831 N N . LEU C 1 292 ? -14.517 -86.365 33.627 1.00 44.64 292 LEU E N 1
ATOM 10832 C CA . LEU C 1 292 ? -14.559 -86.273 32.176 1.00 42.68 292 LEU E CA 1
ATOM 10833 C C . LEU C 1 292 ? -13.452 -87.148 31.608 1.00 44.28 292 LEU E C 1
ATOM 10834 O O . LEU C 1 292 ? -12.354 -87.208 32.168 1.00 41.21 292 LEU E O 1
ATOM 10839 N N . THR C 1 293 ? -13.747 -87.833 30.505 1.00 44.31 293 THR E N 1
ATOM 10840 C CA . THR C 1 293 ? -12.809 -88.771 29.905 1.00 43.92 293 THR E CA 1
ATOM 10841 C C . THR C 1 293 ? -12.814 -88.600 28.393 1.00 42.27 293 THR E C 1
ATOM 10842 O O . THR C 1 293 ? -13.627 -87.862 27.829 1.00 41.17 293 THR E O 1
ATOM 10846 N N . LEU C 1 294 ? -11.883 -89.299 27.736 1.00 43.45 294 LEU E N 1
ATOM 10847 C CA . LEU C 1 294 ? -11.890 -89.353 26.277 1.00 42.79 294 LEU E CA 1
ATOM 10848 C C . LEU C 1 294 ? -13.177 -89.980 25.760 1.00 45.69 294 LEU E C 1
ATOM 10849 O O . LEU C 1 294 ? -13.711 -89.560 24.726 1.00 44.29 294 LEU E O 1
ATOM 10854 N N . ALA C 1 295 ? -13.685 -90.995 26.464 1.00 43.34 295 ALA E N 1
ATOM 10855 C CA . ALA C 1 295 ? -14.930 -91.637 26.053 1.00 45.27 295 ALA E CA 1
ATOM 10856 C C . ALA C 1 295 ? -16.082 -90.642 26.036 1.00 46.07 295 ALA E C 1
ATOM 10857 O O . ALA C 1 295 ? -16.956 -90.708 25.163 1.00 45.59 295 ALA E O 1
ATOM 10859 N N . ASP C 1 296 ? -16.102 -89.711 26.994 1.00 45.93 296 ASP E N 1
ATOM 10860 C CA . ASP C 1 296 ? -17.101 -88.648 26.966 1.00 45.73 296 ASP E CA 1
ATOM 10861 C C . ASP C 1 296 ? -16.938 -87.777 25.728 1.00 45.33 296 ASP E C 1
ATOM 10862 O O . ASP C 1 296 ? -17.930 -87.378 25.105 1.00 48.28 296 ASP E O 1
ATOM 10867 N N . TRP C 1 297 ? -15.693 -87.470 25.355 1.00 43.56 297 TRP E N 1
ATOM 10868 C CA . TRP C 1 297 ? -15.450 -86.699 24.139 1.00 46.90 297 TRP E CA 1
ATOM 10869 C C . TRP C 1 297 ? -15.986 -87.423 22.912 1.00 47.38 297 TRP E C 1
ATOM 10870 O O . TRP C 1 297 ? -16.622 -86.808 22.046 1.00 48.65 297 TRP E O 1
ATOM 10881 N N . ASP C 1 298 ? -15.745 -88.731 22.820 1.00 45.41 298 ASP E N 1
ATOM 10882 C CA . ASP C 1 298 ? -16.199 -89.486 21.657 1.00 46.79 298 ASP E CA 1
ATOM 10883 C C . ASP C 1 298 ? -17.718 -89.605 21.637 1.00 48.04 298 ASP E C 1
ATOM 10884 O O . ASP C 1 298 ? -18.351 -89.407 20.594 1.00 48.90 298 ASP E O 1
ATOM 10889 N N . ALA C 1 299 ? -18.320 -89.924 22.785 1.00 44.76 299 ALA E N 1
ATOM 10890 C CA . ALA C 1 299 ? -19.766 -90.121 22.834 1.00 47.31 299 ALA E CA 1
ATOM 10891 C C . ALA C 1 299 ? -20.518 -88.823 22.564 1.00 49.35 299 ALA E C 1
ATOM 10892 O O . ALA C 1 299 ? -21.514 -88.817 21.831 1.00 49.35 299 ALA E O 1
ATOM 10894 N N . LEU C 1 300 ? -20.056 -87.712 23.143 1.00 49.33 300 LEU E N 1
ATOM 10895 C CA . LEU C 1 300 ? -20.780 -86.450 23.003 1.00 48.19 300 LEU E CA 1
ATOM 10896 C C . LEU C 1 300 ? -20.635 -85.872 21.602 1.00 51.58 300 LEU E C 1
ATOM 10897 O O . LEU C 1 300 ? -21.599 -85.336 21.045 1.00 50.12 300 LEU E O 1
ATOM 10902 N N . GLY C 1 301 ? -19.439 -85.957 21.022 1.00 48.44 301 GLY E N 1
ATOM 10903 C CA . GLY C 1 301 ? -19.241 -85.472 19.669 1.00 51.78 301 GLY E CA 1
ATOM 10904 C C . GLY C 1 301 ? -19.626 -86.447 18.579 1.00 56.98 301 GLY E C 1
ATOM 10905 O O . GLY C 1 301 ? -19.576 -86.085 17.400 1.00 57.21 301 GLY E O 1
ATOM 10906 N N . HIS C 1 302 ? -20.008 -87.668 18.952 1.00 58.41 302 HIS E N 1
ATOM 10907 C CA . HIS C 1 302 ? -20.383 -88.713 18.005 1.00 56.95 302 HIS E CA 1
ATOM 10908 C C . HIS C 1 302 ? -21.495 -88.260 17.064 1.00 56.25 302 HIS E C 1
ATOM 10909 O O . HIS C 1 302 ? -22.629 -88.028 17.497 1.00 57.81 302 HIS E O 1
ATOM 10916 N N . LYS C 1 303 ? -21.164 -88.127 15.780 1.00 56.91 303 LYS E N 1
ATOM 10917 C CA . LYS C 1 303 ? -22.069 -87.802 14.679 1.00 61.33 303 LYS E CA 1
ATOM 10918 C C . LYS C 1 303 ? -22.659 -86.400 14.770 1.00 59.11 303 LYS E C 1
ATOM 10919 O O . LYS C 1 303 ? -23.573 -86.077 14.001 1.00 54.89 303 LYS E O 1
ATOM 10925 N N . LEU C 1 304 ? -22.159 -85.550 15.659 1.00 57.48 304 LEU E N 1
ATOM 10926 C CA . LEU C 1 304 ? -22.513 -84.143 15.599 1.00 53.02 304 LEU E CA 1
ATOM 10927 C C . LEU C 1 304 ? -21.810 -83.491 14.411 1.00 49.58 304 LEU E C 1
ATOM 10928 O O . LEU C 1 304 ? -20.661 -83.826 14.112 1.00 52.30 304 LEU E O 1
ATOM 10933 N N . PRO C 1 305 ? -22.468 -82.572 13.713 1.00 45.44 305 PRO E N 1
ATOM 10934 C CA . PRO C 1 305 ? -21.877 -81.975 12.514 1.00 50.01 305 PRO E CA 1
ATOM 10935 C C . PRO C 1 305 ? -21.031 -80.747 12.820 1.00 45.77 305 PRO E C 1
ATOM 10936 O O . PRO C 1 305 ? -21.132 -80.128 13.882 1.00 42.46 305 PRO E O 1
ATOM 10940 N N . CYS C 1 306 ? -20.181 -80.411 11.854 1.00 47.57 306 CYS E N 1
ATOM 10941 C CA . CYS C 1 306 ? -19.436 -79.161 11.866 1.00 43.62 306 CYS E CA 1
ATOM 10942 C C . CYS C 1 306 ? -20.217 -78.120 11.075 1.00 47.77 306 CYS E C 1
ATOM 10943 O O . CYS C 1 306 ? -20.599 -78.360 9.925 1.00 47.18 306 CYS E O 1
ATOM 10946 N N . LEU C 1 307 ? -20.453 -76.969 11.695 1.00 46.78 307 LEU E N 1
ATOM 10947 C CA . LEU C 1 307 ? -21.289 -75.926 11.123 1.00 50.39 307 LEU E CA 1
ATOM 10948 C C . LEU C 1 307 ? -20.500 -74.701 10.687 1.00 47.86 307 LEU E C 1
ATOM 10949 O O . LEU C 1 307 ? -21.079 -73.795 10.080 1.00 49.95 307 LEU E O 1
ATOM 10954 N N . VAL C 1 308 ? -19.204 -74.644 10.977 1.00 48.68 308 VAL E N 1
ATOM 10955 C CA . VAL C 1 308 ? -18.414 -73.434 10.797 1.00 48.22 308 VAL E CA 1
ATOM 10956 C C . VAL C 1 308 ? -17.375 -73.694 9.713 1.00 48.94 308 VAL E C 1
ATOM 10957 O O . VAL C 1 308 ? -16.448 -74.491 9.899 1.00 45.70 308 VAL E O 1
ATOM 10961 N N . ASP C 1 309 ? -17.534 -73.011 8.579 1.00 50.09 309 ASP E N 1
ATOM 10962 C CA . ASP C 1 309 ? -16.659 -73.174 7.415 1.00 49.82 309 ASP E CA 1
ATOM 10963 C C . ASP C 1 309 ? -15.442 -72.257 7.557 1.00 51.01 309 ASP E C 1
ATOM 10964 O O . ASP C 1 309 ? -15.299 -71.236 6.882 1.00 52.14 309 ASP E O 1
ATOM 10969 N N . LEU C 1 310 ? -14.554 -72.642 8.471 1.00 49.83 310 LEU E N 1
ATOM 10970 C CA . LEU C 1 310 ? -13.297 -71.942 8.689 1.00 50.12 310 LEU E CA 1
ATOM 10971 C C . LEU C 1 310 ? -12.126 -72.903 8.542 1.00 52.54 310 LEU E C 1
ATOM 10972 O O . LEU C 1 310 ? -12.256 -74.114 8.740 1.00 56.83 310 LEU E O 1
ATOM 10977 N N . GLN C 1 311 ? -10.970 -72.339 8.204 1.00 50.54 311 GLN E N 1
ATOM 10978 C CA . GLN C 1 311 ? -9.742 -73.113 8.200 1.00 51.62 311 GLN E CA 1
ATOM 10979 C C . GLN C 1 311 ? -9.412 -73.556 9.626 1.00 51.90 311 GLN E C 1
ATOM 10980 O O . GLN C 1 311 ? -9.743 -72.861 10.592 1.00 50.67 311 GLN E O 1
ATOM 10986 N N . PRO C 1 312 ? -8.749 -74.713 9.795 1.00 51.52 312 PRO E N 1
ATOM 10987 C CA . PRO C 1 312 ? -8.228 -75.616 8.763 1.00 52.56 312 PRO E CA 1
ATOM 10988 C C . PRO C 1 312 ? -9.286 -76.538 8.156 1.00 51.73 312 PRO E C 1
ATOM 10989 O O . PRO C 1 312 ? -9.018 -77.182 7.142 1.00 52.59 312 PRO E O 1
ATOM 10993 N N . SER C 1 313 ? -10.468 -76.601 8.768 1.00 52.49 313 SER E N 1
ATOM 10994 C CA . SER C 1 313 ? -11.524 -77.453 8.229 1.00 53.94 313 SER E CA 1
ATOM 10995 C C . SER C 1 313 ? -12.125 -76.868 6.958 1.00 55.01 313 SER E C 1
ATOM 10996 O O . SER C 1 313 ? -12.510 -77.617 6.054 1.00 57.41 313 SER E O 1
ATOM 10999 N N . GLY C 1 314 ? -12.210 -75.545 6.867 1.00 52.72 314 GLY E N 1
ATOM 11000 C CA . GLY C 1 314 ? -12.843 -74.884 5.741 1.00 50.36 314 GLY E CA 1
ATOM 11001 C C . GLY C 1 314 ? -11.923 -73.858 5.105 1.00 51.22 314 GLY E C 1
ATOM 11002 O O . GLY C 1 314 ? -10.729 -74.084 4.922 1.00 52.58 314 GLY E O 1
ATOM 11003 N N . THR C 1 315 ? -12.505 -72.705 4.764 1.00 52.90 315 THR E N 1
ATOM 11004 C CA . THR C 1 315 ? -11.810 -71.728 3.933 1.00 52.91 315 THR E CA 1
ATOM 11005 C C . THR C 1 315 ? -11.766 -70.329 4.544 1.00 53.08 315 THR E C 1
ATOM 11006 O O . THR C 1 315 ? -10.822 -69.574 4.290 1.00 50.47 315 THR E O 1
ATOM 11010 N N . HIS C 1 316 ? -12.770 -69.967 5.337 1.00 52.30 316 HIS E N 1
ATOM 11011 C CA . HIS C 1 316 ? -12.877 -68.608 5.857 1.00 49.65 316 HIS E CA 1
ATOM 11012 C C . HIS C 1 316 ? -11.999 -68.446 7.099 1.00 51.01 316 HIS E C 1
ATOM 11013 O O . HIS C 1 316 ? -11.249 -69.347 7.485 1.00 53.23 316 HIS E O 1
ATOM 11020 N N . LEU C 1 317 ? -12.088 -67.284 7.747 1.00 47.40 317 LEU E N 1
ATOM 11021 C CA . LEU C 1 317 ? -11.241 -66.935 8.882 1.00 47.15 317 LEU E CA 1
ATOM 11022 C C . LEU C 1 317 ? -12.091 -66.352 10.007 1.00 43.09 317 LEU E C 1
ATOM 11023 O O . LEU C 1 317 ? -13.295 -66.124 9.853 1.00 42.33 317 LEU E O 1
ATOM 11028 N N . MET C 1 318 ? -11.439 -66.093 11.147 1.00 38.74 318 MET E N 1
ATOM 11029 C CA . MET C 1 318 ? -12.156 -65.669 12.350 1.00 38.26 318 MET E CA 1
ATOM 11030 C C . MET C 1 318 ? -12.931 -64.375 12.141 1.00 43.87 318 MET E C 1
ATOM 11031 O O . MET C 1 318 ? -13.994 -64.189 12.746 1.00 43.18 318 MET E O 1
ATOM 11036 N N . GLU C 1 319 ? -12.419 -63.467 11.309 1.00 41.20 319 GLU E N 1
ATOM 11037 C CA . GLU C 1 319 ? -13.161 -62.247 11.007 1.00 44.24 319 GLU E CA 1
ATOM 11038 C C . GLU C 1 319 ? -14.533 -62.577 10.435 1.00 45.17 319 GLU E C 1
ATOM 11039 O O . GLU C 1 319 ? -15.551 -62.037 10.881 1.00 44.57 319 GLU E O 1
ATOM 11045 N N . ASP C 1 320 ? -14.576 -63.474 9.448 1.00 44.94 320 ASP E N 1
ATOM 11046 C CA . ASP C 1 320 ? -15.851 -63.905 8.886 1.00 46.25 320 ASP E CA 1
ATOM 11047 C C . ASP C 1 320 ? -16.722 -64.587 9.933 1.00 46.08 320 ASP E C 1
ATOM 11048 O O . ASP C 1 320 ? -17.953 -64.471 9.890 1.00 46.34 320 ASP E O 1
ATOM 11053 N N . PHE C 1 321 ? -16.104 -65.296 10.881 1.00 43.66 321 PHE E N 1
ATOM 11054 C CA . PHE C 1 321 ? -16.868 -65.987 11.914 1.00 44.20 321 PHE E CA 1
ATOM 11055 C C . PHE C 1 321 ? -17.561 -65.000 12.845 1.00 45.24 321 PHE E C 1
ATOM 11056 O O . PHE C 1 321 ? -18.711 -65.218 13.245 1.00 46.51 321 PHE E O 1
ATOM 11064 N N . TYR C 1 322 ? -16.879 -63.909 13.202 1.00 42.53 322 TYR E N 1
ATOM 11065 C CA . TYR C 1 322 ? -17.489 -62.914 14.077 1.00 43.63 322 TYR E CA 1
ATOM 11066 C C . TYR C 1 322 ? -18.599 -62.156 13.360 1.00 44.28 322 TYR E C 1
ATOM 11067 O O . TYR C 1 322 ? -19.689 -61.964 13.911 1.00 41.67 322 TYR E O 1
ATOM 11076 N N . TYR C 1 323 ? -18.341 -61.719 12.125 1.00 42.29 323 TYR E N 1
ATOM 11077 C CA . TYR C 1 323 ? -19.339 -60.968 11.372 1.00 43.53 323 TYR E CA 1
ATOM 11078 C C . TYR C 1 323 ? -20.555 -61.809 11.005 1.00 49.11 323 TYR E C 1
ATOM 11079 O O . TYR C 1 323 ? -21.570 -61.245 10.583 1.00 50.19 323 TYR E O 1
ATOM 11088 N N . ALA C 1 324 ? -20.478 -63.132 11.154 1.00 49.27 324 ALA E N 1
ATOM 11089 C CA . ALA C 1 324 ? -21.603 -64.006 10.854 1.00 46.51 324 ALA E CA 1
ATOM 11090 C C . ALA C 1 324 ? -22.468 -64.304 12.070 1.00 43.92 324 ALA E C 1
ATOM 11091 O O . ALA C 1 324 ? -23.606 -64.756 11.906 1.00 46.20 324 ALA E O 1
ATOM 11093 N N . GLY C 1 325 ? -21.962 -64.065 13.277 1.00 41.12 325 GLY E N 1
ATOM 11094 C CA . GLY C 1 325 ? -22.724 -64.334 14.480 1.00 39.17 325 GLY E CA 1
ATOM 11095 C C . GLY C 1 325 ? -21.886 -64.918 15.597 1.00 41.66 325 GLY E C 1
ATOM 11096 O O . GLY C 1 325 ? -22.275 -64.866 16.768 1.00 42.41 325 GLY E O 1
ATOM 11097 N N . GLY C 1 326 ? -20.732 -65.481 15.245 1.00 40.20 326 GLY E N 1
ATOM 11098 C CA . GLY C 1 326 ? -19.844 -66.035 16.246 1.00 41.46 326 GLY E CA 1
ATOM 11099 C C . GLY C 1 326 ? -20.423 -67.261 16.939 1.00 44.20 326 GLY E C 1
ATOM 11100 O O . GLY C 1 326 ? -21.299 -67.962 16.425 1.00 43.75 326 GLY E O 1
ATOM 11101 N N . VAL C 1 327 ? -19.901 -67.508 18.145 1.00 41.64 327 VAL E N 1
ATOM 11102 C CA . VAL C 1 327 ? -20.340 -68.673 18.919 1.00 42.83 327 VAL E CA 1
ATOM 11103 C C . VAL C 1 327 ? -21.822 -68.621 19.261 1.00 43.71 327 VAL E C 1
ATOM 11104 O O . VAL C 1 327 ? -22.486 -69.666 19.175 1.00 42.12 327 VAL E O 1
ATOM 11108 N N . PRO C 1 328 ? -22.413 -67.482 19.663 1.00 46.54 328 PRO E N 1
ATOM 11109 C CA . PRO C 1 328 ? -23.863 -67.483 19.939 1.00 44.27 328 PRO E CA 1
ATOM 11110 C C . PRO C 1 328 ? -24.712 -68.014 18.796 1.00 44.82 328 PRO E C 1
ATOM 11111 O O . PRO C 1 328 ? -25.697 -68.721 19.042 1.00 47.15 328 PRO E O 1
ATOM 11115 N N . ALA C 1 329 ? -24.359 -67.697 17.547 1.00 45.35 329 ALA E N 1
ATOM 11116 C CA . ALA C 1 329 ? -25.101 -68.239 16.415 1.00 42.41 329 ALA E CA 1
ATOM 11117 C C . ALA C 1 329 ? -24.904 -69.744 16.286 1.00 48.01 329 ALA E C 1
ATOM 11118 O O . ALA C 1 329 ? -25.825 -70.457 15.871 1.00 48.94 329 ALA E O 1
ATOM 11120 N N . VAL C 1 330 ? -23.717 -70.244 16.637 1.00 44.72 330 VAL E N 1
ATOM 11121 C CA . VAL C 1 330 ? -23.466 -71.680 16.580 1.00 47.53 330 VAL E CA 1
ATOM 11122 C C . VAL C 1 330 ? -24.261 -72.403 17.660 1.00 45.57 330 VAL E C 1
ATOM 11123 O O . VAL C 1 330 ? -24.860 -73.457 17.409 1.00 47.18 330 VAL E O 1
ATOM 11127 N N . ILE C 1 331 ? -24.283 -71.849 18.874 1.00 42.31 331 ILE E N 1
ATOM 11128 C CA . ILE C 1 331 ? -24.998 -72.486 19.976 1.00 42.64 331 ILE E CA 1
ATOM 11129 C C . ILE C 1 331 ? -26.493 -72.532 19.689 1.00 47.39 331 ILE E C 1
ATOM 11130 O O . ILE C 1 331 ? -27.178 -73.502 20.041 1.00 44.44 331 ILE E O 1
ATOM 11135 N N . ARG C 1 332 ? -27.023 -71.494 19.034 1.00 50.12 332 ARG E N 1
ATOM 11136 C CA . ARG C 1 332 ? -28.439 -71.496 18.679 1.00 51.10 332 ARG E CA 1
ATOM 11137 C C . ARG C 1 332 ? -28.768 -72.645 17.733 1.00 48.60 332 ARG E C 1
ATOM 11138 O O . ARG C 1 332 ? -29.853 -73.233 17.811 1.00 51.88 332 ARG E O 1
ATOM 11146 N N . GLU C 1 333 ? -27.840 -72.982 16.835 1.00 44.69 333 GLU E N 1
ATOM 11147 C CA . GLU C 1 333 ? -28.039 -74.139 15.970 1.00 48.53 333 GLU E CA 1
ATOM 11148 C C . GLU C 1 333 ? -28.034 -75.438 16.766 1.00 50.69 333 GLU E C 1
ATOM 11149 O O . GLU C 1 333 ? -28.657 -76.421 16.350 1.00 50.70 333 GLU E O 1
ATOM 11155 N N . LEU C 1 334 ? -27.343 -75.460 17.905 1.00 50.76 334 LEU E N 1
ATOM 11156 C CA . LEU C 1 334 ? -27.251 -76.637 18.756 1.00 47.54 334 LEU E CA 1
ATOM 11157 C C . LEU C 1 334 ? -28.327 -76.667 19.836 1.00 48.70 334 LEU E C 1
ATOM 11158 O O . LEU C 1 334 ? -28.172 -77.383 20.832 1.00 51.57 334 LEU E O 1
ATOM 11163 N N . GLY C 1 335 ? -29.413 -75.912 19.660 1.00 49.58 335 GLY E N 1
ATOM 11164 C CA . GLY C 1 335 ? -30.440 -75.824 20.685 1.00 49.45 335 GLY E CA 1
ATOM 11165 C C . GLY C 1 335 ? -31.130 -77.136 20.995 1.00 53.69 335 GLY E C 1
ATOM 11166 O O . GLY C 1 335 ? -31.715 -77.278 22.074 1.00 53.98 335 GLY E O 1
ATOM 11167 N N . ASP C 1 336 ? -31.073 -78.101 20.079 1.00 55.44 336 ASP E N 1
ATOM 11168 C CA . ASP C 1 336 ? -31.729 -79.385 20.275 1.00 57.11 336 ASP E CA 1
ATOM 11169 C C . ASP C 1 336 ? -30.836 -80.422 20.944 1.00 53.86 336 ASP E C 1
ATOM 11170 O O . ASP C 1 336 ? -31.316 -81.517 21.258 1.00 55.71 336 ASP E O 1
ATOM 11175 N N . VAL C 1 337 ? -29.562 -80.114 21.168 1.00 52.99 33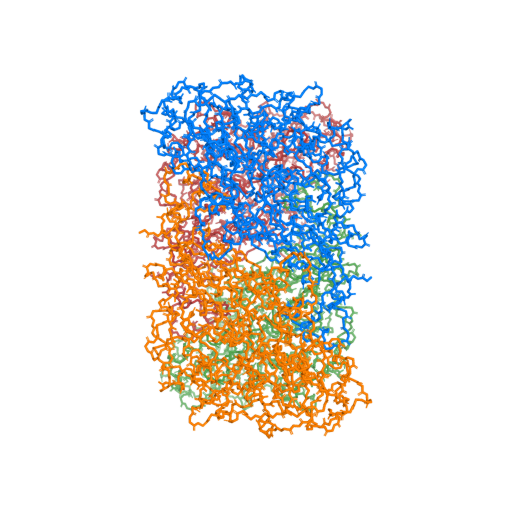7 VAL E N 1
ATOM 11176 C CA . VAL C 1 337 ? -28.653 -81.053 21.810 1.00 51.91 337 VAL E CA 1
ATOM 11177 C C . VAL C 1 337 ? -28.006 -80.496 23.071 1.00 51.73 337 VAL E C 1
ATOM 11178 O O . VAL C 1 337 ? -27.582 -81.288 23.929 1.00 50.40 337 VAL E O 1
ATOM 11182 N N . ILE C 1 338 ? -27.912 -79.174 23.232 1.00 48.70 338 ILE E N 1
ATOM 11183 C CA . ILE C 1 338 ? -27.213 -78.623 24.388 1.00 49.32 338 ILE E CA 1
ATOM 11184 C C . ILE C 1 338 ? -28.063 -78.774 25.644 1.00 49.10 338 ILE E C 1
ATOM 11185 O O . ILE C 1 338 ? -29.277 -79.003 25.596 1.00 48.35 338 ILE E O 1
ATOM 11190 N N . ALA C 1 339 ? -27.402 -78.643 26.792 1.00 49.07 339 ALA E N 1
ATOM 11191 C CA . ALA C 1 339 ? -28.086 -78.491 28.073 1.00 44.49 339 ALA E CA 1
ATOM 11192 C C . ALA C 1 339 ? -28.413 -77.013 28.231 1.00 46.30 339 ALA E C 1
ATOM 11193 O O . ALA C 1 339 ? -27.571 -76.219 28.657 1.00 47.81 339 ALA E O 1
ATOM 11195 N N . ARG C 1 340 ? -29.645 -76.641 27.871 1.00 49.49 340 ARG E N 1
ATOM 11196 C CA . ARG C 1 340 ? -29.998 -75.229 27.758 1.00 45.35 340 ARG E CA 1
ATOM 11197 C C . ARG C 1 340 ? -29.883 -74.504 29.093 1.00 44.90 340 ARG E C 1
ATOM 11198 O O . ARG C 1 340 ? -29.443 -73.349 29.143 1.00 48.93 340 ARG E O 1
ATOM 11206 N N . ASP C 1 341 ? -30.266 -75.161 30.183 1.00 44.19 341 ASP E N 1
ATOM 11207 C CA . ASP C 1 341 ? -30.346 -74.516 31.488 1.00 46.00 341 ASP E CA 1
ATOM 11208 C C . ASP C 1 341 ? -28.993 -74.387 32.186 1.00 46.19 341 ASP E C 1
ATOM 11209 O O . ASP C 1 341 ? -28.964 -74.124 33.393 1.00 48.38 341 ASP E O 1
ATOM 11214 N N . ALA C 1 342 ? -27.886 -74.556 31.468 1.00 45.93 342 ALA E N 1
ATOM 11215 C CA . ALA C 1 342 ? -26.565 -74.420 32.071 1.00 43.16 342 ALA E CA 1
ATOM 11216 C C . ALA C 1 342 ? -26.292 -72.957 32.402 1.00 46.20 342 ALA E C 1
ATOM 11217 O O . ALA C 1 342 ? -26.353 -72.092 31.522 1.00 42.25 342 ALA E O 1
ATOM 11219 N N . LEU C 1 343 ? -25.987 -72.682 33.667 1.00 40.02 343 LEU E N 1
ATOM 11220 C CA . LEU C 1 343 ? -25.780 -71.310 34.109 1.00 43.82 343 LEU E CA 1
ATOM 11221 C C . LEU C 1 343 ? -24.438 -70.778 33.619 1.00 42.36 343 LEU E C 1
ATOM 11222 O O . LEU C 1 343 ? -23.440 -71.503 33.574 1.00 44.56 343 LEU E O 1
ATOM 11227 N N . THR C 1 344 ? -24.419 -69.501 33.247 1.00 41.78 344 THR E N 1
ATOM 11228 C CA . THR C 1 344 ? -23.206 -68.812 32.827 1.00 44.40 344 THR E CA 1
ATOM 11229 C C . THR C 1 344 ? -22.891 -67.691 33.811 1.00 40.68 344 THR E C 1
ATOM 11230 O O . THR C 1 344 ? -23.689 -67.361 34.691 1.00 40.08 344 THR E O 1
ATOM 11234 N N . VAL C 1 345 ? -21.708 -67.093 33.646 1.00 42.28 345 VAL E N 1
ATOM 11235 C CA . VAL C 1 345 ? -21.236 -66.092 34.598 1.00 44.48 345 VAL E CA 1
ATOM 11236 C C . VAL C 1 345 ? -22.095 -64.833 34.602 1.00 37.66 345 VAL E C 1
ATOM 11237 O O . VAL C 1 345 ? -22.121 -64.115 35.609 1.00 34.41 345 VAL E O 1
ATOM 11241 N N . ASN C 1 346 ? -22.805 -64.539 33.512 1.00 37.67 346 ASN E N 1
ATOM 11242 C CA . ASN C 1 346 ? -23.638 -63.343 33.454 1.00 40.54 346 ASN E CA 1
ATOM 11243 C C . ASN C 1 346 ? -24.986 -63.524 34.145 1.00 42.85 346 ASN E C 1
ATOM 11244 O O . ASN C 1 346 ? -25.839 -62.634 34.046 1.00 46.19 346 ASN E O 1
ATOM 11249 N N . GLY C 1 347 ? -25.199 -64.646 34.832 1.00 38.94 347 GLY E N 1
ATOM 11250 C CA . GLY C 1 347 ? -26.440 -64.905 35.525 1.00 39.37 347 GLY E CA 1
ATOM 11251 C C . GLY C 1 347 ? -27.512 -65.581 34.697 1.00 41.22 347 GLY E C 1
ATOM 11252 O O . GLY C 1 347 ? -28.487 -66.085 35.270 1.00 45.20 347 GLY E O 1
ATOM 11253 N N . GLN C 1 348 ? -27.369 -65.607 33.378 1.00 41.19 348 GLN E N 1
ATOM 11254 C CA . GLN C 1 348 ? -28.336 -66.235 32.491 1.00 41.03 348 GLN E CA 1
ATOM 11255 C C . GLN C 1 348 ? -27.848 -67.615 32.067 1.00 44.19 348 GLN E C 1
ATOM 11256 O O . GLN C 1 348 ? -26.659 -67.933 32.146 1.00 43.06 348 GLN E O 1
ATOM 11262 N N . THR C 1 349 ? -28.790 -68.437 31.613 1.00 45.25 349 THR E N 1
ATOM 11263 C CA . THR C 1 349 ? -28.429 -69.731 31.062 1.00 45.96 349 THR E CA 1
ATOM 11264 C C . THR C 1 349 ? -27.758 -69.549 29.702 1.00 44.42 349 THR E C 1
ATOM 11265 O O . THR C 1 349 ? -27.804 -68.476 29.091 1.00 45.11 349 THR E O 1
ATOM 11269 N N . LEU C 1 350 ? -27.116 -70.620 29.230 1.00 44.75 350 LEU E N 1
ATOM 11270 C CA . LEU C 1 350 ? -26.493 -70.578 27.911 1.00 40.54 350 LEU E CA 1
ATOM 11271 C C . LEU C 1 350 ? -27.532 -70.338 26.824 1.00 42.73 350 LEU E C 1
ATOM 11272 O O . LEU C 1 350 ? -27.277 -69.610 25.858 1.00 45.27 350 LEU E O 1
ATOM 11277 N N . TRP C 1 351 ? -28.719 -70.931 26.974 1.00 46.38 351 TRP E N 1
ATOM 11278 C CA . TRP C 1 351 ? -29.769 -70.746 25.978 1.00 46.68 351 TRP E CA 1
ATOM 11279 C C . TRP C 1 351 ? -30.330 -69.331 26.023 1.00 47.02 351 TRP E C 1
ATOM 11280 O O . TRP C 1 351 ? -30.689 -68.769 24.982 1.00 47.48 351 TRP E O 1
ATOM 11291 N N . ASP C 1 352 ? -30.417 -68.739 27.218 1.00 46.54 352 ASP E N 1
ATOM 11292 C CA . ASP C 1 352 ? -30.867 -67.353 27.325 1.00 51.15 352 ASP E CA 1
ATOM 11293 C C . ASP C 1 352 ? -29.964 -66.417 26.532 1.00 45.93 352 ASP E C 1
ATOM 11294 O O . ASP C 1 352 ? -30.446 -65.501 25.856 1.00 44.87 352 ASP E O 1
ATOM 11299 N N . ASN C 1 353 ? -28.651 -66.638 26.594 1.00 46.80 353 ASN E N 1
ATOM 11300 C CA . ASN C 1 353 ? -27.696 -65.778 25.910 1.00 45.05 353 ASN E CA 1
ATOM 11301 C C . ASN C 1 353 ? -27.603 -66.050 24.414 1.00 45.15 353 ASN E C 1
ATOM 11302 O O . ASN C 1 353 ? -26.972 -65.262 23.701 1.00 47.29 353 ASN E O 1
ATOM 11307 N N . CYS C 1 354 ? -28.210 -67.130 23.917 1.00 48.14 354 CYS E N 1
ATOM 11308 C CA . CYS C 1 354 ? -28.039 -67.525 22.525 1.00 46.71 354 CYS E CA 1
ATOM 11309 C C . CYS C 1 354 ? -29.333 -67.769 21.761 1.00 49.59 354 CYS E C 1
ATOM 11310 O O . CYS C 1 354 ? -29.280 -67.859 20.529 1.00 47.18 354 CYS E O 1
ATOM 11313 N N . LYS C 1 355 ? -30.484 -67.874 22.435 1.00 49.72 355 LYS E N 1
ATOM 11314 C CA . LYS C 1 355 ? -31.706 -68.292 21.751 1.00 50.87 355 LYS E CA 1
ATOM 11315 C C . LYS C 1 355 ? -32.106 -67.322 20.646 1.00 51.04 355 LYS E C 1
ATOM 11316 O O . LYS C 1 355 ? -32.747 -67.728 19.669 1.00 53.23 355 LYS E O 1
ATOM 11322 N N . ASP C 1 356 ? -31.737 -66.048 20.773 1.00 48.91 356 ASP E N 1
ATOM 11323 C CA . ASP C 1 356 ? -32.094 -65.025 19.799 1.00 50.45 356 ASP E CA 1
ATOM 11324 C C . ASP C 1 356 ? -30.869 -64.483 19.068 1.00 46.36 356 ASP E C 1
ATOM 11325 O O . ASP C 1 356 ? -30.869 -63.341 18.603 1.00 50.86 356 ASP E O 1
ATOM 11330 N N . ALA C 1 357 ? -29.824 -65.293 18.957 1.00 47.74 357 ALA E N 1
ATOM 11331 C CA . ALA C 1 357 ? -28.600 -64.848 18.304 1.00 43.72 357 ALA E CA 1
ATOM 11332 C C . ALA C 1 357 ? -28.800 -64.803 16.793 1.00 42.93 357 ALA E C 1
ATOM 11333 O O . ALA C 1 357 ? -29.260 -65.789 16.203 1.00 40.94 357 ALA E O 1
ATOM 11335 N N . PRO C 1 358 ? -28.473 -63.696 16.136 1.00 42.71 358 PRO E N 1
ATOM 11336 C CA . PRO C 1 358 ? -28.643 -63.616 14.683 1.00 38.11 358 PRO E CA 1
ATOM 11337 C C . PRO C 1 358 ? -27.536 -64.347 13.937 1.00 43.41 358 PRO E C 1
ATOM 11338 O O . PRO C 1 358 ? -26.464 -64.637 14.471 1.00 41.68 358 PRO E O 1
ATOM 11342 N N . ASN C 1 359 ? -27.824 -64.640 12.670 1.00 44.58 359 ASN E N 1
ATOM 11343 C CA . ASN C 1 359 ? -26.893 -65.321 11.773 1.00 43.18 359 ASN E CA 1
ATOM 11344 C C . ASN C 1 359 ? -26.849 -64.529 10.474 1.00 47.31 359 ASN E C 1
ATOM 11345 O O . ASN C 1 359 ? -27.812 -64.547 9.700 1.00 48.51 359 ASN E O 1
ATOM 11350 N N . TRP C 1 360 ? -25.736 -63.839 10.233 1.00 46.51 360 TRP E N 1
ATOM 11351 C CA . TRP C 1 360 ? -25.614 -62.933 9.099 1.00 48.36 360 TRP E CA 1
ATOM 11352 C C . TRP C 1 360 ? -24.951 -63.568 7.884 1.00 48.78 360 TRP E C 1
ATOM 11353 O O . TRP C 1 360 ? -24.847 -62.910 6.844 1.00 50.74 360 TRP E O 1
ATOM 11364 N N . ASN C 1 361 ? -24.502 -64.821 7.980 1.00 49.97 361 ASN E N 1
ATOM 11365 C CA . ASN C 1 361 ? -23.811 -65.457 6.858 1.00 51.96 361 ASN E CA 1
ATOM 11366 C C . ASN C 1 361 ? -23.937 -66.971 7.027 1.00 56.59 361 ASN E C 1
ATOM 11367 O O . ASN C 1 361 ? -23.196 -67.571 7.811 1.00 57.05 361 ASN E O 1
ATOM 11372 N N . ARG C 1 362 ? -24.871 -67.572 6.285 1.00 59.73 362 ARG E N 1
ATOM 11373 C CA . ARG C 1 362 ? -25.054 -69.017 6.339 1.00 54.88 362 ARG E CA 1
ATOM 11374 C C . ARG C 1 362 ? -23.903 -69.771 5.687 1.00 57.37 362 ARG E C 1
ATOM 11375 O O . ARG C 1 362 ? -23.753 -70.975 5.925 1.00 59.69 362 ARG E O 1
ATOM 11383 N N . GLU C 1 363 ? -23.092 -69.095 4.872 1.00 56.27 363 GLU E N 1
ATOM 11384 C CA . GLU C 1 363 ? -21.946 -69.739 4.248 1.00 56.15 363 GLU E CA 1
ATOM 11385 C C . GLU C 1 363 ? -20.788 -69.931 5.218 1.00 55.38 363 GLU E C 1
ATOM 11386 O O . GLU C 1 363 ? -19.921 -70.777 4.970 1.00 60.44 363 GLU E O 1
ATOM 11392 N N . VAL C 1 364 ? -20.756 -69.170 6.307 1.00 52.91 364 VAL E N 1
ATOM 11393 C CA . VAL C 1 364 ? -19.775 -69.384 7.366 1.00 52.73 364 VAL E CA 1
ATOM 11394 C C . VAL C 1 364 ? -20.346 -70.259 8.472 1.00 52.65 364 VAL E C 1
ATOM 11395 O O . VAL C 1 364 ? -19.736 -71.254 8.871 1.00 52.82 364 VAL E O 1
ATOM 11399 N N . ILE C 1 365 ? -21.524 -69.905 8.975 1.00 53.11 365 ILE E N 1
ATOM 11400 C CA . ILE C 1 365 ? -22.198 -70.648 10.033 1.00 53.37 365 ILE E CA 1
ATOM 11401 C C . ILE C 1 365 ? -23.409 -71.320 9.399 1.00 54.06 365 ILE E C 1
ATOM 11402 O O . ILE C 1 365 ? -24.437 -70.677 9.158 1.00 52.14 365 ILE E O 1
ATOM 11407 N N . HIS C 1 366 ? -23.293 -72.617 9.127 1.00 52.04 366 HIS E N 1
ATOM 11408 C CA . HIS C 1 366 ? -24.361 -73.356 8.473 1.00 52.63 366 HIS E CA 1
ATOM 11409 C C . HIS C 1 366 ? -25.478 -73.693 9.453 1.00 54.76 366 HIS E C 1
ATOM 11410 O O . HIS C 1 366 ? -25.263 -73.806 10.663 1.00 53.84 366 HIS E O 1
ATOM 11417 N N . ALA C 1 367 ? -26.684 -73.854 8.911 1.00 55.87 367 ALA E N 1
ATOM 11418 C CA . ALA C 1 367 ? -27.785 -74.378 9.701 1.00 57.08 367 ALA E CA 1
ATOM 11419 C C . ALA C 1 367 ? -27.486 -75.816 10.117 1.00 54.26 367 ALA E C 1
ATOM 11420 O O . ALA C 1 367 ? -26.677 -76.514 9.499 1.00 54.09 367 ALA E O 1
ATOM 11422 N N . PHE C 1 368 ? -28.153 -76.257 11.186 1.00 52.39 368 PHE E N 1
ATOM 11423 C CA . PHE C 1 368 ? -27.851 -77.571 11.747 1.00 57.05 368 PHE E CA 1
ATOM 11424 C C . PHE C 1 368 ? -28.163 -78.688 10.757 1.00 57.73 368 PHE E C 1
ATOM 11425 O O . PHE C 1 368 ? -27.366 -79.619 10.591 1.00 57.02 368 PHE E O 1
ATOM 11433 N N . ASN C 1 369 ? -29.313 -78.613 10.085 1.00 61.00 369 ASN E N 1
ATOM 11434 C CA . ASN C 1 369 ? -29.725 -79.673 9.173 1.00 60.90 369 ASN E CA 1
ATOM 11435 C C . ASN C 1 369 ? -29.075 -79.573 7.799 1.00 59.90 369 ASN E C 1
ATOM 11436 O O . ASN C 1 369 ? -29.137 -80.543 7.035 1.00 64.03 369 ASN E O 1
ATOM 11441 N N . GLU C 1 370 ? -28.461 -78.439 7.462 1.00 59.74 370 GLU E N 1
ATOM 11442 C CA . GLU C 1 370 ? -27.648 -78.298 6.255 1.00 61.96 370 GLU E CA 1
ATOM 11443 C C . GLU C 1 370 ? -26.235 -77.914 6.680 1.00 59.67 370 GLU E C 1
ATOM 11444 O O . GLU C 1 370 ? -25.794 -76.777 6.466 1.00 60.54 370 GLU E O 1
ATOM 11450 N N . PRO C 1 371 ? -25.496 -78.843 7.278 1.00 55.52 371 PRO E N 1
ATOM 11451 C CA . PRO C 1 371 ? -24.217 -78.493 7.899 1.00 53.66 371 PRO E CA 1
ATOM 11452 C C . PRO C 1 371 ? -23.104 -78.342 6.869 1.00 51.38 371 PRO E C 1
ATOM 11453 O O . PRO C 1 371 ? -23.245 -78.676 5.692 1.00 51.85 371 PRO E O 1
ATOM 11457 N N . PHE C 1 372 ? -21.975 -77.822 7.353 1.00 52.62 372 PHE E N 1
ATOM 11458 C CA . PHE C 1 372 ? -20.788 -77.698 6.515 1.00 53.20 372 PHE E CA 1
ATOM 11459 C C . PHE C 1 372 ? -20.146 -79.059 6.265 1.00 53.12 372 PHE E C 1
ATOM 11460 O O . PHE C 1 372 ? -19.727 -79.357 5.140 1.00 52.24 372 PHE E O 1
ATOM 11468 N N . LYS C 1 373 ? -20.065 -79.896 7.299 1.00 50.30 373 LYS E N 1
ATOM 11469 C CA . LYS C 1 373 ? -19.600 -81.270 7.169 1.00 48.86 373 LYS E CA 1
ATOM 11470 C C . LYS C 1 373 ? -20.373 -82.135 8.153 1.00 49.09 373 LYS E C 1
ATOM 11471 O O . LYS C 1 373 ? -20.674 -81.700 9.267 1.00 48.37 373 LYS E O 1
ATOM 11477 N N . THR C 1 374 ? -20.693 -83.357 7.735 1.00 51.20 374 THR E N 1
ATOM 11478 C CA . THR C 1 374 ? -21.449 -84.284 8.566 1.00 48.26 374 THR E CA 1
ATOM 11479 C C . THR C 1 374 ? -20.514 -85.175 9.374 1.00 48.68 374 THR E C 1
ATOM 11480 O O . THR C 1 374 ? -19.448 -85.573 8.893 1.00 47.77 374 THR E O 1
ATOM 11484 N N . GLU C 1 375 ? -20.926 -85.478 10.605 1.00 54.24 375 GLU E N 1
ATOM 11485 C CA . GLU C 1 375 ? -20.208 -86.400 11.483 1.00 56.49 375 GLU E CA 1
ATOM 11486 C C . GLU C 1 375 ? -18.736 -86.015 11.611 1.00 53.32 375 GLU E C 1
ATOM 11487 O O . GLU C 1 375 ? -17.834 -86.854 11.538 1.00 52.23 375 GLU E O 1
ATOM 11493 N N . ALA C 1 376 ? -18.496 -84.721 11.811 1.00 53.64 376 ALA E N 1
ATOM 11494 C CA . ALA C 1 376 ? -17.151 -84.164 11.802 1.00 51.13 376 ALA E CA 1
ATOM 11495 C C . ALA C 1 376 ? -16.573 -83.978 13.200 1.00 47.20 376 ALA E C 1
ATOM 11496 O O . ALA C 1 376 ? -15.513 -83.360 13.343 1.00 52.64 376 ALA E O 1
ATOM 11498 N N . GLY C 1 377 ? -17.239 -84.495 14.228 1.00 46.71 377 GLY E N 1
ATOM 11499 C CA . GLY C 1 377 ? -16.702 -84.401 15.570 1.00 43.24 377 GLY E CA 1
ATOM 11500 C C . GLY C 1 377 ? -15.408 -85.176 15.722 1.00 47.08 377 GLY E C 1
ATOM 11501 O O . GLY C 1 377 ? -15.114 -86.117 14.980 1.00 50.41 377 GLY E O 1
ATOM 11502 N N . ILE C 1 378 ? -14.612 -84.753 16.706 1.00 47.97 378 ILE E N 1
ATOM 11503 C CA . ILE C 1 378 ? -13.357 -85.432 16.997 1.00 47.58 378 ILE E CA 1
ATOM 11504 C C . ILE C 1 378 ? -13.645 -86.859 17.438 1.00 46.42 378 ILE E C 1
ATOM 11505 O O . ILE C 1 378 ? -14.519 -87.110 18.278 1.00 47.19 378 ILE E O 1
ATOM 11510 N N . ALA C 1 379 ? -12.918 -87.808 16.855 1.00 50.58 379 ALA E N 1
ATOM 11511 C CA . ALA C 1 379 ? -13.128 -89.226 17.096 1.00 48.15 379 ALA E CA 1
ATOM 11512 C C . ALA C 1 379 ? -12.016 -89.779 17.973 1.00 46.26 379 ALA E C 1
ATOM 11513 O O . ALA C 1 379 ? -10.843 -89.427 17.804 1.00 46.80 379 ALA E O 1
ATOM 11515 N N . VAL C 1 380 ? -12.390 -90.648 18.907 1.00 44.66 380 VAL E N 1
ATOM 11516 C CA . VAL C 1 380 ? -11.445 -91.313 19.796 1.00 48.51 380 VAL E CA 1
ATOM 11517 C C . VAL C 1 380 ? -11.278 -92.752 19.323 1.00 47.06 380 VAL E C 1
ATOM 11518 O O . VAL C 1 380 ? -12.261 -93.494 19.198 1.00 45.54 380 VAL E O 1
ATOM 11522 N N . LEU C 1 381 ? -10.035 -93.147 19.068 1.00 46.02 381 LEU E N 1
ATOM 11523 C CA . LEU C 1 381 ? -9.713 -94.477 18.570 1.00 45.53 381 LEU E CA 1
ATOM 11524 C C . LEU C 1 381 ? -9.199 -95.352 19.705 1.00 45.56 381 LEU E C 1
ATOM 11525 O O . LEU C 1 381 ? -8.448 -94.889 20.569 1.00 48.45 381 LEU E O 1
ATOM 11530 N N . ARG C 1 382 ? -9.611 -96.616 19.702 1.00 45.91 382 ARG E N 1
ATOM 11531 C CA . ARG C 1 382 ? -9.132 -97.598 20.659 1.00 48.66 382 ARG E CA 1
ATOM 11532 C C . ARG C 1 382 ? -8.555 -98.795 19.914 1.00 46.88 382 ARG E C 1
ATOM 11533 O O . ARG C 1 382 ? -8.884 -99.051 18.751 1.00 42.17 382 ARG E O 1
ATOM 11541 N N . GLY C 1 383 ? -7.693 -99.525 20.597 1.00 45.83 383 GLY E N 1
ATOM 11542 C CA . GLY C 1 383 ? -7.012 -100.659 20.004 1.00 41.58 383 GLY E CA 1
ATOM 11543 C C . GLY C 1 383 ? -5.696 -100.914 20.704 1.00 45.11 383 GLY E C 1
ATOM 11544 O O . GLY C 1 383 ? -5.264 -100.159 21.572 1.00 44.52 383 GLY E O 1
ATOM 11545 N N . ASN C 1 384 ? -5.049 -102.009 20.297 1.00 42.55 384 ASN E N 1
ATOM 11546 C CA . ASN C 1 384 ? -3.806 -102.422 20.939 1.00 42.18 384 ASN E CA 1
ATOM 11547 C C . ASN C 1 384 ? -2.690 -101.401 20.756 1.00 42.77 384 ASN E C 1
ATOM 11548 O O . ASN C 1 384 ? -1.766 -101.355 21.574 1.00 41.50 384 ASN E O 1
ATOM 11553 N N . LEU C 1 385 ? -2.755 -100.579 19.708 1.00 43.89 385 LEU E N 1
ATOM 11554 C CA . LEU C 1 385 ? -1.736 -99.563 19.490 1.00 42.87 385 LEU E CA 1
ATOM 11555 C C . LEU C 1 385 ? -1.899 -98.365 20.420 1.00 42.93 385 LEU E C 1
ATOM 11556 O O . LEU C 1 385 ? -0.918 -97.649 20.664 1.00 38.94 385 LEU E O 1
ATOM 11561 N N . CYS C 1 386 ? -3.097 -98.141 20.956 1.00 45.37 386 CYS E N 1
ATOM 11562 C CA . CYS C 1 386 ? -3.351 -97.044 21.891 1.00 42.77 386 CYS E CA 1
ATOM 11563 C C . CYS C 1 386 ? -4.344 -97.517 22.947 1.00 45.67 386 CYS E C 1
ATOM 11564 O O . CYS C 1 386 ? -5.532 -97.168 22.915 1.00 47.74 386 CYS E O 1
ATOM 11567 N N . PRO C 1 387 ? -3.884 -98.323 23.910 1.00 46.21 387 PRO E N 1
ATOM 11568 C CA . PRO C 1 387 ? -4.809 -98.833 24.937 1.00 43.91 387 PRO E CA 1
ATOM 11569 C C . PRO C 1 387 ? -5.509 -97.743 25.730 1.00 43.03 387 PRO E C 1
ATOM 11570 O O . PRO C 1 387 ? -6.638 -97.955 26.186 1.00 46.42 387 PRO E O 1
ATOM 11574 N N . ASP C 1 388 ? -4.886 -96.576 25.897 1.00 45.89 388 ASP E N 1
ATOM 11575 C CA . ASP C 1 388 ? -5.490 -95.477 26.637 1.00 43.65 388 ASP E CA 1
ATOM 11576 C C . ASP C 1 388 ? -6.051 -94.388 25.726 1.00 45.97 388 ASP E C 1
ATOM 11577 O O . ASP C 1 388 ? -6.337 -93.283 26.197 1.00 44.75 388 ASP E O 1
ATOM 11582 N N . GLY C 1 389 ? -6.211 -94.671 24.442 1.00 45.81 389 GLY E N 1
ATOM 11583 C CA . GLY C 1 389 ? -6.945 -93.787 23.564 1.00 43.78 389 GLY E CA 1
ATOM 11584 C C . GLY C 1 389 ? -6.038 -93.046 22.592 1.00 40.38 389 GLY E C 1
ATOM 11585 O O . GLY C 1 389 ? -4.818 -92.963 22.760 1.00 40.65 389 GLY E O 1
ATOM 11586 N N . ALA C 1 390 ? -6.671 -92.504 21.552 1.00 43.05 390 ALA E N 1
ATOM 11587 C CA . ALA C 1 390 ? -6.022 -91.678 20.545 1.00 45.03 390 ALA E CA 1
ATOM 11588 C C . ALA C 1 390 ? -7.112 -90.942 19.781 1.00 41.25 390 ALA E C 1
ATOM 11589 O O . ALA C 1 390 ? -8.190 -91.494 19.547 1.00 44.48 390 ALA E O 1
ATOM 11591 N N . VAL C 1 391 ? -6.831 -89.699 19.397 1.00 42.61 391 VAL E N 1
ATOM 11592 C CA . VAL C 1 391 ? -7.841 -88.847 18.783 1.00 44.95 391 VAL E CA 1
ATOM 11593 C C . VAL C 1 391 ? -7.449 -88.530 17.345 1.00 44.25 391 VAL E C 1
ATOM 11594 O O . VAL C 1 391 ? -6.284 -88.616 16.950 1.00 42.53 391 VAL E O 1
ATOM 11598 N N . ILE C 1 392 ? -8.459 -88.155 16.561 1.00 44.79 392 ILE E N 1
ATOM 11599 C CA . ILE C 1 392 ? -8.269 -87.705 15.189 1.00 46.76 392 ILE E CA 1
ATOM 11600 C C . ILE C 1 392 ? -9.320 -86.642 14.906 1.00 50.11 392 ILE E C 1
ATOM 11601 O O . ILE C 1 392 ? -10.421 -86.669 15.465 1.00 46.38 392 ILE E O 1
ATOM 11606 N N . LYS C 1 393 ? -8.965 -85.685 14.050 1.00 53.88 393 LYS E N 1
ATOM 11607 C CA . LYS C 1 393 ? -9.857 -84.592 13.686 1.00 51.19 393 LYS E CA 1
ATOM 11608 C C . LYS C 1 393 ? -10.286 -84.742 12.231 1.00 52.59 393 LYS E C 1
ATOM 11609 O O . LYS C 1 393 ? -9.692 -84.119 11.342 1.00 53.44 393 LYS E O 1
ATOM 11615 N N . PRO C 1 394 ? -11.310 -85.554 11.945 1.00 50.27 394 PRO E N 1
ATOM 11616 C CA . PRO C 1 394 ? -11.716 -85.769 10.549 1.00 52.98 394 PRO E CA 1
ATOM 11617 C C . PRO C 1 394 ? -12.358 -84.557 9.894 1.00 56.85 394 PRO E C 1
ATOM 11618 O O . PRO C 1 394 ? -12.663 -84.615 8.697 1.00 58.80 394 PRO E O 1
ATOM 11622 N N . SER C 1 395 ? -12.577 -83.465 10.633 1.00 55.71 395 SER E N 1
ATOM 11623 C CA . SER C 1 395 ? -13.098 -82.252 10.013 1.00 57.76 395 SER E CA 1
ATOM 11624 C C . SER C 1 395 ? -12.106 -81.669 9.017 1.00 56.88 395 SER E C 1
ATOM 11625 O O . SER C 1 395 ? -12.506 -80.973 8.076 1.00 54.97 395 SER E O 1
ATOM 11628 N N . ALA C 1 396 ? -10.813 -81.939 9.206 1.00 55.86 396 ALA E N 1
ATOM 11629 C CA . ALA C 1 396 ? -9.767 -81.455 8.313 1.00 56.71 396 ALA E CA 1
ATOM 11630 C C . ALA C 1 396 ? -8.949 -82.595 7.717 1.00 58.64 396 ALA E C 1
ATOM 11631 O O . ALA C 1 396 ? -7.815 -82.378 7.278 1.00 54.28 396 ALA E O 1
ATOM 11633 N N . ALA C 1 397 ? -9.500 -83.806 7.690 1.00 53.29 397 ALA E N 1
ATOM 11634 C CA . ALA C 1 397 ? -8.809 -84.971 7.165 1.00 53.73 397 ALA E CA 1
ATOM 11635 C C . ALA C 1 397 ? -9.337 -85.319 5.776 1.00 53.21 397 ALA E C 1
ATOM 11636 O O . ALA C 1 397 ? -10.217 -84.651 5.228 1.00 52.14 397 ALA E O 1
ATOM 11638 N N . THR C 1 398 ? -8.783 -86.390 5.197 1.00 56.21 398 THR E N 1
ATOM 11639 C CA . THR C 1 398 ? -9.227 -86.884 3.900 1.00 55.33 398 THR E CA 1
ATOM 11640 C C . THR C 1 398 ? -10.216 -88.019 4.095 1.00 56.89 398 THR E C 1
ATOM 11641 O O . THR C 1 398 ? -9.904 -88.984 4.809 1.00 58.03 398 THR E O 1
ATOM 11645 N N . PRO C 1 399 ? -11.408 -87.942 3.494 1.00 57.91 399 PRO E N 1
ATOM 11646 C CA . PRO C 1 399 ? -12.405 -89.006 3.714 1.00 62.04 399 PRO E CA 1
ATOM 11647 C C . PRO C 1 399 ? -11.938 -90.384 3.277 1.00 59.07 399 PRO E C 1
ATOM 11648 O O . PRO C 1 399 ? -12.267 -91.380 3.934 1.00 55.04 399 PRO E O 1
ATOM 11652 N N . ALA C 1 400 ? -11.174 -90.473 2.186 1.00 57.81 400 ALA E N 1
ATOM 11653 C CA . ALA C 1 400 ? -10.740 -91.772 1.687 1.00 55.40 400 ALA E CA 1
ATOM 11654 C C . ALA C 1 400 ? -9.732 -92.448 2.608 1.00 57.12 400 ALA E C 1
ATOM 11655 O O . ALA C 1 400 ? -9.613 -93.678 2.576 1.00 56.07 400 ALA E O 1
ATOM 11657 N N . LEU C 1 401 ? -9.014 -91.682 3.428 1.00 57.30 401 LEU E N 1
ATOM 11658 C CA . LEU C 1 401 ? -7.969 -92.232 4.280 1.00 56.53 401 LEU E CA 1
ATOM 11659 C C . LEU C 1 401 ? -8.458 -92.627 5.667 1.00 58.65 401 LEU E C 1
ATOM 11660 O O . LEU C 1 401 ? -7.719 -93.301 6.394 1.00 54.87 401 LEU E O 1
ATOM 11665 N N . LEU C 1 402 ? -9.674 -92.230 6.055 1.00 60.52 402 LEU E N 1
ATOM 11666 C CA . LEU C 1 402 ? -10.177 -92.566 7.383 1.00 56.48 402 LEU E CA 1
ATOM 11667 C C . LEU C 1 402 ? -10.297 -94.070 7.591 1.00 56.73 402 LEU E C 1
ATOM 11668 O O . LEU C 1 402 ? -10.274 -94.532 8.737 1.00 58.30 402 LEU E O 1
ATOM 11673 N N . LYS C 1 403 ? -10.424 -94.840 6.513 1.00 54.85 403 LYS E N 1
ATOM 11674 C CA . LYS C 1 403 ? -10.380 -96.300 6.554 1.00 55.72 403 LYS E CA 1
ATOM 11675 C C . LYS C 1 403 ? -9.197 -96.721 5.688 1.00 56.81 403 LYS E C 1
ATOM 11676 O O . LYS C 1 403 ? -9.301 -96.739 4.457 1.00 58.59 403 LYS E O 1
ATOM 11682 N N . HIS C 1 404 ? -8.073 -97.052 6.321 1.00 53.85 404 HIS E N 1
ATOM 11683 C CA . HIS C 1 404 ? -6.848 -97.294 5.572 1.00 55.00 404 HIS E CA 1
ATOM 11684 C C . HIS C 1 404 ? -6.005 -98.364 6.253 1.00 53.07 404 HIS E C 1
ATOM 11685 O O . HIS C 1 404 ? -5.941 -98.431 7.484 1.00 50.86 404 HIS E O 1
ATOM 11692 N N . LYS C 1 405 ? -5.363 -99.195 5.433 1.00 54.15 405 LYS E N 1
ATOM 11693 C CA . LYS C 1 405 ? -4.390 -100.189 5.873 1.00 53.39 405 LYS E CA 1
ATOM 11694 C C . LYS C 1 405 ? -3.087 -99.922 5.136 1.00 53.89 405 LYS E C 1
ATOM 11695 O O . LYS C 1 405 ? -3.069 -99.893 3.901 1.00 56.96 405 LYS E O 1
ATOM 11701 N N . GLY C 1 406 ? -2.005 -99.737 5.879 1.00 52.61 406 GLY E N 1
ATOM 11702 C CA . GLY C 1 406 ? -0.745 -99.351 5.266 1.00 48.82 406 GLY E CA 1
ATOM 11703 C C . GLY C 1 406 ? 0.452 -99.938 5.977 1.00 46.88 406 GLY E C 1
ATOM 11704 O O . GLY C 1 406 ? 0.400 -100.259 7.169 1.00 47.37 406 GLY E O 1
ATOM 11705 N N . ARG C 1 407 ? 1.543 -100.078 5.227 1.00 52.15 407 ARG E N 1
ATOM 11706 C CA . ARG C 1 407 ? 2.811 -100.523 5.792 1.00 45.92 407 ARG E CA 1
ATOM 11707 C C . ARG C 1 407 ? 3.449 -99.394 6.594 1.00 48.65 407 ARG E C 1
ATOM 11708 O O . ARG C 1 407 ? 3.512 -98.249 6.134 1.00 44.95 407 ARG E O 1
ATOM 11716 N N . ALA C 1 408 ? 3.922 -99.716 7.795 1.00 45.96 408 ALA E N 1
ATOM 11717 C CA . ALA C 1 408 ? 4.429 -98.702 8.709 1.00 45.11 408 ALA E CA 1
ATOM 11718 C C . ALA C 1 408 ? 5.828 -98.252 8.307 1.00 45.54 408 ALA E C 1
ATOM 11719 O O . ALA C 1 408 ? 6.729 -99.076 8.120 1.00 49.42 408 ALA E O 1
ATOM 11721 N N . VAL C 1 409 ? 6.002 -96.941 8.172 1.00 47.12 409 VAL E N 1
ATOM 11722 C CA . VAL C 1 409 ? 7.309 -96.309 8.032 1.00 46.94 409 VAL E CA 1
ATOM 11723 C C . VAL C 1 409 ? 7.560 -95.538 9.320 1.00 48.27 409 VAL E C 1
ATOM 11724 O O . VAL C 1 409 ? 6.862 -94.560 9.613 1.00 45.71 409 VAL E O 1
ATOM 11728 N N . VAL C 1 410 ? 8.557 -95.971 10.086 1.00 46.76 410 VAL E N 1
ATOM 11729 C CA . VAL C 1 410 ? 8.715 -95.583 11.483 1.00 48.09 410 VAL E CA 1
ATOM 11730 C C . VAL C 1 410 ? 9.849 -94.576 11.621 1.00 49.15 410 VAL E C 1
ATOM 11731 O O . VAL C 1 410 ? 10.882 -94.688 10.950 1.00 50.53 410 VAL E O 1
ATOM 11735 N N . PHE C 1 411 ? 9.646 -93.586 12.492 1.00 46.99 411 PHE E N 1
ATOM 11736 C CA . PHE C 1 411 ? 10.680 -92.642 12.897 1.00 46.16 411 PHE E CA 1
ATOM 11737 C C . PHE C 1 411 ? 10.779 -92.663 14.416 1.00 46.15 411 PHE E C 1
ATOM 11738 O O . PHE C 1 411 ? 9.776 -92.465 15.109 1.00 47.80 411 PHE E O 1
ATOM 11746 N N . GLU C 1 412 ? 11.986 -92.913 14.928 1.00 44.68 412 GLU E N 1
ATOM 11747 C CA . GLU C 1 412 ? 12.168 -93.118 16.360 1.00 47.73 412 GLU E CA 1
ATOM 11748 C C . GLU C 1 412 ? 11.991 -91.842 17.172 1.00 47.70 412 GLU E C 1
ATOM 11749 O O . GLU C 1 412 ? 11.699 -91.924 18.371 1.00 48.41 412 GLU E O 1
ATOM 11755 N N . ASN C 1 413 ? 12.165 -90.674 16.560 1.00 50.35 413 ASN E N 1
ATOM 11756 C CA . ASN C 1 413 ? 12.007 -89.404 17.257 1.00 48.95 413 ASN E CA 1
ATOM 11757 C C . ASN C 1 413 ? 11.873 -88.298 16.218 1.00 51.44 413 ASN E C 1
ATOM 11758 O O . ASN C 1 413 ? 11.922 -88.545 15.010 1.00 52.25 413 ASN E O 1
ATOM 11763 N N . SER C 1 414 ? 11.698 -87.067 16.704 1.00 54.09 414 SER E N 1
ATOM 11764 C CA . SER C 1 414 ? 11.596 -85.926 15.800 1.00 57.11 414 SER E CA 1
ATOM 11765 C C . SER C 1 414 ? 12.903 -85.697 15.051 1.00 56.99 414 SER E C 1
ATOM 11766 O O . SER C 1 414 ? 12.894 -85.419 13.846 1.00 53.56 414 SER E O 1
ATOM 11769 N N . GLU C 1 415 ? 14.036 -85.808 15.749 1.00 57.49 415 GLU E N 1
ATOM 11770 C CA . GLU C 1 415 ? 15.332 -85.676 15.088 1.00 59.69 415 GLU E CA 1
ATOM 11771 C C . GLU C 1 415 ? 15.489 -86.716 13.988 1.00 58.52 415 GLU E C 1
ATOM 11772 O O . GLU C 1 415 ? 15.916 -86.399 12.871 1.00 57.08 415 GLU E O 1
ATOM 11778 N N . HIS C 1 416 ? 15.139 -87.969 14.286 1.00 57.38 416 HIS E N 1
ATOM 11779 C CA . HIS C 1 416 ? 15.222 -89.026 13.281 1.00 55.64 416 HIS E CA 1
ATOM 11780 C C . HIS C 1 416 ? 14.237 -88.796 12.143 1.00 57.61 416 HIS E C 1
ATOM 11781 O O . HIS C 1 416 ? 14.511 -89.180 11.002 1.00 59.22 416 HIS E O 1
ATOM 11788 N N . MET C 1 417 ? 13.091 -88.173 12.433 1.00 58.51 417 MET E N 1
ATOM 11789 C CA . MET C 1 417 ? 12.115 -87.907 11.381 1.00 57.89 417 MET E CA 1
ATOM 11790 C C . MET C 1 417 ? 12.588 -86.785 10.464 1.00 60.59 417 MET E C 1
ATOM 11791 O O . MET C 1 417 ? 12.347 -86.825 9.252 1.00 62.57 417 MET E O 1
ATOM 11796 N N . HIS C 1 418 ? 13.260 -85.773 11.023 1.00 60.40 418 HIS E N 1
ATOM 11797 C CA . HIS C 1 418 ? 13.800 -84.698 10.194 1.00 63.40 418 HIS E CA 1
ATOM 11798 C C . HIS C 1 418 ? 14.827 -85.221 9.199 1.00 64.02 418 HIS E C 1
ATOM 11799 O O . HIS C 1 418 ? 14.964 -84.670 8.099 1.00 63.77 418 HIS E O 1
ATOM 11806 N N . GLU C 1 419 ? 15.549 -86.287 9.558 1.00 63.14 419 GLU E N 1
ATOM 11807 C CA . GLU C 1 419 ? 16.593 -86.804 8.677 1.00 63.96 419 GLU E CA 1
ATOM 11808 C C . GLU C 1 419 ? 16.018 -87.704 7.591 1.00 63.96 419 GLU E C 1
ATOM 11809 O O . GLU C 1 419 ? 16.340 -87.545 6.408 1.00 65.59 419 GLU E O 1
ATOM 11815 N N . ARG C 1 420 ? 15.162 -88.653 7.972 1.00 60.96 420 ARG E N 1
ATOM 11816 C CA A ARG C 1 420 ? 14.734 -89.672 7.024 0.51 58.70 420 ARG E CA 1
ATOM 11817 C CA B ARG C 1 420 ? 14.732 -89.680 7.029 0.49 58.99 420 ARG E CA 1
ATOM 11818 C C . ARG C 1 420 ? 13.701 -89.156 6.035 1.00 62.82 420 ARG E C 1
ATOM 11819 O O . ARG C 1 420 ? 13.680 -89.593 4.877 1.00 62.07 420 ARG E O 1
ATOM 11834 N N . MET C 1 421 ? 12.840 -88.228 6.460 1.00 63.73 421 MET E N 1
ATOM 11835 C CA . MET C 1 421 ? 11.704 -87.828 5.626 1.00 59.74 421 MET E CA 1
ATOM 11836 C C . MET C 1 421 ? 12.154 -87.298 4.269 1.00 61.50 421 MET E C 1
ATOM 11837 O O . MET C 1 421 ? 11.603 -87.679 3.231 1.00 63.68 421 MET E O 1
ATOM 11842 N N . ASP C 1 422 ? 13.149 -86.411 4.256 1.00 63.27 422 ASP E N 1
ATOM 11843 C CA . ASP C 1 422 ? 13.643 -85.834 3.012 1.00 65.84 422 ASP E CA 1
ATOM 11844 C C . ASP C 1 422 ? 14.713 -86.689 2.340 1.00 62.72 422 ASP E C 1
ATOM 11845 O O . ASP C 1 422 ? 15.347 -86.229 1.384 1.00 63.55 422 ASP E O 1
ATOM 11850 N N . ASP C 1 423 ? 14.914 -87.922 2.801 1.00 66.34 423 ASP E N 1
ATOM 11851 C CA . ASP C 1 423 ? 15.826 -88.851 2.145 1.00 64.48 423 ASP E CA 1
ATOM 11852 C C . ASP C 1 423 ? 15.116 -89.489 0.955 1.00 66.19 423 ASP E C 1
ATOM 11853 O O . ASP C 1 423 ? 14.066 -90.119 1.119 1.00 67.27 423 ASP E O 1
ATOM 11858 N N . GLU C 1 424 ? 15.690 -89.334 -0.240 1.00 66.45 424 GLU E N 1
ATOM 11859 C CA . GLU C 1 424 ? 15.084 -89.902 -1.439 1.00 66.50 424 GLU E CA 1
ATOM 11860 C C . GLU C 1 424 ? 15.220 -91.419 -1.511 1.00 66.17 424 GLU E C 1
ATOM 11861 O O . GLU C 1 424 ? 14.593 -92.038 -2.378 1.00 67.21 424 GLU E O 1
ATOM 11867 N N . ASN C 1 425 ? 16.019 -92.029 -0.632 1.00 66.66 425 ASN E N 1
ATOM 11868 C CA . ASN C 1 425 ? 16.118 -93.482 -0.560 1.00 64.54 425 ASN E CA 1
ATOM 11869 C C . ASN C 1 425 ? 15.000 -94.111 0.260 1.00 65.76 425 ASN E C 1
ATOM 11870 O O . ASN C 1 425 ? 14.912 -95.343 0.313 1.00 63.13 425 ASN E O 1
ATOM 11875 N N . LEU C 1 426 ? 14.155 -93.303 0.894 1.00 64.25 426 LEU E N 1
ATOM 11876 C CA . LEU C 1 426 ? 13.119 -93.821 1.779 1.00 60.10 426 LEU E CA 1
ATOM 11877 C C . LEU C 1 426 ? 12.072 -94.585 0.977 1.00 57.12 426 LEU E C 1
ATOM 11878 O O . LEU C 1 426 ? 11.479 -94.043 0.039 1.00 53.71 426 LEU E O 1
ATOM 11883 N N . ASP C 1 427 ? 11.845 -95.842 1.351 1.00 53.85 427 ASP E N 1
ATOM 11884 C CA . ASP C 1 427 ? 10.850 -96.685 0.691 1.00 56.08 427 ASP E CA 1
ATOM 11885 C C . ASP C 1 427 ? 9.484 -96.374 1.288 1.00 60.91 427 ASP E C 1
ATOM 11886 O O . ASP C 1 427 ? 9.123 -96.884 2.351 1.00 62.31 427 ASP E O 1
ATOM 11891 N N . VAL C 1 428 ? 8.719 -95.530 0.600 1.00 59.59 428 VAL E N 1
ATOM 11892 C CA . VAL C 1 428 ? 7.416 -95.093 1.088 1.00 59.11 428 VAL E CA 1
ATOM 11893 C C . VAL C 1 428 ? 6.586 -94.645 -0.106 1.00 62.49 428 VAL E C 1
ATOM 11894 O O . VAL C 1 428 ? 7.095 -94.000 -1.027 1.00 64.28 428 VAL E O 1
ATOM 11898 N N . ASP C 1 429 ? 5.307 -95.006 -0.093 1.00 60.11 429 ASP E N 1
ATOM 11899 C CA . ASP C 1 429 ? 4.340 -94.545 -1.079 1.00 66.50 429 ASP E CA 1
ATOM 11900 C C . ASP C 1 429 ? 3.207 -93.813 -0.367 1.00 67.98 429 ASP E C 1
ATOM 11901 O O . ASP C 1 429 ? 3.213 -93.653 0.856 1.00 68.18 429 ASP E O 1
ATOM 11906 N N . GLU C 1 430 ? 2.222 -93.368 -1.150 1.00 70.87 430 GLU E N 1
ATOM 11907 C CA . GLU C 1 430 ? 1.109 -92.614 -0.585 1.00 68.05 430 GLU E CA 1
ATOM 11908 C C . GLU C 1 430 ? 0.241 -93.454 0.343 1.00 67.58 430 GLU E C 1
ATOM 11909 O O . GLU C 1 430 ? -0.478 -92.889 1.174 1.00 66.48 430 GLU E O 1
ATOM 11915 N N . ASN C 1 431 ? 0.293 -94.782 0.231 1.00 63.90 431 ASN E N 1
ATOM 11916 C CA . ASN C 1 431 ? -0.538 -95.664 1.039 1.00 61.16 431 ASN E CA 1
ATOM 11917 C C . ASN C 1 431 ? 0.218 -96.268 2.218 1.00 62.54 431 ASN E C 1
ATOM 11918 O O . ASN C 1 431 ? -0.188 -97.314 2.736 1.00 61.66 431 ASN E O 1
ATOM 11923 N N . CYS C 1 432 ? 1.304 -95.637 2.649 1.00 61.36 432 CYS E N 1
ATOM 11924 C CA . CYS C 1 432 ? 1.992 -96.044 3.863 1.00 58.52 432 CYS E CA 1
ATOM 11925 C C . CYS C 1 432 ? 1.429 -95.287 5.062 1.00 56.87 432 CYS E C 1
ATOM 11926 O O . CYS C 1 432 ? 0.676 -94.320 4.926 1.00 59.45 432 CYS E O 1
ATOM 11929 N N . VAL C 1 433 ? 1.805 -95.740 6.254 1.00 53.31 433 VAL E N 1
ATOM 11930 C CA . VAL C 1 433 ? 1.371 -95.130 7.505 1.00 49.19 433 VAL E CA 1
ATOM 11931 C C . VAL C 1 433 ? 2.610 -94.596 8.209 1.00 48.94 433 VAL E C 1
ATOM 11932 O O . VAL C 1 433 ? 3.447 -95.374 8.686 1.00 48.61 433 VAL E O 1
ATOM 11936 N N . LEU C 1 434 ? 2.731 -93.272 8.274 1.00 48.39 434 LEU E N 1
ATOM 11937 C CA . LEU C 1 434 ? 3.859 -92.640 8.945 1.00 48.18 434 LEU E CA 1
ATOM 11938 C C . LEU C 1 434 ? 3.678 -92.726 10.456 1.00 47.19 434 LEU E C 1
ATOM 11939 O O . LEU C 1 434 ? 2.619 -92.375 10.984 1.00 49.50 434 LEU E O 1
ATOM 11944 N N . VAL C 1 435 ? 4.714 -93.192 11.148 1.00 44.25 435 VAL E N 1
ATOM 11945 C CA . VAL C 1 435 ? 4.679 -93.397 12.592 1.00 43.28 435 VAL E CA 1
ATOM 11946 C C . VAL C 1 435 ? 5.817 -92.608 13.219 1.00 45.51 435 VAL E C 1
ATOM 11947 O O . VAL C 1 435 ? 6.983 -92.787 12.847 1.00 45.88 435 VAL E O 1
ATOM 11951 N N . LEU C 1 436 ? 5.480 -91.746 14.176 1.00 42.32 436 LEU E N 1
ATOM 11952 C CA . LEU C 1 436 ? 6.450 -90.935 14.898 1.00 43.69 436 LEU E CA 1
ATOM 11953 C C . LEU C 1 436 ? 6.402 -91.300 16.375 1.00 44.00 436 LEU E C 1
ATOM 11954 O O . LEU C 1 436 ? 5.326 -91.302 16.982 1.00 46.39 436 LEU E O 1
ATOM 11959 N N . LYS C 1 437 ? 7.564 -91.603 16.947 1.00 44.17 437 LYS E N 1
ATOM 11960 C CA . LYS C 1 437 ? 7.675 -92.027 18.333 1.00 42.06 437 LYS E CA 1
ATOM 11961 C C . LYS C 1 437 ? 8.327 -90.945 19.185 1.00 40.83 437 LYS E C 1
ATOM 11962 O O . LYS C 1 437 ? 9.000 -90.042 18.681 1.00 41.39 437 LYS E O 1
ATOM 11968 N N . ASN C 1 438 ? 8.111 -91.062 20.496 1.00 41.49 438 ASN E N 1
ATOM 11969 C CA . ASN C 1 438 ? 8.833 -90.285 21.503 1.00 44.34 438 ASN E CA 1
ATOM 11970 C C . ASN C 1 438 ? 8.641 -88.781 21.310 1.00 45.65 438 ASN E C 1
ATOM 11971 O O . ASN C 1 438 ? 9.600 -88.008 21.254 1.00 49.91 438 ASN E O 1
ATOM 11976 N N . CYS C 1 439 ? 7.376 -88.366 21.217 1.00 46.70 439 CYS E N 1
ATOM 11977 C CA . CYS C 1 439 ? 7.064 -86.943 21.147 1.00 44.68 439 CYS E CA 1
ATOM 11978 C C . CYS C 1 439 ? 5.892 -86.573 22.053 1.00 43.28 439 CYS E C 1
ATOM 11979 O O . CYS C 1 439 ? 5.241 -85.549 21.822 1.00 42.74 439 CYS E O 1
ATOM 11982 N N . GLY C 1 440 ? 5.612 -87.377 23.074 1.00 42.14 440 GLY E N 1
ATOM 11983 C CA . GLY C 1 440 ? 4.564 -87.075 24.017 1.00 44.52 440 GLY E CA 1
ATOM 11984 C C . GLY C 1 440 ? 5.089 -86.304 25.211 1.00 43.66 440 GLY E C 1
ATOM 11985 O O . GLY C 1 440 ? 6.159 -85.690 25.160 1.00 42.08 440 GLY E O 1
ATOM 11986 N N . PRO C 1 441 ? 4.333 -86.319 26.315 1.00 40.90 441 PRO E N 1
ATOM 11987 C CA . PRO C 1 441 ? 4.742 -85.538 27.497 1.00 41.97 441 PRO E CA 1
ATOM 11988 C C . PRO C 1 441 ? 6.142 -85.857 27.994 1.00 43.60 441 PRO E C 1
ATOM 11989 O O . PRO C 1 441 ? 6.932 -84.940 28.253 1.00 41.82 441 PRO E O 1
ATOM 11993 N N . ARG C 1 442 ? 6.477 -87.136 28.134 1.00 42.13 442 ARG E N 1
ATOM 11994 C CA . ARG C 1 442 ? 7.820 -87.486 28.570 1.00 40.63 442 ARG E CA 1
ATOM 11995 C C . ARG C 1 442 ? 8.836 -87.471 27.430 1.00 40.57 442 ARG E C 1
ATOM 11996 O O . ARG C 1 442 ? 10.017 -87.229 27.676 1.00 43.33 442 ARG E O 1
ATOM 12004 N N . GLY C 1 443 ? 8.391 -87.757 26.201 1.00 42.48 443 GLY E N 1
ATOM 12005 C CA . GLY C 1 443 ? 9.314 -88.057 25.121 1.00 43.65 443 GLY E CA 1
ATOM 12006 C C . GLY C 1 443 ? 10.051 -86.853 24.583 1.00 44.18 443 GLY E C 1
ATOM 12007 O O . GLY C 1 443 ? 11.246 -86.935 24.278 1.00 42.68 443 GLY E O 1
ATOM 12008 N N . TYR C 1 444 ? 9.360 -85.737 24.452 1.00 45.40 444 TYR E N 1
ATOM 12009 C CA . TYR C 1 444 ? 9.909 -84.629 23.697 1.00 46.42 444 TYR E CA 1
ATOM 12010 C C . TYR C 1 444 ? 10.972 -83.872 24.495 1.00 46.62 444 TYR E C 1
ATOM 12011 O O . TYR C 1 444 ? 12.079 -83.673 23.971 1.00 48.18 444 TYR E O 1
ATOM 12020 N N . PRO C 1 445 ? 10.718 -83.440 25.748 1.00 46.54 445 PRO E N 1
ATOM 12021 C CA . PRO C 1 445 ? 9.522 -83.501 26.596 1.00 43.70 445 PRO E CA 1
ATOM 12022 C C . PRO C 1 445 ? 8.562 -82.335 26.359 1.00 44.27 445 PRO E C 1
ATOM 12023 O O . PRO C 1 445 ? 8.942 -81.327 25.755 1.00 46.28 445 PRO E O 1
ATOM 12027 N N . GLY C 1 446 ? 7.332 -82.478 26.836 1.00 44.14 446 GLY E N 1
ATOM 12028 C CA . GLY C 1 446 ? 6.324 -81.452 26.704 1.00 40.12 446 GLY E CA 1
ATOM 12029 C C . GLY C 1 446 ? 5.279 -81.708 25.641 1.00 44.98 446 GLY E C 1
ATOM 12030 O O . GLY C 1 446 ? 4.371 -80.884 25.487 1.00 42.34 446 GLY E O 1
ATOM 12031 N N . MET C 1 447 ? 5.377 -82.818 24.907 1.00 42.54 447 MET E N 1
ATOM 12032 C CA . MET C 1 447 ? 4.424 -83.169 23.857 1.00 43.38 447 MET E CA 1
ATOM 12033 C C . MET C 1 447 ? 4.240 -82.028 22.861 1.00 42.97 447 MET E C 1
ATOM 12034 O O . MET C 1 447 ? 3.278 -81.257 22.957 1.00 41.96 447 MET E O 1
ATOM 12039 N N . ALA C 1 448 ? 5.149 -81.922 21.896 1.00 45.46 448 ALA E N 1
ATOM 12040 C CA . ALA C 1 448 ? 5.125 -80.811 20.962 1.00 49.36 448 ALA E CA 1
ATOM 12041 C C . ALA C 1 448 ? 4.095 -81.044 19.859 1.00 46.15 448 ALA E C 1
ATOM 12042 O O . ALA C 1 448 ? 3.540 -82.133 19.702 1.00 44.15 448 ALA E O 1
ATOM 12044 N N . GLU C 1 449 ? 3.845 -79.985 19.091 1.00 49.93 449 GLU E N 1
ATOM 12045 C CA . GLU C 1 449 ? 2.927 -80.041 17.954 1.00 49.13 449 GLU E CA 1
ATOM 12046 C C . GLU C 1 449 ? 3.681 -80.533 16.718 1.00 46.39 449 GLU E C 1
ATOM 12047 O O . GLU C 1 449 ? 3.919 -79.804 15.755 1.00 48.29 449 GLU E O 1
ATOM 12053 N N . ALA C 1 450 ? 4.070 -81.807 16.769 1.00 49.99 450 ALA E N 1
ATOM 12054 C CA . ALA C 1 450 ? 4.819 -82.430 15.686 1.00 49.22 450 ALA E CA 1
ATOM 12055 C C . ALA C 1 450 ? 4.029 -83.517 14.966 1.00 43.77 450 ALA E C 1
ATOM 12056 O O . ALA C 1 450 ? 4.589 -84.206 14.105 1.00 48.73 450 ALA E O 1
ATOM 12058 N N . GLY C 1 451 ? 2.743 -83.679 15.284 1.00 44.11 451 GLY E N 1
ATOM 12059 C CA . GLY C 1 451 ? 1.967 -84.758 14.698 1.00 41.40 451 GLY E CA 1
ATOM 12060 C C . GLY C 1 451 ? 1.707 -84.591 13.215 1.00 44.07 451 GLY E C 1
ATOM 12061 O O . GLY C 1 451 ? 1.658 -85.580 12.477 1.00 48.89 451 GLY E O 1
ATOM 12062 N N . ASN C 1 452 ? 1.533 -83.351 12.755 1.00 50.01 452 ASN E N 1
ATOM 12063 C CA . ASN C 1 452 ? 1.283 -83.079 11.337 1.00 51.79 452 ASN E CA 1
ATOM 12064 C C . ASN C 1 452 ? 2.612 -83.128 10.580 1.00 52.32 452 ASN E C 1
ATOM 12065 O O . ASN C 1 452 ? 3.185 -82.117 10.168 1.00 56.17 452 ASN E O 1
ATOM 12070 N N . MET C 1 453 ? 3.096 -84.349 10.396 1.00 56.77 453 MET E N 1
ATOM 12071 C CA . MET C 1 453 ? 4.406 -84.559 9.791 1.00 59.44 453 MET E CA 1
ATOM 12072 C C . MET C 1 453 ? 4.404 -84.095 8.339 1.00 57.85 453 MET E C 1
ATOM 12073 O O . MET C 1 453 ? 3.468 -84.411 7.594 1.00 57.82 453 MET E O 1
ATOM 12078 N N . PRO C 1 454 ? 5.411 -83.339 7.904 1.00 60.12 454 PRO E N 1
ATOM 12079 C CA . PRO C 1 454 ? 5.532 -83.033 6.475 1.00 61.12 454 PRO E CA 1
ATOM 12080 C C . PRO C 1 454 ? 5.774 -84.303 5.673 1.00 58.79 454 PRO E C 1
ATOM 12081 O O . PRO C 1 454 ? 6.551 -85.173 6.071 1.00 59.96 454 PRO E O 1
ATOM 12085 N N . LEU C 1 455 ? 5.090 -84.406 4.540 1.00 60.66 455 LEU E N 1
ATOM 12086 C CA . LEU C 1 455 ? 5.137 -85.614 3.735 1.00 59.89 455 LEU E CA 1
ATOM 12087 C C . LEU C 1 455 ? 6.446 -85.698 2.956 1.00 63.39 455 LEU E C 1
ATOM 12088 O O . LEU C 1 455 ? 7.102 -84.682 2.711 1.00 63.07 455 LEU E O 1
ATOM 12093 N N . PRO C 1 456 ? 6.857 -86.905 2.571 1.00 64.58 456 PRO E N 1
ATOM 12094 C CA . PRO C 1 456 ? 8.061 -87.055 1.744 1.00 64.10 456 PRO E CA 1
ATOM 12095 C C . PRO C 1 456 ? 7.925 -86.281 0.446 1.00 64.39 456 PRO E C 1
ATOM 12096 O O . PRO C 1 456 ? 6.862 -86.306 -0.192 1.00 63.82 456 PRO E O 1
ATOM 12100 N N . PRO C 1 457 ? 8.979 -85.570 0.029 1.00 64.17 457 PRO E N 1
ATOM 12101 C CA . PRO C 1 457 ? 8.868 -84.754 -1.192 1.00 66.10 457 PRO E CA 1
ATOM 12102 C C . PRO C 1 457 ? 8.536 -85.561 -2.435 1.00 65.72 457 PRO E C 1
ATOM 12103 O O . PRO C 1 457 ? 7.803 -85.071 -3.304 1.00 66.92 457 PRO E O 1
ATOM 12107 N N . LYS C 1 458 ? 9.045 -86.791 -2.543 1.00 64.80 458 LYS E N 1
ATOM 12108 C CA . LYS C 1 458 ? 8.729 -87.627 -3.696 1.00 65.45 458 LYS E CA 1
ATOM 12109 C C . LYS C 1 458 ? 7.238 -87.915 -3.805 1.00 65.29 458 LYS E C 1
ATOM 12110 O O . LYS C 1 458 ? 6.761 -88.258 -4.892 1.00 69.88 458 LYS E O 1
ATOM 12116 N N . ILE C 1 459 ? 6.497 -87.784 -2.708 1.00 64.29 459 ILE E N 1
ATOM 12117 C CA . ILE C 1 459 ? 5.046 -87.933 -2.738 1.00 65.45 459 ILE E CA 1
ATOM 12118 C C . ILE C 1 459 ? 4.357 -86.583 -2.904 1.00 66.36 459 ILE E C 1
ATOM 12119 O O . ILE C 1 459 ? 3.326 -86.485 -3.574 1.00 66.30 459 ILE E O 1
ATOM 12124 N N . LEU C 1 460 ? 4.920 -85.528 -2.309 1.00 68.64 460 LEU E N 1
ATOM 12125 C CA . LEU C 1 460 ? 4.377 -84.187 -2.508 1.00 66.86 460 LEU E CA 1
ATOM 12126 C C . LEU C 1 460 ? 4.437 -83.781 -3.975 1.00 67.25 460 LEU E C 1
ATOM 12127 O O . LEU C 1 460 ? 3.502 -83.158 -4.492 1.00 64.44 460 LEU E O 1
ATOM 12132 N N . ARG C 1 461 ? 5.529 -84.126 -4.661 1.00 70.34 461 ARG E N 1
ATOM 12133 C CA . ARG C 1 461 ? 5.652 -83.817 -6.080 1.00 69.66 461 ARG E CA 1
ATOM 12134 C C . ARG C 1 461 ? 4.653 -84.591 -6.931 1.00 68.59 461 ARG E C 1
ATOM 12135 O O . ARG C 1 461 ? 4.388 -84.192 -8.069 1.00 72.48 461 ARG E O 1
ATOM 12143 N N . LYS C 1 462 ? 4.096 -85.684 -6.409 1.00 66.10 462 LYS E N 1
ATOM 12144 C CA . LYS C 1 462 ? 3.040 -86.411 -7.101 1.00 66.49 462 LYS E CA 1
ATOM 12145 C C . LYS C 1 462 ? 1.671 -85.766 -6.926 1.00 66.94 462 LYS E C 1
ATOM 12146 O O . LYS C 1 462 ? 0.697 -86.247 -7.515 1.00 65.89 462 LYS E O 1
ATOM 12152 N N . GLY C 1 463 ? 1.573 -84.697 -6.140 1.00 68.15 463 GLY E N 1
ATOM 12153 C CA . GLY C 1 463 ? 0.315 -84.011 -5.928 1.00 65.80 463 GLY E CA 1
ATOM 12154 C C . GLY C 1 463 ? -0.458 -84.440 -4.703 1.00 68.84 463 GLY E C 1
ATOM 12155 O O . GLY C 1 463 ? -1.618 -84.038 -4.552 1.00 63.61 463 GLY E O 1
ATOM 12156 N N . ILE C 1 464 ? 0.142 -85.235 -3.823 1.00 70.14 464 ILE E N 1
ATOM 12157 C CA . ILE C 1 464 ? -0.529 -85.756 -2.638 1.00 65.44 464 ILE E CA 1
ATOM 12158 C C . ILE C 1 464 ? -0.080 -84.941 -1.434 1.00 66.03 464 ILE E C 1
ATOM 12159 O O . ILE C 1 464 ? 1.119 -84.857 -1.140 1.00 66.64 464 ILE E O 1
ATOM 12164 N N . THR C 1 465 ? -1.042 -84.341 -0.734 1.00 63.97 465 THR E N 1
ATOM 12165 C CA . THR C 1 465 ? -0.760 -83.521 0.435 1.00 60.55 465 THR E CA 1
ATOM 12166 C C . THR C 1 465 ? -1.213 -84.159 1.740 1.00 57.19 465 THR E C 1
ATOM 12167 O O . THR C 1 465 ? -1.076 -83.532 2.796 1.00 56.37 465 THR E O 1
ATOM 12171 N N . ASP C 1 466 ? -1.741 -85.382 1.706 1.00 57.26 466 ASP E N 1
ATOM 12172 C CA . ASP C 1 466 ? -2.219 -86.035 2.918 1.00 56.74 466 ASP E CA 1
ATOM 12173 C C . ASP C 1 466 ? -1.872 -87.515 2.891 1.00 57.03 466 ASP E C 1
ATOM 12174 O O . ASP C 1 466 ? -2.169 -88.211 1.917 1.00 56.12 466 ASP E O 1
ATOM 12179 N N . MET C 1 467 ? -1.246 -87.985 3.966 1.00 54.27 467 MET E N 1
ATOM 12180 C CA . MET C 1 467 ? -1.050 -89.401 4.235 1.00 56.74 467 MET E CA 1
ATOM 12181 C C . MET C 1 467 ? -1.538 -89.694 5.646 1.00 53.64 467 MET E C 1
ATOM 12182 O O . MET C 1 467 ? -1.748 -88.786 6.455 1.00 56.97 467 MET E O 1
ATOM 12187 N N . VAL C 1 468 ? -1.722 -90.979 5.945 1.00 51.47 468 VAL E N 1
ATOM 12188 C CA . VAL C 1 468 ? -2.068 -91.378 7.303 1.00 51.16 468 VAL E CA 1
ATOM 12189 C C . VAL C 1 468 ? -0.842 -91.225 8.192 1.00 48.48 468 VAL E C 1
ATOM 12190 O O . VAL C 1 468 ? 0.268 -91.629 7.822 1.00 53.46 468 VAL E O 1
ATOM 12194 N N . ARG C 1 469 ? -1.034 -90.630 9.367 1.00 49.30 469 ARG E N 1
ATOM 12195 C CA . ARG C 1 469 ? 0.067 -90.345 10.275 1.00 47.21 469 ARG E CA 1
ATOM 12196 C C . ARG C 1 469 ? -0.353 -90.661 11.701 1.00 47.51 469 ARG E C 1
ATOM 12197 O O . ARG C 1 469 ? -1.447 -90.283 12.129 1.00 49.82 469 ARG E O 1
ATOM 12205 N N . VAL C 1 470 ? 0.519 -91.358 12.427 1.00 44.15 470 VAL E N 1
ATOM 12206 C CA . VAL C 1 470 ? 0.260 -91.784 13.797 1.00 44.82 470 VAL E CA 1
ATOM 12207 C C . VAL C 1 470 ? 1.428 -91.345 14.668 1.00 44.55 470 VAL E C 1
ATOM 12208 O O . VAL C 1 470 ? 2.592 -91.495 14.280 1.00 46.21 470 VAL E O 1
ATOM 12212 N N . SER C 1 471 ? 1.120 -90.810 15.848 1.00 41.21 471 SER E N 1
ATOM 12213 C CA . SER C 1 471 ? 2.161 -90.372 16.768 1.00 45.66 471 SER E CA 1
ATOM 12214 C C . SER C 1 471 ? 1.564 -90.173 18.151 1.00 43.87 471 SER E C 1
ATOM 12215 O O . SER C 1 471 ? 0.347 -90.065 18.316 1.00 40.44 471 SER E O 1
ATOM 12218 N N . ASP C 1 472 ? 2.450 -90.124 19.144 1.00 45.00 472 ASP E N 1
ATOM 12219 C CA . ASP C 1 472 ? 2.097 -89.730 20.500 1.00 43.71 472 ASP E CA 1
ATOM 12220 C C . ASP C 1 472 ? 2.204 -88.225 20.709 1.00 43.71 472 ASP E C 1
ATOM 12221 O O . ASP C 1 472 ? 2.089 -87.756 21.845 1.00 42.77 472 ASP E O 1
ATOM 12226 N N . ALA C 1 473 ? 2.427 -87.467 19.641 1.00 41.13 473 ALA E N 1
ATOM 12227 C CA . ALA C 1 473 ? 2.570 -86.024 19.720 1.00 43.22 473 ALA E CA 1
ATOM 12228 C C . ALA C 1 473 ? 1.218 -85.338 19.558 1.00 47.16 473 ALA E C 1
ATOM 12229 O O . ALA C 1 473 ? 0.198 -85.965 19.260 1.00 45.41 473 ALA E O 1
ATOM 12231 N N . ARG C 1 474 ? 1.222 -84.026 19.762 1.00 49.19 474 ARG E N 1
ATOM 12232 C CA . ARG C 1 474 ? 0.056 -83.206 19.488 1.00 44.41 474 ARG E CA 1
ATOM 12233 C C . ARG C 1 474 ? 0.126 -82.640 18.075 1.00 46.66 474 ARG E C 1
ATOM 12234 O O . ARG C 1 474 ? 1.120 -82.785 17.360 1.00 45.94 474 ARG E O 1
ATOM 12242 N N . MET C 1 475 ? -0.956 -81.985 17.680 1.00 49.53 475 MET E N 1
ATOM 12243 C CA . MET C 1 475 ? -1.024 -81.237 16.439 1.00 47.92 475 MET E CA 1
ATOM 12244 C C . MET C 1 475 ? -1.370 -79.793 16.762 1.00 50.77 475 MET E C 1
ATOM 12245 O O . MET C 1 475 ? -1.968 -79.494 17.800 1.00 49.59 475 MET E O 1
ATOM 12250 N N . SER C 1 476 ? -0.978 -78.892 15.870 1.00 55.84 476 SER E N 1
ATOM 12251 C CA . SER C 1 476 ? -1.443 -77.519 15.978 1.00 46.46 476 SER E CA 1
ATOM 12252 C C . SER C 1 476 ? -2.927 -77.461 15.648 1.00 48.78 476 SER E C 1
ATOM 12253 O O . SER C 1 476 ? -3.417 -78.198 14.789 1.00 49.67 476 SER E O 1
ATOM 12256 N N . GLY C 1 477 ? -3.653 -76.591 16.353 1.00 45.87 477 GLY E N 1
ATOM 12257 C CA . GLY C 1 477 ? -5.055 -76.392 16.037 1.00 42.29 477 GLY E CA 1
ATOM 12258 C C . GLY C 1 477 ? -5.288 -75.922 14.619 1.00 44.51 477 GLY E C 1
ATOM 12259 O O . GLY C 1 477 ? -6.374 -76.139 14.069 1.00 42.55 477 GLY E O 1
ATOM 12260 N N . THR C 1 478 ? -4.289 -75.291 14.013 1.00 47.99 478 THR E N 1
ATOM 12261 C CA . THR C 1 478 ? -4.355 -74.825 12.638 1.00 47.22 478 THR E CA 1
ATOM 12262 C C . THR C 1 478 ? -3.960 -75.896 11.632 1.00 49.96 478 THR E C 1
ATOM 12263 O O . THR C 1 478 ? -3.971 -75.627 10.427 1.00 49.85 478 THR E O 1
ATOM 12267 N N . ALA C 1 479 ? -3.613 -77.096 12.091 1.00 50.44 479 ALA E N 1
ATOM 12268 C CA . ALA C 1 479 ? -3.146 -78.149 11.208 1.00 50.06 479 ALA E CA 1
ATOM 12269 C C . ALA C 1 479 ? -4.322 -78.976 10.689 1.00 48.03 479 ALA E C 1
ATOM 12270 O O . ALA C 1 479 ? -5.479 -78.768 11.061 1.00 47.57 479 ALA E O 1
ATOM 12272 N N . TYR C 1 480 ? -4.016 -79.941 9.827 1.00 50.65 480 TYR E N 1
ATOM 12273 C CA . TYR C 1 480 ? -5.033 -80.643 9.053 1.00 52.82 480 TYR E CA 1
ATOM 12274 C C . TYR C 1 480 ? -4.460 -81.981 8.602 1.00 52.49 480 TYR E C 1
ATOM 12275 O O . TYR C 1 480 ? -3.294 -82.298 8.855 1.00 51.36 480 TYR E O 1
ATOM 12284 N N . GLY C 1 481 ? -5.291 -82.765 7.924 1.00 52.76 481 GLY E N 1
ATOM 12285 C CA . GLY C 1 481 ? -4.892 -84.056 7.402 1.00 52.62 481 GLY E CA 1
ATOM 12286 C C . GLY C 1 481 ? -5.388 -85.207 8.262 1.00 54.29 481 GLY E C 1
ATOM 12287 O O . GLY C 1 481 ? -5.949 -85.031 9.346 1.00 57.47 481 GLY E O 1
ATOM 12288 N N . THR C 1 482 ? -5.167 -86.419 7.749 1.00 53.17 482 THR E N 1
ATOM 12289 C CA . THR C 1 482 ? -5.566 -87.646 8.442 1.00 52.60 482 THR E CA 1
ATOM 12290 C C . THR C 1 482 ? -4.463 -88.017 9.428 1.00 50.13 482 THR E C 1
ATOM 12291 O O . THR C 1 482 ? -3.611 -88.871 9.176 1.00 49.69 482 THR E O 1
ATOM 12295 N N . VAL C 1 483 ? -4.490 -87.356 10.582 1.00 47.60 483 VAL E N 1
ATOM 12296 C CA . VAL C 1 483 ? -3.425 -87.445 11.575 1.00 46.04 483 VAL E CA 1
ATOM 12297 C C . VAL C 1 483 ? -4.009 -87.999 12.866 1.00 47.16 483 VAL E C 1
ATOM 12298 O O . VAL C 1 483 ? -4.856 -87.355 13.495 1.00 50.75 483 VAL E O 1
ATOM 12302 N N . VAL C 1 484 ? -3.557 -89.187 13.258 1.00 46.69 484 VAL E N 1
ATOM 12303 C CA . VAL C 1 484 ? -3.898 -89.747 14.562 1.00 45.96 484 VAL E CA 1
ATOM 12304 C C . VAL C 1 484 ? -2.948 -89.170 15.602 1.00 42.68 484 VAL E C 1
ATOM 12305 O O . VAL C 1 484 ? -1.727 -89.149 15.400 1.00 44.29 484 VAL E O 1
ATOM 12309 N N . LEU C 1 485 ? -3.501 -88.701 16.718 1.00 41.13 485 LEU E N 1
ATOM 12310 C CA . LEU C 1 485 ? -2.740 -87.939 17.697 1.00 41.15 485 LEU E CA 1
ATOM 12311 C C . LEU C 1 485 ? -3.037 -88.432 19.104 1.00 41.37 485 LEU E C 1
ATOM 12312 O O . LEU C 1 485 ? -3.994 -89.174 19.342 1.00 43.20 485 LEU E O 1
ATOM 12317 N N . HIS C 1 486 ? -2.189 -87.995 20.037 1.00 41.78 486 HIS E N 1
ATOM 12318 C CA . HIS C 1 486 ? -2.367 -88.239 21.470 1.00 43.39 486 HIS E CA 1
ATOM 12319 C C . HIS C 1 486 ? -2.406 -89.729 21.792 1.00 42.34 486 HIS E C 1
ATOM 12320 O O . HIS C 1 486 ? -3.132 -90.159 22.693 1.00 38.37 486 HIS E O 1
ATOM 12327 N N . VAL C 1 487 ? -1.630 -90.527 21.056 1.00 44.55 487 VAL E N 1
ATOM 12328 C CA . VAL C 1 487 ? -1.581 -91.963 21.309 1.00 43.19 487 VAL E CA 1
ATOM 12329 C C . VAL C 1 487 ? -1.037 -92.197 22.711 1.00 43.56 487 VAL E C 1
ATOM 12330 O O . VAL C 1 487 ? 0.096 -91.813 23.027 1.00 44.94 487 VAL E O 1
ATOM 12334 N N . ALA C 1 488 ? -1.849 -92.823 23.562 1.00 42.32 488 ALA E N 1
ATOM 12335 C CA . ALA C 1 488 ? -1.502 -93.040 24.954 1.00 43.83 488 ALA E CA 1
ATOM 12336 C C . ALA C 1 488 ? -1.591 -94.521 25.297 1.00 40.97 488 ALA E C 1
ATOM 12337 O O . ALA C 1 488 ? -2.493 -95.217 24.813 1.00 40.12 488 ALA E O 1
ATOM 12339 N N . PRO C 1 489 ? -0.666 -95.039 26.124 1.00 40.35 489 PRO E N 1
ATOM 12340 C CA . PRO C 1 489 ? 0.485 -94.312 26.674 1.00 41.56 489 PRO E CA 1
ATOM 12341 C C . PRO C 1 489 ? 1.549 -94.021 25.622 1.00 42.96 489 PRO E C 1
ATOM 12342 O O . PRO C 1 489 ? 1.712 -94.801 24.684 1.00 38.23 489 PRO E O 1
ATOM 12346 N N . GLU C 1 490 ? 2.256 -92.905 25.782 1.00 44.34 490 GLU E N 1
ATOM 12347 C CA . GLU C 1 490 ? 3.265 -92.508 24.813 1.00 43.08 490 GLU E CA 1
ATOM 12348 C C . GLU C 1 490 ? 4.384 -93.544 24.743 1.00 44.60 490 GLU E C 1
ATOM 12349 O O . GLU C 1 490 ? 4.553 -94.383 25.633 1.00 44.27 490 GLU E O 1
ATOM 12355 N N . ALA C 1 491 ? 5.156 -93.473 23.655 1.00 43.12 491 ALA E N 1
ATOM 12356 C CA . ALA C 1 491 ? 6.225 -94.442 23.433 1.00 42.06 491 ALA E CA 1
ATOM 12357 C C . ALA C 1 491 ? 7.253 -94.403 24.557 1.00 44.73 491 ALA E C 1
ATOM 12358 O O . ALA C 1 491 ? 7.715 -95.452 25.021 1.00 44.68 491 ALA E O 1
ATOM 12360 N N . ALA C 1 492 ? 7.616 -93.203 25.015 1.00 40.05 492 ALA E N 1
ATOM 12361 C CA . ALA C 1 492 ? 8.602 -93.066 26.080 1.00 38.70 492 ALA E CA 1
ATOM 12362 C C . ALA C 1 492 ? 8.103 -93.583 27.422 1.00 39.23 492 ALA E C 1
ATOM 12363 O O . ALA C 1 492 ? 8.909 -93.727 28.348 1.00 38.08 492 ALA E O 1
ATOM 12365 N N . ALA C 1 493 ? 6.806 -93.858 27.554 1.00 42.21 493 ALA E N 1
ATOM 12366 C CA . ALA C 1 493 ? 6.241 -94.426 28.769 1.00 41.73 493 ALA E CA 1
ATOM 12367 C C . ALA C 1 493 ? 6.002 -95.926 28.654 1.00 47.40 493 ALA E C 1
ATOM 12368 O O . ALA C 1 493 ? 5.290 -96.497 29.488 1.00 45.97 493 ALA E O 1
ATOM 12370 N N . GLY C 1 494 ? 6.576 -96.574 27.643 1.00 44.25 494 GLY E N 1
ATOM 12371 C CA . GLY C 1 494 ? 6.405 -97.996 27.447 1.00 46.49 494 GLY E CA 1
ATOM 12372 C C . GLY C 1 494 ? 5.200 -98.395 26.628 1.00 39.87 494 GLY E C 1
ATOM 12373 O O . GLY C 1 494 ? 4.984 -99.597 26.425 1.00 41.96 494 GLY E O 1
ATOM 12374 N N . GLY C 1 495 ? 4.409 -97.434 26.152 1.00 38.95 495 GLY E N 1
ATOM 12375 C CA . GLY C 1 495 ? 3.239 -97.724 25.356 1.00 39.71 495 GLY E CA 1
ATOM 12376 C C . GLY C 1 495 ? 3.572 -98.535 24.122 1.00 43.34 495 GLY E C 1
ATOM 12377 O O . GLY C 1 495 ? 4.692 -98.486 23.603 1.00 43.89 495 GLY E O 1
ATOM 12378 N N . PRO C 1 496 ? 2.597 -99.302 23.625 1.00 44.55 496 PRO E N 1
ATOM 12379 C CA . PRO C 1 496 ? 2.867 -100.187 22.478 1.00 39.78 496 PRO E CA 1
ATOM 12380 C C . PRO C 1 496 ? 3.350 -99.455 21.238 1.00 42.51 496 PRO E C 1
ATOM 12381 O O . PRO C 1 496 ? 3.889 -100.101 20.330 1.00 42.62 496 PRO E O 1
ATOM 12385 N N . LEU C 1 497 ? 3.174 -98.133 21.169 1.00 43.86 497 LEU E N 1
ATOM 12386 C CA . LEU C 1 497 ? 3.690 -97.373 20.035 1.00 43.80 497 LEU E CA 1
ATOM 12387 C C . LEU C 1 497 ? 5.205 -97.479 19.932 1.00 41.79 497 LEU E C 1
ATOM 12388 O O . LEU C 1 497 ? 5.756 -97.432 18.826 1.00 42.53 497 LEU E O 1
ATOM 12393 N N . ALA C 1 498 ? 5.892 -97.638 21.066 1.00 39.67 498 ALA E N 1
ATOM 12394 C CA . ALA C 1 498 ? 7.348 -97.727 21.061 1.00 41.69 498 ALA E CA 1
ATOM 12395 C C . ALA C 1 498 ? 7.860 -98.970 20.347 1.00 43.69 498 ALA E C 1
ATOM 12396 O O . ALA C 1 498 ? 9.045 -99.024 20.000 1.00 43.78 498 ALA E O 1
ATOM 12398 N N . LEU C 1 499 ? 7.003 -99.962 20.115 1.00 46.05 499 LEU E N 1
ATOM 12399 C CA . LEU C 1 499 ? 7.418 -101.240 19.555 1.00 45.49 499 LEU E CA 1
ATOM 12400 C C . LEU C 1 499 ? 7.095 -101.381 18.074 1.00 47.43 499 LEU E C 1
ATOM 12401 O O . LEU C 1 499 ? 7.330 -102.451 17.504 1.00 48.02 499 LEU E O 1
ATOM 12406 N N . VAL C 1 500 ? 6.569 -100.335 17.436 1.00 43.79 500 VAL E N 1
ATOM 12407 C CA . VAL C 1 500 ? 6.243 -100.409 16.016 1.00 45.98 500 VAL E CA 1
ATOM 12408 C C . VAL C 1 500 ? 7.530 -100.449 15.204 1.00 46.52 500 VAL E C 1
ATOM 12409 O O . VAL C 1 500 ? 8.448 -99.649 15.424 1.00 46.32 500 VAL E O 1
ATOM 12413 N N . GLN C 1 501 ? 7.605 -101.385 14.261 1.00 48.98 501 GLN E N 1
ATOM 12414 C CA . GLN C 1 501 ? 8.780 -101.565 13.424 1.00 49.34 501 GLN E CA 1
ATOM 12415 C C . GLN C 1 501 ? 8.417 -101.345 11.962 1.00 47.74 501 GLN E C 1
ATOM 12416 O O . GLN C 1 501 ? 7.260 -101.510 11.562 1.00 43.42 501 GLN E O 1
ATOM 12422 N N . ASP C 1 502 ? 9.419 -100.967 11.169 1.00 45.44 502 ASP E N 1
ATOM 12423 C CA . ASP C 1 502 ? 9.213 -100.768 9.740 1.00 44.86 502 ASP E CA 1
ATOM 12424 C C . ASP C 1 502 ? 8.694 -102.047 9.096 1.00 48.50 502 ASP E C 1
ATOM 12425 O O . ASP C 1 502 ? 9.290 -103.118 9.239 1.00 48.26 502 ASP E O 1
ATOM 12430 N N . GLY C 1 503 ? 7.574 -101.931 8.388 1.00 45.93 503 GLY E N 1
ATOM 12431 C CA . GLY C 1 503 ? 6.954 -103.047 7.710 1.00 40.22 503 GLY E CA 1
ATOM 12432 C C . GLY C 1 503 ? 5.668 -103.527 8.346 1.00 41.98 503 GLY E C 1
ATOM 12433 O O . GLY C 1 503 ? 4.888 -104.217 7.679 1.00 44.73 503 GLY E O 1
ATOM 12434 N N . ASP C 1 504 ? 5.422 -103.185 9.609 1.00 39.77 504 ASP E N 1
ATOM 12435 C CA . ASP C 1 504 ? 4.201 -103.614 10.276 1.00 42.58 504 ASP E CA 1
ATOM 12436 C C . ASP C 1 504 ? 2.974 -103.002 9.608 1.00 44.00 504 ASP E C 1
ATOM 12437 O O . ASP C 1 504 ? 3.011 -101.884 9.089 1.00 47.39 504 ASP E O 1
ATOM 12442 N N . ILE C 1 505 ? 1.880 -103.753 9.622 1.00 46.17 505 ILE E N 1
ATOM 12443 C CA . ILE C 1 505 ? 0.618 -103.300 9.049 1.00 50.76 505 ILE E CA 1
ATOM 12444 C C . ILE C 1 505 ? -0.198 -102.633 10.146 1.00 46.83 505 ILE E C 1
ATOM 12445 O O . ILE C 1 505 ? -0.440 -103.227 11.202 1.00 47.39 505 ILE E O 1
ATOM 12450 N N . ILE C 1 506 ? -0.615 -101.394 9.901 1.00 46.60 506 ILE E N 1
ATOM 12451 C CA . ILE C 1 506 ? -1.420 -100.626 10.843 1.00 43.98 506 ILE E CA 1
ATOM 12452 C C . ILE C 1 506 ? -2.774 -100.358 10.204 1.00 48.16 506 ILE E C 1
ATOM 12453 O O . ILE C 1 506 ? -2.847 -99.898 9.059 1.00 48.61 506 ILE E O 1
ATOM 12458 N N . GLU C 1 507 ? -3.840 -100.648 10.943 1.00 47.77 507 GLU E N 1
ATOM 12459 C CA . GLU C 1 507 ? -5.206 -100.517 10.455 1.00 51.13 507 GLU E CA 1
ATOM 12460 C C . GLU C 1 507 ? -5.865 -99.305 11.097 1.00 51.09 507 GLU E C 1
ATOM 12461 O O . GLU C 1 507 ? -5.902 -99.193 12.327 1.00 48.02 507 GLU E O 1
ATOM 12467 N N . LEU C 1 508 ? -6.375 -98.403 10.264 1.00 50.97 508 LEU E N 1
ATOM 12468 C CA . LEU C 1 508 ? -7.131 -97.246 10.717 1.00 49.17 508 LEU E CA 1
ATOM 12469 C C . LEU C 1 508 ? -8.574 -97.364 10.250 1.00 54.57 508 LEU E C 1
ATOM 12470 O O . LEU C 1 508 ? -8.837 -97.712 9.095 1.00 56.94 508 LEU E O 1
ATOM 12475 N N . ASP C 1 509 ? -9.510 -97.079 11.157 1.00 53.99 509 ASP E N 1
ATOM 12476 C CA . ASP C 1 509 ? -10.941 -97.144 10.842 1.00 54.03 509 ASP E CA 1
ATOM 12477 C C . ASP C 1 509 ? -11.648 -96.181 11.795 1.00 54.45 509 ASP E C 1
ATOM 12478 O O . ASP C 1 509 ? -12.084 -96.572 12.877 1.00 55.05 509 ASP E O 1
ATOM 12483 N N . VAL C 1 510 ? -11.753 -94.917 11.370 1.00 56.12 510 VAL E N 1
ATOM 12484 C CA . VAL C 1 510 ? -12.334 -93.882 12.221 1.00 53.35 510 VAL E CA 1
ATOM 12485 C C . VAL C 1 510 ? -13.789 -94.202 12.541 1.00 54.98 510 VAL E C 1
ATOM 12486 O O . VAL C 1 510 ? -14.255 -93.985 13.667 1.00 54.02 510 VAL E O 1
ATOM 12490 N N . ALA C 1 511 ? -14.530 -94.725 11.561 1.00 57.16 511 ALA E N 1
ATOM 12491 C CA . ALA C 1 511 ? -15.930 -95.069 11.791 1.00 54.58 511 ALA E CA 1
ATOM 12492 C C . ALA C 1 511 ? -16.063 -96.122 12.884 1.00 53.68 511 ALA E C 1
ATOM 12493 O O . ALA C 1 511 ? -16.894 -95.993 13.790 1.00 52.38 511 ALA E O 1
ATOM 12495 N N . ALA C 1 512 ? -15.246 -97.171 12.818 1.00 52.21 512 ALA E N 1
ATOM 12496 C CA . ALA C 1 512 ? -15.254 -98.217 13.831 1.00 53.61 512 ALA E CA 1
ATOM 12497 C C . ALA C 1 512 ? -14.493 -97.829 15.091 1.00 52.88 512 ALA E C 1
ATOM 12498 O O . ALA C 1 512 ? -14.463 -98.622 16.039 1.00 47.64 512 ALA E O 1
ATOM 12500 N N . ARG C 1 513 ? -13.888 -96.640 15.123 1.00 51.12 513 ARG E N 1
ATOM 12501 C CA . ARG C 1 513 ? -13.088 -96.182 16.259 1.00 50.75 513 ARG E CA 1
ATOM 12502 C C . ARG C 1 513 ? -11.991 -97.192 16.590 1.00 48.77 513 ARG E C 1
ATOM 12503 O O . ARG C 1 513 ? -11.818 -97.614 17.735 1.00 49.58 513 ARG E O 1
ATOM 12511 N N . LYS C 1 514 ? -11.239 -97.581 15.561 1.00 47.07 514 LYS E N 1
ATOM 12512 C CA . LYS C 1 514 ? -10.255 -98.649 15.670 1.00 47.07 514 LYS E CA 1
ATOM 12513 C C . LYS C 1 514 ? -8.908 -98.185 15.137 1.00 45.74 514 LYS E C 1
ATOM 12514 O O . LYS C 1 514 ? -8.817 -97.692 14.008 1.00 45.61 514 LYS E O 1
ATOM 12520 N N . LEU C 1 515 ? -7.870 -98.346 15.954 1.00 45.42 515 LEU E N 1
ATOM 12521 C CA . LEU C 1 515 ? -6.480 -98.215 15.525 1.00 45.09 515 LEU E CA 1
ATOM 12522 C C . LEU C 1 515 ? -5.758 -99.476 15.975 1.00 45.24 515 LEU E C 1
ATOM 12523 O O . LEU C 1 515 ? -5.501 -99.653 17.170 1.00 45.10 515 LEU E O 1
ATOM 12528 N N . HIS C 1 516 ? -5.439 -100.354 15.028 1.00 47.79 516 HIS E N 1
ATOM 12529 C CA . HIS C 1 516 ? -4.905 -101.672 15.337 1.00 46.14 516 HIS E CA 1
ATOM 12530 C C . HIS C 1 516 ? -3.525 -101.853 14.720 1.00 45.18 516 HIS E C 1
ATOM 12531 O O . HIS C 1 516 ? -3.286 -101.453 13.576 1.00 44.72 516 HIS E O 1
ATOM 12538 N N . LEU C 1 517 ? -2.624 -102.458 15.488 1.00 43.93 517 LEU E N 1
ATOM 12539 C CA . LEU C 1 517 ? -1.303 -102.844 15.011 1.00 43.66 517 LEU E CA 1
ATOM 12540 C C . LEU C 1 517 ? -1.301 -104.348 14.773 1.00 45.66 517 LEU E C 1
ATOM 12541 O O . LEU C 1 517 ? -1.511 -105.128 15.709 1.00 43.97 517 LEU E O 1
ATOM 12546 N N . HIS C 1 518 ? -1.064 -104.754 13.525 1.00 47.32 518 HIS E N 1
ATOM 12547 C CA . HIS C 1 518 ? -1.145 -106.163 13.137 1.00 48.67 518 HIS E CA 1
ATOM 12548 C C . HIS C 1 518 ? 0.108 -106.921 13.587 1.00 44.74 518 HIS E C 1
ATOM 12549 O O . HIS C 1 518 ? 0.884 -107.454 12.792 1.00 43.62 518 HIS E O 1
ATOM 12556 N N . VAL C 1 519 ? 0.298 -106.953 14.905 1.00 45.56 519 VAL E N 1
ATOM 12557 C CA . VAL C 1 519 ? 1.360 -107.727 15.539 1.00 42.91 519 VAL E CA 1
ATOM 12558 C C . VAL C 1 519 ? 0.759 -108.433 16.746 1.00 46.20 519 VAL E C 1
ATOM 12559 O O . VAL C 1 519 ? 0.022 -107.820 17.527 1.00 49.89 519 VAL E O 1
ATOM 12563 N N . SER C 1 520 ? 1.069 -109.718 16.898 1.00 48.52 520 SER E N 1
ATOM 12564 C CA . SER C 1 520 ? 0.485 -110.518 17.964 1.00 49.54 520 SER E CA 1
ATOM 12565 C C . SER C 1 520 ? 1.006 -110.078 19.330 1.00 51.06 520 SER E C 1
ATOM 12566 O O . SER C 1 520 ? 2.066 -109.454 19.450 1.00 49.16 520 SER E O 1
ATOM 12569 N N . ASP C 1 521 ? 0.243 -110.419 20.374 1.00 53.08 521 ASP E N 1
ATOM 12570 C CA . ASP C 1 521 ? 0.687 -110.130 21.734 1.00 52.46 521 ASP E CA 1
ATOM 12571 C C . ASP C 1 521 ? 1.958 -110.892 22.081 1.00 50.40 521 ASP E C 1
ATOM 12572 O O . ASP C 1 521 ? 2.803 -110.382 22.825 1.00 47.79 521 ASP E O 1
ATOM 12577 N N . GLU C 1 522 ? 2.108 -112.107 21.554 1.00 51.40 522 GLU E N 1
ATOM 12578 C CA . GLU C 1 522 ? 3.317 -112.879 21.816 1.00 53.75 522 GLU E CA 1
ATOM 12579 C C . GLU C 1 522 ? 4.542 -112.192 21.226 1.00 51.27 522 GLU E C 1
ATOM 12580 O O . GLU C 1 522 ? 5.606 -112.154 21.856 1.00 49.60 522 GLU E O 1
ATOM 12586 N N . GLU C 1 523 ? 4.412 -111.642 20.016 1.00 48.40 523 GLU E N 1
ATOM 12587 C CA . GLU C 1 523 ? 5.539 -110.949 19.401 1.00 50.67 523 GLU E CA 1
ATOM 12588 C C . GLU C 1 523 ? 5.772 -109.590 20.051 1.00 50.04 523 GLU E C 1
ATOM 12589 O O . GLU C 1 523 ? 6.921 -109.159 20.203 1.00 49.61 523 GLU E O 1
ATOM 12595 N N . LEU C 1 524 ? 4.695 -108.898 20.435 1.00 49.10 524 LEU E N 1
ATOM 12596 C CA . LEU C 1 524 ? 4.851 -107.646 21.167 1.00 50.34 524 LEU E CA 1
ATOM 12597 C C . LEU C 1 524 ? 5.568 -107.863 22.492 1.00 50.45 524 LEU E C 1
ATOM 12598 O O . LEU C 1 524 ? 6.298 -106.980 22.956 1.00 48.46 524 LEU E O 1
ATOM 12603 N N . ALA C 1 525 ? 5.377 -109.031 23.112 1.00 51.26 525 ALA E N 1
ATOM 12604 C CA . ALA C 1 525 ? 6.042 -109.316 24.378 1.00 49.75 525 ALA E CA 1
ATOM 12605 C C . ALA C 1 525 ? 7.549 -109.433 24.197 1.00 52.11 525 ALA E C 1
ATOM 12606 O O . ALA C 1 525 ? 8.318 -108.994 25.060 1.00 54.49 525 ALA E O 1
ATOM 12608 N N . ARG C 1 526 ? 7.993 -110.021 23.083 1.00 51.01 526 ARG E N 1
ATOM 12609 C CA . ARG C 1 526 ? 9.427 -110.126 22.831 1.00 52.75 526 ARG E CA 1
ATOM 12610 C C . ARG C 1 526 ? 10.033 -108.766 22.509 1.00 54.62 526 ARG E C 1
ATOM 12611 O O . ARG C 1 526 ? 11.157 -108.466 22.928 1.00 56.02 526 ARG E O 1
ATOM 12619 N N . ARG C 1 527 ? 9.304 -107.928 21.765 1.00 50.48 527 ARG E N 1
ATOM 12620 C CA . ARG C 1 527 ? 9.789 -106.580 21.484 1.00 51.46 527 ARG E CA 1
ATOM 12621 C C . ARG C 1 527 ? 9.853 -105.733 22.747 1.00 52.64 527 ARG E C 1
ATOM 12622 O O . ARG C 1 527 ? 10.709 -104.847 22.856 1.00 47.61 527 ARG E O 1
ATOM 12630 N N . ARG C 1 528 ? 8.961 -105.987 23.707 1.00 52.40 528 ARG E N 1
ATOM 12631 C CA . ARG C 1 528 ? 8.916 -105.189 24.925 1.00 53.45 528 ARG E CA 1
ATOM 12632 C C . ARG C 1 528 ? 10.122 -105.433 25.825 1.00 56.11 528 ARG E C 1
ATOM 12633 O O . ARG C 1 528 ? 10.475 -104.552 26.617 1.00 59.42 528 ARG E O 1
ATOM 12641 N N . GLU C 1 529 ? 10.763 -106.599 25.718 1.00 59.86 529 GLU E N 1
ATOM 12642 C CA . GLU C 1 529 ? 11.944 -106.875 26.532 1.00 59.45 529 GLU E CA 1
ATOM 12643 C C . GLU C 1 529 ? 13.086 -105.934 26.174 1.00 58.71 529 GLU E C 1
ATOM 12644 O O . GLU C 1 529 ? 13.701 -105.318 27.052 1.00 64.65 529 GLU E O 1
ATOM 12650 N N . ALA C 1 530 ? 13.386 -105.814 24.879 1.00 58.92 530 ALA E N 1
ATOM 12651 C CA . ALA C 1 530 ? 14.481 -104.968 24.425 1.00 55.18 530 ALA E CA 1
ATOM 12652 C C . ALA C 1 530 ? 14.193 -103.482 24.589 1.00 61.91 530 ALA E C 1
ATOM 12653 O O . ALA C 1 530 ? 15.112 -102.672 24.430 1.00 63.57 530 ALA E O 1
ATOM 12655 N N . TRP C 1 531 ? 12.954 -103.104 24.901 1.00 60.87 531 TRP E N 1
ATOM 12656 C CA . TRP C 1 531 ? 12.625 -101.696 25.063 1.00 62.37 531 TRP E CA 1
ATOM 12657 C C . TRP C 1 531 ? 13.218 -101.155 26.355 1.00 63.12 531 TRP E C 1
ATOM 12658 O O . TRP C 1 531 ? 13.115 -101.783 27.413 1.00 60.87 531 TRP E O 1
ATOM 12669 N N . GLN C 1 532 ? 13.837 -99.983 26.266 1.00 65.30 532 GLN E N 1
ATOM 12670 C CA . GLN C 1 532 ? 14.357 -99.267 27.419 1.00 67.09 532 GLN E CA 1
ATOM 12671 C C . GLN C 1 532 ? 13.757 -97.869 27.443 1.00 64.95 532 GLN E C 1
ATOM 12672 O O . GLN C 1 532 ? 13.524 -97.266 26.391 1.00 64.15 532 GLN E O 1
ATOM 12678 N N . ALA C 1 533 ? 13.495 -97.362 28.642 1.00 66.12 533 ALA E N 1
ATOM 12679 C CA . ALA C 1 533 ? 13.032 -95.991 28.765 1.00 64.48 533 ALA E CA 1
ATOM 12680 C C . ALA C 1 533 ? 14.129 -95.035 28.306 1.00 64.37 533 ALA E C 1
ATOM 12681 O O . ALA C 1 533 ? 15.314 -95.286 28.551 1.00 62.66 533 ALA E O 1
ATOM 12683 N N . PRO C 1 534 ? 13.775 -93.940 27.629 1.00 66.36 534 PRO E N 1
ATOM 12684 C CA . PRO C 1 534 ? 14.800 -93.013 27.163 1.00 65.02 534 PRO E CA 1
ATOM 12685 C C . PRO C 1 534 ? 15.470 -92.318 28.339 1.00 62.90 534 PRO E C 1
ATOM 12686 O O . PRO C 1 534 ? 14.871 -92.185 29.418 1.00 65.27 534 PRO E O 1
ATOM 12690 N N . PRO C 1 535 ? 16.727 -91.887 28.178 1.00 64.74 535 PRO E N 1
ATOM 12691 C CA . PRO C 1 535 ? 17.393 -91.132 29.251 1.00 66.70 535 PRO E CA 1
ATOM 12692 C C . PRO C 1 535 ? 16.583 -89.931 29.714 1.00 65.57 535 PRO E C 1
ATOM 12693 O O . PRO C 1 535 ? 15.755 -89.404 28.964 1.00 63.64 535 PRO E O 1
ATOM 12697 N N . ALA C 1 536 ? 16.811 -89.499 30.948 1.00 65.79 536 ALA E N 1
ATOM 12698 C CA . ALA C 1 536 ? 16.119 -88.327 31.460 1.00 67.16 536 ALA E CA 1
ATOM 12699 C C . ALA C 1 536 ? 16.491 -87.108 30.622 1.00 63.16 536 ALA E C 1
ATOM 12700 O O . ALA C 1 536 ? 17.682 -86.875 30.374 1.00 60.53 536 ALA E O 1
ATOM 12702 N N . PRO C 1 537 ? 15.514 -86.331 30.145 1.00 63.80 537 PRO E N 1
ATOM 12703 C CA . PRO C 1 537 ? 15.855 -85.126 29.368 1.00 62.92 537 PRO E CA 1
ATOM 12704 C C . PRO C 1 537 ? 16.802 -84.190 30.100 1.00 62.04 537 PRO E C 1
ATOM 12705 O O . PRO C 1 537 ? 17.785 -83.721 29.513 1.00 63.07 537 PRO E O 1
ATOM 12709 N N . MET C 1 538 ? 16.535 -83.912 31.374 1.00 61.73 538 MET E N 1
ATOM 12710 C CA . MET C 1 538 ? 17.432 -83.117 32.199 1.00 58.71 538 MET E CA 1
ATOM 12711 C C . MET C 1 538 ? 17.477 -83.712 33.599 1.00 57.17 538 MET E C 1
ATOM 12712 O O . MET C 1 538 ? 16.569 -84.435 34.019 1.00 50.68 538 MET E O 1
ATOM 12717 N N . ALA C 1 539 ? 18.554 -83.401 34.319 1.00 51.97 539 ALA E N 1
ATOM 12718 C CA . ALA C 1 539 ? 18.789 -83.946 35.649 1.00 46.49 539 ALA E CA 1
ATOM 12719 C C . ALA C 1 539 ? 18.355 -83.010 36.770 1.00 46.72 539 ALA E C 1
ATOM 12720 O O . ALA C 1 539 ? 18.512 -83.358 37.945 1.00 44.11 539 ALA E O 1
ATOM 12722 N N . ARG C 1 540 ? 17.815 -81.842 36.441 1.00 48.05 540 ARG E N 1
ATOM 12723 C CA . ARG C 1 540 ? 17.381 -80.875 37.442 1.00 44.59 540 ARG E CA 1
ATOM 12724 C C . ARG C 1 540 ? 16.374 -79.938 36.787 1.00 45.49 540 ARG E C 1
ATOM 12725 O O . ARG C 1 540 ? 16.091 -80.035 35.589 1.00 45.53 540 ARG E O 1
ATOM 12733 N N . GLY C 1 541 ? 15.837 -79.018 37.581 1.00 42.45 541 GLY E N 1
ATOM 12734 C CA . GLY C 1 541 ? 14.986 -77.984 37.045 1.00 40.73 541 GLY E CA 1
ATOM 12735 C C . GLY C 1 541 ? 13.550 -78.426 36.841 1.00 46.27 541 GLY E C 1
ATOM 12736 O O . GLY C 1 541 ? 13.108 -79.500 37.273 1.00 44.04 541 GLY E O 1
ATOM 12737 N N . TRP C 1 542 ? 12.810 -77.560 36.145 1.00 45.63 542 TRP E N 1
ATOM 12738 C CA . TRP C 1 542 ? 11.374 -77.759 35.980 1.00 40.38 542 TRP E CA 1
ATOM 12739 C C . TRP C 1 542 ? 11.068 -79.007 35.164 1.00 43.35 542 TRP E C 1
ATOM 12740 O O . TRP C 1 542 ? 10.101 -79.722 35.452 1.00 43.09 542 TRP E O 1
ATOM 12751 N N . VAL C 1 543 ? 11.878 -79.291 34.141 1.00 42.20 543 VAL E N 1
ATOM 12752 C CA . VAL C 1 543 ? 11.548 -80.399 33.250 1.00 45.29 543 VAL E CA 1
ATOM 12753 C C . VAL C 1 543 ? 11.897 -81.751 33.859 1.00 44.34 543 VAL E C 1
ATOM 12754 O O . VAL C 1 543 ? 11.333 -82.770 33.440 1.00 41.37 543 VAL E O 1
ATOM 12758 N N . LYS C 1 544 ? 12.804 -81.800 34.840 1.00 44.46 544 LYS E N 1
ATOM 12759 C CA . LYS C 1 544 ? 12.970 -83.037 35.597 1.00 41.88 544 LYS E CA 1
ATOM 12760 C C . LYS C 1 544 ? 11.722 -83.335 36.412 1.00 42.56 544 LYS E C 1
ATOM 12761 O O . LYS C 1 544 ? 11.267 -84.483 36.468 1.00 44.79 544 LYS E O 1
ATOM 12767 N N . LEU C 1 545 ? 11.150 -82.307 37.041 1.00 44.09 545 LEU E N 1
ATOM 12768 C CA . LEU C 1 545 ? 9.893 -82.476 37.764 1.00 41.01 545 LEU E CA 1
ATOM 12769 C C . LEU C 1 545 ? 8.752 -82.810 36.814 1.00 40.50 545 LEU E C 1
ATOM 12770 O O . LEU C 1 545 ? 7.902 -83.653 37.126 1.00 43.43 545 LEU E O 1
ATOM 12775 N N . TYR C 1 546 ? 8.711 -82.145 35.656 1.00 39.00 546 TYR E N 1
ATOM 12776 C CA . TYR C 1 546 ? 7.639 -82.379 34.693 1.00 40.27 546 TYR E CA 1
ATOM 12777 C C . TYR C 1 546 ? 7.641 -83.824 34.215 1.00 44.07 546 TYR E C 1
ATOM 12778 O O . TYR C 1 546 ? 6.626 -84.524 34.312 1.00 42.80 546 TYR E O 1
ATOM 12787 N N . VAL C 1 547 ? 8.783 -84.288 33.703 1.00 44.66 547 VAL E N 1
ATOM 12788 C CA . VAL C 1 547 ? 8.876 -85.645 33.165 1.00 42.70 547 VAL E CA 1
ATOM 12789 C C . VAL C 1 547 ? 8.533 -86.675 34.234 1.00 44.31 547 VAL E C 1
ATOM 12790 O O . VAL C 1 547 ? 7.847 -87.668 33.964 1.00 39.68 547 VAL E O 1
ATOM 12794 N N . GLU C 1 548 ? 8.986 -86.447 35.466 1.00 44.33 548 GLU E N 1
ATOM 12795 C CA . GLU C 1 548 ? 8.765 -87.395 36.550 1.00 42.73 548 GLU E CA 1
ATOM 12796 C C . GLU C 1 548 ? 7.376 -87.295 37.171 1.00 46.26 548 GLU E C 1
ATOM 12797 O O . GLU C 1 548 ? 7.073 -88.066 38.088 1.00 46.67 548 GLU E O 1
ATOM 12803 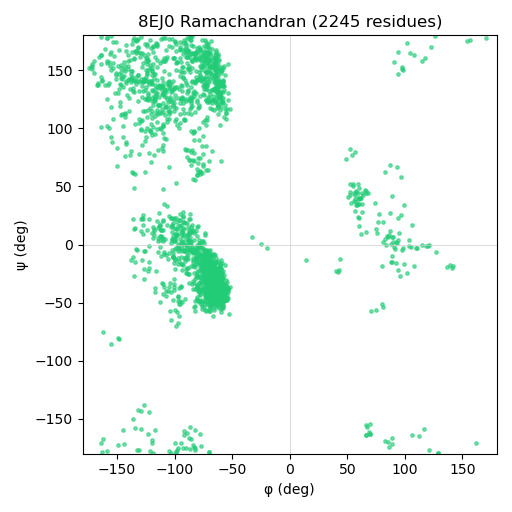N N . HIS C 1 549 ? 6.524 -86.381 36.701 1.00 45.37 549 HIS E N 1
ATOM 12804 C CA . HIS C 1 549 ? 5.195 -86.230 37.285 1.00 40.76 549 HIS E CA 1
ATOM 12805 C C . HIS C 1 549 ? 4.074 -86.023 36.280 1.00 39.16 549 HIS E C 1
ATOM 12806 O O . HIS C 1 549 ? 2.909 -86.129 36.676 1.00 41.11 549 HIS E O 1
ATOM 12813 N N . VAL C 1 550 ? 4.361 -85.733 35.010 1.00 40.59 550 VAL E N 1
ATOM 12814 C CA . VAL C 1 550 ? 3.296 -85.454 34.056 1.00 42.88 550 VAL E CA 1
ATOM 12815 C C . VAL C 1 550 ? 2.523 -86.732 33.761 1.00 40.09 550 VAL E C 1
ATOM 12816 O O . VAL C 1 550 ? 3.098 -87.824 33.649 1.00 40.22 550 VAL E O 1
ATOM 12820 N N . GLN C 1 551 ? 1.203 -86.605 33.661 1.00 42.30 551 GLN E N 1
ATOM 12821 C CA . GLN C 1 551 ? 0.347 -87.723 33.310 1.00 40.53 551 GLN E CA 1
ATOM 12822 C C . GLN C 1 551 ? 0.230 -87.820 31.791 1.00 41.04 551 GLN E C 1
ATOM 12823 O O . GLN C 1 551 ? 0.781 -87.008 31.045 1.00 39.72 551 GLN E O 1
ATOM 12829 N N . GLN C 1 552 ? -0.496 -88.829 31.321 1.00 39.96 552 GLN E N 1
ATOM 12830 C CA . GLN C 1 552 ? -0.616 -89.042 29.890 1.00 41.49 552 GLN E CA 1
ATOM 12831 C C . GLN C 1 552 ? -1.686 -88.131 29.294 1.00 39.88 552 GLN E C 1
ATOM 12832 O O . GLN C 1 552 ? -2.517 -87.554 30.002 1.00 40.32 552 GLN E O 1
ATOM 12838 N N . ALA C 1 553 ? -1.652 -88.009 27.964 1.00 38.58 553 ALA E N 1
ATOM 12839 C CA . ALA C 1 553 ? -2.533 -87.078 27.269 1.00 39.69 553 ALA E CA 1
ATOM 12840 C C . ALA C 1 553 ? -4.005 -87.440 27.416 1.00 39.37 553 ALA E C 1
ATOM 12841 O O . ALA C 1 553 ? -4.863 -86.565 27.254 1.00 41.01 553 ALA E O 1
ATOM 12843 N N . ASN C 1 554 ? -4.321 -88.701 27.716 1.00 39.67 554 ASN E N 1
ATOM 12844 C CA . ASN C 1 554 ? -5.714 -89.099 27.881 1.00 42.68 554 ASN E CA 1
ATOM 12845 C C . ASN C 1 554 ? -6.323 -88.591 29.180 1.00 42.21 554 ASN E C 1
ATOM 12846 O O . ASN C 1 554 ? -7.534 -88.736 29.374 1.00 44.84 554 ASN E O 1
ATOM 12851 N N . LEU C 1 555 ? -5.520 -88.007 30.070 1.00 40.67 555 LEU E N 1
ATOM 12852 C CA . LEU C 1 555 ? -6.013 -87.458 31.323 1.00 43.42 555 LEU E CA 1
ATOM 12853 C C . LEU C 1 555 ? -5.923 -85.940 31.392 1.00 45.37 555 LEU E C 1
ATOM 12854 O O . LEU C 1 555 ? -6.475 -85.347 32.325 1.00 45.76 555 LEU E O 1
ATOM 12859 N N . GLY C 1 556 ? -5.248 -85.301 30.441 1.00 43.31 556 GLY E N 1
ATOM 12860 C CA . GLY C 1 556 ? -5.075 -83.858 30.442 1.00 44.78 556 GLY E CA 1
ATOM 12861 C C . GLY C 1 556 ? -3.635 -83.392 30.492 1.00 41.23 556 GLY E C 1
ATOM 12862 O O . GLY C 1 556 ? -3.401 -82.175 30.472 1.00 41.71 556 GLY E O 1
ATOM 12863 N N . ALA C 1 557 ? -2.659 -84.302 30.560 1.00 40.41 557 ALA E N 1
ATOM 12864 C CA . ALA C 1 557 ? -1.237 -83.955 30.604 1.00 42.22 557 ALA E CA 1
ATOM 12865 C C . ALA C 1 557 ? -0.913 -83.023 31.768 1.00 43.46 557 ALA E C 1
ATOM 12866 O O . ALA C 1 557 ? 0.020 -82.219 31.695 1.00 40.67 557 ALA E O 1
ATOM 12868 N N . ASP C 1 558 ? -1.683 -83.122 32.846 1.00 43.12 558 ASP E N 1
ATOM 12869 C CA . ASP C 1 558 ? -1.424 -82.358 34.053 1.00 42.06 558 ASP E CA 1
ATOM 12870 C C . ASP C 1 558 ? -0.382 -83.079 34.908 1.00 43.91 558 ASP E C 1
ATOM 12871 O O . ASP C 1 558 ? -0.071 -84.255 34.697 1.00 45.60 558 ASP E O 1
ATOM 12876 N N . LEU C 1 559 ? 0.177 -82.356 35.873 1.00 42.65 559 LEU E N 1
ATOM 12877 C CA . LEU C 1 559 ? 1.040 -82.979 36.864 1.00 43.68 559 LEU E CA 1
ATOM 12878 C C . LEU C 1 559 ? 0.185 -83.717 37.888 1.00 45.41 559 LEU E C 1
ATOM 12879 O O . LEU C 1 559 ? -0.879 -83.235 38.289 1.00 42.43 559 LEU E O 1
ATOM 12884 N N . ASP C 1 560 ? 0.657 -84.897 38.303 1.00 41.93 560 ASP E N 1
ATOM 12885 C CA . ASP C 1 560 ? -0.157 -85.773 39.140 1.00 43.09 560 ASP E CA 1
ATOM 12886 C C . ASP C 1 560 ? -0.544 -85.107 40.457 1.00 42.12 560 ASP E C 1
ATOM 12887 O O . ASP C 1 560 ? -1.673 -85.274 40.931 1.00 44.63 560 ASP E O 1
ATOM 12892 N N . PHE C 1 561 ? 0.370 -84.346 41.060 1.00 38.53 561 PHE E N 1
ATOM 12893 C CA . PHE C 1 561 ? 0.099 -83.715 42.346 1.00 41.65 561 PHE E CA 1
ATOM 12894 C C . PHE C 1 561 ? -0.639 -82.386 42.224 1.00 44.42 561 PHE E C 1
ATOM 12895 O O . PHE C 1 561 ? -1.037 -81.824 43.249 1.00 46.88 561 PHE E O 1
ATOM 12903 N N . LEU C 1 562 ? -0.823 -81.867 41.008 1.00 42.65 562 LEU E N 1
ATOM 12904 C CA . LEU C 1 562 ? -1.665 -80.698 40.794 1.00 42.78 562 LEU E CA 1
ATOM 12905 C C . LEU C 1 562 ? -3.118 -81.060 40.518 1.00 42.98 562 LEU E C 1
ATOM 12906 O O . LEU C 1 562 ? -3.975 -80.172 40.549 1.00 44.77 562 LEU E O 1
ATOM 12911 N N . ARG C 1 563 ? -3.410 -82.334 40.255 1.00 43.84 563 ARG E N 1
ATOM 12912 C CA . ARG C 1 563 ? -4.786 -82.770 40.049 1.00 46.99 563 ARG E CA 1
ATOM 12913 C C . ARG C 1 563 ? -5.637 -82.492 41.279 1.00 48.05 563 ARG E C 1
ATOM 12914 O O . ARG C 1 563 ? -5.296 -82.904 42.393 1.00 53.69 563 ARG E O 1
ATOM 12922 N N . GLY C 1 564 ? -6.757 -81.819 41.067 1.00 41.97 564 GLY E N 1
ATOM 12923 C CA . GLY C 1 564 ? -7.709 -81.520 42.117 1.00 45.72 564 GLY E CA 1
ATOM 12924 C C . GLY C 1 564 ? -7.764 -80.032 42.410 1.00 46.78 564 GLY E C 1
ATOM 12925 O O . GLY C 1 564 ? -7.283 -79.191 41.645 1.00 42.34 564 GLY E O 1
ATOM 12926 N N . LYS C 1 565 ? -8.361 -79.715 43.555 1.00 45.13 565 LYS E N 1
ATOM 12927 C CA . LYS C 1 565 ? -8.527 -78.335 43.984 1.00 46.66 565 LYS E CA 1
ATOM 12928 C C . LYS C 1 565 ? -8.299 -78.236 45.483 1.00 46.35 565 LYS E C 1
ATOM 12929 O O . LYS C 1 565 ? -8.327 -79.235 46.206 1.00 46.75 565 LYS E O 1
ATOM 12935 N N . SER C 1 566 ? -8.075 -77.004 45.944 1.00 43.32 566 SER E N 1
ATOM 12936 C CA . SER C 1 566 ? -7.898 -76.768 47.372 1.00 41.05 566 SER E CA 1
ATOM 12937 C C . SER C 1 566 ? -8.684 -75.559 47.868 1.00 37.52 566 SER E C 1
ATOM 12938 O O . SER C 1 566 ? -8.437 -75.097 48.990 1.00 34.09 566 SER E O 1
ATOM 12941 N N . GLY C 1 567 ? -9.622 -75.035 47.080 1.00 38.30 567 GLY E N 1
ATOM 12942 C CA . GLY C 1 567 ? -10.400 -73.894 47.506 1.00 37.77 567 GLY E CA 1
ATOM 12943 C C . GLY C 1 567 ? -9.557 -72.635 47.652 1.00 45.72 567 GLY E C 1
ATOM 12944 O O . GLY C 1 567 ? -8.426 -72.535 47.166 1.00 44.73 567 GLY E O 1
ATOM 12945 N N . ALA C 1 568 ? -10.138 -71.656 48.346 1.00 46.71 568 ALA E N 1
ATOM 12946 C CA . ALA C 1 568 ? -9.486 -70.380 48.597 1.00 47.57 568 ALA E CA 1
ATOM 12947 C C . ALA C 1 568 ? -9.712 -69.978 50.055 1.00 50.28 568 ALA E C 1
ATOM 12948 O O . ALA C 1 568 ? -10.318 -68.957 50.370 1.00 51.63 568 ALA E O 1
ATOM 12950 N N . GLY C 1 569 ? -9.219 -70.806 50.968 1.00 52.20 569 GLY E N 1
ATOM 12951 C CA . GLY C 1 569 ? -9.286 -70.500 52.377 1.00 53.04 569 GLY E CA 1
ATOM 12952 C C . GLY C 1 569 ? -8.400 -69.322 52.733 1.00 54.76 569 GLY E C 1
ATOM 12953 O O . GLY C 1 569 ? -7.657 -68.778 51.916 1.00 54.43 569 GLY E O 1
ATOM 12954 N N . ILE C 1 570 ? -8.492 -68.919 53.997 1.00 53.36 570 ILE E N 1
ATOM 12955 C CA . ILE C 1 570 ? -7.710 -67.805 54.524 1.00 58.46 570 ILE E CA 1
ATOM 12956 C C . ILE C 1 570 ? -6.416 -68.377 55.098 1.00 56.52 570 ILE E C 1
ATOM 12957 O O . ILE C 1 570 ? -6.457 -69.016 56.163 1.00 60.35 570 ILE E O 1
ATOM 12962 N N . PRO C 1 571 ? -5.269 -68.183 54.444 1.00 57.81 571 PRO E N 1
ATOM 12963 C CA . PRO C 1 571 ? -4.012 -68.703 54.998 1.00 54.33 571 PRO E CA 1
ATOM 12964 C C . PRO C 1 571 ? -3.581 -67.943 56.241 1.00 53.78 571 PRO E C 1
ATOM 12965 O O . PRO C 1 571 ? -4.274 -67.025 56.691 1.00 54.23 571 PRO E O 1
ATOM 12969 N N . LYS C 1 572 ? -2.436 -68.316 56.804 1.00 55.19 572 LYS E N 1
ATOM 12970 C CA . LYS C 1 572 ? -1.956 -67.698 58.028 1.00 57.45 572 LYS E CA 1
ATOM 12971 C C . LYS C 1 572 ? -1.381 -66.315 57.734 1.00 59.36 572 LYS E C 1
ATOM 12972 O O . LYS C 1 572 ? -1.290 -65.880 56.584 1.00 55.32 572 LYS E O 1
ATOM 12978 N N . ASP C 1 573 ? -0.990 -65.609 58.790 1.00 61.18 573 ASP E N 1
ATOM 12979 C CA . ASP C 1 573 ? -0.380 -64.296 58.639 1.00 59.22 573 ASP E CA 1
ATOM 12980 C C . ASP C 1 573 ? 1.088 -64.434 58.258 1.00 59.34 573 ASP E C 1
ATOM 12981 O O . ASP C 1 573 ? 1.788 -65.331 58.737 1.00 61.44 573 ASP E O 1
ATOM 12986 N N . ASN C 1 574 ? 1.552 -63.537 57.388 1.00 58.81 574 ASN E N 1
ATOM 12987 C CA . ASN C 1 574 ? 2.948 -63.552 56.970 1.00 58.47 574 ASN E CA 1
ATOM 12988 C C . ASN C 1 574 ? 3.891 -63.041 58.050 1.00 61.34 574 ASN E C 1
ATOM 12989 O O . ASN C 1 574 ? 5.111 -63.136 57.876 1.00 58.57 574 ASN E O 1
ATOM 12994 N N . HIS C 1 575 ? 3.365 -62.513 59.150 1.00 66.73 575 HIS E N 1
ATOM 12995 C CA . HIS C 1 575 ? 4.193 -62.039 60.252 1.00 67.30 575 HIS E CA 1
ATOM 12996 C C . HIS C 1 575 ? 3.559 -62.399 61.592 1.00 63.98 575 HIS E C 1
ATOM 12997 O O . HIS C 1 575 ? 4.145 -63.127 62.392 1.00 63.38 575 HIS E O 1
ATOM 13004 N N . VAL D 1 8 ? 27.499 -64.931 16.543 1.00 62.23 8 VAL G N 1
ATOM 13005 C CA . VAL D 1 8 ? 26.310 -65.769 16.624 1.00 65.25 8 VAL G CA 1
ATOM 13006 C C . VAL D 1 8 ? 25.961 -66.058 18.084 1.00 63.18 8 VAL G C 1
ATOM 13007 O O . VAL D 1 8 ? 26.757 -66.626 18.836 1.00 61.63 8 VAL G O 1
ATOM 13011 N N . ARG D 1 9 ? 24.774 -65.623 18.481 1.00 61.32 9 ARG G N 1
ATOM 13012 C CA . ARG D 1 9 ? 24.221 -65.916 19.796 1.00 55.91 9 ARG G CA 1
ATOM 13013 C C . ARG D 1 9 ? 22.965 -66.760 19.641 1.00 49.25 9 ARG G C 1
ATOM 13014 O O . ARG D 1 9 ? 22.471 -66.989 18.532 1.00 50.84 9 ARG G O 1
ATOM 13022 N N . ARG D 1 10 ? 22.436 -67.206 20.779 1.00 47.26 10 ARG G N 1
ATOM 13023 C CA . ARG D 1 10 ? 21.365 -68.198 20.758 1.00 47.10 10 ARG G CA 1
ATOM 13024 C C . ARG D 1 10 ? 20.068 -67.669 20.152 1.00 50.22 10 ARG G C 1
ATOM 13025 O O . ARG D 1 10 ? 19.245 -68.473 19.710 1.00 48.86 10 ARG G O 1
ATOM 13033 N N . SER D 1 11 ? 19.869 -66.346 20.099 1.00 51.19 11 SER G N 1
ATOM 13034 C CA . SER D 1 11 ? 18.604 -65.822 19.582 1.00 45.92 11 SER G CA 1
ATOM 13035 C C . SER D 1 11 ? 18.427 -66.143 18.108 1.00 48.28 11 SER G C 1
ATOM 13036 O O . SER D 1 11 ? 17.295 -66.312 17.646 1.00 50.81 11 SER G O 1
ATOM 13039 N N . GLN D 1 12 ? 19.527 -66.227 17.353 1.00 50.18 12 GLN G N 1
ATOM 13040 C CA . GLN D 1 12 ? 19.424 -66.522 15.928 1.00 51.05 12 GLN G CA 1
ATOM 13041 C C . GLN D 1 12 ? 18.956 -67.945 15.666 1.00 50.47 12 GLN G C 1
ATOM 13042 O O . GLN D 1 12 ? 18.567 -68.260 14.535 1.00 52.67 12 GLN G O 1
ATOM 13048 N N . ALA D 1 13 ? 18.980 -68.811 16.680 1.00 45.81 13 ALA G N 1
ATOM 13049 C CA . ALA D 1 13 ? 18.368 -70.125 16.534 1.00 50.96 13 ALA G CA 1
ATOM 13050 C C . ALA D 1 13 ? 16.858 -70.022 16.369 1.00 50.62 13 ALA G C 1
ATOM 13051 O O . ALA D 1 13 ? 16.222 -70.982 15.920 1.00 52.86 13 ALA G O 1
ATOM 13053 N N . TRP D 1 14 ? 16.276 -68.877 16.726 1.00 49.11 14 TRP G N 1
ATOM 13054 C CA . TRP D 1 14 ? 14.890 -68.557 16.412 1.00 50.71 14 TRP G CA 1
ATOM 13055 C C . TRP D 1 14 ? 14.818 -67.663 15.182 1.00 50.45 14 TRP G C 1
ATOM 13056 O O . TRP D 1 14 ? 14.390 -68.090 14.104 1.00 48.59 14 TRP G O 1
ATOM 13067 N N . PHE D 1 15 ? 15.255 -66.413 15.348 1.00 51.54 15 PHE G N 1
ATOM 13068 C CA . PHE D 1 15 ? 14.993 -65.365 14.370 1.00 54.73 15 PHE G CA 1
ATOM 13069 C C . PHE D 1 15 ? 15.850 -65.485 13.117 1.00 55.33 15 PHE G C 1
ATOM 13070 O O . PHE D 1 15 ? 15.508 -64.885 12.093 1.00 53.95 15 PHE G O 1
ATOM 13078 N N . GLY D 1 16 ? 16.946 -66.236 13.167 1.00 57.15 16 GLY G N 1
ATOM 13079 C CA . GLY D 1 16 ? 17.814 -66.373 12.017 1.00 55.19 16 GLY G CA 1
ATOM 13080 C C . GLY D 1 16 ? 17.520 -67.542 11.110 1.00 58.45 16 GLY G C 1
ATOM 13081 O O . GLY D 1 16 ? 18.222 -67.730 10.110 1.00 58.38 16 GLY G O 1
ATOM 13082 N N . ARG D 1 17 ? 16.500 -68.337 11.419 1.00 55.57 17 ARG G N 1
ATOM 13083 C CA . ARG D 1 17 ? 16.204 -69.522 10.628 1.00 57.03 17 ARG G CA 1
ATOM 13084 C C . ARG D 1 17 ? 15.606 -69.137 9.281 1.00 61.02 17 ARG G C 1
ATOM 13085 O O . ARG D 1 17 ? 14.757 -68.246 9.189 1.00 60.13 17 ARG G O 1
ATOM 13093 N N . LEU D 1 18 ? 16.056 -69.821 8.229 1.00 68.21 18 LEU G N 1
ATOM 13094 C CA . LEU D 1 18 ? 15.603 -69.576 6.866 1.00 67.20 18 LEU G CA 1
ATOM 13095 C C . LEU D 1 18 ? 14.738 -70.719 6.343 1.00 70.00 18 LEU G C 1
ATOM 13096 O O . LEU D 1 18 ? 14.781 -71.044 5.154 1.00 74.12 18 LEU G O 1
ATOM 13101 N N . ASP D 1 19 ? 13.948 -71.333 7.217 1.00 65.50 19 ASP G N 1
ATOM 13102 C CA . ASP D 1 19 ? 13.105 -72.463 6.842 1.00 65.34 19 ASP G CA 1
ATOM 13103 C C . ASP D 1 19 ? 11.681 -72.174 7.314 1.00 67.29 19 ASP G C 1
ATOM 13104 O O . ASP D 1 19 ? 11.289 -71.022 7.542 1.00 67.01 19 ASP G O 1
ATOM 13109 N N . ARG D 1 20 ? 10.879 -73.233 7.458 1.00 70.18 20 ARG G N 1
ATOM 13110 C CA . ARG D 1 20 ? 9.518 -73.066 7.958 1.00 61.21 20 ARG G CA 1
ATOM 13111 C C . ARG D 1 20 ? 9.517 -72.517 9.378 1.00 62.56 20 ARG G C 1
ATOM 13112 O O . ARG D 1 20 ? 8.688 -71.667 9.725 1.00 59.56 20 ARG G O 1
ATOM 13120 N N . ASP D 1 21 ? 10.444 -72.992 10.214 1.00 61.61 21 ASP G N 1
ATOM 13121 C CA . ASP D 1 21 ? 10.516 -72.525 11.593 1.00 62.58 21 ASP G CA 1
ATOM 13122 C C . ASP D 1 21 ? 10.845 -71.040 11.668 1.00 59.92 21 ASP G C 1
ATOM 13123 O O . ASP D 1 21 ? 10.377 -70.349 12.581 1.00 59.02 21 ASP G O 1
ATOM 13128 N N . GLY D 1 22 ? 11.639 -70.530 10.723 1.00 58.57 22 GLY G N 1
ATOM 13129 C CA . GLY D 1 22 ? 11.919 -69.102 10.699 1.00 58.11 22 GLY G CA 1
ATOM 13130 C C . GLY D 1 22 ? 10.667 -68.269 10.503 1.00 57.97 22 GLY G C 1
ATOM 13131 O O . GLY D 1 22 ? 10.516 -67.205 11.105 1.00 53.55 22 GLY G O 1
ATOM 13132 N N . PHE D 1 23 ? 9.752 -68.742 9.653 1.00 59.87 23 PHE G N 1
ATOM 13133 C CA . PHE D 1 23 ? 8.455 -68.090 9.511 1.00 58.42 23 PHE G CA 1
ATOM 13134 C C . PHE D 1 23 ? 7.710 -68.079 10.839 1.00 57.75 23 PHE G C 1
ATOM 13135 O O . PHE D 1 23 ? 7.153 -67.053 11.244 1.00 58.16 23 PHE G O 1
ATOM 13143 N N . ILE D 1 24 ? 7.697 -69.218 11.535 1.00 58.91 24 ILE G N 1
ATOM 13144 C CA . ILE D 1 24 ? 6.933 -69.332 12.773 1.00 58.09 24 ILE G CA 1
ATOM 13145 C C . ILE D 1 24 ? 7.507 -68.431 13.860 1.00 57.16 24 ILE G C 1
ATOM 13146 O O . ILE D 1 24 ? 6.758 -67.871 14.670 1.00 54.86 24 ILE G O 1
ATOM 13151 N N . TYR D 1 25 ? 8.828 -68.254 13.888 1.00 56.48 25 TYR G N 1
ATOM 13152 C CA . TYR D 1 25 ? 9.461 -67.501 14.963 1.00 55.57 25 TYR G CA 1
ATOM 13153 C C . TYR D 1 25 ? 9.414 -65.993 14.749 1.00 57.00 25 TYR G C 1
ATOM 13154 O O . TYR D 1 25 ? 9.572 -65.242 15.718 1.00 58.98 25 TYR G O 1
ATOM 13163 N N . ARG D 1 26 ? 9.194 -65.531 13.520 1.00 55.76 26 ARG G N 1
ATOM 13164 C CA . ARG D 1 26 ? 9.179 -64.104 13.215 1.00 54.73 26 ARG G CA 1
ATOM 13165 C C . ARG D 1 26 ? 7.798 -63.559 12.886 1.00 54.17 26 ARG G C 1
ATOM 13166 O O . ARG D 1 26 ? 7.488 -62.428 13.266 1.00 51.59 26 ARG G O 1
ATOM 13174 N N . SER D 1 27 ? 6.960 -64.333 12.192 1.00 53.79 27 SER G N 1
ATOM 13175 C CA . SER D 1 27 ? 5.692 -63.805 11.693 1.00 55.73 27 SER G CA 1
ATOM 13176 C C . SER D 1 27 ? 4.787 -63.352 12.833 1.00 56.48 27 SER G C 1
ATOM 13177 O O . SER D 1 27 ? 4.251 -62.237 12.809 1.00 53.67 27 SER G O 1
ATOM 13180 N N . TRP D 1 28 ? 4.601 -64.207 13.842 1.00 54.80 28 TRP G N 1
ATOM 13181 C CA . TRP D 1 28 ? 3.741 -63.843 14.964 1.00 51.28 28 TRP G CA 1
ATOM 13182 C C . TRP D 1 28 ? 4.291 -62.647 15.733 1.00 54.42 28 TRP G C 1
ATOM 13183 O O . TRP D 1 28 ? 3.515 -61.842 16.262 1.00 51.86 28 TRP G O 1
ATOM 13194 N N . MET D 1 29 ? 5.618 -62.511 15.805 1.00 53.85 29 MET G N 1
ATOM 13195 C CA . MET D 1 29 ? 6.204 -61.364 16.492 1.00 53.53 29 MET G CA 1
ATOM 13196 C C . MET D 1 29 ? 5.877 -60.061 15.772 1.00 52.71 29 MET G C 1
ATOM 13197 O O . MET D 1 29 ? 5.621 -59.035 16.414 1.00 49.75 29 MET G O 1
ATOM 13202 N N . LYS D 1 30 ? 5.872 -60.083 14.443 1.00 52.49 30 LYS G N 1
ATOM 13203 C CA . LYS D 1 30 ? 5.593 -58.901 13.629 1.00 50.61 30 LYS G CA 1
ATOM 13204 C C . LYS D 1 30 ? 4.126 -58.496 13.635 1.00 52.56 30 LYS G C 1
ATOM 13205 O O . LYS D 1 30 ? 3.763 -57.628 12.829 1.00 56.14 30 LYS G O 1
ATOM 13211 N N . ASN D 1 31 ? 3.271 -59.063 14.489 1.00 50.92 31 ASN G N 1
ATOM 13212 C CA . ASN D 1 31 ? 1.847 -58.760 14.417 1.00 52.23 31 ASN G CA 1
ATOM 13213 C C . ASN D 1 31 ? 1.516 -57.363 14.926 1.00 46.38 31 ASN G C 1
ATOM 13214 O O . ASN D 1 31 ? 0.435 -56.850 14.620 1.00 46.46 31 ASN G O 1
ATOM 13219 N N . ARG D 1 32 ? 2.410 -56.735 15.689 1.00 47.14 32 ARG G N 1
ATOM 13220 C CA . ARG D 1 32 ? 2.147 -55.423 16.265 1.00 47.75 32 ARG G CA 1
ATOM 13221 C C . ARG D 1 32 ? 2.999 -54.321 15.647 1.00 51.48 32 ARG G C 1
ATOM 13222 O O . ARG D 1 32 ? 2.963 -53.183 16.126 1.00 53.02 32 ARG G O 1
ATOM 13230 N N . GLY D 1 33 ? 3.763 -54.625 14.601 1.00 49.84 33 GLY G N 1
ATOM 13231 C CA . GLY D 1 33 ? 4.553 -53.611 13.930 1.00 46.76 33 GLY G CA 1
ATOM 13232 C C . GLY D 1 33 ? 5.994 -53.546 14.391 1.00 49.10 33 GLY G C 1
ATOM 13233 O O . GLY D 1 33 ? 6.460 -52.503 14.860 1.00 52.57 33 GLY G O 1
ATOM 13234 N N . ILE D 1 34 ? 6.710 -54.652 14.265 1.00 51.93 34 ILE G N 1
ATOM 13235 C CA . ILE D 1 34 ? 8.127 -54.735 14.609 1.00 50.97 34 ILE G CA 1
ATOM 13236 C C . ILE D 1 34 ? 8.916 -54.815 13.311 1.00 48.22 34 ILE G C 1
ATOM 13237 O O . ILE D 1 34 ? 8.617 -55.672 12.472 1.00 50.21 34 ILE G O 1
ATOM 13242 N N . PRO D 1 35 ? 9.905 -53.950 13.099 1.00 48.09 35 PRO G N 1
ATOM 13243 C CA . PRO D 1 35 ? 10.648 -53.983 11.837 1.00 50.06 35 PRO G CA 1
ATOM 13244 C C . PRO D 1 35 ? 11.435 -55.274 11.699 1.00 51.49 35 PRO G C 1
ATOM 13245 O O . PRO D 1 35 ? 11.827 -55.899 12.687 1.00 54.19 35 PRO G O 1
ATOM 13249 N N . HIS D 1 36 ? 11.667 -55.670 10.445 1.00 51.50 36 HIS G N 1
ATOM 13250 C CA . HIS D 1 36 ? 12.514 -56.827 10.185 1.00 55.30 36 HIS G CA 1
ATOM 13251 C C . HIS D 1 36 ? 13.928 -56.612 10.700 1.00 56.71 36 HIS G C 1
ATOM 13252 O O . HIS D 1 36 ? 14.661 -57.586 10.905 1.00 54.37 36 HIS G O 1
ATOM 13259 N N . ASP D 1 37 ? 14.315 -55.351 10.921 1.00 59.10 37 ASP G N 1
ATOM 13260 C CA . ASP D 1 37 ? 15.627 -55.043 11.481 1.00 58.32 37 ASP G CA 1
ATOM 13261 C C . ASP D 1 37 ? 15.869 -55.790 12.783 1.00 55.96 37 ASP G C 1
ATOM 13262 O O . ASP D 1 37 ? 16.973 -56.288 13.024 1.00 52.81 37 ASP G O 1
ATOM 13267 N N . GLN D 1 38 ? 14.847 -55.879 13.636 1.00 53.90 38 GLN G N 1
ATOM 13268 C CA . GLN D 1 38 ? 15.066 -56.359 14.995 1.00 54.01 38 GLN G CA 1
ATOM 13269 C C . GLN D 1 38 ? 15.355 -57.852 15.052 1.00 51.71 38 GLN G C 1
ATOM 13270 O O . GLN D 1 38 ? 15.832 -58.335 16.083 1.00 50.96 38 GLN G O 1
ATOM 13276 N N . PHE D 1 39 ? 15.094 -58.587 13.975 1.00 50.88 39 PHE G N 1
ATOM 13277 C CA . PHE D 1 39 ? 15.416 -60.004 13.905 1.00 54.51 39 PHE G CA 1
ATOM 13278 C C . PHE D 1 39 ? 16.733 -60.269 13.182 1.00 56.02 39 PHE G C 1
ATOM 13279 O O . PHE D 1 39 ? 17.017 -61.422 12.842 1.00 54.97 39 PHE G O 1
ATOM 13287 N N . ASP D 1 40 ? 17.545 -59.235 12.947 1.00 53.87 40 ASP G N 1
ATOM 13288 C CA . ASP D 1 40 ? 18.728 -59.363 12.102 1.00 52.07 40 ASP G CA 1
ATOM 13289 C C . ASP D 1 40 ? 19.909 -60.025 12.799 1.00 50.22 40 ASP G C 1
ATOM 13290 O O . ASP D 1 40 ? 20.951 -60.215 12.163 1.00 52.79 40 ASP G O 1
ATOM 13295 N N . GLY D 1 41 ? 19.781 -60.380 14.075 1.00 50.42 41 GLY G N 1
ATOM 13296 C CA . GLY D 1 41 ? 20.887 -60.913 14.844 1.00 49.74 41 GLY G CA 1
ATOM 13297 C C . GLY D 1 41 ? 21.390 -59.984 15.930 1.00 49.49 41 GLY G C 1
ATOM 13298 O O . GLY D 1 41 ? 22.304 -60.365 16.668 1.00 44.16 41 GLY G O 1
ATOM 13299 N N . ARG D 1 42 ? 20.828 -58.776 16.047 1.00 49.27 42 ARG G N 1
ATOM 13300 C CA . ARG D 1 42 ? 21.180 -57.877 17.125 1.00 45.60 42 ARG G CA 1
ATOM 13301 C C . ARG D 1 42 ? 20.804 -58.505 18.469 1.00 45.68 42 ARG G C 1
ATOM 13302 O O . ARG D 1 42 ? 19.972 -59.411 18.525 1.00 47.39 42 ARG G O 1
ATOM 13310 N N . PRO D 1 43 ? 21.411 -58.048 19.562 1.00 41.46 43 PRO G N 1
ATOM 13311 C CA . PRO D 1 43 ? 21.108 -58.637 20.876 1.00 40.85 43 PRO G CA 1
ATOM 13312 C C . PRO D 1 43 ? 19.631 -58.490 21.211 1.00 41.17 43 PRO G C 1
ATOM 13313 O O . PRO D 1 43 ? 19.082 -57.390 21.233 1.00 39.94 43 PRO G O 1
ATOM 13317 N N . VAL D 1 44 ? 18.986 -59.626 21.450 1.00 41.91 44 VAL G N 1
ATOM 13318 C CA . VAL D 1 44 ? 17.608 -59.670 21.930 1.00 40.49 44 VAL G CA 1
ATOM 13319 C C . VAL D 1 44 ? 17.663 -59.709 23.451 1.00 42.17 44 VAL G C 1
ATOM 13320 O O . VAL D 1 44 ? 18.143 -60.682 24.039 1.00 40.52 44 VAL G O 1
ATOM 13324 N N . ILE D 1 45 ? 17.189 -58.643 24.086 1.00 38.26 45 ILE G N 1
ATOM 13325 C CA . ILE D 1 45 ? 17.265 -58.486 25.532 1.00 37.89 45 ILE G CA 1
ATOM 13326 C C . ILE D 1 45 ? 15.901 -58.795 26.127 1.00 39.41 45 ILE G C 1
ATOM 13327 O O . ILE D 1 45 ? 14.875 -58.301 25.643 1.00 40.83 45 ILE G O 1
ATOM 13332 N N . GLY D 1 46 ? 15.890 -59.616 27.175 1.00 40.08 46 GLY G N 1
ATOM 13333 C CA . GLY D 1 46 ? 14.677 -59.915 27.911 1.00 38.11 46 GLY G CA 1
ATOM 13334 C C . GLY D 1 46 ? 14.629 -59.097 29.188 1.00 39.70 46 GLY G C 1
ATOM 13335 O O . GLY D 1 46 ? 15.620 -59.000 29.916 1.00 38.82 46 GLY G O 1
ATOM 13336 N N . ILE D 1 47 ? 13.472 -58.504 29.441 1.00 37.85 47 ILE G N 1
ATOM 13337 C CA . ILE D 1 47 ? 13.257 -57.665 30.609 1.00 38.90 47 ILE G CA 1
ATOM 13338 C C . ILE D 1 47 ? 12.260 -58.394 31.500 1.00 37.56 47 ILE G C 1
ATOM 13339 O O . ILE D 1 47 ? 11.050 -58.370 31.251 1.00 39.41 47 ILE G O 1
ATOM 13344 N N . CYS D 1 48 ? 12.768 -59.054 32.536 1.00 35.64 48 CYS G N 1
ATOM 13345 C CA . CYS D 1 48 ? 11.920 -59.750 33.500 1.00 35.80 48 CYS G CA 1
ATOM 13346 C C . CYS D 1 48 ? 11.230 -58.708 34.368 1.00 39.30 48 CYS G C 1
ATOM 13347 O O . CYS D 1 48 ? 11.836 -58.133 35.274 1.00 40.96 48 CYS G O 1
ATOM 13350 N N . ASN D 1 49 ? 9.954 -58.454 34.089 1.00 36.69 49 ASN G N 1
ATOM 13351 C CA . ASN D 1 49 ? 9.195 -57.400 34.752 1.00 38.83 49 ASN G CA 1
ATOM 13352 C C . ASN D 1 49 ? 8.347 -58.014 35.860 1.00 38.73 49 ASN G C 1
ATOM 13353 O O . ASN D 1 49 ? 7.352 -58.695 35.586 1.00 36.96 49 ASN G O 1
ATOM 13358 N N . THR D 1 50 ? 8.738 -57.768 37.109 1.00 38.25 50 THR G N 1
ATOM 13359 C CA . THR D 1 50 ? 7.967 -58.196 38.266 1.00 40.09 50 THR G CA 1
ATOM 13360 C C . THR D 1 50 ? 6.911 -57.178 38.675 1.00 41.05 50 THR G C 1
ATOM 13361 O O . THR D 1 50 ? 6.487 -57.177 39.838 1.00 41.14 50 THR G O 1
ATOM 13365 N N . PHE D 1 51 ? 6.490 -56.306 37.758 1.00 41.40 51 PHE G N 1
ATOM 13366 C CA . PHE D 1 51 ? 5.445 -55.344 38.082 1.00 40.44 51 PHE G CA 1
ATOM 13367 C C . PHE D 1 51 ? 4.188 -56.065 38.543 1.00 40.41 51 PHE G C 1
ATOM 13368 O O . PHE D 1 51 ? 3.814 -57.108 37.999 1.00 42.71 51 PHE G O 1
ATOM 13376 N N . SER D 1 52 ? 3.528 -55.492 39.545 1.00 35.61 52 SER G N 1
ATOM 13377 C CA . SER D 1 52 ? 2.278 -56.035 40.052 1.00 39.65 52 SER G CA 1
ATOM 13378 C C . SER D 1 52 ? 1.628 -55.001 40.952 1.00 39.87 52 SER G C 1
ATOM 13379 O O . SER D 1 52 ? 2.308 -54.360 41.756 1.00 38.98 52 SER G O 1
ATOM 13382 N N . GLU D 1 53 ? 0.314 -54.840 40.807 1.00 40.26 53 GLU G N 1
ATOM 13383 C CA . GLU D 1 53 ? -0.434 -54.010 41.739 1.00 39.98 53 GLU G CA 1
ATOM 13384 C C . GLU D 1 53 ? -0.713 -54.723 43.054 1.00 40.98 53 GLU G C 1
ATOM 13385 O O . GLU D 1 53 ? -1.180 -54.083 44.002 1.00 44.21 53 GLU G O 1
ATOM 13391 N N . LEU D 1 54 ? -0.441 -56.024 43.129 1.00 45.83 54 LEU G N 1
ATOM 13392 C CA . LEU D 1 54 ? -0.404 -56.758 44.385 1.00 45.48 54 LEU G CA 1
ATOM 13393 C C . LEU D 1 54 ? 0.992 -56.777 44.996 1.00 42.63 54 LEU G C 1
ATOM 13394 O O . LEU D 1 54 ? 1.168 -57.302 46.099 1.00 41.52 54 LEU G O 1
ATOM 13399 N N . THR D 1 55 ? 1.982 -56.226 44.295 1.00 42.67 55 THR G N 1
ATOM 13400 C CA . THR D 1 55 ? 3.321 -55.991 44.820 1.00 44.37 55 THR G CA 1
ATOM 13401 C C . THR D 1 55 ? 3.516 -54.481 44.869 1.00 45.39 55 THR G C 1
ATOM 13402 O O . THR D 1 55 ? 4.129 -53.897 43.963 1.00 43.71 55 THR G O 1
ATOM 13406 N N . PRO D 1 56 ? 3.003 -53.815 45.907 1.00 44.63 56 PRO G N 1
ATOM 13407 C CA . PRO D 1 56 ? 3.024 -52.341 45.922 1.00 47.98 56 PRO G CA 1
ATOM 13408 C C . PRO D 1 56 ? 4.416 -51.743 45.837 1.00 44.09 56 PRO G C 1
ATOM 13409 O O . PRO D 1 56 ? 4.557 -50.598 45.390 1.00 47.20 56 PRO G O 1
ATOM 13413 N N . CYS D 1 57 ? 5.447 -52.481 46.240 1.00 44.23 57 CYS G N 1
ATOM 13414 C CA . CYS D 1 57 ? 6.814 -51.996 46.145 1.00 46.82 57 CYS G CA 1
ATOM 13415 C C . CYS D 1 57 ? 7.399 -52.145 44.748 1.00 45.61 57 CYS G C 1
ATOM 13416 O O . CYS D 1 57 ? 8.493 -51.630 44.495 1.00 43.51 57 CYS G O 1
ATOM 13419 N N . ASN D 1 58 ? 6.698 -52.828 43.843 1.00 44.48 58 ASN G N 1
ATOM 13420 C CA . ASN D 1 58 ? 7.108 -52.946 42.449 1.00 40.67 58 ASN G CA 1
ATOM 13421 C C . ASN D 1 58 ? 6.080 -52.350 41.496 1.00 41.38 58 ASN G C 1
ATOM 13422 O O . ASN D 1 58 ? 6.138 -52.619 40.291 1.00 42.06 58 ASN G O 1
ATOM 13427 N N . SER D 1 59 ? 5.141 -51.546 42.003 1.00 43.07 59 SER G N 1
ATOM 13428 C CA . SER D 1 59 ? 4.041 -51.040 41.189 1.00 43.61 59 SER G CA 1
ATOM 13429 C C . SER D 1 59 ? 4.477 -49.994 40.170 1.00 39.73 59 SER G C 1
ATOM 13430 O O . SER D 1 59 ? 3.680 -49.643 39.294 1.00 37.38 59 SER G O 1
ATOM 13433 N N . HIS D 1 60 ? 5.705 -49.492 40.261 1.00 36.37 60 HIS G N 1
ATOM 13434 C CA . HIS D 1 60 ? 6.223 -48.522 39.308 1.00 41.88 60 HIS G CA 1
ATOM 13435 C C . HIS D 1 60 ? 7.095 -49.163 38.236 1.00 42.39 60 HIS G C 1
ATOM 13436 O O . HIS D 1 60 ? 7.784 -48.446 37.503 1.00 40.58 60 HIS G O 1
ATOM 13443 N N . PHE D 1 61 ? 7.071 -50.492 38.113 1.00 41.08 61 PHE G N 1
ATOM 13444 C CA . PHE D 1 61 ? 8.011 -51.172 37.229 1.00 42.61 61 PHE G CA 1
ATOM 13445 C C . PHE D 1 61 ? 7.636 -51.068 35.757 1.00 41.91 61 PHE G C 1
ATOM 13446 O O . PHE D 1 61 ? 8.486 -51.345 34.904 1.00 42.78 61 PHE G O 1
ATOM 13454 N N . ARG D 1 62 ? 6.398 -50.681 35.434 1.00 41.71 62 ARG G N 1
ATOM 13455 C CA . ARG D 1 62 ? 6.091 -50.299 34.056 1.00 41.78 62 ARG G CA 1
ATOM 13456 C C . ARG D 1 62 ? 6.990 -49.157 33.612 1.00 41.09 62 ARG G C 1
ATOM 13457 O O . ARG D 1 62 ? 7.606 -49.210 32.542 1.00 40.07 62 ARG G O 1
ATOM 13465 N N . THR D 1 63 ? 7.072 -48.109 34.435 1.00 37.99 63 THR G N 1
ATOM 13466 C CA . THR D 1 63 ? 7.949 -46.985 34.133 1.00 40.25 63 THR G CA 1
ATOM 13467 C C . THR D 1 63 ? 9.403 -47.429 34.056 1.00 41.31 63 THR G C 1
ATOM 13468 O O . THR D 1 63 ? 10.145 -47.002 33.163 1.00 43.63 63 THR G O 1
ATOM 13472 N N . LEU D 1 64 ? 9.828 -48.290 34.984 1.00 42.78 64 LEU G N 1
ATOM 13473 C CA . LEU D 1 64 ? 11.203 -48.782 34.969 1.00 43.07 64 LEU G CA 1
ATOM 13474 C C . LEU D 1 64 ? 11.475 -49.623 33.730 1.00 39.74 64 LEU G C 1
ATOM 13475 O O . LEU D 1 64 ? 12.494 -49.440 33.056 1.00 41.49 64 LEU G O 1
ATOM 13480 N N . ALA D 1 65 ? 10.571 -50.561 33.418 1.00 39.50 65 ALA G N 1
ATOM 13481 C CA . ALA D 1 65 ? 10.771 -51.430 32.261 1.00 40.88 65 ALA G CA 1
ATOM 13482 C C . ALA D 1 65 ? 10.887 -50.625 30.977 1.00 39.53 65 ALA G C 1
ATOM 13483 O O . ALA D 1 65 ? 11.690 -50.958 30.097 1.00 43.28 65 ALA G O 1
ATOM 13485 N N A GLU D 1 66 ? 10.099 -49.554 30.853 0.42 39.43 66 GLU G N 1
ATOM 13486 N N B GLU D 1 66 ? 10.097 -49.559 30.847 0.58 39.39 66 GLU G N 1
ATOM 13487 C CA A GLU D 1 66 ? 10.161 -48.734 29.648 0.42 40.35 66 GLU G CA 1
ATOM 13488 C CA B GLU D 1 66 ? 10.164 -48.746 29.636 0.58 40.18 66 GLU G CA 1
ATOM 13489 C C A GLU D 1 66 ? 11.487 -47.992 29.561 0.42 38.90 66 GLU G C 1
ATOM 13490 C C B GLU D 1 66 ? 11.474 -47.972 29.559 0.58 38.90 66 GLU G C 1
ATOM 13491 O O A GLU D 1 66 ? 12.012 -47.776 28.462 0.42 38.10 66 GLU G O 1
ATOM 13492 O O B GLU D 1 66 ? 11.980 -47.720 28.459 0.58 38.08 66 GLU G O 1
ATOM 13503 N N . GLN D 1 67 ? 12.041 -47.595 30.710 1.00 33.85 67 GLN G N 1
ATOM 13504 C CA . GLN D 1 67 ? 13.338 -46.923 30.711 1.00 38.78 67 GLN G CA 1
ATOM 13505 C C . GLN D 1 67 ? 14.441 -47.855 30.228 1.00 38.44 67 GLN G C 1
ATOM 13506 O O . GLN D 1 67 ? 15.325 -47.439 29.471 1.00 40.81 67 GLN G O 1
ATOM 13512 N N . VAL D 1 68 ? 14.403 -49.119 30.654 1.00 41.38 68 VAL G N 1
ATOM 13513 C CA . VAL D 1 68 ? 15.367 -50.102 30.170 1.00 38.25 68 VAL G CA 1
ATOM 13514 C C . VAL D 1 68 ? 15.241 -50.271 28.661 1.00 38.36 68 VAL G C 1
ATOM 13515 O O . VAL D 1 68 ? 16.245 -50.393 27.949 1.00 40.33 68 VAL G O 1
ATOM 13519 N N . LYS D 1 69 ? 14.005 -50.268 28.150 1.00 39.71 69 LYS G N 1
ATOM 13520 C CA . LYS D 1 69 ? 13.790 -50.433 26.717 1.00 38.18 69 LYS G CA 1
ATOM 13521 C C . LYS D 1 69 ? 14.454 -49.317 25.921 1.00 38.37 69 LYS G C 1
ATOM 13522 O O . LYS D 1 69 ? 14.993 -49.557 24.834 1.00 39.69 69 LYS G O 1
ATOM 13528 N N . ILE D 1 70 ? 14.475 -48.129 26.446 1.00 20.00 70 ILE G N 1
ATOM 13529 C CA . ILE D 1 70 ? 15.088 -47.039 25.757 1.00 20.00 70 ILE G CA 1
ATOM 13530 C C . ILE D 1 70 ? 16.561 -47.273 25.611 1.00 20.00 70 ILE G C 1
ATOM 13531 O O . ILE D 1 70 ? 17.109 -47.125 24.574 1.00 20.00 70 ILE G O 1
ATOM 13536 N N . GLY D 1 71 ? 17.200 -47.648 26.673 1.00 37.40 71 GLY G N 1
ATOM 13537 C CA . GLY D 1 71 ? 18.628 -47.910 26.601 1.00 40.61 71 GLY G CA 1
ATOM 13538 C C . GLY D 1 71 ? 18.976 -48.987 25.592 1.00 42.12 71 GLY G C 1
ATOM 13539 O O . GLY D 1 71 ? 19.987 -48.891 24.890 1.00 44.48 71 GLY G O 1
ATOM 13540 N N . VAL D 1 72 ? 18.142 -50.024 25.500 1.00 38.45 72 VAL G N 1
ATOM 13541 C CA . VAL D 1 72 ? 18.371 -51.079 24.518 1.00 38.36 72 VAL G CA 1
ATOM 13542 C C . VAL D 1 72 ? 18.195 -50.537 23.104 1.00 39.17 72 VAL G C 1
ATOM 13543 O O . VAL D 1 72 ? 19.022 -50.788 22.219 1.00 38.67 72 VAL G O 1
ATOM 13547 N N . TRP D 1 73 ? 17.118 -49.782 22.874 1.00 38.88 73 TRP G N 1
ATOM 13548 C CA . TRP D 1 73 ? 16.885 -49.196 21.556 1.00 39.49 73 TRP G CA 1
ATOM 13549 C C . TRP D 1 73 ? 18.028 -48.274 21.148 1.00 43.96 73 TRP G C 1
ATOM 13550 O O . TRP D 1 73 ? 18.407 -48.227 19.972 1.00 46.25 73 TRP G O 1
ATOM 13561 N N . GLU D 1 74 ? 18.585 -47.530 22.107 1.00 42.22 74 GLU G N 1
ATOM 13562 C CA . GLU D 1 74 ? 19.720 -46.660 21.812 1.00 41.53 74 GLU G CA 1
ATOM 13563 C C . GLU D 1 74 ? 20.912 -47.462 21.305 1.00 45.70 74 GLU G C 1
ATOM 13564 O O . GLU D 1 74 ? 21.559 -47.082 20.322 1.00 48.86 74 GLU G O 1
ATOM 13570 N N . SER D 1 75 ? 21.215 -48.579 21.963 1.00 43.78 75 SER G N 1
ATOM 13571 C CA . SER D 1 75 ? 22.396 -49.374 21.661 1.00 37.89 75 SER G CA 1
ATOM 13572 C C . SER D 1 75 ? 22.172 -50.374 20.533 1.00 39.90 75 SER G C 1
ATOM 13573 O O . SER D 1 75 ? 23.011 -51.257 20.331 1.00 45.20 75 SER G O 1
ATOM 13576 N N . GLY D 1 76 ? 21.067 -50.259 19.800 1.00 40.55 76 GLY G N 1
ATOM 13577 C CA . GLY D 1 76 ? 20.821 -51.145 18.681 1.00 39.61 76 GLY G CA 1
ATOM 13578 C C . GLY D 1 76 ? 20.361 -52.536 19.045 1.00 44.65 76 GLY G C 1
ATOM 13579 O O . GLY D 1 76 ? 20.474 -53.448 18.221 1.00 45.71 76 GLY G O 1
ATOM 13580 N N . GLY D 1 77 ? 19.842 -52.734 20.258 1.00 42.23 77 GLY G N 1
ATOM 13581 C CA . GLY D 1 77 ? 19.344 -54.027 20.671 1.00 42.23 77 GLY G CA 1
ATOM 13582 C C . GLY D 1 77 ? 17.872 -54.215 20.347 1.00 40.65 77 GLY G C 1
ATOM 13583 O O . GLY D 1 77 ? 17.223 -53.378 19.721 1.00 37.70 77 GLY G O 1
ATOM 13584 N N . PHE D 1 78 ? 17.344 -55.351 20.795 1.00 40.40 78 PHE G N 1
ATOM 13585 C CA . PHE D 1 78 ? 15.948 -55.727 20.570 1.00 39.14 78 PHE G CA 1
ATOM 13586 C C . PHE D 1 78 ? 15.310 -56.028 21.920 1.00 40.16 78 PHE G C 1
ATOM 13587 O O . PHE D 1 78 ? 15.458 -57.146 22.444 1.00 41.61 78 PHE G O 1
ATOM 13595 N N . PRO D 1 79 ? 14.596 -55.069 22.513 1.00 38.76 79 PRO G N 1
ATOM 13596 C CA . PRO D 1 79 ? 14.043 -55.275 23.856 1.00 35.26 79 PRO G CA 1
ATOM 13597 C C . PRO D 1 79 ? 12.649 -55.882 23.842 1.00 37.55 79 PRO G C 1
ATOM 13598 O O . PRO D 1 79 ? 11.788 -55.526 23.034 1.00 36.22 79 PRO G O 1
ATOM 13602 N N . LEU D 1 80 ? 12.433 -56.815 24.766 1.00 38.10 80 LEU G N 1
ATOM 13603 C CA . LEU D 1 80 ? 11.147 -57.487 24.923 1.00 34.95 80 LEU G CA 1
ATOM 13604 C C . LEU D 1 80 ? 10.968 -57.816 26.397 1.00 35.20 80 LEU G C 1
ATOM 13605 O O . LEU D 1 80 ? 11.808 -58.510 26.978 1.00 37.84 80 LEU G O 1
ATOM 13610 N N . GLU D 1 81 ? 9.891 -57.324 27.002 1.00 36.86 81 GLU G N 1
ATOM 13611 C CA . GLU D 1 81 ? 9.612 -57.610 28.401 1.00 37.89 81 GLU G CA 1
ATOM 13612 C C . GLU D 1 81 ? 8.660 -58.795 28.518 1.00 36.58 81 GLU G C 1
ATOM 13613 O O . GLU D 1 81 ? 7.821 -59.035 27.646 1.00 36.60 81 GLU G O 1
ATOM 13619 N N . PHE D 1 82 ? 8.810 -59.540 29.608 1.00 35.62 82 PHE G N 1
ATOM 13620 C CA . PHE D 1 82 ? 8.010 -60.721 29.885 1.00 35.97 82 PHE G CA 1
ATOM 13621 C C . PHE D 1 82 ? 7.729 -60.786 31.377 1.00 34.62 82 PHE G C 1
ATOM 13622 O O . PHE D 1 82 ? 8.539 -60.317 32.185 1.00 32.77 82 PHE G O 1
ATOM 13630 N N . PRO D 1 83 ? 6.587 -61.348 31.772 1.00 34.13 83 PRO G N 1
ATOM 13631 C CA . PRO D 1 83 ? 6.246 -61.389 33.196 1.00 33.73 83 PRO G CA 1
ATOM 13632 C C . PRO D 1 83 ? 6.563 -62.722 33.854 1.00 37.20 83 PRO G C 1
ATOM 13633 O O . PRO D 1 83 ? 6.643 -63.760 33.191 1.00 37.01 83 PRO G O 1
ATOM 13637 N N . VAL D 1 84 ? 6.751 -62.689 35.170 1.00 35.47 84 VAL G N 1
ATOM 13638 C CA . VAL D 1 84 ? 6.809 -63.872 36.008 1.00 37.64 84 VAL G CA 1
ATOM 13639 C C . VAL D 1 84 ? 5.872 -63.650 37.189 1.00 40.65 84 VAL G C 1
ATOM 13640 O O . VAL D 1 84 ? 5.182 -62.635 37.273 1.00 43.92 84 VAL G O 1
ATOM 13644 N N . MET D 1 85 ? 5.849 -64.613 38.105 1.00 39.53 85 MET G N 1
ATOM 13645 C CA . MET D 1 85 ? 5.097 -64.428 39.337 1.00 39.25 85 MET G CA 1
ATOM 13646 C C . MET D 1 85 ? 5.781 -63.372 40.195 1.00 39.26 85 MET G C 1
ATOM 13647 O O . MET D 1 85 ? 6.993 -63.430 40.422 1.00 40.59 85 MET G O 1
ATOM 13652 N N . SER D 1 86 ? 5.008 -62.394 40.655 1.00 39.56 86 SER G N 1
ATOM 13653 C CA . SER D 1 86 ? 5.529 -61.333 41.500 1.00 38.72 86 SER G CA 1
ATOM 13654 C C . SER D 1 86 ? 5.224 -61.639 42.961 1.00 40.84 86 SER G C 1
ATOM 13655 O O . SER D 1 86 ? 4.225 -62.285 43.285 1.00 43.90 86 SER G O 1
ATOM 13658 N N . LEU D 1 87 ? 6.103 -61.168 43.845 1.00 38.66 87 LEU G N 1
ATOM 13659 C CA . LEU D 1 87 ? 6.075 -61.542 45.258 1.00 42.93 87 LEU G CA 1
ATOM 13660 C C . LEU D 1 87 ? 6.005 -60.279 46.113 1.00 47.24 87 LEU G C 1
ATOM 13661 O O . LEU D 1 87 ? 7.034 -59.691 46.455 1.00 43.45 87 LEU G O 1
ATOM 13666 N N . GLY D 1 88 ? 4.787 -59.864 46.451 1.00 52.01 88 GLY G N 1
ATOM 13667 C CA . GLY D 1 88 ? 4.596 -58.802 47.418 1.00 45.12 88 GLY G CA 1
ATOM 13668 C C . GLY D 1 88 ? 4.675 -59.343 48.830 1.00 47.97 88 GLY G C 1
ATOM 13669 O O . GLY D 1 88 ? 3.824 -60.137 49.242 1.00 50.21 88 GLY G O 1
ATOM 13670 N N . GLU D 1 89 ? 5.697 -58.922 49.578 1.00 46.22 89 GLU G N 1
ATOM 13671 C CA . GLU D 1 89 ? 5.956 -59.508 50.891 1.00 52.87 89 GLU G CA 1
ATOM 13672 C C . GLU D 1 89 ? 4.789 -59.293 51.847 1.00 52.17 89 GLU G C 1
ATOM 13673 O O . GLU D 1 89 ? 4.376 -60.221 52.552 1.00 53.89 89 GLU G O 1
ATOM 13679 N N . THR D 1 90 ? 4.239 -58.080 51.880 1.00 49.00 90 THR G N 1
ATOM 13680 C CA . THR D 1 90 ? 3.206 -57.765 52.857 1.00 53.76 90 THR G CA 1
ATOM 13681 C C . THR D 1 90 ? 1.884 -58.465 52.575 1.00 53.08 90 THR G C 1
ATOM 13682 O O . THR D 1 90 ? 1.037 -58.526 53.469 1.00 55.74 90 THR G O 1
ATOM 13686 N N . MET D 1 91 ? 1.679 -59.003 51.372 1.00 48.83 91 MET G N 1
ATOM 13687 C CA . MET D 1 91 ? 0.378 -59.549 51.014 1.00 50.31 91 MET G CA 1
ATOM 13688 C C . MET D 1 91 ? 0.366 -61.044 50.738 1.00 51.29 91 MET G C 1
ATOM 13689 O O . MET D 1 91 ? -0.702 -61.657 50.845 1.00 49.99 91 MET G O 1
ATOM 13694 N N . LEU D 1 92 ? 1.497 -61.648 50.386 1.00 47.76 92 LEU G N 1
ATOM 13695 C CA . LEU D 1 92 ? 1.527 -63.078 50.109 1.00 48.50 92 LEU G CA 1
ATOM 13696 C C . LEU D 1 92 ? 1.544 -63.855 51.419 1.00 44.94 92 LEU G C 1
ATOM 13697 O O . LEU D 1 92 ? 2.460 -63.697 52.233 1.00 43.83 92 LEU G O 1
ATOM 13702 N N . ARG D 1 93 ? 0.530 -64.691 51.617 1.00 42.56 93 ARG G N 1
ATOM 13703 C CA . ARG D 1 93 ? 0.391 -65.520 52.799 1.00 48.29 93 ARG G CA 1
ATOM 13704 C C . ARG D 1 93 ? 0.259 -66.985 52.396 1.00 46.23 93 ARG G C 1
ATOM 13705 O O . ARG D 1 93 ? -0.311 -67.287 51.343 1.00 45.02 93 ARG G O 1
ATOM 13713 N N . PRO D 1 94 ? 0.769 -67.929 53.210 1.00 46.39 94 PRO G N 1
ATOM 13714 C CA . PRO D 1 94 ? 1.372 -67.832 54.548 1.00 50.34 94 PRO G CA 1
ATOM 13715 C C . PRO D 1 94 ? 2.625 -66.961 54.633 1.00 48.78 94 PRO G C 1
ATOM 13716 O O . PRO D 1 94 ? 2.864 -66.375 55.685 1.00 46.81 94 PRO G O 1
ATOM 13720 N N . THR D 1 95 ? 3.400 -66.887 53.554 1.00 48.79 95 THR G N 1
ATOM 13721 C CA . THR D 1 95 ? 4.611 -66.075 53.510 1.00 46.45 95 THR G CA 1
ATOM 13722 C C . THR D 1 95 ? 5.117 -66.023 52.074 1.00 44.78 95 THR G C 1
ATOM 13723 O O . THR D 1 95 ? 4.954 -66.980 51.314 1.00 46.42 95 THR G O 1
ATOM 13727 N N . ALA D 1 96 ? 5.736 -64.895 51.711 1.00 47.44 96 ALA G N 1
ATOM 13728 C CA . ALA D 1 96 ? 6.268 -64.753 50.358 1.00 46.81 96 ALA G CA 1
ATOM 13729 C C . ALA D 1 96 ? 7.406 -65.734 50.093 1.00 44.47 96 ALA G C 1
ATOM 13730 O O . ALA D 1 96 ? 7.607 -66.158 48.948 1.00 43.72 96 ALA G O 1
ATOM 13732 N N . MET D 1 97 ? 8.155 -66.104 51.135 1.00 45.31 97 MET G N 1
ATOM 13733 C CA . MET D 1 97 ? 9.246 -67.060 50.971 1.00 47.82 97 MET G CA 1
ATOM 13734 C C . MET D 1 97 ? 8.747 -68.401 50.447 1.00 44.19 97 MET G C 1
ATOM 13735 O O . MET D 1 97 ? 9.479 -69.100 49.737 1.00 43.57 97 MET G O 1
ATOM 13740 N N . LEU D 1 98 ? 7.506 -68.770 50.774 1.00 42.61 98 LEU G N 1
ATOM 13741 C CA . LEU D 1 98 ? 6.947 -70.026 50.283 1.00 43.95 98 LEU G CA 1
ATOM 13742 C C . LEU D 1 98 ? 6.918 -70.076 48.760 1.00 43.01 98 LEU G C 1
ATOM 13743 O O . LEU D 1 98 ? 7.014 -71.160 48.172 1.00 41.92 98 LEU G O 1
ATOM 13748 N N . PHE D 1 99 ? 6.805 -68.922 48.105 1.00 42.65 99 PHE G N 1
ATOM 13749 C CA . PHE D 1 99 ? 6.665 -68.859 46.658 1.00 40.41 99 PHE G CA 1
ATOM 13750 C C . PHE D 1 99 ? 7.911 -68.341 45.954 1.00 38.15 99 PHE G C 1
ATOM 13751 O O . PHE D 1 99 ? 7.882 -68.161 44.731 1.00 36.85 99 PHE G O 1
ATOM 13759 N N . ARG D 1 100 ? 9.001 -68.100 46.686 1.00 38.87 100 ARG G N 1
ATOM 13760 C CA . ARG D 1 100 ? 10.230 -67.634 46.050 1.00 39.94 100 ARG G CA 1
ATOM 13761 C C . ARG D 1 100 ? 10.782 -68.676 45.084 1.00 41.51 100 ARG G C 1
ATOM 13762 O O . ARG D 1 100 ? 11.262 -68.333 43.997 1.00 41.03 100 ARG G O 1
ATOM 13770 N N . ASN D 1 101 ? 10.721 -69.956 45.462 1.00 40.69 101 ASN G N 1
ATOM 13771 C CA . ASN D 1 101 ? 11.235 -71.006 44.590 1.00 37.81 101 ASN G CA 1
ATOM 13772 C C . ASN D 1 101 ? 10.333 -71.230 43.383 1.00 37.42 101 ASN G C 1
ATOM 13773 O O . ASN D 1 101 ? 10.825 -71.574 42.301 1.00 37.83 101 ASN G O 1
ATOM 13778 N N . LEU D 1 102 ? 9.019 -71.049 43.544 1.00 39.21 102 LEU G N 1
ATOM 13779 C CA . LEU D 1 102 ? 8.113 -71.195 42.410 1.00 39.11 102 LEU G CA 1
ATOM 13780 C C . LEU D 1 102 ? 8.371 -70.122 41.360 1.00 41.53 102 LEU G C 1
ATOM 13781 O O . LEU D 1 102 ? 8.391 -70.410 40.158 1.00 41.94 102 LEU G O 1
ATOM 13786 N N . ALA D 1 103 ? 8.572 -68.879 41.796 1.00 38.34 103 ALA G N 1
ATOM 13787 C CA . ALA D 1 103 ? 8.820 -67.801 40.848 1.00 43.36 103 ALA G CA 1
ATOM 13788 C C . ALA D 1 103 ? 10.192 -67.930 40.197 1.00 41.76 103 ALA G C 1
ATOM 13789 O O . ALA D 1 103 ? 10.387 -67.454 39.073 1.00 40.62 103 ALA G O 1
ATOM 13791 N N . SER D 1 104 ? 11.148 -68.571 40.875 1.00 39.16 104 SER G N 1
ATOM 13792 C CA . SER D 1 104 ? 12.453 -68.798 40.260 1.00 40.33 104 SER G CA 1
ATOM 13793 C C . SER D 1 104 ? 12.352 -69.751 39.076 1.00 40.65 104 SER G C 1
ATOM 13794 O O . SER D 1 104 ? 13.149 -69.655 38.136 1.00 41.14 104 SER G O 1
ATOM 13797 N N . MET D 1 105 ? 11.387 -70.673 39.103 1.00 36.94 105 MET G N 1
ATOM 13798 C CA . MET D 1 105 ? 11.159 -71.531 37.944 1.00 40.28 105 MET G CA 1
ATOM 13799 C C . MET D 1 105 ? 10.525 -70.750 36.801 1.00 41.29 105 MET G C 1
ATOM 13800 O O . MET D 1 105 ? 10.827 -71.003 35.629 1.00 41.85 105 MET G O 1
ATOM 13805 N N . ASP D 1 106 ? 9.632 -69.807 37.122 1.00 40.40 106 ASP G N 1
ATOM 13806 C CA . ASP D 1 106 ? 9.093 -68.918 36.098 1.00 43.15 106 ASP G CA 1
ATOM 13807 C C . ASP D 1 106 ? 10.212 -68.204 35.355 1.00 39.49 106 ASP G C 1
ATOM 13808 O O . ASP D 1 106 ? 10.164 -68.061 34.128 1.00 41.93 106 ASP G O 1
ATOM 13813 N N . VAL D 1 107 ? 11.235 -67.759 36.086 1.00 37.40 107 VAL G N 1
ATOM 13814 C CA . VAL D 1 107 ? 12.323 -67.004 35.477 1.00 40.64 107 VAL G CA 1
ATOM 13815 C C . VAL D 1 107 ? 13.160 -67.901 34.573 1.00 42.39 107 VAL G C 1
ATOM 13816 O O . VAL D 1 107 ? 13.373 -67.592 33.395 1.00 43.41 107 VAL G O 1
ATOM 13820 N N . GLU D 1 108 ? 13.650 -69.019 35.115 1.00 42.60 108 GLU G N 1
ATOM 13821 C CA . GLU D 1 108 ? 14.556 -69.880 34.361 1.00 41.44 108 GLU G CA 1
ATOM 13822 C C . GLU D 1 108 ? 13.920 -70.354 33.061 1.00 41.89 108 GLU G C 1
ATOM 13823 O O . GLU D 1 108 ? 14.506 -70.209 31.980 1.00 42.09 108 GLU G O 1
ATOM 13829 N N . GLU D 1 109 ? 12.712 -70.915 33.143 1.00 39.78 109 GLU G N 1
ATOM 13830 C CA . GLU D 1 109 ? 12.073 -71.452 31.947 1.00 37.71 109 GLU G CA 1
ATOM 13831 C C . GLU D 1 109 ? 11.743 -70.348 30.949 1.00 36.15 109 GLU G C 1
ATOM 13832 O O . GLU D 1 109 ? 11.847 -70.552 29.735 1.00 40.13 109 GLU G O 1
ATOM 13838 N N . SER D 1 110 ? 11.350 -69.169 31.439 1.00 38.43 110 SER G N 1
ATOM 13839 C CA . SER D 1 110 ? 11.061 -68.060 30.533 1.00 39.00 110 SER G CA 1
ATOM 13840 C C . SER D 1 110 ? 12.308 -67.605 29.791 1.00 35.30 110 SER G C 1
ATOM 13841 O O . SER D 1 110 ? 12.224 -67.181 28.632 1.00 32.30 110 SER G O 1
ATOM 13844 N N . ILE D 1 111 ? 13.470 -67.682 30.437 1.00 36.41 111 ILE G N 1
ATOM 13845 C CA . ILE D 1 111 ? 14.711 -67.268 29.790 1.00 40.70 111 ILE G CA 1
ATOM 13846 C C . ILE D 1 111 ? 15.172 -68.316 28.785 1.00 39.95 111 ILE G C 1
ATOM 13847 O O . ILE D 1 111 ? 15.432 -68.004 27.618 1.00 35.34 111 ILE G O 1
ATOM 13852 N N . ARG D 1 112 ? 15.278 -69.574 29.221 1.00 36.66 112 ARG G N 1
ATOM 13853 C CA . ARG D 1 112 ? 15.766 -70.623 28.328 1.00 36.40 112 ARG G CA 1
ATOM 13854 C C . ARG D 1 112 ? 14.781 -70.893 27.197 1.00 36.28 112 ARG G C 1
ATOM 13855 O O . ARG D 1 112 ? 15.189 -71.135 26.056 1.00 34.42 112 ARG G O 1
ATOM 13863 N N . GLY D 1 113 ? 13.480 -70.850 27.491 1.00 34.58 113 GLY G N 1
ATOM 13864 C CA . GLY D 1 113 ? 12.478 -71.193 26.497 1.00 34.37 113 GLY G CA 1
ATOM 13865 C C . GLY D 1 113 ? 12.306 -70.169 25.394 1.00 40.23 113 GLY G C 1
ATOM 13866 O O . GLY D 1 113 ? 11.754 -70.500 24.340 1.00 41.55 113 GLY G O 1
ATOM 13867 N N . ASN D 1 114 ? 12.764 -68.942 25.607 1.00 36.83 114 ASN G N 1
ATOM 13868 C CA . ASN D 1 114 ? 12.591 -67.854 24.659 1.00 36.72 114 ASN G CA 1
ATOM 13869 C C . ASN D 1 114 ? 13.923 -67.448 24.034 1.00 42.23 114 ASN G C 1
ATOM 13870 O O . ASN D 1 114 ? 14.993 -67.724 24.587 1.00 38.64 114 ASN G O 1
ATOM 13875 N N . PRO D 1 115 ? 13.894 -66.800 22.857 1.00 39.33 115 PRO G N 1
ATOM 13876 C CA . PRO D 1 115 ? 15.137 -66.402 22.160 1.00 39.90 115 PRO G CA 1
ATOM 13877 C C . PRO D 1 115 ? 15.806 -65.178 22.775 1.00 41.05 115 PRO G C 1
ATOM 13878 O O . PRO D 1 115 ? 15.987 -64.145 22.126 1.00 42.03 115 PRO G O 1
ATOM 13882 N N . LEU D 1 116 ? 16.205 -65.301 24.033 1.00 39.72 116 LEU G N 1
ATOM 13883 C CA . LEU D 1 116 ? 16.865 -64.210 24.733 1.00 42.10 116 LEU G CA 1
ATOM 13884 C C . LEU D 1 116 ? 18.376 -64.370 24.669 1.00 42.55 116 LEU G C 1
ATOM 13885 O O . LEU D 1 116 ? 18.910 -65.458 24.903 1.00 44.61 116 LEU G O 1
ATOM 13890 N N . ASP D 1 117 ? 19.061 -63.275 24.344 1.00 41.12 117 ASP G N 1
ATOM 13891 C CA . ASP D 1 117 ? 20.517 -63.209 24.413 1.00 38.15 117 ASP G CA 1
ATOM 13892 C C . ASP D 1 117 ? 21.012 -62.604 25.715 1.00 42.19 117 ASP G C 1
ATOM 13893 O O . ASP D 1 117 ? 22.045 -63.033 26.234 1.00 44.36 117 ASP G O 1
ATOM 13898 N N . GLY D 1 118 ? 20.304 -61.601 26.235 1.00 41.19 118 GLY G N 1
ATOM 13899 C CA . GLY D 1 118 ? 20.624 -61.038 27.529 1.00 37.92 118 GLY G CA 1
ATOM 13900 C C . GLY D 1 118 ? 19.359 -60.877 28.347 1.00 38.07 118 GLY G C 1
ATOM 13901 O O . GLY D 1 118 ? 18.244 -60.949 27.826 1.00 38.97 118 GLY G O 1
ATOM 13902 N N . VAL D 1 119 ? 19.549 -60.665 29.648 1.00 39.61 119 VAL G N 1
ATOM 13903 C CA . VAL D 1 119 ? 18.444 -60.558 30.593 1.00 35.20 119 VAL G CA 1
ATOM 13904 C C . VAL D 1 119 ? 18.647 -59.320 31.453 1.00 37.79 119 VAL G C 1
ATOM 13905 O O . VAL D 1 119 ? 19.745 -59.094 31.973 1.00 37.18 119 VAL G O 1
ATOM 13909 N N . VAL D 1 120 ? 17.593 -58.522 31.597 1.00 41.21 120 VAL G N 1
ATOM 13910 C CA . VAL D 1 120 ? 17.535 -57.438 32.570 1.00 36.66 120 VAL G CA 1
ATOM 13911 C C . VAL D 1 120 ? 16.530 -57.841 33.640 1.00 36.80 120 VAL G C 1
ATOM 13912 O O . VAL D 1 120 ? 15.361 -58.106 33.334 1.00 37.27 120 VAL G O 1
ATOM 13916 N N . LEU D 1 121 ? 16.982 -57.898 34.890 1.00 39.69 121 LEU G N 1
ATOM 13917 C CA . LEU D 1 121 ? 16.158 -58.346 36.007 1.00 39.87 121 LEU G CA 1
ATOM 13918 C C . LEU D 1 121 ? 15.640 -57.129 36.763 1.00 40.76 121 LEU G C 1
ATOM 13919 O O . LEU D 1 121 ? 16.422 -56.382 37.360 1.00 40.32 121 LEU G O 1
ATOM 13924 N N . LEU D 1 122 ? 14.324 -56.933 36.739 1.00 40.31 122 LEU G N 1
ATOM 13925 C CA . LEU D 1 122 ? 13.683 -55.858 37.491 1.00 39.00 122 LEU G CA 1
ATOM 13926 C C . LEU D 1 122 ? 13.297 -56.399 38.863 1.00 39.33 122 LEU G C 1
ATOM 13927 O O . LEU D 1 122 ? 12.356 -57.191 38.983 1.00 37.77 122 LEU G O 1
ATOM 13932 N N . MET D 1 123 ? 14.023 -55.976 39.893 1.00 39.04 123 MET G N 1
ATOM 13933 C CA . MET D 1 123 ? 13.839 -56.481 41.243 1.00 41.43 123 MET G CA 1
ATOM 13934 C C . MET D 1 123 ? 13.552 -55.328 42.192 1.00 42.81 123 MET G C 1
ATOM 13935 O O . MET D 1 123 ? 14.059 -54.217 42.012 1.00 44.13 123 MET G O 1
ATOM 13940 N N . GLY D 1 124 ? 12.731 -55.599 43.202 1.00 42.40 124 GLY G N 1
ATOM 13941 C CA . GLY D 1 124 ? 12.369 -54.580 44.170 1.00 40.35 124 GLY G CA 1
ATOM 13942 C C . GLY D 1 124 ? 11.953 -55.160 45.505 1.00 39.81 124 GLY G C 1
ATOM 13943 O O . GLY D 1 124 ? 12.772 -55.272 46.423 1.00 44.62 124 GLY G O 1
ATOM 13944 N N . CYS D 1 125 ? 10.678 -55.527 45.622 1.00 40.10 125 CYS G N 1
ATOM 13945 C CA . CYS D 1 125 ? 10.181 -56.131 46.850 1.00 46.09 125 CYS G CA 1
ATOM 13946 C C . CYS D 1 125 ? 10.953 -57.407 47.159 1.00 48.96 125 CYS G C 1
ATOM 13947 O O . CYS D 1 125 ? 11.248 -58.201 46.262 1.00 44.46 125 CYS G O 1
ATOM 13950 N N . ASP D 1 126 ? 11.269 -57.589 48.443 1.00 50.05 126 ASP G N 1
ATOM 13951 C CA . ASP D 1 126 ? 12.165 -58.632 48.964 1.00 47.59 126 ASP G CA 1
ATOM 13952 C C . ASP D 1 126 ? 12.413 -59.840 48.065 1.00 46.42 126 ASP G C 1
ATOM 13953 O O . ASP D 1 126 ? 13.417 -59.897 47.357 1.00 44.30 126 ASP G O 1
ATOM 13970 N N . THR D 1 128 ? 11.447 -60.872 45.335 1.00 42.95 128 THR G N 1
ATOM 13971 C CA . THR D 1 128 ? 11.530 -60.738 43.886 1.00 41.33 128 THR G CA 1
ATOM 13972 C C . THR D 1 128 ? 12.976 -60.571 43.429 1.00 42.55 128 THR G C 1
ATOM 13973 O O . THR D 1 128 ? 13.267 -60.670 42.243 1.00 45.50 128 THR G O 1
ATOM 13977 N N . THR D 1 129 ? 13.884 -60.312 44.368 1.00 41.56 129 THR G N 1
ATOM 13978 C CA . THR D 1 129 ? 15.292 -60.234 43.998 1.00 42.46 129 THR G CA 1
ATOM 13979 C C . THR D 1 129 ? 15.905 -61.632 43.929 1.00 43.26 129 THR G C 1
ATOM 13980 O O . THR D 1 129 ? 16.427 -62.005 42.871 1.00 41.56 129 THR G O 1
ATOM 13984 N N . PRO D 1 130 ? 15.862 -62.448 44.997 1.00 40.18 130 PRO G N 1
ATOM 13985 C CA . PRO D 1 130 ? 16.454 -63.791 44.871 1.00 44.18 130 PRO G CA 1
ATOM 13986 C C . PRO D 1 130 ? 15.740 -64.657 43.850 1.00 38.98 130 PRO G C 1
ATOM 13987 O O . PRO D 1 130 ? 16.387 -65.452 43.159 1.00 39.57 130 PRO G O 1
ATOM 13991 N N . SER D 1 131 ? 14.420 -64.509 43.726 1.00 42.34 131 SER G N 1
ATOM 13992 C CA . SER D 1 131 ? 13.665 -65.294 42.755 1.00 38.92 131 SER G CA 1
ATOM 13993 C C . SER D 1 131 ? 14.191 -65.079 41.340 1.00 40.37 131 SER G C 1
ATOM 13994 O O . SER D 1 131 ? 14.401 -66.041 40.592 1.00 39.82 131 SER G O 1
ATOM 13997 N N . LEU D 1 132 ? 14.410 -63.820 40.953 1.00 38.67 132 LEU G N 1
ATOM 13998 C CA . LEU D 1 132 ? 14.933 -63.552 39.617 1.00 39.26 132 LEU G CA 1
ATOM 13999 C C . LEU D 1 132 ? 16.408 -63.926 39.516 1.00 41.45 132 LEU G C 1
ATOM 14000 O O . LEU D 1 132 ? 16.852 -64.438 38.483 1.00 42.89 132 LEU G O 1
ATOM 14005 N N . MET D 1 133 ? 17.182 -63.672 40.576 1.00 40.04 133 MET G N 1
ATOM 14006 C CA . MET D 1 133 ? 18.606 -63.995 40.546 1.00 42.19 133 MET G CA 1
ATOM 14007 C C . MET D 1 133 ? 18.832 -65.500 40.461 1.00 44.87 133 MET G C 1
ATOM 14008 O O . MET D 1 133 ? 19.718 -65.959 39.729 1.00 41.73 133 MET G O 1
ATOM 14013 N N . MET D 1 134 ? 18.043 -66.285 41.200 1.00 41.99 134 MET G N 1
ATOM 14014 C CA . MET D 1 134 ? 18.201 -67.736 41.163 1.00 43.39 134 MET G CA 1
ATOM 14015 C C . MET D 1 134 ? 17.834 -68.301 39.796 1.00 43.46 134 MET G C 1
ATOM 14016 O O . MET D 1 134 ? 18.549 -69.156 39.258 1.00 40.25 134 MET G O 1
ATOM 14021 N N . GLY D 1 135 ? 16.723 -67.837 39.219 1.00 41.03 135 GLY G N 1
ATOM 14022 C CA . GLY D 1 135 ? 16.324 -68.330 37.910 1.00 41.32 135 GLY G CA 1
ATOM 14023 C C . GLY D 1 135 ? 17.310 -67.960 36.821 1.00 43.88 135 GLY G C 1
ATOM 14024 O O . GLY D 1 135 ? 17.650 -68.787 35.969 1.00 45.86 135 GLY G O 1
ATOM 14025 N N . ALA D 1 136 ? 17.789 -66.714 36.837 1.00 39.72 136 ALA G N 1
ATOM 14026 C CA . ALA D 1 136 ? 18.774 -66.289 35.847 1.00 41.21 136 ALA G CA 1
ATOM 14027 C C . ALA D 1 136 ? 20.096 -67.026 36.027 1.00 41.18 136 ALA G C 1
ATOM 14028 O O . ALA D 1 136 ? 20.745 -67.392 35.041 1.00 42.58 136 ALA G O 1
ATOM 14030 N N . ALA D 1 137 ? 20.505 -67.258 37.278 1.00 41.10 137 ALA G N 1
ATOM 14031 C CA . ALA D 1 137 ? 21.753 -67.974 37.534 1.00 42.20 137 ALA G CA 1
ATOM 14032 C C . ALA D 1 137 ? 21.727 -69.377 36.945 1.00 45.76 137 ALA G C 1
ATOM 14033 O O . ALA D 1 137 ? 22.767 -69.893 36.518 1.00 46.65 137 ALA G O 1
ATOM 14035 N N . SER D 1 138 ? 20.553 -70.010 36.912 1.00 41.71 138 SER G N 1
ATOM 14036 C CA . SER D 1 138 ? 20.427 -71.335 36.321 1.00 43.86 138 SER G CA 1
ATOM 14037 C C . SER D 1 138 ? 20.496 -71.314 34.800 1.00 44.10 138 SER G C 1
ATOM 14038 O O . SER D 1 138 ? 20.526 -72.386 34.185 1.00 45.83 138 SER G O 1
ATOM 14041 N N . CYS D 1 139 ? 20.524 -70.135 34.179 1.00 44.60 139 CYS G N 1
ATOM 14042 C CA . CYS D 1 139 ? 20.674 -70.015 32.733 1.00 44.54 139 CYS G CA 1
ATOM 14043 C C . CYS D 1 139 ? 22.019 -69.445 32.309 1.00 43.63 139 CYS G C 1
ATOM 14044 O O . CYS D 1 139 ? 22.530 -69.827 31.252 1.00 41.89 139 CYS G O 1
ATOM 14047 N N . ASP D 1 140 ? 22.590 -68.536 33.101 1.00 41.51 140 ASP G N 1
ATOM 14048 C CA . ASP D 1 140 ? 23.950 -68.031 32.897 1.00 42.28 140 ASP G CA 1
ATOM 14049 C C . ASP D 1 140 ? 24.099 -67.304 31.560 1.00 40.33 140 ASP G C 1
ATOM 14050 O O . ASP D 1 140 ? 25.111 -67.436 30.869 1.00 41.41 140 ASP G O 1
ATOM 14055 N N . LEU D 1 141 ? 23.096 -66.535 31.196 1.00 39.02 141 LEU G N 1
ATOM 14056 C CA . LEU D 1 141 ? 23.240 -65.602 30.091 1.00 40.34 141 LEU G CA 1
ATOM 14057 C C . LEU D 1 141 ? 23.766 -64.272 30.610 1.00 40.57 141 LEU G C 1
ATOM 14058 O O . LEU D 1 141 ? 23.740 -64.016 31.818 1.00 40.10 141 LEU G O 1
ATOM 14063 N N . PRO D 1 142 ? 24.284 -63.410 29.734 1.00 41.70 142 PRO G N 1
ATOM 14064 C CA . PRO D 1 142 ? 24.662 -62.059 30.180 1.00 39.42 142 PRO G CA 1
ATOM 14065 C C . PRO D 1 142 ? 23.468 -61.356 30.807 1.00 42.38 142 PRO G C 1
ATOM 14066 O O . PRO D 1 142 ? 22.453 -61.110 30.152 1.00 43.25 142 PRO G O 1
ATOM 14070 N N . THR D 1 143 ? 23.590 -61.046 32.095 1.00 42.33 143 THR G N 1
ATOM 14071 C CA . THR D 1 143 ? 22.466 -60.568 32.885 1.00 41.08 143 THR G CA 1
ATOM 14072 C C . THR D 1 143 ? 22.878 -59.362 33.715 1.00 39.76 143 THR G C 1
ATOM 14073 O O . THR D 1 143 ? 23.990 -59.312 34.247 1.00 40.57 143 THR G O 1
ATOM 14077 N N . ILE D 1 144 ? 21.971 -58.393 33.816 1.00 43.20 144 ILE G N 1
ATOM 14078 C CA . ILE D 1 144 ? 22.144 -57.219 34.660 1.00 38.23 144 ILE G CA 1
ATOM 14079 C C . ILE D 1 144 ? 20.858 -57.009 35.448 1.00 38.76 144 ILE G C 1
ATOM 14080 O O . ILE D 1 144 ? 19.757 -57.218 34.927 1.00 39.99 144 ILE G O 1
ATOM 14085 N N . GLY D 1 145 ? 20.997 -56.620 36.712 1.00 40.54 145 GLY G N 1
ATOM 14086 C CA . GLY D 1 145 ? 19.864 -56.416 37.598 1.00 38.26 145 GLY G CA 1
ATOM 14087 C C . GLY D 1 145 ? 19.666 -54.938 37.895 1.00 38.42 145 GLY G C 1
ATOM 14088 O O . GLY D 1 145 ? 20.623 -54.221 38.190 1.00 38.64 145 GLY G O 1
ATOM 14089 N N . VAL D 1 146 ? 18.412 -54.501 37.808 1.00 40.65 146 VAL G N 1
ATOM 14090 C CA . VAL D 1 146 ? 18.022 -53.128 38.107 1.00 39.44 146 VAL G CA 1
ATOM 14091 C C . VAL D 1 146 ? 17.084 -53.174 39.303 1.00 40.32 146 VAL G C 1
ATOM 14092 O O . VAL D 1 146 ? 15.968 -53.702 39.204 1.00 40.67 146 VAL G O 1
ATOM 14096 N N . SER D 1 147 ? 17.528 -52.627 40.430 1.00 39.99 147 SER G N 1
ATOM 14097 C CA . SER D 1 147 ? 16.689 -52.579 41.615 1.00 39.96 147 SER G CA 1
ATOM 14098 C C . SER D 1 147 ? 15.644 -51.478 41.484 1.00 41.95 147 SER G C 1
ATOM 14099 O O . SER D 1 147 ? 15.861 -50.460 40.819 1.00 43.68 147 SER G O 1
ATOM 14102 N N . GLY D 1 148 ? 14.495 -51.695 42.128 1.00 39.95 148 GLY G N 1
ATOM 14103 C CA . GLY D 1 148 ? 13.383 -50.769 42.004 1.00 41.17 148 GLY G CA 1
ATOM 14104 C C . GLY D 1 148 ? 13.528 -49.488 42.794 1.00 44.92 148 GLY G C 1
ATOM 14105 O O . GLY D 1 148 ? 12.862 -48.499 42.470 1.00 41.44 148 GLY G O 1
ATOM 14106 N N . GLY D 1 149 ? 14.373 -49.480 43.821 1.00 47.56 149 GLY G N 1
ATOM 14107 C CA . GLY D 1 149 ? 14.590 -48.298 44.619 1.00 41.94 149 GLY G CA 1
ATOM 14108 C C . GLY D 1 149 ? 13.715 -48.259 45.856 1.00 43.37 149 GLY G C 1
ATOM 14109 O O . GLY D 1 149 ? 12.579 -48.743 45.856 1.00 42.33 149 GLY G O 1
ATOM 14110 N N . PRO D 1 150 ? 14.233 -47.692 46.940 1.00 45.22 150 PRO G N 1
ATOM 14111 C CA . PRO D 1 150 ? 13.444 -47.580 48.169 1.00 45.33 150 PRO G CA 1
ATOM 14112 C C . PRO D 1 150 ? 12.443 -46.435 48.108 1.00 44.14 150 PRO G C 1
ATOM 14113 O O . PRO D 1 150 ? 12.551 -45.510 47.302 1.00 44.02 150 PRO G O 1
ATOM 14117 N N . MET D 1 151 ? 11.453 -46.519 48.993 1.00 43.56 151 MET G N 1
ATOM 14118 C CA . MET D 1 151 ? 10.482 -45.448 49.144 1.00 45.21 151 MET G CA 1
ATOM 14119 C C . MET D 1 151 ? 11.123 -44.242 49.824 1.00 47.21 151 MET G C 1
ATOM 14120 O O . MET D 1 151 ? 12.208 -44.319 50.407 1.00 46.37 151 MET G O 1
ATOM 14125 N N . LEU D 1 152 ? 10.433 -43.109 49.740 1.00 47.40 152 LEU G N 1
ATOM 14126 C CA . LEU D 1 152 ? 10.841 -41.943 50.503 1.00 50.95 152 LEU G CA 1
ATOM 14127 C C . LEU D 1 152 ? 10.524 -42.151 51.981 1.00 50.67 152 LEU G C 1
ATOM 14128 O O . LEU D 1 152 ? 9.655 -42.945 52.353 1.00 45.24 152 LEU G O 1
ATOM 14133 N N . SER D 1 153 ? 11.251 -41.428 52.828 1.00 54.13 153 SER G N 1
ATOM 14134 C CA . SER D 1 153 ? 11.039 -41.528 54.265 1.00 55.92 153 SER G CA 1
ATOM 14135 C C . SER D 1 153 ? 9.633 -41.063 54.628 1.00 56.56 153 SER G C 1
ATOM 14136 O O . SER D 1 153 ? 9.180 -40.007 54.177 1.00 57.11 153 SER G O 1
ATOM 14139 N N . GLY D 1 154 ? 8.939 -41.863 55.434 1.00 54.55 154 GLY G N 1
ATOM 14140 C CA . GLY D 1 154 ? 7.621 -41.468 55.891 1.00 59.31 154 GLY G CA 1
ATOM 14141 C C . GLY D 1 154 ? 7.675 -40.201 56.723 1.00 62.69 154 GLY G C 1
ATOM 14142 O O . GLY D 1 154 ? 8.645 -39.939 57.434 1.00 64.02 154 GLY G O 1
ATOM 14143 N N . LYS D 1 155 ? 6.618 -39.398 56.618 1.00 62.49 155 LYS G N 1
ATOM 14144 C CA . LYS D 1 155 ? 6.532 -38.116 57.308 1.00 61.27 155 LYS G CA 1
ATOM 14145 C C . LYS D 1 155 ? 5.248 -38.101 58.125 1.00 64.67 155 LYS G C 1
ATOM 14146 O O . LYS D 1 155 ? 4.149 -38.136 57.562 1.00 60.64 155 LYS G O 1
ATOM 14152 N N . PHE D 1 156 ? 5.386 -38.044 59.449 1.00 65.97 156 PHE G N 1
ATOM 14153 C CA . PHE D 1 156 ? 4.260 -38.234 60.358 1.00 67.51 156 PHE G CA 1
ATOM 14154 C C . PHE D 1 156 ? 4.411 -37.302 61.550 1.00 68.57 156 PHE G C 1
ATOM 14155 O O . PHE D 1 156 ? 5.339 -37.464 62.349 1.00 68.57 156 PHE G O 1
ATOM 14163 N N . ARG D 1 157 ? 3.503 -36.328 61.657 1.00 71.47 157 ARG G N 1
ATOM 14164 C CA . ARG D 1 157 ? 3.405 -35.447 62.822 1.00 70.02 157 ARG G CA 1
ATOM 14165 C C . ARG D 1 157 ? 4.746 -34.792 63.155 1.00 66.31 157 ARG G C 1
ATOM 14166 O O . ARG D 1 157 ? 5.145 -34.700 64.318 1.00 68.05 157 ARG G O 1
ATOM 14174 N N . GLY D 1 158 ? 5.457 -34.342 62.121 1.00 63.97 158 GLY G N 1
ATOM 14175 C CA . GLY D 1 158 ? 6.695 -33.617 62.296 1.00 65.23 158 GLY G CA 1
ATOM 14176 C C . GLY D 1 158 ? 7.946 -34.466 62.371 1.00 72.92 158 GLY G C 1
ATOM 14177 O O . GLY D 1 158 ? 9.054 -33.913 62.333 1.00 72.48 158 GLY G O 1
ATOM 14178 N N . ARG D 1 159 ? 7.815 -35.786 62.481 1.00 72.64 159 ARG G N 1
ATOM 14179 C CA . ARG D 1 159 ? 8.984 -36.659 62.511 1.00 72.75 159 ARG G CA 1
ATOM 14180 C C . ARG D 1 159 ? 8.989 -37.594 61.311 1.00 72.50 159 ARG G C 1
ATOM 14181 O O . ARG D 1 159 ? 8.326 -37.323 60.304 1.00 73.36 159 ARG G O 1
ATOM 14189 N N . GLU D 1 160 ? 9.727 -38.697 61.406 1.00 71.43 160 GLU G N 1
ATOM 14190 C CA . GLU D 1 160 ? 9.850 -39.649 60.314 1.00 68.48 160 GLU G CA 1
ATOM 14191 C C . GLU D 1 160 ? 9.411 -41.033 60.769 1.00 62.44 160 GLU G C 1
ATOM 14192 O O . GLU D 1 160 ? 9.395 -41.344 61.965 1.00 59.58 160 GLU G O 1
ATOM 14198 N N . LEU D 1 161 ? 9.057 -41.866 59.793 1.00 58.16 161 LEU G N 1
ATOM 14199 C CA . LEU D 1 161 ? 8.666 -43.248 60.033 1.00 61.67 161 LEU G CA 1
ATOM 14200 C C . LEU D 1 161 ? 9.500 -44.176 59.166 1.00 59.40 161 LEU G C 1
ATOM 14201 O O . LEU D 1 161 ? 9.815 -43.855 58.016 1.00 53.62 161 LEU G O 1
ATOM 14206 N N . GLY D 1 162 ? 9.849 -45.327 59.730 1.00 60.04 162 GLY G N 1
ATOM 14207 C CA . GLY D 1 162 ? 10.645 -46.328 59.040 1.00 56.89 162 GLY G CA 1
ATOM 14208 C C . GLY D 1 162 ? 9.788 -47.498 58.592 1.00 58.74 162 GLY G C 1
ATOM 14209 O O . GLY D 1 162 ? 8.893 -47.936 59.314 1.00 62.56 162 GLY G O 1
ATOM 14210 N N . SER D 1 163 ? 10.072 -47.984 57.387 1.00 60.68 163 SER G N 1
ATOM 14211 C CA . SER D 1 163 ? 9.361 -49.142 56.864 1.00 59.64 163 SER G CA 1
ATOM 14212 C C . SER D 1 163 ? 9.636 -50.367 57.723 1.00 60.26 163 SER G C 1
ATOM 14213 O O . SER D 1 163 ? 10.790 -50.781 57.881 1.00 58.26 163 SER G O 1
ATOM 14216 N N . GLY D 1 164 ? 8.575 -50.946 58.269 1.00 60.87 164 GLY G N 1
ATOM 14217 C CA . GLY D 1 164 ? 8.696 -52.183 59.000 1.00 62.87 164 GLY G CA 1
ATOM 14218 C C . GLY D 1 164 ? 9.187 -51.988 60.414 1.00 64.14 164 GLY G C 1
ATOM 14219 O O . GLY D 1 164 ? 8.575 -52.486 61.366 1.00 63.48 164 GLY G O 1
ATOM 14220 N N . THR D 1 165 ? 10.293 -51.252 60.562 1.00 64.12 165 THR G N 1
ATOM 14221 C CA . THR D 1 165 ? 10.896 -51.064 61.880 1.00 66.00 165 THR G CA 1
ATOM 14222 C C . THR D 1 165 ? 9.915 -50.423 62.851 1.00 69.55 165 THR G C 1
ATOM 14223 O O . THR D 1 165 ? 9.664 -50.954 63.937 1.00 69.01 165 THR G O 1
ATOM 14227 N N . ASP D 1 166 ? 9.341 -49.280 62.471 1.00 67.22 166 ASP G N 1
ATOM 14228 C CA . ASP D 1 166 ? 8.347 -48.627 63.313 1.00 69.00 166 ASP G CA 1
ATOM 14229 C C . ASP D 1 166 ? 7.019 -49.373 63.340 1.00 67.54 166 ASP G C 1
ATOM 14230 O O . ASP D 1 166 ? 6.173 -49.061 64.184 1.00 61.78 166 ASP G O 1
ATOM 14235 N N . VAL D 1 167 ? 6.816 -50.342 62.444 1.00 66.85 167 VAL G N 1
ATOM 14236 C CA . VAL D 1 167 ? 5.624 -51.179 62.526 1.00 68.78 167 VAL G CA 1
ATOM 14237 C C . VAL D 1 167 ? 5.732 -52.135 63.707 1.00 70.96 167 VAL G C 1
ATOM 14238 O O . VAL D 1 167 ? 4.735 -52.436 64.374 1.00 70.74 167 VAL G O 1
ATOM 14242 N N . TRP D 1 168 ? 6.943 -52.623 63.993 1.00 71.26 168 TRP G N 1
ATOM 14243 C CA . TRP D 1 168 ? 7.131 -53.472 65.164 1.00 70.74 168 TRP G CA 1
ATOM 14244 C C . TRP D 1 168 ? 7.075 -52.650 66.448 1.00 73.21 168 TRP G C 1
ATOM 14245 O O . TRP D 1 168 ? 6.454 -53.068 67.432 1.00 78.27 168 TRP G O 1
ATOM 14256 N N . LYS D 1 169 ? 7.716 -51.477 66.451 1.00 70.54 169 LYS G N 1
ATOM 14257 C CA . LYS D 1 169 ? 7.784 -50.663 67.661 1.00 73.30 169 LYS G CA 1
ATOM 14258 C C . LYS D 1 169 ? 6.404 -50.147 68.046 1.00 76.98 169 LYS G C 1
ATOM 14259 O O . LYS D 1 169 ? 5.883 -50.470 69.120 1.00 83.01 169 LYS G O 1
ATOM 14265 N N . MET D 1 170 ? 5.787 -49.345 67.167 1.00 73.61 170 MET G N 1
ATOM 14266 C CA . MET D 1 170 ? 4.483 -48.757 67.462 1.00 73.84 170 MET G CA 1
ATOM 14267 C C . MET D 1 170 ? 3.445 -49.814 67.817 1.00 76.27 170 MET G C 1
ATOM 14268 O O . MET D 1 170 ? 2.527 -49.542 68.599 1.00 75.85 170 MET G O 1
ATOM 14273 N N . SER D 1 171 ? 3.575 -51.022 67.262 1.00 78.33 171 SER G N 1
ATOM 14274 C CA . SER D 1 171 ? 2.678 -52.110 67.637 1.00 77.28 171 SER G CA 1
ATOM 14275 C C . SER D 1 171 ? 2.855 -52.483 69.104 1.00 77.13 171 SER G C 1
ATOM 14276 O O . SER D 1 171 ? 1.876 -52.600 69.850 1.00 75.53 171 SER G O 1
ATOM 14279 N N . GLU D 1 172 ? 4.103 -52.672 69.538 1.00 77.37 172 GLU G N 1
ATOM 14280 C CA . GLU D 1 172 ? 4.354 -53.047 70.924 1.00 81.06 172 GLU G CA 1
ATOM 14281 C C . GLU D 1 172 ? 4.083 -51.906 71.895 1.00 83.97 172 GLU G C 1
ATOM 14282 O O . GLU D 1 172 ? 3.834 -52.163 73.076 1.00 86.24 172 GLU G O 1
ATOM 14288 N N . GLU D 1 173 ? 4.133 -50.655 71.430 1.00 81.08 173 GLU G N 1
ATOM 14289 C CA . GLU D 1 173 ? 3.766 -49.541 72.294 1.00 82.78 173 GLU G CA 1
ATOM 14290 C C . GLU D 1 173 ? 2.258 -49.477 72.496 1.00 81.27 173 GLU G C 1
ATOM 14291 O O . GLU D 1 173 ? 1.792 -49.052 73.561 1.00 84.73 173 GLU G O 1
ATOM 14297 N N . VAL D 1 174 ? 1.483 -49.890 71.489 1.00 81.96 174 VAL G N 1
ATOM 14298 C CA . VAL D 1 174 ? 0.045 -50.051 71.672 1.00 81.63 174 VAL G CA 1
ATOM 14299 C C . VAL D 1 174 ? -0.236 -51.156 72.681 1.00 81.66 174 VAL G C 1
ATOM 14300 O O . VAL D 1 174 ? -1.082 -51.006 73.571 1.00 85.22 174 VAL G O 1
ATOM 14304 N N . ARG D 1 175 ? 0.480 -52.277 72.568 1.00 81.37 175 ARG G N 1
ATOM 14305 C CA . ARG D 1 175 ? 0.320 -53.388 73.497 1.00 85.45 175 ARG G CA 1
ATOM 14306 C C . ARG D 1 175 ? 0.866 -53.081 74.885 1.00 86.34 175 ARG G C 1
ATOM 14307 O O . ARG D 1 175 ? 0.623 -53.861 75.812 1.00 86.17 175 ARG G O 1
ATOM 14315 N N . ALA D 1 176 ? 1.592 -51.975 75.051 1.00 84.56 176 ALA G N 1
ATOM 14316 C CA . ALA D 1 176 ? 2.124 -51.577 76.346 1.00 86.13 176 ALA G CA 1
ATOM 14317 C C . ALA D 1 176 ? 1.362 -50.419 76.977 1.00 85.16 176 ALA G C 1
ATOM 14318 O O . ALA D 1 176 ? 1.627 -50.084 78.137 1.00 84.89 176 ALA G O 1
ATOM 14320 N N . GLY D 1 177 ? 0.429 -49.806 76.252 1.00 84.11 177 GLY G N 1
ATOM 14321 C CA . GLY D 1 177 ? -0.279 -48.643 76.741 1.00 83.80 177 GLY G CA 1
ATOM 14322 C C . GLY D 1 177 ? 0.447 -47.329 76.562 1.00 84.23 177 GLY G C 1
ATOM 14323 O O . GLY D 1 177 ? -0.052 -46.296 77.027 1.00 85.81 177 GLY G O 1
ATOM 14324 N N . GLN D 1 178 ? 1.606 -47.330 75.905 1.00 83.86 178 GLN G N 1
ATOM 14325 C CA . GLN D 1 178 ? 2.389 -46.119 75.702 1.00 86.13 178 GLN G CA 1
ATOM 14326 C C . GLN D 1 178 ? 2.007 -45.367 74.436 1.00 87.02 178 GLN G C 1
ATOM 14327 O O . GLN D 1 178 ? 2.475 -44.240 74.237 1.00 87.27 178 GLN G O 1
ATOM 14333 N N . MET D 1 179 ? 1.177 -45.957 73.579 1.00 84.23 179 MET G N 1
ATOM 14334 C CA . MET D 1 179 ? 0.706 -45.303 72.368 1.00 80.89 179 MET G CA 1
ATOM 14335 C C . MET D 1 179 ? -0.745 -45.684 72.130 1.00 82.27 179 MET G C 1
ATOM 14336 O O . MET D 1 179 ? -1.132 -46.841 72.321 1.00 83.08 179 MET G O 1
ATOM 14341 N N . SER D 1 180 ? -1.539 -44.701 71.721 1.00 80.63 180 SER G N 1
ATOM 14342 C CA . SER D 1 180 ? -2.939 -44.950 71.417 1.00 77.65 180 SER G CA 1
ATOM 14343 C C . SER D 1 180 ? -3.074 -45.802 70.160 1.00 78.64 180 SER G C 1
ATOM 14344 O O . SER D 1 180 ? -2.242 -45.747 69.250 1.00 79.83 180 SER G O 1
ATOM 14347 N N . GLN D 1 181 ? -4.133 -46.612 70.131 1.00 79.44 181 GLN G N 1
ATOM 14348 C CA . GLN D 1 181 ? -4.407 -47.442 68.962 1.00 80.51 181 GLN G CA 1
ATOM 14349 C C . GLN D 1 181 ? -4.823 -46.601 67.761 1.00 82.44 181 GLN G C 1
ATOM 14350 O O . GLN D 1 181 ? -4.505 -46.954 66.618 1.00 79.86 181 GLN G O 1
ATOM 14356 N N . GLU D 1 182 ? -5.511 -45.480 67.998 1.00 80.92 182 GLU G N 1
ATOM 14357 C CA . GLU D 1 182 ? -5.939 -44.627 66.894 1.00 77.97 182 GLU G CA 1
ATOM 14358 C C . GLU D 1 182 ? -4.761 -43.924 66.232 1.00 76.48 182 GLU G C 1
ATOM 14359 O O . GLU D 1 182 ? -4.804 -43.651 65.029 1.00 73.39 182 GLU G O 1
ATOM 14361 N N . GLU D 1 183 ? -3.711 -43.616 66.996 1.00 79.09 183 GLU G N 1
ATOM 14362 C CA . GLU D 1 183 ? -2.519 -43.028 66.399 1.00 79.24 183 GLU G CA 1
ATOM 14363 C C . GLU D 1 183 ? -1.771 -44.042 65.543 1.00 75.22 183 GLU G C 1
ATOM 14364 O O . GLU D 1 183 ? -1.103 -43.663 64.573 1.00 72.07 183 GLU G O 1
ATOM 14370 N N . PHE D 1 184 ? -1.874 -45.330 65.880 1.00 78.72 184 PHE G N 1
ATOM 14371 C CA . PHE D 1 184 ? -1.173 -46.357 65.117 1.00 78.61 184 PHE G CA 1
ATOM 14372 C C . PHE D 1 184 ? -1.734 -46.501 63.707 1.00 77.42 184 PHE G C 1
ATOM 14373 O O . PHE D 1 184 ? -0.992 -46.847 62.782 1.00 74.78 184 PHE G O 1
ATOM 14381 N N . PHE D 1 185 ? -3.025 -46.232 63.516 1.00 75.72 185 PHE G N 1
ATOM 14382 C CA . PHE D 1 185 ? -3.642 -46.410 62.208 1.00 74.23 185 PHE G CA 1
ATOM 14383 C C . PHE D 1 185 ? -3.673 -45.138 61.376 1.00 74.00 185 PHE G C 1
ATOM 14384 O O . PHE D 1 185 ? -3.879 -45.217 60.159 1.00 72.45 185 PHE G O 1
ATOM 14392 N N . GLU D 1 186 ? -3.477 -43.974 61.993 1.00 72.74 186 GLU G N 1
ATOM 14393 C CA . GLU D 1 186 ? -3.329 -42.743 61.229 1.00 74.42 186 GLU G CA 1
ATOM 14394 C C . GLU D 1 186 ? -1.956 -42.624 60.586 1.00 70.62 186 GLU G C 1
ATOM 14395 O O . GLU D 1 186 ? -1.767 -41.764 59.720 1.00 71.85 186 GLU G O 1
ATOM 14401 N N . ALA D 1 187 ? -1.006 -43.468 60.983 1.00 68.54 187 ALA G N 1
ATOM 14402 C CA . ALA D 1 187 ? 0.331 -43.499 60.407 1.00 69.44 187 ALA G CA 1
ATOM 14403 C C . ALA D 1 187 ? 0.422 -44.375 59.165 1.00 65.94 187 ALA G C 1
ATOM 14404 O O . ALA D 1 187 ? 1.487 -44.429 58.541 1.00 64.61 187 ALA G O 1
ATOM 14406 N N . GLU D 1 188 ? -0.663 -45.065 58.802 1.00 66.98 188 GLU G N 1
ATOM 14407 C CA . GLU D 1 188 ? -0.651 -45.937 57.632 1.00 66.63 188 GLU G CA 1
ATOM 14408 C C . GLU D 1 188 ? -0.329 -45.155 56.364 1.00 65.77 188 GLU G C 1
ATOM 14409 O O . GLU D 1 188 ? 0.637 -45.458 55.655 1.00 61.48 188 GLU G O 1
ATOM 14415 N N . SER D 1 189 ? -1.137 -44.137 56.064 1.00 66.32 189 SER G N 1
ATOM 14416 C CA . SER D 1 189 ? -0.936 -43.354 54.852 1.00 63.16 189 SER G CA 1
ATOM 14417 C C . SER D 1 189 ? 0.294 -42.460 54.932 1.00 60.46 189 SER G C 1
ATOM 14418 O O . SER D 1 189 ? 0.747 -41.961 53.896 1.00 63.22 189 SER G O 1
ATOM 14421 N N . CYS D 1 190 ? 0.848 -42.254 56.127 1.00 58.81 190 CYS G N 1
ATOM 14422 C CA . CYS D 1 190 ? 1.983 -41.359 56.300 1.00 64.16 190 CYS G CA 1
ATOM 14423 C C . CYS D 1 190 ? 3.328 -42.073 56.326 1.00 63.63 190 CYS G C 1
ATOM 14424 O O . CYS D 1 190 ? 4.360 -41.416 56.152 1.00 64.90 190 CYS G O 1
ATOM 14427 N N . MET D 1 191 ? 3.347 -43.391 56.540 1.00 60.64 191 MET G N 1
ATOM 14428 C CA . MET D 1 191 ? 4.616 -44.112 56.537 1.00 61.34 191 MET G CA 1
ATOM 14429 C C . MET D 1 191 ? 5.096 -44.395 55.119 1.00 56.94 191 MET G C 1
ATOM 14430 O O . MET D 1 191 ? 6.295 -44.297 54.834 1.00 55.84 191 MET G O 1
ATOM 14435 N N . HIS D 1 192 ? 4.180 -44.743 54.221 1.00 54.82 192 HIS G N 1
ATOM 14436 C CA . HIS D 1 192 ? 4.511 -45.075 52.837 1.00 53.82 192 HIS G CA 1
ATOM 14437 C C . HIS D 1 192 ? 3.741 -44.126 51.927 1.00 52.93 192 HIS G C 1
ATOM 14438 O O . HIS D 1 192 ? 2.561 -44.347 51.636 1.00 55.93 192 HIS G O 1
ATOM 14445 N N . ARG D 1 193 ? 4.420 -43.069 51.484 1.00 50.12 193 ARG G N 1
ATOM 14446 C CA . ARG D 1 193 ? 3.819 -42.001 50.693 1.00 52.41 193 ARG G CA 1
ATOM 14447 C C . ARG D 1 193 ? 4.377 -41.946 49.277 1.00 50.96 193 ARG G C 1
ATOM 14448 O O . ARG D 1 193 ? 4.168 -40.948 48.579 1.00 46.81 193 ARG G O 1
ATOM 14456 N N . SER D 1 194 ? 5.081 -42.984 48.835 1.00 48.46 194 SER G N 1
ATOM 14457 C CA . SER D 1 194 ? 5.818 -42.914 47.582 1.00 46.93 194 SER G CA 1
ATOM 14458 C C . SER D 1 194 ? 5.993 -44.317 47.019 1.00 49.26 194 SER G C 1
ATOM 14459 O O . SER D 1 194 ? 5.776 -45.315 47.710 1.00 49.52 194 SER G O 1
ATOM 14462 N N . HIS D 1 195 ? 6.385 -44.376 45.749 1.00 50.04 195 HIS G N 1
ATOM 14463 C CA . HIS D 1 195 ? 6.754 -45.645 45.138 1.00 45.72 195 HIS G CA 1
ATOM 14464 C C . HIS D 1 195 ? 8.066 -46.153 45.725 1.00 47.14 195 HIS G C 1
ATOM 14465 O O . HIS D 1 195 ? 8.894 -45.379 46.214 1.00 47.11 195 HIS G O 1
ATOM 14472 N N . GLY D 1 196 ? 8.254 -47.468 45.675 1.00 45.75 196 GLY G N 1
ATOM 14473 C CA . GLY D 1 196 ? 9.498 -48.090 46.074 1.00 46.20 196 GLY G CA 1
ATOM 14474 C C . GLY D 1 196 ? 9.288 -49.177 47.103 1.00 48.93 196 GLY G C 1
ATOM 14475 O O . GLY D 1 196 ? 8.173 -49.462 47.536 1.00 51.46 196 GLY G O 1
ATOM 14476 N N . HIS D 1 197 ? 10.399 -49.792 47.500 1.00 46.12 197 HIS G N 1
ATOM 14477 C CA . HIS D 1 197 ? 10.377 -50.856 48.490 1.00 47.10 197 HIS G CA 1
ATOM 14478 C C . HIS D 1 197 ? 10.641 -50.270 49.876 1.00 50.46 197 HIS G C 1
ATOM 14479 O O . HIS D 1 197 ? 10.659 -49.051 50.064 1.00 44.41 197 HIS G O 1
ATOM 14486 N N . CYS D 1 198 ? 10.845 -51.143 50.863 1.00 49.13 198 CYS G N 1
ATOM 14487 C CA . CYS D 1 198 ? 11.057 -50.696 52.234 1.00 46.32 198 CYS G CA 1
ATOM 14488 C C . CYS D 1 198 ? 12.251 -49.754 52.322 1.00 48.06 198 CYS G C 1
ATOM 14489 O O . CYS D 1 198 ? 13.330 -50.045 51.798 1.00 50.66 198 CYS G O 1
ATOM 14492 N N . MET D 1 199 ? 12.049 -48.619 52.990 1.00 50.64 199 MET G N 1
ATOM 14493 C CA . MET D 1 199 ? 13.055 -47.571 53.092 1.00 53.08 199 MET G CA 1
ATOM 14494 C C . MET D 1 199 ? 13.919 -47.692 54.342 1.00 54.46 199 MET G C 1
ATOM 14495 O O . MET D 1 199 ? 14.656 -46.756 54.664 1.00 53.00 199 MET G O 1
ATOM 14500 N N . THR D 1 200 ? 13.831 -48.805 55.059 1.00 52.62 200 THR G N 1
ATOM 14501 C CA . THR D 1 200 ? 14.819 -49.161 56.065 1.00 54.13 200 THR G CA 1
ATOM 14502 C C . THR D 1 200 ? 15.780 -50.187 55.476 1.00 52.49 200 THR G C 1
ATOM 14503 O O . THR D 1 200 ? 15.600 -50.671 54.356 1.00 51.93 200 THR G O 1
ATOM 14507 N N . MET D 1 201 ? 16.814 -50.525 56.247 1.00 55.18 201 MET G N 1
ATOM 14508 C CA . MET D 1 201 ? 17.765 -51.555 55.832 1.00 57.72 201 MET G CA 1
ATOM 14509 C C . MET D 1 201 ? 17.158 -52.944 56.057 1.00 53.13 201 MET G C 1
ATOM 14510 O O . MET D 1 201 ? 17.655 -53.772 56.821 1.00 55.08 201 MET G O 1
ATOM 14515 N N . GLY D 1 202 ? 16.043 -53.179 55.374 1.00 51.81 202 GLY G N 1
ATOM 14516 C CA . GLY D 1 202 ? 15.368 -54.457 55.403 1.00 54.13 202 GLY G CA 1
ATOM 14517 C C . GLY D 1 202 ? 15.936 -55.406 54.371 1.00 52.29 202 GLY G C 1
ATOM 14518 O O . GLY D 1 202 ? 17.072 -55.266 53.914 1.00 51.29 202 GLY G O 1
ATOM 14519 N N . THR D 1 203 ? 15.119 -56.389 53.993 1.00 52.29 203 THR G N 1
ATOM 14520 C CA . THR D 1 203 ? 15.559 -57.367 53.004 1.00 49.34 203 THR G CA 1
ATOM 14521 C C . THR D 1 203 ? 15.732 -56.725 51.632 1.00 48.68 203 THR G C 1
ATOM 14522 O O . THR D 1 203 ? 16.741 -56.952 50.955 1.00 46.44 203 THR G O 1
ATOM 14526 N N . ALA D 1 204 ? 14.757 -55.917 51.207 1.00 49.67 204 ALA G N 1
ATOM 14527 C CA . ALA D 1 204 ? 14.817 -55.321 49.875 1.00 48.96 204 ALA G CA 1
ATOM 14528 C C . ALA D 1 204 ? 16.011 -54.386 49.735 1.00 49.36 204 ALA G C 1
ATOM 14529 O O . ALA D 1 204 ? 16.699 -54.398 48.708 1.00 51.11 204 ALA G O 1
ATOM 14531 N N . SER D 1 205 ? 16.267 -53.561 50.751 1.00 45.69 205 SER G N 1
ATOM 14532 C CA . SER D 1 205 ? 17.442 -52.699 50.714 1.00 46.00 205 SER G CA 1
ATOM 14533 C C . SER D 1 205 ? 18.726 -53.513 50.794 1.00 48.14 205 SER G C 1
ATOM 14534 O O . SER D 1 205 ? 19.738 -53.139 50.190 1.00 45.85 205 SER G O 1
ATOM 14537 N N . THR D 1 206 ? 18.703 -54.625 51.530 1.00 48.23 206 THR G N 1
ATOM 14538 C CA . THR D 1 206 ? 19.880 -55.482 51.619 1.00 44.97 206 THR G CA 1
ATOM 14539 C C . THR D 1 206 ? 20.157 -56.169 50.289 1.00 46.20 206 THR G C 1
ATOM 14540 O O . THR D 1 206 ? 21.275 -56.098 49.764 1.00 43.96 206 THR G O 1
ATOM 14544 N N . MET D 1 207 ? 19.148 -56.844 49.731 1.00 44.64 207 MET G N 1
ATOM 14545 C CA . MET D 1 207 ? 19.334 -57.546 48.465 1.00 43.11 207 MET G CA 1
ATOM 14546 C C . MET D 1 207 ? 19.743 -56.587 47.355 1.00 46.04 207 MET G C 1
ATOM 14547 O O . MET D 1 207 ? 20.583 -56.925 46.512 1.00 41.86 207 MET G O 1
ATOM 14552 N N . ALA D 1 208 ? 19.162 -55.384 47.338 1.00 43.18 208 ALA G N 1
ATOM 14553 C CA . ALA D 1 208 ? 19.595 -54.372 46.380 1.00 40.59 208 ALA G CA 1
ATOM 14554 C C . ALA D 1 208 ? 21.064 -54.025 46.581 1.00 41.19 208 ALA G C 1
ATOM 14555 O O . ALA D 1 208 ? 21.804 -53.832 45.610 1.00 41.30 208 ALA G O 1
ATOM 14557 N N . SER D 1 209 ? 21.505 -53.946 47.839 1.00 40.93 209 SER G N 1
ATOM 14558 C CA . SER D 1 209 ? 22.921 -53.725 48.109 1.00 43.92 209 SER G CA 1
ATOM 14559 C C . SER D 1 209 ? 23.744 -54.957 47.759 1.00 45.12 209 SER G C 1
ATOM 14560 O O . SER D 1 209 ? 24.885 -54.838 47.298 1.00 42.89 209 SER G O 1
ATOM 14563 N N . MET D 1 210 ? 23.183 -56.150 47.973 1.00 44.03 210 MET G N 1
ATOM 14564 C CA . MET D 1 210 ? 23.872 -57.373 47.573 1.00 43.38 210 MET G CA 1
ATOM 14565 C C . MET D 1 210 ? 24.065 -57.417 46.063 1.00 42.47 210 MET G C 1
ATOM 14566 O O . MET D 1 210 ? 25.149 -57.753 45.574 1.00 45.96 210 MET G O 1
ATOM 14571 N N . VAL D 1 211 ? 23.018 -57.072 45.308 1.00 37.97 211 VAL G N 1
ATOM 14572 C CA . VAL D 1 211 ? 23.117 -57.056 43.850 1.00 41.87 211 VAL G CA 1
ATOM 14573 C C . VAL D 1 211 ? 24.252 -56.141 43.404 1.00 46.59 211 VAL G C 1
ATOM 14574 O O . VAL D 1 211 ? 25.074 -56.509 42.555 1.00 46.21 211 VAL G O 1
ATOM 14578 N N . GLU D 1 212 ? 24.325 -54.941 43.981 1.00 43.60 212 GLU G N 1
ATOM 14579 C CA . GLU D 1 212 ? 25.404 -54.021 43.632 1.00 47.50 212 GLU G CA 1
ATOM 14580 C C . GLU D 1 212 ? 26.754 -54.541 44.111 1.00 44.93 212 GLU G C 1
ATOM 14581 O O . GLU D 1 212 ? 27.745 -54.479 43.374 1.00 42.50 212 GLU G O 1
ATOM 14587 N N . ALA D 1 213 ? 26.812 -55.066 45.338 1.00 42.62 213 ALA G N 1
ATOM 14588 C CA . ALA D 1 213 ? 28.079 -55.556 45.872 1.00 46.08 213 ALA G CA 1
ATOM 14589 C C . ALA D 1 213 ? 28.575 -56.783 45.118 1.00 46.76 213 ALA G C 1
ATOM 14590 O O . ALA D 1 213 ? 29.789 -56.988 45.006 1.00 50.27 213 ALA G O 1
ATOM 14592 N N . LEU D 1 214 ? 27.662 -57.607 44.599 1.00 45.50 214 LEU G N 1
ATOM 14593 C CA . LEU D 1 214 ? 28.054 -58.779 43.828 1.00 43.86 214 LEU G CA 1
ATOM 14594 C C . LEU D 1 214 ? 28.585 -58.427 42.445 1.00 48.21 214 LEU G C 1
ATOM 14595 O O . LEU D 1 214 ? 29.074 -59.321 41.744 1.00 48.40 214 LEU G O 1
ATOM 14600 N N . GLY D 1 215 ? 28.508 -57.162 42.040 1.00 45.82 215 GLY G N 1
ATOM 14601 C CA . GLY D 1 215 ? 28.898 -56.756 40.709 1.00 41.33 215 GLY G CA 1
ATOM 14602 C C . GLY D 1 215 ? 27.825 -56.914 39.656 1.00 42.83 215 GLY G C 1
ATOM 14603 O O . GLY D 1 215 ? 28.112 -56.712 38.470 1.00 40.78 215 GLY G O 1
ATOM 14604 N N . MET D 1 216 ? 26.601 -57.257 40.049 1.00 44.44 216 MET G N 1
ATOM 14605 C CA . MET D 1 216 ? 25.523 -57.559 39.117 1.00 44.52 216 MET G CA 1
ATOM 14606 C C . MET D 1 216 ? 24.734 -56.332 38.681 1.00 46.03 216 MET G C 1
ATOM 14607 O O . MET D 1 216 ? 23.745 -56.478 37.955 1.00 44.31 216 MET G O 1
ATOM 14612 N N . SER D 1 217 ? 25.135 -55.135 39.099 1.00 44.04 217 SER G N 1
ATOM 14613 C CA . SER D 1 217 ? 24.444 -53.918 38.709 1.00 42.11 217 SER G CA 1
ATOM 14614 C C . SER D 1 217 ? 25.466 -52.814 38.485 1.00 42.88 217 SER G C 1
ATOM 14615 O O . SER D 1 217 ? 26.638 -52.936 38.850 1.00 42.38 217 SER G O 1
ATOM 14618 N N . LEU D 1 218 ? 25.007 -51.732 37.865 1.00 40.53 218 LEU G N 1
ATOM 14619 C CA . LEU D 1 218 ? 25.824 -50.539 37.771 1.00 39.91 218 LEU G CA 1
ATOM 14620 C C . LEU D 1 218 ? 25.977 -49.919 39.159 1.00 40.55 218 LEU G C 1
ATOM 14621 O O . LEU D 1 218 ? 25.120 -50.107 40.027 1.00 41.09 218 LEU G O 1
ATOM 14626 N N . PRO D 1 219 ? 27.070 -49.195 39.404 1.00 39.80 219 PRO G N 1
ATOM 14627 C CA . PRO D 1 219 ? 27.265 -48.595 40.730 1.00 44.49 219 PRO G CA 1
ATOM 14628 C C . PRO D 1 219 ? 26.153 -47.614 41.072 1.00 41.48 219 PRO G C 1
ATOM 14629 O O . PRO D 1 219 ? 25.673 -46.864 40.221 1.00 37.67 219 PRO G O 1
ATOM 14633 N N . GLY D 1 220 ? 25.736 -47.638 42.339 1.00 40.95 220 GLY G N 1
ATOM 14634 C CA . GLY D 1 220 ? 24.676 -46.783 42.828 1.00 39.82 220 GLY G CA 1
ATOM 14635 C C . GLY D 1 220 ? 23.282 -47.366 42.743 1.00 44.57 220 GLY G C 1
ATOM 14636 O O . GLY D 1 220 ? 22.332 -46.719 43.201 1.00 45.42 220 GLY G O 1
ATOM 14637 N N . ASN D 1 221 ? 23.130 -48.574 42.196 1.00 42.63 221 ASN G N 1
ATOM 14638 C CA . ASN D 1 221 ? 21.804 -49.128 41.939 1.00 42.17 221 ASN G CA 1
ATOM 14639 C C . ASN D 1 221 ? 21.015 -49.369 43.222 1.00 44.59 221 ASN G C 1
ATOM 14640 O O . ASN D 1 221 ? 19.779 -49.365 43.199 1.00 45.21 221 ASN G O 1
ATOM 14645 N N . ALA D 1 222 ? 21.701 -49.557 44.350 1.00 42.77 222 ALA G N 1
ATOM 14646 C CA . ALA D 1 222 ? 21.026 -50.035 45.552 1.00 41.78 222 ALA G CA 1
ATOM 14647 C C . ALA D 1 222 ? 20.184 -48.945 46.209 1.00 44.11 222 ALA G C 1
ATOM 14648 O O . ALA D 1 222 ? 19.013 -49.169 46.539 1.00 46.81 222 ALA G O 1
ATOM 14650 N N . ALA D 1 223 ? 20.758 -47.758 46.409 1.00 43.27 223 ALA G N 1
ATOM 14651 C CA . ALA D 1 223 ? 20.188 -46.782 47.330 1.00 42.83 223 ALA G CA 1
ATOM 14652 C C . ALA D 1 223 ? 19.317 -45.719 46.671 1.00 43.51 223 ALA G C 1
ATOM 14653 O O . ALA D 1 223 ? 18.626 -44.989 47.391 1.00 43.50 223 ALA G O 1
ATOM 14655 N N . ILE D 1 224 ? 19.327 -45.602 45.347 1.00 43.67 224 ILE G N 1
ATOM 14656 C CA . ILE D 1 224 ? 18.566 -44.551 44.669 1.00 42.61 224 ILE G CA 1
ATOM 14657 C C . ILE D 1 224 ? 17.077 -44.742 44.933 1.00 41.60 224 ILE G C 1
ATOM 14658 O O . ILE D 1 224 ? 16.510 -45.768 44.529 1.00 45.31 224 ILE G O 1
ATOM 14663 N N . PRO D 1 225 ? 16.408 -43.794 45.592 1.00 46.06 225 PRO G N 1
ATOM 14664 C CA . PRO D 1 225 ? 14.967 -43.944 45.832 1.00 46.36 225 PRO G CA 1
ATOM 14665 C C . PRO D 1 225 ? 14.196 -44.062 44.526 1.00 46.31 225 PRO G C 1
ATOM 14666 O O . PRO D 1 225 ? 14.598 -43.529 43.490 1.00 45.65 225 PRO G O 1
ATOM 14670 N N . ALA D 1 226 ? 13.072 -44.781 44.591 1.00 45.22 226 ALA G N 1
ATOM 14671 C CA . ALA D 1 226 ? 12.350 -45.155 43.377 1.00 45.10 226 ALA G CA 1
ATOM 14672 C C . ALA D 1 226 ? 11.862 -43.935 42.608 1.00 45.90 226 ALA G C 1
ATOM 14673 O O . ALA D 1 226 ? 11.855 -43.934 41.371 1.00 47.83 226 ALA G O 1
ATOM 14675 N N . VAL D 1 227 ? 11.442 -42.883 43.320 1.00 45.07 227 VAL G N 1
ATOM 14676 C CA . VAL D 1 227 ? 10.900 -41.698 42.663 1.00 44.49 227 VAL G CA 1
ATOM 14677 C C . VAL D 1 227 ? 11.977 -40.700 42.266 1.00 41.37 227 VAL G C 1
ATOM 14678 O O . VAL D 1 227 ? 11.650 -39.635 41.722 1.00 44.66 227 VAL G O 1
ATOM 14682 N N . ASP D 1 228 ? 13.247 -41.001 42.522 1.00 42.47 228 ASP G N 1
ATOM 14683 C CA . ASP D 1 228 ? 14.327 -40.108 42.128 1.00 40.65 228 ASP G CA 1
ATOM 14684 C C . ASP D 1 228 ? 14.662 -40.314 40.657 1.00 43.80 228 ASP G C 1
ATOM 14685 O O . ASP D 1 228 ? 14.600 -41.434 40.142 1.00 44.69 228 ASP G O 1
ATOM 14690 N N . ALA D 1 229 ? 15.017 -39.217 39.980 1.00 43.75 229 ALA G N 1
ATOM 14691 C CA . ALA D 1 229 ? 15.285 -39.283 38.546 1.00 44.81 229 ALA G CA 1
ATOM 14692 C C . ALA D 1 229 ? 16.465 -40.190 38.227 1.00 44.84 229 ALA G C 1
ATOM 14693 O O . ALA D 1 229 ? 16.508 -40.795 37.150 1.00 42.56 229 ALA G O 1
ATOM 14695 N N . ARG D 1 230 ? 17.429 -40.301 39.145 1.00 41.45 230 ARG G N 1
ATOM 14696 C CA . ARG D 1 230 ? 18.588 -41.152 38.904 1.00 44.62 230 ARG G CA 1
ATOM 14697 C C . ARG D 1 230 ? 18.210 -42.625 38.808 1.00 45.44 230 ARG G C 1
ATOM 14698 O O . ARG D 1 230 ? 18.967 -43.411 38.228 1.00 43.59 230 ARG G O 1
ATOM 14706 N N . ARG D 1 231 ? 17.056 -43.017 39.357 1.00 41.11 231 ARG G N 1
ATOM 14707 C CA . ARG D 1 231 ? 16.599 -44.395 39.210 1.00 39.43 231 ARG G CA 1
ATOM 14708 C C . ARG D 1 231 ? 16.235 -44.702 37.763 1.00 43.91 231 ARG G C 1
ATOM 14709 O O . ARG D 1 231 ? 16.557 -45.782 37.252 1.00 44.75 231 ARG G O 1
ATOM 14717 N N . ASN D 1 232 ? 15.566 -43.766 37.086 1.00 42.16 232 ASN G N 1
ATOM 14718 C CA . ASN D 1 232 ? 15.252 -43.960 35.673 1.00 42.40 232 ASN G CA 1
ATOM 14719 C C . ASN D 1 232 ? 16.519 -44.006 34.829 1.00 43.56 232 ASN G C 1
ATOM 14720 O O . ASN D 1 232 ? 16.622 -44.811 33.896 1.00 42.39 232 ASN G O 1
ATOM 14725 N N . LEU D 1 233 ? 17.494 -43.147 35.140 1.00 43.89 233 LEU G N 1
ATOM 14726 C CA . LEU D 1 233 ? 18.735 -43.122 34.372 1.00 40.74 233 LEU G CA 1
ATOM 14727 C C . LEU D 1 233 ? 19.469 -44.452 34.467 1.00 43.26 233 LEU G C 1
ATOM 14728 O O . LEU D 1 233 ? 19.926 -44.995 33.455 1.00 41.93 233 LEU G O 1
ATOM 14733 N N . LEU D 1 234 ? 19.596 -44.993 35.682 1.00 40.89 234 LEU G N 1
ATOM 14734 C CA . LEU D 1 234 ? 20.305 -46.257 35.852 1.00 37.92 234 LEU G CA 1
ATOM 14735 C C . LEU D 1 234 ? 19.580 -47.395 35.148 1.00 42.59 234 LEU G C 1
ATOM 14736 O O . LEU D 1 234 ? 20.217 -48.270 34.549 1.00 42.28 234 LEU G O 1
ATOM 14741 N N . ALA D 1 235 ? 18.246 -47.405 35.208 1.00 43.52 235 ALA G N 1
ATOM 14742 C CA . ALA D 1 235 ? 17.483 -48.382 34.437 1.00 39.84 235 ALA G CA 1
ATOM 14743 C C . ALA D 1 235 ? 17.730 -48.205 32.945 1.00 40.87 235 ALA G C 1
ATOM 14744 O O . ALA D 1 235 ? 17.915 -49.187 32.215 1.00 44.76 235 ALA G O 1
ATOM 14746 N N . ARG D 1 236 ? 17.758 -46.957 32.479 1.00 40.08 236 ARG G N 1
ATOM 14747 C CA . ARG D 1 236 ? 18.059 -46.695 31.076 1.00 40.21 236 ARG G CA 1
ATOM 14748 C C . ARG D 1 236 ? 19.516 -47.006 30.758 1.00 41.39 236 ARG G C 1
ATOM 14749 O O . ARG D 1 236 ? 19.823 -47.539 29.685 1.00 39.04 236 ARG G O 1
ATOM 14757 N N . ALA D 1 237 ? 20.428 -46.685 31.679 1.00 37.64 237 ALA G N 1
ATOM 14758 C CA . ALA D 1 237 ? 21.833 -47.013 31.468 1.00 39.58 237 ALA G CA 1
ATOM 14759 C C . ALA D 1 237 ? 22.061 -48.520 31.462 1.00 44.02 237 ALA G C 1
ATOM 14760 O O . ALA D 1 237 ? 22.965 -49.006 30.773 1.00 42.43 237 ALA G O 1
ATOM 14762 N N . SER D 1 238 ? 21.257 -49.270 32.219 1.00 39.44 238 SER G N 1
ATOM 14763 C CA . SER D 1 238 ? 21.356 -50.725 32.181 1.00 38.68 238 SER G CA 1
ATOM 14764 C C . SER D 1 238 ? 20.868 -51.282 30.851 1.00 41.84 238 SER G C 1
ATOM 14765 O O . SER D 1 238 ? 21.354 -52.327 30.403 1.00 40.92 238 SER G O 1
ATOM 14768 N N . GLY D 1 239 ? 19.908 -50.608 30.212 1.00 41.25 239 GLY G N 1
ATOM 14769 C CA . GLY D 1 239 ? 19.484 -51.031 28.889 1.00 38.94 239 GLY G CA 1
ATOM 14770 C C . GLY D 1 239 ? 20.591 -50.903 27.861 1.00 41.19 239 GLY G C 1
ATOM 14771 O O . GLY D 1 239 ? 20.708 -51.729 26.953 1.00 41.85 239 GLY G O 1
ATOM 14772 N N . ARG D 1 240 ? 21.423 -49.866 27.993 1.00 41.01 240 ARG G N 1
ATOM 14773 C CA . ARG D 1 240 ? 22.573 -49.722 27.108 1.00 40.47 240 ARG G CA 1
ATOM 14774 C C . ARG D 1 240 ? 23.633 -50.776 27.402 1.00 39.95 240 ARG G C 1
ATOM 14775 O O . ARG D 1 240 ? 24.194 -51.377 26.479 1.00 39.76 240 ARG G O 1
ATOM 14783 N N . ARG D 1 241 ? 23.916 -51.015 28.685 1.00 36.56 241 ARG G N 1
ATOM 14784 C CA . ARG D 1 241 ? 25.031 -51.880 29.055 1.00 34.90 241 ARG G CA 1
ATOM 14785 C C . ARG D 1 241 ? 24.765 -53.334 28.685 1.00 42.42 241 ARG G C 1
ATOM 14786 O O . ARG D 1 241 ? 25.670 -54.031 28.212 1.00 44.35 241 ARG G O 1
ATOM 14794 N N . ILE D 1 242 ? 23.532 -53.809 28.888 1.00 41.76 242 ILE G N 1
ATOM 14795 C CA . ILE D 1 242 ? 23.227 -55.217 28.641 1.00 42.40 242 ILE G CA 1
ATOM 14796 C C . ILE D 1 242 ? 23.436 -55.573 27.174 1.00 40.64 242 ILE G C 1
ATOM 14797 O O . ILE D 1 242 ? 23.791 -56.713 26.849 1.00 39.30 242 ILE G O 1
ATOM 14802 N N . VAL D 1 243 ? 23.237 -54.611 26.268 1.00 41.31 243 VAL G N 1
ATOM 14803 C CA . VAL D 1 243 ? 23.480 -54.867 24.851 1.00 42.35 243 VAL G CA 1
ATOM 14804 C C . VAL D 1 243 ? 24.959 -55.131 24.607 1.00 46.26 243 VAL G C 1
ATOM 14805 O O . VAL D 1 243 ? 25.329 -56.068 23.887 1.00 47.05 243 VAL G O 1
ATOM 14809 N N . GLN D 1 244 ? 25.828 -54.316 25.208 1.00 45.41 244 GLN G N 1
ATOM 14810 C CA . GLN D 1 244 ? 27.263 -54.530 25.059 1.00 45.74 244 GLN G CA 1
ATOM 14811 C C . GLN D 1 244 ? 27.720 -55.794 25.774 1.00 44.07 244 GLN G C 1
ATOM 14812 O O . GLN D 1 244 ? 28.646 -56.468 25.308 1.00 43.75 244 GLN G O 1
ATOM 14818 N N . MET D 1 245 ? 27.087 -56.131 26.901 1.00 40.83 245 MET G N 1
ATOM 14819 C CA . MET D 1 245 ? 27.437 -57.357 27.611 1.00 44.28 245 MET G CA 1
ATOM 14820 C C . MET D 1 245 ? 27.188 -58.584 26.744 1.00 44.23 245 MET G C 1
ATOM 14821 O O . MET D 1 245 ? 27.981 -59.533 26.755 1.00 43.73 245 MET G O 1
ATOM 14826 N N . VAL D 1 246 ? 26.090 -58.582 25.984 1.00 43.35 246 VAL G N 1
ATOM 14827 C CA . VAL D 1 246 ? 25.813 -59.688 25.071 1.00 45.06 246 VAL G CA 1
ATOM 14828 C C . VAL D 1 246 ? 26.887 -59.769 23.996 1.00 46.36 246 VAL G C 1
ATOM 14829 O O . VAL D 1 246 ? 27.371 -60.859 23.661 1.00 48.45 246 VAL G O 1
ATOM 14833 N N . LYS D 1 247 ? 27.280 -58.621 23.441 1.00 45.41 247 LYS G N 1
ATOM 14834 C CA . LYS D 1 247 ? 28.351 -58.610 22.449 1.00 46.80 247 LYS G CA 1
ATOM 14835 C C . LYS D 1 247 ? 29.655 -59.127 23.044 1.00 45.17 247 LYS G C 1
ATOM 14836 O O . LYS D 1 247 ? 30.397 -59.865 22.386 1.00 44.57 247 LYS G O 1
ATOM 14842 N N . ASP D 1 248 ? 29.947 -58.756 24.292 1.00 46.75 248 ASP G N 1
ATOM 14843 C CA . ASP D 1 248 ? 31.147 -59.223 24.975 1.00 44.70 248 ASP G CA 1
ATOM 14844 C C . ASP D 1 248 ? 30.964 -60.578 25.646 1.00 45.16 248 ASP G C 1
ATOM 14845 O O . ASP D 1 248 ? 31.945 -61.131 26.156 1.00 45.72 248 ASP G O 1
ATOM 14850 N N . ASP D 1 249 ? 29.744 -61.115 25.659 1.00 44.87 249 ASP G N 1
ATOM 14851 C CA . ASP D 1 249 ? 29.437 -62.394 26.301 1.00 44.86 249 ASP G CA 1
ATOM 14852 C C . ASP D 1 249 ? 29.863 -62.387 27.769 1.00 46.65 249 ASP G C 1
ATOM 14853 O O . ASP D 1 249 ? 30.571 -63.277 28.246 1.00 50.75 249 ASP G O 1
ATOM 14858 N N . LEU D 1 250 ? 29.420 -61.357 28.493 1.00 45.25 250 LEU G N 1
ATOM 14859 C CA . LEU D 1 250 ? 29.718 -61.226 29.920 1.00 44.17 250 LEU G CA 1
ATOM 14860 C C . LEU D 1 250 ? 28.597 -61.902 30.705 1.00 45.35 250 LEU G C 1
ATOM 14861 O O . LEU D 1 250 ? 27.655 -61.270 31.189 1.00 46.19 250 LEU G O 1
ATOM 14866 N N . VAL D 1 251 ? 28.710 -63.222 30.825 1.00 42.33 251 VAL G N 1
ATOM 14867 C CA . VAL D 1 251 ? 27.681 -64.028 31.468 1.00 41.12 251 VAL G CA 1
ATOM 14868 C C . VAL D 1 251 ? 27.787 -63.899 32.983 1.00 40.46 251 VAL G C 1
ATOM 14869 O O . VAL D 1 251 ? 28.784 -63.389 33.511 1.00 42.50 251 VAL G O 1
ATOM 14873 N N . MET D 1 252 ? 26.757 -64.373 33.689 1.00 37.80 252 MET G N 1
ATOM 14874 C CA . MET D 1 252 ? 26.690 -64.198 35.139 1.00 40.76 252 MET G CA 1
ATOM 14875 C C . MET D 1 252 ? 27.859 -64.870 35.846 1.00 44.38 252 MET G C 1
ATOM 14876 O O . MET D 1 252 ? 28.411 -64.317 36.804 1.00 44.48 252 MET G O 1
ATOM 14881 N N . SER D 1 253 ? 28.240 -66.070 35.399 1.00 45.01 253 SER G N 1
ATOM 14882 C CA . SER D 1 253 ? 29.310 -66.809 36.061 1.00 41.05 253 SER G CA 1
ATOM 14883 C C . SER D 1 253 ? 30.634 -66.056 36.044 1.00 41.92 253 SER G C 1
ATOM 14884 O O . SER D 1 253 ? 31.497 -66.325 36.887 1.00 46.07 253 SER G O 1
ATOM 14887 N N . LYS D 1 254 ? 30.816 -65.119 35.110 1.00 38.77 254 LYS G N 1
ATOM 14888 C CA . LYS D 1 254 ? 31.995 -64.262 35.142 1.00 40.13 254 LYS G CA 1
ATOM 14889 C C . LYS D 1 254 ? 31.910 -63.210 36.239 1.00 40.42 254 LYS G C 1
ATOM 14890 O O . LYS D 1 254 ? 32.947 -62.696 36.669 1.00 41.74 254 LYS G O 1
ATOM 14896 N N . ILE D 1 255 ? 30.703 -62.879 36.697 1.00 42.89 255 ILE G N 1
ATOM 14897 C CA . ILE D 1 255 ? 30.514 -61.880 37.742 1.00 42.11 255 ILE G CA 1
ATOM 14898 C C . ILE D 1 255 ? 30.342 -62.577 39.085 1.00 42.89 255 ILE G C 1
ATOM 14899 O O . ILE D 1 255 ? 31.106 -62.334 40.026 1.00 42.80 255 ILE G O 1
ATOM 14904 N N . LEU D 1 256 ? 29.337 -63.448 39.182 1.00 46.75 256 LEU G N 1
ATOM 14905 C CA . LEU D 1 256 ? 29.069 -64.166 40.421 1.00 47.35 256 LEU G CA 1
ATOM 14906 C C . LEU D 1 256 ? 30.157 -65.190 40.712 1.00 45.98 256 LEU G C 1
ATOM 14907 O O . LEU D 1 256 ? 29.929 -66.398 40.595 1.00 46.84 256 LEU G O 1
ATOM 14912 N N . THR D 1 257 ? 31.338 -64.717 41.092 1.00 45.76 257 THR G N 1
ATOM 14913 C CA . THR D 1 257 ? 32.439 -65.581 41.483 1.00 42.31 257 THR G CA 1
ATOM 14914 C C . THR D 1 257 ? 32.459 -65.756 42.998 1.00 46.85 257 THR G C 1
ATOM 14915 O O . THR D 1 257 ? 31.693 -65.131 43.733 1.00 46.76 257 THR G O 1
ATOM 14919 N N . ARG D 1 258 ? 33.357 -66.630 43.459 1.00 46.27 258 ARG G N 1
ATOM 14920 C CA . ARG D 1 258 ? 33.552 -66.798 44.895 1.00 45.98 258 ARG G CA 1
ATOM 14921 C C . ARG D 1 258 ? 33.941 -65.480 45.553 1.00 46.59 258 ARG G C 1
ATOM 14922 O O . ARG D 1 258 ? 33.478 -65.167 46.657 1.00 46.48 258 ARG G O 1
ATOM 14930 N N . GLN D 1 259 ? 34.779 -64.685 44.883 1.00 47.88 259 GLN G N 1
ATOM 14931 C CA . GLN D 1 259 ? 35.174 -63.391 45.431 1.00 50.51 259 GLN G CA 1
ATOM 14932 C C . GLN D 1 259 ? 33.987 -62.444 45.531 1.00 48.32 259 GLN G C 1
ATOM 14933 O O . GLN D 1 259 ? 33.879 -61.675 46.493 1.00 47.17 259 GLN G O 1
ATOM 14939 N N . ALA D 1 260 ? 33.090 -62.475 44.540 1.00 47.33 260 ALA G N 1
ATOM 14940 C CA . ALA D 1 260 ? 31.929 -61.591 44.564 1.00 44.83 260 ALA G CA 1
ATOM 14941 C C . ALA D 1 260 ? 31.054 -61.863 45.782 1.00 46.57 260 ALA G C 1
ATOM 14942 O O . ALA D 1 260 ? 30.599 -60.927 46.451 1.00 45.46 260 ALA G O 1
ATOM 14944 N N . PHE D 1 261 ? 30.811 -63.141 46.088 1.00 43.76 261 PHE G N 1
ATOM 14945 C CA . PHE D 1 261 ? 30.056 -63.481 47.289 1.00 44.76 261 PHE G CA 1
ATOM 14946 C C . PHE D 1 261 ? 30.812 -63.078 48.548 1.00 48.67 261 PHE G C 1
ATOM 14947 O O . PHE D 1 261 ? 30.204 -62.620 49.523 1.00 49.64 261 PHE G O 1
ATOM 14955 N N . GLU D 1 262 ? 32.136 -63.248 48.547 1.00 48.43 262 GLU G N 1
ATOM 14956 C CA . GLU D 1 262 ? 32.937 -62.805 49.684 1.00 51.36 262 GLU G CA 1
ATOM 14957 C C . GLU D 1 262 ? 32.779 -61.308 49.916 1.00 51.87 262 GLU G C 1
ATOM 14958 O O . GLU D 1 262 ? 32.712 -60.854 51.064 1.00 53.50 262 GLU G O 1
ATOM 14964 N N . ASN D 1 263 ? 32.711 -60.525 48.836 1.00 49.66 263 ASN G N 1
ATOM 14965 C CA . ASN D 1 263 ? 32.491 -59.090 48.980 1.00 50.47 263 ASN G CA 1
ATOM 14966 C C . ASN D 1 263 ? 31.091 -58.792 49.501 1.00 50.96 263 ASN G C 1
ATOM 14967 O O . ASN D 1 263 ? 30.923 -57.951 50.392 1.00 51.90 263 ASN G O 1
ATOM 14972 N N . ALA D 1 264 ? 30.077 -59.473 48.962 1.00 48.76 264 ALA G N 1
ATOM 14973 C CA . ALA D 1 264 ? 28.703 -59.207 49.374 1.00 49.07 264 ALA G CA 1
ATOM 14974 C C . ALA D 1 264 ? 28.502 -59.492 50.856 1.00 50.08 264 ALA G C 1
ATOM 14975 O O . ALA D 1 264 ? 27.797 -58.749 51.549 1.00 52.46 264 ALA G O 1
ATOM 14977 N N . ILE D 1 265 ? 29.109 -60.569 51.360 1.00 52.99 265 ILE G N 1
ATOM 14978 C CA . ILE D 1 265 ? 29.019 -60.870 52.786 1.00 53.89 265 ILE G CA 1
ATOM 14979 C C . ILE D 1 265 ? 29.715 -59.788 53.600 1.00 52.95 265 ILE G C 1
ATOM 14980 O O . ILE D 1 265 ? 29.236 -59.386 54.669 1.00 53.63 265 ILE G O 1
ATOM 14985 N N . ARG D 1 266 ? 30.848 -59.287 53.103 1.00 51.94 266 ARG G N 1
ATOM 14986 C CA . ARG D 1 266 ? 31.544 -58.208 53.797 1.00 51.18 266 ARG G CA 1
ATOM 14987 C C . ARG D 1 266 ? 30.752 -56.907 53.732 1.00 54.33 266 ARG G C 1
ATOM 14988 O O . ARG D 1 266 ? 30.687 -56.164 54.720 1.00 56.40 266 ARG G O 1
ATOM 14996 N N . VAL D 1 267 ? 30.141 -56.616 52.580 1.00 53.10 267 VAL G N 1
ATOM 14997 C CA . VAL D 1 267 ? 29.295 -55.432 52.467 1.00 50.04 267 VAL G CA 1
ATOM 14998 C C . VAL D 1 267 ? 28.062 -55.565 53.350 1.00 52.47 267 VAL G C 1
ATOM 14999 O O . VAL D 1 267 ? 27.581 -54.573 53.914 1.00 54.27 267 VAL G O 1
ATOM 15003 N N . ASN D 1 268 ? 27.544 -56.787 53.503 1.00 52.51 268 ASN G N 1
ATOM 15004 C CA . ASN D 1 268 ? 26.343 -56.994 54.308 1.00 49.83 268 ASN G CA 1
ATOM 15005 C C . ASN D 1 268 ? 26.564 -56.579 55.757 1.00 52.49 268 ASN G C 1
ATOM 15006 O O . ASN D 1 268 ? 25.709 -55.918 56.358 1.00 52.89 268 ASN G O 1
ATOM 15011 N N . ALA D 1 269 ? 27.704 -56.960 56.334 1.00 53.58 269 ALA G N 1
ATOM 15012 C CA . ALA D 1 269 ? 27.989 -56.587 57.716 1.00 55.09 269 ALA G CA 1
ATOM 15013 C C . ALA D 1 269 ? 28.209 -55.086 57.851 1.00 55.25 269 ALA G C 1
ATOM 15014 O O . ALA D 1 269 ? 27.810 -54.482 58.854 1.00 54.36 269 ALA G O 1
ATOM 15016 N N . ALA D 1 270 ? 28.837 -54.466 56.849 1.00 53.43 270 ALA G N 1
ATOM 15017 C CA . ALA D 1 270 ? 29.125 -53.038 56.927 1.00 56.31 270 ALA G CA 1
ATOM 15018 C C . ALA D 1 270 ? 27.859 -52.196 56.828 1.00 58.14 270 ALA G C 1
ATOM 15019 O O . ALA D 1 270 ? 27.822 -51.074 57.346 1.00 56.66 270 ALA G O 1
ATOM 15021 N N . ILE D 1 271 ? 26.817 -52.711 56.172 1.00 56.65 271 ILE G N 1
ATOM 15022 C CA . ILE D 1 271 ? 25.563 -51.976 56.035 1.00 53.19 271 ILE G CA 1
ATOM 15023 C C . ILE D 1 271 ? 24.525 -52.383 57.071 1.00 54.18 271 ILE G C 1
ATOM 15024 O O . ILE D 1 271 ? 23.453 -51.759 57.131 1.00 57.10 271 ILE G O 1
ATOM 15029 N N . GLY D 1 272 ? 24.803 -53.393 57.887 1.00 53.34 272 GLY G N 1
ATOM 15030 C CA . GLY D 1 272 ? 23.797 -53.906 58.802 1.00 49.32 272 GLY G CA 1
ATOM 15031 C C . GLY D 1 272 ? 22.663 -54.604 58.083 1.00 50.39 272 GLY G C 1
ATOM 15032 O O . GLY D 1 272 ? 21.492 -54.385 58.420 1.00 51.77 272 GLY G O 1
ATOM 15033 N N . GLY D 1 273 ? 22.984 -55.442 57.103 1.00 53.83 273 GLY G N 1
ATOM 15034 C CA . GLY D 1 273 ? 21.972 -56.023 56.247 1.00 49.87 273 GLY G CA 1
ATOM 15035 C C . GLY D 1 273 ? 21.120 -57.068 56.941 1.00 50.29 273 GLY G C 1
ATOM 15036 O O . GLY D 1 273 ? 21.370 -57.492 58.069 1.00 52.11 273 GLY G O 1
ATOM 15037 N N . SER D 1 274 ? 20.090 -57.499 56.218 1.00 47.23 274 SER G N 1
ATOM 15038 C CA . SER D 1 274 ? 19.092 -58.411 56.755 1.00 50.53 274 SER G CA 1
ATOM 15039 C C . SER D 1 274 ? 19.646 -59.824 56.907 1.00 53.74 274 SER G C 1
ATOM 15040 O O . SER D 1 274 ? 20.489 -60.276 56.127 1.00 49.78 274 SER G O 1
ATOM 15043 N N . THR D 1 275 ? 19.143 -60.530 57.924 1.00 49.28 275 THR G N 1
ATOM 15044 C CA . THR D 1 275 ? 19.492 -61.934 58.103 1.00 52.85 275 THR G CA 1
ATOM 15045 C C . THR D 1 275 ? 18.994 -62.798 56.953 1.00 54.66 275 THR G C 1
ATOM 15046 O O . THR D 1 275 ? 19.535 -63.886 56.732 1.00 50.42 275 THR G O 1
ATOM 15050 N N . ASN D 1 276 ? 17.976 -62.342 56.220 1.00 54.38 276 ASN G N 1
ATOM 15051 C CA . ASN D 1 276 ? 17.472 -63.102 55.085 1.00 51.10 276 ASN G CA 1
ATOM 15052 C C . ASN D 1 276 ? 18.478 -63.179 53.946 1.00 49.18 276 ASN G C 1
ATOM 15053 O O . ASN D 1 276 ? 18.373 -64.078 53.105 1.00 49.02 276 ASN G O 1
ATOM 15058 N N . ALA D 1 277 ? 19.448 -62.262 53.901 1.00 46.86 277 ALA G N 1
ATOM 15059 C CA . ALA D 1 277 ? 20.446 -62.297 52.838 1.00 47.68 277 ALA G CA 1
ATOM 15060 C C . ALA D 1 277 ? 21.291 -63.562 52.900 1.00 52.08 277 ALA G C 1
ATOM 15061 O O . ALA D 1 277 ? 21.794 -64.021 51.869 1.00 50.99 277 ALA G O 1
ATOM 15063 N N . VAL D 1 278 ? 21.457 -64.143 54.092 1.00 49.66 278 VAL G N 1
ATOM 15064 C CA . VAL D 1 278 ? 22.273 -65.348 54.198 1.00 52.31 278 VAL G CA 1
ATOM 15065 C C . VAL D 1 278 ? 21.534 -66.550 53.623 1.00 51.06 278 VAL G C 1
ATOM 15066 O O . VAL D 1 278 ? 22.161 -67.478 53.100 1.00 50.77 278 VAL G O 1
ATOM 15070 N N . ILE D 1 279 ? 20.201 -66.554 53.689 1.00 49.95 279 ILE G N 1
ATOM 15071 C CA . ILE D 1 279 ? 19.441 -67.627 53.059 1.00 47.54 279 ILE G CA 1
ATOM 15072 C C . ILE D 1 279 ? 19.410 -67.437 51.549 1.00 49.14 279 ILE G C 1
ATOM 15073 O O . ILE D 1 279 ? 19.543 -68.397 50.783 1.00 51.02 279 ILE G O 1
ATOM 15078 N N . HIS D 1 280 ? 19.249 -66.193 51.096 1.00 47.11 280 HIS G N 1
ATOM 15079 C CA . HIS D 1 280 ? 19.083 -65.947 49.668 1.00 46.07 280 HIS G CA 1
ATOM 15080 C C . HIS D 1 280 ? 20.407 -66.069 48.922 1.00 46.85 280 HIS G C 1
ATOM 15081 O O . HIS D 1 280 ? 20.442 -66.572 47.793 1.00 47.10 280 HIS G O 1
ATOM 15088 N N . LEU D 1 281 ? 21.510 -65.621 49.531 1.00 46.04 281 LEU G N 1
ATOM 15089 C CA . LEU D 1 281 ? 22.804 -65.721 48.860 1.00 46.21 281 LEU G CA 1
ATOM 15090 C C . LEU D 1 281 ? 23.267 -67.170 48.760 1.00 49.77 281 LEU G C 1
ATOM 15091 O O . LEU D 1 281 ? 23.892 -67.558 47.766 1.00 44.66 281 LEU G O 1
ATOM 15096 N N . LEU D 1 282 ? 22.971 -67.986 49.775 1.00 49.96 282 LEU G N 1
ATOM 15097 C CA . LEU D 1 282 ? 23.273 -69.411 49.681 1.00 44.10 282 LEU G CA 1
ATOM 15098 C C . LEU D 1 282 ? 22.449 -70.070 48.582 1.00 47.86 282 LEU G C 1
ATOM 15099 O O . LEU D 1 282 ? 22.923 -70.992 47.907 1.00 49.97 282 LEU G O 1
ATOM 15104 N N . ALA D 1 283 ? 21.212 -69.610 48.386 1.00 45.76 283 ALA G N 1
ATOM 15105 C CA . ALA D 1 283 ? 20.390 -70.140 47.305 1.00 47.38 283 ALA G CA 1
ATOM 15106 C C . ALA D 1 283 ? 20.910 -69.690 45.946 1.00 50.02 283 ALA G C 1
ATOM 15107 O O . ALA D 1 283 ? 20.908 -70.469 44.985 1.00 48.78 283 ALA G O 1
ATOM 15109 N N . ILE D 1 284 ? 21.362 -68.438 45.847 1.00 44.61 284 ILE G N 1
ATOM 15110 C CA . ILE D 1 284 ? 21.888 -67.933 44.581 1.00 45.91 284 ILE G CA 1
ATOM 15111 C C . ILE D 1 284 ? 23.186 -68.645 44.223 1.00 44.87 284 ILE G C 1
ATOM 15112 O O . ILE D 1 284 ? 23.382 -69.077 43.081 1.00 43.47 284 ILE G O 1
ATOM 15117 N N . ALA D 1 285 ? 24.095 -68.775 45.193 1.00 46.07 285 ALA G N 1
ATOM 15118 C CA . ALA D 1 285 ? 25.334 -69.504 44.948 1.00 46.91 285 ALA G CA 1
ATOM 15119 C C . ALA D 1 285 ? 25.066 -70.973 44.649 1.00 47.69 285 ALA G C 1
ATOM 15120 O O . ALA D 1 285 ? 25.834 -71.608 43.918 1.00 45.72 285 ALA G O 1
ATOM 15122 N N . GLY D 1 286 ? 23.982 -71.527 45.199 1.00 43.68 286 GLY G N 1
ATOM 15123 C CA . GLY D 1 286 ? 23.615 -72.901 44.904 1.00 47.18 286 GLY G CA 1
ATOM 15124 C C . GLY D 1 286 ? 23.143 -73.118 43.483 1.00 48.25 286 GLY G C 1
ATOM 15125 O O . GLY D 1 286 ? 23.085 -74.265 43.030 1.00 49.34 286 GLY G O 1
ATOM 15126 N N . ARG D 1 287 ? 22.800 -72.044 42.773 1.00 46.08 287 ARG G N 1
ATOM 15127 C CA . ARG D 1 287 ? 22.394 -72.114 41.375 1.00 44.46 287 ARG G CA 1
ATOM 15128 C C . ARG D 1 287 ? 23.536 -71.816 40.414 1.00 48.28 287 ARG G C 1
ATOM 15129 O O . ARG D 1 287 ? 23.705 -72.529 39.420 1.00 48.22 287 ARG G O 1
ATOM 15137 N N . ILE D 1 288 ? 24.325 -70.775 40.690 1.00 45.82 288 ILE G N 1
ATOM 15138 C CA . ILE D 1 288 ? 25.410 -70.397 39.795 1.00 46.41 288 ILE G CA 1
ATOM 15139 C C . ILE D 1 288 ? 26.558 -71.400 39.839 1.00 48.11 288 ILE G C 1
ATOM 15140 O O . ILE D 1 288 ? 27.340 -71.484 38.885 1.00 49.09 288 ILE G O 1
ATOM 15145 N N . GLY D 1 289 ? 26.675 -72.171 40.914 1.00 43.30 289 GLY G N 1
ATOM 15146 C CA . GLY D 1 289 ? 27.738 -73.138 41.057 1.00 43.34 289 GLY G CA 1
ATOM 15147 C C . GLY D 1 289 ? 28.938 -72.680 41.855 1.00 45.23 289 GLY G C 1
ATOM 15148 O O . GLY D 1 289 ? 30.037 -73.201 41.638 1.00 56.47 289 GLY G O 1
ATOM 15149 N N . VAL D 1 290 ? 28.767 -71.727 42.767 1.00 42.55 290 VAL G N 1
ATOM 15150 C CA . VAL D 1 290 ? 29.852 -71.208 43.591 1.00 45.08 290 VAL G CA 1
ATOM 15151 C C . VAL D 1 290 ? 29.776 -71.859 44.964 1.00 47.93 290 VAL G C 1
ATOM 15152 O O . VAL D 1 290 ? 28.693 -71.958 45.554 1.00 51.27 290 VAL G O 1
ATOM 15156 N N . ASP D 1 291 ? 30.922 -72.307 45.472 1.00 46.79 291 ASP G N 1
ATOM 15157 C CA . ASP D 1 291 ? 30.977 -72.874 46.812 1.00 44.97 291 ASP G CA 1
ATOM 15158 C C . ASP D 1 291 ? 30.703 -71.783 47.842 1.00 49.50 291 ASP G C 1
ATOM 15159 O O . ASP D 1 291 ? 31.408 -70.769 47.886 1.00 51.73 291 ASP G O 1
ATOM 15164 N N . LEU D 1 292 ? 29.675 -71.988 48.661 1.00 49.07 292 LEU G N 1
ATOM 15165 C CA . LEU D 1 292 ? 29.337 -71.041 49.721 1.00 47.99 292 LEU G CA 1
ATOM 15166 C C . LEU D 1 292 ? 28.508 -71.775 50.758 1.00 47.57 292 LEU G C 1
ATOM 15167 O O . LEU D 1 292 ? 27.481 -72.372 50.418 1.00 51.68 292 LEU G O 1
ATOM 15172 N N . THR D 1 293 ? 28.946 -71.736 52.011 1.00 49.69 293 THR G N 1
ATOM 15173 C CA . THR D 1 293 ? 28.283 -72.433 53.101 1.00 53.05 293 THR G CA 1
ATOM 15174 C C . THR D 1 293 ? 27.821 -71.430 54.150 1.00 51.26 293 THR G C 1
ATOM 15175 O O . THR D 1 293 ? 28.157 -70.243 54.105 1.00 54.03 293 THR G O 1
ATOM 15179 N N . LEU D 1 294 ? 27.033 -71.926 55.107 1.00 53.63 294 LEU G N 1
ATOM 15180 C CA . LEU D 1 294 ? 26.606 -71.080 56.216 1.00 52.93 294 LEU G CA 1
ATOM 15181 C C . LEU D 1 294 ? 27.790 -70.690 57.093 1.00 57.06 294 LEU G C 1
ATOM 15182 O O . LEU D 1 294 ? 27.835 -69.575 57.627 1.00 58.55 294 LEU G O 1
ATOM 15187 N N . ALA D 1 295 ? 28.761 -71.595 57.246 1.00 57.23 295 ALA G N 1
ATOM 15188 C CA . ALA D 1 295 ? 29.950 -71.279 58.031 1.00 56.35 295 ALA G CA 1
ATOM 15189 C C . ALA D 1 295 ? 30.768 -70.168 57.387 1.00 57.51 295 ALA G C 1
ATOM 15190 O O . ALA D 1 295 ? 31.451 -69.415 58.091 1.00 60.35 295 ALA G O 1
ATOM 15192 N N . ASP D 1 296 ? 30.713 -70.049 56.057 1.00 55.34 296 ASP G N 1
ATOM 15193 C CA . ASP D 1 296 ? 31.428 -68.973 55.379 1.00 54.35 296 ASP G CA 1
ATOM 15194 C C . ASP D 1 296 ? 30.909 -67.608 55.812 1.00 58.91 296 ASP G C 1
ATOM 15195 O O . ASP D 1 296 ? 31.684 -66.652 55.935 1.00 57.89 296 ASP G O 1
ATOM 15200 N N . TRP D 1 297 ? 29.598 -67.499 56.044 1.00 58.96 297 TRP G N 1
ATOM 15201 C CA . TRP D 1 297 ? 29.020 -66.227 56.466 1.00 54.43 297 TRP G CA 1
ATOM 15202 C C . TRP D 1 297 ? 29.629 -65.748 57.776 1.00 56.77 297 TRP G C 1
ATOM 15203 O O . TRP D 1 297 ? 29.934 -64.559 57.930 1.00 59.93 297 TRP G O 1
ATOM 15214 N N . ASP D 1 298 ? 29.818 -66.659 58.732 1.00 57.11 298 ASP G N 1
ATOM 15215 C CA . ASP D 1 298 ? 30.423 -66.279 60.003 1.00 60.45 298 ASP G CA 1
ATOM 15216 C C . ASP D 1 298 ? 31.890 -65.906 59.828 1.00 61.72 298 ASP G C 1
ATOM 15217 O O . ASP D 1 298 ? 32.359 -64.920 60.409 1.00 64.93 298 ASP G O 1
ATOM 15222 N N . ALA D 1 299 ? 32.628 -66.679 59.028 1.00 58.92 299 ALA G N 1
ATOM 15223 C CA . ALA D 1 299 ? 34.060 -66.438 58.879 1.00 61.53 299 ALA G CA 1
ATOM 15224 C C . ALA D 1 299 ? 34.336 -65.187 58.053 1.00 58.37 299 ALA G C 1
ATOM 15225 O O . ALA D 1 299 ? 35.249 -64.417 58.373 1.00 61.35 299 ALA G O 1
ATOM 15227 N N . LEU D 1 300 ? 33.564 -64.970 56.986 1.00 56.82 300 LEU G N 1
ATOM 15228 C CA . LEU D 1 300 ? 33.791 -63.799 56.145 1.00 58.83 300 LEU G CA 1
ATOM 15229 C C . LEU D 1 300 ? 33.364 -62.517 56.849 1.00 60.40 300 LEU G C 1
ATOM 15230 O O . LEU D 1 300 ? 34.011 -61.474 56.698 1.00 63.60 300 LEU G O 1
ATOM 15235 N N . GLY D 1 301 ? 32.282 -62.572 57.619 1.00 59.47 301 GLY G N 1
ATOM 15236 C CA . GLY D 1 301 ? 31.837 -61.435 58.395 1.00 63.23 301 GLY G CA 1
ATOM 15237 C C . GLY D 1 301 ? 32.462 -61.318 59.762 1.00 67.08 301 GLY G C 1
ATOM 15238 O O . GLY D 1 301 ? 32.109 -60.409 60.522 1.00 68.93 301 GLY G O 1
ATOM 15239 N N . HIS D 1 302 ? 33.385 -62.217 60.101 1.00 67.50 302 HIS G N 1
ATOM 15240 C CA . HIS D 1 302 ? 34.045 -62.176 61.400 1.00 70.05 302 HIS G CA 1
ATOM 15241 C C . HIS D 1 302 ? 34.842 -60.884 61.551 1.00 68.02 302 HIS G C 1
ATOM 15242 O O . HIS D 1 302 ? 35.522 -60.439 60.621 1.00 65.21 302 HIS G O 1
ATOM 15249 N N . LYS D 1 303 ? 34.747 -60.280 62.734 1.00 66.72 303 LYS G N 1
ATOM 15250 C CA . LYS D 1 303 ? 35.441 -59.053 63.118 1.00 69.44 303 LYS G CA 1
ATOM 15251 C C . LYS D 1 303 ? 35.083 -57.865 62.233 1.00 65.82 303 LYS G C 1
ATOM 15252 O O . LYS D 1 303 ? 35.798 -56.851 62.249 1.00 66.59 303 LYS G O 1
ATOM 15258 N N . LEU D 1 304 ? 33.995 -57.948 61.470 1.00 65.39 304 LEU G N 1
ATOM 15259 C CA . LEU D 1 304 ? 33.720 -56.801 60.611 1.00 62.79 304 LEU G CA 1
ATOM 15260 C C . LEU D 1 304 ? 32.748 -55.839 61.282 1.00 65.04 304 LEU G C 1
ATOM 15261 O O . LEU D 1 304 ? 31.756 -56.267 61.880 1.00 67.16 304 LEU G O 1
ATOM 15266 N N . PRO D 1 305 ? 33.017 -54.541 61.186 1.00 58.69 305 PRO G N 1
ATOM 15267 C CA . PRO D 1 305 ? 32.136 -53.544 61.796 1.00 63.77 305 PRO G CA 1
ATOM 15268 C C . PRO D 1 305 ? 30.979 -53.160 60.883 1.00 59.41 305 PRO G C 1
ATOM 15269 O O . PRO D 1 305 ? 31.016 -53.342 59.665 1.00 56.77 305 PRO G O 1
ATOM 15273 N N . CYS D 1 306 ? 29.938 -52.615 61.508 1.00 60.68 306 CYS G N 1
ATOM 15274 C CA . CYS D 1 306 ? 28.816 -52.034 60.786 1.00 60.21 306 CYS G CA 1
ATOM 15275 C C . CYS D 1 306 ? 29.049 -50.535 60.650 1.00 59.53 306 CYS G C 1
ATOM 15276 O O . CYS D 1 306 ? 29.196 -49.831 61.655 1.00 60.55 306 CYS G O 1
ATOM 15279 N N . LEU D 1 307 ? 29.087 -50.048 59.410 1.00 57.54 307 LEU G N 1
ATOM 15280 C CA . LEU D 1 307 ? 29.418 -48.657 59.134 1.00 58.55 307 LEU G CA 1
ATOM 15281 C C . LEU D 1 307 ? 28.198 -47.782 58.880 1.00 59.49 307 LEU G C 1
ATOM 15282 O O . LEU D 1 307 ? 28.327 -46.553 58.884 1.00 60.29 307 LEU G O 1
ATOM 15287 N N . VAL D 1 308 ? 27.029 -48.374 58.662 1.00 59.06 308 VAL G N 1
ATOM 15288 C CA . VAL D 1 308 ? 25.826 -47.637 58.292 1.00 57.70 308 VAL G CA 1
ATOM 15289 C C . VAL D 1 308 ? 24.949 -47.449 59.521 1.00 59.03 308 VAL G C 1
ATOM 15290 O O . VAL D 1 308 ? 24.745 -48.384 60.307 1.00 57.49 308 VAL G O 1
ATOM 15294 N N . ASP D 1 309 ? 24.433 -46.235 59.689 1.00 62.24 309 ASP G N 1
ATOM 15295 C CA . ASP D 1 309 ? 23.591 -45.871 60.823 1.00 63.79 309 ASP G CA 1
ATOM 15296 C C . ASP D 1 309 ? 22.140 -45.778 60.355 1.00 63.52 309 ASP G C 1
ATOM 15297 O O . ASP D 1 309 ? 21.531 -44.707 60.333 1.00 63.04 309 ASP G O 1
ATOM 15302 N N . LEU D 1 310 ? 21.584 -46.928 59.977 1.00 61.41 310 LEU G N 1
ATOM 15303 C CA . LEU D 1 310 ? 20.230 -47.013 59.451 1.00 62.48 310 LEU G CA 1
ATOM 15304 C C . LEU D 1 310 ? 19.379 -47.936 60.311 1.00 60.11 310 LEU G C 1
ATOM 15305 O O . LEU D 1 310 ? 19.887 -48.869 60.942 1.00 61.10 310 LEU G O 1
ATOM 15310 N N . GLN D 1 311 ? 18.075 -47.668 60.325 1.00 60.39 311 GLN G N 1
ATOM 15311 C CA . GLN D 1 311 ? 17.140 -48.555 60.994 1.00 60.25 311 GLN G CA 1
ATOM 15312 C C . GLN D 1 311 ? 17.154 -49.925 60.315 1.00 61.30 311 GLN G C 1
ATOM 15313 O O . GLN D 1 311 ? 17.390 -50.024 59.107 1.00 59.68 311 GLN G O 1
ATOM 15319 N N . PRO D 1 312 ? 16.906 -51.008 61.069 1.00 63.75 312 PRO G N 1
ATOM 15320 C CA . PRO D 1 312 ? 16.614 -51.026 62.507 1.00 64.10 312 PRO G CA 1
ATOM 15321 C C . PRO D 1 312 ? 17.865 -50.951 63.379 1.00 64.08 312 PRO G C 1
ATOM 15322 O O . PRO D 1 312 ? 17.760 -50.729 64.585 1.00 68.66 312 PRO G O 1
ATOM 15326 N N . SER D 1 313 ? 19.036 -51.138 62.766 1.00 61.92 313 SER G N 1
ATOM 15327 C CA . SER D 1 313 ? 20.279 -51.113 63.528 1.00 64.01 313 SER G CA 1
ATOM 15328 C C . SER D 1 313 ? 20.610 -49.713 64.027 1.00 65.26 313 SER G C 1
ATOM 15329 O O . SER D 1 313 ? 21.266 -49.566 65.064 1.00 64.31 313 SER G O 1
ATOM 15332 N N . GLY D 1 314 ? 20.167 -48.681 63.315 1.00 66.31 314 GLY G N 1
ATOM 15333 C CA . GLY D 1 314 ? 20.504 -47.309 63.646 1.00 62.57 314 GLY G CA 1
ATOM 15334 C C . GLY D 1 314 ? 19.274 -46.422 63.660 1.00 66.58 314 GLY G C 1
ATOM 15335 O O . GLY D 1 314 ? 18.190 -46.820 64.088 1.00 67.72 314 GLY G O 1
ATOM 15336 N N . THR D 1 315 ? 19.455 -45.196 63.175 1.00 64.93 315 THR G N 1
ATOM 15337 C CA . THR D 1 315 ? 18.444 -44.150 63.277 1.00 62.48 315 THR G CA 1
ATOM 15338 C C . THR D 1 315 ? 17.916 -43.672 61.935 1.00 62.25 315 THR G C 1
ATOM 15339 O O . THR D 1 315 ? 16.711 -43.442 61.802 1.00 60.16 315 THR G O 1
ATOM 15343 N N . HIS D 1 316 ? 18.780 -43.513 60.935 1.00 59.02 316 HIS G N 1
ATOM 15344 C CA . HIS D 1 316 ? 18.398 -42.872 59.683 1.00 56.84 316 HIS G CA 1
ATOM 15345 C C . HIS D 1 316 ? 17.707 -43.877 58.761 1.00 59.68 316 HIS G C 1
ATOM 15346 O O . HIS D 1 316 ? 17.445 -45.025 59.130 1.00 62.19 316 HIS G O 1
ATOM 15353 N N . LEU D 1 317 ? 17.401 -43.445 57.537 1.00 55.98 317 LEU G N 1
ATOM 15354 C CA . LEU D 1 317 ? 16.624 -44.226 56.584 1.00 52.83 317 LEU G CA 1
ATOM 15355 C C . LEU D 1 317 ? 17.335 -44.230 55.232 1.00 52.70 317 LEU G C 1
ATOM 15356 O O . LEU D 1 317 ? 18.373 -43.586 55.049 1.00 50.43 317 LEU G O 1
ATOM 15361 N N . MET D 1 318 ? 16.759 -44.967 54.275 1.00 51.34 318 MET G N 1
ATOM 15362 C CA . MET D 1 318 ? 17.411 -45.155 52.980 1.00 51.06 318 MET G CA 1
ATOM 15363 C C . MET D 1 318 ? 17.579 -43.836 52.236 1.00 48.58 318 MET G C 1
ATOM 15364 O O . MET D 1 318 ? 18.568 -43.642 51.519 1.00 49.02 318 MET G O 1
ATOM 15369 N N . GLU D 1 319 ? 16.617 -42.921 52.384 1.00 48.68 319 GLU G N 1
ATOM 15370 C CA . GLU D 1 319 ? 16.754 -41.609 51.762 1.00 51.75 319 GLU G CA 1
ATOM 15371 C C . GLU D 1 319 ? 18.022 -40.913 52.241 1.00 49.24 319 GLU G C 1
ATOM 15372 O O . GLU D 1 319 ? 18.751 -40.314 51.443 1.00 50.83 319 GLU G O 1
ATOM 15378 N N . ASP D 1 320 ? 18.315 -41.010 53.540 1.00 50.78 320 ASP G N 1
ATOM 15379 C CA . ASP D 1 320 ? 19.554 -40.450 54.068 1.00 50.59 320 ASP G CA 1
ATOM 15380 C C . ASP D 1 320 ? 20.766 -41.231 53.574 1.00 54.54 320 ASP G C 1
ATOM 15381 O O . ASP D 1 320 ? 21.792 -40.637 53.219 1.00 51.47 320 ASP G O 1
ATOM 15386 N N . PHE D 1 321 ? 20.664 -42.563 53.545 1.00 50.33 321 PHE G N 1
ATOM 15387 C CA . PHE D 1 321 ? 21.785 -43.396 53.118 1.00 45.27 321 PHE G CA 1
ATOM 15388 C C . PHE D 1 321 ? 22.186 -43.109 51.678 1.00 47.71 321 PHE G C 1
ATOM 15389 O O . PHE D 1 321 ? 23.369 -43.210 51.332 1.00 51.16 321 PHE G O 1
ATOM 15397 N N . TYR D 1 322 ? 21.224 -42.745 50.828 1.00 45.20 322 TYR G N 1
ATOM 15398 C CA . TYR D 1 322 ? 21.545 -42.453 49.435 1.00 45.36 322 TYR G CA 1
ATOM 15399 C C . TYR D 1 322 ? 22.277 -41.124 49.298 1.00 49.90 322 TYR G C 1
ATOM 15400 O O . TYR D 1 322 ? 23.246 -41.019 48.536 1.00 48.70 322 TYR G O 1
ATOM 15409 N N . TYR D 1 323 ? 21.831 -40.096 50.025 1.00 49.82 323 TYR G N 1
ATOM 15410 C CA . TYR D 1 323 ? 22.470 -38.788 49.936 1.00 48.56 323 TYR G CA 1
ATOM 15411 C C . TYR D 1 323 ? 23.887 -38.797 50.493 1.00 50.69 323 TYR G C 1
ATOM 15412 O O . TYR D 1 323 ? 24.701 -37.957 50.095 1.00 53.24 323 TYR G O 1
ATOM 15421 N N . ALA D 1 324 ? 24.199 -39.723 51.400 1.00 48.18 324 ALA G N 1
ATOM 15422 C CA . ALA D 1 324 ? 25.530 -39.790 51.986 1.00 47.75 324 ALA G CA 1
ATOM 15423 C C . ALA D 1 324 ? 26.550 -40.441 51.064 1.00 51.82 324 ALA G C 1
ATOM 15424 O O . ALA D 1 324 ? 27.755 -40.257 51.268 1.00 54.01 324 ALA G O 1
ATOM 15426 N N . GLY D 1 325 ? 26.103 -41.194 50.062 1.00 50.60 325 GLY G N 1
ATOM 15427 C CA . GLY D 1 325 ? 27.017 -41.859 49.155 1.00 54.30 325 GLY G CA 1
ATOM 15428 C C . GLY D 1 325 ? 26.580 -43.266 48.805 1.00 50.51 325 GLY G C 1
ATOM 15429 O O . GLY D 1 325 ? 27.052 -43.845 47.823 1.00 53.90 325 GLY G O 1
ATOM 15430 N N . GLY D 1 326 ? 25.680 -43.826 49.609 1.00 50.50 326 GLY G N 1
ATOM 15431 C CA . GLY D 1 326 ? 25.136 -45.140 49.343 1.00 50.75 326 GLY G CA 1
ATOM 15432 C C . GLY D 1 326 ? 26.173 -46.249 49.449 1.00 54.31 326 GLY G C 1
ATOM 15433 O O . GLY D 1 326 ? 27.190 -46.143 50.138 1.00 53.37 326 GLY G O 1
ATOM 15434 N N . VAL D 1 327 ? 25.881 -47.343 48.742 1.00 51.89 327 VAL G N 1
ATOM 15435 C CA . VAL D 1 327 ? 26.780 -48.500 48.743 1.00 52.92 327 VAL G CA 1
ATOM 15436 C C . VAL D 1 327 ? 28.184 -48.140 48.257 1.00 52.34 327 VAL G C 1
ATOM 15437 O O . VAL D 1 327 ? 29.155 -48.577 48.887 1.00 50.97 327 VAL G O 1
ATOM 15441 N N . PRO D 1 328 ? 28.370 -47.377 47.167 1.00 54.41 328 PRO G N 1
ATOM 15442 C CA . PRO D 1 328 ? 29.749 -47.049 46.755 1.00 55.02 328 PRO G CA 1
ATOM 15443 C C . PRO D 1 328 ? 30.577 -46.387 47.844 1.00 54.53 328 PRO G C 1
ATOM 15444 O O . PRO D 1 328 ? 31.787 -46.634 47.928 1.00 54.67 328 PRO G O 1
ATOM 15448 N N . ALA D 1 329 ? 29.960 -45.559 48.690 1.00 53.43 329 ALA G N 1
ATOM 15449 C CA . ALA D 1 329 ? 30.692 -44.971 49.806 1.00 56.22 329 ALA G CA 1
ATOM 15450 C C . ALA D 1 329 ? 31.032 -46.014 50.863 1.00 56.71 329 ALA G C 1
ATOM 15451 O O . ALA D 1 329 ? 32.050 -45.886 51.554 1.00 58.46 329 ALA G O 1
ATOM 15453 N N . VAL D 1 330 ? 30.200 -47.047 51.003 1.00 56.76 330 VAL G N 1
ATOM 15454 C CA . VAL D 1 330 ? 30.470 -48.096 51.982 1.00 54.14 330 VAL G CA 1
ATOM 15455 C C . VAL D 1 330 ? 31.634 -48.965 51.521 1.00 55.07 330 VAL G C 1
ATOM 15456 O O . VAL D 1 330 ? 32.539 -49.284 52.302 1.00 54.56 330 VAL G O 1
ATOM 15460 N N . ILE D 1 331 ? 31.629 -49.360 50.245 1.00 53.66 331 ILE G N 1
ATOM 15461 C CA . ILE D 1 331 ? 32.705 -50.193 49.714 1.00 56.54 331 ILE G CA 1
ATOM 15462 C C . ILE D 1 331 ? 34.032 -49.447 49.753 1.00 55.95 331 ILE G C 1
ATOM 15463 O O . ILE D 1 331 ? 35.096 -50.063 49.896 1.00 58.58 331 ILE G O 1
ATOM 15468 N N . ARG D 1 332 ? 33.994 -48.118 49.636 1.00 61.12 332 ARG G N 1
ATOM 15469 C CA . ARG D 1 332 ? 35.212 -47.321 49.737 1.00 59.74 332 ARG G CA 1
ATOM 15470 C C . ARG D 1 332 ? 35.891 -47.535 51.085 1.00 58.97 332 ARG G C 1
ATOM 15471 O O . ARG D 1 332 ? 37.111 -47.728 51.157 1.00 60.21 332 ARG G O 1
ATOM 15479 N N . GLU D 1 333 ? 35.109 -47.520 52.167 1.00 59.90 333 GLU G N 1
ATOM 15480 C CA . GLU D 1 333 ? 35.663 -47.785 53.490 1.00 60.79 333 GLU G CA 1
ATOM 15481 C C . GLU D 1 333 ? 36.165 -49.217 53.615 1.00 60.50 333 GLU G C 1
ATOM 15482 O O . GLU D 1 333 ? 37.096 -49.481 54.385 1.00 61.95 333 GLU G O 1
ATOM 15488 N N . LEU D 1 334 ? 35.565 -50.149 52.875 1.00 61.43 334 LEU G N 1
ATOM 15489 C CA . LEU D 1 334 ? 35.953 -51.552 52.905 1.00 59.08 334 LEU G CA 1
ATOM 15490 C C . LEU D 1 334 ? 37.083 -51.873 51.931 1.00 59.88 334 LEU G C 1
ATOM 15491 O O . LEU D 1 334 ? 37.246 -53.037 51.551 1.00 61.24 334 LEU G O 1
ATOM 15496 N N . GLY D 1 335 ? 37.867 -50.872 51.527 1.00 62.50 335 GLY G N 1
ATOM 15497 C CA . GLY D 1 335 ? 38.941 -51.097 50.577 1.00 61.75 335 GLY G CA 1
ATOM 15498 C C . GLY D 1 335 ? 40.008 -52.060 51.057 1.00 63.30 335 GLY G C 1
ATOM 15499 O O . GLY D 1 335 ? 40.668 -52.696 50.230 1.00 63.31 335 GLY G O 1
ATOM 15500 N N . ASP D 1 336 ? 40.188 -52.194 52.370 1.00 61.93 336 ASP G N 1
ATOM 15501 C CA . ASP D 1 336 ? 41.212 -53.068 52.925 1.00 64.30 336 ASP G CA 1
ATOM 15502 C C . ASP D 1 336 ? 40.693 -54.457 53.278 1.00 63.97 336 ASP G C 1
ATOM 15503 O O . ASP D 1 336 ? 41.397 -55.202 53.966 1.00 65.97 336 ASP G O 1
ATOM 15508 N N . VAL D 1 337 ? 39.492 -54.827 52.832 1.00 61.55 337 VAL G N 1
ATOM 15509 C CA . VAL D 1 337 ? 38.943 -56.137 53.173 1.00 63.28 337 VAL G CA 1
ATOM 15510 C C . VAL D 1 337 ? 38.325 -56.808 51.951 1.00 63.21 337 VAL G C 1
ATOM 15511 O O . VAL D 1 337 ? 38.266 -58.041 51.878 1.00 60.72 337 VAL G O 1
ATOM 15515 N N . ILE D 1 338 ? 37.861 -56.017 50.984 1.00 59.11 338 ILE G N 1
ATOM 15516 C CA . ILE D 1 338 ? 37.184 -56.568 49.814 1.00 57.39 338 ILE G CA 1
ATOM 15517 C C . ILE D 1 338 ? 38.210 -56.913 48.746 1.00 57.98 338 ILE G C 1
ATOM 15518 O O . ILE D 1 338 ? 39.297 -56.329 48.678 1.00 60.76 338 ILE G O 1
ATOM 15523 N N . ALA D 1 339 ? 37.860 -57.881 47.903 1.00 53.51 339 ALA G N 1
ATOM 15524 C CA . ALA D 1 339 ? 38.660 -58.194 46.724 1.00 50.50 339 ALA G CA 1
ATOM 15525 C C . ALA D 1 339 ? 38.427 -57.112 45.676 1.00 54.44 339 ALA G C 1
ATOM 15526 O O . ALA D 1 339 ? 37.368 -57.069 45.042 1.00 57.77 339 ALA G O 1
ATOM 15528 N N . ARG D 1 340 ? 39.417 -56.236 45.498 1.00 54.59 340 ARG G N 1
ATOM 15529 C CA . ARG D 1 340 ? 39.233 -55.057 44.656 1.00 54.94 340 ARG G CA 1
ATOM 15530 C C . ARG D 1 340 ? 39.020 -55.430 43.193 1.00 53.95 340 ARG G C 1
ATOM 15531 O O . ARG D 1 340 ? 38.217 -54.796 42.498 1.00 56.24 340 ARG G O 1
ATOM 15539 N N . ASP D 1 341 ? 39.721 -56.453 42.708 1.00 55.52 341 ASP G N 1
ATOM 15540 C CA . ASP D 1 341 ? 39.687 -56.794 41.291 1.00 57.41 341 ASP G CA 1
ATOM 15541 C C . ASP D 1 341 ? 38.418 -57.519 40.863 1.00 58.54 341 ASP G C 1
ATOM 15542 O O . ASP D 1 341 ? 38.319 -57.900 39.691 1.00 59.17 341 ASP G O 1
ATOM 15547 N N . ALA D 1 342 ? 37.456 -57.720 41.763 1.00 58.06 342 ALA G N 1
ATOM 15548 C CA . ALA D 1 342 ? 36.233 -58.431 41.406 1.00 51.29 342 ALA G CA 1
ATOM 15549 C C . ALA D 1 342 ? 35.492 -57.702 40.292 1.00 52.51 342 ALA G C 1
ATOM 15550 O O . ALA D 1 342 ? 35.202 -56.506 40.399 1.00 54.08 342 ALA G O 1
ATOM 15552 N N . LEU D 1 343 ? 35.184 -58.429 39.221 1.00 47.72 343 LEU G N 1
ATOM 15553 C CA . LEU D 1 343 ? 34.586 -57.833 38.035 1.00 48.49 343 LEU G CA 1
ATOM 15554 C C . LEU D 1 343 ? 33.110 -57.527 38.259 1.00 51.86 343 LEU G C 1
ATOM 15555 O O . LEU D 1 343 ? 32.398 -58.279 38.931 1.00 49.51 343 LEU G O 1
ATOM 15560 N N . THR D 1 344 ? 32.656 -56.413 37.692 1.00 50.55 344 THR G N 1
ATOM 15561 C CA . THR D 1 344 ? 31.255 -56.019 37.710 1.00 47.67 344 THR G CA 1
ATOM 15562 C C . THR D 1 344 ? 30.711 -56.018 36.286 1.00 49.24 344 THR G C 1
ATOM 15563 O O . THR D 1 344 ? 31.452 -56.175 35.312 1.00 50.56 344 THR G O 1
ATOM 15567 N N . VAL D 1 345 ? 29.393 -55.830 36.172 1.00 46.33 345 VAL G N 1
ATOM 15568 C CA . VAL D 1 345 ? 28.741 -55.935 34.870 1.00 46.71 345 VAL G CA 1
ATOM 15569 C C . VAL D 1 345 ? 29.089 -54.774 33.948 1.00 46.64 345 VAL G C 1
ATOM 15570 O O . VAL D 1 345 ? 28.993 -54.917 32.724 1.00 45.78 345 VAL G O 1
ATOM 15574 N N . ASN D 1 346 ? 29.492 -53.624 34.491 1.00 44.45 346 ASN G N 1
ATOM 15575 C CA . ASN D 1 346 ? 29.823 -52.472 33.660 1.00 45.62 346 ASN G CA 1
ATOM 15576 C C . ASN D 1 346 ? 31.224 -52.556 33.059 1.00 48.69 346 ASN G C 1
ATOM 15577 O O . ASN D 1 346 ? 31.739 -51.542 32.572 1.00 48.01 346 ASN G O 1
ATOM 15582 N N . GLY D 1 347 ? 31.848 -53.735 33.077 1.00 51.49 347 GLY G N 1
ATOM 15583 C CA . GLY D 1 347 ? 33.191 -53.908 32.571 1.00 47.82 347 GLY G CA 1
ATOM 15584 C C . GLY D 1 347 ? 34.293 -53.485 33.515 1.00 47.83 347 GLY G C 1
ATOM 15585 O O . GLY D 1 347 ? 35.442 -53.904 33.329 1.00 52.81 347 GLY G O 1
ATOM 15586 N N . GLN D 1 348 ? 33.988 -52.672 34.520 1.00 49.63 348 GLN G N 1
ATOM 15587 C CA . GLN D 1 348 ? 34.974 -52.220 35.486 1.00 50.21 348 GLN G CA 1
ATOM 15588 C C . GLN D 1 348 ? 34.960 -53.115 36.722 1.00 51.42 348 GLN G C 1
ATOM 15589 O O . GLN D 1 348 ? 34.058 -53.929 36.927 1.00 51.20 348 GLN G O 1
ATOM 15595 N N . THR D 1 349 ? 35.984 -52.954 37.554 1.00 55.01 349 THR G N 1
ATOM 15596 C CA . THR D 1 349 ? 36.049 -53.683 38.809 1.00 53.75 349 THR G CA 1
ATOM 15597 C C . THR D 1 349 ? 35.241 -52.960 39.883 1.00 53.44 349 THR G C 1
ATOM 15598 O O . THR D 1 349 ? 34.878 -51.788 39.743 1.00 52.13 349 THR G O 1
ATOM 15602 N N . LEU D 1 350 ? 34.958 -53.683 40.969 1.00 52.75 350 LEU G N 1
ATOM 15603 C CA . LEU D 1 350 ? 34.222 -53.086 42.078 1.00 50.90 350 LEU G CA 1
ATOM 15604 C C . LEU D 1 350 ? 35.004 -51.945 42.714 1.00 52.96 350 LEU G C 1
ATOM 15605 O O . LEU D 1 350 ? 34.406 -51.010 43.259 1.00 58.47 350 LEU G O 1
ATOM 15610 N N . TRP D 1 351 ? 36.335 -51.997 42.649 1.00 55.20 351 TRP G N 1
ATOM 15611 C CA . TRP D 1 351 ? 37.146 -50.924 43.213 1.00 53.02 351 TRP G CA 1
ATOM 15612 C C . TRP D 1 351 ? 37.173 -49.705 42.301 1.00 56.62 351 TRP G C 1
ATOM 15613 O O . TRP D 1 351 ? 37.038 -48.572 42.776 1.00 58.58 351 TRP G O 1
ATOM 15624 N N . ASP D 1 352 ? 37.337 -49.918 40.991 1.00 55.35 352 ASP G N 1
ATOM 15625 C CA . ASP D 1 352 ? 37.341 -48.801 40.051 1.00 55.31 352 ASP G CA 1
ATOM 15626 C C . ASP D 1 352 ? 36.040 -48.012 40.107 1.00 53.88 352 ASP G C 1
ATOM 15627 O O . ASP D 1 352 ? 36.035 -46.806 39.838 1.00 56.24 352 ASP G O 1
ATOM 15632 N N . ASN D 1 353 ? 34.934 -48.668 40.454 1.00 52.45 353 ASN G N 1
ATOM 15633 C CA . ASN D 1 353 ? 33.642 -48.005 40.555 1.00 50.13 353 ASN G CA 1
ATOM 15634 C C . ASN D 1 353 ? 33.383 -47.397 41.927 1.00 52.80 353 ASN G C 1
ATOM 15635 O O . ASN D 1 353 ? 32.361 -46.727 42.105 1.00 53.76 353 ASN G O 1
ATOM 15640 N N . CYS D 1 354 ? 34.275 -47.607 42.897 1.00 51.47 354 CYS G N 1
ATOM 15641 C CA . CYS D 1 354 ? 34.029 -47.175 44.265 1.00 52.80 354 CYS G CA 1
ATOM 15642 C C . CYS D 1 354 ? 35.212 -46.503 44.947 1.00 56.35 354 CYS G C 1
ATOM 15643 O O . CYS D 1 354 ? 35.025 -45.935 46.027 1.00 56.64 354 CYS G O 1
ATOM 15646 N N . LYS D 1 355 ? 36.414 -46.551 44.365 1.00 57.05 355 LYS G N 1
ATOM 15647 C CA . LYS D 1 355 ? 37.580 -45.974 45.029 1.00 58.45 355 LYS G CA 1
ATOM 15648 C C . LYS D 1 355 ? 37.459 -44.463 45.184 1.00 56.97 355 LYS G C 1
ATOM 15649 O O . LYS D 1 355 ? 38.017 -43.891 46.127 1.00 53.26 355 LYS G O 1
ATOM 15655 N N . ASP D 1 356 ? 36.736 -43.803 44.280 1.00 55.93 356 ASP G N 1
ATOM 15656 C CA . ASP D 1 356 ? 36.557 -42.357 44.322 1.00 56.65 356 ASP G CA 1
ATOM 15657 C C . ASP D 1 356 ? 35.155 -41.962 44.769 1.00 57.92 356 ASP G C 1
ATOM 15658 O O . ASP D 1 356 ? 34.738 -40.819 44.557 1.00 59.66 356 ASP G O 1
ATOM 15663 N N . ALA D 1 357 ? 34.422 -42.883 45.380 1.00 55.63 357 ALA G N 1
ATOM 15664 C CA . ALA D 1 357 ? 33.067 -42.585 45.828 1.00 56.85 357 ALA G CA 1
ATOM 15665 C C . ALA D 1 357 ? 33.106 -41.556 46.951 1.00 55.32 357 ALA G C 1
ATOM 15666 O O . ALA D 1 357 ? 33.899 -41.699 47.889 1.00 54.75 357 ALA G O 1
ATOM 15668 N N . PRO D 1 358 ? 32.277 -40.519 46.900 1.00 54.79 358 PRO G N 1
ATOM 15669 C CA . PRO D 1 358 ? 32.288 -39.498 47.947 1.00 53.16 358 PRO G CA 1
ATOM 15670 C C . PRO D 1 358 ? 31.352 -39.838 49.100 1.00 50.66 358 PRO G C 1
ATOM 15671 O O . PRO D 1 358 ? 30.388 -40.594 48.963 1.00 51.53 358 PRO G O 1
ATOM 15675 N N . ASN D 1 359 ? 31.665 -39.256 50.255 1.00 55.51 359 ASN G N 1
ATOM 15676 C CA . ASN D 1 359 ? 30.896 -39.446 51.481 1.00 53.47 359 ASN G CA 1
ATOM 15677 C C . ASN D 1 359 ? 30.475 -38.070 51.979 1.00 54.65 359 ASN G C 1
ATOM 15678 O O . ASN D 1 359 ? 31.312 -37.290 52.444 1.00 56.27 359 ASN G O 1
ATOM 15683 N N . TRP D 1 360 ? 29.179 -37.774 51.883 1.00 54.07 360 TRP G N 1
ATOM 15684 C CA . TRP D 1 360 ? 28.646 -36.466 52.241 1.00 52.30 360 TRP G CA 1
ATOM 15685 C C . TRP D 1 360 ? 28.028 -36.429 53.632 1.00 52.07 360 TRP G C 1
ATOM 15686 O O . TRP D 1 360 ? 27.597 -35.359 54.071 1.00 51.37 360 TRP G O 1
ATOM 15697 N N . ASN D 1 361 ? 27.973 -37.561 54.335 1.00 55.62 361 ASN G N 1
ATOM 15698 C CA . ASN D 1 361 ? 27.390 -37.596 55.679 1.00 56.04 361 ASN G CA 1
ATOM 15699 C C . ASN D 1 361 ? 28.016 -38.782 56.416 1.00 61.03 361 ASN G C 1
ATOM 15700 O O . ASN D 1 361 ? 27.524 -39.910 56.333 1.00 62.64 361 ASN G O 1
ATOM 15705 N N . ARG D 1 362 ? 29.100 -38.509 57.139 1.00 62.39 362 ARG G N 1
ATOM 15706 C CA . ARG D 1 362 ? 29.773 -39.547 57.909 1.00 61.88 362 ARG G CA 1
ATOM 15707 C C . ARG D 1 362 ? 29.060 -39.870 59.216 1.00 61.36 362 ARG G C 1
ATOM 15708 O O . ARG D 1 362 ? 29.528 -40.739 59.958 1.00 61.81 362 ARG G O 1
ATOM 15716 N N . GLU D 1 363 ? 27.952 -39.191 59.519 1.00 62.87 363 GLU G N 1
ATOM 15717 C CA . GLU D 1 363 ? 27.058 -39.633 60.582 1.00 64.34 363 GLU G CA 1
ATOM 15718 C C . GLU D 1 363 ? 26.120 -40.739 60.119 1.00 65.79 363 GLU G C 1
ATOM 15719 O O . GLU D 1 363 ? 25.466 -41.369 60.958 1.00 65.01 363 GLU G O 1
ATOM 15725 N N . VAL D 1 364 ? 26.039 -40.978 58.813 1.00 65.74 364 VAL G N 1
ATOM 15726 C CA . VAL D 1 364 ? 25.270 -42.078 58.256 1.00 64.98 364 VAL G CA 1
ATOM 15727 C C . VAL D 1 364 ? 26.175 -43.199 57.761 1.00 63.29 364 VAL G C 1
ATOM 15728 O O . VAL D 1 364 ? 25.872 -44.378 57.956 1.00 62.74 364 VAL G O 1
ATOM 15732 N N . ILE D 1 365 ? 27.297 -42.850 57.138 1.00 61.46 365 ILE G N 1
ATOM 15733 C CA . ILE D 1 365 ? 28.269 -43.816 56.639 1.00 60.70 365 ILE G CA 1
ATOM 15734 C C . ILE D 1 365 ? 29.589 -43.514 57.339 1.00 62.11 365 ILE G C 1
ATOM 15735 O O . ILE D 1 365 ? 30.345 -42.634 56.912 1.00 56.12 365 ILE G O 1
ATOM 15740 N N . HIS D 1 366 ? 29.868 -44.243 58.417 1.00 63.53 366 HIS G N 1
ATOM 15741 C CA . HIS D 1 366 ? 31.056 -44.000 59.220 1.00 61.08 366 HIS G CA 1
ATOM 15742 C C . HIS D 1 366 ? 32.321 -44.423 58.478 1.00 62.86 366 HIS G C 1
ATOM 15743 O O . HIS D 1 366 ? 32.287 -45.199 57.518 1.00 61.29 366 HIS G O 1
ATOM 15750 N N . ALA D 1 367 ? 33.452 -43.900 58.944 1.00 66.74 367 ALA G N 1
ATOM 15751 C CA . ALA D 1 367 ? 34.741 -44.390 58.488 1.00 67.11 367 ALA G CA 1
ATOM 15752 C C . ALA D 1 367 ? 35.010 -45.772 59.079 1.00 65.57 367 ALA G C 1
ATOM 15753 O O . ALA D 1 367 ? 34.397 -46.183 60.069 1.00 65.88 367 ALA G O 1
ATOM 15755 N N . PHE D 1 368 ? 35.944 -46.494 58.456 1.00 65.22 368 PHE G N 1
ATOM 15756 C CA . PHE D 1 368 ? 36.181 -47.880 58.852 1.00 70.28 368 PHE G CA 1
ATOM 15757 C C . PHE D 1 368 ? 36.742 -47.972 60.267 1.00 71.26 368 PHE G C 1
ATOM 15758 O O . PHE D 1 368 ? 36.294 -48.806 61.063 1.00 68.39 368 PHE G O 1
ATOM 15766 N N . ASN D 1 369 ? 37.719 -47.130 60.601 1.00 71.23 369 ASN G N 1
ATOM 15767 C CA . ASN D 1 369 ? 38.367 -47.198 61.904 1.00 72.44 369 ASN G CA 1
ATOM 15768 C C . ASN D 1 369 ? 37.612 -46.443 62.991 1.00 70.83 369 ASN G C 1
ATOM 15769 O O . ASN D 1 369 ? 38.008 -46.508 64.159 1.00 75.84 369 ASN G O 1
ATOM 15774 N N . GLU D 1 370 ? 36.542 -45.735 62.636 1.00 71.02 370 GLU G N 1
ATOM 15775 C CA . GLU D 1 370 ? 35.607 -45.148 63.595 1.00 74.70 370 GLU G CA 1
ATOM 15776 C C . GLU D 1 370 ? 34.220 -45.546 63.111 1.00 74.65 370 GLU G C 1
ATOM 15777 O O . GLU D 1 370 ? 33.501 -44.740 62.501 1.00 75.00 370 GLU G O 1
ATOM 15783 N N . PRO D 1 371 ? 33.816 -46.791 63.356 1.00 70.23 371 PRO G N 1
ATOM 15784 C CA . PRO D 1 371 ? 32.561 -47.296 62.785 1.00 68.51 371 PRO G CA 1
ATOM 15785 C C . PRO D 1 371 ? 31.342 -46.950 63.625 1.00 66.65 371 PRO G C 1
ATOM 15786 O O . PRO D 1 371 ? 31.446 -46.315 64.677 1.00 69.07 371 PRO G O 1
ATOM 15790 N N . PHE D 1 372 ? 30.172 -47.379 63.146 1.00 62.97 372 PHE G N 1
ATOM 15791 C CA . PHE D 1 372 ? 28.930 -47.172 63.879 1.00 63.29 372 PHE G CA 1
ATOM 15792 C C . PHE D 1 372 ? 28.778 -48.191 65.003 1.00 63.18 372 PHE G C 1
ATOM 15793 O O . PHE D 1 372 ? 28.476 -47.826 66.146 1.00 62.32 372 PHE G O 1
ATOM 15801 N N . LYS D 1 373 ? 28.984 -49.472 64.700 1.00 66.41 373 LYS G N 1
ATOM 15802 C CA . LYS D 1 373 ? 28.981 -50.524 65.705 1.00 68.07 373 LYS G CA 1
ATOM 15803 C C . LYS D 1 373 ? 30.078 -51.527 65.380 1.00 67.35 373 LYS G C 1
ATOM 15804 O O . LYS D 1 373 ? 30.313 -51.845 64.211 1.00 66.09 373 LYS G O 1
ATOM 15810 N N . THR D 1 374 ? 30.744 -52.018 66.422 1.00 73.01 374 THR G N 1
ATOM 15811 C CA . THR D 1 374 ? 31.924 -52.860 66.273 1.00 73.92 374 THR G CA 1
ATOM 15812 C C . THR D 1 374 ? 31.548 -54.337 66.281 1.00 70.52 374 THR G C 1
ATOM 15813 O O . THR D 1 374 ? 30.731 -54.777 67.096 1.00 69.06 374 THR G O 1
ATOM 15817 N N . GLU D 1 375 ? 32.156 -55.095 65.364 1.00 72.47 375 GLU G N 1
ATOM 15818 C CA . GLU D 1 375 ? 31.957 -56.543 65.264 1.00 70.83 375 GLU G CA 1
ATOM 15819 C C . GLU D 1 375 ? 30.474 -56.888 65.177 1.00 70.68 375 GLU G C 1
ATOM 15820 O O . GLU D 1 375 ? 30.012 -57.901 65.704 1.00 65.38 375 GLU G O 1
ATOM 15826 N N . ALA D 1 376 ? 29.722 -56.027 64.497 1.00 71.38 376 ALA G N 1
ATOM 15827 C CA . ALA D 1 376 ? 28.280 -56.159 64.369 1.00 73.29 376 ALA G CA 1
ATOM 15828 C C . ALA D 1 376 ? 27.870 -57.033 63.193 1.00 69.56 376 ALA G C 1
ATOM 15829 O O . ALA D 1 376 ? 26.693 -57.033 62.818 1.00 69.30 376 ALA G O 1
ATOM 15831 N N . GLY D 1 377 ? 28.808 -57.768 62.601 1.00 65.07 377 GLY G N 1
ATOM 15832 C CA . GLY D 1 377 ? 28.460 -58.651 61.506 1.00 62.32 377 GLY G CA 1
ATOM 15833 C C . GLY D 1 377 ? 27.555 -59.780 61.957 1.00 68.70 377 GLY G C 1
ATOM 15834 O O . GLY D 1 377 ? 27.538 -60.173 63.124 1.00 69.54 377 GLY G O 1
ATOM 15835 N N . ILE D 1 378 ? 26.780 -60.303 61.005 1.00 65.45 378 ILE G N 1
ATOM 15836 C CA . ILE D 1 378 ? 25.871 -61.401 61.303 1.00 62.92 378 ILE G CA 1
ATOM 15837 C C . ILE D 1 378 ? 26.679 -62.613 61.738 1.00 66.63 378 ILE G C 1
ATOM 15838 O O . ILE D 1 378 ? 27.659 -62.995 61.087 1.00 65.99 378 ILE G O 1
ATOM 15843 N N . ALA D 1 379 ? 26.280 -63.218 62.852 1.00 67.69 379 ALA G N 1
ATOM 15844 C CA . ALA D 1 379 ? 27.009 -64.327 63.446 1.00 64.19 379 ALA G CA 1
ATOM 15845 C C . ALA D 1 379 ? 26.242 -65.630 63.275 1.00 65.59 379 ALA G C 1
ATOM 15846 O O . ALA D 1 379 ? 25.008 -65.648 63.240 1.00 67.01 379 ALA G O 1
ATOM 15848 N N . VAL D 1 380 ? 26.991 -66.726 63.173 1.00 63.98 380 VAL G N 1
ATOM 15849 C CA . VAL D 1 380 ? 26.434 -68.070 63.076 1.00 61.57 380 VAL G CA 1
ATOM 15850 C C . VAL D 1 380 ? 26.720 -68.800 64.380 1.00 67.83 380 VAL G C 1
ATOM 15851 O O . VAL D 1 380 ? 27.871 -68.848 64.834 1.00 65.98 380 VAL G O 1
ATOM 15855 N N . LEU D 1 381 ? 25.678 -69.364 64.979 1.00 70.33 381 LEU G N 1
ATOM 15856 C CA . LEU D 1 381 ? 25.782 -70.075 66.244 1.00 69.90 381 LEU G CA 1
ATOM 15857 C C . LEU D 1 381 ? 25.802 -71.581 66.004 1.00 72.32 381 LEU G C 1
ATOM 15858 O O . LEU D 1 381 ? 25.394 -72.074 64.950 1.00 72.10 381 LEU G O 1
ATOM 15863 N N . ARG D 1 382 ? 26.286 -72.311 67.007 1.00 76.08 382 ARG G N 1
ATOM 15864 C CA . ARG D 1 382 ? 26.400 -73.757 66.911 1.00 72.81 382 ARG G CA 1
ATOM 15865 C C . ARG D 1 382 ? 26.155 -74.373 68.281 1.00 77.53 382 ARG G C 1
ATOM 15866 O O . ARG D 1 382 ? 26.408 -73.748 69.315 1.00 78.45 382 ARG G O 1
ATOM 15868 N N . GLY D 1 383 ? 25.655 -75.601 68.276 1.00 67.11 383 GLY G N 1
ATOM 15869 C CA . GLY D 1 383 ? 25.394 -76.322 69.505 1.00 71.60 383 GLY G CA 1
ATOM 15870 C C . GLY D 1 383 ? 24.446 -77.479 69.256 1.00 75.81 383 GLY G C 1
ATOM 15871 O O . GLY D 1 383 ? 24.136 -77.817 68.112 1.00 74.53 383 GLY G O 1
ATOM 15872 N N . ASN D 1 384 ? 24.001 -78.082 70.362 1.00 75.58 384 ASN G N 1
ATOM 15873 C CA . ASN D 1 384 ? 23.035 -79.171 70.276 1.00 78.87 384 ASN G CA 1
ATOM 15874 C C . ASN D 1 384 ? 21.637 -78.678 69.923 1.00 75.33 384 ASN G C 1
ATOM 15875 O O . ASN D 1 384 ? 20.846 -79.442 69.364 1.00 70.33 384 ASN G O 1
ATOM 15880 N N . LEU D 1 385 ? 21.317 -77.419 70.233 1.00 75.33 385 LEU G N 1
ATOM 15881 C CA . LEU D 1 385 ? 20.008 -76.878 69.887 1.00 74.44 385 LEU G CA 1
ATOM 15882 C C . LEU D 1 385 ? 19.905 -76.538 68.406 1.00 69.73 385 LEU G C 1
ATOM 15883 O O . LEU D 1 385 ? 18.795 -76.499 67.862 1.00 72.29 385 LEU G O 1
ATOM 15888 N N . CYS D 1 386 ? 21.035 -76.288 67.748 1.00 65.71 386 CYS G N 1
ATOM 15889 C CA . CYS D 1 386 ? 21.076 -76.016 66.311 1.00 66.55 386 CYS G CA 1
ATOM 15890 C C . CYS D 1 386 ? 22.265 -76.752 65.712 1.00 66.08 386 CYS G C 1
ATOM 15891 O O . CYS D 1 386 ? 23.331 -76.166 65.482 1.00 67.39 386 CYS G O 1
ATOM 15894 N N . PRO D 1 387 ? 22.118 -78.055 65.443 1.00 67.53 387 PRO G N 1
ATOM 15895 C CA . PRO D 1 387 ? 23.247 -78.809 64.871 1.00 69.08 387 PRO G CA 1
ATOM 15896 C C . PRO D 1 387 ? 23.663 -78.323 63.493 1.00 68.26 387 PRO G C 1
ATOM 15897 O O . PRO D 1 387 ? 24.864 -78.267 63.205 1.00 68.82 387 PRO G O 1
ATOM 15901 N N . ASP D 1 388 ? 22.712 -77.956 62.638 1.00 65.86 388 ASP G N 1
ATOM 15902 C CA . ASP D 1 388 ? 23.027 -77.458 61.306 1.00 64.31 388 ASP G CA 1
ATOM 15903 C C . ASP D 1 388 ? 23.129 -75.938 61.245 1.00 62.18 388 ASP G C 1
ATOM 15904 O O . ASP D 1 388 ? 23.234 -75.381 60.148 1.00 59.69 388 ASP G O 1
ATOM 15909 N N . GLY D 1 389 ? 23.100 -75.259 62.390 1.00 66.60 389 GLY G N 1
ATOM 15910 C CA . GLY D 1 389 ? 23.362 -73.833 62.415 1.00 62.69 389 GLY G CA 1
ATOM 15911 C C . GLY D 1 389 ? 22.200 -72.955 62.835 1.00 61.87 389 GLY G C 1
ATOM 15912 O O . GLY D 1 389 ? 21.035 -73.350 62.747 1.00 62.00 389 GLY G O 1
ATOM 15913 N N . ALA D 1 390 ? 22.527 -71.753 63.304 1.00 63.14 390 ALA G N 1
ATOM 15914 C CA . ALA D 1 390 ? 21.549 -70.728 63.634 1.00 63.93 390 ALA G CA 1
ATOM 15915 C C . ALA D 1 390 ? 22.230 -69.375 63.498 1.00 63.68 390 ALA G C 1
ATOM 15916 O O . ALA D 1 390 ? 23.445 -69.260 63.672 1.00 64.22 390 ALA G O 1
ATOM 15918 N N . VAL D 1 391 ? 21.442 -68.350 63.178 1.00 61.86 391 VAL G N 1
ATOM 15919 C CA . VAL D 1 391 ? 21.978 -67.025 62.901 1.00 62.51 391 VAL G CA 1
ATOM 15920 C C . VAL D 1 391 ? 21.420 -66.028 63.910 1.00 63.60 391 VAL G C 1
ATOM 15921 O O . VAL D 1 391 ? 20.449 -66.294 64.620 1.00 65.65 391 VAL G O 1
ATOM 15925 N N . ILE D 1 392 ? 22.055 -64.860 63.951 1.00 67.03 392 ILE G N 1
ATOM 15926 C CA . ILE D 1 392 ? 21.657 -63.769 64.832 1.00 65.06 392 ILE G CA 1
ATOM 15927 C C . ILE D 1 392 ? 22.320 -62.500 64.317 1.00 66.02 392 ILE G C 1
ATOM 15928 O O . ILE D 1 392 ? 23.468 -62.525 63.863 1.00 66.81 392 ILE G O 1
ATOM 15933 N N . LYS D 1 393 ? 21.581 -61.390 64.366 1.00 64.46 393 LYS G N 1
ATOM 15934 C CA . LYS D 1 393 ? 22.065 -60.102 63.877 1.00 68.76 393 LYS G CA 1
ATOM 15935 C C . LYS D 1 393 ? 22.360 -59.198 65.067 1.00 71.40 393 LYS G C 1
ATOM 15936 O O . LYS D 1 393 ? 21.473 -58.466 65.532 1.00 70.36 393 LYS G O 1
ATOM 15942 N N . PRO D 1 394 ? 23.589 -59.203 65.593 1.00 74.06 394 PRO G N 1
ATOM 15943 C CA . PRO D 1 394 ? 23.880 -58.399 66.789 1.00 74.61 394 PRO G CA 1
ATOM 15944 C C . PRO D 1 394 ? 23.981 -56.906 66.522 1.00 73.91 394 PRO G C 1
ATOM 15945 O O . PRO D 1 394 ? 24.070 -56.134 67.485 1.00 71.35 394 PRO G O 1
ATOM 15949 N N . SER D 1 395 ? 23.978 -56.475 65.257 1.00 72.12 395 SER G N 1
ATOM 15950 C CA . SER D 1 395 ? 24.020 -55.046 64.964 1.00 69.91 395 SER G CA 1
ATOM 15951 C C . SER D 1 395 ? 22.769 -54.338 65.464 1.00 69.89 395 SER G C 1
ATOM 15952 O O . SER D 1 395 ? 22.828 -53.161 65.841 1.00 67.60 395 SER G O 1
ATOM 15955 N N . ALA D 1 396 ? 21.631 -55.033 65.475 1.00 69.88 396 ALA G N 1
ATOM 15956 C CA . ALA D 1 396 ? 20.377 -54.483 65.969 1.00 70.01 396 ALA G CA 1
ATOM 15957 C C . ALA D 1 396 ? 19.944 -55.137 67.277 1.00 74.06 396 ALA G C 1
ATOM 15958 O O . ALA D 1 396 ? 18.762 -55.090 67.630 1.00 72.93 396 ALA G O 1
ATOM 15960 N N . ALA D 1 397 ? 20.878 -55.744 68.001 1.00 76.38 397 ALA G N 1
ATOM 15961 C CA . ALA D 1 397 ? 20.588 -56.420 69.255 1.00 74.72 397 ALA G CA 1
ATOM 15962 C C . ALA D 1 397 ? 21.066 -55.588 70.440 1.00 77.67 397 ALA G C 1
ATOM 15963 O O . ALA D 1 397 ? 21.757 -54.579 70.293 1.00 75.46 397 ALA G O 1
ATOM 15965 N N . THR D 1 398 ? 20.680 -56.033 71.646 1.00 78.50 398 THR G N 1
ATOM 15966 C CA . THR D 1 398 ? 21.148 -55.392 72.871 1.00 81.03 398 THR G CA 1
ATOM 15967 C C . THR D 1 398 ? 22.450 -56.044 73.315 1.00 81.62 398 THR G C 1
ATOM 15968 O O . THR D 1 398 ? 22.526 -57.277 73.360 1.00 80.68 398 THR G O 1
ATOM 15972 N N . PRO D 1 399 ? 23.488 -55.255 73.620 1.00 81.32 399 PRO G N 1
ATOM 15973 C CA . PRO D 1 399 ? 24.782 -55.859 73.989 1.00 82.33 399 PRO G CA 1
ATOM 15974 C C . PRO D 1 399 ? 24.704 -56.801 75.180 1.00 80.80 399 PRO G C 1
ATOM 15975 O O . PRO D 1 399 ? 25.296 -57.889 75.145 1.00 78.54 399 PRO G O 1
ATOM 15979 N N . ALA D 1 400 ? 23.974 -56.420 76.231 1.00 81.66 400 ALA G N 1
ATOM 15980 C CA . ALA D 1 400 ? 23.964 -57.212 77.458 1.00 78.01 400 ALA G CA 1
ATOM 15981 C C . ALA D 1 400 ? 23.483 -58.634 77.203 1.00 78.09 400 ALA G C 1
ATOM 15982 O O . ALA D 1 400 ? 23.971 -59.585 77.827 1.00 78.01 400 ALA G O 1
ATOM 15984 N N . LEU D 1 401 ? 22.535 -58.804 76.283 1.00 78.46 401 LEU G N 1
ATOM 15985 C CA . LEU D 1 401 ? 21.913 -60.097 76.042 1.00 79.68 401 LEU G CA 1
ATOM 15986 C C . LEU D 1 401 ? 22.561 -60.860 74.891 1.00 83.85 401 LEU G C 1
ATOM 15987 O O . LEU D 1 401 ? 21.974 -61.819 74.379 1.00 82.73 401 LEU G O 1
ATOM 15992 N N . LEU D 1 402 ? 23.758 -60.449 74.472 1.00 84.37 402 LEU G N 1
ATOM 15993 C CA . LEU D 1 402 ? 24.587 -61.238 73.568 1.00 81.89 402 LEU G CA 1
ATOM 15994 C C . LEU D 1 402 ? 25.430 -62.256 74.322 1.00 81.70 402 LEU G C 1
ATOM 15995 O O . LEU D 1 402 ? 26.424 -62.775 73.797 1.00 79.18 402 LEU G O 1
ATOM 16000 N N . LYS D 1 403 ? 25.039 -62.519 75.570 1.00 83.82 403 LYS G N 1
ATOM 16001 C CA . LYS D 1 403 ? 25.620 -63.538 76.432 1.00 86.64 403 LYS G CA 1
ATOM 16002 C C . LYS D 1 403 ? 24.634 -63.753 77.570 1.00 83.03 403 LYS G C 1
ATOM 16003 O O . LYS D 1 403 ? 24.565 -62.939 78.497 1.00 82.06 403 LYS G O 1
ATOM 16005 N N . HIS D 1 404 ? 23.841 -64.820 77.497 1.00 80.36 404 HIS G N 1
ATOM 16006 C CA . HIS D 1 404 ? 22.662 -64.893 78.347 1.00 81.65 404 HIS G CA 1
ATOM 16007 C C . HIS D 1 404 ? 22.241 -66.340 78.548 1.00 84.27 404 HIS G C 1
ATOM 16008 O O . HIS D 1 404 ? 22.509 -67.207 77.710 1.00 85.25 404 HIS G O 1
ATOM 16015 N N . LYS D 1 405 ? 21.571 -66.577 79.674 1.00 78.70 405 LYS G N 1
ATOM 16016 C CA . LYS D 1 405 ? 20.998 -67.874 80.005 1.00 86.01 405 LYS G CA 1
ATOM 16017 C C . LYS D 1 405 ? 19.785 -67.658 80.896 1.00 85.22 405 LYS G C 1
ATOM 16018 O O . LYS D 1 405 ? 19.857 -66.931 81.891 1.00 85.74 405 LYS G O 1
ATOM 16020 N N . GLY D 1 406 ? 18.674 -68.291 80.526 1.00 81.06 406 GLY G N 1
ATOM 16021 C CA . GLY D 1 406 ? 17.429 -68.163 81.248 1.00 82.99 406 GLY G CA 1
ATOM 16022 C C . GLY D 1 406 ? 16.564 -69.381 81.019 1.00 85.67 406 GLY G C 1
ATOM 16023 O O . GLY D 1 406 ? 16.940 -70.310 80.302 1.00 88.52 406 GLY G O 1
ATOM 16024 N N . ARG D 1 407 ? 15.393 -69.375 81.647 1.00 83.85 407 ARG G N 1
ATOM 16025 C CA . ARG D 1 407 ? 14.454 -70.468 81.460 1.00 86.17 407 ARG G CA 1
ATOM 16026 C C . ARG D 1 407 ? 13.673 -70.281 80.164 1.00 83.90 407 ARG G C 1
ATOM 16027 O O . ARG D 1 407 ? 13.570 -69.178 79.616 1.00 82.98 407 ARG G O 1
ATOM 16035 N N . ALA D 1 408 ? 13.123 -71.388 79.674 1.00 83.15 408 ALA G N 1
ATOM 16036 C CA . ALA D 1 408 ? 12.537 -71.462 78.342 1.00 80.62 408 ALA G CA 1
ATOM 16037 C C . ALA D 1 408 ? 11.021 -71.433 78.429 1.00 82.93 408 ALA G C 1
ATOM 16038 O O . ALA D 1 408 ? 10.419 -72.229 79.157 1.00 82.60 408 ALA G O 1
ATOM 16040 N N . VAL D 1 409 ? 10.417 -70.518 77.682 1.00 82.10 409 VAL G N 1
ATOM 16041 C CA . VAL D 1 409 ? 8.976 -70.465 77.476 1.00 83.26 409 VAL G CA 1
ATOM 16042 C C . VAL D 1 409 ? 8.710 -70.914 76.049 1.00 79.95 409 VAL G C 1
ATOM 16043 O O . VAL D 1 409 ? 9.175 -70.279 75.094 1.00 78.48 409 VAL G O 1
ATOM 16047 N N . VAL D 1 410 ? 7.968 -72.006 75.906 1.00 74.49 410 VAL G N 1
ATOM 16048 C CA . VAL D 1 410 ? 7.879 -72.741 74.652 1.00 74.42 410 VAL G CA 1
ATOM 16049 C C . VAL D 1 410 ? 6.491 -72.575 74.052 1.00 73.26 410 VAL G C 1
ATOM 16050 O O . VAL D 1 410 ? 5.478 -72.661 74.757 1.00 76.11 410 VAL G O 1
ATOM 16054 N N . PHE D 1 411 ? 6.453 -72.344 72.742 1.00 72.54 411 PHE G N 1
ATOM 16055 C CA . PHE D 1 411 ? 5.224 -72.306 71.965 1.00 73.68 411 PHE G CA 1
ATOM 16056 C C . PHE D 1 411 ? 5.341 -73.327 70.843 1.00 70.72 411 PHE G C 1
ATOM 16057 O O . PHE D 1 411 ? 6.334 -73.334 70.108 1.00 70.75 411 PHE G O 1
ATOM 16065 N N . GLU D 1 412 ? 4.335 -74.194 70.717 1.00 73.35 412 GLU G N 1
ATOM 16066 C CA . GLU D 1 412 ? 4.400 -75.250 69.715 1.00 74.31 412 GLU G CA 1
ATOM 16067 C C . GLU D 1 412 ? 4.227 -74.722 68.298 1.00 73.07 412 GLU G C 1
ATOM 16068 O O . GLU D 1 412 ? 4.671 -75.376 67.349 1.00 72.82 412 GLU G O 1
ATOM 16074 N N . ASN D 1 413 ? 3.603 -73.560 68.135 1.00 72.63 413 ASN G N 1
ATOM 16075 C CA . ASN D 1 413 ? 3.411 -72.948 66.826 1.00 71.82 413 ASN G CA 1
ATOM 16076 C C . ASN D 1 413 ? 3.074 -71.475 67.037 1.00 74.72 413 ASN G C 1
ATOM 16077 O O . ASN D 1 413 ? 3.225 -70.937 68.139 1.00 76.17 413 ASN G O 1
ATOM 16082 N N . SER D 1 414 ? 2.616 -70.818 65.970 1.00 71.83 414 SER G N 1
ATOM 16083 C CA . SER D 1 414 ? 2.274 -69.403 66.062 1.00 75.79 414 SER G CA 1
ATOM 16084 C C . SER D 1 414 ? 0.928 -69.192 66.746 1.00 78.36 414 SER G C 1
ATOM 16085 O O . SER D 1 414 ? 0.770 -68.246 67.526 1.00 78.10 414 SER G O 1
ATOM 16088 N N . GLU D 1 415 ? -0.055 -70.055 66.465 1.00 76.00 415 GLU G N 1
ATOM 16089 C CA . GLU D 1 415 ? -1.325 -69.982 67.183 1.00 74.04 415 GLU G CA 1
ATOM 16090 C C . GLU D 1 415 ? -1.119 -70.180 68.677 1.00 75.75 415 GLU G C 1
ATOM 16091 O O . GLU D 1 415 ? -1.696 -69.452 69.495 1.00 82.78 415 GLU G O 1
ATOM 16097 N N . HIS D 1 416 ? -0.286 -71.154 69.050 1.00 76.00 416 HIS G N 1
ATOM 16098 C CA . HIS D 1 416 ? 0.032 -71.376 70.454 1.00 78.05 416 HIS G CA 1
ATOM 16099 C C . HIS D 1 416 ? 0.763 -70.192 71.071 1.00 79.36 416 HIS G C 1
ATOM 16100 O O . HIS D 1 416 ? 0.702 -70.014 72.292 1.00 81.11 416 HIS G O 1
ATOM 16107 N N . MET D 1 417 ? 1.446 -69.383 70.260 1.00 76.32 417 MET G N 1
ATOM 16108 C CA . MET D 1 417 ? 2.191 -68.230 70.754 1.00 79.05 417 MET G CA 1
ATOM 16109 C C . MET D 1 417 ? 1.311 -67.000 70.947 1.00 81.75 417 MET G C 1
ATOM 16110 O O . MET D 1 417 ? 1.302 -66.417 72.032 1.00 81.86 417 MET G O 1
ATOM 16115 N N . HIS D 1 418 ? 0.580 -66.592 69.903 1.00 82.08 418 HIS G N 1
ATOM 16116 C CA . HIS D 1 418 ? -0.265 -65.405 70.010 1.00 83.38 418 HIS G CA 1
ATOM 16117 C C . HIS D 1 418 ? -1.322 -65.563 71.096 1.00 83.01 418 HIS G C 1
ATOM 16118 O O . HIS D 1 418 ? -1.762 -64.567 71.682 1.00 82.46 418 HIS G O 1
ATOM 16125 N N . GLU D 1 419 ? -1.744 -66.797 71.375 1.00 81.28 419 GLU G N 1
ATOM 16126 C CA . GLU D 1 419 ? -2.693 -67.032 72.458 1.00 83.34 419 GLU G CA 1
ATOM 16127 C C . GLU D 1 419 ? -2.007 -66.984 73.819 1.00 86.20 419 GLU G C 1
ATOM 16128 O O . GLU D 1 419 ? -2.543 -66.401 74.769 1.00 90.00 419 GLU G O 1
ATOM 16134 N N . ARG D 1 420 ? -0.821 -67.584 73.927 1.00 81.78 420 ARG G N 1
ATOM 16135 C CA . ARG D 1 420 ? -0.131 -67.670 75.209 1.00 83.55 420 ARG G CA 1
ATOM 16136 C C . ARG D 1 420 ? 0.556 -66.360 75.571 1.00 86.38 420 ARG G C 1
ATOM 16137 O O . ARG D 1 420 ? 0.633 -66.003 76.753 1.00 88.61 420 ARG G O 1
ATOM 16145 N N . MET D 1 421 ? 1.048 -65.628 74.567 1.00 87.25 421 MET G N 1
ATOM 16146 C CA . MET D 1 421 ? 1.835 -64.425 74.834 1.00 86.77 421 MET G CA 1
ATOM 16147 C C . MET D 1 421 ? 1.017 -63.373 75.575 1.00 87.54 421 MET G C 1
ATOM 16148 O O . MET D 1 421 ? 1.513 -62.743 76.516 1.00 86.73 421 MET G O 1
ATOM 16153 N N . ASP D 1 422 ? -0.240 -63.174 75.174 1.00 87.16 422 ASP G N 1
ATOM 16154 C CA . ASP D 1 422 ? -1.079 -62.164 75.808 1.00 88.56 422 ASP G CA 1
ATOM 16155 C C . ASP D 1 422 ? -1.732 -62.649 77.093 1.00 90.82 422 ASP G C 1
ATOM 16156 O O . ASP D 1 422 ? -2.379 -61.846 77.774 1.00 89.89 422 ASP G O 1
ATOM 16161 N N . ASP D 1 423 ? -1.584 -63.927 77.435 1.00 93.66 423 ASP G N 1
ATOM 16162 C CA . ASP D 1 423 ? -2.106 -64.438 78.698 1.00 93.03 423 ASP G CA 1
ATOM 16163 C C . ASP D 1 423 ? -1.384 -63.777 79.866 1.00 93.19 423 ASP G C 1
ATOM 16164 O O . ASP D 1 423 ? -0.150 -63.710 79.893 1.00 93.13 423 ASP G O 1
ATOM 16169 N N . GLU D 1 424 ? -2.159 -63.297 80.840 1.00 95.26 424 GLU G N 1
ATOM 16170 C CA . GLU D 1 424 ? -1.587 -62.594 81.983 1.00 94.18 424 GLU G CA 1
ATOM 16171 C C . GLU D 1 424 ? -1.088 -63.530 83.074 1.00 94.80 424 GLU G C 1
ATOM 16172 O O . GLU D 1 424 ? -0.215 -63.135 83.856 1.00 96.44 424 GLU G O 1
ATOM 16178 N N . ASN D 1 425 ? -1.620 -64.753 83.153 1.00 91.70 425 ASN G N 1
ATOM 16179 C CA . ASN D 1 425 ? -1.143 -65.756 84.100 1.00 93.29 425 ASN G CA 1
ATOM 16180 C C . ASN D 1 425 ? 0.021 -66.568 83.548 1.00 97.01 425 ASN G C 1
ATOM 16181 O O . ASN D 1 425 ? 0.224 -67.718 83.961 1.00 96.95 425 ASN G O 1
ATOM 16183 N N . LEU D 1 426 ? 0.793 -65.998 82.622 1.00 93.94 426 LEU G N 1
ATOM 16184 C CA . LEU D 1 426 ? 1.898 -66.701 81.977 1.00 95.21 426 LEU G CA 1
ATOM 16185 C C . LEU D 1 426 ? 3.157 -66.580 82.830 1.00 96.25 426 LEU G C 1
ATOM 16186 O O . LEU D 1 426 ? 3.600 -65.468 83.142 1.00 93.82 426 LEU G O 1
ATOM 16191 N N . ASP D 1 427 ? 3.724 -67.725 83.206 1.00 92.01 427 ASP G N 1
ATOM 16192 C CA . ASP D 1 427 ? 4.920 -67.774 84.037 1.00 92.68 427 ASP G CA 1
ATOM 16193 C C . ASP D 1 427 ? 6.120 -67.235 83.268 1.00 96.10 427 ASP G C 1
ATOM 16194 O O . ASP D 1 427 ? 6.900 -68.017 82.716 1.00 95.27 427 ASP G O 1
ATOM 16199 N N . VAL D 1 428 ? 6.267 -65.907 83.190 1.00 95.60 428 VAL G N 1
ATOM 16200 C CA . VAL D 1 428 ? 7.416 -65.282 82.547 1.00 93.83 428 VAL G CA 1
ATOM 16201 C C . VAL D 1 428 ? 7.932 -64.146 83.422 1.00 93.87 428 VAL G C 1
ATOM 16202 O O . VAL D 1 428 ? 7.200 -63.549 84.215 1.00 96.79 428 VAL G O 1
ATOM 16206 N N . ASP D 1 429 ? 9.187 -63.785 83.180 1.00 89.38 429 ASP G N 1
ATOM 16207 C CA . ASP D 1 429 ? 9.688 -62.476 83.546 1.00 87.55 429 ASP G CA 1
ATOM 16208 C C . ASP D 1 429 ? 10.517 -61.940 82.381 1.00 92.41 429 ASP G C 1
ATOM 16209 O O . ASP D 1 429 ? 10.282 -62.288 81.215 1.00 92.35 429 ASP G O 1
ATOM 16214 N N . GLU D 1 430 ? 11.512 -61.115 82.688 1.00 92.19 430 GLU G N 1
ATOM 16215 C CA . GLU D 1 430 ? 12.248 -60.414 81.643 1.00 88.27 430 GLU G CA 1
ATOM 16216 C C . GLU D 1 430 ? 13.272 -61.324 80.975 1.00 86.55 430 GLU G C 1
ATOM 16217 O O . GLU D 1 430 ? 13.333 -61.399 79.742 1.00 85.71 430 GLU G O 1
ATOM 16223 N N . ASN D 1 431 ? 14.085 -62.017 81.765 1.00 86.39 431 ASN G N 1
ATOM 16224 C CA . ASN D 1 431 ? 15.164 -62.834 81.209 1.00 84.74 431 ASN G CA 1
ATOM 16225 C C . ASN D 1 431 ? 14.772 -64.304 81.123 1.00 86.57 431 ASN G C 1
ATOM 16226 O O . ASN D 1 431 ? 15.469 -65.190 81.617 1.00 88.35 431 ASN G O 1
ATOM 16231 N N . CYS D 1 432 ? 13.636 -64.564 80.493 1.00 87.36 432 CYS G N 1
ATOM 16232 C CA . CYS D 1 432 ? 13.298 -65.887 79.993 1.00 86.17 432 CYS G CA 1
ATOM 16233 C C . CYS D 1 432 ? 13.678 -65.980 78.518 1.00 83.88 432 CYS G C 1
ATOM 16234 O O . CYS D 1 432 ? 13.999 -64.981 77.871 1.00 82.29 432 CYS G O 1
ATOM 16237 N N . VAL D 1 433 ? 13.645 -67.199 77.989 1.00 81.27 433 VAL G N 1
ATOM 16238 C CA . VAL D 1 433 ? 13.964 -67.457 76.589 1.00 79.67 433 VAL G CA 1
ATOM 16239 C C . VAL D 1 433 ? 12.692 -67.930 75.902 1.00 79.60 433 VAL G C 1
ATOM 16240 O O . VAL D 1 433 ? 12.170 -69.009 76.212 1.00 81.51 433 VAL G O 1
ATOM 16244 N N . LEU D 1 434 ? 12.194 -67.124 74.971 1.00 77.63 434 LEU G N 1
ATOM 16245 C CA . LEU D 1 434 ? 10.991 -67.450 74.218 1.00 77.29 434 LEU G CA 1
ATOM 16246 C C . LEU D 1 434 ? 11.369 -68.324 73.028 1.00 74.88 434 LEU G C 1
ATOM 16247 O O . LEU D 1 434 ? 12.136 -67.898 72.159 1.00 72.63 434 LEU G O 1
ATOM 16252 N N . VAL D 1 435 ? 10.826 -69.537 72.989 1.00 73.72 435 VAL G N 1
ATOM 16253 C CA . VAL D 1 435 ? 11.173 -70.529 71.979 1.00 73.53 435 VAL G CA 1
ATOM 16254 C C . VAL D 1 435 ? 9.956 -70.750 71.093 1.00 72.76 435 VAL G C 1
ATOM 16255 O O . VAL D 1 435 ? 8.891 -71.153 71.578 1.00 71.94 435 VAL G O 1
ATOM 16259 N N . LEU D 1 436 ? 10.113 -70.491 69.799 1.00 70.12 436 LEU G N 1
ATOM 16260 C CA . LEU D 1 436 ? 9.064 -70.707 68.813 1.00 70.87 436 LEU G CA 1
ATOM 16261 C C . LEU D 1 436 ? 9.458 -71.866 67.910 1.00 67.54 436 LEU G C 1
ATOM 16262 O O . LEU D 1 436 ? 10.569 -71.886 67.368 1.00 67.77 436 LEU G O 1
ATOM 16267 N N . LYS D 1 437 ? 8.550 -72.824 67.747 1.00 62.32 437 LYS G N 1
ATOM 16268 C CA . LYS D 1 437 ? 8.819 -74.041 66.998 1.00 65.61 437 LYS G CA 1
ATOM 16269 C C . LYS D 1 437 ? 7.809 -74.207 65.870 1.00 65.57 437 LYS G C 1
ATOM 16270 O O . LYS D 1 437 ? 6.761 -73.556 65.843 1.00 69.57 437 LYS G O 1
ATOM 16276 N N . ASN D 1 438 ? 8.151 -75.093 64.931 1.00 61.91 438 ASN G N 1
ATOM 16277 C CA . ASN D 1 438 ? 7.268 -75.468 63.824 1.00 60.93 438 ASN G CA 1
ATOM 16278 C C . ASN D 1 438 ? 6.912 -74.269 62.949 1.00 59.74 438 ASN G C 1
ATOM 16279 O O . ASN D 1 438 ? 5.776 -74.126 62.490 1.00 57.08 438 ASN G O 1
ATOM 16284 N N . CYS D 1 439 ? 7.895 -73.399 62.707 1.00 58.07 439 CYS G N 1
ATOM 16285 C CA . CYS D 1 439 ? 7.716 -72.257 61.818 1.00 57.66 439 CYS G CA 1
ATOM 16286 C C . CYS D 1 439 ? 8.796 -72.206 60.743 1.00 57.99 439 CYS G C 1
ATOM 16287 O O . CYS D 1 439 ? 9.056 -71.136 60.183 1.00 53.31 439 CYS G O 1
ATOM 16290 N N . GLY D 1 440 ? 9.429 -73.338 60.446 1.00 56.80 440 GLY G N 1
ATOM 16291 C CA . GLY D 1 440 ? 10.454 -73.396 59.432 1.00 53.60 440 GLY G CA 1
ATOM 16292 C C . GLY D 1 440 ? 9.882 -73.644 58.052 1.00 48.58 440 GLY G C 1
ATOM 16293 O O . GLY D 1 440 ? 8.674 -73.522 57.824 1.00 47.26 440 GLY G O 1
ATOM 16294 N N . PRO D 1 441 ? 10.750 -73.993 57.099 1.00 49.65 441 PRO G N 1
ATOM 16295 C CA . PRO D 1 441 ? 10.282 -74.207 55.717 1.00 46.50 441 PRO G CA 1
ATOM 16296 C C . PRO D 1 441 ? 9.153 -75.215 55.595 1.00 48.10 441 PRO G C 1
ATOM 16297 O O . PRO D 1 441 ? 8.183 -74.976 54.864 1.00 47.26 441 PRO G O 1
ATOM 16301 N N . ARG D 1 442 ? 9.250 -76.340 56.298 1.00 52.73 442 ARG G N 1
ATOM 16302 C CA . ARG D 1 442 ? 8.207 -77.351 56.233 1.00 47.07 442 ARG G CA 1
ATOM 16303 C C . ARG D 1 442 ? 7.106 -77.153 57.272 1.00 46.66 442 ARG G C 1
ATOM 16304 O O . ARG D 1 442 ? 5.988 -77.625 57.059 1.00 48.04 442 ARG G O 1
ATOM 16312 N N . GLY D 1 443 ? 7.404 -76.477 58.384 1.00 47.18 443 GLY G N 1
ATOM 16313 C CA . GLY D 1 443 ? 6.462 -76.423 59.487 1.00 52.49 443 GLY G CA 1
ATOM 16314 C C . GLY D 1 443 ? 5.360 -75.397 59.280 1.00 53.09 443 GLY G C 1
ATOM 16315 O O . GLY D 1 443 ? 4.188 -75.685 59.522 1.00 49.85 443 GLY G O 1
ATOM 16316 N N . TYR D 1 444 ? 5.716 -74.191 58.832 1.00 51.39 444 TYR G N 1
ATOM 16317 C CA . TYR D 1 444 ? 4.759 -73.088 58.839 1.00 52.83 444 TYR G CA 1
ATOM 16318 C C . TYR D 1 444 ? 3.612 -73.320 57.872 1.00 48.29 444 TYR G C 1
ATOM 16319 O O . TYR D 1 444 ? 2.454 -73.180 58.294 1.00 47.03 444 TYR G O 1
ATOM 16328 N N . PRO D 1 445 ? 3.829 -73.660 56.586 1.00 45.29 445 PRO G N 1
ATOM 16329 C CA . PRO D 1 445 ? 5.063 -73.871 55.820 1.00 45.53 445 PRO G CA 1
ATOM 16330 C C . PRO D 1 445 ? 5.582 -72.589 55.176 1.00 46.79 445 PRO G C 1
ATOM 16331 O O . PRO D 1 445 ? 4.874 -71.581 55.138 1.00 46.90 445 PRO G O 1
ATOM 16335 N N . GLY D 1 446 ? 6.811 -72.634 54.668 1.00 47.05 446 GLY G N 1
ATOM 16336 C CA . GLY D 1 446 ? 7.406 -71.508 53.984 1.00 45.32 446 GLY G CA 1
ATOM 16337 C C . GLY D 1 446 ? 8.342 -70.662 54.817 1.00 46.48 446 GLY G C 1
ATOM 16338 O O . GLY D 1 446 ? 8.925 -69.714 54.280 1.00 48.11 446 GLY G O 1
ATOM 16339 N N . MET D 1 447 ? 8.497 -70.968 56.108 1.00 50.26 447 MET G N 1
ATOM 16340 C CA . MET D 1 447 ? 9.405 -70.243 56.993 1.00 51.26 447 MET G CA 1
ATOM 16341 C C . MET D 1 447 ? 9.074 -68.755 57.023 1.00 50.67 447 MET G C 1
ATOM 16342 O O . MET D 1 447 ? 9.739 -67.949 56.363 1.00 49.08 447 MET G O 1
ATOM 16347 N N . ALA D 1 448 ? 8.052 -68.383 57.788 1.00 51.95 448 ALA G N 1
ATOM 16348 C CA . ALA D 1 448 ? 7.579 -67.008 57.810 1.00 55.49 448 ALA G CA 1
ATOM 16349 C C . ALA D 1 448 ? 8.437 -66.146 58.732 1.00 58.91 448 ALA G C 1
ATOM 16350 O O . ALA D 1 448 ? 9.206 -66.642 59.560 1.00 57.79 448 ALA G O 1
ATOM 16352 N N . GLU D 1 449 ? 8.286 -64.830 58.579 1.00 60.86 449 GLU G N 1
ATOM 16353 C CA . GLU D 1 449 ? 9.030 -63.855 59.377 1.00 61.53 449 GLU G CA 1
ATOM 16354 C C . GLU D 1 449 ? 8.309 -63.666 60.709 1.00 61.74 449 GLU G C 1
ATOM 16355 O O . GLU D 1 449 ? 7.583 -62.696 60.937 1.00 61.20 449 GLU G O 1
ATOM 16361 N N . ALA D 1 450 ? 8.521 -64.631 61.609 1.00 63.76 450 ALA G N 1
ATOM 16362 C CA . ALA D 1 450 ? 7.918 -64.602 62.936 1.00 62.06 450 ALA G CA 1
ATOM 16363 C C . ALA D 1 450 ? 8.960 -64.766 64.036 1.00 63.97 450 ALA G C 1
ATOM 16364 O O . ALA D 1 450 ? 8.603 -65.075 65.178 1.00 65.66 450 ALA G O 1
ATOM 16366 N N . GLY D 1 451 ? 10.241 -64.572 63.716 1.00 69.65 451 GLY G N 1
ATOM 16367 C CA . GLY D 1 451 ? 11.275 -64.691 64.729 1.00 70.76 451 GLY G CA 1
ATOM 16368 C C . GLY D 1 451 ? 11.255 -63.561 65.737 1.00 74.16 451 GLY G C 1
ATOM 16369 O O . GLY D 1 451 ? 11.546 -63.775 66.918 1.00 77.21 451 GLY G O 1
ATOM 16370 N N . ASN D 1 452 ? 10.916 -62.350 65.295 1.00 70.10 452 ASN G N 1
ATOM 16371 C CA . ASN D 1 452 ? 10.803 -61.196 66.187 1.00 77.67 452 ASN G CA 1
ATOM 16372 C C . ASN D 1 452 ? 9.469 -61.296 66.924 1.00 80.01 452 ASN G C 1
ATOM 16373 O O . ASN D 1 452 ? 8.501 -60.582 66.649 1.00 79.39 452 ASN G O 1
ATOM 16378 N N . MET D 1 453 ? 9.430 -62.206 67.886 1.00 77.24 453 MET G N 1
ATOM 16379 C CA . MET D 1 453 ? 8.191 -62.498 68.594 1.00 76.90 453 MET G CA 1
ATOM 16380 C C . MET D 1 453 ? 7.787 -61.314 69.465 1.00 77.94 453 MET G C 1
ATOM 16381 O O . MET D 1 453 ? 8.634 -60.758 70.175 1.00 77.26 453 MET G O 1
ATOM 16386 N N . PRO D 1 454 ? 6.523 -60.889 69.430 1.00 79.33 454 PRO G N 1
ATOM 16387 C CA . PRO D 1 454 ? 6.077 -59.838 70.352 1.00 73.94 454 PRO G CA 1
ATOM 16388 C C . PRO D 1 454 ? 6.238 -60.279 71.801 1.00 76.44 454 PRO G C 1
ATOM 16389 O O . PRO D 1 454 ? 5.931 -61.417 72.162 1.00 76.31 454 PRO G O 1
ATOM 16393 N N . LEU D 1 455 ? 6.732 -59.368 72.629 1.00 74.07 455 LEU G N 1
ATOM 16394 C CA . LEU D 1 455 ? 6.980 -59.671 74.029 1.00 77.89 455 LEU G CA 1
ATOM 16395 C C . LEU D 1 455 ? 5.679 -59.647 74.826 1.00 82.94 455 LEU G C 1
ATOM 16396 O O . LEU D 1 455 ? 4.688 -59.049 74.396 1.00 83.79 455 LEU G O 1
ATOM 16401 N N . PRO D 1 456 ? 5.647 -60.305 75.984 1.00 84.65 456 PRO G N 1
ATOM 16402 C CA . PRO D 1 456 ? 4.439 -60.279 76.817 1.00 84.64 456 PRO G CA 1
ATOM 16403 C C . PRO D 1 456 ? 4.143 -58.867 77.285 1.00 84.14 456 PRO G C 1
ATOM 16404 O O . PRO D 1 456 ? 5.068 -58.115 77.627 1.00 82.28 456 PRO G O 1
ATOM 16408 N N . PRO D 1 457 ? 2.871 -58.464 77.292 1.00 84.37 457 PRO G N 1
ATOM 16409 C CA . PRO D 1 457 ? 2.549 -57.088 77.704 1.00 86.02 457 PRO G CA 1
ATOM 16410 C C . PRO D 1 457 ? 2.963 -56.776 79.132 1.00 86.77 457 PRO G C 1
ATOM 16411 O O . PRO D 1 457 ? 3.213 -55.608 79.449 1.00 83.63 457 PRO G O 1
ATOM 16415 N N . LYS D 1 458 ? 3.060 -57.789 79.996 1.00 87.61 458 LYS G N 1
ATOM 16416 C CA . LYS D 1 458 ? 3.501 -57.550 81.366 1.00 85.89 458 LYS G CA 1
ATOM 16417 C C . LYS D 1 458 ? 4.927 -57.014 81.412 1.00 85.06 458 LYS G C 1
ATOM 16418 O O . LYS D 1 458 ? 5.256 -56.196 82.278 1.00 85.36 458 LYS G O 1
ATOM 16424 N N . ILE D 1 459 ? 5.776 -57.442 80.478 1.00 84.32 459 ILE G N 1
ATOM 16425 C CA . ILE D 1 459 ? 7.146 -56.947 80.427 1.00 85.05 459 ILE G CA 1
ATOM 16426 C C . ILE D 1 459 ? 7.215 -55.628 79.661 1.00 85.49 459 ILE G C 1
ATOM 16427 O O . ILE D 1 459 ? 8.049 -54.768 79.969 1.00 80.07 459 ILE G O 1
ATOM 16432 N N . LEU D 1 460 ? 6.332 -55.435 78.677 1.00 86.26 460 LEU G N 1
ATOM 16433 C CA . LEU D 1 460 ? 6.376 -54.221 77.866 1.00 86.56 460 LEU G CA 1
ATOM 16434 C C . LEU D 1 460 ? 6.066 -52.974 78.686 1.00 86.04 460 LEU G C 1
ATOM 16435 O O . LEU D 1 460 ? 6.579 -51.892 78.382 1.00 84.33 460 LEU G O 1
ATOM 16440 N N . ARG D 1 461 ? 5.232 -53.099 79.722 1.00 87.02 461 ARG G N 1
ATOM 16441 C CA . ARG D 1 461 ? 4.916 -51.946 80.558 1.00 84.21 461 ARG G CA 1
ATOM 16442 C C . ARG D 1 461 ? 6.064 -51.566 81.481 1.00 80.94 461 ARG G C 1
ATOM 16443 O O . ARG D 1 461 ? 6.024 -50.486 82.082 1.00 82.14 461 ARG G O 1
ATOM 16451 N N . LYS D 1 462 ? 7.076 -52.419 81.605 1.00 84.00 462 LYS G N 1
ATOM 16452 C CA . LYS D 1 462 ? 8.246 -52.149 82.425 1.00 81.26 462 LYS G CA 1
ATOM 16453 C C . LYS D 1 462 ? 9.377 -51.500 81.635 1.00 81.29 462 LYS G C 1
ATOM 16454 O O . LYS D 1 462 ? 10.510 -51.453 82.122 1.00 79.97 462 LYS G O 1
ATOM 16460 N N . GLY D 1 463 ? 9.096 -51.005 80.433 1.00 81.36 463 GLY G N 1
ATOM 16461 C CA . GLY D 1 463 ? 10.103 -50.347 79.631 1.00 79.20 463 GLY G CA 1
ATOM 16462 C C . GLY D 1 463 ? 11.032 -51.265 78.869 1.00 76.72 463 GLY G C 1
ATOM 16463 O O . GLY D 1 463 ? 11.944 -50.770 78.194 1.00 75.36 463 GLY G O 1
ATOM 16464 N N . ILE D 1 464 ? 10.837 -52.578 78.945 1.00 80.60 464 ILE G N 1
ATOM 16465 C CA . ILE D 1 464 ? 11.678 -53.533 78.230 1.00 78.52 464 ILE G CA 1
ATOM 16466 C C . ILE D 1 464 ? 11.074 -53.788 76.856 1.00 77.66 464 ILE G C 1
ATOM 16467 O O . ILE D 1 464 ? 9.901 -54.166 76.741 1.00 80.14 464 ILE G O 1
ATOM 16472 N N . THR D 1 465 ? 11.877 -53.584 75.811 1.00 78.39 465 THR G N 1
ATOM 16473 C CA . THR D 1 465 ? 11.457 -53.812 74.435 1.00 78.29 465 THR G CA 1
ATOM 16474 C C . THR D 1 465 ? 12.195 -54.970 73.776 1.00 78.45 465 THR G C 1
ATOM 16475 O O . THR D 1 465 ? 11.895 -55.304 72.625 1.00 77.57 465 THR G O 1
ATOM 16479 N N . ASP D 1 466 ? 13.139 -55.598 74.475 1.00 78.26 466 ASP G N 1
ATOM 16480 C CA . ASP D 1 466 ? 13.973 -56.635 73.890 1.00 77.26 466 ASP G CA 1
ATOM 16481 C C . ASP D 1 466 ? 14.115 -57.793 74.863 1.00 78.26 466 ASP G C 1
ATOM 16482 O O . ASP D 1 466 ? 14.169 -57.604 76.079 1.00 77.21 466 ASP G O 1
ATOM 16487 N N . MET D 1 467 ? 14.166 -58.998 74.303 1.00 80.76 467 MET G N 1
ATOM 16488 C CA . MET D 1 467 ? 14.325 -60.225 75.074 1.00 81.29 467 MET G CA 1
ATOM 16489 C C . MET D 1 467 ? 14.989 -61.261 74.183 1.00 77.62 467 MET G C 1
ATOM 16490 O O . MET D 1 467 ? 14.908 -61.188 72.954 1.00 77.07 467 MET G O 1
ATOM 16495 N N . VAL D 1 468 ? 15.654 -62.228 74.820 1.00 77.35 468 VAL G N 1
ATOM 16496 C CA . VAL D 1 468 ? 16.292 -63.290 74.058 1.00 76.66 468 VAL G CA 1
ATOM 16497 C C . VAL D 1 468 ? 15.222 -64.234 73.525 1.00 75.14 468 VAL G C 1
ATOM 16498 O O . VAL D 1 468 ? 14.253 -64.572 74.223 1.00 78.47 468 VAL G O 1
ATOM 16502 N N . ARG D 1 469 ? 15.373 -64.638 72.267 1.00 73.34 469 ARG G N 1
ATOM 16503 C CA . ARG D 1 469 ? 14.357 -65.422 71.581 1.00 75.38 469 ARG G CA 1
ATOM 16504 C C . ARG D 1 469 ? 15.026 -66.384 70.610 1.00 73.29 469 ARG G C 1
ATOM 16505 O O . ARG D 1 469 ? 15.965 -66.009 69.903 1.00 72.68 469 ARG G O 1
ATOM 16513 N N . VAL D 1 470 ? 14.530 -67.620 70.577 1.00 69.13 470 VAL G N 1
ATOM 16514 C CA . VAL D 1 470 ? 15.039 -68.664 69.695 1.00 67.92 470 VAL G CA 1
ATOM 16515 C C . VAL D 1 470 ? 13.878 -69.204 68.872 1.00 67.97 470 VAL G C 1
ATOM 16516 O O . VAL D 1 470 ? 12.793 -69.454 69.407 1.00 69.08 470 VAL G O 1
ATOM 16520 N N . SER D 1 471 ? 14.105 -69.378 67.572 1.00 63.98 471 SER G N 1
ATOM 16521 C CA . SER D 1 471 ? 13.057 -69.865 66.687 1.00 64.48 471 SER G CA 1
ATOM 16522 C C . SER D 1 471 ? 13.686 -70.466 65.439 1.00 64.58 471 SER G C 1
ATOM 16523 O O . SER D 1 471 ? 14.814 -70.134 65.066 1.00 63.08 471 SER G O 1
ATOM 16526 N N . ASP D 1 472 ? 12.934 -71.363 64.799 1.00 63.87 472 ASP G N 1
ATOM 16527 C CA . ASP D 1 472 ? 13.300 -71.919 63.504 1.00 62.01 472 ASP G CA 1
ATOM 16528 C C . ASP D 1 472 ? 12.653 -71.161 62.351 1.00 61.33 472 ASP G C 1
ATOM 16529 O O . ASP D 1 472 ? 12.594 -71.677 61.230 1.00 58.20 472 ASP G O 1
ATOM 16534 N N . ALA D 1 473 ? 12.163 -69.953 62.609 1.00 59.61 473 ALA G N 1
ATOM 16535 C CA . ALA D 1 473 ? 11.531 -69.124 61.599 1.00 59.63 473 ALA G CA 1
ATOM 16536 C C . ALA D 1 473 ? 12.501 -68.044 61.133 1.00 57.03 473 ALA G C 1
ATOM 16537 O O . ALA D 1 473 ? 13.622 -67.916 61.630 1.00 58.52 473 ALA G O 1
ATOM 16539 N N . ARG D 1 474 ? 12.059 -67.256 60.158 1.00 60.48 474 ARG G N 1
ATOM 16540 C CA . ARG D 1 474 ? 12.831 -66.120 59.692 1.00 59.71 474 ARG G CA 1
ATOM 16541 C C . ARG D 1 474 ? 12.430 -64.861 60.453 1.00 61.18 474 ARG G C 1
ATOM 16542 O O . ARG D 1 474 ? 11.517 -64.859 61.282 1.00 59.68 474 ARG G O 1
ATOM 16550 N N . MET D 1 475 ? 13.130 -63.772 60.161 1.00 62.42 475 MET G N 1
ATOM 16551 C CA . MET D 1 475 ? 12.809 -62.460 60.690 1.00 64.45 475 MET G CA 1
ATOM 16552 C C . MET D 1 475 ? 12.710 -61.486 59.527 1.00 61.75 475 MET G C 1
ATOM 16553 O O . MET D 1 475 ? 13.273 -61.713 58.453 1.00 61.35 475 MET G O 1
ATOM 16558 N N . SER D 1 476 ? 11.977 -60.402 59.744 1.00 65.02 476 SER G N 1
ATOM 16559 C CA . SER D 1 476 ? 11.988 -59.322 58.773 1.00 63.85 476 SER G CA 1
ATOM 16560 C C . SER D 1 476 ? 13.353 -58.648 58.772 1.00 61.64 476 SER G C 1
ATOM 16561 O O . SER D 1 476 ? 14.032 -58.567 59.800 1.00 64.35 476 SER G O 1
ATOM 16564 N N . GLY D 1 477 ? 13.764 -58.173 57.597 1.00 61.94 477 GLY G N 1
ATOM 16565 C CA . GLY D 1 477 ? 14.980 -57.385 57.523 1.00 61.86 477 GLY G CA 1
ATOM 16566 C C . GLY D 1 477 ? 14.915 -56.111 58.333 1.00 60.96 477 GLY G C 1
ATOM 16567 O O . GLY D 1 477 ? 15.959 -55.543 58.672 1.00 62.06 477 GLY G O 1
ATOM 16568 N N . THR D 1 478 ? 13.709 -55.653 58.656 1.00 59.47 478 THR G N 1
ATOM 16569 C CA . THR D 1 478 ? 13.490 -54.443 59.433 1.00 61.20 478 THR G CA 1
ATOM 16570 C C . THR D 1 478 ? 13.352 -54.713 60.925 1.00 67.23 478 THR G C 1
ATOM 16571 O O . THR D 1 478 ? 13.210 -53.762 61.699 1.00 67.72 478 THR G O 1
ATOM 16575 N N . ALA D 1 479 ? 13.382 -55.975 61.343 1.00 67.29 479 ALA G N 1
ATOM 16576 C CA . ALA D 1 479 ? 13.187 -56.330 62.739 1.00 67.09 479 ALA G CA 1
ATOM 16577 C C . ALA D 1 479 ? 14.497 -56.221 63.517 1.00 69.35 479 ALA G C 1
ATOM 16578 O O . ALA D 1 479 ? 15.578 -56.043 62.952 1.00 67.80 479 ALA G O 1
ATOM 16580 N N . TYR D 1 480 ? 14.386 -56.346 64.839 1.00 74.28 480 TYR G N 1
ATOM 16581 C CA . TYR D 1 480 ? 15.501 -56.076 65.733 1.00 73.77 480 TYR G CA 1
ATOM 16582 C C . TYR D 1 480 ? 15.360 -56.932 66.985 1.00 73.33 480 TYR G C 1
ATOM 16583 O O . TYR D 1 480 ? 14.361 -57.629 67.182 1.00 72.75 480 TYR G O 1
ATOM 16592 N N . GLY D 1 481 ? 16.374 -56.865 67.836 1.00 72.69 481 GLY G N 1
ATOM 16593 C CA . GLY D 1 481 ? 16.401 -57.595 69.087 1.00 76.11 481 GLY G CA 1
ATOM 16594 C C . GLY D 1 481 ? 17.326 -58.799 69.030 1.00 76.01 481 GLY G C 1
ATOM 16595 O O . GLY D 1 481 ? 17.751 -59.253 67.970 1.00 73.17 481 GLY G O 1
ATOM 16596 N N . THR D 1 482 ? 17.635 -59.311 70.224 1.00 73.54 482 THR G N 1
ATOM 16597 C CA . THR D 1 482 ? 18.481 -60.495 70.374 1.00 72.96 482 THR G CA 1
ATOM 16598 C C . THR D 1 482 ? 17.657 -61.724 69.999 1.00 73.23 482 THR G C 1
ATOM 16599 O O . THR D 1 482 ? 17.169 -62.478 70.846 1.00 74.25 482 THR G O 1
ATOM 16603 N N . VAL D 1 483 ? 17.500 -61.923 68.694 1.00 71.04 483 VAL G N 1
ATOM 16604 C CA . VAL D 1 483 ? 16.687 -63.001 68.145 1.00 70.29 483 VAL G CA 1
ATOM 16605 C C . VAL D 1 483 ? 17.607 -64.015 67.481 1.00 68.09 483 VAL G C 1
ATOM 16606 O O . VAL D 1 483 ? 18.500 -63.644 66.709 1.00 68.07 483 VAL G O 1
ATOM 16610 N N . VAL D 1 484 ? 17.389 -65.293 67.782 1.00 67.40 484 VAL G N 1
ATOM 16611 C CA . VAL D 1 484 ? 18.099 -66.392 67.138 1.00 66.44 484 VAL G CA 1
ATOM 16612 C C . VAL D 1 484 ? 17.193 -66.970 66.061 1.00 64.14 484 VAL G C 1
ATOM 16613 O O . VAL D 1 484 ? 16.028 -67.295 66.327 1.00 64.61 484 VAL G O 1
ATOM 16617 N N . LEU D 1 485 ? 17.722 -67.098 64.848 1.00 60.87 485 LEU G N 1
ATOM 16618 C CA . LEU D 1 485 ? 16.915 -67.419 63.683 1.00 61.66 485 LEU G CA 1
ATOM 16619 C C . LEU D 1 485 ? 17.531 -68.570 62.901 1.00 62.46 485 LEU G C 1
ATOM 16620 O O . LEU D 1 485 ? 18.698 -68.926 63.087 1.00 63.90 485 LEU G O 1
ATOM 16625 N N . HIS D 1 486 ? 16.714 -69.145 62.017 1.00 60.01 486 HIS G N 1
ATOM 16626 C CA . HIS D 1 486 ? 17.143 -70.182 61.078 1.00 59.43 486 HIS G CA 1
ATOM 16627 C C . HIS D 1 486 ? 17.719 -71.396 61.801 1.00 61.74 486 HIS G C 1
ATOM 16628 O O . HIS D 1 486 ? 18.650 -72.039 61.310 1.00 65.31 486 HIS G O 1
ATOM 16635 N N . VAL D 1 487 ? 17.175 -71.714 62.975 1.00 60.85 487 VAL G N 1
ATOM 16636 C CA . VAL D 1 487 ? 17.624 -72.873 63.739 1.00 62.80 487 VAL G CA 1
ATOM 16637 C C . VAL D 1 487 ? 17.356 -74.130 62.923 1.00 59.09 487 VAL G C 1
ATOM 16638 O O . VAL D 1 487 ? 16.199 -74.503 62.696 1.00 61.65 487 VAL G O 1
ATOM 16642 N N . ALA D 1 488 ? 18.424 -74.787 62.471 1.00 57.19 488 ALA G N 1
ATOM 16643 C CA . ALA D 1 488 ? 18.308 -75.916 61.569 1.00 62.92 488 ALA G CA 1
ATOM 16644 C C . ALA D 1 488 ? 18.914 -77.171 62.186 1.00 63.63 488 ALA G C 1
ATOM 16645 O O . ALA D 1 488 ? 19.953 -77.092 62.850 1.00 63.15 488 ALA G O 1
ATOM 16647 N N . PRO D 1 489 ? 18.290 -78.346 61.991 1.00 61.89 489 PRO G N 1
ATOM 16648 C CA . PRO D 1 489 ? 17.013 -78.519 61.287 1.00 62.12 489 PRO G CA 1
ATOM 16649 C C . PRO D 1 489 ? 15.823 -77.993 62.084 1.00 59.96 489 PRO G C 1
ATOM 16650 O O . PRO D 1 489 ? 15.875 -77.952 63.313 1.00 59.12 489 PRO G O 1
ATOM 16654 N N . GLU D 1 490 ? 14.767 -77.593 61.379 1.00 60.29 490 GLU G N 1
ATOM 16655 C CA . GLU D 1 490 ? 13.580 -77.066 62.030 1.00 57.85 490 GLU G CA 1
ATOM 16656 C C . GLU D 1 490 ? 12.920 -78.140 62.893 1.00 62.86 490 GLU G C 1
ATOM 16657 O O . GLU D 1 490 ? 13.232 -79.331 62.810 1.00 65.99 490 GLU G O 1
ATOM 16663 N N . ALA D 1 491 ? 11.987 -77.693 63.737 1.00 64.29 491 ALA G N 1
ATOM 16664 C CA . ALA D 1 491 ? 11.270 -78.619 64.606 1.00 61.63 491 ALA G CA 1
ATOM 16665 C C . ALA D 1 491 ? 10.465 -79.628 63.797 1.00 67.21 491 ALA G C 1
ATOM 16666 O O . ALA D 1 491 ? 10.401 -80.811 64.152 1.00 70.26 491 ALA G O 1
ATOM 16668 N N . ALA D 1 492 ? 9.852 -79.181 62.698 1.00 61.71 492 ALA G N 1
ATOM 16669 C CA . ALA D 1 492 ? 9.023 -80.066 61.889 1.00 66.62 492 ALA G CA 1
ATOM 16670 C C . ALA D 1 492 ? 9.839 -81.110 61.137 1.00 63.72 492 ALA G C 1
ATOM 16671 O O . ALA D 1 492 ? 9.273 -82.112 60.688 1.00 63.28 492 ALA G O 1
ATOM 16673 N N . ALA D 1 493 ? 11.143 -80.900 60.984 1.00 63.83 493 ALA G N 1
ATOM 16674 C CA . ALA D 1 493 ? 12.014 -81.854 60.313 1.00 64.16 493 ALA G CA 1
ATOM 16675 C C . ALA D 1 493 ? 12.653 -82.845 61.276 1.00 66.43 493 ALA G C 1
ATOM 16676 O O . ALA D 1 493 ? 13.538 -83.605 60.869 1.00 67.07 493 ALA G O 1
ATOM 16678 N N . GLY D 1 494 ? 12.227 -82.856 62.535 1.00 67.60 494 GLY G N 1
ATOM 16679 C CA . GLY D 1 494 ? 12.829 -83.708 63.536 1.00 68.45 494 GLY G CA 1
ATOM 16680 C C . GLY D 1 494 ? 13.986 -83.091 64.285 1.00 68.40 494 GLY G C 1
ATOM 16681 O O . GLY D 1 494 ? 14.632 -83.790 65.077 1.00 70.56 494 GLY G O 1
ATOM 16682 N N . GLY D 1 495 ? 14.272 -81.810 64.064 1.00 64.35 495 GLY G N 1
ATOM 16683 C CA . GLY D 1 495 ? 15.358 -81.139 64.735 1.00 64.68 495 GLY G CA 1
ATOM 16684 C C . GLY D 1 495 ? 15.167 -81.093 66.236 1.00 66.96 495 GLY G C 1
ATOM 16685 O O . GLY D 1 495 ? 14.044 -81.156 66.748 1.00 67.05 495 GLY G O 1
ATOM 16686 N N . PRO D 1 496 ? 16.273 -80.978 66.976 1.00 68.50 496 PRO G N 1
ATOM 16687 C CA . PRO D 1 496 ? 16.183 -80.968 68.446 1.00 68.20 496 PRO G CA 1
ATOM 16688 C C . PRO D 1 496 ? 15.426 -79.778 69.010 1.00 72.15 496 PRO G C 1
ATOM 16689 O O . PRO D 1 496 ? 15.118 -79.781 70.210 1.00 75.21 496 PRO G O 1
ATOM 16693 N N . LEU D 1 497 ? 15.121 -78.764 68.195 1.00 72.27 497 LEU G N 1
ATOM 16694 C CA . LEU D 1 497 ? 14.313 -77.648 68.677 1.00 69.86 497 LEU G CA 1
ATOM 16695 C C . LEU D 1 497 ? 12.946 -78.122 69.151 1.00 68.28 497 LEU G C 1
ATOM 16696 O O . LEU D 1 497 ? 12.408 -77.599 70.133 1.00 69.62 497 LEU G O 1
ATOM 16701 N N . ALA D 1 498 ? 12.378 -79.129 68.478 1.00 70.24 498 ALA G N 1
ATOM 16702 C CA . ALA D 1 498 ? 11.050 -79.623 68.829 1.00 71.76 498 ALA G CA 1
ATOM 16703 C C . ALA D 1 498 ? 10.995 -80.226 70.226 1.00 75.15 498 ALA G C 1
ATOM 16704 O O . ALA D 1 498 ? 9.898 -80.424 70.759 1.00 75.98 498 ALA G O 1
ATOM 16706 N N . LEU D 1 499 ? 12.143 -80.521 70.830 1.00 76.09 499 LEU G N 1
ATOM 16707 C CA . LEU D 1 499 ? 12.192 -81.182 72.125 1.00 76.59 499 LEU G CA 1
ATOM 16708 C C . LEU D 1 499 ? 12.376 -80.213 73.284 1.00 74.77 499 LEU G C 1
ATOM 16709 O O . LEU D 1 499 ? 12.410 -80.650 74.439 1.00 76.02 499 LEU G O 1
ATOM 16714 N N . VAL D 1 500 ? 12.497 -78.914 73.009 1.00 74.13 500 VAL G N 1
ATOM 16715 C CA . VAL D 1 500 ? 12.593 -77.929 74.078 1.00 76.23 500 VAL G CA 1
ATOM 16716 C C . VAL D 1 500 ? 11.246 -77.804 74.773 1.00 78.65 500 VAL G C 1
ATOM 16717 O O . VAL D 1 500 ? 10.212 -77.582 74.128 1.00 77.27 500 VAL G O 1
ATOM 16721 N N . GLN D 1 501 ? 11.250 -77.947 76.093 1.00 81.83 501 GLN G N 1
ATOM 16722 C CA . GLN D 1 501 ? 10.061 -77.756 76.908 1.00 82.57 501 GLN G CA 1
ATOM 16723 C C . GLN D 1 501 ? 10.343 -76.713 77.982 1.00 81.60 501 GLN G C 1
ATOM 16724 O O . GLN D 1 501 ? 11.480 -76.274 78.175 1.00 82.86 501 GLN G O 1
ATOM 16730 N N . ASP D 1 502 ? 9.280 -76.315 78.677 1.00 79.97 502 ASP G N 1
ATOM 16731 C CA . ASP D 1 502 ? 9.370 -75.232 79.646 1.00 82.96 502 ASP G CA 1
ATOM 16732 C C . ASP D 1 502 ? 10.343 -75.581 80.767 1.00 83.83 502 ASP G C 1
ATOM 16733 O O . ASP D 1 502 ? 10.361 -76.707 81.271 1.00 85.44 502 ASP G O 1
ATOM 16738 N N . GLY D 1 503 ? 11.162 -74.600 81.153 1.00 83.50 503 GLY G N 1
ATOM 16739 C CA . GLY D 1 503 ? 12.134 -74.749 82.211 1.00 84.90 503 GLY G CA 1
ATOM 16740 C C . GLY D 1 503 ? 13.527 -75.106 81.731 1.00 85.21 503 GLY G C 1
ATOM 16741 O O . GLY D 1 503 ? 14.508 -74.777 82.409 1.00 87.09 503 GLY G O 1
ATOM 16742 N N . ASP D 1 504 ? 13.635 -75.771 80.580 1.00 83.97 504 ASP G N 1
ATOM 16743 C CA . ASP D 1 504 ? 14.930 -76.158 80.032 1.00 84.41 504 ASP G CA 1
ATOM 16744 C C . ASP D 1 504 ? 15.784 -74.926 79.764 1.00 89.12 504 ASP G C 1
ATOM 16745 O O . ASP D 1 504 ? 15.574 -74.218 78.774 1.00 92.10 504 ASP G O 1
ATOM 16750 N N . ILE D 1 505 ? 16.750 -74.667 80.648 1.00 89.66 505 ILE G N 1
ATOM 16751 C CA . ILE D 1 505 ? 17.567 -73.464 80.539 1.00 90.61 505 ILE G CA 1
ATOM 16752 C C . ILE D 1 505 ? 18.377 -73.499 79.251 1.00 90.34 505 ILE G C 1
ATOM 16753 O O . ILE D 1 505 ? 18.989 -74.517 78.902 1.00 88.92 505 ILE G O 1
ATOM 16758 N N . ILE D 1 506 ? 18.377 -72.376 78.534 1.00 90.60 506 ILE G N 1
ATOM 16759 C CA . ILE D 1 506 ? 19.077 -72.225 77.265 1.00 89.19 506 ILE G CA 1
ATOM 16760 C C . ILE D 1 506 ? 20.210 -71.226 77.455 1.00 88.86 506 ILE G C 1
ATOM 16761 O O . ILE D 1 506 ? 20.023 -70.176 78.082 1.00 87.00 506 ILE G O 1
ATOM 16766 N N . GLU D 1 507 ? 21.382 -71.550 76.913 1.00 86.47 507 GLU G N 1
ATOM 16767 C CA . GLU D 1 507 ? 22.560 -70.695 77.017 1.00 88.17 507 GLU G CA 1
ATOM 16768 C C . GLU D 1 507 ? 22.889 -70.103 75.653 1.00 84.43 507 GLU G C 1
ATOM 16769 O O . GLU D 1 507 ? 22.978 -70.834 74.660 1.00 79.97 507 GLU G O 1
ATOM 16775 N N . LEU D 1 508 ? 23.072 -68.785 75.618 1.00 82.32 508 LEU G N 1
ATOM 16776 C CA . LEU D 1 508 ? 23.349 -68.043 74.397 1.00 79.20 508 LEU G CA 1
ATOM 16777 C C . LEU D 1 508 ? 24.645 -67.267 74.581 1.00 80.10 508 LEU G C 1
ATOM 16778 O O . LEU D 1 508 ? 24.782 -66.507 75.545 1.00 82.99 508 LEU G O 1
ATOM 16783 N N . ASP D 1 509 ? 25.598 -67.475 73.668 1.00 77.66 509 ASP G N 1
ATOM 16784 C CA . ASP D 1 509 ? 26.907 -66.819 73.727 1.00 78.19 509 ASP G CA 1
ATOM 16785 C C . ASP D 1 509 ? 27.325 -66.468 72.302 1.00 77.27 509 ASP G C 1
ATOM 16786 O O . ASP D 1 509 ? 28.015 -67.244 71.632 1.00 77.49 509 ASP G O 1
ATOM 16791 N N . VAL D 1 510 ? 26.907 -65.287 71.847 1.00 77.03 510 VAL G N 1
ATOM 16792 C CA . VAL D 1 510 ? 27.246 -64.845 70.496 1.00 78.49 510 VAL G CA 1
ATOM 16793 C C . VAL D 1 510 ? 28.756 -64.726 70.335 1.00 79.79 510 VAL G C 1
ATOM 16794 O O . VAL D 1 510 ? 29.310 -65.056 69.278 1.00 76.85 510 VAL G O 1
ATOM 16798 N N . ALA D 1 511 ? 29.446 -64.271 71.384 1.00 79.44 511 ALA G N 1
ATOM 16799 C CA . ALA D 1 511 ? 30.891 -64.080 71.297 1.00 74.65 511 ALA G CA 1
ATOM 16800 C C . ALA D 1 511 ? 31.609 -65.396 71.035 1.00 79.45 511 ALA G C 1
ATOM 16801 O O . ALA D 1 511 ? 32.582 -65.443 70.272 1.00 78.32 511 ALA G O 1
ATOM 16803 N N . ALA D 1 512 ? 31.145 -66.477 71.658 1.00 82.55 512 ALA G N 1
ATOM 16804 C CA . ALA D 1 512 ? 31.722 -67.799 71.465 1.00 76.30 512 ALA G CA 1
ATOM 16805 C C . ALA D 1 512 ? 30.932 -68.647 70.477 1.00 78.74 512 ALA G C 1
ATOM 16806 O O . ALA D 1 512 ? 31.223 -69.839 70.333 1.00 79.38 512 ALA G O 1
ATOM 16808 N N . ARG D 1 513 ? 29.936 -68.062 69.805 1.00 78.37 513 ARG G N 1
ATOM 16809 C CA . ARG D 1 513 ? 29.146 -68.755 68.783 1.00 77.56 513 ARG G CA 1
ATOM 16810 C C . ARG D 1 513 ? 28.499 -70.016 69.348 1.00 76.28 513 ARG G C 1
ATOM 16811 O O . ARG D 1 513 ? 28.475 -71.071 68.707 1.00 72.18 513 ARG G O 1
ATOM 16819 N N . LYS D 1 514 ? 27.967 -69.902 70.559 1.00 77.85 514 LYS G N 1
ATOM 16820 C CA . LYS D 1 514 ? 27.425 -71.038 71.287 1.00 77.07 514 LYS G CA 1
ATOM 16821 C C . LYS D 1 514 ? 25.920 -70.902 71.456 1.00 77.17 514 LYS G C 1
ATOM 16822 O O . LYS D 1 514 ? 25.404 -69.819 71.756 1.00 76.05 514 LYS G O 1
ATOM 16824 N N . LEU D 1 515 ? 25.223 -72.014 71.243 1.00 76.76 515 LEU G N 1
ATOM 16825 C CA . LEU D 1 515 ? 23.805 -72.121 71.587 1.00 79.86 515 LEU G CA 1
ATOM 16826 C C . LEU D 1 515 ? 23.583 -73.549 72.059 1.00 79.40 515 LEU G C 1
ATOM 16827 O O . LEU D 1 515 ? 23.459 -74.461 71.234 1.00 75.23 515 LEU G O 1
ATOM 16832 N N . HIS D 1 516 ? 23.498 -73.723 73.372 1.00 83.97 516 HIS G N 1
ATOM 16833 C CA . HIS D 1 516 ? 23.358 -75.037 73.984 1.00 82.52 516 HIS G CA 1
ATOM 16834 C C . HIS D 1 516 ? 22.093 -75.108 74.826 1.00 84.70 516 HIS G C 1
ATOM 16835 O O . HIS D 1 516 ? 21.776 -74.174 75.574 1.00 84.10 516 HIS G O 1
ATOM 16842 N N . LEU D 1 517 ? 21.396 -76.233 74.713 1.00 86.12 517 LEU G N 1
ATOM 16843 C CA . LEU D 1 517 ? 20.204 -76.525 75.508 1.00 86.54 517 LEU G CA 1
ATOM 16844 C C . LEU D 1 517 ? 20.650 -77.360 76.701 1.00 87.40 517 LEU G C 1
ATOM 16845 O O . LEU D 1 517 ? 20.870 -78.568 76.580 1.00 85.61 517 LEU G O 1
ATOM 16850 N N . HIS D 1 518 ? 20.795 -76.709 77.858 1.00 90.02 518 HIS G N 1
ATOM 16851 C CA . HIS D 1 518 ? 21.247 -77.387 79.071 1.00 89.49 518 HIS G CA 1
ATOM 16852 C C . HIS D 1 518 ? 20.296 -78.514 79.444 1.00 88.09 518 HIS G C 1
ATOM 16853 O O . HIS D 1 518 ? 19.536 -78.410 80.410 1.00 85.47 518 HIS G O 1
ATOM 16860 N N . VAL D 1 519 ? 20.330 -79.592 78.660 1.00 86.67 519 VAL G N 1
ATOM 16861 C CA . VAL D 1 519 ? 19.488 -80.765 78.864 1.00 85.79 519 VAL G CA 1
ATOM 16862 C C . VAL D 1 519 ? 20.316 -81.988 78.496 1.00 88.17 519 VAL G C 1
ATOM 16863 O O . VAL D 1 519 ? 21.146 -81.941 77.584 1.00 87.86 519 VAL G O 1
ATOM 16867 N N . SER D 1 520 ? 20.090 -83.084 79.215 1.00 91.26 520 SER G N 1
ATOM 16868 C CA . SER D 1 520 ? 20.885 -84.288 79.016 1.00 91.29 520 SER G CA 1
ATOM 16869 C C . SER D 1 520 ? 20.642 -84.890 77.635 1.00 91.50 520 SER G C 1
ATOM 16870 O O . SER D 1 520 ? 19.532 -84.823 77.097 1.00 91.39 520 SER G O 1
ATOM 16873 N N . ASP D 1 521 ? 21.702 -85.474 77.063 1.00 92.59 521 ASP G N 1
ATOM 16874 C CA . ASP D 1 521 ? 21.564 -86.263 75.842 1.00 92.37 521 ASP G CA 1
ATOM 16875 C C . ASP D 1 521 ? 20.500 -87.338 76.004 1.00 92.62 521 ASP G C 1
ATOM 16876 O O . ASP D 1 521 ? 19.654 -87.533 75.123 1.00 92.27 521 ASP G O 1
ATOM 16881 N N . GLU D 1 522 ? 20.541 -88.053 77.131 1.00 93.45 522 GLU G N 1
ATOM 16882 C CA . GLU D 1 522 ? 19.619 -89.161 77.354 1.00 97.92 522 GLU G CA 1
ATOM 16883 C C . GLU D 1 522 ? 18.174 -88.679 77.378 1.00 94.35 522 GLU G C 1
ATOM 16884 O O . GLU D 1 522 ? 17.300 -89.268 76.730 1.00 90.19 522 GLU G O 1
ATOM 16890 N N . GLU D 1 523 ? 17.905 -87.604 78.123 1.00 93.26 523 GLU G N 1
ATOM 16891 C CA . GLU D 1 523 ? 16.545 -87.072 78.202 1.00 94.48 523 GLU G CA 1
ATOM 16892 C C . GLU D 1 523 ? 16.056 -86.618 76.833 1.00 94.78 523 GLU G C 1
ATOM 16893 O O . GLU D 1 523 ? 14.928 -86.926 76.431 1.00 94.76 523 GLU G O 1
ATOM 16899 N N . LEU D 1 524 ? 16.904 -85.895 76.095 1.00 92.24 524 LEU G N 1
ATOM 16900 C CA . LEU D 1 524 ? 16.528 -85.429 74.764 1.00 90.72 524 LEU G CA 1
ATOM 16901 C C . LEU D 1 524 ? 16.098 -86.586 73.870 1.00 92.11 524 LEU G C 1
ATOM 16902 O O . LEU D 1 524 ? 15.127 -86.467 73.115 1.00 89.87 524 LEU G O 1
ATOM 16907 N N . ALA D 1 525 ? 16.795 -87.720 73.956 1.00 92.20 525 ALA G N 1
ATOM 16908 C CA . ALA D 1 525 ? 16.439 -88.866 73.132 1.00 90.21 525 ALA G CA 1
ATOM 16909 C C . ALA D 1 525 ? 15.158 -89.547 73.601 1.00 88.66 525 ALA G C 1
ATOM 16910 O O . ALA D 1 525 ? 14.554 -90.294 72.823 1.00 88.89 525 ALA G O 1
ATOM 16912 N N . ARG D 1 526 ? 14.730 -89.310 74.845 1.00 87.80 526 ARG G N 1
ATOM 16913 C CA . ARG D 1 526 ? 13.448 -89.842 75.302 1.00 90.19 526 ARG G CA 1
ATOM 16914 C C . ARG D 1 526 ? 12.275 -89.084 74.692 1.00 90.41 526 ARG G C 1
ATOM 16915 O O . ARG D 1 526 ? 11.292 -89.699 74.264 1.00 88.13 526 ARG G O 1
ATOM 16917 N N . ARG D 1 527 ? 12.366 -87.752 74.634 1.00 91.17 527 ARG G N 1
ATOM 16918 C CA . ARG D 1 527 ? 11.334 -86.972 73.955 1.00 88.25 527 ARG G CA 1
ATOM 16919 C C . ARG D 1 527 ? 11.307 -87.269 72.464 1.00 90.21 527 ARG G C 1
ATOM 16920 O O . ARG D 1 527 ? 10.250 -87.167 71.831 1.00 92.58 527 ARG G O 1
ATOM 16928 N N . ARG D 1 528 ? 12.456 -87.641 71.892 1.00 88.97 528 ARG G N 1
ATOM 16929 C CA . ARG D 1 528 ? 12.528 -87.925 70.462 1.00 89.32 528 ARG G CA 1
ATOM 16930 C C . ARG D 1 528 ? 11.566 -89.035 70.069 1.00 94.23 528 ARG G C 1
ATOM 16931 O O . ARG D 1 528 ? 10.952 -88.983 68.996 1.00 93.37 528 ARG G O 1
ATOM 16939 N N . GLU D 1 529 ? 11.427 -90.054 70.921 1.00 96.21 529 GLU G N 1
ATOM 16940 C CA . GLU D 1 529 ? 10.500 -91.140 70.621 1.00 95.05 529 GLU G CA 1
ATOM 16941 C C . GLU D 1 529 ? 9.064 -90.642 70.586 1.00 95.67 529 GLU G C 1
ATOM 16942 O O . GLU D 1 529 ? 8.263 -91.091 69.759 1.00 93.56 529 GLU G O 1
ATOM 16948 N N . ALA D 1 530 ? 8.723 -89.704 71.470 1.00 95.28 530 ALA G N 1
ATOM 16949 C CA . ALA D 1 530 ? 7.371 -89.167 71.488 1.00 96.01 530 ALA G CA 1
ATOM 16950 C C . ALA D 1 530 ? 7.078 -88.293 70.278 1.00 94.96 530 ALA G C 1
ATOM 16951 O O . ALA D 1 530 ? 5.906 -88.086 69.947 1.00 93.44 530 ALA G O 1
ATOM 16953 N N . TRP D 1 531 ? 8.110 -87.790 69.604 1.00 95.52 531 TRP G N 1
ATOM 16954 C CA . TRP D 1 531 ? 7.906 -86.863 68.497 1.00 95.56 531 TRP G CA 1
ATOM 16955 C C . TRP D 1 531 ? 7.366 -87.597 67.277 1.00 97.08 531 TRP G C 1
ATOM 16956 O O . TRP D 1 531 ? 7.964 -88.570 66.805 1.00 95.76 531 TRP G O 1
ATOM 16967 N N . GLN D 1 532 ? 6.231 -87.127 66.774 1.00 95.60 532 GLN G N 1
ATOM 16968 C CA . GLN D 1 532 ? 5.705 -87.522 65.476 1.00 91.51 532 GLN G CA 1
ATOM 16969 C C . GLN D 1 532 ? 5.647 -86.288 64.590 1.00 92.27 532 GLN G C 1
ATOM 16970 O O . GLN D 1 532 ? 5.356 -85.186 65.066 1.00 92.75 532 GLN G O 1
ATOM 16972 N N . ALA D 1 533 ? 5.937 -86.476 63.306 1.00 93.46 533 ALA G N 1
ATOM 16973 C CA . ALA D 1 533 ? 5.999 -85.352 62.389 1.00 86.46 533 ALA G CA 1
ATOM 16974 C C . ALA D 1 533 ? 4.624 -84.695 62.266 1.00 87.80 533 ALA G C 1
ATOM 16975 O O . ALA D 1 533 ? 3.592 -85.365 62.388 1.00 88.09 533 ALA G O 1
ATOM 16977 N N . PRO D 1 534 ? 4.577 -83.384 62.040 1.00 85.29 534 PRO G N 1
ATOM 16978 C CA . PRO D 1 534 ? 3.290 -82.696 61.918 1.00 81.55 534 PRO G CA 1
ATOM 16979 C C . PRO D 1 534 ? 2.545 -83.158 60.679 1.00 78.53 534 PRO G C 1
ATOM 16980 O O . PRO D 1 534 ? 3.152 -83.717 59.752 1.00 79.17 534 PRO G O 1
ATOM 16984 N N . PRO D 1 535 ? 1.230 -82.955 60.625 1.00 78.41 535 PRO G N 1
ATOM 16985 C CA . PRO D 1 535 ? 0.472 -83.387 59.448 1.00 75.66 535 PRO G CA 1
ATOM 16986 C C . PRO D 1 535 ? 0.875 -82.600 58.214 1.00 76.39 535 PRO G C 1
ATOM 16987 O O . PRO D 1 535 ? 1.298 -81.445 58.294 1.00 74.21 535 PRO G O 1
ATOM 16991 N N . ALA D 1 536 ? 0.744 -83.249 57.062 1.00 72.77 536 ALA G N 1
ATOM 16992 C CA . ALA D 1 536 ? 1.044 -82.607 55.791 1.00 70.20 536 ALA G CA 1
ATOM 16993 C C . ALA D 1 536 ? 0.163 -81.375 55.622 1.00 71.44 536 ALA G C 1
ATOM 16994 O O . ALA D 1 536 ? -1.070 -81.495 55.684 1.00 72.00 536 ALA G O 1
ATOM 16996 N N . PRO D 1 537 ? 0.741 -80.184 55.431 1.00 67.36 537 PRO G N 1
ATOM 16997 C CA . PRO D 1 537 ? -0.096 -78.975 55.331 1.00 66.97 537 PRO G CA 1
ATOM 16998 C C . PRO D 1 537 ? -1.122 -79.045 54.215 1.00 68.04 537 PRO G C 1
ATOM 16999 O O . PRO D 1 537 ? -2.284 -78.674 54.421 1.00 68.26 537 PRO G O 1
ATOM 17003 N N . MET D 1 538 ? -0.725 -79.516 53.035 1.00 62.40 538 MET G N 1
ATOM 17004 C CA . MET D 1 538 ? -1.648 -79.711 51.927 1.00 62.23 538 MET G CA 1
ATOM 17005 C C . MET D 1 538 ? -1.345 -81.041 51.256 1.00 60.24 538 MET G C 1
ATOM 17006 O O . MET D 1 538 ? -0.181 -81.429 51.123 1.00 60.54 538 MET G O 1
ATOM 17011 N N . ALA D 1 539 ? -2.402 -81.739 50.846 1.00 57.64 539 ALA G N 1
ATOM 17012 C CA . ALA D 1 539 ? -2.281 -83.014 50.156 1.00 57.02 539 ALA G CA 1
ATOM 17013 C C . ALA D 1 539 ? -2.222 -82.853 48.643 1.00 56.03 539 ALA G C 1
ATOM 17014 O O . ALA D 1 539 ? -2.440 -83.830 47.916 1.00 54.30 539 ALA G O 1
ATOM 17016 N N . ARG D 1 540 ? -1.913 -81.654 48.157 1.00 53.33 540 ARG G N 1
ATOM 17017 C CA . ARG D 1 540 ? -2.039 -81.347 46.741 1.00 48.93 540 ARG G CA 1
ATOM 17018 C C . ARG D 1 540 ? -1.419 -79.985 46.469 1.00 51.13 540 ARG G C 1
ATOM 17019 O O . ARG D 1 540 ? -1.358 -79.132 47.358 1.00 52.20 540 ARG G O 1
ATOM 17027 N N . GLY D 1 541 ? -0.958 -79.795 45.236 1.00 47.70 541 GLY G N 1
ATOM 17028 C CA . GLY D 1 541 ? -0.536 -78.486 44.781 1.00 44.02 541 GLY G CA 1
ATOM 17029 C C . GLY D 1 541 ? 0.919 -78.170 45.059 1.00 43.49 541 GLY G C 1
ATOM 17030 O O . GLY D 1 541 ? 1.719 -79.006 45.491 1.00 45.13 541 GLY G O 1
ATOM 17031 N N . TRP D 1 542 ? 1.257 -76.904 44.794 1.00 40.79 542 TRP G N 1
ATOM 17032 C CA . TRP D 1 542 ? 2.629 -76.437 44.964 1.00 42.92 542 TRP G CA 1
ATOM 17033 C C . TRP D 1 542 ? 3.110 -76.618 46.397 1.00 44.52 542 TRP G C 1
ATOM 17034 O O . TRP D 1 542 ? 4.277 -76.957 46.629 1.00 43.04 542 TRP G O 1
ATOM 17045 N N . VAL D 1 543 ? 2.229 -76.390 47.373 1.00 47.30 543 VAL G N 1
ATOM 17046 C CA . VAL D 1 543 ? 2.622 -76.514 48.774 1.00 47.08 543 VAL G CA 1
ATOM 17047 C C . VAL D 1 543 ? 3.028 -77.948 49.090 1.00 46.36 543 VAL G C 1
ATOM 17048 O O . VAL D 1 543 ? 3.991 -78.188 49.829 1.00 46.95 543 VAL G O 1
ATOM 17052 N N . LYS D 1 544 ? 2.308 -78.924 48.530 1.00 44.61 544 LYS G N 1
ATOM 17053 C CA . LYS D 1 544 ? 2.698 -80.320 48.705 1.00 46.12 544 LYS G CA 1
ATOM 17054 C C . LYS D 1 544 ? 4.085 -80.576 48.128 1.00 48.36 544 LYS G C 1
ATOM 17055 O O . LYS D 1 544 ? 4.897 -81.284 48.735 1.00 50.36 544 LYS G O 1
ATOM 17061 N N . LEU D 1 545 ? 4.372 -80.004 46.958 1.00 44.36 545 LEU G N 1
ATOM 17062 C CA . LEU D 1 545 ? 5.697 -80.149 46.365 1.00 43.52 545 LEU G CA 1
ATOM 17063 C C . LEU D 1 545 ? 6.757 -79.470 47.222 1.00 47.09 545 LEU G C 1
ATOM 17064 O O . LEU D 1 545 ? 7.829 -80.034 47.469 1.00 45.67 545 LEU G O 1
ATOM 17069 N N . TYR D 1 546 ? 6.468 -78.249 47.680 1.00 44.87 546 TYR G N 1
ATOM 17070 C CA . TYR D 1 546 ? 7.440 -77.483 48.455 1.00 42.52 546 TYR G CA 1
ATOM 17071 C C . TYR D 1 546 ? 7.870 -78.241 49.705 1.00 46.78 546 TYR G C 1
ATOM 17072 O O . TYR D 1 546 ? 9.066 -78.445 49.939 1.00 45.54 546 TYR G O 1
ATOM 17081 N N . VAL D 1 547 ? 6.902 -78.676 50.516 1.00 45.13 547 VAL G N 1
ATOM 17082 C CA . VAL D 1 547 ? 7.218 -79.336 51.781 1.00 48.91 547 VAL G CA 1
ATOM 17083 C C . VAL D 1 547 ? 8.019 -80.613 51.554 1.00 48.25 547 VAL G C 1
ATOM 17084 O O . VAL D 1 547 ? 8.898 -80.955 52.355 1.00 44.49 547 VAL G O 1
ATOM 17088 N N . GLU D 1 548 ? 7.749 -81.326 50.460 1.00 47.48 548 GLU G N 1
ATOM 17089 C CA . GLU D 1 548 ? 8.411 -82.598 50.199 1.00 46.33 548 GLU G CA 1
ATOM 17090 C C . GLU D 1 548 ? 9.802 -82.449 49.594 1.00 47.82 548 GLU G C 1
ATOM 17091 O O . GLU D 1 548 ? 10.536 -83.442 49.529 1.00 44.08 548 GLU G O 1
ATOM 17097 N N . HIS D 1 549 ? 10.190 -81.249 49.154 1.00 48.22 549 HIS G N 1
ATOM 17098 C CA . HIS D 1 549 ? 11.469 -81.071 48.482 1.00 44.62 549 HIS G CA 1
ATOM 17099 C C . HIS D 1 549 ? 12.278 -79.876 48.967 1.00 43.24 549 HIS G C 1
ATOM 17100 O O . HIS D 1 549 ? 13.408 -79.694 48.502 1.00 46.37 549 HIS G O 1
ATOM 17107 N N . VAL D 1 550 ? 11.748 -79.059 49.878 1.00 43.47 550 VAL G N 1
ATOM 17108 C CA . VAL D 1 550 ? 12.493 -77.891 50.330 1.00 47.97 550 VAL G CA 1
ATOM 17109 C C . VAL D 1 550 ? 13.621 -78.330 51.253 1.00 44.65 550 VAL G C 1
ATOM 17110 O O . VAL D 1 550 ? 13.452 -79.216 52.103 1.00 48.18 550 VAL G O 1
ATOM 17114 N N . GLN D 1 551 ? 14.791 -77.732 51.067 1.00 46.31 551 GLN G N 1
ATOM 17115 C CA . GLN D 1 551 ? 15.920 -77.985 51.942 1.00 48.24 551 GLN G CA 1
ATOM 17116 C C . GLN D 1 551 ? 15.868 -77.043 53.140 1.00 48.22 551 GLN G C 1
ATOM 17117 O O . GLN D 1 551 ? 15.117 -76.067 53.167 1.00 49.43 551 GLN G O 1
ATOM 17123 N N . GLN D 1 552 ? 16.677 -77.351 54.148 1.00 46.54 552 GLN G N 1
ATOM 17124 C CA . GLN D 1 552 ? 16.695 -76.523 55.343 1.00 51.11 552 GLN G CA 1
ATOM 17125 C C . GLN D 1 552 ? 17.390 -75.192 55.065 1.00 50.83 552 GLN G C 1
ATOM 17126 O O . GLN D 1 552 ? 18.144 -75.044 54.096 1.00 48.80 552 GLN G O 1
ATOM 17132 N N . ALA D 1 553 ? 17.119 -74.212 55.935 1.00 51.26 553 ALA G N 1
ATOM 17133 C CA . ALA D 1 553 ? 17.589 -72.848 55.718 1.00 49.67 553 ALA G CA 1
ATOM 17134 C C . ALA D 1 553 ? 19.107 -72.734 55.670 1.00 49.61 553 ALA G C 1
ATOM 17135 O O . ALA D 1 553 ? 19.621 -71.791 55.058 1.00 49.54 553 ALA G O 1
ATOM 17137 N N . ASN D 1 554 ? 19.837 -73.666 56.287 1.00 50.77 554 ASN G N 1
ATOM 17138 C CA . ASN D 1 554 ? 21.294 -73.618 56.237 1.00 53.15 554 ASN G CA 1
ATOM 17139 C C . ASN D 1 554 ? 21.843 -73.911 54.849 1.00 48.47 554 ASN G C 1
ATOM 17140 O O . ASN D 1 554 ? 23.048 -73.742 54.634 1.00 53.24 554 ASN G O 1
ATOM 17145 N N . LEU D 1 555 ? 21.002 -74.345 53.912 1.00 46.29 555 LEU G N 1
ATOM 17146 C CA . LEU D 1 555 ? 21.410 -74.569 52.534 1.00 47.68 555 LEU G CA 1
ATOM 17147 C C . LEU D 1 555 ? 20.734 -73.619 51.555 1.00 53.61 555 LEU G C 1
ATOM 17148 O O . LEU D 1 555 ? 20.949 -73.744 50.345 1.00 54.14 555 LEU G O 1
ATOM 17153 N N . GLY D 1 556 ? 19.920 -72.680 52.038 1.00 51.30 556 GLY G N 1
ATOM 17154 C CA . GLY D 1 556 ? 19.280 -71.695 51.189 1.00 44.29 556 GLY G CA 1
ATOM 17155 C C . GLY D 1 556 ? 17.783 -71.853 51.025 1.00 46.82 556 GLY G C 1
ATOM 17156 O O . GLY D 1 556 ? 17.166 -71.021 50.347 1.00 49.77 556 GLY G O 1
ATOM 17157 N N . ALA D 1 557 ? 17.182 -72.889 51.613 1.00 46.26 557 ALA G N 1
ATOM 17158 C CA . ALA D 1 557 ? 15.744 -73.154 51.537 1.00 43.71 557 ALA G CA 1
ATOM 17159 C C . ALA D 1 557 ? 15.258 -73.344 50.104 1.00 45.68 557 ALA G C 1
ATOM 17160 O O . ALA D 1 557 ? 14.072 -73.148 49.815 1.00 44.99 557 ALA G O 1
ATOM 17162 N N . ASP D 1 558 ? 16.153 -73.726 49.198 1.00 44.05 558 ASP G N 1
ATOM 17163 C CA . ASP D 1 558 ? 15.778 -74.032 47.829 1.00 41.62 558 ASP G CA 1
ATOM 17164 C C . ASP D 1 558 ? 15.243 -75.460 47.739 1.00 44.70 558 ASP G C 1
ATOM 17165 O O . ASP D 1 558 ? 15.414 -76.276 48.647 1.00 46.89 558 ASP G O 1
ATOM 17170 N N . LEU D 1 559 ? 14.567 -75.751 46.630 1.00 42.05 559 LEU G N 1
ATOM 17171 C CA . LEU D 1 559 ? 14.143 -77.114 46.349 1.00 44.40 559 LEU G CA 1
ATOM 17172 C C . LEU D 1 559 ? 15.325 -77.912 45.810 1.00 48.24 559 LEU G C 1
ATOM 17173 O O . LEU D 1 559 ? 16.145 -77.393 45.047 1.00 46.12 559 LEU G O 1
ATOM 17178 N N . ASP D 1 560 ? 15.409 -79.183 46.214 1.00 42.89 560 ASP G N 1
ATOM 17179 C CA . ASP D 1 560 ? 16.592 -79.980 45.900 1.00 47.26 560 ASP G CA 1
ATOM 17180 C C . ASP D 1 560 ? 16.748 -80.189 44.397 1.00 46.34 560 ASP G C 1
ATOM 17181 O O . ASP D 1 560 ? 17.862 -80.101 43.866 1.00 49.17 560 ASP G O 1
ATOM 17186 N N . PHE D 1 561 ? 15.648 -80.454 43.692 1.00 45.34 561 PHE G N 1
ATOM 17187 C CA . PHE D 1 561 ? 15.719 -80.669 42.252 1.00 44.34 561 PHE G CA 1
ATOM 17188 C C . PHE D 1 561 ? 15.877 -79.375 41.460 1.00 48.39 561 PHE G C 1
ATOM 17189 O O . PHE D 1 561 ? 15.987 -79.435 40.230 1.00 49.87 561 PHE G O 1
ATOM 17197 N N . LEU D 1 562 ? 15.891 -78.218 42.125 1.00 44.68 562 LEU G N 1
ATOM 17198 C CA . LEU D 1 562 ? 16.115 -76.942 41.457 1.00 45.33 562 LEU G CA 1
ATOM 17199 C C . LEU D 1 562 ? 17.532 -76.415 41.629 1.00 43.41 562 LEU G C 1
ATOM 17200 O O . LEU D 1 562 ? 17.896 -75.441 40.964 1.00 46.62 562 LEU G O 1
ATOM 17205 N N . ARG D 1 563 ? 18.331 -77.030 42.496 1.00 43.66 563 ARG G N 1
ATOM 17206 C CA . ARG D 1 563 ? 19.707 -76.610 42.695 1.00 45.54 563 ARG G CA 1
ATOM 17207 C C . ARG D 1 563 ? 20.528 -76.857 41.432 1.00 45.36 563 ARG G C 1
ATOM 17208 O O . ARG D 1 563 ? 20.206 -77.715 40.606 1.00 44.90 563 ARG G O 1
ATOM 17216 N N . GLY D 1 564 ? 21.608 -76.095 41.295 1.00 44.90 564 GLY G N 1
ATOM 17217 C CA . GLY D 1 564 ? 22.464 -76.201 40.133 1.00 47.65 564 GLY G CA 1
ATOM 17218 C C . GLY D 1 564 ? 22.028 -75.292 39.004 1.00 50.10 564 GLY G C 1
ATOM 17219 O O . GLY D 1 564 ? 21.202 -74.386 39.158 1.00 51.31 564 GLY G O 1
ATOM 17220 N N . LYS D 1 565 ? 22.604 -75.552 37.833 1.00 48.17 565 LYS G N 1
ATOM 17221 C CA . LYS D 1 565 ? 22.298 -74.781 36.637 1.00 48.01 565 LYS G CA 1
ATOM 17222 C C . LYS D 1 565 ? 22.318 -75.693 35.421 1.00 44.83 565 LYS G C 1
ATOM 17223 O O . LYS D 1 565 ? 22.949 -76.753 35.418 1.00 45.14 565 LYS G O 1
ATOM 17229 N N . SER D 1 566 ? 21.616 -75.255 34.375 1.00 44.67 566 SER G N 1
ATOM 17230 C CA . SER D 1 566 ? 21.534 -76.000 33.127 1.00 40.41 566 SER G CA 1
ATOM 17231 C C . SER D 1 566 ? 21.858 -75.136 31.914 1.00 42.30 566 SER G C 1
ATOM 17232 O O . SER D 1 566 ? 21.612 -75.565 30.780 1.00 40.10 566 SER G O 1
ATOM 17235 N N . GLY D 1 567 ? 22.393 -73.934 32.120 1.00 42.21 567 GLY G N 1
ATOM 17236 C CA . GLY D 1 567 ? 22.792 -73.096 31.009 1.00 40.09 567 GLY G CA 1
ATOM 17237 C C . GLY D 1 567 ? 21.615 -72.619 30.171 1.00 44.04 567 GLY G C 1
ATOM 17238 O O . GLY D 1 567 ? 20.450 -72.666 30.577 1.00 45.00 567 GLY G O 1
ATOM 17239 N N . ALA D 1 568 ? 21.947 -72.148 28.969 1.00 46.92 568 ALA G N 1
ATOM 17240 C CA . ALA D 1 568 ? 20.962 -71.628 28.025 1.00 49.26 568 ALA G CA 1
ATOM 17241 C C . ALA D 1 568 ? 21.245 -72.187 26.631 1.00 51.17 568 ALA G C 1
ATOM 17242 O O . ALA D 1 568 ? 21.518 -71.458 25.677 1.00 47.85 568 ALA G O 1
ATOM 17244 N N . GLY D 1 569 ? 21.181 -73.509 26.518 1.00 52.59 569 GLY G N 1
ATOM 17245 C CA . GLY D 1 569 ? 21.305 -74.147 25.228 1.00 52.92 569 GLY G CA 1
ATOM 17246 C C . GLY D 1 569 ? 20.086 -73.898 24.362 1.00 57.82 569 GLY G C 1
ATOM 17247 O O . GLY D 1 569 ? 19.058 -73.384 24.804 1.00 56.35 569 GLY G O 1
ATOM 17248 N N . ILE D 1 570 ? 20.213 -74.270 23.092 1.00 55.18 570 ILE G N 1
ATOM 17249 C CA . ILE D 1 570 ? 19.133 -74.120 22.119 1.00 53.59 570 ILE G CA 1
ATOM 17250 C C . ILE D 1 570 ? 18.236 -75.347 22.228 1.00 57.68 570 ILE G C 1
ATOM 17251 O O . ILE D 1 570 ? 18.676 -76.456 21.875 1.00 56.36 570 ILE G O 1
ATOM 17256 N N . PRO D 1 571 ? 16.999 -75.212 22.703 1.00 55.62 571 PRO G N 1
ATOM 17257 C CA . PRO D 1 571 ? 16.104 -76.370 22.782 1.00 50.71 571 PRO G CA 1
ATOM 17258 C C . PRO D 1 571 ? 15.620 -76.782 21.400 1.00 52.32 571 PRO G C 1
ATOM 17259 O O . PRO D 1 571 ? 15.879 -76.126 20.389 1.00 54.03 571 PRO G O 1
ATOM 17263 N N . LYS D 1 572 ? 14.899 -77.898 21.371 1.00 54.98 572 LYS G N 1
ATOM 17264 C CA . LYS D 1 572 ? 14.318 -78.378 20.129 1.00 56.56 572 LYS G CA 1
ATOM 17265 C C . LYS D 1 572 ? 13.250 -77.407 19.632 1.00 56.47 572 LYS G C 1
ATOM 17266 O O . LYS D 1 572 ? 12.679 -76.624 20.396 1.00 54.44 572 LYS G O 1
ATOM 17272 N N . ASP D 1 573 ? 12.992 -77.457 18.329 1.00 55.67 573 ASP G N 1
ATOM 17273 C CA . ASP D 1 573 ? 11.932 -76.646 17.751 1.00 53.42 573 ASP G CA 1
ATOM 17274 C C . ASP D 1 573 ? 10.570 -77.135 18.232 1.00 55.47 573 ASP G C 1
ATOM 17275 O O . ASP D 1 573 ? 10.362 -78.326 18.476 1.00 53.78 573 ASP G O 1
ATOM 17280 N N . ASN D 1 574 ? 9.637 -76.195 18.375 1.00 55.72 574 ASN G N 1
ATOM 17281 C CA . ASN D 1 574 ? 8.298 -76.529 18.843 1.00 52.24 574 ASN G CA 1
ATOM 17282 C C . ASN D 1 574 ? 7.427 -77.155 17.763 1.00 54.14 574 ASN G C 1
ATOM 17283 O O . ASN D 1 574 ? 6.260 -77.460 18.033 1.00 52.44 574 ASN G O 1
ATOM 17288 N N . HIS D 1 575 ? 7.958 -77.358 16.562 1.00 57.45 575 HIS G N 1
ATOM 17289 C CA . HIS D 1 575 ? 7.220 -78.022 15.495 1.00 57.19 575 HIS G CA 1
ATOM 17290 C C . HIS D 1 575 ? 8.157 -78.880 14.651 1.00 52.31 575 HIS G C 1
ATOM 17291 O O . HIS D 1 575 ? 7.711 -79.689 13.838 1.00 55.85 575 HIS G O 1
#

Nearest PDB structures (foldseek):
  8epz-assembly1_B  TM=9.999E-01  e=0.000E+00  Paralcaligenes ureilyticus
  5j84-assembly2_H  TM=9.948E-01  e=3.409E-87  Rhizobium leguminosarum bv. trifolii WSM2304
  9evv-assembly1_D  TM=9.937E-01  e=1.687E-85  Rhizobium leguminosarum bv. trifolii
  5j85-assembly1_A  TM=9.739E-01  e=1.687E-85  Rhizobium leguminosarum bv. trifolii
  5ze4-assembly1_A  TM=9.249E-01  e=1.207E-49  Arabidopsis thaliana

Secondary structure (DSSP, 8-state):
--TTHHHHT--SHHHHHHHHTGGGG---GGGGSSPPEEEEEE---SSSGGGTTHHHHHHHHHHHHHHTT-EEEEEE-----TTTSSS-GGGGHHHHHHHHHHHHHHTT-SEEEEEE----HHHHHHHHHTTT-BEEEEE--BPPPEEETTEEE-TTHHHHHHHHHHHTTSS-HHHHHHTHHHH--SSSB-SSSSHHHHHHHHHHHHT-S-TTTTTS-TTSHHHHHHHHHHHHHHHHHHHHT-BGGGTS-HHHHHHHHHHHHHTT--THHHHHHHHHHHHHT----HHHHHHHHTTSPB-B-BTTTSSB-HHHHHHHTHHHHHHHTTTTTS-TT-B-TTSSBTTTTTTT---S-TTTB--SSS-SBSS-S-EEEEETTEEEEEEE-GGGS-GGGSEEEEEEEEESSHHHHHHHHT-TT----TTSEEEE-S-STTTTTS--B--SPPPPHHHHTTT-----EEESSB--TT--SSEEEEEES-GGGT-GGGG--TT-EEEEETTTTEEEE-S-HHHHHHHHHT--PPPPS-SSHHHHHHHHHBPPTTTTS-BGGG-S------PPP--/--TTHHHHT--SHHHHHHHHTGGGG---GGGGSSPPEEEEEE---SSSGGGTTHHHHHHHHHHHHHHTT-EEEEEE-----TTT-SS-GGGGHHHHHHHHHHHHHTTT-SEEEEEE----HHHHHHHHHTTT-SEEEEE--BPPPEEETTEEE-TTHHHHHHHHHHHTTSS-HHHHHHTHHHH--SSSB--SSSHHHHHHHHHHHTT-S-TTTTTS-TTSHHHHHHHHHHHHHHHHHHHHT--HHHHS-HHHHHHHHHHHHHTT--THHHHHHHHHHHHHT----HHHHHHHSTTPPB-B-BTTTSSB-HHHHHHTTHHHHHHHHTTTTS-TT-B-TTSSBTTTTTTT---S-TTTB--TTS-SBTT-S-EEEBSSS-SSEEEE-GGGS-GGGSEEEEEEEEESSHHHHHHHHT-TT----SS-EEEE-S-STTTTTS--B-SSPPPPHHHHTTT-----EEESSB--TT--SSEEEEEES-GGGT-GGGG--TT-EEEEETTTTEEEE-S-HHHHHHHTTT--PPPPS-SSHHHHHHHHHBPPGGGTS-BGGG-S--TT-------/--SGGGTTT--SHHHHHHHHTGGGG---GGGGSSPPEEEEEE---SSSGGGTTHHHHHHHHHHHHHHHT-EEEEEE-----TTTSSS-GGGGHHHHHHHHHHHHHHTT-SEEEEEE----HHHHHHHHHTTT-SEEEEE--BPPPEEETTEEE-TTHHHHHHHHHHHTTSS-HHHHHTTHHHH--SSSB-SSSSHHHHHHHHHHHHT-S-TTTTTS-TTSHHHHHHHHHHHHHHHHHHHHT--GGGTS-HHHHHHHHHHHHHTT--THHHHHHHHHHHHHT----HHHHHHHHTTPPB-B-BTTTSSB-HHHHHHHTHHHHHHHHTTTTS-TT-B-TTSSBHHHHHTT---S-TTTB--SSS-SBSS-S-EEEEETTEEEEEEE-GGGS-GGGSEEEEEEEEESSHHHHHHHHT-TT----TT-EEEE-S-STTTTTS--S--SPPPPHHHHTTT----EEEESS---TT--SSEEE--SS-GGGT-GGGG--TT-EEEEETTTTEEEE---HHHHHHHHHH--PPPPS-SSHHHHHHHTTB--TTTTS-BGGG-S--TT-------/--TTHHHHT--SHHHHHHHHTGGGG---GGGGSS--EEEEEE---TTSGGGTTHHHHHHHHHHHHHHTT-EEEEEE-----TTTSSS-GGGGHHHHHHHHHHHHHHTT-SEEEEEE----HHHHHHHHHTT--SEEEEE--BPPPEEETTEEE-TTHHHHHHHHHHTTTSS-HHHHHHTHHHH--SSSB-SSSSHHHHHHHHHHHTT-S-TTTTTS-TTSHHHHHHHHHHHHHHHHHHHHT--HHHHS-HHHHHHHHHHHHHHT--THHHHHHHHHHHHHT----HHHHHHHSTTPPB-B-BTTTSSB-HHHHHHHTHHHHHHHHGGGTS-TT-B-TTSSBTTTTTTT---S-TTTB--SSS-SBTT-S-EEEBSSS-TT-EEE-GGGS-GGGSEEEE-EEEESSHHHHHHHHT-TT----TT-EEEE-S-STTTTTS--B--SPPPPHHHH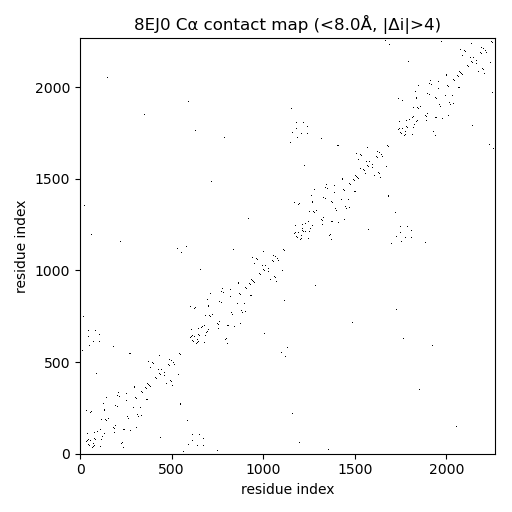TTT-----EEESSB--TT--SSEEB--SS-GGGT-GGGG--TT--EEEETTTTEEEE-S-HHHHHHHHHH--PPPPS-SSHHHHHHHHHBPPGGGTS-BGGG-S--TT-------

B-factor: mean 51.8, std 12.59, range [20.0, 106.17]

Organism: NCBI:txid627131

InterPro domains:
  IPR000581 Dihydroxy-acid/6-phosphogluconate dehydratase, N-terminal [PF00920] (42-353)
  IPR037237 IlvD/EDD, N-terminal domain [SSF143975] (10-374)
  IPR042096 Dihydroxy-acid dehydratase, C-terminal [G3DSA:3.50.30.80] (377-531)
  IPR052352 Sugar Degradation Dehydratases [PTHR43183] (3-568)
  IPR056740 Dihydroxy-acid/6-phosphogluconate dehydratase, C-terminal [PF24877] (363-557)

Sequence (2268 aa):
VRRSQAWFGRLDRDGFIYRSWMKNRGIPHDQFDGRPVIGICNTFSELTPCNSHFRTLAEQVKIGVWESGGFPLEFPVMSLGETMLRPTAMLFRNLASMDVEESIRGNPLDGVVLLMGCDTTPSLMMGAASCDLPTIGVSGGPMLSGKKFRGRELGSGTDVWKMSEEVRAGQMSQEEFFEAESCMHRSHGHCMTMGTASTMASMVEALGMSLPGNAAIPAVDARRNLLARASGRRIVQMVKDDLVMSKILTRQAFENAIRVNAAIGGSTNAVIHLLAIAGRIGVDLTLADWDALGHKLPCLVDLQPSGTHLMEDFYYAGGVPAVIRELGDVIARDALTVNGQTLWDNCKDAPNWNREVIHAFNEPFKTEAGIAVLRGNLCPDGAVIKPSAATPALLKHKGRAVVFENSEHMHERMDDENLDVDENCVLVLKNCGPRGYPGMAEAGNMPLPPKILRKGITDMVRVSDARMSGTAYGTVVLHVAPEAAAGGPLALVQDGDIIELDVAARKLHLHVSDEELARRREAWQAPPAPMARGWVKLYVEHVQQANLGADLDFLRGKSGAGIPKDNHVRRSQAWFGRLDRDGFIYRSWMKNRGIPHDQFDGRPVIGICNTFSELTPCNSHFRRTLAEEQVKIGVWESGGFPLEFPVMSLGETMLRPTAMLFRNLASMDVEESIRGNPLDGVVLLMGCDTTPSLMMGAASCDLPTIGVSGGPMLSGKFRGRELGSGTDVWKMSEEVRAGQMSQEEFFEAESCMHRSHGHCMTMGTASTMASMVEALGMSLPGNAAIPAVDARRNLLARASGRRIVQMVKDDLVMSKILTRQAFENAIRVNAAIGGSTNAVIHLLAIAGRIGVDLTLADWDALGHKLPCLVDLQPSGTHLMEDFYYAGGVPAVIRELGDVIARDALTVNGQTLWDNCKDAPNWNREVIHAFNEPFKTEAGIAVLRRGNLCPDGAVIKPSAATPALLKHKGRAVVFENSEHMHERMDDENLDVDENCVLVLKNCGPRGYPGMAEAGNMPLPPKILRKGITDMVRVSDARMSGTAYGTVVLHVAPEAAAGGPLALVQDGDIIELDVAARKLHLHVSDEELARRREAWQAPPAPMARGWVKLYVEHVQQANLGADLDFLRGKSGAGIPKDNHVRRSQAWFGRLDRDGFIYRSWMKNRGIPHDQFDGRPVIGICNTFSELTPCNSHFRTLAEEQVKIGVWESGGFPLEFPVMSLGETMLRPTAMLFRNLASMDVEESIRGNPLDGVVLLMGCDTTPSLMMGAASCDLPTIGVSGGPMLSGKFRGRELGSGTDVWKMSEEVRAGQMSQEEFFEAESCMHRSHGHCMTMGTASTMASMVEALGMSLPGNAAIPAVDARRNLLARASGRRIVQMVKDDLVMSKILTRQAFENAIRVNAAIGGSTNAVIHLLAIAGRIGVDLTLADWDALGHKLPCLVDLQPSGTHLMEDFYYAGGVPAVIRELGDVIARDALTVNGQTLWDNCKDAPNWNREVIHAFNEPFKTEAGIAVLRGNLCPDGAVIKPSAATPALLKHKGRAVVFENSEHMHERRMDDENLDVDENCVLVLKNCGPRGYPGMAEAGNMPLPPKILRKGITDMVRVSDARMSGTAYGTVVLHVAPEAAAGGPLALVQDGDIIELDVAARKLHLHVSDEELARRREAWQAPPAPMARGWVKLYVEHVQQANLGADLDFLRGKSGAGIPKDNHVRRSQAWFGRLDRDGFIYRSWMKNRGIPHDQFDGRPVIGICNTFSELTPCNSHFRTLAEEQVKIGVWESGGFPLEFPVMSLGETMLRPTAMLFRNLASMDVEESIRGNPLDGVVLLMGCDTTPSLMMGAASCDLPTIGVSGGPMLSGKFRGRELGSGTDVWKMSEEVRAGQMSQEEFFEAESCMHRSHGHCMTMGTASTMASMVEALGMSLPGNAAIPAVDARRNLLARASGRRIVQMVKDDLVMSKILTRQAFENAIRVNAAIGGSTNAVIHLLAIAGRIGVDLTLADWDALGHKLPCLVDLQPSGTHLMEDFYYAGGVPAVIRELGDVIARDALTVNGQTLWDNCKDAPNWNREVIHAFNEPFKTEAGIAVLRGNLCPDGAVIKPSAATPALLKHKGRAVVFENSEHMHERMDDENLDVDENCVLVLKNCGPRGYPGMAEAGNMPLPPKILRKGITDMVRVSDARMSGTAYGTVVLHVAPEAAAGGPLALVQDGDIIELDVAARKLHLHVSDEELARRREAWQAPPAPMARGWVKLYVEHVQQANLGADLDFLRGKSGAGIPKDNH

Foldseek 3Di:
DFQLCVQCVDDDPSNCVSVVVVPPVPDDSCQSVPQAEEEEEQLADPLAQQSVCRVLLQVLLVQLQVVQRHHYDYDYFHHFHQVRDPPGSLLCLQVRLCVLQCVQQVHSHQEYEQEEAHLSLLSNLLSQLQAFHQYAYAYQAAADFFADPNDTDWPPLVLLVVVLCCLLVNDPPVSNVVCPCRGGPDHHHTFFQWSRLLSQLLCLLLQRAAPLRRQHHNPDPVSSVRSSVVSNLSSVCSVVRVTCLLRNEPLSLLSSLAVCQQALHFPLCLLSSLSSCLANPYDDFPVSSAVSWQQFHHFFQTAPLHPDTSVVCSVQQHSLQLVCLVVPRGPQQRHHSNGGGSCVSRVPGHGPDCVGGPHRVGGPGGSQGKFWADELQFPRIKIWGCSQADPVAQWAKAWEDEAAADVSCVVQQQPPPDPDEQRHEYAHAQQFCQRSNSQHACQLPNHHNVHVNVVDGEHEYEACHGHIRNYGYGTIYLRPPGLLVLRLSVQDDTGWMWTHNRVVSHTYTPDDPVVSVVSSVPDDRDDGPDPDDSSNQLNVAFDGSRSNRHGPVSRYHDHNDHDDRPD/DFQLCVQCVDPDVSNCVSPVVVPPVPDDSVLSVPQAEEEEEQQADPLQQQSVCRVVLQVLLVQLLVVQPHHYDYDYFHHFRQVRDPPGSLLCLQVRLCRQQCVQQVHSHQEYEQEAFELSLLSNLLNQLQAQHHYAYAYLAAADWFADPNDTDFFPLVLQVQVLCCLLVNDPPVSSVVRPCRRGPGHGYGWFLWSRLLSQLLCVLLQRAAPLRRLQHNPHVVSSVRSNVNSNLSSVCSVVRVTVLLRREQQSVLRSLLLCQQALHFPLVLLSVLSSCLANVYDDFSVSSAVSLAFFHHAFQTAPLHPHTSNVCSVQQHSLQQVCLCVPSHPQQRHHSNGGTSCVNRVPGHGDDCVGGPRRVVGPGTRQGKFWADELQFPLIKIWGCSQEDPVQLWAKAWEDEAAADVSCVVQLADPPRPDDQRYEYEHAQQWCQRSNSQHQCQLPAHRNVCVNVVDGEYEYEYCHHHISNYGHGTIYNRPPGLLVPGLSVQDDGGWMWGHHRVVSYTYTPDDPVVSVVSSVPDDHDDHPDPDDSSNQLNVFFDGSRSNRHGPVSGYHDHNDHDDRPD/DFLLCVQCVDPDPRNCVRVVVVCPVPDDSVQSVPFFEEEEEQLADPLQQLRVCRVLLLVLLVQLQVVQSHHYDYDYFHHFRQVRDPPGSLLCLQVRLCRLQCVCQVDRGQEYEQEEFELSLLSNLQSQLQAFHLYAYAYQFAADWFDDPHDTDFFPLVLLVQVLCCLLVNHPPVSSVVCPCRGGPGHHYTFFQWSRLLSLLLCVLLQRAAPLRRQDHNPDPVSSVRSNNVSNLSSVCSVVRVTVLLRREQLSLLSSLLLCQQQLHFPLVLLSSLSSCLANPYDDFVVSSAVSLFFQHHFFQTPPLHPHTSVVCSVFQHSLQQVLLVVVRGPQQRAHSNGGGSCVSRVPTGGRDCPGGPHRVGGPGTRQGKFWADELQFPRIWIWGCSQADPVQQWAKAFEDEAAAPVSLVPQQQDPVDPDEQRHEYEHAQQFCQRVNSQHQCQLPRHRSVHVNVVDGEHHYEACHGHTRNYGYNTIYQRPPGLLVLRLSVQDDGGWMWTGHRPVSYTYTPDDPVVSVVSSVPDDRDDGPDDDDSSSQLSVAFDGSRNNRHGNVSRYHDHNDNDDRPD/DFQLCVQCVDPDPSNCVRVVVVCPVPDDNQQSPPAAEEEEEQLADPLQQQRVCSVLLLVLLVLLQVVQSHHYDYDYFHHFRQVRDPPGSLLCLQVRLCRQQCVCQVHSHQEYEQEAFELSLLSNLLSQLQAFHHYAYFYQFAADWFDDPHDTAFFPQVLQVQVLCCLQVNDPPVSSVVCPCRGGVGHHYTFFQWSRLLSLLLCVLLQRAAPLRRQHHNPDPVSSVRSNNNSNLRSVCSVVRVTVLLRNELLSVLRSLLLCQQALHFPLCLLSVLSSCLANVYDDFSVSSAVSLFFFHHAFQTAPLHDHTSVVCSVQQHSLQSVLLVVVRGDQQRHHSNRGTSCVSRVPGGGPDSVGGPHRVDGPGTRQRKHWADEQQFPLIKIWGCSQADVVPLWAKAWEDEAAAVVSQVVQQADPPRPDDAAYEYEHAQQFCQRVNSQHACQLPRHRSVHSNVVDREYAYEYCGGHIRNDGYNTIYLRPPGLLVLGLSVQDDTGQMWTHNRPVSYTYRNDDPVVSVVVSVVDDHDDRPDPDDSSNQLNVAFDGSSSSRHGPVSGYHDHNDNDDRPD

Radius of gyration: 38.53 Å; Cα contacts (8 Å, |Δi|>4): 6326; chains: 4; bounding box: 88×133×104 Å

Solvent-accessible surface area: 60793 Å² total